Protein 2LIU (pdb70)

CATH classification: 1.10.1200.10

Solvent-accessible surface area: 6704 Å² total; per-residue (Å²): 97,81,70,124,94,208,75,91,159,172,98,111,186,68,142,124,58,54,59,16,22,0,32,52,38,0,26,95,40,0,3,138,19,27,201,44,111,81,93,115,12,43,52,112,76,102,1,88,108,64,42,11,66,92,125,20,3,79,108,6,5,63,56,2,17,148,66,25,122,21,136,25,133,40,78,21,13,205,88,40,18,2,0,68,68,3,0,29,91,2,16,123,35,39,61,80,110,72,152

InterPro domains:
  IPR000182 GNAT domain [PF00583] (242-356)
  IPR000182 GNAT domain [PS51186] (228-422)
  IPR001227 Acyl transferase domain superfamily [G3DSA:3.40.366.10] (1090-1394)
  IPR006162 Phosphopantetheine attachment site [PS00012] (1984-1999)
  IPR006162 Phosphopantetheine attachment site [PS00012] (2093-2108)
  IPR006162 Phosphopantetheine attachment site [PS00012] (2195-2210)
  IPR008775 Phytanoyl-CoA dioxygenase-like [PF05721] (1612-1829)
  IPR009081 Phosphopantetheine binding ACP domain [PF00550] (449-512)
  IPR009081 Phosphopantetheine binding ACP domain [PF00550] (1960-2025)
  IPR009081 Phosphopantetheine binding ACP domain [PF00550] (2069-2134)
  IPR009081 Phosphopantetheine binding ACP domain [PF00550] (2171-2235)
  IPR009081 Phosphopantetheine binding ACP domain [PS50075] (440-517)
  IPR009081 Phosphopantetheine binding ACP domain [PS50075] (1952-2029)
  IPR009081 Phosphopantetheine binding ACP domain [PS50075] (2061-2138)
  IPR009081 Phosphopantetheine binding ACP domain [PS50075] (2163-2240)
  IPR014030 Beta-ketoacyl synthase-like, N-terminal domain [PF00109] (548-798)
  IPR014031 Beta-ketoacyl synthase, C-terminal domain [PF02801] (806-923)
  IPR014043 Acyl transferase domain [PF00698] (1091-1410)
  IPR014043 Acyl transferase domain [SM00827] (1092-1391)
  IPR016035 Acyl transferase/acyl hydrolase/lysophospholipase [SSF52151] (1089-1388)

Radius of gyration: 13.13 Å; Cα contacts (8 Å, |Δi|>4): 89; chains: 1; bounding box: 34×34×20 Å

Organism: NCBI:txid158786

GO terms:
  GO:0042802 identical protein binding (F, IPI)

Foldseek 3Di:
DPQAPPVDDHDDVPPDLDLRNLLVVLLQLLQVLLVHGSVPPDQQDFSVVSPCDLVSLAVSQVVSCVVLVHDDGSVLCVVDRGSNVSSVVSNVRSVVVVD

Sequence (99 aa):
SGLVPRGSHMTPQVNQVNLSEIKQVLKQQLAEALYTEESEIAEDQKFVDLGLDSIVGVEWTTTINQTYNLNLKATKLYDYPTLLELSGYIAQILSSQGTSGLVPRGSHMTPQVNQVNLSEIKQVLKQQLAEALYTEESEIAEDQKFVDLGLDSIVGVEWTTTINQTYNLNLKATKLYDYPTLLELSGYIAQILSSQGTSGLVPRGSHMTPQVNQVNLSEIKQVLKQQLAEALYTEESEIAEDQKFVDLGLDSIVGVEWTTTINQTYNLNLKATKLYDYPTLLELSGYIAQILSSQGTSGLVPRGSHMTPQVNQVNLSEIKQVLKQQLAEALYTEESEIAEDQKFVDLGLDSIVGVEWTTTINQTYNLNLKATKLYDYPTLLELSGYIAQILSSQGTSGLVPRGSHMTPQVNQVNLSEIKQVLKQQLAEALYTEESEIAEDQKFVDLGLDSIVGVEWTTTINQTYNLNLKATKLYDYPTLLELSGYIAQILSSQGTSGLVPRGSHMTPQVNQVNLSEIKQVLKQQLAEALYTEESEIAEDQKFVDLGLDSIVGVEWTTTINQTYNLNLKATKLYDYPTLLELSGYIAQILSSQGTSGLVPRGSHMTPQVNQVNLSEIKQVLKQQLAEALYTEESEIAEDQKFVDLGLDSIVGVEWTTTINQTYNLNLKATKLYDYPTLLELSGYIAQILSSQGTSGLVPRGSHMTPQVNQVNLSEIKQVLKQQLAEALYTEESEIAEDQKFVDLGLDSIVGVEWTTTINQTYNLNLKATKLYDYPTLLELSGYIAQILSSQGTSGLVPRGSHMTPQVNQVNLSEIKQVLKQQLAEALYTEESEIAEDQKFVDLGLDSIVGVEWTTTINQTYNLNLKATKLYDYPTLLELSGYIAQILSSQGTSGLVPRGSHMTPQVNQVNLSEIKQVLKQQLAEALYTEESEIAEDQKFVDLGLDSIVGVEWTTTINQTYNLNLKATKLYDYPTLLELSGYIAQILSSQGTSGLVPRGSHMTPQVNQVNLSEIKQVLKQQLAEALYTEESEIAEDQKFVDLGLDSIVGVEWTTTINQTYNLNLKATKLYDYPTLLELSGYIAQILSSQGTSGLVPRGSHMTPQVNQVNLSEIKQVLKQQLAEALYTEESEIAEDQKFVDLGLDSIVGVEWTTTINQTYNLNLKATKLYDYPTLLELSGYIAQILSSQGTSGLVPRGSHMTPQVNQVNLSEIKQVLKQQLAEALYTEESEIAEDQKFVDLGLDSIVGVEWTTTINQTYNLNLKATKLYDYPTLLELSGYIAQILSSQGTSGLVPRGSHMTPQVNQVNLSEIKQVLKQQLAEALYTEESEIAEDQKFVDLGLDSIVGVEWTTTINQTYNLNLKATKLYDYPTLLELSGYIAQILSSQGTSGLVPRGSHMTPQVNQVNLSEIKQVLKQQLAEALYTEESEIAEDQKFVDLGLDSIVGVEWTTTINQTYNLNLKATKLYDYPTLLELSGYIAQILSSQGTSGLVPRGSHMTPQVNQVNLSEIKQVLKQQLAEALYTEESEIAEDQKFVDLGLDSIVGVEWTTTINQTYNLNLKATKLYDYPTLLELSGYIAQILSSQGTSGLVPRGSHMTPQVNQVNLSEIKQVLKQQLAEALYTEESEIAEDQKFVDLGLDSIVGVEWTTTINQTYNLNLKATKLYDYPTLLELSGYIAQILSSQGTSGLVPRGSHMTPQVNQVNLSEIKQVLKQQLAEALYTEESEIAEDQKFVDLGLDSIVGVEWTTTINQTYNLNLKATKLYDYPTLLELSGYIAQILSSQGTSGLVPRGSHMTPQVNQVNLSEIKQVLKQQLAEALYTEESEIAEDQKFVDLGLDSIVGVEWTTTINQTYNLNLKATKLYDYPTLLELSGYIAQILSSQGTSGLVPRGSHMTPQVNQVNLSEIKQVLKQQLAEALYTEESEIAEDQKFVDLGLDSIVGVEWTTTINQTYNLNLKATKLYDYPTLLELSGYIAQILSSQGT

Nearest PDB structures (foldseek):
  2liw-assembly1_A  TM=8.458E-01  e=3.287E-13  Lyngbya majuscula
  4ca3-assembly1_A  TM=8.764E-01  e=9.960E-06  Streptomyces virginiae
  8ahq-assembly1_C  TM=9.508E-01  e=4.304E-05  Streptomyces virginiae
  2mf4-assembly1_A  TM=9.137E-01  e=3.071E-05  Streptomyces virginiae
  7wrp-assembly1_A  TM=8.755E-01  e=2.935E-03  Corynebacterium diphtheriae C7 (beta)

Structure (mmCIF, N/CA/C/O backbone):
data_2LIU
#
_entry.id   2LIU
#
loop_
_atom_site.group_PDB
_atom_site.id
_atom_site.type_symbol
_atom_site.label_atom_id
_atom_site.label_alt_id
_atom_site.label_comp_id
_atom_site.label_asym_id
_atom_site.label_entity_id
_atom_site.label_seq_id
_atom_site.pdbx_PDB_ins_code
_atom_site.Cartn_x
_atom_site.Cartn_y
_atom_site.Cartn_z
_atom_site.occupancy
_atom_site.B_iso_or_equiv
_atom_site.auth_seq_id
_atom_site.auth_comp_id
_atom_site.auth_asym_id
_atom_site.auth_atom_id
_atom_site.pdbx_PDB_model_num
ATOM 1 N N . SER A 1 1 ? -13.424 0.486 -10.571 1.00 0.00 1936 SER A N 1
ATOM 2 C CA . SER A 1 1 ? -13.175 1.117 -9.268 1.00 0.00 1936 SER A CA 1
ATOM 3 C C . SER A 1 1 ? -13.146 2.640 -9.387 1.00 0.00 1936 SER A C 1
ATOM 4 O O . SER A 1 1 ? -12.083 3.239 -9.562 1.00 0.00 1936 SER A O 1
ATOM 12 N N . GLY A 1 2 ? -14.294 3.304 -9.246 1.00 0.00 1937 GLY A N 1
ATOM 13 C CA . GLY A 1 2 ? -14.397 4.759 -9.294 1.00 0.00 1937 GLY A CA 1
ATOM 14 C C . GLY A 1 2 ? -14.250 5.271 -7.861 1.00 0.00 1937 GLY A C 1
ATOM 15 O O . GLY A 1 2 ? -15.127 5.975 -7.356 1.00 0.00 1937 GLY A O 1
ATOM 19 N N . LEU A 1 3 ? -13.173 4.871 -7.172 1.00 0.00 1938 LEU A N 1
ATOM 20 C CA . LEU A 1 3 ? -12.909 5.256 -5.790 1.00 0.00 1938 LEU A CA 1
ATOM 21 C C . LEU A 1 3 ? -11.691 6.162 -5.843 1.00 0.00 1938 LEU A C 1
ATOM 22 O O . LEU A 1 3 ? -10.558 5.685 -5.918 1.00 0.00 1938 LEU A O 1
ATOM 38 N N . VAL A 1 4 ? -11.934 7.472 -5.824 1.00 0.00 1939 VAL A N 1
ATOM 39 C CA . VAL A 1 4 ? -10.891 8.484 -5.896 1.00 0.00 1939 VAL A CA 1
ATOM 40 C C . VAL A 1 4 ? -10.994 9.455 -4.715 1.00 0.00 1939 VAL A C 1
ATOM 41 O O . VAL A 1 4 ? -11.898 10.291 -4.713 1.00 0.00 1939 VAL A O 1
ATOM 54 N N . PRO A 1 5 ? -10.125 9.352 -3.696 1.00 0.00 1940 PRO A N 1
ATOM 55 C CA . PRO A 1 5 ? -10.158 10.257 -2.559 1.00 0.00 1940 PRO A CA 1
ATOM 56 C C . PRO A 1 5 ? -9.634 11.621 -3.021 1.00 0.00 1940 PRO A C 1
ATOM 57 O O . PRO A 1 5 ? -8.575 11.704 -3.651 1.00 0.00 1940 PRO A O 1
ATOM 68 N N . ARG A 1 6 ? -10.366 12.697 -2.735 1.00 0.00 1941 ARG A N 1
ATOM 69 C CA . ARG A 1 6 ? -9.994 14.065 -3.096 1.00 0.00 1941 ARG A CA 1
ATOM 70 C C . ARG A 1 6 ? -9.973 15.006 -1.898 1.00 0.00 1941 ARG A C 1
ATOM 71 O O . ARG A 1 6 ? -9.622 16.177 -2.050 1.00 0.00 1941 ARG A O 1
ATOM 92 N N . GLY A 1 7 ? -10.372 14.515 -0.735 1.00 0.00 1942 GLY A N 1
ATOM 93 C CA . GLY A 1 7 ? -10.435 15.237 0.518 1.00 0.00 1942 GLY A CA 1
ATOM 94 C C . GLY A 1 7 ? -11.714 16.050 0.684 1.00 0.00 1942 GLY A C 1
ATOM 95 O O . GLY A 1 7 ? -11.768 16.895 1.583 1.00 0.00 1942 GLY A O 1
ATOM 99 N N . SER A 1 8 ? -12.722 15.850 -0.172 1.00 0.00 1943 SER A N 1
ATOM 100 C CA . SER A 1 8 ? -13.987 16.572 -0.109 1.00 0.00 1943 SER A CA 1
ATOM 101 C C . SER A 1 8 ? -14.693 16.223 1.196 1.00 0.00 1943 SER A C 1
ATOM 102 O O . SER A 1 8 ? -15.171 17.110 1.906 1.00 0.00 1943 SER A O 1
ATOM 110 N N . HIS A 1 9 ? -14.756 14.928 1.507 1.00 0.00 1944 HIS A N 1
ATOM 111 C CA . HIS A 1 9 ? -15.365 14.388 2.703 1.00 0.00 1944 HIS A CA 1
ATOM 112 C C . HIS A 1 9 ? -14.758 13.015 2.974 1.00 0.00 1944 HIS A C 1
ATOM 113 O O . HIS A 1 9 ? -14.237 12.354 2.066 1.00 0.00 1944 HIS A O 1
ATOM 127 N N . MET A 1 10 ? -14.879 12.579 4.223 1.00 0.00 1945 MET A N 1
ATOM 128 C CA . MET A 1 10 ? -14.374 11.306 4.710 1.00 0.00 1945 MET A CA 1
ATOM 129 C C . MET A 1 10 ? -15.129 10.146 4.048 1.00 0.00 1945 MET A C 1
ATOM 130 O O . MET A 1 10 ? -16.199 10.337 3.458 1.00 0.00 1945 MET A O 1
ATOM 144 N N . THR A 1 11 ? -14.568 8.941 4.137 1.00 0.00 1946 THR A N 1
ATOM 145 C CA . THR A 1 11 ? -15.147 7.712 3.604 1.00 0.00 1946 THR A CA 1
ATOM 146 C C . THR A 1 11 ? -15.665 6.941 4.839 1.00 0.00 1946 THR A C 1
ATOM 147 O O . THR A 1 11 ? -15.049 7.037 5.910 1.00 0.00 1946 THR A O 1
ATOM 158 N N . PRO A 1 12 ? -16.805 6.234 4.763 1.00 0.00 1947 PRO A N 1
ATOM 159 C CA . PRO A 1 12 ? -17.362 5.470 5.874 1.00 0.00 1947 PRO A CA 1
ATOM 160 C C . PRO A 1 12 ? -16.576 4.160 6.057 1.00 0.00 1947 PRO A C 1
ATOM 161 O O . PRO A 1 12 ? -15.463 4.011 5.552 1.00 0.00 1947 PRO A O 1
ATOM 172 N N . GLN A 1 13 ? -17.102 3.220 6.844 1.00 0.00 1948 GLN A N 1
ATOM 173 C CA . GLN A 1 13 ? -16.485 1.921 7.083 1.00 0.00 1948 GLN A CA 1
ATOM 174 C C . GLN A 1 13 ? -16.779 1.068 5.851 1.00 0.00 1948 GLN A C 1
ATOM 175 O O . GLN A 1 13 ? -17.742 0.296 5.839 1.00 0.00 1948 GLN A O 1
ATOM 189 N N . VAL A 1 14 ? -16.029 1.263 4.773 1.00 0.00 1949 VAL A N 1
ATOM 190 C CA . VAL A 1 14 ? -16.248 0.483 3.573 1.00 0.00 1949 VAL A CA 1
ATOM 191 C C . VAL A 1 14 ? -15.889 -0.962 3.907 1.00 0.00 1949 VAL A C 1
ATOM 192 O O . VAL A 1 14 ? -14.804 -1.252 4.412 1.00 0.00 1949 VAL A O 1
ATOM 205 N N . ASN A 1 15 ? -16.812 -1.873 3.617 1.00 0.00 1950 ASN A N 1
ATOM 206 C CA . ASN A 1 15 ? -16.643 -3.285 3.867 1.00 0.00 1950 ASN A CA 1
ATOM 207 C C . ASN A 1 15 ? -15.601 -3.918 2.948 1.00 0.00 1950 ASN A C 1
ATOM 208 O O . ASN A 1 15 ? -14.794 -4.742 3.379 1.00 0.00 1950 ASN A O 1
ATOM 219 N N . GLN A 1 16 ? -15.707 -3.616 1.653 1.00 0.00 1951 GLN A N 1
ATOM 220 C CA . GLN A 1 16 ? -14.833 -4.159 0.630 1.00 0.00 1951 GLN A CA 1
ATOM 221 C C . GLN A 1 16 ? -13.420 -3.587 0.695 1.00 0.00 1951 GLN A C 1
ATOM 222 O O . GLN A 1 16 ? -13.160 -2.617 1.408 1.00 0.00 1951 GLN A O 1
ATOM 236 N N . VAL A 1 17 ? -12.513 -4.206 -0.060 1.00 0.00 1952 VAL A N 1
ATOM 237 C CA . VAL A 1 17 ? -11.114 -3.836 -0.129 1.00 0.00 1952 VAL A CA 1
ATOM 238 C C . VAL A 1 17 ? -10.713 -3.876 -1.611 1.00 0.00 1952 VAL A C 1
ATOM 239 O O . VAL A 1 17 ? -10.069 -4.817 -2.089 1.00 0.00 1952 VAL A O 1
ATOM 252 N N . ASN A 1 18 ? -11.171 -2.883 -2.386 1.00 0.00 1953 ASN A N 1
ATOM 253 C CA . ASN A 1 18 ? -10.843 -2.815 -3.810 1.00 0.00 1953 ASN A CA 1
ATOM 254 C C . ASN A 1 18 ? -9.369 -2.491 -4.006 1.00 0.00 1953 ASN A C 1
ATOM 255 O O . ASN A 1 18 ? -8.702 -1.973 -3.110 1.00 0.00 1953 ASN A O 1
ATOM 266 N N . LEU A 1 19 ? -8.895 -2.664 -5.238 1.00 0.00 1954 LEU A N 1
ATOM 267 C CA . LEU A 1 19 ? -7.520 -2.391 -5.623 1.00 0.00 1954 LEU A CA 1
ATOM 268 C C . LEU A 1 19 ? -7.131 -0.968 -5.237 1.00 0.00 1954 LEU A C 1
ATOM 269 O O . LEU A 1 19 ? -6.100 -0.749 -4.600 1.00 0.00 1954 LEU A O 1
ATOM 285 N N . SER A 1 20 ? -7.941 0.008 -5.652 1.00 0.00 1955 SER A N 1
ATOM 286 C CA . SER A 1 20 ? -7.665 1.405 -5.368 1.00 0.00 1955 SER A CA 1
ATOM 287 C C . SER A 1 20 ? -7.774 1.702 -3.870 1.00 0.00 1955 SER A C 1
ATOM 288 O O . SER A 1 20 ? -6.963 2.471 -3.354 1.00 0.00 1955 SER A O 1
ATOM 296 N N . GLU A 1 21 ? -8.693 1.044 -3.155 1.00 0.00 1956 GLU A N 1
ATOM 297 C CA . GLU A 1 21 ? -8.865 1.242 -1.718 1.00 0.00 1956 GLU A CA 1
ATOM 298 C C . GLU A 1 21 ? -7.562 0.849 -1.001 1.00 0.00 1956 GLU A C 1
ATOM 299 O O . GLU A 1 21 ? -7.114 1.533 -0.083 1.00 0.00 1956 GLU A O 1
ATOM 311 N N . ILE A 1 22 ? -6.920 -0.242 -1.435 1.00 0.00 1957 ILE A N 1
ATOM 312 C CA . ILE A 1 22 ? -5.660 -0.688 -0.853 1.00 0.00 1957 ILE A CA 1
ATOM 313 C C . ILE A 1 22 ? -4.587 0.320 -1.261 1.00 0.00 1957 ILE A C 1
ATOM 314 O O . ILE A 1 22 ? -3.822 0.781 -0.421 1.00 0.00 1957 ILE A O 1
ATOM 330 N N . LYS A 1 23 ? -4.532 0.682 -2.546 1.00 0.00 1958 LYS A N 1
ATOM 331 C CA . LYS A 1 23 ? -3.553 1.606 -3.104 1.00 0.00 1958 LYS A CA 1
ATOM 332 C C . LYS A 1 23 ? -3.453 2.892 -2.290 1.00 0.00 1958 LYS A C 1
ATOM 333 O O . LYS A 1 23 ? -2.344 3.292 -1.924 1.00 0.00 1958 LYS A O 1
ATOM 352 N N . GLN A 1 24 ? -4.586 3.546 -2.025 1.00 0.00 1959 GLN A N 1
ATOM 353 C CA . GLN A 1 24 ? -4.584 4.785 -1.261 1.00 0.00 1959 GLN A CA 1
ATOM 354 C C . GLN A 1 24 ? -4.057 4.538 0.160 1.00 0.00 1959 GLN A C 1
ATOM 355 O O . GLN A 1 24 ? -3.281 5.345 0.669 1.00 0.00 1959 GLN A O 1
ATOM 369 N N . VAL A 1 25 ? -4.446 3.434 0.807 1.00 0.00 1960 VAL A N 1
ATOM 370 C CA . VAL A 1 25 ? -3.994 3.131 2.157 1.00 0.00 1960 VAL A CA 1
ATOM 371 C C . VAL A 1 25 ? -2.486 2.924 2.139 1.00 0.00 1960 VAL A C 1
ATOM 372 O O . VAL A 1 25 ? -1.786 3.514 2.954 1.00 0.00 1960 VAL A O 1
ATOM 385 N N . LEU A 1 26 ? -1.969 2.106 1.215 1.00 0.00 1961 LEU A N 1
ATOM 386 C CA . LEU A 1 26 ? -0.548 1.825 1.106 1.00 0.00 1961 LEU A CA 1
ATOM 387 C C . LEU A 1 26 ? 0.228 3.140 1.097 1.00 0.00 1961 LEU A C 1
ATOM 388 O O . LEU A 1 26 ? 1.197 3.268 1.839 1.00 0.00 1961 LEU A O 1
ATOM 404 N N . LYS A 1 27 ? -0.190 4.112 0.276 1.00 0.00 1962 LYS A N 1
ATOM 405 C CA . LYS A 1 27 ? 0.476 5.405 0.189 1.00 0.00 1962 LYS A CA 1
ATOM 406 C C . LYS A 1 27 ? 0.578 6.048 1.565 1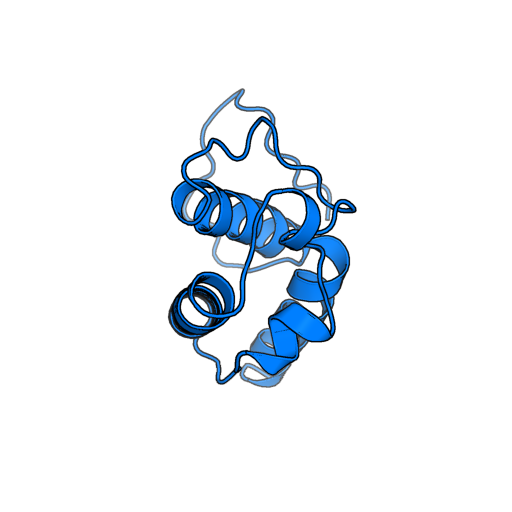.00 0.00 1962 LYS A C 1
ATOM 407 O O . LYS A 1 27 ? 1.654 6.500 1.945 1.00 0.00 1962 LYS A O 1
ATOM 426 N N . GLN A 1 28 ? -0.527 6.066 2.303 1.00 0.00 1963 GLN A N 1
ATOM 427 C CA . GLN A 1 28 ? -0.604 6.653 3.626 1.00 0.00 1963 GLN A CA 1
ATOM 428 C C . GLN A 1 28 ? 0.319 5.954 4.625 1.00 0.00 1963 GLN A C 1
ATOM 429 O O . GLN A 1 28 ? 0.986 6.634 5.401 1.00 0.00 1963 GLN A O 1
ATOM 443 N N . GLN A 1 29 ? 0.371 4.617 4.598 1.00 0.00 1964 GLN A N 1
ATOM 444 C CA . GLN A 1 29 ? 1.165 3.814 5.515 1.00 0.00 1964 GLN A CA 1
ATOM 445 C C . GLN A 1 29 ? 2.648 4.044 5.269 1.00 0.00 1964 GLN A C 1
ATOM 446 O O . GLN A 1 29 ? 3.460 4.099 6.188 1.00 0.00 1964 GLN A O 1
ATOM 460 N N . LEU A 1 30 ? 3.013 4.142 3.993 1.00 0.00 1965 LEU A N 1
ATOM 461 C CA . LEU A 1 30 ? 4.394 4.349 3.592 1.00 0.00 1965 LEU A CA 1
ATOM 462 C C . LEU A 1 30 ? 4.825 5.802 3.784 1.00 0.00 1965 LEU A C 1
ATOM 463 O O . LEU A 1 30 ? 6.005 6.036 4.025 1.00 0.00 1965 LEU A O 1
ATOM 479 N N . ALA A 1 31 ? 3.902 6.768 3.719 1.00 0.00 1966 ALA A N 1
ATOM 480 C CA . ALA A 1 31 ? 4.257 8.163 3.885 1.00 0.00 1966 ALA A CA 1
ATOM 481 C C . ALA A 1 31 ? 4.907 8.391 5.239 1.00 0.00 1966 ALA A C 1
ATOM 482 O O . ALA A 1 31 ? 5.978 8.987 5.329 1.00 0.00 1966 ALA A O 1
ATOM 489 N N . GLU A 1 32 ? 4.287 7.856 6.284 1.00 0.00 1967 GLU A N 1
ATOM 490 C CA . GLU A 1 32 ? 4.785 8.008 7.638 1.00 0.00 1967 GLU A CA 1
ATOM 491 C C . GLU A 1 32 ? 6.142 7.316 7.781 1.00 0.00 1967 GLU A C 1
ATOM 492 O O . GLU A 1 32 ? 7.009 7.827 8.492 1.00 0.00 1967 GLU A O 1
ATOM 504 N N . ALA A 1 33 ? 6.329 6.192 7.074 1.00 0.00 1968 ALA A N 1
ATOM 505 C CA . ALA A 1 33 ? 7.549 5.401 7.079 1.00 0.00 1968 ALA A CA 1
ATOM 506 C C . ALA A 1 33 ? 8.712 6.144 6.425 1.00 0.00 1968 ALA A C 1
ATOM 507 O O . ALA A 1 33 ? 9.868 5.839 6.722 1.00 0.00 1968 ALA A O 1
ATOM 514 N N . LEU A 1 34 ? 8.411 7.081 5.521 1.00 0.00 1969 LEU A N 1
ATOM 515 C CA . LEU A 1 34 ? 9.389 7.894 4.814 1.00 0.00 1969 LEU A CA 1
ATOM 516 C C . LEU A 1 34 ? 9.412 9.320 5.376 1.00 0.00 1969 LEU A C 1
ATOM 517 O O . LEU A 1 34 ? 9.956 10.217 4.730 1.00 0.00 1969 LEU A O 1
ATOM 533 N N . TYR A 1 35 ? 8.818 9.552 6.552 1.00 0.00 1970 TYR A N 1
ATOM 534 C CA . TYR A 1 35 ? 8.781 10.851 7.215 1.00 0.00 1970 TYR A CA 1
ATOM 535 C C . TYR A 1 35 ? 8.169 11.945 6.329 1.00 0.00 1970 TYR A C 1
ATOM 536 O O . TYR A 1 35 ? 8.646 13.080 6.313 1.00 0.00 1970 TYR A O 1
ATOM 554 N N . THR A 1 36 ? 7.103 11.621 5.598 1.00 0.00 1971 THR A N 1
ATOM 555 C CA . THR A 1 36 ? 6.436 12.549 4.696 1.00 0.00 1971 THR A CA 1
ATOM 556 C C . THR A 1 36 ? 4.912 12.374 4.747 1.00 0.00 1971 THR A C 1
ATOM 557 O O . THR A 1 36 ? 4.372 11.709 5.638 1.00 0.00 1971 THR A O 1
ATOM 568 N N . GLU A 1 37 ? 4.214 13.002 3.798 1.00 0.00 1972 GLU A N 1
ATOM 569 C CA . GLU A 1 37 ? 2.775 12.982 3.608 1.00 0.00 1972 GLU A CA 1
ATOM 570 C C . GLU A 1 37 ? 2.466 12.301 2.279 1.00 0.00 1972 GLU A C 1
ATOM 571 O O . GLU A 1 37 ? 3.173 12.483 1.290 1.00 0.00 1972 GLU A O 1
ATOM 583 N N . GLU A 1 38 ? 1.394 11.514 2.237 1.00 0.00 1973 GLU A N 1
ATOM 584 C CA . GLU A 1 38 ? 0.977 10.814 1.023 1.00 0.00 1973 GLU A CA 1
ATOM 585 C C . GLU A 1 38 ? 0.583 11.785 -0.083 1.00 0.00 1973 GLU A C 1
ATOM 586 O O . GLU A 1 38 ? 0.609 11.436 -1.261 1.00 0.00 1973 GLU A O 1
ATOM 598 N N . SER A 1 39 ? 0.275 13.021 0.283 1.00 0.00 1974 SER A N 1
ATOM 599 C CA . SER A 1 39 ? -0.118 14.025 -0.681 1.00 0.00 1974 SER A CA 1
ATOM 600 C C . SER A 1 39 ? 1.004 14.260 -1.700 1.00 0.00 1974 SER A C 1
ATOM 601 O O . SER A 1 39 ? 0.722 14.582 -2.856 1.00 0.00 1974 SER A O 1
ATOM 609 N N . GLU A 1 40 ? 2.271 14.063 -1.316 1.00 0.00 1975 GLU A N 1
ATOM 610 C CA . GLU A 1 40 ? 3.381 14.283 -2.239 1.00 0.00 1975 GLU A CA 1
ATOM 611 C C . GLU A 1 40 ? 3.894 12.999 -2.908 1.00 0.00 1975 GLU A C 1
ATOM 612 O O . GLU A 1 40 ? 4.719 13.106 -3.814 1.00 0.00 1975 GLU A O 1
ATOM 624 N N . ILE A 1 41 ? 3.412 11.810 -2.531 1.00 0.00 1976 ILE A N 1
ATOM 625 C CA . ILE A 1 41 ? 3.873 10.530 -3.076 1.00 0.00 1976 ILE A CA 1
ATOM 626 C C . ILE A 1 41 ? 3.107 10.136 -4.332 1.00 0.00 1976 ILE A C 1
ATOM 627 O O . ILE A 1 41 ? 1.880 10.236 -4.376 1.00 0.00 1976 ILE A O 1
ATOM 643 N N . ALA A 1 42 ? 3.825 9.646 -5.341 1.00 0.00 1977 ALA A N 1
ATOM 644 C CA . ALA A 1 42 ? 3.234 9.195 -6.591 1.00 0.00 1977 ALA A CA 1
ATOM 645 C C . ALA A 1 42 ? 2.905 7.699 -6.488 1.00 0.00 1977 ALA A C 1
ATOM 646 O O . ALA A 1 42 ? 3.472 6.956 -5.688 1.00 0.00 1977 ALA A O 1
ATOM 653 N N . GLU A 1 43 ? 1.983 7.231 -7.325 1.00 0.00 1978 GLU A N 1
ATOM 654 C CA . GLU A 1 43 ? 1.526 5.843 -7.353 1.00 0.00 1978 GLU A CA 1
ATOM 655 C C . GLU A 1 43 ? 2.397 4.962 -8.236 1.00 0.00 1978 GLU A C 1
ATOM 656 O O . GLU A 1 43 ? 2.471 3.757 -8.000 1.00 0.00 1978 GLU A O 1
ATOM 668 N N . ASP A 1 44 ? 3.105 5.580 -9.182 1.00 0.00 1979 ASP A N 1
ATOM 669 C CA . ASP A 1 44 ? 4.010 4.966 -10.148 1.00 0.00 1979 ASP A CA 1
ATOM 670 C C . ASP A 1 44 ? 5.455 5.429 -9.938 1.00 0.00 1979 ASP A C 1
ATOM 671 O O . ASP A 1 44 ? 6.258 5.401 -10.876 1.00 0.00 1979 ASP A O 1
ATOM 680 N N . GLN A 1 45 ? 5.766 6.012 -8.773 1.00 0.00 1980 GLN A N 1
ATOM 681 C CA . GLN A 1 45 ? 7.126 6.442 -8.445 1.00 0.00 1980 GLN A CA 1
ATOM 682 C C . GLN A 1 45 ? 7.635 5.370 -7.499 1.00 0.00 1980 GLN A C 1
ATOM 683 O O . GLN A 1 45 ? 6.862 4.769 -6.741 1.00 0.00 1980 GLN A O 1
ATOM 697 N N . LYS A 1 46 ? 8.932 5.102 -7.569 1.00 0.00 1981 LYS A N 1
ATOM 698 C CA . LYS A 1 46 ? 9.528 4.069 -6.757 1.00 0.00 1981 LYS A CA 1
ATOM 699 C C . LYS A 1 46 ? 9.758 4.550 -5.344 1.00 0.00 1981 LYS A C 1
ATOM 700 O O . LYS A 1 46 ? 10.323 5.623 -5.141 1.00 0.00 1981 LYS A O 1
ATOM 719 N N . PHE A 1 47 ? 9.378 3.719 -4.374 1.00 0.00 1982 PHE A N 1
ATOM 720 C CA . PHE A 1 47 ? 9.541 4.034 -2.957 1.00 0.00 1982 PHE A CA 1
ATOM 721 C C . PHE A 1 47 ? 11.017 4.314 -2.685 1.00 0.00 1982 PHE A C 1
ATOM 722 O O . PHE A 1 47 ? 11.360 5.221 -1.930 1.00 0.00 1982 PHE A O 1
ATOM 739 N N . VAL A 1 48 ? 11.906 3.542 -3.318 1.00 0.00 1983 VAL A N 1
ATOM 740 C CA . VAL A 1 48 ? 13.342 3.691 -3.149 1.00 0.00 1983 VAL A CA 1
ATOM 741 C C . VAL A 1 48 ? 13.819 5.060 -3.601 1.00 0.00 1983 VAL A C 1
ATOM 742 O O . VAL A 1 48 ? 14.734 5.600 -2.984 1.00 0.00 1983 VAL A O 1
ATOM 755 N N . ASP A 1 49 ? 13.209 5.636 -4.642 1.00 0.00 1984 ASP A N 1
ATOM 756 C CA . ASP A 1 49 ? 13.637 6.945 -5.104 1.00 0.00 1984 ASP A CA 1
ATOM 757 C C . ASP A 1 49 ? 13.321 7.982 -4.042 1.00 0.00 1984 ASP A C 1
ATOM 758 O O . ASP A 1 49 ? 14.097 8.911 -3.845 1.00 0.00 1984 ASP A O 1
ATOM 767 N N . LEU A 1 50 ? 12.204 7.795 -3.327 1.00 0.00 1985 LEU A N 1
ATOM 768 C CA . LEU A 1 50 ? 11.809 8.705 -2.263 1.00 0.00 1985 LEU A CA 1
ATOM 769 C C . LEU A 1 50 ? 12.759 8.494 -1.070 1.00 0.00 1985 LEU A C 1
ATOM 770 O O . LEU A 1 50 ? 13.146 9.460 -0.408 1.00 0.00 1985 LEU A O 1
ATOM 786 N N . GLY A 1 51 ? 13.238 7.265 -0.847 1.00 0.00 1986 GLY A N 1
ATOM 787 C CA . GLY A 1 51 ? 14.169 6.923 0.226 1.00 0.00 1986 GLY A CA 1
ATOM 788 C C . GLY A 1 51 ? 13.946 5.569 0.890 1.00 0.00 1986 GLY A C 1
ATOM 789 O O . GLY A 1 51 ? 14.604 5.275 1.885 1.00 0.00 1986 GLY A O 1
ATOM 793 N N . LEU A 1 52 ? 13.035 4.743 0.368 1.00 0.00 1987 LEU A N 1
ATOM 794 C CA . LEU A 1 52 ? 12.735 3.423 0.917 1.00 0.00 1987 LEU A CA 1
ATOM 795 C C . LEU A 1 52 ? 13.986 2.566 0.825 1.00 0.00 1987 LEU A C 1
ATOM 796 O O . LEU A 1 52 ? 14.501 2.284 -0.263 1.00 0.00 1987 LEU A O 1
ATOM 812 N N . ASP A 1 53 ? 14.462 2.125 1.974 1.00 0.00 1988 ASP A N 1
ATOM 813 C CA . ASP A 1 53 ? 15.657 1.322 2.109 1.00 0.00 1988 ASP A CA 1
ATOM 814 C C . ASP A 1 53 ? 15.371 -0.105 2.570 1.00 0.00 1988 ASP A C 1
ATOM 815 O O . ASP A 1 53 ? 14.229 -0.576 2.598 1.00 0.00 1988 ASP A O 1
ATOM 824 N N . SER A 1 54 ? 16.435 -0.849 2.844 1.00 0.00 1989 SER A N 1
ATOM 825 C CA . SER A 1 54 ? 16.343 -2.230 3.280 1.00 0.00 1989 SER A CA 1
ATOM 826 C C . SER A 1 54 ? 15.723 -2.391 4.668 1.00 0.00 1989 SER A C 1
ATOM 827 O O . SER A 1 54 ? 15.191 -3.455 4.961 1.00 0.00 1989 SER A O 1
ATOM 835 N N . ILE A 1 55 ? 15.859 -1.402 5.542 1.00 0.00 1990 ILE A N 1
ATOM 836 C CA . ILE A 1 55 ? 15.340 -1.413 6.891 1.00 0.00 1990 ILE A CA 1
ATOM 837 C C . ILE A 1 55 ? 13.843 -1.120 6.825 1.00 0.00 1990 ILE A C 1
ATOM 838 O O . ILE A 1 55 ? 13.023 -1.949 7.231 1.00 0.00 1990 ILE A O 1
ATOM 854 N N . VAL A 1 56 ? 13.494 0.057 6.294 1.00 0.00 1991 VAL A N 1
ATOM 855 C CA . VAL A 1 56 ? 12.122 0.526 6.165 1.00 0.00 1991 VAL A CA 1
ATOM 856 C C . VAL A 1 56 ? 11.284 -0.487 5.383 1.00 0.00 1991 VAL A C 1
ATOM 857 O O . VAL A 1 56 ? 10.150 -0.771 5.764 1.00 0.00 1991 VAL A O 1
ATOM 870 N N . GLY A 1 57 ? 11.823 -1.083 4.316 1.00 0.00 1992 GLY A N 1
ATOM 871 C CA . GLY A 1 57 ? 11.059 -2.042 3.535 1.00 0.00 1992 GLY A CA 1
ATOM 872 C C . GLY A 1 57 ? 10.656 -3.278 4.332 1.00 0.00 1992 GLY A C 1
ATOM 873 O O . GLY A 1 57 ? 9.565 -3.805 4.121 1.00 0.00 1992 GLY A O 1
ATOM 877 N N . VAL A 1 58 ? 11.507 -3.756 5.239 1.00 0.00 1993 VAL A N 1
ATOM 878 C CA . VAL A 1 58 ? 11.229 -4.935 6.053 1.00 0.00 1993 VAL A CA 1
ATOM 879 C C . VAL A 1 58 ? 10.178 -4.611 7.100 1.00 0.00 1993 VAL A C 1
ATOM 880 O O . VAL A 1 58 ? 9.308 -5.445 7.343 1.00 0.00 1993 VAL A O 1
ATOM 893 N N . GLU A 1 59 ? 10.252 -3.451 7.748 1.00 0.00 1994 GLU A N 1
ATOM 894 C CA . GLU A 1 59 ? 9.239 -3.125 8.748 1.00 0.00 1994 GLU A CA 1
ATOM 895 C C . GLU A 1 59 ? 7.901 -2.822 8.069 1.00 0.00 1994 GLU A C 1
ATOM 896 O O . GLU A 1 59 ? 6.860 -3.324 8.503 1.00 0.00 1994 GLU A O 1
ATOM 908 N N . TRP A 1 60 ? 7.905 -2.075 6.965 1.00 0.00 1995 TRP A N 1
ATOM 909 C CA . TRP A 1 60 ? 6.687 -1.720 6.258 1.00 0.00 1995 TRP A CA 1
ATOM 910 C C . TRP A 1 60 ? 6.001 -2.943 5.662 1.00 0.00 1995 TRP A C 1
ATOM 911 O O . TRP A 1 60 ? 4.770 -3.026 5.687 1.00 0.00 1995 TRP A O 1
ATOM 932 N N . THR A 1 61 ? 6.774 -3.923 5.171 1.00 0.00 1996 THR A N 1
ATOM 933 C CA . THR A 1 61 ? 6.165 -5.117 4.593 1.00 0.00 1996 THR A CA 1
ATOM 934 C C . THR A 1 61 ? 5.276 -5.812 5.638 1.00 0.00 1996 THR A C 1
ATOM 935 O O . THR A 1 61 ? 4.290 -6.460 5.281 1.00 0.00 1996 THR A O 1
ATOM 946 N N . THR A 1 62 ? 5.619 -5.679 6.925 1.00 0.00 1997 THR A N 1
ATOM 947 C CA . THR A 1 62 ? 4.864 -6.301 7.989 1.00 0.00 1997 THR A CA 1
ATOM 948 C C . THR A 1 62 ? 3.540 -5.584 8.209 1.00 0.00 1997 THR A C 1
ATOM 949 O O . THR A 1 62 ? 2.507 -6.247 8.223 1.00 0.00 1997 THR A O 1
ATOM 960 N N . THR A 1 63 ? 3.545 -4.254 8.317 1.00 0.00 1998 THR A N 1
ATOM 961 C CA . THR A 1 63 ? 2.323 -3.484 8.547 1.00 0.00 1998 THR A CA 1
ATOM 962 C C . THR A 1 63 ? 1.290 -3.828 7.473 1.00 0.00 1998 THR A C 1
ATOM 963 O O . THR A 1 63 ? 0.103 -3.936 7.759 1.00 0.00 1998 THR A O 1
ATOM 974 N N . ILE A 1 64 ? 1.747 -4.057 6.243 1.00 0.00 1999 ILE A N 1
ATOM 975 C CA . ILE A 1 64 ? 0.871 -4.402 5.135 1.00 0.00 1999 ILE A CA 1
ATOM 976 C C . ILE A 1 64 ? 0.140 -5.718 5.438 1.00 0.00 1999 ILE A C 1
ATOM 977 O O . ILE A 1 64 ? -1.069 -5.829 5.235 1.00 0.00 1999 ILE A O 1
ATOM 993 N N . ASN A 1 65 ? 0.882 -6.735 5.879 1.00 0.00 2000 ASN A N 1
ATOM 994 C CA . ASN A 1 65 ? 0.337 -8.047 6.189 1.00 0.00 2000 ASN A CA 1
ATOM 995 C C . ASN A 1 65 ? -0.698 -7.968 7.269 1.00 0.00 2000 ASN A C 1
ATOM 996 O O . ASN A 1 65 ? -1.707 -8.646 7.185 1.00 0.00 2000 ASN A O 1
ATOM 1007 N N . GLN A 1 66 ? -0.428 -7.175 8.291 1.00 0.00 2001 GLN A N 1
ATOM 1008 C CA . GLN A 1 66 ? -1.334 -7.030 9.413 1.00 0.00 2001 GLN A CA 1
ATOM 1009 C C . GLN A 1 66 ? -2.596 -6.277 8.991 1.00 0.00 2001 GLN A C 1
ATOM 1010 O O . GLN A 1 66 ? -3.679 -6.566 9.500 1.00 0.00 2001 GLN A O 1
ATOM 1024 N N . THR A 1 67 ? -2.489 -5.363 8.022 1.00 0.00 2002 THR A N 1
ATOM 1025 C CA . THR A 1 67 ? -3.623 -4.600 7.553 1.00 0.00 2002 THR A CA 1
ATOM 1026 C C . THR A 1 67 ? -4.594 -5.469 6.745 1.00 0.00 2002 THR A C 1
ATOM 1027 O O . THR A 1 67 ? -5.797 -5.328 6.937 1.00 0.00 2002 THR A O 1
ATOM 1038 N N . TYR A 1 68 ? -4.105 -6.368 5.879 1.00 0.00 2003 TYR A N 1
ATOM 1039 C CA . TYR A 1 68 ? -4.967 -7.207 5.040 1.00 0.00 2003 TYR A CA 1
ATOM 1040 C C . TYR A 1 68 ? -4.979 -8.688 5.425 1.00 0.00 2003 TYR A C 1
ATOM 1041 O O . TYR A 1 68 ? -5.583 -9.507 4.729 1.00 0.00 2003 TYR A O 1
ATOM 1059 N N . ASN A 1 69 ? -4.330 -9.035 6.537 1.00 0.00 2004 ASN A N 1
ATOM 1060 C CA . ASN A 1 69 ? -4.184 -10.373 7.106 1.00 0.00 2004 ASN A CA 1
ATOM 1061 C C . ASN A 1 69 ? -3.549 -11.329 6.103 1.00 0.00 2004 ASN A C 1
ATOM 1062 O O . ASN A 1 69 ? -4.167 -12.297 5.663 1.00 0.00 2004 ASN A O 1
ATOM 1073 N N . LEU A 1 70 ? -2.293 -11.061 5.749 1.00 0.00 2005 LEU A N 1
ATOM 1074 C CA . LEU A 1 70 ? -1.512 -11.817 4.772 1.00 0.00 2005 LEU A CA 1
ATOM 1075 C C . LEU A 1 70 ? -0.151 -12.204 5.343 1.00 0.00 2005 LEU A C 1
ATOM 1076 O O . LEU A 1 70 ? 0.109 -12.060 6.536 1.00 0.00 2005 LEU A O 1
ATOM 1092 N N . ASN A 1 71 ? 0.726 -12.709 4.476 1.00 0.00 2006 ASN A N 1
ATOM 1093 C CA . ASN A 1 71 ? 2.087 -13.1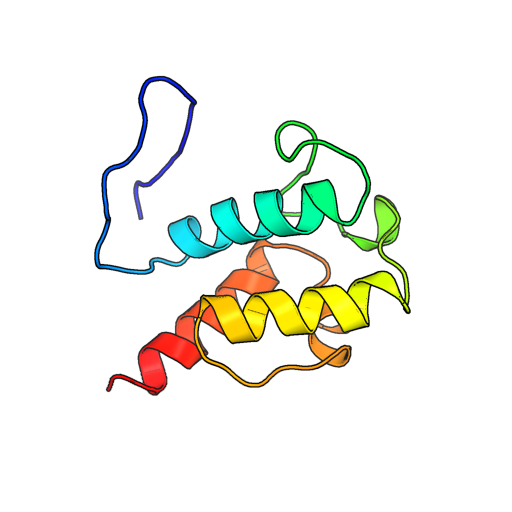04 4.795 1.00 0.00 2006 ASN A CA 1
ATOM 1094 C C . ASN A 1 71 ? 2.925 -12.665 3.599 1.00 0.00 2006 ASN A C 1
ATOM 1095 O O . ASN A 1 71 ? 2.774 -13.218 2.508 1.00 0.00 2006 ASN A O 1
ATOM 1106 N N . LEU A 1 72 ? 3.816 -11.695 3.785 1.00 0.00 2007 LEU A N 1
ATOM 1107 C CA . LEU A 1 72 ? 4.696 -11.111 2.770 1.00 0.00 2007 LEU A CA 1
ATOM 1108 C C . LEU A 1 72 ? 6.006 -10.726 3.425 1.00 0.00 2007 LEU A C 1
ATOM 1109 O O . LEU A 1 72 ? 6.099 -10.642 4.651 1.00 0.00 2007 LEU A O 1
ATOM 1125 N N . LYS A 1 73 ? 7.030 -10.483 2.602 1.00 0.00 2008 LYS A N 1
ATOM 1126 C CA . LYS A 1 73 ? 8.340 -10.122 3.105 1.00 0.00 2008 LYS A CA 1
ATOM 1127 C C . LYS A 1 73 ? 8.979 -8.992 2.329 1.00 0.00 2008 LYS A C 1
ATOM 1128 O O . LYS A 1 73 ? 8.353 -8.395 1.454 1.00 0.00 2008 LYS A O 1
ATOM 1147 N N . ALA A 1 74 ? 10.244 -8.724 2.631 1.00 0.00 2009 ALA A N 1
ATOM 1148 C CA . ALA A 1 74 ? 11.029 -7.663 2.029 1.00 0.00 2009 ALA A CA 1
ATOM 1149 C C . ALA A 1 74 ? 11.101 -7.774 0.510 1.00 0.00 2009 ALA A C 1
ATOM 1150 O O . ALA A 1 74 ? 11.109 -6.770 -0.195 1.00 0.00 2009 ALA A O 1
ATOM 1157 N N . THR A 1 75 ? 11.082 -9.004 -0.002 1.00 0.00 2010 THR A N 1
ATOM 1158 C CA . THR A 1 75 ? 11.135 -9.281 -1.427 1.00 0.00 2010 THR A CA 1
ATOM 1159 C C . THR A 1 75 ? 9.979 -8.552 -2.148 1.00 0.00 2010 THR A C 1
ATOM 1160 O O . THR A 1 75 ? 10.135 -8.175 -3.306 1.00 0.00 2010 THR A O 1
ATOM 1171 N N . LYS A 1 76 ? 8.827 -8.319 -1.489 1.00 0.00 2011 LYS A N 1
ATOM 1172 C CA . LYS A 1 76 ? 7.718 -7.612 -2.128 1.00 0.00 2011 LYS A CA 1
ATOM 1173 C C . LYS A 1 76 ? 8.115 -6.213 -2.541 1.00 0.00 2011 LYS A C 1
ATOM 1174 O O . LYS A 1 76 ? 7.821 -5.818 -3.662 1.00 0.00 2011 LYS A O 1
ATOM 1193 N N . LEU A 1 77 ? 8.753 -5.479 -1.633 1.00 0.00 2012 LEU A N 1
ATOM 1194 C CA . LEU A 1 77 ? 9.189 -4.106 -1.895 1.00 0.00 2012 LEU A CA 1
ATOM 1195 C C . LEU A 1 77 ? 10.092 -4.086 -3.122 1.00 0.00 2012 LEU A C 1
ATOM 1196 O O . LEU A 1 77 ? 10.033 -3.167 -3.937 1.00 0.00 2012 LEU A O 1
ATOM 1212 N N . TYR A 1 78 ? 10.923 -5.114 -3.252 1.00 0.00 2013 TYR A N 1
ATOM 1213 C CA . TYR A 1 78 ? 11.852 -5.260 -4.348 1.00 0.00 2013 TYR A CA 1
ATOM 1214 C C . TYR A 1 78 ? 11.161 -5.679 -5.646 1.00 0.00 2013 TYR A C 1
ATOM 1215 O O . TYR A 1 78 ? 11.691 -5.390 -6.718 1.00 0.00 2013 TYR A O 1
ATOM 1233 N N . ASP A 1 79 ? 10.013 -6.362 -5.597 1.00 0.00 2014 ASP A N 1
ATOM 1234 C CA . ASP A 1 79 ? 9.317 -6.802 -6.801 1.00 0.00 2014 ASP A CA 1
ATOM 1235 C C . ASP A 1 79 ? 8.364 -5.743 -7.319 1.00 0.00 2014 ASP A C 1
ATOM 1236 O O . ASP A 1 79 ? 8.178 -5.614 -8.526 1.00 0.00 2014 ASP A O 1
ATOM 1245 N N . TYR A 1 80 ? 7.774 -4.977 -6.403 1.00 0.00 2015 TYR A N 1
ATOM 1246 C CA . TYR A 1 80 ? 6.809 -3.938 -6.708 1.00 0.00 2015 TYR A CA 1
ATOM 1247 C C . TYR A 1 80 ? 7.228 -2.664 -5.984 1.00 0.00 2015 TYR A C 1
ATOM 1248 O O . TYR A 1 80 ? 6.718 -2.360 -4.906 1.00 0.00 2015 TYR A O 1
ATOM 1266 N N . PRO A 1 81 ? 8.165 -1.896 -6.548 1.00 0.00 2016 PRO A N 1
ATOM 1267 C CA . PRO A 1 81 ? 8.622 -0.663 -5.936 1.00 0.00 2016 PRO A CA 1
ATOM 1268 C C . PRO A 1 81 ? 7.571 0.459 -5.991 1.00 0.00 2016 PRO A C 1
ATOM 1269 O O . PRO A 1 81 ? 7.894 1.556 -5.547 1.00 0.00 2016 PRO A O 1
ATOM 1280 N N . THR A 1 82 ? 6.366 0.257 -6.541 1.00 0.00 2017 THR A N 1
ATOM 1281 C CA . THR A 1 82 ? 5.326 1.280 -6.599 1.00 0.00 2017 THR A CA 1
ATOM 1282 C C . THR A 1 82 ? 4.032 0.674 -6.055 1.00 0.00 2017 THR A C 1
ATOM 1283 O O . THR A 1 82 ? 3.829 -0.541 -6.046 1.00 0.00 2017 THR A O 1
ATOM 1294 N N . LEU A 1 83 ? 3.128 1.535 -5.601 1.00 0.00 2018 LEU A N 1
ATOM 1295 C CA . LEU A 1 83 ? 1.833 1.180 -5.027 1.00 0.00 2018 LEU A CA 1
ATOM 1296 C C . LEU A 1 83 ? 0.945 0.484 -6.031 1.00 0.00 2018 LEU A C 1
ATOM 1297 O O . LEU A 1 83 ? 0.185 -0.398 -5.647 1.00 0.00 2018 LEU A O 1
ATOM 1313 N N . LEU A 1 84 ? 1.008 0.908 -7.290 1.00 0.00 2019 LEU A N 1
ATOM 1314 C CA . LEU A 1 84 ? 0.198 0.360 -8.363 1.00 0.00 2019 LEU A CA 1
ATOM 1315 C C . LEU A 1 84 ? 0.339 -1.162 -8.441 1.00 0.00 2019 LEU A C 1
ATOM 1316 O O . LEU A 1 84 ? -0.664 -1.877 -8.398 1.00 0.00 2019 LEU A O 1
ATOM 1332 N N . GLU A 1 85 ? 1.566 -1.656 -8.559 1.00 0.00 2020 GLU A N 1
ATOM 1333 C CA . GLU A 1 85 ? 1.888 -3.080 -8.633 1.00 0.00 2020 GLU A CA 1
ATOM 1334 C C . GLU A 1 85 ? 1.767 -3.745 -7.255 1.00 0.00 2020 GLU A C 1
ATOM 1335 O O . GLU A 1 85 ? 1.224 -4.846 -7.162 1.00 0.00 2020 GLU A O 1
ATOM 1347 N N . LEU A 1 86 ? 2.205 -3.067 -6.179 1.00 0.00 2021 LEU A N 1
ATOM 1348 C CA . LEU A 1 86 ? 2.148 -3.595 -4.812 1.00 0.00 2021 LEU A CA 1
ATOM 1349 C C . LEU A 1 86 ? 0.717 -3.991 -4.473 1.00 0.00 2021 LEU A C 1
ATOM 1350 O O . LEU A 1 86 ? 0.475 -5.122 -4.051 1.00 0.00 2021 LEU A O 1
ATOM 1366 N N . SER A 1 87 ? -0.208 -3.047 -4.659 1.00 0.00 2022 SER A N 1
ATOM 1367 C CA . SER A 1 87 ? -1.630 -3.189 -4.416 1.00 0.00 2022 SER A CA 1
ATOM 1368 C C . SER A 1 87 ? -2.220 -4.274 -5.314 1.00 0.00 2022 SER A C 1
ATOM 1369 O O . SER A 1 87 ? -3.070 -5.044 -4.866 1.00 0.00 2022 SER A O 1
ATOM 1377 N N . GLY A 1 88 ? -1.750 -4.344 -6.563 1.00 0.00 2023 GLY A N 1
ATOM 1378 C CA . GLY A 1 88 ? -2.192 -5.296 -7.568 1.00 0.00 2023 GLY A CA 1
ATOM 1379 C C . GLY A 1 88 ? -2.068 -6.707 -7.036 1.00 0.00 2023 GLY A C 1
ATOM 1380 O O . GLY A 1 88 ? -3.000 -7.504 -7.178 1.00 0.00 2023 GLY A O 1
ATOM 1384 N N . TYR A 1 89 ? -0.932 -7.004 -6.401 1.00 0.00 2024 TYR A N 1
ATOM 1385 C CA . TYR A 1 89 ? -0.677 -8.312 -5.836 1.00 0.00 2024 TYR A CA 1
ATOM 1386 C C . TYR A 1 89 ? -1.528 -8.536 -4.588 1.00 0.00 2024 TYR A C 1
ATOM 1387 O O . TYR A 1 89 ? -2.266 -9.513 -4.546 1.00 0.00 2024 TYR A O 1
ATOM 1405 N N . ILE A 1 90 ? -1.479 -7.631 -3.600 1.00 0.00 2025 ILE A N 1
ATOM 1406 C CA . ILE A 1 90 ? -2.231 -7.738 -2.340 1.00 0.00 2025 ILE A CA 1
ATOM 1407 C C . ILE A 1 90 ? -3.703 -8.021 -2.594 1.00 0.00 2025 ILE A C 1
ATOM 1408 O O . ILE A 1 90 ? -4.242 -8.943 -1.982 1.00 0.00 2025 ILE A O 1
ATOM 1424 N N . ALA A 1 91 ? -4.340 -7.243 -3.469 1.00 0.00 2026 ALA A N 1
ATOM 1425 C CA . ALA A 1 91 ? -5.746 -7.396 -3.786 1.00 0.00 2026 ALA A CA 1
ATOM 1426 C C . ALA A 1 91 ? -6.083 -8.838 -4.186 1.00 0.00 2026 ALA A C 1
ATOM 1427 O O . ALA A 1 91 ? -7.204 -9.276 -3.931 1.00 0.00 2026 ALA A O 1
ATOM 1434 N N . GLN A 1 92 ? -5.169 -9.561 -4.840 1.00 0.00 2027 GLN A N 1
ATOM 1435 C CA . GLN A 1 92 ? -5.397 -10.951 -5.236 1.00 0.00 2027 GLN A CA 1
ATOM 1436 C C . GLN A 1 92 ? -5.245 -11.909 -4.059 1.00 0.00 2027 GLN A C 1
ATOM 1437 O O . GLN A 1 92 ? -5.957 -12.908 -3.989 1.00 0.00 2027 GLN A O 1
ATOM 1451 N N . ILE A 1 93 ? -4.326 -11.625 -3.134 1.00 0.00 2028 ILE A N 1
ATOM 1452 C CA . ILE A 1 93 ? -4.089 -12.486 -1.981 1.00 0.00 20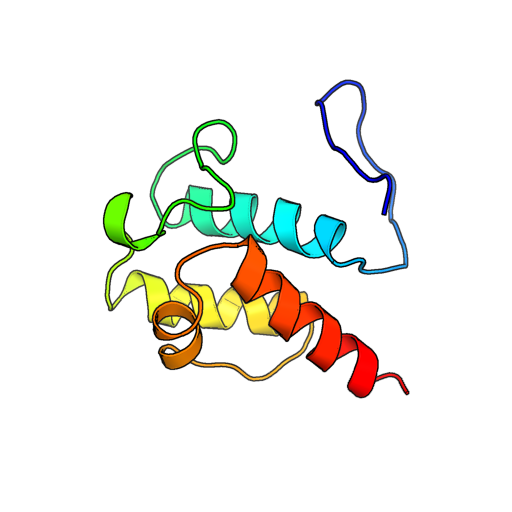28 ILE A CA 1
ATOM 1453 C C . ILE A 1 93 ? -5.343 -12.491 -1.116 1.00 0.00 2028 ILE A C 1
ATOM 1454 O O . ILE A 1 93 ? -5.942 -13.546 -0.922 1.00 0.00 2028 ILE A O 1
ATOM 1470 N N . LEU A 1 94 ? -5.819 -11.319 -0.683 1.00 0.00 2029 LEU A N 1
ATOM 1471 C CA . LEU A 1 94 ? -7.013 -11.252 0.159 1.00 0.00 2029 LEU A CA 1
ATOM 1472 C C . LEU A 1 94 ? -8.244 -11.768 -0.585 1.00 0.00 2029 LEU A C 1
ATOM 1473 O O . LEU A 1 94 ? -9.140 -12.331 0.041 1.00 0.00 2029 LEU A O 1
ATOM 1489 N N . SER A 1 95 ? -8.273 -11.622 -1.913 1.00 0.00 2030 SER A N 1
ATOM 1490 C CA . SER A 1 95 ? -9.411 -12.089 -2.713 1.00 0.00 2030 SER A CA 1
ATOM 1491 C C . SER A 1 95 ? -9.398 -13.612 -2.864 1.00 0.00 2030 SER A C 1
ATOM 1492 O O . SER A 1 95 ? -10.400 -14.194 -3.285 1.00 0.00 2030 SER A O 1
ATOM 1500 N N . SER A 1 96 ? -8.278 -14.262 -2.557 1.00 0.00 2031 SER A N 1
ATOM 1501 C CA . SER A 1 96 ? -8.144 -15.711 -2.650 1.00 0.00 2031 SER A CA 1
ATOM 1502 C C . SER A 1 96 ? -8.375 -16.316 -1.266 1.00 0.00 2031 SER A C 1
ATOM 1503 O O . SER A 1 96 ? -9.000 -17.369 -1.163 1.00 0.00 2031 SER A O 1
ATOM 1511 N N . GLN A 1 97 ? -7.958 -15.632 -0.199 1.00 0.00 2032 GLN A N 1
ATOM 1512 C CA . GLN A 1 97 ? -8.135 -16.102 1.172 1.00 0.00 2032 GLN A CA 1
ATOM 1513 C C . GLN A 1 97 ? -9.607 -16.151 1.605 1.00 0.00 2032 GLN A C 1
ATOM 1514 O O . GLN A 1 97 ? -9.931 -16.833 2.578 1.00 0.00 2032 GLN A O 1
ATOM 1528 N N . GLY A 1 98 ? -10.485 -15.438 0.895 1.00 0.00 2033 GLY A N 1
ATOM 1529 C CA . GLY A 1 98 ? -11.907 -15.372 1.182 1.00 0.00 2033 GLY A CA 1
ATOM 1530 C C . GLY A 1 98 ? -12.780 -16.066 0.141 1.00 0.00 2033 GLY A C 1
ATOM 1531 O O . GLY A 1 98 ? -13.995 -15.858 0.179 1.00 0.00 2033 GLY A O 1
ATOM 1535 N N . THR A 1 99 ? -12.220 -16.819 -0.808 1.00 0.00 2034 THR A N 1
ATOM 1536 C CA . THR A 1 99 ? -12.966 -17.518 -1.855 1.00 0.00 2034 THR A CA 1
ATOM 1537 C C . THR A 1 99 ? -12.657 -19.006 -1.746 1.00 0.00 2034 THR A C 1
ATOM 1538 O O . THR A 1 99 ? -11.520 -19.330 -1.339 1.00 0.00 2034 THR A O 1
ATOM 1549 N N . SER A 1 1 ? -12.224 1.230 -9.304 1.00 0.00 1936 SER A N 2
ATOM 1550 C CA . SER A 1 1 ? -11.558 1.863 -10.443 1.00 0.00 1936 SER A CA 2
ATOM 1551 C C . SER A 1 1 ? -11.374 3.356 -10.182 1.00 0.00 1936 SER A C 2
ATOM 1552 O O . SER A 1 1 ? -10.367 3.704 -9.575 1.00 0.00 1936 SER A O 2
ATOM 1560 N N . GLY A 1 2 ? -12.307 4.231 -10.579 1.00 0.00 1937 GLY A N 2
ATOM 1561 C CA . GLY A 1 2 ? -12.253 5.679 -10.400 1.00 0.00 1937 GLY A CA 2
ATOM 1562 C C . GLY A 1 2 ? -12.523 6.099 -8.957 1.00 0.00 1937 GLY A C 2
ATOM 1563 O O . GLY A 1 2 ? -13.518 6.771 -8.683 1.00 0.00 1937 GLY A O 2
ATOM 1567 N N . LEU A 1 3 ? -11.689 5.639 -8.029 1.00 0.00 1938 LEU A N 2
ATOM 1568 C CA . LEU A 1 3 ? -11.746 5.915 -6.599 1.00 0.00 1938 LEU A CA 2
ATOM 1569 C C . LEU A 1 3 ? -10.522 6.784 -6.348 1.00 0.00 1938 LEU A C 2
ATOM 1570 O O . LEU A 1 3 ? -9.407 6.274 -6.314 1.00 0.00 1938 LEU A O 2
ATOM 1586 N N . VAL A 1 4 ? -10.713 8.092 -6.212 1.00 0.00 1939 VAL A N 2
ATOM 1587 C CA . VAL A 1 4 ? -9.666 9.080 -5.988 1.00 0.00 1939 VAL A CA 2
ATOM 1588 C C . VAL A 1 4 ? -9.978 9.849 -4.691 1.00 0.00 1939 VAL A C 2
ATOM 1589 O O . VAL A 1 4 ? -10.988 10.556 -4.631 1.00 0.00 1939 VAL A O 2
ATOM 1602 N N . PRO A 1 5 ? -9.163 9.698 -3.631 1.00 0.00 1940 PRO A N 2
ATOM 1603 C CA . PRO A 1 5 ? -9.368 10.357 -2.344 1.00 0.00 1940 PRO A CA 2
ATOM 1604 C C . PRO A 1 5 ? -8.937 11.825 -2.385 1.00 0.00 1940 PRO A C 2
ATOM 1605 O O . PRO A 1 5 ? -7.934 12.218 -1.786 1.00 0.00 1940 PRO A O 2
ATOM 1616 N N . ARG A 1 6 ? -9.692 12.666 -3.091 1.00 0.00 1941 ARG A N 2
ATOM 1617 C CA . ARG A 1 6 ? -9.360 14.084 -3.204 1.00 0.00 1941 ARG A CA 2
ATOM 1618 C C . ARG A 1 6 ? -9.354 14.827 -1.867 1.00 0.00 1941 ARG A C 2
ATOM 1619 O O . ARG A 1 6 ? -8.728 15.880 -1.776 1.00 0.00 1941 ARG A O 2
ATOM 1640 N N . GLY A 1 7 ? -10.029 14.317 -0.840 1.00 0.00 1942 GLY A N 2
ATOM 1641 C CA . GLY A 1 7 ? -10.072 14.941 0.464 1.00 0.00 1942 GLY A CA 2
ATOM 1642 C C . GLY A 1 7 ? -11.492 15.024 0.979 1.00 0.00 1942 GLY A C 2
ATOM 1643 O O . GLY A 1 7 ? -12.277 15.857 0.512 1.00 0.00 1942 GLY A O 2
ATOM 1647 N N . SER A 1 8 ? -11.834 14.182 1.946 1.00 0.00 1943 SER A N 2
ATOM 1648 C CA . SER A 1 8 ? -13.144 14.136 2.572 1.00 0.00 1943 SER A CA 2
ATOM 1649 C C . SER A 1 8 ? -12.953 13.841 4.060 1.00 0.00 1943 SER A C 2
ATOM 1650 O O . SER A 1 8 ? -11.854 13.477 4.493 1.00 0.00 1943 SER A O 2
ATOM 1658 N N . HIS A 1 9 ? -14.006 14.051 4.853 1.00 0.00 1944 HIS A N 2
ATOM 1659 C CA . HIS A 1 9 ? -13.995 13.799 6.292 1.00 0.00 1944 HIS A CA 2
ATOM 1660 C C . HIS A 1 9 ? -13.888 12.290 6.527 1.00 0.00 1944 HIS A C 2
ATOM 1661 O O . HIS A 1 9 ? -14.037 11.509 5.581 1.00 0.00 1944 HIS A O 2
ATOM 1675 N N . MET A 1 10 ? -13.668 11.868 7.774 1.00 0.00 1945 MET A N 2
ATOM 1676 C CA . MET A 1 10 ? -13.543 10.452 8.096 1.00 0.00 1945 MET A CA 2
ATOM 1677 C C . MET A 1 10 ? -14.764 9.690 7.576 1.00 0.00 1945 MET A C 2
ATOM 1678 O O . MET A 1 10 ? -15.909 10.129 7.713 1.00 0.00 1945 MET A O 2
ATOM 1692 N N . THR A 1 11 ? -14.497 8.570 6.932 1.00 0.00 1946 THR A N 2
ATOM 1693 C CA . THR A 1 11 ? -15.465 7.651 6.336 1.00 0.00 1946 THR A CA 2
ATOM 1694 C C . THR A 1 11 ? -15.688 6.486 7.317 1.00 0.00 1946 THR A C 2
ATOM 1695 O O . THR A 1 11 ? -14.981 6.434 8.332 1.00 0.00 1946 THR A O 2
ATOM 1706 N N . PRO A 1 12 ? -16.672 5.587 7.123 1.00 0.00 1947 PRO A N 2
ATOM 1707 C CA . PRO A 1 12 ? -16.851 4.470 8.043 1.00 0.00 1947 PRO A CA 2
ATOM 1708 C C . PRO A 1 12 ? -15.712 3.461 7.814 1.00 0.00 1947 PRO A C 2
ATOM 1709 O O . PRO A 1 12 ? -14.796 3.700 7.016 1.00 0.00 1947 PRO A O 2
ATOM 1720 N N . GLN A 1 13 ? -15.723 2.338 8.532 1.00 0.00 1948 GLN A N 2
ATOM 1721 C CA . GLN A 1 13 ? -14.709 1.310 8.370 1.00 0.00 1948 GLN A CA 2
ATOM 1722 C C . GLN A 1 13 ? -15.067 0.530 7.104 1.00 0.00 1948 GLN A C 2
ATOM 1723 O O . GLN A 1 13 ? -15.743 -0.496 7.177 1.00 0.00 1948 GLN A O 2
ATOM 1737 N N . VAL A 1 14 ? -14.643 1.045 5.951 1.00 0.00 1949 VAL A N 2
ATOM 1738 C CA . VAL A 1 14 ? -14.862 0.467 4.633 1.00 0.00 1949 VAL A CA 2
ATOM 1739 C C . VAL A 1 14 ? -14.394 -0.986 4.698 1.00 0.00 1949 VAL A C 2
ATOM 1740 O O . VAL A 1 14 ? -13.224 -1.241 4.983 1.00 0.00 1949 VAL A O 2
ATOM 1753 N N . ASN A 1 15 ? -15.324 -1.919 4.525 1.00 0.00 1950 ASN A N 2
ATOM 1754 C CA . ASN A 1 15 ? -15.073 -3.344 4.568 1.00 0.00 1950 ASN A CA 2
ATOM 1755 C C . ASN A 1 15 ? -14.505 -3.865 3.251 1.00 0.00 1950 ASN A C 2
ATOM 1756 O O . ASN A 1 15 ? -13.636 -4.733 3.264 1.00 0.00 1950 ASN A O 2
ATOM 1767 N N . GLN A 1 16 ? -15.028 -3.362 2.130 1.00 0.00 1951 GLN A N 2
ATOM 1768 C CA . GLN A 1 16 ? -14.636 -3.737 0.775 1.00 0.00 1951 GLN A CA 2
ATOM 1769 C C . GLN A 1 16 ? -13.139 -3.476 0.556 1.00 0.00 1951 GLN A C 2
ATOM 1770 O O . GLN A 1 16 ? -12.594 -2.546 1.153 1.00 0.00 1951 GLN A O 2
ATOM 1784 N N . VAL A 1 17 ? -12.477 -4.235 -0.330 1.00 0.00 1952 VAL A N 2
ATOM 1785 C CA . VAL A 1 17 ? -11.040 -4.106 -0.581 1.00 0.00 1952 VAL A CA 2
ATOM 1786 C C . VAL A 1 17 ? -10.693 -4.218 -2.079 1.00 0.00 1952 VAL A C 2
ATOM 1787 O O . VAL A 1 17 ? -10.054 -5.175 -2.529 1.00 0.00 1952 VAL A O 2
ATOM 1800 N N . ASN A 1 18 ? -11.124 -3.244 -2.886 1.00 0.00 1953 ASN A N 2
ATOM 1801 C CA . ASN A 1 18 ? -10.846 -3.227 -4.328 1.00 0.00 1953 ASN A CA 2
ATOM 1802 C C . ASN A 1 18 ? -9.392 -2.847 -4.576 1.00 0.00 1953 ASN A C 2
ATOM 1803 O O . ASN A 1 18 ? -8.765 -2.221 -3.723 1.00 0.00 1953 ASN A O 2
ATOM 1814 N N . LEU A 1 19 ? -8.893 -3.107 -5.787 1.00 0.00 1954 LEU A N 2
ATOM 1815 C CA . LEU A 1 19 ? -7.524 -2.785 -6.187 1.00 0.00 1954 LEU A CA 2
ATOM 1816 C C . LEU A 1 19 ? -7.214 -1.311 -5.918 1.00 0.00 1954 LEU A C 2
ATOM 1817 O O . LEU A 1 19 ? -6.213 -0.997 -5.271 1.00 0.00 1954 LEU A O 2
ATOM 1833 N N . SER A 1 20 ? -8.066 -0.403 -6.404 1.00 0.00 1955 SER A N 2
ATOM 1834 C CA . SER A 1 20 ? -7.853 1.024 -6.215 1.00 0.00 1955 SER A CA 2
ATOM 1835 C C . SER A 1 20 ? -7.884 1.405 -4.735 1.00 0.00 1955 SER A C 2
ATOM 1836 O O . SER A 1 20 ? -7.061 2.211 -4.307 1.00 0.00 1955 SER A O 2
ATOM 1844 N N . GLU A 1 21 ? -8.799 0.817 -3.961 1.00 0.00 1956 GLU A N 2
ATOM 1845 C CA . GLU A 1 21 ? -8.935 1.101 -2.538 1.00 0.00 1956 GLU A CA 2
ATOM 1846 C C . GLU A 1 21 ? -7.602 0.777 -1.853 1.00 0.00 1956 GLU A C 2
ATOM 1847 O O . GLU A 1 21 ? -7.060 1.611 -1.128 1.00 0.00 1956 GLU A O 2
ATOM 1859 N N . ILE A 1 22 ? -7.035 -0.403 -2.137 1.00 0.00 1957 ILE A N 2
ATOM 1860 C CA . ILE A 1 22 ? -5.764 -0.837 -1.570 1.00 0.00 1957 ILE A CA 2
ATOM 1861 C C . ILE A 1 22 ? -4.688 0.140 -1.991 1.00 0.00 1957 ILE A C 2
ATOM 1862 O O . ILE A 1 22 ? -3.956 0.650 -1.152 1.00 0.00 1957 ILE A O 2
ATOM 1878 N N . LYS A 1 23 ? -4.580 0.397 -3.293 1.00 0.00 1958 LYS A N 2
ATOM 1879 C CA . LYS A 1 23 ? -3.582 1.284 -3.853 1.00 0.00 1958 LYS A CA 2
ATOM 1880 C C . LYS A 1 23 ? -3.558 2.630 -3.129 1.00 0.00 1958 LYS A C 2
ATOM 1881 O O . LYS A 1 23 ? -2.466 3.100 -2.787 1.00 0.00 1958 LYS A O 2
ATOM 1900 N N . GLN A 1 24 ? -4.719 3.247 -2.878 1.00 0.00 1959 GLN A N 2
ATOM 1901 C CA . GLN A 1 24 ? -4.719 4.529 -2.193 1.00 0.00 1959 GLN A CA 2
ATOM 1902 C C . GLN A 1 24 ? -4.257 4.373 -0.742 1.00 0.00 1959 GLN A C 2
ATOM 1903 O O . GLN A 1 24 ? -3.522 5.231 -0.253 1.00 0.00 1959 GLN A O 2
ATOM 1917 N N . VAL A 1 25 ? -4.675 3.310 -0.048 1.00 0.00 1960 VAL A N 2
ATOM 1918 C CA . VAL A 1 25 ? -4.292 3.080 1.337 1.00 0.00 1960 VAL A CA 2
ATOM 1919 C C . VAL A 1 25 ? -2.787 2.884 1.373 1.00 0.00 1960 VAL A C 2
ATOM 1920 O O . VAL A 1 25 ? -2.124 3.547 2.162 1.00 0.00 1960 VAL A O 2
ATOM 1933 N N . LEU A 1 26 ? -2.224 2.041 0.501 1.00 0.00 1961 LEU A N 2
ATOM 1934 C CA . LEU A 1 26 ? -0.798 1.796 0.449 1.00 0.00 1961 LEU A CA 2
ATOM 1935 C C . LEU A 1 26 ? -0.053 3.125 0.422 1.00 0.00 1961 LEU A C 2
ATOM 1936 O O . LEU A 1 26 ? 0.846 3.313 1.229 1.00 0.00 1961 LEU A O 2
ATOM 1952 N N . LYS A 1 27 ? -0.431 4.042 -0.487 1.00 0.00 1962 LYS A N 2
ATOM 1953 C CA . LYS A 1 27 ? 0.215 5.342 -0.607 1.00 0.00 1962 LYS A CA 2
ATOM 1954 C C . LYS A 1 27 ? 0.263 6.036 0.743 1.00 0.00 1962 LYS A C 2
ATOM 1955 O O . LYS A 1 27 ? 1.310 6.504 1.171 1.00 0.00 1962 LYS A O 2
ATOM 1974 N N . GLN A 1 28 ? -0.887 6.096 1.399 1.00 0.00 1963 GLN A N 2
ATOM 1975 C CA . GLN A 1 28 ? -1.059 6.735 2.682 1.00 0.00 1963 GLN A CA 2
ATOM 1976 C C . GLN A 1 28 ? -0.276 6.068 3.810 1.00 0.00 1963 GLN A C 2
ATOM 1977 O O . GLN A 1 28 ? 0.154 6.745 4.737 1.00 0.00 1963 GLN A O 2
ATOM 1991 N N . GLN A 1 29 ? -0.120 4.749 3.776 1.00 0.00 1964 GLN A N 2
ATOM 1992 C CA . GLN A 1 29 ? 0.610 4.023 4.808 1.00 0.00 1964 GLN A CA 2
ATOM 1993 C C . GLN A 1 29 ? 2.105 4.249 4.623 1.00 0.00 1964 GLN A C 2
ATOM 1994 O O . GLN A 1 29 ? 2.857 4.347 5.587 1.00 0.00 1964 GLN A O 2
ATOM 2008 N N . LEU A 1 30 ? 2.547 4.246 3.366 1.00 0.00 1965 LEU A N 2
ATOM 2009 C CA . LEU A 1 30 ? 3.940 4.443 3.010 1.00 0.00 1965 LEU A CA 2
ATOM 2010 C C . LEU A 1 30 ? 4.349 5.884 3.305 1.00 0.00 1965 LEU A C 2
ATOM 2011 O O . LEU A 1 30 ? 5.480 6.112 3.719 1.00 0.00 1965 LEU A O 2
ATOM 2027 N N . ALA A 1 31 ? 3.434 6.845 3.143 1.00 0.00 1966 ALA A N 2
ATOM 2028 C CA . ALA A 1 31 ? 3.713 8.240 3.381 1.00 0.00 1966 ALA A CA 2
ATOM 2029 C C . ALA A 1 31 ? 4.261 8.455 4.792 1.00 0.00 1966 ALA A C 2
ATOM 2030 O O . ALA A 1 31 ? 5.332 9.029 4.973 1.00 0.00 1966 ALA A O 2
ATOM 2037 N N . GLU A 1 32 ? 3.560 7.924 5.793 1.00 0.00 1967 GLU A N 2
ATOM 2038 C CA . GLU A 1 32 ? 3.936 8.051 7.203 1.00 0.00 1967 GLU A CA 2
ATOM 2039 C C . GLU A 1 32 ? 5.247 7.322 7.483 1.00 0.00 1967 GLU A C 2
ATOM 2040 O O . GLU A 1 32 ? 6.014 7.706 8.367 1.00 0.00 1967 GLU A O 2
ATOM 2052 N N . ALA A 1 33 ? 5.516 6.269 6.714 1.00 0.00 1968 ALA A N 2
ATOM 2053 C CA . ALA A 1 33 ? 6.735 5.482 6.832 1.00 0.00 1968 ALA A CA 2
ATOM 2054 C C . ALA A 1 33 ? 7.937 6.282 6.323 1.00 0.00 1968 ALA A C 2
ATOM 2055 O O . ALA A 1 33 ? 9.065 6.023 6.753 1.00 0.00 1968 ALA A O 2
ATOM 2062 N N . LEU A 1 34 ? 7.707 7.232 5.412 1.00 0.00 1969 LEU A N 2
ATOM 2063 C CA . LEU A 1 34 ? 8.716 8.105 4.824 1.00 0.00 1969 LEU A CA 2
ATOM 2064 C C . LEU A 1 34 ? 8.620 9.518 5.430 1.00 0.00 1969 LEU A C 2
ATOM 2065 O O . LEU A 1 34 ? 9.177 10.465 4.871 1.00 0.00 1969 LEU A O 2
ATOM 2081 N N . TYR A 1 35 ? 7.921 9.665 6.563 1.00 0.00 1970 TYR A N 2
ATOM 2082 C CA . TYR A 1 35 ? 7.726 10.917 7.288 1.00 0.00 1970 TYR A CA 2
ATOM 2083 C C . TYR A 1 35 ? 7.157 12.035 6.401 1.00 0.00 1970 TYR A C 2
ATOM 2084 O O . TYR A 1 35 ? 7.604 13.180 6.461 1.00 0.00 1970 TYR A O 2
ATOM 2102 N N . THR A 1 36 ? 6.161 11.711 5.576 1.00 0.00 1971 THR A N 2
ATOM 2103 C CA . THR A 1 36 ? 5.519 12.644 4.665 1.00 0.00 1971 THR A CA 2
ATOM 2104 C C . THR A 1 36 ? 4.041 12.275 4.461 1.00 0.00 1971 THR A C 2
ATOM 2105 O O . THR A 1 36 ? 3.471 11.523 5.258 1.00 0.00 1971 THR A O 2
ATOM 2116 N N . GLU A 1 37 ? 3.419 12.829 3.415 1.00 0.00 1972 GLU A N 2
ATOM 2117 C CA . GLU A 1 37 ? 2.044 12.604 3.022 1.00 0.00 1972 GLU A CA 2
ATOM 2118 C C . GLU A 1 37 ? 1.936 12.026 1.616 1.00 0.00 1972 GLU A C 2
ATOM 2119 O O . GLU A 1 37 ? 2.763 12.244 0.736 1.00 0.00 1972 GLU A O 2
ATOM 2131 N N . GLU A 1 38 ? 0.850 11.305 1.387 1.00 0.00 1973 GLU A N 2
ATOM 2132 C CA . GLU A 1 38 ? 0.523 10.668 0.124 1.00 0.00 1973 GLU A CA 2
ATOM 2133 C C . GLU A 1 38 ? 0.332 11.689 -0.993 1.00 0.00 1973 GLU A C 2
ATOM 2134 O O . GLU A 1 38 ? 0.412 11.327 -2.163 1.00 0.00 1973 GLU A O 2
ATOM 2146 N N . SER A 1 39 ? 0.077 12.955 -0.683 1.00 0.00 1974 SER A N 2
ATOM 2147 C CA . SER A 1 39 ? -0.089 13.964 -1.695 1.00 0.00 1974 SER A CA 2
ATOM 2148 C C . SER A 1 39 ? 1.229 14.187 -2.455 1.00 0.00 1974 SER A C 2
ATOM 2149 O O . SER A 1 39 ? 1.187 14.708 -3.567 1.00 0.00 1974 SER A O 2
ATOM 2157 N N . GLU A 1 40 ? 2.386 13.762 -1.920 1.00 0.00 1975 GLU A N 2
ATOM 2158 C CA . GLU A 1 40 ? 3.658 13.926 -2.642 1.00 0.00 1975 GLU A CA 2
ATOM 2159 C C . GLU A 1 40 ? 4.167 12.594 -3.221 1.00 0.00 1975 GLU A C 2
ATOM 2160 O O . GLU A 1 40 ? 5.332 12.501 -3.614 1.00 0.00 1975 GLU A O 2
ATOM 2172 N N . ILE A 1 41 ? 3.305 11.574 -3.324 1.00 0.00 1976 ILE A N 2
ATOM 2173 C CA . ILE A 1 41 ? 3.673 10.248 -3.815 1.00 0.00 1976 ILE A CA 2
ATOM 2174 C C . ILE A 1 41 ? 2.952 9.876 -5.117 1.00 0.00 1976 ILE A C 2
ATOM 2175 O O . ILE A 1 41 ? 1.736 10.066 -5.245 1.00 0.00 1976 ILE A O 2
ATOM 2191 N N . ALA A 1 42 ? 3.692 9.333 -6.090 1.00 0.00 1977 ALA A N 2
ATOM 2192 C CA . ALA A 1 42 ? 3.142 8.874 -7.368 1.00 0.00 1977 ALA A CA 2
ATOM 2193 C C . ALA A 1 42 ? 2.879 7.371 -7.260 1.00 0.00 1977 ALA A C 2
ATOM 2194 O O . ALA A 1 42 ? 3.466 6.689 -6.419 1.00 0.00 1977 ALA A O 2
ATOM 2201 N N . GLU A 1 43 ? 2.050 6.823 -8.147 1.00 0.00 1978 GLU A N 2
ATOM 2202 C CA . GLU A 1 43 ? 1.689 5.402 -8.113 1.00 0.00 1978 GLU A CA 2
ATOM 2203 C C . GLU A 1 43 ? 2.647 4.498 -8.882 1.00 0.00 1978 GLU A C 2
ATOM 2204 O O . GLU A 1 43 ? 2.695 3.297 -8.615 1.00 0.00 1978 GLU A O 2
ATOM 2216 N N . ASP A 1 44 ? 3.446 5.077 -9.776 1.00 0.00 1979 ASP A N 2
ATOM 2217 C CA . ASP A 1 44 ? 4.445 4.395 -10.598 1.00 0.00 1979 ASP A CA 2
ATOM 2218 C C . ASP A 1 44 ? 5.868 4.824 -10.224 1.00 0.00 1979 ASP A C 2
ATOM 2219 O O . ASP A 1 44 ? 6.811 4.480 -10.932 1.00 0.00 1979 ASP A O 2
ATOM 2228 N N . GLN A 1 45 ? 6.027 5.614 -9.154 1.00 0.00 1980 GLN A N 2
ATOM 2229 C CA . GLN A 1 45 ? 7.345 6.053 -8.698 1.00 0.00 1980 GLN A CA 2
ATOM 2230 C C . GLN A 1 45 ? 7.826 5.055 -7.664 1.00 0.00 1980 GLN A C 2
ATOM 2231 O O . GLN A 1 45 ? 7.048 4.585 -6.825 1.00 0.00 1980 GLN A O 2
ATOM 2245 N N . LYS A 1 46 ? 9.115 4.746 -7.711 1.00 0.00 1981 LYS A N 2
ATOM 2246 C CA . LYS A 1 46 ? 9.713 3.790 -6.802 1.00 0.00 1981 LYS A CA 2
ATOM 2247 C C . LYS A 1 46 ? 9.807 4.340 -5.388 1.00 0.00 1981 LYS A C 2
ATOM 2248 O O . LYS A 1 46 ? 10.288 5.454 -5.203 1.00 0.00 1981 LYS A O 2
ATOM 2267 N N . PHE A 1 47 ? 9.432 3.546 -4.384 1.00 0.00 1982 PHE A N 2
ATOM 2268 C CA . PHE A 1 47 ? 9.506 3.955 -2.978 1.00 0.00 1982 PHE A CA 2
ATOM 2269 C C . PHE A 1 47 ? 10.954 4.323 -2.656 1.00 0.00 1982 PHE A C 2
ATOM 2270 O O . PHE A 1 47 ? 11.205 5.276 -1.927 1.00 0.00 1982 PHE A O 2
ATOM 2287 N N . VAL A 1 48 ? 11.923 3.586 -3.212 1.00 0.00 1983 VAL A N 2
ATOM 2288 C CA . VAL A 1 48 ? 13.343 3.830 -2.982 1.00 0.00 1983 VAL A CA 2
ATOM 2289 C C . VAL A 1 48 ? 13.750 5.234 -3.428 1.00 0.00 1983 VAL A C 2
ATOM 2290 O O . VAL A 1 48 ? 14.618 5.839 -2.804 1.00 0.00 1983 VAL A O 2
ATOM 2303 N N . ASP A 1 49 ? 13.124 5.751 -4.492 1.00 0.00 1984 ASP A N 2
ATOM 2304 C CA . ASP A 1 49 ? 13.416 7.087 -4.995 1.00 0.00 1984 ASP A CA 2
ATOM 2305 C C . ASP A 1 49 ? 12.919 8.122 -4.000 1.00 0.00 1984 ASP A C 2
ATOM 2306 O O . ASP A 1 49 ? 13.540 9.167 -3.805 1.00 0.00 1984 ASP A O 2
ATOM 2315 N N . LEU A 1 50 ? 11.785 7.831 -3.365 1.00 0.00 1985 LEU A N 2
ATOM 2316 C CA . LEU A 1 50 ? 11.200 8.724 -2.385 1.00 0.00 1985 LEU A CA 2
ATOM 2317 C C . LEU A 1 50 ? 12.032 8.687 -1.100 1.00 0.00 1985 LEU A C 2
ATOM 2318 O O . LEU A 1 50 ? 12.178 9.731 -0.473 1.00 0.00 1985 LEU A O 2
ATOM 2334 N N . GLY A 1 51 ? 12.634 7.540 -0.756 1.00 0.00 1986 GLY A N 2
ATOM 2335 C CA . GLY A 1 51 ? 13.479 7.359 0.426 1.00 0.00 1986 GLY A CA 2
ATOM 2336 C C . GLY A 1 51 ? 13.339 6.014 1.142 1.00 0.00 1986 GLY A C 2
ATOM 2337 O O . GLY A 1 51 ? 13.803 5.863 2.268 1.00 0.00 1986 GLY A O 2
ATOM 2341 N N . LEU A 1 52 ? 12.707 5.020 0.520 1.00 0.00 1987 LEU A N 2
ATOM 2342 C CA . LEU A 1 52 ? 12.502 3.701 1.107 1.00 0.00 1987 LEU A CA 2
ATOM 2343 C C . LEU A 1 52 ? 13.801 2.917 1.140 1.00 0.00 1987 LEU A C 2
ATOM 2344 O O . LEU A 1 52 ? 14.503 2.777 0.129 1.00 0.00 1987 LEU A O 2
ATOM 2360 N N . ASP A 1 53 ? 14.082 2.338 2.299 1.00 0.00 1988 ASP A N 2
ATOM 2361 C CA . ASP A 1 53 ? 15.262 1.539 2.554 1.00 0.00 1988 ASP A CA 2
ATOM 2362 C C . ASP A 1 53 ? 14.950 0.155 3.107 1.00 0.00 1988 ASP A C 2
ATOM 2363 O O . ASP A 1 53 ? 13.803 -0.257 3.287 1.00 0.00 1988 ASP A O 2
ATOM 2372 N N . SER A 1 54 ? 16.025 -0.588 3.334 1.00 0.00 1989 SER A N 2
ATOM 2373 C CA . SER A 1 54 ? 15.970 -1.945 3.833 1.00 0.00 1989 SER A CA 2
ATOM 2374 C C . SER A 1 54 ? 15.288 -2.093 5.198 1.00 0.00 1989 SER A C 2
ATOM 2375 O O . SER A 1 54 ? 14.824 -3.190 5.512 1.00 0.00 1989 SER A O 2
ATOM 2383 N N . ILE A 1 55 ? 15.355 -1.073 6.045 1.00 0.00 1990 ILE A N 2
ATOM 2384 C CA . ILE A 1 55 ? 14.775 -1.033 7.368 1.00 0.00 1990 ILE A CA 2
ATOM 2385 C C . ILE A 1 55 ? 13.278 -0.760 7.245 1.00 0.00 1990 ILE A C 2
ATOM 2386 O O . ILE A 1 55 ? 12.470 -1.588 7.670 1.00 0.00 1990 ILE A O 2
ATOM 2402 N N . VAL A 1 56 ? 12.918 0.383 6.659 1.00 0.00 1991 VAL A N 2
ATOM 2403 C CA . VAL A 1 56 ? 11.540 0.825 6.471 1.00 0.00 1991 VAL A CA 2
ATOM 2404 C C . VAL A 1 56 ? 10.736 -0.212 5.689 1.00 0.00 1991 VAL A C 2
ATOM 2405 O O . VAL A 1 56 ? 9.580 -0.483 6.016 1.00 0.00 1991 VAL A O 2
ATOM 2418 N N . GLY A 1 57 ? 11.337 -0.821 4.665 1.00 0.00 1992 GLY A N 2
ATOM 2419 C CA . GLY A 1 57 ? 10.642 -1.805 3.856 1.00 0.00 1992 GLY A CA 2
ATOM 2420 C C . GLY A 1 57 ? 10.184 -3.019 4.653 1.00 0.00 1992 GLY A C 2
ATOM 2421 O O . GLY A 1 57 ? 9.135 -3.577 4.345 1.00 0.00 1992 GLY A O 2
ATOM 2425 N N . VAL A 1 58 ? 10.932 -3.441 5.671 1.00 0.00 1993 VAL A N 2
ATOM 2426 C CA . VAL A 1 58 ? 10.582 -4.593 6.495 1.00 0.00 1993 VAL A CA 2
ATOM 2427 C C . VAL A 1 58 ? 9.399 -4.235 7.390 1.00 0.00 1993 VAL A C 2
ATOM 2428 O O . VAL A 1 58 ? 8.408 -4.958 7.394 1.00 0.00 1993 VAL A O 2
ATOM 2441 N N . GLU A 1 59 ? 9.471 -3.138 8.139 1.00 0.00 1994 GLU A N 2
ATOM 2442 C CA . GLU A 1 59 ? 8.375 -2.756 9.026 1.00 0.00 1994 GLU A CA 2
ATOM 2443 C C . GLU A 1 59 ? 7.094 -2.444 8.246 1.00 0.00 1994 GLU A C 2
ATOM 2444 O O . GLU A 1 59 ? 6.009 -2.872 8.659 1.00 0.00 1994 GLU A O 2
ATOM 2456 N N . TRP A 1 60 ? 7.205 -1.791 7.082 1.00 0.00 1995 TRP A N 2
ATOM 2457 C CA . TRP A 1 60 ? 6.042 -1.455 6.276 1.00 0.00 1995 TRP A CA 2
ATOM 2458 C C . TRP A 1 60 ? 5.418 -2.691 5.657 1.00 0.00 1995 TRP A C 2
ATOM 2459 O O . TRP A 1 60 ? 4.191 -2.777 5.559 1.00 0.00 1995 TRP A O 2
ATOM 2480 N N . THR A 1 61 ? 6.248 -3.663 5.250 1.00 0.00 1996 THR A N 2
ATOM 2481 C CA . THR A 1 61 ? 5.706 -4.881 4.638 1.00 0.00 1996 THR A CA 2
ATOM 2482 C C . THR A 1 61 ? 4.737 -5.555 5.618 1.00 0.00 1996 THR A C 2
ATOM 2483 O O . THR A 1 61 ? 3.750 -6.178 5.213 1.00 0.00 1996 THR A O 2
ATOM 2494 N N . THR A 1 62 ? 5.019 -5.429 6.915 1.00 0.00 1997 THR A N 2
ATOM 2495 C CA . THR A 1 62 ? 4.196 -6.011 7.943 1.00 0.00 1997 THR A CA 2
ATOM 2496 C C . THR A 1 62 ? 2.901 -5.234 8.112 1.00 0.00 1997 THR A C 2
ATOM 2497 O O . THR A 1 62 ? 1.842 -5.858 8.134 1.00 0.00 1997 THR A O 2
ATOM 2508 N N . THR A 1 63 ? 2.956 -3.901 8.186 1.00 0.00 1998 THR A N 2
ATOM 2509 C CA . THR A 1 63 ? 1.754 -3.089 8.341 1.00 0.00 1998 THR A CA 2
ATOM 2510 C C . THR A 1 63 ? 0.777 -3.428 7.210 1.00 0.00 1998 THR A C 2
ATOM 2511 O O . THR A 1 63 ? -0.430 -3.479 7.430 1.00 0.00 1998 THR A O 2
ATOM 2522 N N . ILE A 1 64 ? 1.288 -3.730 6.019 1.00 0.00 1999 ILE A N 2
ATOM 2523 C CA . ILE A 1 64 ? 0.497 -4.100 4.855 1.00 0.00 1999 ILE A CA 2
ATOM 2524 C C . ILE A 1 64 ? -0.262 -5.402 5.164 1.00 0.00 1999 ILE A C 2
ATOM 2525 O O . ILE A 1 64 ? -1.478 -5.481 4.990 1.00 0.00 1999 ILE A O 2
ATOM 2541 N N . ASN A 1 65 ? 0.446 -6.423 5.651 1.00 0.00 2000 ASN A N 2
ATOM 2542 C CA . ASN A 1 65 ? -0.108 -7.729 5.983 1.00 0.00 2000 ASN A CA 2
ATOM 2543 C C . ASN A 1 65 ? -1.179 -7.641 7.033 1.00 0.00 2000 ASN A C 2
ATOM 2544 O O . ASN A 1 65 ? -2.094 -8.443 7.042 1.00 0.00 2000 ASN A O 2
ATOM 2555 N N . GLN A 1 66 ? -1.005 -6.717 7.948 1.00 0.00 2001 GLN A N 2
ATOM 2556 C CA . GLN A 1 66 ? -1.911 -6.468 9.055 1.00 0.00 2001 GLN A CA 2
ATOM 2557 C C . GLN A 1 66 ? -3.158 -5.723 8.587 1.00 0.00 2001 GLN A C 2
ATOM 2558 O O . GLN A 1 66 ? -4.231 -5.905 9.164 1.00 0.00 2001 GLN A O 2
ATOM 2572 N N . THR A 1 67 ? -3.051 -4.893 7.552 1.00 0.00 2002 THR A N 2
ATOM 2573 C CA . THR A 1 67 ? -4.184 -4.147 7.025 1.00 0.00 2002 THR A CA 2
ATOM 2574 C C . THR A 1 67 ? -5.121 -5.071 6.241 1.00 0.00 2002 THR A C 2
ATOM 2575 O O . THR A 1 67 ? -6.343 -4.957 6.349 1.00 0.00 2002 THR A O 2
ATOM 2586 N N . TYR A 1 68 ? -4.565 -6.023 5.486 1.00 0.00 2003 TYR A N 2
ATOM 2587 C CA . TYR A 1 68 ? -5.341 -6.934 4.657 1.00 0.00 2003 TYR A CA 2
ATOM 2588 C C . TYR A 1 68 ? -5.369 -8.371 5.146 1.00 0.00 2003 TYR A C 2
ATOM 2589 O O . TYR A 1 68 ? -6.035 -9.189 4.514 1.00 0.00 2003 TYR A O 2
ATOM 2607 N N . ASN A 1 69 ? -4.715 -8.671 6.268 1.00 0.00 2004 ASN A N 2
ATOM 2608 C CA . ASN A 1 69 ? -4.624 -9.989 6.885 1.00 0.00 2004 ASN A CA 2
ATOM 2609 C C . ASN A 1 69 ? -4.032 -11.022 5.930 1.00 0.00 2004 ASN A C 2
ATOM 2610 O O . ASN A 1 69 ? -4.749 -11.884 5.418 1.00 0.00 2004 ASN A O 2
ATOM 2621 N N . LEU A 1 70 ? -2.739 -10.849 5.638 1.00 0.00 2005 LEU A N 2
ATOM 2622 C CA . LEU A 1 70 ? -1.929 -11.656 4.725 1.00 0.00 2005 LEU A CA 2
ATOM 2623 C C . LEU A 1 70 ? -0.556 -11.941 5.338 1.00 0.00 2005 LEU A C 2
ATOM 2624 O O . LEU A 1 70 ? -0.353 -11.764 6.540 1.00 0.00 2005 LEU A O 2
ATOM 2640 N N . ASN A 1 71 ? 0.385 -12.442 4.533 1.00 0.00 2006 ASN A N 2
ATOM 2641 C CA . ASN A 1 71 ? 1.747 -12.742 4.936 1.00 0.00 2006 ASN A CA 2
ATOM 2642 C C . ASN A 1 71 ? 2.722 -12.414 3.809 1.00 0.00 2006 ASN A C 2
ATOM 2643 O O . ASN A 1 71 ? 2.712 -13.093 2.787 1.00 0.00 2006 ASN A O 2
ATOM 2654 N N . LEU A 1 72 ? 3.596 -11.427 4.015 1.00 0.00 2007 LEU A N 2
ATOM 2655 C CA . LEU A 1 72 ? 4.609 -10.957 3.063 1.00 0.00 2007 LEU A CA 2
ATOM 2656 C C . LEU A 1 72 ? 5.867 -10.550 3.811 1.00 0.00 2007 LEU A C 2
ATOM 2657 O O . LEU A 1 72 ? 5.847 -10.480 5.044 1.00 0.00 2007 LEU A O 2
ATOM 2673 N N . LYS A 1 73 ? 6.969 -10.306 3.094 1.00 0.00 2008 LYS A N 2
ATOM 2674 C CA . LYS A 1 73 ? 8.235 -9.897 3.668 1.00 0.00 2008 LYS A CA 2
ATOM 2675 C C . LYS A 1 73 ? 8.866 -8.781 2.852 1.00 0.00 2008 LYS A C 2
ATOM 2676 O O . LYS A 1 73 ? 8.251 -8.263 1.918 1.00 0.00 2008 LYS A O 2
ATOM 2695 N N . ALA A 1 74 ? 10.094 -8.400 3.197 1.00 0.00 2009 ALA A N 2
ATOM 2696 C CA . ALA A 1 74 ? 10.835 -7.334 2.532 1.00 0.00 2009 ALA A CA 2
ATOM 2697 C C . ALA A 1 74 ? 11.002 -7.573 1.036 1.00 0.00 2009 ALA A C 2
ATOM 2698 O O . ALA A 1 74 ? 11.061 -6.619 0.269 1.00 0.00 2009 ALA A O 2
ATOM 2705 N N . THR A 1 75 ? 11.019 -8.834 0.601 1.00 0.00 2010 THR A N 2
ATOM 2706 C CA . THR A 1 75 ? 11.165 -9.154 -0.805 1.00 0.00 2010 THR A CA 2
ATOM 2707 C C . THR A 1 75 ? 10.041 -8.503 -1.617 1.00 0.00 2010 THR A C 2
ATOM 2708 O O . THR A 1 75 ? 10.272 -8.190 -2.777 1.00 0.00 2010 THR A O 2
ATOM 2719 N N . LYS A 1 76 ? 8.852 -8.252 -1.040 1.00 0.00 2011 LYS A N 2
ATOM 2720 C CA . LYS A 1 76 ? 7.791 -7.592 -1.805 1.00 0.00 2011 LYS A CA 2
ATOM 2721 C C . LYS A 1 76 ? 8.208 -6.204 -2.251 1.00 0.00 2011 LYS A C 2
ATOM 2722 O O . LYS A 1 76 ? 7.929 -5.830 -3.386 1.00 0.00 2011 LYS A O 2
ATOM 2741 N N . LEU A 1 77 ? 8.843 -5.447 -1.360 1.00 0.00 2012 LEU A N 2
ATOM 2742 C CA . LEU A 1 77 ? 9.312 -4.093 -1.661 1.00 0.00 2012 LEU A CA 2
ATOM 2743 C C . LEU A 1 77 ? 10.331 -4.157 -2.806 1.00 0.00 2012 LEU A C 2
ATOM 2744 O O . LEU A 1 77 ? 10.457 -3.221 -3.597 1.00 0.00 2012 LEU A O 2
ATOM 2760 N N . TYR A 1 78 ? 11.021 -5.293 -2.919 1.00 0.00 2013 TYR A N 2
ATOM 2761 C CA . TYR A 1 78 ? 12.011 -5.581 -3.937 1.00 0.00 2013 TYR A CA 2
ATOM 2762 C C . TYR A 1 78 ? 11.389 -6.163 -5.202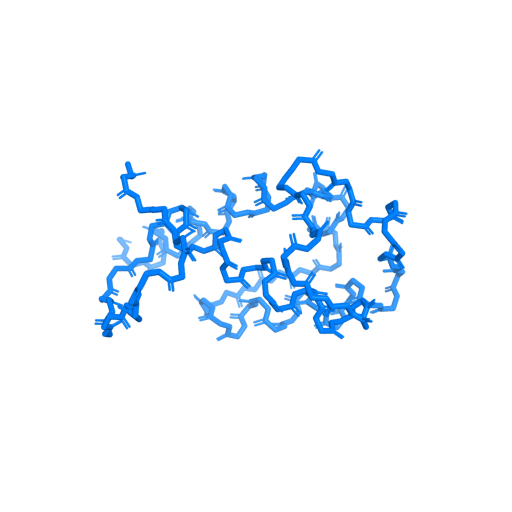 1.00 0.00 2013 TYR A C 2
ATOM 2763 O O . TYR A 1 78 ? 12.075 -6.272 -6.219 1.00 0.00 2013 TYR A O 2
ATOM 2781 N N . ASP A 1 79 ? 10.121 -6.565 -5.167 1.00 0.00 2014 ASP A N 2
ATOM 2782 C CA . ASP A 1 79 ? 9.416 -7.151 -6.283 1.00 0.00 2014 ASP A CA 2
ATOM 2783 C C . ASP A 1 79 ? 8.592 -6.106 -7.005 1.00 0.00 2014 ASP A C 2
ATOM 2784 O O . ASP A 1 79 ? 8.532 -6.104 -8.231 1.00 0.00 2014 ASP A O 2
ATOM 2793 N N . TYR A 1 80 ? 7.983 -5.218 -6.221 1.00 0.00 2015 TYR A N 2
ATOM 2794 C CA . TYR A 1 80 ? 7.095 -4.158 -6.663 1.00 0.00 2015 TYR A CA 2
ATOM 2795 C C . TYR A 1 80 ? 7.448 -2.867 -5.928 1.00 0.00 2015 TYR A C 2
ATOM 2796 O O . TYR A 1 80 ? 6.855 -2.544 -4.899 1.00 0.00 2015 TYR A O 2
ATOM 2814 N N . PRO A 1 81 ? 8.417 -2.106 -6.435 1.00 0.00 2016 PRO A N 2
ATOM 2815 C CA . PRO A 1 81 ? 8.819 -0.844 -5.834 1.00 0.00 2016 PRO A CA 2
ATOM 2816 C C . PRO A 1 81 ? 7.755 0.256 -5.997 1.00 0.00 2016 PRO A C 2
ATOM 2817 O O . PRO A 1 81 ? 8.019 1.364 -5.542 1.00 0.00 2016 PRO A O 2
ATOM 2828 N N . THR A 1 82 ? 6.607 0.018 -6.642 1.00 0.00 2017 THR A N 2
ATOM 2829 C CA . THR A 1 82 ? 5.562 1.012 -6.838 1.00 0.00 2017 THR A CA 2
ATOM 2830 C C . THR A 1 82 ? 4.233 0.454 -6.338 1.00 0.00 2017 THR A C 2
ATOM 2831 O O . THR A 1 82 ? 4.019 -0.757 -6.279 1.00 0.00 2017 THR A O 2
ATOM 2842 N N . LEU A 1 83 ? 3.308 1.336 -5.980 1.00 0.00 2018 LEU A N 2
ATOM 2843 C CA . LEU A 1 83 ? 1.987 0.987 -5.458 1.00 0.00 2018 LEU A CA 2
ATOM 2844 C C . LEU A 1 83 ? 1.135 0.277 -6.483 1.00 0.00 2018 LEU A C 2
ATOM 2845 O O . LEU A 1 83 ? 0.320 -0.562 -6.101 1.00 0.00 2018 LEU A O 2
ATOM 2861 N N . LEU A 1 84 ? 1.289 0.629 -7.760 1.00 0.00 2019 LEU A N 2
ATOM 2862 C CA . LEU A 1 84 ? 0.513 0.034 -8.838 1.00 0.00 2019 LEU A CA 2
ATOM 2863 C C . LEU A 1 84 ? 0.646 -1.482 -8.817 1.00 0.00 2019 LEU A C 2
ATOM 2864 O O . LEU A 1 84 ? -0.363 -2.183 -8.788 1.00 0.00 2019 LEU A O 2
ATOM 2880 N N . GLU A 1 85 ? 1.880 -1.977 -8.844 1.00 0.00 2020 GLU A N 2
ATOM 2881 C CA . GLU A 1 85 ? 2.190 -3.401 -8.825 1.00 0.00 2020 GLU A CA 2
ATOM 2882 C C . GLU A 1 85 ? 2.002 -3.996 -7.424 1.00 0.00 2020 GLU A C 2
ATOM 2883 O O . GLU A 1 85 ? 1.476 -5.101 -7.293 1.00 0.00 2020 GLU A O 2
ATOM 2895 N N . LEU A 1 86 ? 2.386 -3.265 -6.366 1.00 0.00 2021 LEU A N 2
ATOM 2896 C CA . LEU A 1 86 ? 2.244 -3.737 -4.986 1.00 0.00 2021 LEU A CA 2
ATOM 2897 C C . LEU A 1 86 ? 0.781 -4.080 -4.702 1.00 0.00 2021 LEU A C 2
ATOM 2898 O O . LEU A 1 86 ? 0.489 -5.179 -4.234 1.00 0.00 2021 LEU A O 2
ATOM 2914 N N . SER A 1 87 ? -0.133 -3.141 -4.973 1.00 0.00 2022 SER A N 2
ATOM 2915 C CA . SER A 1 87 ? -1.558 -3.352 -4.758 1.00 0.00 2022 SER A CA 2
ATOM 2916 C C . SER A 1 87 ? -2.068 -4.484 -5.647 1.00 0.00 2022 SER A C 2
ATOM 2917 O O . SER A 1 87 ? -2.959 -5.219 -5.227 1.00 0.00 2022 SER A O 2
ATOM 2925 N N . GLY A 1 88 ? -1.501 -4.616 -6.849 1.00 0.00 2023 GLY A N 2
ATOM 2926 C CA . GLY A 1 88 ? -1.844 -5.620 -7.839 1.00 0.00 2023 GLY A CA 2
ATOM 2927 C C . GLY A 1 88 ? -1.687 -7.011 -7.255 1.00 0.00 2023 GLY A C 2
ATOM 2928 O O . GLY A 1 88 ? -2.577 -7.852 -7.386 1.00 0.00 2023 GLY A O 2
ATOM 2932 N N . TYR A 1 89 ? -0.569 -7.260 -6.579 1.00 0.00 2024 TYR A N 2
ATOM 2933 C CA . TYR A 1 89 ? -0.340 -8.556 -5.977 1.00 0.00 2024 TYR A CA 2
ATOM 2934 C C . TYR A 1 89 ? -1.247 -8.729 -4.756 1.00 0.00 2024 TYR A C 2
ATOM 2935 O O . TYR A 1 89 ? -2.029 -9.674 -4.723 1.00 0.00 2024 TYR A O 2
ATOM 2953 N N . ILE A 1 90 ? -1.220 -7.799 -3.792 1.00 0.00 2025 ILE A N 2
ATOM 2954 C CA . ILE A 1 90 ? -2.011 -7.846 -2.555 1.00 0.00 2025 ILE A CA 2
ATOM 2955 C C . ILE A 1 90 ? -3.482 -8.113 -2.835 1.00 0.00 2025 ILE A C 2
ATOM 2956 O O . ILE A 1 90 ? -4.052 -9.001 -2.194 1.00 0.00 2025 ILE A O 2
ATOM 2972 N N . ALA A 1 91 ? -4.087 -7.366 -3.755 1.00 0.00 2026 ALA A N 2
ATOM 2973 C CA . ALA A 1 91 ? -5.491 -7.507 -4.095 1.00 0.00 2026 ALA A CA 2
ATOM 2974 C C . ALA A 1 91 ? -5.842 -8.944 -4.455 1.00 0.00 2026 ALA A C 2
ATOM 2975 O O . ALA A 1 91 ? -6.932 -9.389 -4.115 1.00 0.00 2026 ALA A O 2
ATOM 2982 N N . GLN A 1 92 ? -4.953 -9.670 -5.130 1.00 0.00 2027 GLN A N 2
ATOM 2983 C CA . GLN A 1 92 ? -5.185 -11.053 -5.515 1.00 0.00 2027 GLN A CA 2
ATOM 2984 C C . GLN A 1 92 ? -5.084 -11.962 -4.294 1.00 0.00 2027 GLN A C 2
ATOM 2985 O O . GLN A 1 92 ? -5.861 -12.909 -4.182 1.00 0.00 2027 GLN A O 2
ATOM 2999 N N . ILE A 1 93 ? -4.116 -11.722 -3.399 1.00 0.00 2028 ILE A N 2
ATOM 3000 C CA . ILE A 1 93 ? -3.915 -12.539 -2.201 1.00 0.00 2028 ILE A CA 2
ATOM 3001 C C . ILE A 1 93 ? -5.183 -12.491 -1.366 1.00 0.00 2028 ILE A C 2
ATOM 3002 O O . ILE A 1 93 ? -5.764 -13.536 -1.095 1.00 0.00 2028 ILE A O 2
ATOM 3018 N N . LEU A 1 94 ? -5.664 -11.305 -0.991 1.00 0.00 2029 LEU A N 2
ATOM 3019 C CA . LEU A 1 94 ? -6.873 -11.211 -0.180 1.00 0.00 2029 LEU A CA 2
ATOM 3020 C C . LEU A 1 94 ? -8.077 -11.742 -0.939 1.00 0.00 2029 LEU A C 2
ATOM 3021 O O . LEU A 1 94 ? -8.977 -12.308 -0.322 1.00 0.00 2029 LEU A O 2
ATOM 3037 N N . SER A 1 95 ? -8.063 -11.642 -2.269 1.00 0.00 2030 SER A N 2
ATOM 3038 C CA . SER A 1 95 ? -9.175 -12.156 -3.067 1.00 0.00 2030 SER A CA 2
ATOM 3039 C C . SER A 1 95 ? -9.226 -13.690 -2.958 1.00 0.00 2030 SER A C 2
ATOM 3040 O O . SER A 1 95 ? -10.287 -14.286 -3.115 1.00 0.00 2030 SER A O 2
ATOM 3048 N N . SER A 1 96 ? -8.093 -14.330 -2.653 1.00 0.00 2031 SER A N 2
ATOM 3049 C CA . SER A 1 96 ? -7.943 -15.773 -2.497 1.00 0.00 2031 SER A CA 2
ATOM 3050 C C . SER A 1 96 ? -8.087 -16.201 -1.036 1.00 0.00 2031 SER A C 2
ATOM 3051 O O . SER A 1 96 ? -8.279 -17.390 -0.770 1.00 0.00 2031 SER A O 2
ATOM 3059 N N . GLN A 1 97 ? -7.993 -15.271 -0.078 1.00 0.00 2032 GLN A N 2
ATOM 3060 C CA . GLN A 1 97 ? -8.110 -15.623 1.329 1.00 0.00 2032 GLN A CA 2
ATOM 3061 C C . GLN A 1 97 ? -9.545 -16.007 1.714 1.00 0.00 2032 GLN A C 2
ATOM 3062 O O . GLN A 1 97 ? -9.739 -16.578 2.787 1.00 0.00 2032 GLN A O 2
ATOM 3076 N N . GLY A 1 98 ? -10.522 -15.679 0.867 1.00 0.00 2033 GLY A N 2
ATOM 3077 C CA . GLY A 1 98 ? -11.937 -15.959 1.051 1.00 0.00 2033 GLY A CA 2
ATOM 3078 C C . GLY A 1 98 ? -12.556 -16.494 -0.242 1.00 0.00 2033 GLY A C 2
ATOM 3079 O O . GLY A 1 98 ? -11.903 -17.252 -0.959 1.00 0.00 2033 GLY A O 2
ATOM 3083 N N . THR A 1 99 ? -13.829 -16.179 -0.495 1.00 0.00 2034 THR A N 2
ATOM 3084 C CA . THR A 1 99 ? -14.577 -16.587 -1.682 1.00 0.00 2034 THR A CA 2
ATOM 3085 C C . THR A 1 99 ? -13.829 -16.071 -2.904 1.00 0.00 2034 THR A C 2
ATOM 3086 O O . THR A 1 99 ? -13.581 -16.876 -3.832 1.00 0.00 2034 THR A O 2
ATOM 3097 N N . SER A 1 1 ? -11.695 -1.161 -10.618 1.00 0.00 1936 SER A N 3
ATOM 3098 C CA . SER A 1 1 ? -11.498 -0.285 -9.460 1.00 0.00 1936 SER A CA 3
ATOM 3099 C C . SER A 1 1 ? -10.996 1.086 -9.902 1.00 0.00 1936 SER A C 3
ATOM 3100 O O . SER A 1 1 ? -9.929 1.188 -10.511 1.00 0.00 1936 SER A O 3
ATOM 3108 N N . GLY A 1 2 ? -11.755 2.138 -9.582 1.00 0.00 1937 GLY A N 3
ATOM 3109 C CA . GLY A 1 2 ? -11.448 3.525 -9.904 1.00 0.00 1937 GLY A CA 3
ATOM 3110 C C . GLY A 1 2 ? -12.139 4.406 -8.871 1.00 0.00 1937 GLY A C 3
ATOM 3111 O O . GLY A 1 2 ? -13.199 4.974 -9.137 1.00 0.00 1937 GLY A O 3
ATOM 3115 N N . LEU A 1 3 ? -11.588 4.453 -7.657 1.00 0.00 1938 LEU A N 3
ATOM 3116 C CA . LEU A 1 3 ? -12.124 5.240 -6.546 1.00 0.00 1938 LEU A CA 3
ATOM 3117 C C . LEU A 1 3 ? -11.167 6.398 -6.323 1.00 0.00 1938 LEU A C 3
ATOM 3118 O O . LEU A 1 3 ? -9.999 6.152 -6.022 1.00 0.00 1938 LEU A O 3
ATOM 3134 N N . VAL A 1 4 ? -11.589 7.628 -6.602 1.00 0.00 1939 VAL A N 3
ATOM 3135 C CA . VAL A 1 4 ? -10.767 8.817 -6.419 1.00 0.00 1939 VAL A CA 3
ATOM 3136 C C . VAL A 1 4 ? -11.527 9.788 -5.504 1.00 0.00 1939 VAL A C 3
ATOM 3137 O O . VAL A 1 4 ? -12.683 10.094 -5.810 1.00 0.00 1939 VAL A O 3
ATOM 3150 N N . PRO A 1 5 ? -10.928 10.295 -4.413 1.00 0.00 1940 PRO A N 3
ATOM 3151 C CA . PRO A 1 5 ? -11.586 11.215 -3.494 1.00 0.00 1940 PRO A CA 3
ATOM 3152 C C . PRO A 1 5 ? -11.716 12.622 -4.102 1.00 0.00 1940 PRO A C 3
ATOM 3153 O O . PRO A 1 5 ? -10.926 13.518 -3.796 1.00 0.00 1940 PRO A O 3
ATOM 3164 N N . ARG A 1 6 ? -12.727 12.842 -4.951 1.00 0.00 1941 ARG A N 3
ATOM 3165 C CA . ARG A 1 6 ? -12.980 14.123 -5.621 1.00 0.00 1941 ARG A CA 3
ATOM 3166 C C . ARG A 1 6 ? -13.249 15.290 -4.662 1.00 0.00 1941 ARG A C 3
ATOM 3167 O O . ARG A 1 6 ? -13.074 16.443 -5.058 1.00 0.00 1941 ARG A O 3
ATOM 3188 N N . GLY A 1 7 ? -13.675 15.021 -3.429 1.00 0.00 1942 GLY A N 3
ATOM 3189 C CA . GLY A 1 7 ? -13.975 16.026 -2.424 1.00 0.00 1942 GLY A CA 3
ATOM 3190 C C . GLY A 1 7 ? -15.330 15.734 -1.809 1.00 0.00 1942 GLY A C 3
ATOM 3191 O O . GLY A 1 7 ? -16.345 15.892 -2.487 1.00 0.00 1942 GLY A O 3
ATOM 3195 N N . SER A 1 8 ? -15.362 15.274 -0.557 1.00 0.00 1943 SER A N 3
ATOM 3196 C CA . SER A 1 8 ? -16.583 14.956 0.175 1.00 0.00 1943 SER A CA 3
ATOM 3197 C C . SER A 1 8 ? -16.257 14.901 1.679 1.00 0.00 1943 SER A C 3
ATOM 3198 O O . SER A 1 8 ? -15.198 15.366 2.118 1.00 0.00 1943 SER A O 3
ATOM 3206 N N . HIS A 1 9 ? -17.214 14.439 2.482 1.00 0.00 1944 HIS A N 3
ATOM 3207 C CA . HIS A 1 9 ? -17.120 14.258 3.933 1.00 0.00 1944 HIS A CA 3
ATOM 3208 C C . HIS A 1 9 ? -16.490 12.872 4.174 1.00 0.00 1944 HIS A C 3
ATOM 3209 O O . HIS A 1 9 ? -16.246 12.135 3.205 1.00 0.00 1944 HIS A O 3
ATOM 3223 N N . MET A 1 10 ? -16.144 12.505 5.414 1.00 0.00 1945 MET A N 3
ATOM 3224 C CA . MET A 1 10 ? -15.553 11.187 5.684 1.00 0.00 1945 MET A CA 3
ATOM 3225 C C . MET A 1 10 ? -16.488 10.063 5.202 1.00 0.00 1945 MET A C 3
ATOM 3226 O O . MET A 1 10 ? -17.702 10.255 5.069 1.00 0.00 1945 MET A O 3
ATOM 3240 N N . THR A 1 11 ? -15.923 8.887 4.940 1.00 0.00 1946 THR A N 3
ATOM 3241 C CA . THR A 1 11 ? -16.631 7.708 4.453 1.00 0.00 1946 THR A CA 3
ATOM 3242 C C . THR A 1 11 ? -17.075 6.787 5.602 1.00 0.00 1946 THR A C 3
ATOM 3243 O O . THR A 1 11 ? -16.559 6.903 6.726 1.00 0.00 1946 THR A O 3
ATOM 3254 N N . PRO A 1 12 ? -18.033 5.870 5.359 1.00 0.00 1947 PRO A N 3
ATOM 3255 C CA . PRO A 1 12 ? -18.478 4.919 6.367 1.00 0.00 1947 PRO A CA 3
ATOM 3256 C C . PRO A 1 12 ? -17.375 3.851 6.510 1.00 0.00 1947 PRO A C 3
ATOM 3257 O O . PRO A 1 12 ? -16.339 3.914 5.841 1.00 0.00 1947 PRO A O 3
ATOM 3268 N N . GLN A 1 13 ? -17.568 2.867 7.388 1.00 0.00 1948 GLN A N 3
ATOM 3269 C CA . GLN A 1 13 ? -16.591 1.802 7.591 1.00 0.00 1948 GLN A CA 3
ATOM 3270 C C . GLN A 1 13 ? -16.740 0.806 6.437 1.00 0.00 1948 GLN A C 3
ATOM 3271 O O . GLN A 1 13 ? -17.371 -0.242 6.584 1.00 0.00 1948 GLN A O 3
ATOM 3285 N N . VAL A 1 14 ? -16.197 1.152 5.270 1.00 0.00 1949 VAL A N 3
ATOM 3286 C CA . VAL A 1 14 ? -16.253 0.322 4.081 1.00 0.00 1949 VAL A CA 3
ATOM 3287 C C . VAL A 1 14 ? -15.443 -0.943 4.356 1.00 0.00 1949 VAL A C 3
ATOM 3288 O O . VAL A 1 14 ? -14.213 -0.945 4.313 1.00 0.00 1949 VAL A O 3
ATOM 3301 N N . ASN A 1 15 ? -16.142 -2.031 4.664 1.00 0.00 1950 ASN A N 3
ATOM 3302 C CA . ASN A 1 15 ? -15.563 -3.329 4.944 1.00 0.00 1950 ASN A CA 3
ATOM 3303 C C . ASN A 1 15 ? -14.825 -3.881 3.719 1.00 0.00 1950 ASN A C 3
ATOM 3304 O O . ASN A 1 15 ? -13.894 -4.675 3.849 1.00 0.00 1950 ASN A O 3
ATOM 3315 N N . GLN A 1 16 ? -15.283 -3.501 2.523 1.00 0.00 1951 GLN A N 3
ATOM 3316 C CA . GLN A 1 16 ? -14.733 -3.910 1.243 1.00 0.00 1951 GLN A CA 3
ATOM 3317 C C . GLN A 1 16 ? -13.296 -3.385 1.098 1.00 0.00 1951 GLN A C 3
ATOM 3318 O O . GLN A 1 16 ? -12.979 -2.277 1.536 1.00 0.00 1951 GLN A O 3
ATOM 3332 N N . VAL A 1 17 ? -12.445 -4.151 0.414 1.00 0.00 1952 VAL A N 3
ATOM 3333 C CA . VAL A 1 17 ? -11.033 -3.841 0.205 1.00 0.00 1952 VAL A CA 3
ATOM 3334 C C . VAL A 1 17 ? -10.699 -3.856 -1.295 1.00 0.00 1952 VAL A C 3
ATOM 3335 O O . VAL A 1 17 ? -10.100 -4.792 -1.831 1.00 0.00 1952 VAL A O 3
ATOM 3348 N N . ASN A 1 18 ? -11.131 -2.819 -2.011 1.00 0.00 1953 ASN A N 3
ATOM 3349 C CA . ASN A 1 18 ? -10.897 -2.689 -3.452 1.00 0.00 1953 ASN A CA 3
ATOM 3350 C C . ASN A 1 18 ? -9.456 -2.288 -3.737 1.00 0.00 1953 ASN A C 3
ATOM 3351 O O . ASN A 1 18 ? -8.798 -1.687 -2.891 1.00 0.00 1953 ASN A O 3
ATOM 3362 N N . LEU A 1 19 ? -9.006 -2.493 -4.978 1.00 0.00 1954 LEU A N 3
ATOM 3363 C CA . LEU A 1 19 ? -7.659 -2.158 -5.433 1.00 0.00 1954 LEU A CA 3
ATOM 3364 C C . LEU A 1 19 ? -7.353 -0.696 -5.132 1.00 0.00 1954 LEU A C 3
ATOM 3365 O O . LEU A 1 19 ? -6.333 -0.397 -4.518 1.00 0.00 1954 LEU A O 3
ATOM 3381 N N . SER A 1 20 ? -8.234 0.214 -5.548 1.00 0.00 1955 SER A N 3
ATOM 3382 C CA . SER A 1 20 ? -8.038 1.640 -5.343 1.00 0.00 1955 SER A CA 3
ATOM 3383 C C . SER A 1 20 ? -7.963 1.981 -3.850 1.00 0.00 1955 SER A C 3
ATOM 3384 O O . SER A 1 20 ? -7.171 2.846 -3.478 1.00 0.00 1955 SER A O 3
ATOM 3392 N N . GLU A 1 21 ? -8.767 1.318 -3.009 1.00 0.00 1956 GLU A N 3
ATOM 3393 C CA . GLU A 1 21 ? -8.775 1.549 -1.565 1.00 0.00 1956 GLU A CA 3
ATOM 3394 C C . GLU A 1 21 ? -7.434 1.126 -0.961 1.00 0.00 1956 GLU A C 3
ATOM 3395 O O . GLU A 1 21 ? -6.901 1.842 -0.115 1.00 0.00 1956 GLU A O 3
ATOM 3407 N N . ILE A 1 22 ? -6.874 -0.009 -1.392 1.00 0.00 1957 ILE A N 3
ATOM 3408 C CA . ILE A 1 22 ? -5.592 -0.494 -0.892 1.00 0.00 1957 ILE A CA 3
ATOM 3409 C C . ILE A 1 22 ? -4.502 0.459 -1.356 1.00 0.00 1957 ILE A C 3
ATOM 3410 O O . ILE A 1 22 ? -3.708 0.915 -0.543 1.00 0.00 1957 ILE A O 3
ATOM 3426 N N . LYS A 1 23 ? -4.474 0.788 -2.650 1.00 0.00 1958 LYS A N 3
ATOM 3427 C CA . LYS A 1 23 ? -3.473 1.658 -3.245 1.00 0.00 1958 LYS A CA 3
ATOM 3428 C C . LYS A 1 23 ? -3.292 2.948 -2.456 1.00 0.00 1958 LYS A C 3
ATOM 3429 O O . LYS A 1 23 ? -2.151 3.316 -2.158 1.00 0.00 1958 LYS A O 3
ATOM 3448 N N . GLN A 1 24 ? -4.394 3.619 -2.114 1.00 0.00 1959 GLN A N 3
ATOM 3449 C CA . GLN A 1 24 ? -4.283 4.859 -1.368 1.00 0.00 1959 GLN A CA 3
ATOM 3450 C C . GLN A 1 24 ? -3.771 4.597 0.054 1.00 0.00 1959 GLN A C 3
ATOM 3451 O O . GLN A 1 24 ? -2.921 5.345 0.532 1.00 0.00 1959 GLN A O 3
ATOM 3465 N N . VAL A 1 25 ? -4.245 3.535 0.725 1.00 0.00 1960 VAL A N 3
ATOM 3466 C CA . VAL A 1 25 ? -3.802 3.225 2.081 1.00 0.00 1960 VAL A CA 3
ATOM 3467 C C . VAL A 1 25 ? -2.303 2.969 2.034 1.00 0.00 1960 VAL A C 3
ATOM 3468 O O . VAL A 1 25 ? -1.569 3.517 2.849 1.00 0.00 1960 VAL A O 3
ATOM 3481 N N . LEU A 1 26 ? -1.825 2.164 1.076 1.00 0.00 1961 LEU A N 3
ATOM 3482 C CA . LEU A 1 26 ? -0.415 1.870 0.933 1.00 0.00 1961 LEU A CA 3
ATOM 3483 C C . LEU A 1 26 ? 0.372 3.173 0.910 1.00 0.00 1961 LEU A C 3
ATOM 3484 O O . LEU A 1 26 ? 1.364 3.271 1.625 1.00 0.00 1961 LEU A O 3
ATOM 3500 N N . LYS A 1 27 ? -0.053 4.161 0.108 1.00 0.00 1962 LYS A N 3
ATOM 3501 C CA . LYS A 1 27 ? 0.641 5.436 0.021 1.00 0.00 1962 LYS A CA 3
ATOM 3502 C C . LYS A 1 27 ? 0.796 6.038 1.408 1.00 0.00 1962 LYS A C 3
ATOM 3503 O O . LYS A 1 27 ? 1.898 6.431 1.779 1.00 0.00 1962 LYS A O 3
ATOM 3522 N N . GLN A 1 28 ? -0.295 6.084 2.165 1.00 0.00 1963 GLN A N 3
ATOM 3523 C CA . GLN A 1 28 ? -0.319 6.641 3.501 1.00 0.00 1963 GLN A CA 3
ATOM 3524 C C . GLN A 1 28 ? 0.560 5.864 4.478 1.00 0.00 1963 GLN A C 3
ATOM 3525 O O . GLN A 1 28 ? 1.212 6.480 5.309 1.00 0.00 1963 GLN A O 3
ATOM 3539 N N . GLN A 1 29 ? 0.596 4.533 4.399 1.00 0.00 1964 GLN A N 3
ATOM 3540 C CA . GLN A 1 29 ? 1.370 3.707 5.320 1.00 0.00 1964 GLN A CA 3
ATOM 3541 C C . GLN A 1 29 ? 2.853 3.886 5.039 1.00 0.00 1964 GLN A C 3
ATOM 3542 O O . GLN A 1 29 ? 3.680 3.867 5.946 1.00 0.00 1964 GLN A O 3
ATOM 3556 N N . LEU A 1 30 ? 3.198 4.020 3.760 1.00 0.00 1965 LEU A N 3
ATOM 3557 C CA . LEU A 1 30 ? 4.575 4.206 3.342 1.00 0.00 1965 LEU A CA 3
ATOM 3558 C C . LEU A 1 30 ? 5.015 5.645 3.632 1.00 0.00 1965 LEU A C 3
ATOM 3559 O O . LEU A 1 30 ? 6.181 5.856 3.943 1.00 0.00 1965 LEU A O 3
ATOM 3575 N N . ALA A 1 31 ? 4.109 6.629 3.575 1.00 0.00 1966 ALA A N 3
ATOM 3576 C CA . ALA A 1 31 ? 4.459 8.010 3.832 1.00 0.00 1966 ALA A CA 3
ATOM 3577 C C . ALA A 1 31 ? 5.057 8.161 5.219 1.00 0.00 1966 ALA A C 3
ATOM 3578 O O . ALA A 1 31 ? 6.147 8.706 5.378 1.00 0.00 1966 ALA A O 3
ATOM 3585 N N . GLU A 1 32 ? 4.355 7.639 6.217 1.00 0.00 1967 GLU A N 3
ATOM 3586 C CA . GLU A 1 32 ? 4.822 7.724 7.592 1.00 0.00 1967 GLU A CA 3
ATOM 3587 C C . GLU A 1 32 ? 6.078 6.874 7.743 1.00 0.00 1967 GLU A C 3
ATOM 3588 O O . GLU A 1 32 ? 6.944 7.193 8.553 1.00 0.00 1967 GLU A O 3
ATOM 3600 N N . ALA A 1 33 ? 6.194 5.812 6.935 1.00 0.00 1968 ALA A N 3
ATOM 3601 C CA . ALA A 1 33 ? 7.346 4.930 6.971 1.00 0.00 1968 ALA A CA 3
ATOM 3602 C C . ALA A 1 33 ? 8.616 5.639 6.504 1.00 0.00 1968 ALA A C 3
ATOM 3603 O O . ALA A 1 33 ? 9.707 5.207 6.874 1.00 0.00 1968 ALA A O 3
ATOM 3610 N N . LEU A 1 34 ? 8.470 6.686 5.683 1.00 0.00 1969 LEU A N 3
ATOM 3611 C CA . LEU A 1 34 ? 9.554 7.495 5.142 1.00 0.00 1969 LEU A CA 3
ATOM 3612 C C . LEU A 1 34 ? 9.595 8.883 5.805 1.00 0.00 1969 LEU A C 3
ATOM 3613 O O . LEU A 1 34 ? 10.328 9.762 5.337 1.00 0.00 1969 LEU A O 3
ATOM 3629 N N . TYR A 1 35 ? 8.808 9.103 6.864 1.00 0.00 1970 TYR A N 3
ATOM 3630 C CA . TYR A 1 35 ? 8.701 10.350 7.618 1.00 0.00 1970 TYR A CA 3
ATOM 3631 C C . TYR A 1 35 ? 8.311 11.534 6.708 1.00 0.00 1970 TYR A C 3
ATOM 3632 O O . TYR A 1 35 ? 8.847 12.640 6.834 1.00 0.00 1970 TYR A O 3
ATOM 3650 N N . THR A 1 36 ? 7.382 11.297 5.778 1.00 0.00 1971 THR A N 3
ATOM 3651 C CA . THR A 1 36 ? 6.851 12.243 4.795 1.00 0.00 1971 THR A CA 3
ATOM 3652 C C . THR A 1 36 ? 5.324 12.128 4.802 1.00 0.00 1971 THR A C 3
ATOM 3653 O O . THR A 1 36 ? 4.728 11.606 5.749 1.00 0.00 1971 THR A O 3
ATOM 3664 N N . GLU A 1 37 ? 4.664 12.675 3.785 1.00 0.00 1972 GLU A N 3
ATOM 3665 C CA . GLU A 1 37 ? 3.229 12.622 3.636 1.00 0.00 1972 GLU A CA 3
ATOM 3666 C C . GLU A 1 37 ? 2.878 12.052 2.270 1.00 0.00 1972 GLU A C 3
ATOM 3667 O O . GLU A 1 37 ? 3.576 12.263 1.282 1.00 0.00 1972 GLU A O 3
ATOM 3679 N N . GLU A 1 38 ? 1.769 11.324 2.201 1.00 0.00 1973 GLU A N 3
ATOM 3680 C CA . GLU A 1 38 ? 1.319 10.720 0.959 1.00 0.00 1973 GLU A CA 3
ATOM 3681 C C . GLU A 1 38 ? 0.899 11.752 -0.068 1.00 0.00 1973 GLU A C 3
ATOM 3682 O O . GLU A 1 38 ? 0.799 11.431 -1.249 1.00 0.00 1973 GLU A O 3
ATOM 3694 N N . SER A 1 39 ? 0.618 12.976 0.356 1.00 0.00 1974 SER A N 3
ATOM 3695 C CA . SER A 1 39 ? 0.221 14.000 -0.598 1.00 0.00 1974 SER A CA 3
ATOM 3696 C C . SER A 1 39 ? 1.356 14.261 -1.599 1.00 0.00 1974 SER A C 3
ATOM 3697 O O . SER A 1 39 ? 1.100 14.667 -2.739 1.00 0.00 1974 SER A O 3
ATOM 3705 N N . GLU A 1 40 ? 2.609 13.997 -1.208 1.00 0.00 1975 GLU A N 3
ATOM 3706 C CA . GLU A 1 40 ? 3.740 14.220 -2.095 1.00 0.00 1975 GLU A CA 3
ATOM 3707 C C . GLU A 1 40 ? 4.213 12.941 -2.801 1.00 0.00 1975 GLU A C 3
ATOM 3708 O O . GLU A 1 40 ? 5.098 13.034 -3.653 1.00 0.00 1975 GLU A O 3
ATOM 3720 N N . ILE A 1 41 ? 3.631 11.768 -2.531 1.00 0.00 1976 ILE A N 3
ATOM 3721 C CA . ILE A 1 41 ? 4.052 10.493 -3.117 1.00 0.00 1976 ILE A CA 3
ATOM 3722 C C . ILE A 1 41 ? 3.289 10.124 -4.388 1.00 0.00 1976 ILE A C 3
ATOM 3723 O O . ILE A 1 41 ? 2.057 10.152 -4.434 1.00 0.00 1976 ILE A O 3
ATOM 3739 N N . ALA A 1 42 ? 4.037 9.720 -5.410 1.00 0.00 1977 ALA A N 3
ATOM 3740 C CA . ALA A 1 42 ? 3.508 9.282 -6.687 1.00 0.00 1977 ALA A CA 3
ATOM 3741 C C . ALA A 1 42 ? 3.248 7.772 -6.603 1.00 0.00 1977 ALA A C 3
ATOM 3742 O O . ALA A 1 42 ? 3.915 7.036 -5.872 1.00 0.00 1977 ALA A O 3
ATOM 3749 N N . GLU A 1 43 ? 2.273 7.284 -7.364 1.00 0.00 1978 GLU A N 3
ATOM 3750 C CA . GLU A 1 43 ? 1.879 5.873 -7.396 1.00 0.00 1978 GLU A CA 3
ATOM 3751 C C . GLU A 1 43 ? 2.785 5.055 -8.324 1.00 0.00 1978 GLU A C 3
ATOM 3752 O O . GLU A 1 43 ? 2.900 3.830 -8.199 1.00 0.00 1978 GLU A O 3
ATOM 3764 N N . ASP A 1 44 ? 3.471 5.754 -9.222 1.00 0.00 1979 ASP A N 3
ATOM 3765 C CA . ASP A 1 44 ? 4.394 5.265 -10.232 1.00 0.00 1979 ASP A CA 3
ATOM 3766 C C . ASP A 1 44 ? 5.852 5.581 -9.891 1.00 0.00 1979 ASP A C 3
ATOM 3767 O O . ASP A 1 44 ? 6.724 5.385 -10.737 1.00 0.00 1979 ASP A O 3
ATOM 3776 N N . GLN A 1 45 ? 6.119 6.107 -8.691 1.00 0.00 1980 GLN A N 3
ATOM 3777 C CA . GLN A 1 45 ? 7.462 6.428 -8.211 1.00 0.00 1980 GLN A CA 3
ATOM 3778 C C . GLN A 1 45 ? 7.947 5.270 -7.351 1.00 0.00 1980 GLN A C 3
ATOM 3779 O O . GLN A 1 45 ? 7.153 4.632 -6.650 1.00 0.00 1980 GLN A O 3
ATOM 3793 N N . LYS A 1 46 ? 9.245 4.993 -7.404 1.00 0.00 1981 LYS A N 3
ATOM 3794 C CA . LYS A 1 46 ? 9.856 3.910 -6.653 1.00 0.00 1981 LYS A CA 3
ATOM 3795 C C . LYS A 1 46 ? 10.080 4.340 -5.213 1.00 0.00 1981 LYS A C 3
ATOM 3796 O O . LYS A 1 46 ? 10.624 5.411 -4.960 1.00 0.00 1981 LYS A O 3
ATOM 3815 N N . PHE A 1 47 ? 9.724 3.493 -4.250 1.00 0.00 1982 PHE A N 3
ATOM 3816 C CA . PHE A 1 47 ? 9.908 3.817 -2.832 1.00 0.00 1982 PHE A CA 3
ATOM 3817 C C . PHE A 1 47 ? 11.391 4.038 -2.534 1.00 0.00 1982 PHE A C 3
ATOM 3818 O O . PHE A 1 47 ? 11.740 4.931 -1.771 1.00 0.00 1982 PHE A O 3
ATOM 3835 N N . VAL A 1 48 ? 12.281 3.234 -3.122 1.00 0.00 1983 VAL A N 3
ATOM 3836 C CA . VAL A 1 48 ? 13.724 3.365 -2.917 1.00 0.00 1983 VAL A CA 3
ATOM 3837 C C . VAL A 1 48 ? 14.216 4.738 -3.395 1.00 0.00 1983 VAL A C 3
ATOM 3838 O O . VAL A 1 48 ? 15.165 5.283 -2.827 1.00 0.00 1983 VAL A O 3
ATOM 3851 N N . ASP A 1 49 ? 13.562 5.319 -4.406 1.00 0.00 1984 ASP A N 3
ATOM 3852 C CA . ASP A 1 49 ? 13.922 6.627 -4.937 1.00 0.00 1984 ASP A CA 3
ATOM 3853 C C . ASP A 1 49 ? 13.482 7.706 -3.944 1.00 0.00 1984 ASP A C 3
ATOM 3854 O O . ASP A 1 49 ? 14.093 8.774 -3.892 1.00 0.00 1984 ASP A O 3
ATOM 3863 N N . LEU A 1 50 ? 12.453 7.443 -3.126 1.00 0.00 1985 LEU A N 3
ATOM 3864 C CA . LEU A 1 50 ? 11.970 8.377 -2.107 1.00 0.00 1985 LEU A CA 3
ATOM 3865 C C . LEU A 1 50 ? 12.801 8.215 -0.829 1.00 0.00 1985 LEU A C 3
ATOM 3866 O O . LEU A 1 50 ? 13.054 9.203 -0.144 1.00 0.00 1985 LEU A O 3
ATOM 3882 N N . GLY A 1 51 ? 13.283 7.003 -0.522 1.00 0.00 1986 GLY A N 3
ATOM 3883 C CA . GLY A 1 51 ? 14.094 6.730 0.667 1.00 0.00 1986 GLY A CA 3
ATOM 3884 C C . GLY A 1 51 ? 13.846 5.389 1.366 1.00 0.00 1986 GLY A C 3
ATOM 3885 O O . GLY A 1 51 ? 14.187 5.222 2.537 1.00 0.00 1986 GLY A O 3
ATOM 3889 N N . LEU A 1 52 ? 13.214 4.434 0.683 1.00 0.00 1987 LEU A N 3
ATOM 3890 C CA . LEU A 1 52 ? 12.907 3.115 1.229 1.00 0.00 1987 LEU A CA 3
ATOM 3891 C C . LEU A 1 52 ? 14.176 2.282 1.259 1.00 0.00 1987 LEU A C 3
ATOM 3892 O O . LEU A 1 52 ? 14.664 1.809 0.235 1.00 0.00 1987 LEU A O 3
ATOM 3908 N N . ASP A 1 53 ? 14.697 2.091 2.453 1.00 0.00 1988 ASP A N 3
ATOM 3909 C CA . ASP A 1 53 ? 15.911 1.328 2.703 1.00 0.00 1988 ASP A CA 3
ATOM 3910 C C . ASP A 1 53 ? 15.549 -0.130 3.008 1.00 0.00 1988 ASP A C 3
ATOM 3911 O O . ASP A 1 53 ? 14.378 -0.519 3.025 1.00 0.00 1988 ASP A O 3
ATOM 3920 N N . SER A 1 54 ? 16.550 -0.977 3.254 1.00 0.00 1989 SER A N 3
ATOM 3921 C CA . SER A 1 54 ? 16.336 -2.389 3.550 1.00 0.00 1989 SER A CA 3
ATOM 3922 C C . SER A 1 54 ? 15.559 -2.552 4.851 1.00 0.00 1989 SER A C 3
ATOM 3923 O O . SER A 1 54 ? 14.753 -3.466 4.990 1.00 0.00 1989 SER A O 3
ATOM 3931 N N . ILE A 1 55 ? 15.794 -1.647 5.796 1.00 0.00 1990 ILE A N 3
ATOM 3932 C CA . ILE A 1 55 ? 15.176 -1.649 7.098 1.00 0.00 1990 ILE A CA 3
ATOM 3933 C C . ILE A 1 55 ? 13.682 -1.403 6.941 1.00 0.00 1990 ILE A C 3
ATOM 3934 O O . ILE A 1 55 ? 12.867 -2.263 7.275 1.00 0.00 1990 ILE A O 3
ATOM 3950 N N . VAL A 1 56 ? 13.352 -0.241 6.380 1.00 0.00 1991 VAL A N 3
ATOM 3951 C CA . VAL A 1 56 ? 11.997 0.220 6.153 1.00 0.00 1991 VAL A CA 3
ATOM 3952 C C . VAL A 1 56 ? 11.184 -0.804 5.360 1.00 0.00 1991 VAL A C 3
ATOM 3953 O O . VAL A 1 56 ? 10.013 -1.022 5.660 1.00 0.00 1991 VAL A O 3
ATOM 3966 N N . GLY A 1 57 ? 11.779 -1.503 4.393 1.00 0.00 1992 GLY A N 3
ATOM 3967 C CA . GLY A 1 57 ? 11.024 -2.477 3.620 1.00 0.00 1992 GLY A CA 3
ATOM 3968 C C . GLY A 1 57 ? 10.565 -3.685 4.439 1.00 0.00 1992 GLY A C 3
ATOM 3969 O O . GLY A 1 57 ? 9.500 -4.238 4.172 1.00 0.00 1992 GLY A O 3
ATOM 3973 N N . VAL A 1 58 ? 11.343 -4.109 5.431 1.00 0.00 1993 VAL A N 3
ATOM 3974 C CA . VAL A 1 58 ? 11.034 -5.256 6.292 1.00 0.00 1993 VAL A CA 3
ATOM 3975 C C . VAL A 1 58 ? 9.958 -4.896 7.310 1.00 0.00 1993 VAL A C 3
ATOM 3976 O O . VAL A 1 58 ? 9.141 -5.746 7.677 1.00 0.00 1993 VAL A O 3
ATOM 3989 N N . GLU A 1 59 ? 9.976 -3.676 7.825 1.00 0.00 1994 GLU A N 3
ATOM 3990 C CA . GLU A 1 59 ? 8.959 -3.234 8.776 1.00 0.00 1994 GLU A CA 3
ATOM 3991 C C . GLU A 1 59 ? 7.673 -2.948 7.992 1.00 0.00 1994 GLU A C 3
ATOM 3992 O O . GLU A 1 59 ? 6.615 -3.467 8.332 1.00 0.00 1994 GLU A O 3
ATOM 4004 N N . TRP A 1 60 ? 7.755 -2.221 6.874 1.00 0.00 1995 TRP A N 3
ATOM 4005 C CA . TRP A 1 60 ? 6.589 -1.886 6.077 1.00 0.00 1995 TRP A CA 3
ATOM 4006 C C . TRP A 1 60 ? 5.949 -3.125 5.464 1.00 0.00 1995 TRP A C 3
ATOM 4007 O O . TRP A 1 60 ? 4.720 -3.188 5.374 1.00 0.00 1995 TRP A O 3
ATOM 4028 N N . THR A 1 61 ? 6.739 -4.137 5.063 1.00 0.00 1996 THR A N 3
ATOM 4029 C CA . THR A 1 61 ? 6.120 -5.332 4.506 1.00 0.00 1996 THR A CA 3
ATOM 4030 C C . THR A 1 61 ? 5.235 -5.971 5.582 1.00 0.00 1996 THR A C 3
ATOM 4031 O O . THR A 1 61 ? 4.261 -6.638 5.233 1.00 0.00 1996 THR A O 3
ATOM 4042 N N . THR A 1 62 ? 5.598 -5.819 6.859 1.00 0.00 1997 THR A N 3
ATOM 4043 C CA . THR A 1 62 ? 4.831 -6.350 7.959 1.00 0.00 1997 THR A CA 3
ATOM 4044 C C . THR A 1 62 ? 3.583 -5.493 8.119 1.00 0.00 1997 THR A C 3
ATOM 4045 O O . THR A 1 62 ? 2.504 -6.077 8.110 1.00 0.00 1997 THR A O 3
ATOM 4056 N N . THR A 1 63 ? 3.679 -4.156 8.091 1.00 0.00 1998 THR A N 3
ATOM 4057 C CA . THR A 1 63 ? 2.514 -3.288 8.257 1.00 0.00 1998 THR A CA 3
ATOM 4058 C C . THR A 1 63 ? 1.441 -3.685 7.246 1.00 0.00 1998 THR A C 3
ATOM 4059 O O . THR A 1 63 ? 0.259 -3.753 7.567 1.00 0.00 1998 THR A O 3
ATOM 4070 N N . ILE A 1 64 ? 1.860 -4.016 6.033 1.00 0.00 1999 ILE A N 3
ATOM 4071 C CA . ILE A 1 64 ? 0.972 -4.424 4.963 1.00 0.00 1999 ILE A CA 3
ATOM 4072 C C . ILE A 1 64 ? 0.252 -5.736 5.317 1.00 0.00 1999 ILE A C 3
ATOM 4073 O O . ILE A 1 64 ? -0.959 -5.856 5.126 1.00 0.00 1999 ILE A O 3
ATOM 4089 N N . ASN A 1 65 ? 0.997 -6.743 5.777 1.00 0.00 2000 ASN A N 3
ATOM 4090 C CA . ASN A 1 65 ? 0.463 -8.052 6.124 1.00 0.00 2000 ASN A CA 3
ATOM 4091 C C . ASN A 1 65 ? -0.522 -7.961 7.256 1.00 0.00 2000 ASN A C 3
ATOM 4092 O O . ASN A 1 65 ? -1.478 -8.721 7.292 1.00 0.00 2000 ASN A O 3
ATOM 4103 N N . GLN A 1 66 ? -0.243 -7.082 8.203 1.00 0.00 2001 GLN A N 3
ATOM 4104 C CA . GLN A 1 66 ? -1.096 -6.887 9.363 1.00 0.00 2001 GLN A CA 3
ATOM 4105 C C . GLN A 1 66 ? -2.374 -6.158 8.950 1.00 0.00 2001 GLN A C 3
ATOM 4106 O O . GLN A 1 66 ? -3.449 -6.503 9.442 1.00 0.00 2001 GLN A O 3
ATOM 4120 N N . THR A 1 67 ? -2.296 -5.228 7.995 1.00 0.00 2002 THR A N 3
ATOM 4121 C CA . THR A 1 67 ? -3.453 -4.478 7.544 1.00 0.00 2002 THR A CA 3
ATOM 4122 C C . THR A 1 67 ? -4.413 -5.355 6.729 1.00 0.00 2002 THR A C 3
ATOM 4123 O O . THR A 1 67 ? -5.626 -5.247 6.907 1.00 0.00 2002 THR A O 3
ATOM 4134 N N . TYR A 1 68 ? -3.905 -6.252 5.870 1.00 0.00 2003 TYR A N 3
ATOM 4135 C CA . TYR A 1 68 ? -4.754 -7.098 5.025 1.00 0.00 2003 TYR A CA 3
ATOM 4136 C C . TYR A 1 68 ? -4.770 -8.573 5.412 1.00 0.00 2003 TYR A C 3
ATOM 4137 O O . TYR A 1 68 ? -5.321 -9.391 4.680 1.00 0.00 2003 TYR A O 3
ATOM 4155 N N . ASN A 1 69 ? -4.167 -8.919 6.550 1.00 0.00 2004 ASN A N 3
ATOM 4156 C CA . ASN A 1 69 ? -4.065 -10.270 7.098 1.00 0.00 2004 ASN A CA 3
ATOM 4157 C C . ASN A 1 69 ? -3.485 -11.252 6.087 1.00 0.00 2004 ASN A C 3
ATOM 4158 O O . ASN A 1 69 ? -4.123 -12.221 5.666 1.00 0.00 2004 ASN A O 3
ATOM 4169 N N . LEU A 1 70 ? -2.238 -10.982 5.703 1.00 0.00 2005 LEU A N 3
ATOM 4170 C CA . LEU A 1 70 ? -1.448 -11.715 4.720 1.00 0.00 2005 LEU A CA 3
ATOM 4171 C C . LEU A 1 70 ? -0.102 -12.146 5.298 1.00 0.00 2005 LEU A C 3
ATOM 4172 O O . LEU A 1 70 ? 0.113 -12.105 6.510 1.00 0.00 2005 LEU A O 3
ATOM 4188 N N . ASN A 1 71 ? 0.798 -12.616 4.431 1.00 0.00 2006 ASN A N 3
ATOM 4189 C CA . ASN A 1 71 ? 2.153 -13.038 4.769 1.00 0.00 2006 ASN A CA 3
ATOM 4190 C C . ASN A 1 71 ? 3.049 -12.615 3.604 1.00 0.00 2006 ASN A C 3
ATOM 4191 O O . ASN A 1 71 ? 2.935 -13.183 2.516 1.00 0.00 2006 ASN A O 3
ATOM 4202 N N . LEU A 1 72 ? 3.967 -11.673 3.801 1.00 0.00 2007 LEU A N 3
ATOM 4203 C CA . LEU A 1 72 ? 4.885 -11.171 2.773 1.00 0.00 2007 LEU A CA 3
ATOM 4204 C C . LEU A 1 72 ? 6.200 -10.768 3.425 1.00 0.00 2007 LEU A C 3
ATOM 4205 O O . LEU A 1 72 ? 6.266 -10.588 4.644 1.00 0.00 2007 LEU A O 3
ATOM 4221 N N . LYS A 1 73 ? 7.249 -10.583 2.621 1.00 0.00 2008 LYS A N 3
ATOM 4222 C CA . LYS A 1 73 ? 8.558 -10.204 3.109 1.00 0.00 2008 LYS A CA 3
ATOM 4223 C C . LYS A 1 73 ? 9.177 -9.121 2.251 1.00 0.00 2008 LYS A C 3
ATOM 4224 O O . LYS A 1 73 ? 8.598 -8.712 1.247 1.00 0.00 2008 LYS A O 3
ATOM 4243 N N . ALA A 1 74 ? 10.400 -8.728 2.610 1.00 0.00 2009 ALA A N 3
ATOM 4244 C CA . ALA A 1 74 ? 11.176 -7.686 1.952 1.00 0.00 2009 ALA A CA 3
ATOM 4245 C C . ALA A 1 74 ? 11.269 -7.858 0.437 1.00 0.00 2009 ALA A C 3
ATOM 4246 O O . ALA A 1 74 ? 11.368 -6.879 -0.297 1.00 0.00 2009 ALA A O 3
ATOM 4253 N N . THR A 1 75 ? 11.200 -9.100 -0.038 1.00 0.00 2010 THR A N 3
ATOM 4254 C CA . THR A 1 75 ? 11.243 -9.437 -1.447 1.00 0.00 2010 THR A CA 3
ATOM 4255 C C . THR A 1 75 ? 10.128 -8.664 -2.180 1.00 0.00 2010 THR A C 3
ATOM 4256 O O . THR A 1 75 ? 10.349 -8.226 -3.302 1.00 0.00 2010 THR A O 3
ATOM 4267 N N . LYS A 1 76 ? 8.949 -8.456 -1.566 1.00 0.00 2011 LYS A N 3
ATOM 4268 C CA . LYS A 1 76 ? 7.849 -7.728 -2.199 1.00 0.00 2011 LYS A CA 3
ATOM 4269 C C . LYS A 1 76 ? 8.245 -6.327 -2.596 1.00 0.00 2011 LYS A C 3
ATOM 4270 O O . LYS A 1 76 ? 7.941 -5.899 -3.704 1.00 0.00 2011 LYS A O 3
ATOM 4289 N N . LEU A 1 77 ? 8.917 -5.627 -1.688 1.00 0.00 2012 LEU A N 3
ATOM 4290 C CA . LEU A 1 77 ? 9.359 -4.258 -1.933 1.00 0.00 2012 LEU A CA 3
ATOM 4291 C C . LEU A 1 77 ? 10.251 -4.206 -3.177 1.00 0.00 2012 LEU A C 3
ATOM 4292 O O . LEU A 1 77 ? 10.228 -3.226 -3.920 1.00 0.00 2012 LEU A O 3
ATOM 4308 N N . TYR A 1 78 ? 11.035 -5.258 -3.404 1.00 0.00 2013 TYR A N 3
ATOM 4309 C CA . TYR A 1 78 ? 11.929 -5.385 -4.544 1.00 0.00 2013 TYR A CA 3
ATOM 4310 C C . TYR A 1 78 ? 11.175 -5.885 -5.790 1.00 0.00 2013 TYR A C 3
ATOM 4311 O O . TYR A 1 78 ? 11.622 -5.666 -6.916 1.00 0.00 2013 TYR A O 3
ATOM 4329 N N . ASP A 1 79 ? 10.039 -6.567 -5.612 1.00 0.00 2014 ASP A N 3
ATOM 4330 C CA . ASP A 1 79 ? 9.205 -7.137 -6.663 1.00 0.00 2014 ASP A CA 3
ATOM 4331 C C . ASP A 1 79 ? 8.291 -6.085 -7.292 1.00 0.00 2014 ASP A C 3
ATOM 4332 O O . ASP A 1 79 ? 8.071 -6.099 -8.503 1.00 0.00 2014 ASP A O 3
ATOM 4341 N N . TYR A 1 80 ? 7.811 -5.143 -6.474 1.00 0.00 2015 TYR A N 3
ATOM 4342 C CA . TYR A 1 80 ? 6.907 -4.056 -6.829 1.00 0.00 2015 TYR A CA 3
ATOM 4343 C C . TYR A 1 80 ? 7.336 -2.791 -6.065 1.00 0.00 2015 TYR A C 3
ATOM 4344 O O . TYR A 1 80 ? 6.821 -2.517 -4.981 1.00 0.00 2015 TYR A O 3
ATOM 4362 N N . PRO A 1 81 ? 8.274 -1.996 -6.597 1.00 0.00 2016 PRO A N 3
ATOM 4363 C CA . PRO A 1 81 ? 8.754 -0.780 -5.952 1.00 0.00 2016 PRO A CA 3
ATOM 4364 C C . PRO A 1 81 ? 7.750 0.384 -5.981 1.00 0.00 2016 PRO A C 3
ATOM 4365 O O . PRO A 1 81 ? 8.101 1.436 -5.455 1.00 0.00 2016 PRO A O 3
ATOM 4376 N N . THR A 1 82 ? 6.564 0.268 -6.598 1.00 0.00 2017 THR A N 3
ATOM 4377 C CA . THR A 1 82 ? 5.569 1.341 -6.629 1.00 0.00 2017 THR A CA 3
ATOM 4378 C C . THR A 1 82 ? 4.224 0.768 -6.179 1.00 0.00 2017 THR A C 3
ATOM 4379 O O . THR A 1 82 ? 3.952 -0.426 -6.320 1.00 0.00 2017 THR A O 3
ATOM 4390 N N . LEU A 1 83 ? 3.350 1.623 -5.651 1.00 0.00 2018 LEU A N 3
ATOM 4391 C CA . LEU A 1 83 ? 2.018 1.267 -5.141 1.00 0.00 2018 LEU A CA 3
ATOM 4392 C C . LEU A 1 83 ? 1.151 0.655 -6.218 1.00 0.00 2018 LEU A C 3
ATOM 4393 O O . LEU A 1 83 ? 0.358 -0.232 -5.917 1.00 0.00 2018 LEU A O 3
ATOM 4409 N N . LEU A 1 84 ? 1.287 1.140 -7.451 1.00 0.00 2019 LEU A N 3
ATOM 4410 C CA . LEU A 1 84 ? 0.521 0.660 -8.587 1.00 0.00 2019 LEU A CA 3
ATOM 4411 C C . LEU A 1 84 ? 0.660 -0.850 -8.693 1.00 0.00 2019 LEU A C 3
ATOM 4412 O O . LEU A 1 84 ? -0.343 -1.565 -8.712 1.00 0.00 2019 LEU A O 3
ATOM 4428 N N . GLU A 1 85 ? 1.897 -1.336 -8.761 1.00 0.00 2020 GLU A N 3
ATOM 4429 C CA . GLU A 1 85 ? 2.151 -2.750 -8.867 1.00 0.00 2020 GLU A CA 3
ATOM 4430 C C . GLU A 1 85 ? 1.917 -3.446 -7.527 1.00 0.00 2020 GLU A C 3
ATOM 4431 O O . GLU A 1 85 ? 1.299 -4.509 -7.548 1.00 0.00 2020 GLU A O 3
ATOM 4443 N N . LEU A 1 86 ? 2.348 -2.867 -6.389 1.00 0.00 2021 LEU A N 3
ATOM 4444 C CA . LEU A 1 86 ? 2.225 -3.401 -5.018 1.00 0.00 2021 LEU A CA 3
ATOM 4445 C C . LEU A 1 86 ? 0.783 -3.746 -4.643 1.00 0.00 2021 LEU A C 3
ATOM 4446 O O . LEU A 1 86 ? 0.514 -4.830 -4.129 1.00 0.00 2021 LEU A O 3
ATOM 4462 N N . SER A 1 87 ? -0.138 -2.820 -4.887 1.00 0.00 2022 SER A N 3
ATOM 4463 C CA . SER A 1 87 ? -1.552 -2.973 -4.600 1.00 0.00 2022 SER A CA 3
ATOM 4464 C C . SER A 1 87 ? -2.137 -4.098 -5.447 1.00 0.00 2022 SER A C 3
ATOM 4465 O O . SER A 1 87 ? -3.025 -4.818 -4.988 1.00 0.00 2022 SER A O 3
ATOM 4473 N N . GLY A 1 88 ? -1.630 -4.249 -6.673 1.00 0.00 2023 GLY A N 3
ATOM 4474 C CA . GLY A 1 88 ? -2.057 -5.239 -7.635 1.00 0.00 2023 GLY A CA 3
ATOM 4475 C C . GLY A 1 88 ? -1.986 -6.645 -7.067 1.00 0.00 2023 GLY A C 3
ATOM 4476 O O . GLY A 1 88 ? -2.946 -7.401 -7.221 1.00 0.00 2023 GLY A O 3
ATOM 4480 N N . TYR A 1 89 ? -0.873 -7.013 -6.426 1.00 0.00 2024 TYR A N 3
ATOM 4481 C CA . TYR A 1 89 ? -0.753 -8.352 -5.869 1.00 0.00 2024 TYR A CA 3
ATOM 4482 C C . TYR A 1 89 ? -1.604 -8.475 -4.622 1.00 0.00 2024 TYR A C 3
ATOM 4483 O O . TYR A 1 89 ? -2.458 -9.347 -4.591 1.00 0.00 2024 TYR A O 3
ATOM 4501 N N . ILE A 1 90 ? -1.468 -7.557 -3.658 1.00 0.00 2025 ILE A N 3
ATOM 4502 C CA . ILE A 1 90 ? -2.208 -7.597 -2.391 1.00 0.00 2025 ILE A CA 3
ATOM 4503 C C . ILE A 1 90 ? -3.697 -7.811 -2.618 1.00 0.00 2025 ILE A C 3
ATOM 4504 O O . ILE A 1 90 ? -4.261 -8.710 -1.998 1.00 0.00 2025 ILE A O 3
ATOM 4520 N N . ALA A 1 91 ? -4.310 -7.006 -3.488 1.00 0.00 2026 ALA A N 3
ATOM 4521 C CA . ALA A 1 91 ? -5.729 -7.101 -3.778 1.00 0.00 2026 ALA A CA 3
ATOM 4522 C C . ALA A 1 91 ? -6.127 -8.516 -4.203 1.00 0.00 2026 ALA A C 3
ATOM 4523 O O . ALA A 1 91 ? -7.234 -8.942 -3.902 1.00 0.00 2026 ALA A O 3
ATOM 4530 N N . GLN A 1 92 ? -5.259 -9.226 -4.924 1.00 0.00 2027 GLN A N 3
ATOM 4531 C CA . GLN A 1 92 ? -5.528 -10.593 -5.357 1.00 0.00 2027 GLN A CA 3
ATOM 4532 C C . GLN A 1 92 ? -5.403 -11.545 -4.170 1.00 0.00 2027 GLN A C 3
ATOM 4533 O O . GLN A 1 92 ? -6.241 -12.422 -4.025 1.00 0.00 2027 GLN A O 3
ATOM 4547 N N . ILE A 1 93 ? -4.391 -11.376 -3.314 1.00 0.00 2028 ILE A N 3
ATOM 4548 C CA . ILE A 1 93 ? -4.155 -12.247 -2.163 1.00 0.00 2028 ILE A CA 3
ATOM 4549 C C . ILE A 1 93 ? -5.378 -12.281 -1.264 1.00 0.00 2028 ILE A C 3
ATOM 4550 O O . ILE A 1 93 ? -5.901 -13.368 -1.002 1.00 0.00 2028 ILE A O 3
ATOM 4566 N N . LEU A 1 94 ? -5.843 -11.109 -0.820 1.00 0.00 2029 LEU A N 3
ATOM 4567 C CA . LEU A 1 94 ? -7.003 -11.021 0.058 1.00 0.00 2029 LEU A CA 3
ATOM 4568 C C . LEU A 1 94 ? -8.268 -11.466 -0.666 1.00 0.00 2029 LEU A C 3
ATOM 4569 O O . LEU A 1 94 ? -9.159 -12.045 -0.047 1.00 0.00 2029 LEU A O 3
ATOM 4585 N N . SER A 1 95 ? -8.335 -11.245 -1.981 1.00 0.00 2030 SER A N 3
ATOM 4586 C CA . SER A 1 95 ? -9.514 -11.634 -2.763 1.00 0.00 2030 SER A CA 3
ATOM 4587 C C . SER A 1 95 ? -9.517 -13.155 -2.973 1.00 0.00 2030 SER A C 3
ATOM 4588 O O . SER A 1 95 ? -10.561 -13.755 -3.229 1.00 0.00 2030 SER A O 3
ATOM 4596 N N . SER A 1 96 ? -8.357 -13.799 -2.836 1.00 0.00 2031 SER A N 3
ATOM 4597 C CA . SER A 1 96 ? -8.208 -15.233 -2.995 1.00 0.00 2031 SER A CA 3
ATOM 4598 C C . SER A 1 96 ? -8.430 -15.892 -1.636 1.00 0.00 2031 SER A C 3
ATOM 4599 O O . SER A 1 96 ? -8.552 -17.115 -1.574 1.00 0.00 2031 SER A O 3
ATOM 4607 N N . GLN A 1 97 ? -8.424 -15.118 -0.542 1.00 0.00 2032 GLN A N 3
ATOM 4608 C CA . GLN A 1 97 ? -8.683 -15.655 0.778 1.00 0.00 2032 GLN A CA 3
ATOM 4609 C C . GLN A 1 97 ? -10.206 -15.770 0.967 1.00 0.00 2032 GLN A C 3
ATOM 4610 O O . GLN A 1 97 ? -10.653 -16.539 1.818 1.00 0.00 2032 GLN A O 3
ATOM 4624 N N . GLY A 1 98 ? -11.000 -15.061 0.161 1.00 0.00 2033 GLY A N 3
ATOM 4625 C CA . GLY A 1 98 ? -12.450 -15.036 0.197 1.00 0.00 2033 GLY A CA 3
ATOM 4626 C C . GLY A 1 98 ? -12.866 -13.588 -0.008 1.00 0.00 2033 GLY A C 3
ATOM 4627 O O . GLY A 1 98 ? -12.691 -12.779 0.906 1.00 0.00 2033 GLY A O 3
ATOM 4631 N N . THR A 1 99 ? -13.308 -13.242 -1.216 1.00 0.00 2034 THR A N 3
ATOM 4632 C CA . THR A 1 99 ? -13.753 -11.901 -1.563 1.00 0.00 2034 THR A CA 3
ATOM 4633 C C . THR A 1 99 ? -14.965 -11.587 -0.694 1.00 0.00 2034 THR A C 3
ATOM 4634 O O . THR A 1 99 ? -14.843 -10.705 0.184 1.00 0.00 2034 THR A O 3
ATOM 4645 N N . SER A 1 1 ? -12.512 0.596 -11.198 1.00 0.00 1936 SER A N 4
ATOM 4646 C CA . SER A 1 1 ? -12.500 1.238 -9.880 1.00 0.00 1936 SER A CA 4
ATOM 4647 C C . SER A 1 1 ? -13.764 2.076 -9.682 1.00 0.00 1936 SER A C 4
ATOM 4648 O O . SER A 1 1 ? -14.478 2.366 -10.643 1.00 0.00 1936 SER A O 4
ATOM 4656 N N . GLY A 1 2 ? -14.062 2.443 -8.434 1.00 0.00 1937 GLY A N 4
ATOM 4657 C CA . GLY A 1 2 ? -15.218 3.255 -8.072 1.00 0.00 1937 GLY A CA 4
ATOM 4658 C C . GLY A 1 2 ? -14.886 4.206 -6.928 1.00 0.00 1937 GLY A C 4
ATOM 4659 O O . GLY A 1 2 ? -15.719 4.431 -6.047 1.00 0.00 1937 GLY A O 4
ATOM 4663 N N . LEU A 1 3 ? -13.630 4.647 -6.852 1.00 0.00 1938 LEU A N 4
ATOM 4664 C CA . LEU A 1 3 ? -13.086 5.546 -5.852 1.00 0.00 1938 LEU A CA 4
ATOM 4665 C C . LEU A 1 3 ? -12.154 6.506 -6.577 1.00 0.00 1938 LEU A C 4
ATOM 4666 O O . LEU A 1 3 ? -11.309 6.082 -7.371 1.00 0.00 1938 LEU A O 4
ATOM 4682 N N . VAL A 1 4 ? -12.336 7.799 -6.337 1.00 0.00 1939 VAL A N 4
ATOM 4683 C CA . VAL A 1 4 ? -11.542 8.861 -6.932 1.00 0.00 1939 VAL A CA 4
ATOM 4684 C C . VAL A 1 4 ? -10.944 9.687 -5.787 1.00 0.00 1939 VAL A C 4
ATOM 4685 O O . VAL A 1 4 ? -11.687 10.029 -4.859 1.00 0.00 1939 VAL A O 4
ATOM 4698 N N . PRO A 1 5 ? -9.628 9.970 -5.783 1.00 0.00 1940 PRO A N 4
ATOM 4699 C CA . PRO A 1 5 ? -9.002 10.761 -4.734 1.00 0.00 1940 PRO A CA 4
ATOM 4700 C C . PRO A 1 5 ? -9.535 12.188 -4.864 1.00 0.00 1940 PRO A C 4
ATOM 4701 O O . PRO A 1 5 ? -9.309 12.839 -5.887 1.00 0.00 1940 PRO A O 4
ATOM 4712 N N . ARG A 1 6 ? -10.281 12.668 -3.869 1.00 0.00 1941 ARG A N 4
ATOM 4713 C CA . ARG A 1 6 ? -10.865 13.996 -3.860 1.00 0.00 1941 ARG A CA 4
ATOM 4714 C C . ARG A 1 6 ? -10.619 14.636 -2.503 1.00 0.00 1941 ARG A C 4
ATOM 4715 O O . ARG A 1 6 ? -10.511 13.927 -1.501 1.00 0.00 1941 ARG A O 4
ATOM 4736 N N . GLY A 1 7 ? -10.612 15.962 -2.441 1.00 0.00 1942 GLY A N 4
ATOM 4737 C CA . GLY A 1 7 ? -10.408 16.699 -1.206 1.00 0.00 1942 GLY A CA 4
ATOM 4738 C C . GLY A 1 7 ? -11.725 16.749 -0.455 1.00 0.00 1942 GLY A C 4
ATOM 4739 O O . GLY A 1 7 ? -12.526 17.648 -0.715 1.00 0.00 1942 GLY A O 4
ATOM 4743 N N . SER A 1 8 ? -11.978 15.771 0.408 1.00 0.00 1943 SER A N 4
ATOM 4744 C CA . SER A 1 8 ? -13.182 15.637 1.214 1.00 0.00 1943 SER A CA 4
ATOM 4745 C C . SER A 1 8 ? -12.783 14.984 2.542 1.00 0.00 1943 SER A C 4
ATOM 4746 O O . SER A 1 8 ? -11.590 14.814 2.825 1.00 0.00 1943 SER A O 4
ATOM 4754 N N . HIS A 1 9 ? -13.743 14.742 3.436 1.00 0.00 1944 HIS A N 4
ATOM 4755 C CA . HIS A 1 9 ? -13.439 14.098 4.710 1.00 0.00 1944 HIS A CA 4
ATOM 4756 C C . HIS A 1 9 ? -13.063 12.649 4.403 1.00 0.00 1944 HIS A C 4
ATOM 4757 O O . HIS A 1 9 ? -13.449 12.113 3.358 1.00 0.00 1944 HIS A O 4
ATOM 4771 N N . MET A 1 10 ? -12.332 12.013 5.314 1.00 0.00 1945 MET A N 4
ATOM 4772 C CA . MET A 1 10 ? -11.868 10.641 5.170 1.00 0.00 1945 MET A CA 4
ATOM 4773 C C . MET A 1 10 ? -12.986 9.674 4.780 1.00 0.00 1945 MET A C 4
ATOM 4774 O O . MET A 1 10 ? -14.164 9.870 5.116 1.00 0.00 1945 MET A O 4
ATOM 4788 N N . THR A 1 11 ? -12.613 8.640 4.034 1.00 0.00 1946 THR A N 4
ATOM 4789 C CA . THR A 1 11 ? -13.530 7.611 3.571 1.00 0.00 1946 THR A CA 4
ATOM 4790 C C . THR A 1 11 ? -14.045 6.796 4.773 1.00 0.00 1946 THR A C 4
ATOM 4791 O O . THR A 1 11 ? -13.350 6.705 5.794 1.00 0.00 1946 THR A O 4
ATOM 4802 N N . PRO A 1 12 ? -15.256 6.216 4.691 1.00 0.00 1947 PRO A N 4
ATOM 4803 C CA . PRO A 1 12 ? -15.832 5.408 5.764 1.00 0.00 1947 PRO A CA 4
ATOM 4804 C C . PRO A 1 12 ? -15.131 4.040 5.828 1.00 0.00 1947 PRO A C 4
ATOM 4805 O O . PRO A 1 12 ? -14.121 3.829 5.151 1.00 0.00 1947 PRO A O 4
ATOM 4816 N N . GLN A 1 13 ? -15.606 3.120 6.678 1.00 0.00 1948 GLN A N 4
ATOM 4817 C CA . GLN A 1 13 ? -15.024 1.790 6.793 1.00 0.00 1948 GLN A CA 4
ATOM 4818 C C . GLN A 1 13 ? -15.548 0.998 5.601 1.00 0.00 1948 GLN A C 4
ATOM 4819 O O . GLN A 1 13 ? -16.579 0.323 5.686 1.00 0.00 1948 GLN A O 4
ATOM 4833 N N . VAL A 1 14 ? -14.903 1.144 4.452 1.00 0.00 1949 VAL A N 4
ATOM 4834 C CA . VAL A 1 14 ? -15.318 0.432 3.263 1.00 0.00 1949 VAL A CA 4
ATOM 4835 C C . VAL A 1 14 ? -14.954 -1.036 3.450 1.00 0.00 1949 VAL A C 4
ATOM 4836 O O . VAL A 1 14 ? -13.776 -1.395 3.513 1.00 0.00 1949 VAL A O 4
ATOM 4849 N N . ASN A 1 15 ? -15.981 -1.879 3.543 1.00 0.00 1950 ASN A N 4
ATOM 4850 C CA . ASN A 1 15 ? -15.835 -3.316 3.713 1.00 0.00 1950 ASN A CA 4
ATOM 4851 C C . ASN A 1 15 ? -14.987 -3.902 2.586 1.00 0.00 1950 ASN A C 4
ATOM 4852 O O . ASN A 1 15 ? -14.031 -4.628 2.834 1.00 0.00 1950 ASN A O 4
ATOM 4863 N N . GLN A 1 16 ? -15.394 -3.637 1.344 1.00 0.00 1951 GLN A N 4
ATOM 4864 C CA . GLN A 1 16 ? -14.748 -4.102 0.126 1.00 0.00 1951 GLN A CA 4
ATOM 4865 C C . GLN A 1 16 ? -13.330 -3.546 0.048 1.00 0.00 1951 GLN A C 4
ATOM 4866 O O . GLN A 1 16 ? -13.107 -2.379 0.364 1.00 0.00 1951 GLN A O 4
ATOM 4880 N N . VAL A 1 17 ? -12.410 -4.317 -0.522 1.00 0.00 1952 VAL A N 4
ATOM 4881 C CA . VAL A 1 17 ? -11.000 -3.950 -0.645 1.00 0.00 1952 VAL A CA 4
ATOM 4882 C C . VAL A 1 17 ? -10.536 -4.076 -2.100 1.00 0.00 1952 VAL A C 4
ATOM 4883 O O . VAL A 1 17 ? -9.816 -4.988 -2.502 1.00 0.00 1952 VAL A O 4
ATOM 4896 N N . ASN A 1 18 ? -10.995 -3.135 -2.925 1.00 0.00 1953 ASN A N 4
ATOM 4897 C CA . ASN A 1 18 ? -10.652 -3.066 -4.339 1.00 0.00 1953 ASN A CA 4
ATOM 4898 C C . ASN A 1 18 ? -9.185 -2.680 -4.475 1.00 0.00 1953 ASN A C 4
ATOM 4899 O O . ASN A 1 18 ? -8.621 -2.022 -3.598 1.00 0.00 1953 ASN A O 4
ATOM 4910 N N . LEU A 1 19 ? -8.622 -2.915 -5.660 1.00 0.00 1954 LEU A N 4
ATOM 4911 C CA . LEU A 1 19 ? -7.246 -2.586 -6.019 1.00 0.00 1954 LEU A CA 4
ATOM 4912 C C . LEU A 1 19 ? -6.980 -1.116 -5.685 1.00 0.00 1954 LEU A C 4
ATOM 4913 O O . LEU A 1 19 ? -6.018 -0.779 -4.998 1.00 0.00 1954 LEU A O 4
ATOM 4929 N N . SER A 1 20 ? -7.889 -0.249 -6.131 1.00 0.00 1955 SER A N 4
ATOM 4930 C CA . SER A 1 20 ? -7.854 1.189 -5.937 1.00 0.00 1955 SER A CA 4
ATOM 4931 C C . SER A 1 20 ? -7.839 1.573 -4.447 1.00 0.00 1955 SER A C 4
ATOM 4932 O O . SER A 1 20 ? -7.237 2.586 -4.086 1.00 0.00 1955 SER A O 4
ATOM 4940 N N . GLU A 1 21 ? -8.529 0.818 -3.588 1.00 0.00 1956 GLU A N 4
ATOM 4941 C CA . GLU A 1 21 ? -8.599 1.078 -2.152 1.00 0.00 1956 GLU A CA 4
ATOM 4942 C C . GLU A 1 21 ? -7.280 0.696 -1.504 1.00 0.00 1956 GLU A C 4
ATOM 4943 O O . GLU A 1 21 ? -6.723 1.482 -0.744 1.00 0.00 1956 GLU A O 4
ATOM 4955 N N . ILE A 1 22 ? -6.750 -0.483 -1.833 1.00 0.00 1957 ILE A N 4
ATOM 4956 C CA . ILE A 1 22 ? -5.478 -0.929 -1.283 1.00 0.00 1957 ILE A CA 4
ATOM 4957 C C . ILE A 1 22 ? -4.445 0.104 -1.687 1.00 0.00 1957 ILE A C 4
ATOM 4958 O O . ILE A 1 22 ? -3.708 0.606 -0.854 1.00 0.00 1957 ILE A O 4
ATOM 4974 N N . LYS A 1 23 ? -4.415 0.462 -2.968 1.00 0.00 1958 LYS A N 4
ATOM 4975 C CA . LYS A 1 23 ? -3.472 1.418 -3.495 1.00 0.00 1958 LYS A CA 4
ATOM 4976 C C . LYS A 1 23 ? -3.457 2.727 -2.710 1.00 0.00 1958 LYS A C 4
ATOM 4977 O O . LYS A 1 23 ? -2.370 3.204 -2.372 1.00 0.00 1958 LYS A O 4
ATOM 4996 N N . GLN A 1 24 ? -4.622 3.330 -2.449 1.00 0.00 1959 GLN A N 4
ATOM 4997 C CA . GLN A 1 24 ? -4.638 4.582 -1.703 1.00 0.00 1959 GLN A CA 4
ATOM 4998 C C . GLN A 1 24 ? -4.190 4.354 -0.249 1.00 0.00 1959 GLN A C 4
ATOM 4999 O O . GLN A 1 24 ? -3.446 5.179 0.277 1.00 0.00 1959 GLN A O 4
ATOM 5013 N N . VAL A 1 25 ? -4.598 3.244 0.386 1.00 0.00 1960 VAL A N 4
ATOM 5014 C CA . VAL A 1 25 ? -4.242 2.946 1.768 1.00 0.00 1960 VAL A CA 4
ATOM 5015 C C . VAL A 1 25 ? -2.739 2.792 1.861 1.00 0.00 1960 VAL A C 4
ATOM 5016 O O . VAL A 1 25 ? -2.100 3.407 2.708 1.00 0.00 1960 VAL A O 4
ATOM 5029 N N . LEU A 1 26 ? -2.162 1.979 0.973 1.00 0.00 1961 LEU A N 4
ATOM 5030 C CA . LEU A 1 26 ? -0.743 1.726 0.930 1.00 0.00 1961 LEU A CA 4
ATOM 5031 C C . LEU A 1 26 ? -0.010 3.060 0.948 1.00 0.00 1961 LEU A C 4
ATOM 5032 O O . LEU A 1 26 ? 0.921 3.206 1.726 1.00 0.00 1961 LEU A O 4
ATOM 5048 N N . LYS A 1 27 ? -0.424 4.026 0.118 1.00 0.00 1962 LYS A N 4
ATOM 5049 C CA . LYS A 1 27 ? 0.213 5.329 0.056 1.00 0.00 1962 LYS A CA 4
ATOM 5050 C C . LYS A 1 27 ? 0.266 5.966 1.434 1.00 0.00 1962 LYS A C 4
ATOM 5051 O O . LYS A 1 27 ? 1.322 6.435 1.841 1.00 0.00 1962 LYS A O 4
ATOM 5070 N N . GLN A 1 28 ? -0.858 5.972 2.140 1.00 0.00 1963 GLN A N 4
ATOM 5071 C CA . GLN A 1 28 ? -0.966 6.556 3.463 1.00 0.00 1963 GLN A CA 4
ATOM 5072 C C . GLN A 1 28 ? -0.050 5.871 4.476 1.00 0.00 1963 GLN A C 4
ATOM 5073 O O . GLN A 1 28 ? 0.562 6.553 5.297 1.00 0.00 1963 GLN A O 4
ATOM 5087 N N . GLN A 1 29 ? 0.059 4.541 4.415 1.00 0.00 1964 GLN A N 4
ATOM 5088 C CA . GLN A 1 29 ? 0.869 3.763 5.338 1.00 0.00 1964 GLN A CA 4
ATOM 5089 C C . GLN A 1 29 ? 2.344 4.021 5.074 1.00 0.00 1964 GLN A C 4
ATOM 5090 O O . GLN A 1 29 ? 3.172 4.129 5.975 1.00 0.00 1964 GLN A O 4
ATOM 5104 N N . LEU A 1 30 ? 2.693 4.068 3.791 1.00 0.00 1965 LEU A N 4
ATOM 5105 C CA . LEU A 1 30 ? 4.061 4.299 3.369 1.00 0.00 1965 LEU A CA 4
ATOM 5106 C C . LEU A 1 30 ? 4.435 5.750 3.677 1.00 0.00 1965 LEU A C 4
ATOM 5107 O O . LEU A 1 30 ? 5.584 6.009 4.019 1.00 0.00 1965 LEU A O 4
ATOM 5123 N N . ALA A 1 31 ? 3.484 6.688 3.603 1.00 0.00 1966 ALA A N 4
ATOM 5124 C CA . ALA A 1 31 ? 3.765 8.080 3.869 1.00 0.00 1966 ALA A CA 4
ATOM 5125 C C . ALA A 1 31 ? 4.278 8.247 5.288 1.00 0.00 1966 ALA A C 4
ATOM 5126 O O . ALA A 1 31 ? 5.304 8.886 5.504 1.00 0.00 1966 ALA A O 4
ATOM 5133 N N . GLU A 1 32 ? 3.595 7.637 6.255 1.00 0.00 1967 GLU A N 4
ATOM 5134 C CA . GLU A 1 32 ? 4.019 7.755 7.639 1.00 0.00 1967 GLU A CA 4
ATOM 5135 C C . GLU A 1 32 ? 5.353 7.024 7.833 1.00 0.00 1967 GLU A C 4
ATOM 5136 O O . GLU A 1 32 ? 6.156 7.426 8.675 1.00 0.00 1967 GLU A O 4
ATOM 5148 N N . ALA A 1 33 ? 5.609 5.969 7.048 1.00 0.00 1968 ALA A N 4
ATOM 5149 C CA . ALA A 1 33 ? 6.842 5.194 7.111 1.00 0.00 1968 ALA A CA 4
ATOM 5150 C C . ALA A 1 33 ? 8.027 5.996 6.573 1.00 0.00 1968 ALA A C 4
ATOM 5151 O O . ALA A 1 33 ? 9.170 5.691 6.907 1.00 0.00 1968 ALA A O 4
ATOM 5158 N N . LEU A 1 34 ? 7.774 6.995 5.721 1.00 0.00 1969 LEU A N 4
ATOM 5159 C CA . LEU A 1 34 ? 8.790 7.862 5.137 1.00 0.00 1969 LEU A CA 4
ATOM 5160 C C . LEU A 1 34 ? 8.723 9.259 5.771 1.00 0.00 1969 LEU A C 4
ATOM 5161 O O . LEU A 1 34 ? 9.357 10.185 5.263 1.00 0.00 1969 LEU A O 4
ATOM 5177 N N . TYR A 1 35 ? 7.959 9.420 6.858 1.00 0.00 1970 TYR A N 4
ATOM 5178 C CA . TYR A 1 35 ? 7.764 10.668 7.592 1.00 0.00 1970 TYR A CA 4
ATOM 5179 C C . TYR A 1 35 ? 7.364 11.810 6.649 1.00 0.00 1970 TYR A C 4
ATOM 5180 O O . TYR A 1 35 ? 7.905 12.919 6.702 1.00 0.00 1970 TYR A O 4
ATOM 5198 N N . THR A 1 36 ? 6.419 11.526 5.757 1.00 0.00 1971 THR A N 4
ATOM 5199 C CA . THR A 1 36 ? 5.898 12.442 4.752 1.00 0.00 1971 THR A CA 4
ATOM 5200 C C . THR A 1 36 ? 4.378 12.307 4.714 1.00 0.00 1971 THR A C 4
ATOM 5201 O O . THR A 1 36 ? 3.772 11.675 5.585 1.00 0.00 1971 THR A O 4
ATOM 5212 N N . GLU A 1 37 ? 3.746 12.939 3.731 1.00 0.00 1972 GLU A N 4
ATOM 5213 C CA . GLU A 1 37 ? 2.307 12.908 3.534 1.00 0.00 1972 GLU A CA 4
ATOM 5214 C C . GLU A 1 37 ? 2.011 12.212 2.210 1.00 0.00 1972 GLU A C 4
ATOM 5215 O O . GLU A 1 37 ? 2.719 12.386 1.223 1.00 0.00 1972 GLU A O 4
ATOM 5227 N N . GLU A 1 38 ? 0.947 11.418 2.162 1.00 0.00 1973 GLU A N 4
ATOM 5228 C CA . GLU A 1 38 ? 0.551 10.719 0.944 1.00 0.00 1973 GLU A CA 4
ATOM 5229 C C . GLU A 1 38 ? 0.125 11.691 -0.142 1.00 0.00 1973 GLU A C 4
ATOM 5230 O O . GLU A 1 38 ? 0.083 11.337 -1.317 1.00 0.00 1973 GLU A O 4
ATOM 5242 N N . SER A 1 39 ? -0.203 12.915 0.240 1.00 0.00 1974 SER A N 4
ATOM 5243 C CA . SER A 1 39 ? -0.608 13.916 -0.720 1.00 0.00 1974 SER A CA 4
ATOM 5244 C C . SER A 1 39 ? 0.527 14.190 -1.721 1.00 0.00 1974 SER A C 4
ATOM 5245 O O . SER A 1 39 ? 0.256 14.534 -2.873 1.00 0.00 1974 SER A O 4
ATOM 5253 N N . GLU A 1 40 ? 1.794 13.998 -1.336 1.00 0.00 1975 GLU A N 4
ATOM 5254 C CA . GLU A 1 40 ? 2.925 14.253 -2.216 1.00 0.00 1975 GLU A CA 4
ATOM 5255 C C . GLU A 1 40 ? 3.512 12.988 -2.860 1.00 0.00 1975 GLU A C 4
ATOM 5256 O O . GLU A 1 40 ? 4.446 13.114 -3.655 1.00 0.00 1975 GLU A O 4
ATOM 5268 N N . ILE A 1 41 ? 2.984 11.791 -2.581 1.00 0.00 1976 ILE A N 4
ATOM 5269 C CA . ILE A 1 41 ? 3.490 10.526 -3.122 1.00 0.00 1976 ILE A CA 4
ATOM 5270 C C . ILE A 1 41 ? 2.728 10.107 -4.378 1.00 0.00 1976 ILE A C 4
ATOM 5271 O O . ILE A 1 41 ? 1.495 10.129 -4.426 1.00 0.00 1976 ILE A O 4
ATOM 5287 N N . ALA A 1 42 ? 3.468 9.672 -5.392 1.00 0.00 1977 ALA A N 4
ATOM 5288 C CA . ALA A 1 42 ? 2.926 9.197 -6.649 1.00 0.00 1977 ALA A CA 4
ATOM 5289 C C . ALA A 1 42 ? 2.748 7.680 -6.566 1.00 0.00 1977 ALA A C 4
ATOM 5290 O O . ALA A 1 42 ? 3.481 6.972 -5.873 1.00 0.00 1977 ALA A O 4
ATOM 5297 N N . GLU A 1 43 ? 1.786 7.160 -7.320 1.00 0.00 1978 GLU A N 4
ATOM 5298 C CA . GLU A 1 43 ? 1.441 5.736 -7.347 1.00 0.00 1978 GLU A CA 4
ATOM 5299 C C . GLU A 1 43 ? 2.351 4.902 -8.235 1.00 0.00 1978 GLU A C 4
ATOM 5300 O O . GLU A 1 43 ? 2.435 3.688 -8.057 1.00 0.00 1978 GLU A O 4
ATOM 5312 N N . ASP A 1 44 ? 3.058 5.575 -9.136 1.00 0.00 1979 ASP A N 4
ATOM 5313 C CA . ASP A 1 44 ? 3.990 5.025 -10.109 1.00 0.00 1979 ASP A CA 4
ATOM 5314 C C . ASP A 1 44 ? 5.439 5.408 -9.775 1.00 0.00 1979 ASP A C 4
ATOM 5315 O O . ASP A 1 44 ? 6.332 5.185 -10.594 1.00 0.00 1979 ASP A O 4
ATOM 5324 N N . GLN A 1 45 ? 5.680 6.066 -8.630 1.00 0.00 1980 GLN A N 4
ATOM 5325 C CA . GLN A 1 45 ? 7.026 6.464 -8.204 1.00 0.00 1980 GLN A CA 4
ATOM 5326 C C . GLN A 1 45 ? 7.556 5.407 -7.252 1.00 0.00 1980 GLN A C 4
ATOM 5327 O O . GLN A 1 45 ? 6.813 4.874 -6.423 1.00 0.00 1980 GLN A O 4
ATOM 5341 N N . LYS A 1 46 ? 8.847 5.119 -7.357 1.00 0.00 1981 LYS A N 4
ATOM 5342 C CA . LYS A 1 46 ? 9.515 4.119 -6.549 1.00 0.00 1981 LYS A CA 4
ATOM 5343 C C . LYS A 1 46 ? 9.685 4.586 -5.116 1.00 0.00 1981 LYS A C 4
ATOM 5344 O O . LYS A 1 46 ? 10.183 5.683 -4.877 1.00 0.00 1981 LYS A O 4
ATOM 5363 N N . PHE A 1 47 ? 9.335 3.736 -4.153 1.00 0.00 1982 PHE A N 4
ATOM 5364 C CA . PHE A 1 47 ? 9.460 4.066 -2.735 1.00 0.00 1982 PHE A CA 4
ATOM 5365 C C . PHE A 1 47 ? 10.919 4.367 -2.410 1.00 0.00 1982 PHE A C 4
ATOM 5366 O O . PHE A 1 47 ? 11.218 5.301 -1.672 1.00 0.00 1982 PHE A O 4
ATOM 5383 N N . VAL A 1 48 ? 11.850 3.588 -2.970 1.00 0.00 1983 VAL A N 4
ATOM 5384 C CA . VAL A 1 48 ? 13.279 3.762 -2.734 1.00 0.00 1983 VAL A CA 4
ATOM 5385 C C . VAL A 1 48 ? 13.750 5.144 -3.198 1.00 0.00 1983 VAL A C 4
ATOM 5386 O O . VAL A 1 48 ? 14.652 5.718 -2.583 1.00 0.00 1983 VAL A O 4
ATOM 5399 N N . ASP A 1 49 ? 13.139 5.693 -4.254 1.00 0.00 1984 ASP A N 4
ATOM 5400 C CA . ASP A 1 49 ? 13.474 7.008 -4.795 1.00 0.00 1984 ASP A CA 4
ATOM 5401 C C . ASP A 1 49 ? 12.978 8.090 -3.833 1.00 0.00 1984 ASP A C 4
ATOM 5402 O O . ASP A 1 49 ? 13.546 9.182 -3.790 1.00 0.00 1984 ASP A O 4
ATOM 5411 N N . LEU A 1 50 ? 11.938 7.809 -3.039 1.00 0.00 1985 LEU A N 4
ATOM 5412 C CA . LEU A 1 50 ? 11.410 8.746 -2.050 1.00 0.00 1985 LEU A CA 4
ATOM 5413 C C . LEU A 1 50 ? 12.234 8.629 -0.763 1.00 0.00 1985 LEU A C 4
ATOM 5414 O O . LEU A 1 50 ? 12.483 9.638 -0.107 1.00 0.00 1985 LEU A O 4
ATOM 5430 N N . GLY A 1 51 ? 12.732 7.432 -0.434 1.00 0.00 1986 GLY A N 4
ATOM 5431 C CA . GLY A 1 51 ? 13.533 7.191 0.767 1.00 0.00 1986 GLY A CA 4
ATOM 5432 C C . GLY A 1 51 ? 13.296 5.852 1.466 1.00 0.00 1986 GLY A C 4
ATOM 5433 O O . GLY A 1 51 ? 13.660 5.691 2.630 1.00 0.00 1986 GLY A O 4
ATOM 5437 N N . LEU A 1 52 ? 12.655 4.894 0.796 1.00 0.00 1987 LEU A N 4
ATOM 5438 C CA . LEU A 1 52 ? 12.376 3.570 1.344 1.00 0.00 1987 LEU A CA 4
ATOM 5439 C C . LEU A 1 52 ? 13.664 2.771 1.351 1.00 0.00 1987 LEU A C 4
ATOM 5440 O O . LEU A 1 52 ? 14.159 2.327 0.318 1.00 0.00 1987 LEU A O 4
ATOM 5456 N N . ASP A 1 53 ? 14.198 2.586 2.538 1.00 0.00 1988 ASP A N 4
ATOM 5457 C CA . ASP A 1 53 ? 15.432 1.860 2.760 1.00 0.00 1988 ASP A CA 4
ATOM 5458 C C . ASP A 1 53 ? 15.136 0.391 3.055 1.00 0.00 1988 ASP A C 4
ATOM 5459 O O . ASP A 1 53 ? 13.994 -0.031 3.246 1.00 0.00 1988 ASP A O 4
ATOM 5468 N N . SER A 1 54 ? 16.196 -0.409 3.124 1.00 0.00 1989 SER A N 4
ATOM 5469 C CA . SER A 1 54 ? 16.117 -1.840 3.394 1.00 0.00 1989 SER A CA 4
ATOM 5470 C C . SER A 1 54 ? 15.380 -2.103 4.714 1.00 0.00 1989 SER A C 4
ATOM 5471 O O . SER A 1 54 ? 14.632 -3.074 4.820 1.00 0.00 1989 SER A O 4
ATOM 5479 N N . ILE A 1 55 ? 15.552 -1.216 5.695 1.00 0.00 1990 ILE A N 4
ATOM 5480 C CA . ILE A 1 55 ? 14.954 -1.305 7.011 1.00 0.00 1990 ILE A CA 4
ATOM 5481 C C . ILE A 1 55 ? 13.452 -1.031 6.924 1.00 0.00 1990 ILE A C 4
ATOM 5482 O O . ILE A 1 55 ? 12.645 -1.904 7.239 1.00 0.00 1990 ILE A O 4
ATOM 5498 N N . VAL A 1 56 ? 13.086 0.164 6.459 1.00 0.00 1991 VAL A N 4
ATOM 5499 C CA . VAL A 1 56 ? 11.701 0.604 6.336 1.00 0.00 1991 VAL A CA 4
ATOM 5500 C C . VAL A 1 56 ? 10.859 -0.395 5.538 1.00 0.00 1991 VAL A C 4
ATOM 5501 O O . VAL A 1 56 ? 9.714 -0.666 5.890 1.00 0.00 1991 VAL A O 4
ATOM 5514 N N . GLY A 1 57 ? 11.412 -1.008 4.490 1.00 0.00 1992 GLY A N 4
ATOM 5515 C CA . GLY A 1 57 ? 10.642 -1.956 3.696 1.00 0.00 1992 GLY A CA 4
ATOM 5516 C C . GLY A 1 57 ? 10.215 -3.207 4.464 1.00 0.00 1992 GLY A C 4
ATOM 5517 O O . GLY A 1 57 ? 9.177 -3.785 4.147 1.00 0.00 1992 GLY A O 4
ATOM 5521 N N . VAL A 1 58 ? 10.991 -3.639 5.457 1.00 0.00 1993 VAL A N 4
ATOM 5522 C CA . VAL A 1 58 ? 10.700 -4.818 6.269 1.00 0.00 1993 VAL A CA 4
ATOM 5523 C C . VAL A 1 58 ? 9.593 -4.484 7.270 1.00 0.00 1993 VAL A C 4
ATOM 5524 O O . VAL A 1 58 ? 8.678 -5.282 7.483 1.00 0.00 1993 VAL A O 4
ATOM 5537 N N . GLU A 1 59 ? 9.660 -3.330 7.928 1.00 0.00 1994 GLU A N 4
ATOM 5538 C CA . GLU A 1 59 ? 8.600 -2.970 8.868 1.00 0.00 1994 GLU A CA 4
ATOM 5539 C C . GLU A 1 59 ? 7.311 -2.691 8.089 1.00 0.00 1994 GLU A C 4
ATOM 5540 O O . GLU A 1 59 ? 6.265 -3.255 8.413 1.00 0.00 1994 GLU A O 4
ATOM 5552 N N . TRP A 1 60 ? 7.394 -1.960 6.976 1.00 0.00 1995 TRP A N 4
ATOM 5553 C CA . TRP A 1 60 ? 6.229 -1.634 6.183 1.00 0.00 1995 TRP A CA 4
ATOM 5554 C C . TRP A 1 60 ? 5.609 -2.879 5.557 1.00 0.00 1995 TRP A C 4
ATOM 5555 O O . TRP A 1 60 ? 4.382 -2.993 5.527 1.00 0.00 1995 TRP A O 4
ATOM 5576 N N . THR A 1 61 ? 6.409 -3.847 5.081 1.00 0.00 1996 THR A N 4
ATOM 5577 C CA . THR A 1 61 ? 5.807 -5.049 4.508 1.00 0.00 1996 THR A CA 4
ATOM 5578 C C . THR A 1 61 ? 4.994 -5.775 5.587 1.00 0.00 1996 THR A C 4
ATOM 5579 O O . THR A 1 61 ? 4.036 -6.476 5.263 1.00 0.00 1996 THR A O 4
ATOM 5590 N N . THR A 1 62 ? 5.397 -5.641 6.851 1.00 0.00 1997 THR A N 4
ATOM 5591 C CA . THR A 1 62 ? 4.713 -6.264 7.957 1.00 0.00 1997 THR A CA 4
ATOM 5592 C C . THR A 1 62 ? 3.394 -5.530 8.194 1.00 0.00 1997 THR A C 4
ATOM 5593 O O . THR A 1 62 ? 2.350 -6.176 8.236 1.00 0.00 1997 THR A O 4
ATOM 5604 N N . THR A 1 63 ? 3.409 -4.197 8.239 1.00 0.00 1998 THR A N 4
ATOM 5605 C CA . THR A 1 63 ? 2.217 -3.370 8.428 1.00 0.00 1998 THR A CA 4
ATOM 5606 C C . THR A 1 63 ? 1.183 -3.737 7.350 1.00 0.00 1998 THR A C 4
ATOM 5607 O O . THR A 1 63 ? -0.021 -3.774 7.595 1.00 0.00 1998 THR A O 4
ATOM 5618 N N . ILE A 1 64 ? 1.654 -4.062 6.146 1.00 0.00 1999 ILE A N 4
ATOM 5619 C CA . ILE A 1 64 ? 0.803 -4.442 5.027 1.00 0.00 1999 ILE A CA 4
ATOM 5620 C C . ILE A 1 64 ? 0.124 -5.782 5.322 1.00 0.00 1999 ILE A C 4
ATOM 5621 O O . ILE A 1 64 ? -1.072 -5.941 5.073 1.00 0.00 1999 ILE A O 4
ATOM 5637 N N . ASN A 1 65 ? 0.891 -6.767 5.794 1.00 0.00 2000 ASN A N 4
ATOM 5638 C CA . ASN A 1 65 ? 0.377 -8.098 6.098 1.00 0.00 2000 ASN A CA 4
ATOM 5639 C C . ASN A 1 65 ? -0.679 -8.016 7.159 1.00 0.00 2000 ASN A C 4
ATOM 5640 O O . ASN A 1 65 ? -1.671 -8.717 7.102 1.00 0.00 2000 ASN A O 4
ATOM 5651 N N . GLN A 1 66 ? -0.430 -7.169 8.135 1.00 0.00 2001 GLN A N 4
ATOM 5652 C CA . GLN A 1 66 ? -1.300 -6.934 9.265 1.00 0.00 2001 GLN A CA 4
ATOM 5653 C C . GLN A 1 66 ? -2.593 -6.273 8.790 1.00 0.00 2001 GLN A C 4
ATOM 5654 O O . GLN A 1 66 ? -3.678 -6.600 9.270 1.00 0.00 2001 GLN A O 4
ATOM 5668 N N . THR A 1 67 ? -2.497 -5.397 7.791 1.00 0.00 2002 THR A N 4
ATOM 5669 C CA . THR A 1 67 ? -3.632 -4.687 7.256 1.00 0.00 2002 THR A CA 4
ATOM 5670 C C . THR A 1 67 ? -4.565 -5.595 6.456 1.00 0.00 2002 THR A C 4
ATOM 5671 O O . THR A 1 67 ? -5.778 -5.505 6.644 1.00 0.00 2002 THR A O 4
ATOM 5682 N N . TYR A 1 68 ? -4.035 -6.492 5.616 1.00 0.00 2003 TYR A N 4
ATOM 5683 C CA . TYR A 1 68 ? -4.858 -7.371 4.781 1.00 0.00 2003 TYR A CA 4
ATOM 5684 C C . TYR A 1 68 ? -4.835 -8.836 5.219 1.00 0.00 2003 TYR A C 4
ATOM 5685 O O . TYR A 1 68 ? -5.308 -9.722 4.512 1.00 0.00 2003 TYR A O 4
ATOM 5703 N N . ASN A 1 69 ? -4.279 -9.096 6.400 1.00 0.00 2004 ASN A N 4
ATOM 5704 C CA . ASN A 1 69 ? -4.128 -10.398 7.034 1.00 0.00 2004 ASN A CA 4
ATOM 5705 C C . ASN A 1 69 ? -3.481 -11.421 6.105 1.00 0.00 2004 ASN A C 4
ATOM 5706 O O . ASN A 1 69 ? -4.071 -12.458 5.784 1.00 0.00 2004 ASN A O 4
ATOM 5717 N N . LEU A 1 70 ? -2.248 -11.120 5.696 1.00 0.00 2005 LEU A N 4
ATOM 5718 C CA . LEU A 1 70 ? -1.411 -11.879 4.772 1.00 0.00 2005 LEU A CA 4
ATOM 5719 C C . LEU A 1 70 ? -0.052 -12.239 5.376 1.00 0.00 2005 LEU A C 4
ATOM 5720 O O . LEU A 1 70 ? 0.186 -12.113 6.576 1.00 0.00 2005 LEU A O 4
ATOM 5736 N N . ASN A 1 71 ? 0.850 -12.728 4.524 1.00 0.00 2006 ASN A N 4
ATOM 5737 C CA . ASN A 1 71 ? 2.217 -13.098 4.849 1.00 0.00 2006 ASN A CA 4
ATOM 5738 C C . ASN A 1 71 ? 3.048 -12.672 3.650 1.00 0.00 2006 ASN A C 4
ATOM 5739 O O . ASN A 1 71 ? 2.882 -13.240 2.569 1.00 0.00 2006 ASN A O 4
ATOM 5750 N N . LEU A 1 72 ? 3.933 -11.695 3.826 1.00 0.00 2007 LEU A N 4
ATOM 5751 C CA . LEU A 1 72 ? 4.818 -11.136 2.806 1.00 0.00 2007 LEU A CA 4
ATOM 5752 C C . LEU A 1 72 ? 6.089 -10.669 3.489 1.00 0.00 2007 LEU A C 4
ATOM 5753 O O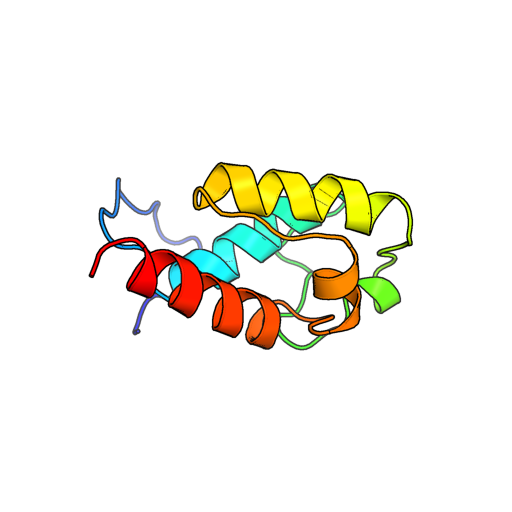 . LEU A 1 72 ? 6.104 -10.456 4.700 1.00 0.00 2007 LEU A O 4
ATOM 5769 N N . LYS A 1 73 ? 7.149 -10.468 2.707 1.00 0.00 2008 LYS A N 4
ATOM 5770 C CA . LYS A 1 73 ? 8.431 -10.012 3.215 1.00 0.00 2008 LYS A CA 4
ATOM 5771 C C . LYS A 1 73 ? 8.991 -8.938 2.310 1.00 0.00 2008 LYS A C 4
ATOM 5772 O O . LYS A 1 73 ? 8.398 -8.644 1.270 1.00 0.00 2008 LYS A O 4
ATOM 5791 N N . ALA A 1 74 ? 10.188 -8.454 2.641 1.00 0.00 2009 ALA A N 4
ATOM 5792 C CA . ALA A 1 74 ? 10.909 -7.420 1.917 1.00 0.00 2009 ALA A CA 4
ATOM 5793 C C . ALA A 1 74 ? 11.002 -7.699 0.411 1.00 0.00 2009 ALA A C 4
ATOM 5794 O O . ALA A 1 74 ? 11.103 -6.767 -0.381 1.00 0.00 2009 ALA A O 4
ATOM 5801 N N . THR A 1 75 ? 10.902 -8.969 -0.002 1.00 0.00 2010 THR A N 4
ATOM 5802 C CA . THR A 1 75 ? 10.927 -9.376 -1.400 1.00 0.00 2010 THR A CA 4
ATOM 5803 C C . THR A 1 75 ? 9.836 -8.605 -2.160 1.00 0.00 2010 THR A C 4
ATOM 5804 O O . THR A 1 75 ? 10.039 -8.261 -3.316 1.00 0.00 2010 THR A O 4
ATOM 5815 N N . LYS A 1 76 ? 8.692 -8.304 -1.533 1.00 0.00 2011 LYS A N 4
ATOM 5816 C CA . LYS A 1 76 ? 7.626 -7.561 -2.192 1.00 0.00 2011 LYS A CA 4
ATOM 5817 C C . LYS A 1 76 ? 8.063 -6.159 -2.541 1.00 0.00 2011 LYS A C 4
ATOM 5818 O O . LYS A 1 76 ? 7.814 -5.706 -3.649 1.00 0.00 2011 LYS A O 4
ATOM 5837 N N . LEU A 1 77 ? 8.674 -5.468 -1.583 1.00 0.00 2012 LEU A N 4
ATOM 5838 C CA . LEU A 1 77 ? 9.160 -4.102 -1.778 1.00 0.00 2012 LEU A CA 4
ATOM 5839 C C . LEU A 1 77 ? 10.168 -4.100 -2.921 1.00 0.00 2012 LEU A C 4
ATOM 5840 O O . LEU A 1 77 ? 10.232 -3.155 -3.707 1.00 0.00 2012 LEU A O 4
ATOM 5856 N N . TYR A 1 78 ? 10.924 -5.188 -3.031 1.00 0.00 2013 TYR A N 4
ATOM 5857 C CA . TYR A 1 78 ? 11.939 -5.381 -4.035 1.00 0.00 2013 TYR A CA 4
ATOM 5858 C C . TYR A 1 78 ? 11.381 -5.767 -5.407 1.00 0.00 2013 TYR A C 4
ATOM 5859 O O . TYR A 1 78 ? 12.051 -5.532 -6.419 1.00 0.00 2013 TYR A O 4
ATOM 5877 N N . ASP A 1 79 ? 10.182 -6.352 -5.469 1.00 0.00 2014 ASP A N 4
ATOM 5878 C CA . ASP A 1 79 ? 9.550 -6.780 -6.713 1.00 0.00 2014 ASP A CA 4
ATOM 5879 C C . ASP A 1 79 ? 8.599 -5.726 -7.252 1.00 0.00 2014 ASP A C 4
ATOM 5880 O O . ASP A 1 79 ? 8.446 -5.599 -8.464 1.00 0.00 2014 ASP A O 4
ATOM 5889 N N . TYR A 1 80 ? 7.988 -4.951 -6.358 1.00 0.00 2015 TYR A N 4
ATOM 5890 C CA . TYR A 1 80 ? 7.021 -3.916 -6.680 1.00 0.00 2015 TYR A CA 4
ATOM 5891 C C . TYR A 1 80 ? 7.399 -2.643 -5.921 1.00 0.00 2015 TYR A C 4
ATOM 5892 O O . TYR A 1 80 ? 6.862 -2.374 -4.846 1.00 0.00 2015 TYR A O 4
ATOM 5910 N N . PRO A 1 81 ? 8.322 -1.833 -6.452 1.00 0.00 2016 PRO A N 4
ATOM 5911 C CA . PRO A 1 81 ? 8.733 -0.600 -5.799 1.00 0.00 2016 PRO A CA 4
ATOM 5912 C C . PRO A 1 81 ? 7.658 0.500 -5.861 1.00 0.00 2016 PRO A C 4
ATOM 5913 O O . PRO A 1 81 ? 7.936 1.588 -5.368 1.00 0.00 2016 PRO A O 4
ATOM 5924 N N . THR A 1 82 ? 6.478 0.289 -6.461 1.00 0.00 2017 THR A N 4
ATOM 5925 C CA . THR A 1 82 ? 5.412 1.285 -6.539 1.00 0.00 2017 THR A CA 4
ATOM 5926 C C . THR A 1 82 ? 4.101 0.670 -6.052 1.00 0.00 2017 THR A C 4
ATOM 5927 O O . THR A 1 82 ? 3.900 -0.546 -6.087 1.00 0.00 2017 THR A O 4
ATOM 5938 N N . LEU A 1 83 ? 3.177 1.513 -5.599 1.00 0.00 2018 LEU A N 4
ATOM 5939 C CA . LEU A 1 83 ? 1.870 1.112 -5.074 1.00 0.00 2018 LEU A CA 4
ATOM 5940 C C . LEU A 1 83 ? 1.035 0.424 -6.126 1.00 0.00 2018 LEU A C 4
ATOM 5941 O O . LEU A 1 83 ? 0.283 -0.484 -5.775 1.00 0.00 2018 LEU A O 4
ATOM 5957 N N . LEU A 1 84 ? 1.140 0.859 -7.381 1.00 0.00 2019 LEU A N 4
ATOM 5958 C CA . LEU A 1 84 ? 0.378 0.297 -8.486 1.00 0.00 2019 LEU A CA 4
ATOM 5959 C C . LEU A 1 84 ? 0.564 -1.219 -8.557 1.00 0.00 2019 LEU A C 4
ATOM 5960 O O . LEU A 1 84 ? -0.410 -1.964 -8.514 1.00 0.00 2019 LEU A O 4
ATOM 5976 N N . GLU A 1 85 ? 1.806 -1.679 -8.642 1.00 0.00 2020 GLU A N 4
ATOM 5977 C CA . GLU A 1 85 ? 2.151 -3.098 -8.710 1.00 0.00 2020 GLU A CA 4
ATOM 5978 C C . GLU A 1 85 ? 2.010 -3.782 -7.345 1.00 0.00 2020 GLU A C 4
ATOM 5979 O O . GLU A 1 85 ? 1.569 -4.933 -7.284 1.00 0.00 2020 GLU A O 4
ATOM 5991 N N . LEU A 1 86 ? 2.339 -3.081 -6.250 1.00 0.00 2021 LEU A N 4
ATOM 5992 C CA . LEU A 1 86 ? 2.255 -3.623 -4.894 1.00 0.00 2021 LEU A CA 4
ATOM 5993 C C . LEU A 1 86 ? 0.824 -4.043 -4.583 1.00 0.00 2021 LEU A C 4
ATOM 5994 O O . LEU A 1 86 ? 0.608 -5.172 -4.140 1.00 0.00 2021 LEU A O 4
ATOM 6010 N N . SER A 1 87 ? -0.131 -3.128 -4.780 1.00 0.00 2022 SER A N 4
ATOM 6011 C CA . SER A 1 87 ? -1.544 -3.366 -4.530 1.00 0.00 2022 SER A CA 4
ATOM 6012 C C . SER A 1 87 ? -2.086 -4.446 -5.463 1.00 0.00 2022 SER A C 4
ATOM 6013 O O . SER A 1 87 ? -2.912 -5.249 -5.028 1.00 0.00 2022 SER A O 4
ATOM 6021 N N . GLY A 1 88 ? -1.574 -4.500 -6.698 1.00 0.00 2023 GLY A N 4
ATOM 6022 C CA . GLY A 1 88 ? -1.956 -5.455 -7.727 1.00 0.00 2023 GLY A CA 4
ATOM 6023 C C . GLY A 1 88 ? -1.802 -6.871 -7.205 1.00 0.00 2023 GLY A C 4
ATOM 6024 O O . GLY A 1 88 ? -2.693 -7.700 -7.384 1.00 0.00 2023 GLY A O 4
ATOM 6028 N N . TYR A 1 89 ? -0.687 -7.134 -6.523 1.00 0.00 2024 TYR A N 4
ATOM 6029 C CA . TYR A 1 89 ? -0.424 -8.442 -5.960 1.00 0.00 2024 TYR A CA 4
ATOM 6030 C C . TYR A 1 89 ? -1.315 -8.672 -4.744 1.00 0.00 2024 TYR A C 4
ATOM 6031 O O . TYR A 1 89 ? -2.051 -9.650 -4.727 1.00 0.00 2024 TYR A O 4
ATOM 6049 N N . ILE A 1 90 ? -1.318 -7.762 -3.759 1.00 0.00 2025 ILE A N 4
ATOM 6050 C CA . ILE A 1 90 ? -2.111 -7.883 -2.526 1.00 0.00 2025 ILE A CA 4
ATOM 6051 C C . ILE A 1 90 ? -3.570 -8.210 -2.830 1.00 0.00 2025 ILE A C 4
ATOM 6052 O O . ILE A 1 90 ? -4.110 -9.134 -2.219 1.00 0.00 2025 ILE A O 4
ATOM 6068 N N . ALA A 1 91 ? -4.198 -7.480 -3.755 1.00 0.00 2026 ALA A N 4
ATOM 6069 C CA . ALA A 1 91 ? -5.590 -7.686 -4.116 1.00 0.00 2026 ALA A CA 4
ATOM 6070 C C . ALA A 1 91 ? -5.843 -9.126 -4.585 1.00 0.00 2026 ALA A C 4
ATOM 6071 O O . ALA A 1 91 ? -6.948 -9.634 -4.405 1.00 0.00 2026 ALA A O 4
ATOM 6078 N N . GLN A 1 92 ? -4.866 -9.780 -5.220 1.00 0.00 2027 GLN A N 4
ATOM 6079 C CA . GLN A 1 92 ? -5.001 -11.165 -5.676 1.00 0.00 2027 GLN A CA 4
ATOM 6080 C C . GLN A 1 92 ? -4.852 -12.144 -4.502 1.00 0.00 2027 GLN A C 4
ATOM 6081 O O . GLN A 1 92 ? -5.436 -13.230 -4.533 1.00 0.00 2027 GLN A O 4
ATOM 6095 N N . ILE A 1 93 ? -4.092 -11.792 -3.463 1.00 0.00 2028 ILE A N 4
ATOM 6096 C CA . ILE A 1 93 ? -3.878 -12.658 -2.303 1.00 0.00 2028 ILE A CA 4
ATOM 6097 C C . ILE A 1 93 ? -5.131 -12.688 -1.441 1.00 0.00 2028 ILE A C 4
ATOM 6098 O O . ILE A 1 93 ? -5.683 -13.764 -1.229 1.00 0.00 2028 ILE A O 4
ATOM 6114 N N . LEU A 1 94 ? -5.628 -11.527 -0.996 1.00 0.00 2029 LEU A N 4
ATOM 6115 C CA . LEU A 1 94 ? -6.824 -11.492 -0.152 1.00 0.00 2029 LEU A CA 4
ATOM 6116 C C . LEU A 1 94 ? -8.028 -12.044 -0.913 1.00 0.00 2029 LEU A C 4
ATOM 6117 O O . LEU A 1 94 ? -8.888 -12.682 -0.307 1.00 0.00 2029 LEU A O 4
ATOM 6133 N N . SER A 1 95 ? -8.048 -11.885 -2.244 1.00 0.00 2030 SER A N 4
ATOM 6134 C CA . SER A 1 95 ? -9.153 -12.402 -3.056 1.00 0.00 2030 SER A CA 4
ATOM 6135 C C . SER A 1 95 ? -9.132 -13.936 -3.064 1.00 0.00 2030 SER A C 4
ATOM 6136 O O . SER A 1 95 ? -10.139 -14.554 -3.397 1.00 0.00 2030 SER A O 4
ATOM 6144 N N . SER A 1 96 ? -8.001 -14.556 -2.718 1.00 0.00 2031 SER A N 4
ATOM 6145 C CA . SER A 1 96 ? -7.838 -16.011 -2.668 1.00 0.00 2031 SER A CA 4
ATOM 6146 C C . SER A 1 96 ? -8.026 -16.536 -1.238 1.00 0.00 2031 SER A C 4
ATOM 6147 O O . SER A 1 96 ? -8.171 -17.740 -1.021 1.00 0.00 2031 SER A O 4
ATOM 6155 N N . GLN A 1 97 ? -8.015 -15.655 -0.238 1.00 0.00 2032 GLN A N 4
ATOM 6156 C CA . GLN A 1 97 ? -8.206 -16.056 1.149 1.00 0.00 2032 GLN A CA 4
ATOM 6157 C C . GLN A 1 97 ? -9.685 -16.313 1.463 1.00 0.00 2032 GLN A C 4
ATOM 6158 O O . GLN A 1 97 ? -10.001 -17.012 2.430 1.00 0.00 2032 GLN A O 4
ATOM 6172 N N . GLY A 1 98 ? -10.589 -15.802 0.635 1.00 0.00 2033 GLY A N 4
ATOM 6173 C CA . GLY A 1 98 ? -12.027 -15.925 0.768 1.00 0.00 2033 GLY A CA 4
ATOM 6174 C C . GLY A 1 98 ? -12.644 -14.585 0.405 1.00 0.00 2033 GLY A C 4
ATOM 6175 O O . GLY A 1 98 ? -11.978 -13.719 -0.179 1.00 0.00 2033 GLY A O 4
ATOM 6179 N N . THR A 1 99 ? -13.926 -14.429 0.706 1.00 0.00 2034 THR A N 4
ATOM 6180 C CA . THR A 1 99 ? -14.654 -13.197 0.457 1.00 0.00 2034 THR A CA 4
ATOM 6181 C C . THR A 1 99 ? -14.011 -12.114 1.326 1.00 0.00 2034 THR A C 4
ATOM 6182 O O . THR A 1 99 ? -13.333 -12.447 2.326 1.00 0.00 2034 THR A O 4
ATOM 6193 N N . SER A 1 1 ? -12.654 1.798 3.759 1.00 0.00 1936 SER A N 5
ATOM 6194 C CA . SER A 1 1 ? -11.891 1.943 2.511 1.00 0.00 1936 SER A CA 5
ATOM 6195 C C . SER A 1 1 ? -10.729 2.928 2.616 1.00 0.00 1936 SER A C 5
ATOM 6196 O O . SER A 1 1 ? -9.580 2.496 2.546 1.00 0.00 1936 SER A O 5
ATOM 6204 N N . GLY A 1 2 ? -11.002 4.233 2.731 1.00 0.00 1937 GLY A N 5
ATOM 6205 C CA . GLY A 1 2 ? -9.996 5.299 2.825 1.00 0.00 1937 GLY A CA 5
ATOM 6206 C C . GLY A 1 2 ? -9.960 6.165 1.561 1.00 0.00 1937 GLY A C 5
ATOM 6207 O O . GLY A 1 2 ? -9.016 6.911 1.317 1.00 0.00 1937 GLY A O 5
ATOM 6211 N N . LEU A 1 3 ? -10.979 6.025 0.715 1.00 0.00 1938 LEU A N 5
ATOM 6212 C CA . LEU A 1 3 ? -11.143 6.735 -0.542 1.00 0.00 1938 LEU A CA 5
ATOM 6213 C C . LEU A 1 3 ? -12.157 7.853 -0.323 1.00 0.00 1938 LEU A C 5
ATOM 6214 O O . LEU A 1 3 ? -13.277 7.583 0.121 1.00 0.00 1938 LEU A O 5
ATOM 6230 N N . VAL A 1 4 ? -11.772 9.104 -0.588 1.00 0.00 1939 VAL A N 5
ATOM 6231 C CA . VAL A 1 4 ? -12.627 10.281 -0.442 1.00 0.00 1939 VAL A CA 5
ATOM 6232 C C . VAL A 1 4 ? -12.677 11.002 -1.802 1.00 0.00 1939 VAL A C 5
ATOM 6233 O O . VAL A 1 4 ? -11.616 11.187 -2.419 1.00 0.00 1939 VAL A O 5
ATOM 6246 N N . PRO A 1 5 ? -13.871 11.380 -2.301 1.00 0.00 1940 PRO A N 5
ATOM 6247 C CA . PRO A 1 5 ? -14.037 12.054 -3.586 1.00 0.00 1940 PRO A CA 5
ATOM 6248 C C . PRO A 1 5 ? -13.578 13.518 -3.561 1.00 0.00 1940 PRO A C 5
ATOM 6249 O O . PRO A 1 5 ? -13.022 13.997 -2.573 1.00 0.00 1940 PRO A O 5
ATOM 6260 N N . ARG A 1 6 ? -13.804 14.230 -4.671 1.00 0.00 1941 ARG A N 5
ATOM 6261 C CA . ARG A 1 6 ? -13.449 15.646 -4.856 1.00 0.00 1941 ARG A CA 5
ATOM 6262 C C . ARG A 1 6 ? -14.637 16.578 -5.102 1.00 0.00 1941 ARG A C 5
ATOM 6263 O O . ARG A 1 6 ? -14.467 17.777 -5.315 1.00 0.00 1941 ARG A O 5
ATOM 6284 N N . GLY A 1 7 ? -15.834 16.021 -5.150 1.00 0.00 1942 GLY A N 5
ATOM 6285 C CA . GLY A 1 7 ? -17.079 16.743 -5.380 1.00 0.00 1942 GLY A CA 5
ATOM 6286 C C . GLY A 1 7 ? -18.271 15.910 -4.932 1.00 0.00 1942 GLY A C 5
ATOM 6287 O O . GLY A 1 7 ? -19.221 16.452 -4.358 1.00 0.00 1942 GLY A O 5
ATOM 6291 N N . SER A 1 8 ? -18.211 14.593 -5.171 1.00 0.00 1943 SER A N 5
ATOM 6292 C CA . SER A 1 8 ? -19.245 13.647 -4.772 1.00 0.00 1943 SER A CA 5
ATOM 6293 C C . SER A 1 8 ? -19.279 13.586 -3.234 1.00 0.00 1943 SER A C 5
ATOM 6294 O O . SER A 1 8 ? -18.439 14.199 -2.569 1.00 0.00 1943 SER A O 5
ATOM 6302 N N . HIS A 1 9 ? -20.251 12.890 -2.649 1.00 0.00 1944 HIS A N 5
ATOM 6303 C CA . HIS A 1 9 ? -20.358 12.788 -1.198 1.00 0.00 1944 HIS A CA 5
ATOM 6304 C C . HIS A 1 9 ? -19.503 11.657 -0.634 1.00 0.00 1944 HIS A C 5
ATOM 6305 O O . HIS A 1 9 ? -19.182 10.694 -1.343 1.00 0.00 1944 HIS A O 5
ATOM 6319 N N . MET A 1 10 ? -19.161 11.785 0.657 1.00 0.00 1945 MET A N 5
ATOM 6320 C CA . MET A 1 10 ? -18.386 10.794 1.399 1.00 0.00 1945 MET A CA 5
ATOM 6321 C C . MET A 1 10 ? -19.181 9.491 1.355 1.00 0.00 1945 MET A C 5
ATOM 6322 O O . MET A 1 10 ? -20.406 9.511 1.220 1.00 0.00 1945 MET A O 5
ATOM 6336 N N . THR A 1 11 ? -18.500 8.359 1.494 1.00 0.00 1946 THR A N 5
ATOM 6337 C CA . THR A 1 11 ? -19.139 7.049 1.439 1.00 0.00 1946 THR A CA 5
ATOM 6338 C C . THR A 1 11 ? -18.941 6.283 2.755 1.00 0.00 1946 THR A C 5
ATOM 6339 O O . THR A 1 11 ? -17.997 6.596 3.489 1.00 0.00 1946 THR A O 5
ATOM 6350 N N . PRO A 1 12 ? -19.796 5.287 3.059 1.00 0.00 1947 PRO A N 5
ATOM 6351 C CA . PRO A 1 12 ? -19.730 4.493 4.284 1.00 0.00 1947 PRO A CA 5
ATOM 6352 C C . PRO A 1 12 ? -18.517 3.549 4.349 1.00 0.00 1947 PRO A C 5
ATOM 6353 O O . PRO A 1 12 ? -17.560 3.652 3.575 1.00 0.00 1947 PRO A O 5
ATOM 6364 N N . GLN A 1 13 ? -18.501 2.672 5.359 1.00 0.00 1948 GLN A N 5
ATOM 6365 C CA . GLN A 1 13 ? -17.438 1.707 5.585 1.00 0.00 1948 GLN A CA 5
ATOM 6366 C C . GLN A 1 13 ? -17.641 0.515 4.644 1.00 0.00 1948 GLN A C 5
ATOM 6367 O O . GLN A 1 13 ? -18.043 -0.566 5.079 1.00 0.00 1948 GLN A O 5
ATOM 6381 N N . VAL A 1 14 ? -17.377 0.718 3.350 1.00 0.00 1949 VAL A N 5
ATOM 6382 C CA . VAL A 1 14 ? -17.509 -0.323 2.340 1.00 0.00 1949 VAL A CA 5
ATOM 6383 C C . VAL A 1 14 ? -16.595 -1.466 2.795 1.00 0.00 1949 VAL A C 5
ATOM 6384 O O . VAL A 1 14 ? -15.396 -1.269 2.988 1.00 0.00 1949 VAL A O 5
ATOM 6397 N N . ASN A 1 15 ? -17.192 -2.641 2.992 1.00 0.00 1950 ASN A N 5
ATOM 6398 C CA . ASN A 1 15 ? -16.567 -3.864 3.448 1.00 0.00 1950 ASN A CA 5
ATOM 6399 C C . ASN A 1 15 ? -15.458 -4.360 2.522 1.00 0.00 1950 ASN A C 5
ATOM 6400 O O . ASN A 1 15 ? -14.509 -4.990 2.995 1.00 0.00 1950 ASN A O 5
ATOM 6411 N N . GLN A 1 16 ? -15.610 -4.123 1.218 1.00 0.00 1951 GLN A N 5
ATOM 6412 C CA . GLN A 1 16 ? -14.662 -4.513 0.193 1.00 0.00 1951 GLN A CA 5
ATOM 6413 C C . GLN A 1 16 ? -13.306 -3.855 0.433 1.00 0.00 1951 GLN A C 5
ATOM 6414 O O . GLN A 1 16 ? -13.164 -2.935 1.238 1.00 0.00 1951 GLN A O 5
ATOM 6428 N N . VAL A 1 17 ? -12.315 -4.331 -0.313 1.00 0.00 1952 VAL A N 5
ATOM 6429 C CA . VAL A 1 17 ? -10.945 -3.873 -0.265 1.00 0.00 1952 VAL A CA 5
ATOM 6430 C C . VAL A 1 17 ? -10.496 -3.732 -1.728 1.00 0.00 1952 VAL A C 5
ATOM 6431 O O . VAL A 1 17 ? -9.701 -4.517 -2.253 1.00 0.00 1952 VAL A O 5
ATOM 6444 N N . ASN A 1 18 ? -11.086 -2.747 -2.417 1.00 0.00 1953 ASN A N 5
ATOM 6445 C CA . ASN A 1 18 ? -10.815 -2.415 -3.815 1.00 0.00 1953 ASN A CA 5
ATOM 6446 C C . ASN A 1 18 ? -9.341 -2.021 -3.965 1.00 0.00 1953 ASN A C 5
ATOM 6447 O O . ASN A 1 18 ? -8.740 -1.467 -3.042 1.00 0.00 1953 ASN A O 5
ATOM 6458 N N . LEU A 1 19 ? -8.777 -2.187 -5.164 1.00 0.00 1954 LEU A N 5
ATOM 6459 C CA . LEU A 1 19 ? -7.382 -1.870 -5.489 1.00 0.00 1954 LEU A CA 5
ATOM 6460 C C . LEU A 1 19 ? -7.006 -0.454 -5.057 1.00 0.00 1954 LEU A C 5
ATOM 6461 O O . LEU A 1 19 ? -5.957 -0.233 -4.458 1.00 0.00 1954 LEU A O 5
ATOM 6477 N N . SER A 1 20 ? -7.868 0.516 -5.367 1.00 0.00 1955 SER A N 5
ATOM 6478 C CA . SER A 1 20 ? -7.659 1.919 -5.050 1.00 0.00 1955 SER A CA 5
ATOM 6479 C C . SER A 1 20 ? -7.510 2.145 -3.542 1.00 0.00 1955 SER A C 5
ATOM 6480 O O . SER A 1 20 ? -6.685 2.960 -3.134 1.00 0.00 1955 SER A O 5
ATOM 6488 N N . GLU A 1 21 ? -8.283 1.432 -2.727 1.00 0.00 1956 GLU A N 5
ATOM 6489 C CA . GLU A 1 21 ? -8.267 1.519 -1.279 1.00 0.00 1956 GLU A CA 5
ATOM 6490 C C . GLU A 1 21 ? -6.889 1.057 -0.807 1.00 0.00 1956 GLU A C 5
ATOM 6491 O O . GLU A 1 21 ? -6.194 1.772 -0.103 1.00 0.00 1956 GLU A O 5
ATOM 6503 N N . ILE A 1 22 ? -6.435 -0.121 -1.245 1.00 0.00 1957 ILE A N 5
ATOM 6504 C CA . ILE A 1 22 ? -5.135 -0.623 -0.820 1.00 0.00 1957 ILE A CA 5
ATOM 6505 C C . ILE A 1 22 ? -4.043 0.338 -1.253 1.00 0.00 1957 ILE A C 5
ATOM 6506 O O . ILE A 1 22 ? -3.159 0.670 -0.475 1.00 0.00 1957 ILE A O 5
ATOM 6522 N N . LYS A 1 23 ? -4.086 0.775 -2.505 1.00 0.00 1958 LYS A N 5
ATOM 6523 C CA . LYS A 1 23 ? -3.099 1.661 -3.087 1.00 0.00 1958 LYS A CA 5
ATOM 6524 C C . LYS A 1 23 ? -2.952 2.944 -2.283 1.00 0.00 1958 LYS A C 5
ATOM 6525 O O . LYS A 1 23 ? -1.828 3.400 -2.056 1.00 0.00 1958 LYS A O 5
ATOM 6544 N N . GLN A 1 24 ? -4.066 3.554 -1.880 1.00 0.00 1959 GLN A N 5
ATOM 6545 C CA . GLN A 1 24 ? -3.994 4.786 -1.120 1.00 0.00 1959 GLN A CA 5
ATOM 6546 C C . GLN A 1 24 ? -3.473 4.522 0.299 1.00 0.00 1959 GLN A C 5
ATOM 6547 O O . GLN A 1 24 ? -2.724 5.349 0.816 1.00 0.00 1959 GLN A O 5
ATOM 6561 N N . VAL A 1 25 ? -3.833 3.386 0.914 1.00 0.00 1960 VAL A N 5
ATOM 6562 C CA . VAL A 1 25 ? -3.393 3.058 2.264 1.00 0.00 1960 VAL A CA 5
ATOM 6563 C C . VAL A 1 25 ? -1.900 2.817 2.205 1.00 0.00 1960 VAL A C 5
ATOM 6564 O O . VAL A 1 25 ? -1.172 3.393 3.001 1.00 0.00 1960 VAL A O 5
ATOM 6577 N N . LEU A 1 26 ? -1.429 2.017 1.242 1.00 0.00 1961 LEU A N 5
ATOM 6578 C CA . LEU A 1 26 ? -0.019 1.726 1.075 1.00 0.00 1961 LEU A CA 5
ATOM 6579 C C . LEU A 1 26 ? 0.732 3.046 1.065 1.00 0.00 1961 LEU A C 5
ATOM 6580 O O . LEU A 1 26 ? 1.731 3.169 1.760 1.00 0.00 1961 LEU A O 5
ATOM 6596 N N . LYS A 1 27 ? 0.253 4.024 0.281 1.00 0.00 1962 LYS A N 5
ATOM 6597 C CA . LYS A 1 27 ? 0.878 5.327 0.191 1.00 0.00 1962 LYS A CA 5
ATOM 6598 C C . LYS A 1 27 ? 1.046 5.914 1.587 1.00 0.00 1962 LYS A C 5
ATOM 6599 O O . LYS A 1 27 ? 2.141 6.348 1.926 1.00 0.00 1962 LYS A O 5
ATOM 6618 N N . GLN A 1 28 ? -0.021 5.916 2.386 1.00 0.00 1963 GLN A N 5
ATOM 6619 C CA . GLN A 1 28 ? -0.014 6.450 3.734 1.00 0.00 1963 GLN A CA 5
ATOM 6620 C C . GLN A 1 28 ? 0.961 5.727 4.653 1.00 0.00 1963 GLN A C 5
ATOM 6621 O O . GLN A 1 28 ? 1.635 6.393 5.430 1.00 0.00 1963 GLN A O 5
ATOM 6635 N N . GLN A 1 29 ? 1.015 4.397 4.580 1.00 0.00 1964 GLN A N 5
ATOM 6636 C CA . GLN A 1 29 ? 1.858 3.574 5.439 1.00 0.00 1964 GLN A CA 5
ATOM 6637 C C . GLN A 1 29 ? 3.321 3.778 5.113 1.00 0.00 1964 GLN A C 5
ATOM 6638 O O . GLN A 1 29 ? 4.179 3.835 5.987 1.00 0.00 1964 GLN A O 5
ATOM 6652 N N . LEU A 1 30 ? 3.611 3.822 3.818 1.00 0.00 1965 LEU A N 5
ATOM 6653 C CA . LEU A 1 30 ? 4.968 4.003 3.348 1.00 0.00 1965 LEU A CA 5
ATOM 6654 C C . LEU A 1 30 ? 5.404 5.433 3.661 1.00 0.00 1965 LEU A C 5
ATOM 6655 O O . LEU A 1 30 ? 6.578 5.645 3.942 1.00 0.00 1965 LEU A O 5
ATOM 6671 N N . ALA A 1 31 ? 4.476 6.400 3.639 1.00 0.00 1966 ALA A N 5
ATOM 6672 C CA . ALA A 1 31 ? 4.811 7.775 3.928 1.00 0.00 1966 ALA A CA 5
ATOM 6673 C C . ALA A 1 31 ? 5.430 7.846 5.315 1.00 0.00 1966 ALA A C 5
ATOM 6674 O O . ALA A 1 31 ? 6.492 8.429 5.501 1.00 0.00 1966 ALA A O 5
ATOM 6681 N N . GLU A 1 32 ? 4.802 7.187 6.283 1.00 0.00 1967 GLU A N 5
ATOM 6682 C CA . GLU A 1 32 ? 5.304 7.179 7.644 1.00 0.00 1967 GLU A CA 5
ATOM 6683 C C . GLU A 1 32 ? 6.648 6.470 7.717 1.00 0.00 1967 GLU A C 5
ATOM 6684 O O . GLU A 1 32 ? 7.537 6.909 8.445 1.00 0.00 1967 GLU A O 5
ATOM 6696 N N . ALA A 1 33 ? 6.796 5.396 6.939 1.00 0.00 1968 ALA A N 5
ATOM 6697 C CA . ALA A 1 33 ? 8.017 4.608 6.879 1.00 0.00 1968 ALA A CA 5
ATOM 6698 C C . ALA A 1 33 ? 9.183 5.450 6.361 1.00 0.00 1968 ALA A C 5
ATOM 6699 O O . ALA A 1 33 ? 10.343 5.132 6.640 1.00 0.00 1968 ALA A O 5
ATOM 6706 N N . LEU A 1 34 ? 8.886 6.508 5.602 1.00 0.00 1969 LEU A N 5
ATOM 6707 C CA . LEU A 1 34 ? 9.852 7.430 5.029 1.00 0.00 1969 LEU A CA 5
ATOM 6708 C C . LEU A 1 34 ? 9.811 8.791 5.731 1.00 0.00 1969 LEU A C 5
ATOM 6709 O O . LEU A 1 34 ? 10.357 9.756 5.202 1.00 0.00 1969 LEU A O 5
ATOM 6725 N N . TYR A 1 35 ? 9.180 8.885 6.908 1.00 0.00 1970 TYR A N 5
ATOM 6726 C CA . TYR A 1 35 ? 9.067 10.121 7.678 1.00 0.00 1970 TYR A CA 5
ATOM 6727 C C . TYR A 1 35 ? 8.514 11.270 6.819 1.00 0.00 1970 TYR A C 5
ATOM 6728 O O . TYR A 1 35 ? 9.028 12.390 6.860 1.00 0.00 1970 TYR A O 5
ATOM 6746 N N . THR A 1 36 ? 7.467 11.006 6.034 1.00 0.00 1971 THR A N 5
ATOM 6747 C CA . THR A 1 36 ? 6.831 11.982 5.155 1.00 0.00 1971 THR A CA 5
ATOM 6748 C C . THR A 1 36 ? 5.311 11.768 5.129 1.00 0.00 1971 THR A C 5
ATOM 6749 O O . THR A 1 36 ? 4.764 11.037 5.962 1.00 0.00 1971 THR A O 5
ATOM 6760 N N . GLU A 1 37 ? 4.615 12.433 4.205 1.00 0.00 1972 GLU A N 5
ATOM 6761 C CA . GLU A 1 37 ? 3.180 12.365 3.988 1.00 0.00 1972 GLU A CA 5
ATOM 6762 C C . GLU A 1 37 ? 2.887 11.831 2.588 1.00 0.00 1972 GLU A C 5
ATOM 6763 O O . GLU A 1 37 ? 3.619 12.078 1.631 1.00 0.00 1972 GLU A O 5
ATOM 6775 N N . GLU A 1 38 ? 1.790 11.086 2.455 1.00 0.00 1973 GLU A N 5
ATOM 6776 C CA . GLU A 1 38 ? 1.369 10.511 1.180 1.00 0.00 1973 GLU A CA 5
ATOM 6777 C C . GLU A 1 38 ? 1.006 11.586 0.171 1.00 0.00 1973 GLU A C 5
ATOM 6778 O O . GLU A 1 38 ? 1.044 11.336 -1.031 1.00 0.00 1973 GLU A O 5
ATOM 6790 N N . SER A 1 39 ? 0.723 12.792 0.647 1.00 0.00 1974 SER A N 5
ATOM 6791 C CA . SER A 1 39 ? 0.382 13.904 -0.215 1.00 0.00 1974 SER A CA 5
ATOM 6792 C C . SER A 1 39 ? 1.534 14.172 -1.195 1.00 0.00 1974 SER A C 5
ATOM 6793 O O . SER A 1 39 ? 1.279 14.684 -2.289 1.00 0.00 1974 SER A O 5
ATOM 6801 N N . GLU A 1 40 ? 2.779 13.788 -0.868 1.00 0.00 1975 GLU A N 5
ATOM 6802 C CA . GLU A 1 40 ? 3.926 14.007 -1.749 1.00 0.00 1975 GLU A CA 5
ATOM 6803 C C . GLU A 1 40 ? 4.436 12.727 -2.432 1.00 0.00 1975 GLU A C 5
ATOM 6804 O O . GLU A 1 40 ? 5.526 12.748 -3.003 1.00 0.00 1975 GLU A O 5
ATOM 6816 N N . ILE A 1 41 ? 3.680 11.622 -2.414 1.00 0.00 1976 ILE A N 5
ATOM 6817 C CA . ILE A 1 41 ? 4.102 10.349 -3.008 1.00 0.00 1976 ILE A CA 5
ATOM 6818 C C . ILE A 1 41 ? 3.313 10.017 -4.277 1.00 0.00 1976 ILE A C 5
ATOM 6819 O O . ILE A 1 41 ? 2.084 10.103 -4.312 1.00 0.00 1976 ILE A O 5
ATOM 6835 N N . ALA A 1 42 ? 4.037 9.628 -5.330 1.00 0.00 1977 ALA A N 5
ATOM 6836 C CA . ALA A 1 42 ? 3.471 9.236 -6.610 1.00 0.00 1977 ALA A CA 5
ATOM 6837 C C . ALA A 1 42 ? 3.135 7.743 -6.542 1.00 0.00 1977 ALA A C 5
ATOM 6838 O O . ALA A 1 42 ? 3.607 7.021 -5.665 1.00 0.00 1977 ALA A O 5
ATOM 6845 N N . GLU A 1 43 ? 2.345 7.243 -7.489 1.00 0.00 1978 GLU A N 5
ATOM 6846 C CA . GLU A 1 43 ? 1.936 5.836 -7.498 1.00 0.00 1978 GLU A CA 5
ATOM 6847 C C . GLU A 1 43 ? 2.833 4.964 -8.352 1.00 0.00 1978 GLU A C 5
ATOM 6848 O O . GLU A 1 43 ? 2.921 3.764 -8.107 1.00 0.00 1978 GLU A O 5
ATOM 6860 N N . ASP A 1 44 ? 3.511 5.588 -9.308 1.00 0.00 1979 ASP A N 5
ATOM 6861 C CA . ASP A 1 44 ? 4.447 4.976 -10.247 1.00 0.00 1979 ASP A CA 5
ATOM 6862 C C . ASP A 1 44 ? 5.892 5.272 -9.825 1.00 0.00 1979 ASP A C 5
ATOM 6863 O O . ASP A 1 44 ? 6.840 4.900 -10.516 1.00 0.00 1979 ASP A O 5
ATOM 6872 N N . GLN A 1 45 ? 6.081 6.020 -8.735 1.00 0.00 1980 GLN A N 5
ATOM 6873 C CA . GLN A 1 45 ? 7.410 6.362 -8.240 1.00 0.00 1980 GLN A CA 5
ATOM 6874 C C . GLN A 1 45 ? 7.930 5.215 -7.395 1.00 0.00 1980 GLN A C 5
ATOM 6875 O O . GLN A 1 45 ? 7.168 4.532 -6.705 1.00 0.00 1980 GLN A O 5
ATOM 6889 N N . LYS A 1 46 ? 9.238 5.002 -7.482 1.00 0.00 1981 LYS A N 5
ATOM 6890 C CA . LYS A 1 46 ? 9.910 3.951 -6.757 1.00 0.00 1981 LYS A CA 5
ATOM 6891 C C . LYS A 1 46 ? 10.135 4.389 -5.329 1.00 0.00 1981 LYS A C 5
ATOM 6892 O O . LYS A 1 46 ? 10.701 5.456 -5.095 1.00 0.00 1981 LYS A O 5
ATOM 6911 N N . PHE A 1 47 ? 9.777 3.537 -4.376 1.00 0.00 1982 PHE A N 5
ATOM 6912 C CA . PHE A 1 47 ? 9.959 3.833 -2.963 1.00 0.00 1982 PHE A CA 5
ATOM 6913 C C . PHE A 1 47 ? 11.432 4.109 -2.664 1.00 0.00 1982 PHE A C 5
ATOM 6914 O O . PHE A 1 47 ? 11.731 4.989 -1.864 1.00 0.00 1982 PHE A O 5
ATOM 6931 N N . VAL A 1 48 ? 12.357 3.365 -3.284 1.00 0.00 1983 VAL A N 5
ATOM 6932 C CA . VAL A 1 48 ? 13.788 3.552 -3.055 1.00 0.00 1983 VAL A CA 5
ATOM 6933 C C . VAL A 1 48 ? 14.217 4.980 -3.387 1.00 0.00 1983 VAL A C 5
ATOM 6934 O O . VAL A 1 48 ? 15.073 5.530 -2.699 1.00 0.00 1983 VAL A O 5
ATOM 6947 N N . ASP A 1 49 ? 13.621 5.592 -4.413 1.00 0.00 1984 ASP A N 5
ATOM 6948 C CA . ASP A 1 49 ? 13.949 6.949 -4.828 1.00 0.00 1984 ASP A CA 5
ATOM 6949 C C . ASP A 1 49 ? 13.562 7.932 -3.735 1.00 0.00 1984 ASP A C 5
ATOM 6950 O O . ASP A 1 49 ? 14.279 8.894 -3.466 1.00 0.00 1984 ASP A O 5
ATOM 6959 N N . LEU A 1 50 ? 12.428 7.664 -3.082 1.00 0.00 1985 LEU A N 5
ATOM 6960 C CA . LEU A 1 50 ? 11.923 8.492 -1.997 1.00 0.00 1985 LEU A CA 5
ATOM 6961 C C . LEU A 1 50 ? 12.800 8.292 -0.756 1.00 0.00 1985 LEU A C 5
ATOM 6962 O O . LEU A 1 50 ? 13.042 9.253 -0.029 1.00 0.00 1985 LEU A O 5
ATOM 6978 N N . GLY A 1 51 ? 13.333 7.082 -0.542 1.00 0.00 1986 GLY A N 5
ATOM 6979 C CA . GLY A 1 51 ? 14.205 6.746 0.587 1.00 0.00 1986 GLY A CA 5
ATOM 6980 C C . GLY A 1 51 ? 13.959 5.367 1.205 1.00 0.00 1986 GLY A C 5
ATOM 6981 O O . GLY A 1 51 ? 14.364 5.119 2.336 1.00 0.00 1986 GLY A O 5
ATOM 6985 N N . LEU A 1 52 ? 13.246 4.472 0.518 1.00 0.00 1987 LEU A N 5
ATOM 6986 C CA . LEU A 1 52 ? 12.945 3.129 1.012 1.00 0.00 1987 LEU A CA 5
ATOM 6987 C C . LEU A 1 52 ? 14.214 2.302 0.961 1.00 0.00 1987 LEU A C 5
ATOM 6988 O O . LEU A 1 52 ? 14.693 1.906 -0.103 1.00 0.00 1987 LEU A O 5
ATOM 7004 N N . ASP A 1 53 ? 14.690 1.957 2.140 1.00 0.00 1988 ASP A N 5
ATOM 7005 C CA . ASP A 1 53 ? 15.906 1.200 2.313 1.00 0.00 1988 ASP A CA 5
ATOM 7006 C C . ASP A 1 53 ? 15.608 -0.286 2.360 1.00 0.00 1988 ASP A C 5
ATOM 7007 O O . ASP A 1 53 ? 14.463 -0.731 2.495 1.00 0.00 1988 ASP A O 5
ATOM 7016 N N . SER A 1 54 ? 16.666 -1.087 2.290 1.00 0.00 1989 SER A N 5
ATOM 7017 C CA . SER A 1 54 ? 16.530 -2.528 2.364 1.00 0.00 1989 SER A CA 5
ATOM 7018 C C . SER A 1 54 ? 15.972 -2.905 3.745 1.00 0.00 1989 SER A C 5
ATOM 7019 O O . SER A 1 54 ? 15.256 -3.897 3.871 1.00 0.00 1989 SER A O 5
ATOM 7027 N N . ILE A 1 55 ? 16.295 -2.097 4.761 1.00 0.00 1990 ILE A N 5
ATOM 7028 C CA . ILE A 1 55 ? 15.874 -2.268 6.136 1.00 0.00 1990 ILE A CA 5
ATOM 7029 C C . ILE A 1 55 ? 14.382 -1.927 6.231 1.00 0.00 1990 ILE A C 5
ATOM 7030 O O . ILE A 1 55 ? 13.572 -2.772 6.607 1.00 0.00 1990 ILE A O 5
ATOM 7046 N N . VAL A 1 56 ? 14.017 -0.697 5.848 1.00 0.00 1991 VAL A N 5
ATOM 7047 C CA . VAL A 1 56 ? 12.648 -0.182 5.873 1.00 0.00 1991 VAL A CA 5
ATOM 7048 C C . VAL A 1 56 ? 11.710 -1.129 5.120 1.00 0.00 1991 VAL A C 5
ATOM 7049 O O . VAL A 1 56 ? 10.593 -1.373 5.564 1.00 0.00 1991 VAL A O 5
ATOM 7062 N N . GLY A 1 57 ? 12.151 -1.713 4.005 1.00 0.00 1992 GLY A N 5
ATOM 7063 C CA . GLY A 1 57 ? 11.306 -2.609 3.235 1.00 0.00 1992 GLY A CA 5
ATOM 7064 C C . GLY A 1 57 ? 10.895 -3.868 3.992 1.00 0.00 1992 GLY A C 5
ATOM 7065 O O . GLY A 1 57 ? 9.796 -4.374 3.775 1.00 0.00 1992 GLY A O 5
ATOM 7069 N N . VAL A 1 58 ? 11.754 -4.395 4.863 1.00 0.00 1993 VAL A N 5
ATOM 7070 C CA . VAL A 1 58 ? 11.474 -5.599 5.638 1.00 0.00 1993 VAL A CA 5
ATOM 7071 C C . VAL A 1 58 ? 10.478 -5.291 6.743 1.00 0.00 1993 VAL A C 5
ATOM 7072 O O . VAL A 1 58 ? 9.588 -6.097 7.003 1.00 0.00 1993 VAL A O 5
ATOM 7085 N N . GLU A 1 59 ? 10.610 -4.156 7.410 1.00 0.00 1994 GLU A N 5
ATOM 7086 C CA . GLU A 1 59 ? 9.679 -3.808 8.467 1.00 0.00 1994 GLU A CA 5
ATOM 7087 C C . GLU A 1 59 ? 8.347 -3.347 7.862 1.00 0.00 1994 GLU A C 5
ATOM 7088 O O . GLU A 1 59 ? 7.284 -3.728 8.356 1.00 0.00 1994 GLU A O 5
ATOM 7100 N N . TRP A 1 60 ? 8.365 -2.589 6.758 1.00 0.00 1995 TRP A N 5
ATOM 7101 C CA . TRP A 1 60 ? 7.144 -2.111 6.125 1.00 0.00 1995 TRP A CA 5
ATOM 7102 C C . TRP A 1 60 ? 6.375 -3.283 5.537 1.00 0.00 1995 TRP A C 5
ATOM 7103 O O . TRP A 1 60 ? 5.145 -3.303 5.613 1.00 0.00 1995 TRP A O 5
ATOM 7124 N N . THR A 1 61 ? 7.081 -4.294 5.004 1.00 0.00 1996 THR A N 5
ATOM 7125 C CA . THR A 1 61 ? 6.369 -5.438 4.447 1.00 0.00 1996 THR A CA 5
ATOM 7126 C C . THR A 1 61 ? 5.505 -6.105 5.530 1.00 0.00 1996 THR A C 5
ATOM 7127 O O . THR A 1 61 ? 4.492 -6.721 5.201 1.00 0.00 1996 THR A O 5
ATOM 7138 N N . THR A 1 62 ? 5.912 -6.020 6.803 1.00 0.00 1997 THR A N 5
ATOM 7139 C CA . THR A 1 62 ? 5.153 -6.610 7.891 1.00 0.00 1997 THR A CA 5
ATOM 7140 C C . THR A 1 62 ? 3.903 -5.775 8.141 1.00 0.00 1997 THR A C 5
ATOM 7141 O O . THR A 1 62 ? 2.823 -6.353 8.232 1.00 0.00 1997 THR A O 5
ATOM 7152 N N . THR A 1 63 ? 4.008 -4.444 8.204 1.00 0.00 1998 THR A N 5
ATOM 7153 C CA . THR A 1 63 ? 2.848 -3.587 8.426 1.00 0.00 1998 THR A CA 5
ATOM 7154 C C . THR A 1 63 ? 1.798 -3.895 7.349 1.00 0.00 1998 THR A C 5
ATOM 7155 O O . THR A 1 63 ? 0.606 -3.950 7.644 1.00 0.00 1998 THR A O 5
ATOM 7166 N N . ILE A 1 64 ? 2.222 -4.163 6.112 1.00 0.00 1999 ILE A N 5
ATOM 7167 C CA . ILE A 1 64 ? 1.318 -4.486 5.007 1.00 0.00 1999 ILE A CA 5
ATOM 7168 C C . ILE A 1 64 ? 0.563 -5.785 5.327 1.00 0.00 1999 ILE A C 5
ATOM 7169 O O . ILE A 1 64 ? -0.662 -5.844 5.215 1.00 0.00 1999 ILE A O 5
ATOM 7185 N N . ASN A 1 65 ? 1.296 -6.834 5.701 1.00 0.00 2000 ASN A N 5
ATOM 7186 C CA . ASN A 1 65 ? 0.735 -8.140 6.033 1.00 0.00 2000 ASN A CA 5
ATOM 7187 C C . ASN A 1 65 ? -0.254 -8.019 7.156 1.00 0.00 2000 ASN A C 5
ATOM 7188 O O . ASN A 1 65 ? -1.296 -8.646 7.110 1.00 0.00 2000 ASN A O 5
ATOM 7199 N N . GLN A 1 66 ? 0.094 -7.246 8.170 1.00 0.00 2001 GLN A N 5
ATOM 7200 C CA . GLN A 1 66 ? -0.750 -7.035 9.333 1.00 0.00 2001 GLN A CA 5
ATOM 7201 C C . GLN A 1 66 ? -1.992 -6.233 8.945 1.00 0.00 2001 GLN A C 5
ATOM 7202 O O . GLN A 1 66 ? -3.047 -6.439 9.539 1.00 0.00 2001 GLN A O 5
ATOM 7216 N N . THR A 1 67 ? -1.898 -5.372 7.931 1.00 0.00 2002 THR A N 5
ATOM 7217 C CA . THR A 1 67 ? -3.012 -4.562 7.485 1.00 0.00 2002 THR A CA 5
ATOM 7218 C C . THR A 1 67 ? -4.072 -5.414 6.786 1.00 0.00 2002 THR A C 5
ATOM 7219 O O . THR A 1 67 ? -5.254 -5.222 7.051 1.00 0.00 2002 THR A O 5
ATOM 7230 N N . TYR A 1 68 ? -3.667 -6.327 5.896 1.00 0.00 2003 TYR A N 5
ATOM 7231 C CA . TYR A 1 68 ? -4.590 -7.172 5.131 1.00 0.00 2003 TYR A CA 5
ATOM 7232 C C . TYR A 1 68 ? -4.589 -8.650 5.509 1.00 0.00 2003 TYR A C 5
ATOM 7233 O O . TYR A 1 68 ? -5.172 -9.460 4.794 1.00 0.00 2003 TYR A O 5
ATOM 7251 N N . ASN A 1 69 ? -3.923 -9.006 6.604 1.00 0.00 2004 ASN A N 5
ATOM 7252 C CA . ASN A 1 69 ? -3.786 -10.357 7.132 1.00 0.00 2004 ASN A CA 5
ATOM 7253 C C . ASN A 1 69 ? -3.188 -11.328 6.109 1.00 0.00 2004 ASN A C 5
ATOM 7254 O O . ASN A 1 69 ? -3.804 -12.332 5.758 1.00 0.00 2004 ASN A O 5
ATOM 7265 N N . LEU A 1 70 ? -1.965 -11.048 5.649 1.00 0.00 2005 LEU A N 5
ATOM 7266 C CA . LEU A 1 70 ? -1.229 -11.807 4.627 1.00 0.00 2005 LEU A CA 5
ATOM 7267 C C . LEU A 1 70 ? 0.169 -12.230 5.078 1.00 0.00 2005 LEU A C 5
ATOM 7268 O O . LEU A 1 70 ? 0.513 -12.149 6.255 1.00 0.00 2005 LEU A O 5
ATOM 7284 N N . ASN A 1 71 ? 0.979 -12.717 4.132 1.00 0.00 2006 ASN A N 5
ATOM 7285 C CA . ASN A 1 71 ? 2.359 -13.128 4.324 1.00 0.00 2006 ASN A CA 5
ATOM 7286 C C . ASN A 1 71 ? 3.130 -12.669 3.093 1.00 0.00 2006 ASN A C 5
ATOM 7287 O O . ASN A 1 71 ? 2.921 -13.175 1.987 1.00 0.00 2006 ASN A O 5
ATOM 7298 N N . LEU A 1 72 ? 4.044 -11.731 3.295 1.00 0.00 2007 LEU A N 5
ATOM 7299 C CA . LEU A 1 72 ? 4.898 -11.131 2.282 1.00 0.00 2007 LEU A CA 5
ATOM 7300 C C . LEU A 1 72 ? 6.224 -10.796 2.932 1.00 0.00 2007 LEU A C 5
ATOM 7301 O O . LEU A 1 72 ? 6.313 -10.737 4.165 1.00 0.00 2007 LEU A O 5
ATOM 7317 N N . LYS A 1 73 ? 7.263 -10.598 2.122 1.00 0.00 2008 LYS A N 5
ATOM 7318 C CA . LYS A 1 73 ? 8.588 -10.260 2.613 1.00 0.00 2008 LYS A CA 5
ATOM 7319 C C . LYS A 1 73 ? 9.221 -9.162 1.775 1.00 0.00 2008 LYS A C 5
ATOM 7320 O O . LYS A 1 73 ? 8.603 -8.661 0.838 1.00 0.00 2008 LYS A O 5
ATOM 7339 N N . ALA A 1 74 ? 10.484 -8.847 2.072 1.00 0.00 2009 ALA A N 5
ATOM 7340 C CA . ALA A 1 74 ? 11.273 -7.820 1.399 1.00 0.00 2009 ALA A CA 5
ATOM 7341 C C . ALA A 1 74 ? 11.286 -7.999 -0.114 1.00 0.00 2009 ALA A C 5
ATOM 7342 O O . ALA A 1 74 ? 11.397 -7.022 -0.847 1.00 0.00 2009 ALA A O 5
ATOM 7349 N N . THR A 1 75 ? 11.137 -9.237 -0.587 1.00 0.00 2010 THR A N 5
ATOM 7350 C CA . THR A 1 75 ? 11.105 -9.545 -2.001 1.00 0.00 2010 THR A CA 5
ATOM 7351 C C . THR A 1 75 ? 10.003 -8.706 -2.669 1.00 0.00 2010 THR A C 5
ATOM 7352 O O . THR A 1 75 ? 10.188 -8.283 -3.797 1.00 0.00 2010 THR A O 5
ATOM 7363 N N . LYS A 1 76 ? 8.876 -8.414 -1.992 1.00 0.00 2011 LYS A N 5
ATOM 7364 C CA . LYS A 1 76 ? 7.804 -7.602 -2.565 1.00 0.00 2011 LYS A CA 5
ATOM 7365 C C . LYS A 1 76 ? 8.305 -6.233 -2.956 1.00 0.00 2011 LYS A C 5
ATOM 7366 O O . LYS A 1 76 ? 7.968 -5.754 -4.031 1.00 0.00 2011 LYS A O 5
ATOM 7385 N N . LEU A 1 77 ? 9.082 -5.606 -2.081 1.00 0.00 2012 LEU A N 5
ATOM 7386 C CA . LEU A 1 77 ? 9.624 -4.279 -2.334 1.00 0.00 2012 LEU A CA 5
ATOM 7387 C C . LEU A 1 77 ? 10.517 -4.295 -3.579 1.00 0.00 2012 LEU A C 5
ATOM 7388 O O . LEU A 1 77 ? 10.618 -3.283 -4.269 1.00 0.00 2012 LEU A O 5
ATOM 7404 N N . TYR A 1 78 ? 11.152 -5.429 -3.880 1.00 0.00 2013 TYR A N 5
ATOM 7405 C CA . TYR A 1 78 ? 12.023 -5.615 -5.035 1.00 0.00 2013 TYR A CA 5
ATOM 7406 C C . TYR A 1 78 ? 11.237 -6.105 -6.260 1.00 0.00 2013 TYR A C 5
ATOM 7407 O O . TYR A 1 78 ? 11.738 -6.029 -7.383 1.00 0.00 2013 TYR A O 5
ATOM 7425 N N . ASP A 1 79 ? 10.023 -6.625 -6.067 1.00 0.00 2014 ASP A N 5
ATOM 7426 C CA . ASP A 1 79 ? 9.160 -7.141 -7.113 1.00 0.00 2014 ASP A CA 5
ATOM 7427 C C . ASP A 1 79 ? 8.260 -6.028 -7.628 1.00 0.00 2014 ASP A C 5
ATOM 7428 O O . ASP A 1 79 ? 7.987 -5.971 -8.824 1.00 0.00 2014 ASP A O 5
ATOM 7437 N N . TYR A 1 80 ? 7.830 -5.121 -6.750 1.00 0.00 2015 TYR A N 5
ATOM 7438 C CA . TYR A 1 80 ? 6.959 -4.003 -7.060 1.00 0.00 2015 TYR A CA 5
ATOM 7439 C C . TYR A 1 80 ? 7.470 -2.774 -6.291 1.00 0.00 2015 TYR A C 5
ATOM 7440 O O . TYR A 1 80 ? 7.015 -2.504 -5.180 1.00 0.00 2015 TYR A O 5
ATOM 7458 N N . PRO A 1 81 ? 8.428 -2.011 -6.833 1.00 0.00 2016 PRO A N 5
ATOM 7459 C CA . PRO A 1 81 ? 8.950 -0.824 -6.164 1.00 0.00 2016 PRO A CA 5
ATOM 7460 C C . PRO A 1 81 ? 7.945 0.344 -6.164 1.00 0.00 2016 PRO A C 5
ATOM 7461 O O . PRO A 1 81 ? 8.284 1.388 -5.610 1.00 0.00 2016 PRO A O 5
ATOM 7472 N N . THR A 1 82 ? 6.752 0.225 -6.763 1.00 0.00 2017 THR A N 5
ATOM 7473 C CA . THR A 1 82 ? 5.731 1.269 -6.795 1.00 0.00 2017 THR A CA 5
ATOM 7474 C C . THR A 1 82 ? 4.430 0.690 -6.237 1.00 0.00 2017 THR A C 5
ATOM 7475 O O . THR A 1 82 ? 4.211 -0.522 -6.204 1.00 0.00 2017 THR A O 5
ATOM 7486 N N . LEU A 1 83 ? 3.531 1.568 -5.804 1.00 0.00 2018 LEU A N 5
ATOM 7487 C CA . LEU A 1 83 ? 2.235 1.226 -5.220 1.00 0.00 2018 LEU A CA 5
ATOM 7488 C C . LEU A 1 83 ? 1.312 0.583 -6.228 1.00 0.00 2018 LEU A C 5
ATOM 7489 O O . LEU A 1 83 ? 0.535 -0.287 -5.838 1.00 0.00 2018 LEU A O 5
ATOM 7505 N N . LEU A 1 84 ? 1.367 1.029 -7.483 1.00 0.00 2019 LEU A N 5
ATOM 7506 C CA . LEU A 1 84 ? 0.528 0.514 -8.561 1.00 0.00 2019 LEU A CA 5
ATOM 7507 C C . LEU A 1 84 ? 0.616 -1.011 -8.608 1.00 0.00 2019 LEU A C 5
ATOM 7508 O O . LEU A 1 84 ? -0.398 -1.702 -8.490 1.00 0.00 2019 LEU A O 5
ATOM 7524 N N . GLU A 1 85 ? 1.832 -1.531 -8.725 1.00 0.00 2020 GLU A N 5
ATOM 7525 C CA . GLU A 1 85 ? 2.093 -2.961 -8.777 1.00 0.00 2020 GLU A CA 5
ATOM 7526 C C . GLU A 1 85 ? 1.960 -3.608 -7.388 1.00 0.00 2020 GLU A C 5
ATOM 7527 O O . GLU A 1 85 ? 1.358 -4.676 -7.264 1.00 0.00 2020 GLU A O 5
ATOM 7539 N N . LEU A 1 86 ? 2.439 -2.946 -6.322 1.00 0.00 2021 LEU A N 5
ATOM 7540 C CA . LEU A 1 86 ? 2.373 -3.482 -4.958 1.00 0.00 2021 LEU A CA 5
ATOM 7541 C C . LEU A 1 86 ? 0.935 -3.800 -4.554 1.00 0.00 2021 LEU A C 5
ATOM 7542 O O . LEU A 1 86 ? 0.660 -4.911 -4.103 1.00 0.00 2021 LEU A O 5
ATOM 7558 N N . SER A 1 87 ? 0.031 -2.825 -4.681 1.00 0.00 2022 SER A N 5
ATOM 7559 C CA . SER A 1 87 ? -1.375 -2.996 -4.333 1.00 0.00 2022 SER A CA 5
ATOM 7560 C C . SER A 1 87 ? -2.040 -4.019 -5.245 1.00 0.00 2022 SER A C 5
ATOM 7561 O O . SER A 1 87 ? -2.900 -4.765 -4.778 1.00 0.00 2022 SER A O 5
ATOM 7569 N N . GLY A 1 88 ? -1.611 -4.072 -6.509 1.00 0.00 2023 GLY A N 5
ATOM 7570 C CA . GLY A 1 88 ? -2.126 -4.971 -7.522 1.00 0.00 2023 GLY A CA 5
ATOM 7571 C C . GLY A 1 88 ? -2.042 -6.407 -7.049 1.00 0.00 2023 GLY A C 5
ATOM 7572 O O . GLY A 1 88 ? -3.033 -7.138 -7.099 1.00 0.00 2023 GLY A O 5
ATOM 7576 N N . TYR A 1 89 ? -0.875 -6.810 -6.547 1.00 0.00 2024 TYR A N 5
ATOM 7577 C CA . TYR A 1 89 ? -0.698 -8.165 -6.053 1.00 0.00 2024 TYR A CA 5
ATOM 7578 C C . TYR A 1 89 ? -1.509 -8.377 -4.775 1.00 0.00 2024 TYR A C 5
ATOM 7579 O O . TYR A 1 89 ? -2.299 -9.315 -4.725 1.00 0.00 2024 TYR A O 5
ATOM 7597 N N . ILE A 1 90 ? -1.378 -7.497 -3.773 1.00 0.00 2025 ILE A N 5
ATOM 7598 C CA . ILE A 1 90 ? -2.079 -7.593 -2.483 1.00 0.00 2025 ILE A CA 5
ATOM 7599 C C . ILE A 1 90 ? -3.576 -7.808 -2.671 1.00 0.00 2025 ILE A C 5
ATOM 7600 O O . ILE A 1 90 ? -4.130 -8.711 -2.041 1.00 0.00 2025 ILE A O 5
ATOM 7616 N N . ALA A 1 91 ? -4.219 -7.005 -3.522 1.00 0.00 2026 ALA A N 5
ATOM 7617 C CA . ALA A 1 91 ? -5.645 -7.091 -3.784 1.00 0.00 2026 ALA A CA 5
ATOM 7618 C C . ALA A 1 91 ? -6.061 -8.502 -4.194 1.00 0.00 2026 ALA A C 5
ATOM 7619 O O . ALA A 1 91 ? -7.152 -8.940 -3.832 1.00 0.00 2026 ALA A O 5
ATOM 7626 N N . GLN A 1 92 ? -5.207 -9.216 -4.932 1.00 0.00 2027 GLN A N 5
ATOM 7627 C CA . GLN A 1 92 ? -5.494 -10.566 -5.383 1.00 0.00 2027 GLN A CA 5
ATOM 7628 C C . GLN A 1 92 ? -5.332 -11.574 -4.243 1.00 0.00 2027 GLN A C 5
ATOM 7629 O O . GLN A 1 92 ? -6.031 -12.591 -4.223 1.00 0.00 2027 GLN A O 5
ATOM 7643 N N . ILE A 1 93 ? -4.408 -11.326 -3.309 1.00 0.00 2028 ILE A N 5
ATOM 7644 C CA . ILE A 1 93 ? -4.156 -12.220 -2.180 1.00 0.00 2028 ILE A CA 5
ATOM 7645 C C . ILE A 1 93 ? -5.341 -12.178 -1.225 1.00 0.00 2028 ILE A C 5
ATOM 7646 O O . ILE A 1 93 ? -5.963 -13.210 -0.978 1.00 0.00 2028 ILE A O 5
ATOM 7662 N N . LEU A 1 94 ? -5.713 -10.989 -0.739 1.00 0.00 2029 LEU A N 5
ATOM 7663 C CA . LEU A 1 94 ? -6.831 -10.882 0.194 1.00 0.00 2029 LEU A CA 5
ATOM 7664 C C . LEU A 1 94 ? -8.131 -11.308 -0.463 1.00 0.00 2029 LEU A C 5
ATOM 7665 O O . LEU A 1 94 ? -8.997 -11.863 0.211 1.00 0.00 2029 LEU A O 5
ATOM 7681 N N . SER A 1 95 ? -8.253 -11.120 -1.778 1.00 0.00 2030 SER A N 5
ATOM 7682 C CA . SER A 1 95 ? -9.488 -11.510 -2.446 1.00 0.00 2030 SER A CA 5
ATOM 7683 C C . SER A 1 95 ? -9.569 -13.038 -2.565 1.00 0.00 2030 SER A C 5
ATOM 7684 O O . SER A 1 95 ? -10.632 -13.590 -2.847 1.00 0.00 2030 SER A O 5
ATOM 7692 N N . SER A 1 96 ? -8.452 -13.742 -2.377 1.00 0.00 2031 SER A N 5
ATOM 7693 C CA . SER A 1 96 ? -8.393 -15.191 -2.431 1.00 0.00 2031 SER A CA 5
ATOM 7694 C C . SER A 1 96 ? -8.743 -15.730 -1.043 1.00 0.00 2031 SER A C 5
ATOM 7695 O O . SER A 1 96 ? -9.418 -16.757 -0.941 1.00 0.00 2031 SER A O 5
ATOM 7703 N N . GLN A 1 97 ? -8.332 -15.014 0.010 1.00 0.00 2032 GLN A N 5
ATOM 7704 C CA . GLN A 1 97 ? -8.565 -15.392 1.393 1.00 0.00 2032 GLN A CA 5
ATOM 7705 C C . GLN A 1 97 ? -10.033 -15.307 1.829 1.00 0.00 2032 GLN A C 5
ATOM 7706 O O . GLN A 1 97 ? -10.415 -16.045 2.740 1.00 0.00 2032 GLN A O 5
ATOM 7720 N N . GLY A 1 98 ? -10.857 -14.452 1.216 1.00 0.00 2033 GLY A N 5
ATOM 7721 C CA . GLY A 1 98 ? -12.260 -14.337 1.594 1.00 0.00 2033 GLY A CA 5
ATOM 7722 C C . GLY A 1 98 ? -12.985 -13.203 0.878 1.00 0.00 2033 GLY A C 5
ATOM 7723 O O . GLY A 1 98 ? -12.383 -12.448 0.100 1.00 0.00 2033 GLY A O 5
ATOM 7727 N N . THR A 1 99 ? -14.289 -13.101 1.132 1.00 0.00 2034 THR A N 5
ATOM 7728 C CA . THR A 1 99 ? -15.191 -12.101 0.572 1.00 0.00 2034 THR A CA 5
ATOM 7729 C C . THR A 1 99 ? -15.085 -10.786 1.349 1.00 0.00 2034 THR A C 5
ATOM 7730 O O . THR A 1 99 ? -15.959 -9.905 1.182 1.00 0.00 2034 THR A O 5
ATOM 7741 N N . SER A 1 1 ? -13.616 1.730 -8.113 1.00 0.00 1936 SER A N 6
ATOM 7742 C CA . SER A 1 1 ? -13.540 2.429 -9.395 1.00 0.00 1936 SER A CA 6
ATOM 7743 C C . SER A 1 1 ? -13.002 3.841 -9.177 1.00 0.00 1936 SER A C 6
ATOM 7744 O O . SER A 1 1 ? -13.708 4.662 -8.591 1.00 0.00 1936 SER A O 6
ATOM 7752 N N . GLY A 1 2 ? -11.755 4.119 -9.589 1.00 0.00 1937 GLY A N 6
ATOM 7753 C CA . GLY A 1 2 ? -11.084 5.421 -9.478 1.00 0.00 1937 GLY A CA 6
ATOM 7754 C C . GLY A 1 2 ? -11.322 6.123 -8.140 1.00 0.00 1937 GLY A C 6
ATOM 7755 O O . GLY A 1 2 ? -11.680 7.298 -8.097 1.00 0.00 1937 GLY A O 6
ATOM 7759 N N . LEU A 1 3 ? -11.201 5.372 -7.047 1.00 0.00 1938 LEU A N 6
ATOM 7760 C CA . LEU A 1 3 ? -11.405 5.866 -5.692 1.00 0.00 1938 LEU A CA 6
ATOM 7761 C C . LEU A 1 3 ? -10.170 6.678 -5.302 1.00 0.00 1938 LEU A C 6
ATOM 7762 O O . LEU A 1 3 ? -9.089 6.103 -5.158 1.00 0.00 1938 LEU A O 6
ATOM 7778 N N . VAL A 1 4 ? -10.297 8.004 -5.226 1.00 0.00 1939 VAL A N 6
ATOM 7779 C CA . VAL A 1 4 ? -9.229 8.924 -4.853 1.00 0.00 1939 VAL A CA 6
ATOM 7780 C C . VAL A 1 4 ? -9.703 9.779 -3.660 1.00 0.00 1939 VAL A C 6
ATOM 7781 O O . VAL A 1 4 ? -10.361 10.799 -3.879 1.00 0.00 1939 VAL A O 6
ATOM 7794 N N . PRO A 1 5 ? -9.441 9.388 -2.396 1.00 0.00 1940 PRO A N 6
ATOM 7795 C CA . PRO A 1 5 ? -9.863 10.142 -1.216 1.00 0.00 1940 PRO A CA 6
ATOM 7796 C C . PRO A 1 5 ? -8.992 11.394 -1.009 1.00 0.00 1940 PRO A C 6
ATOM 7797 O O . PRO A 1 5 ? -8.152 11.450 -0.111 1.00 0.00 1940 PRO A O 6
ATOM 7808 N N . ARG A 1 6 ? -9.207 12.436 -1.815 1.00 0.00 1941 ARG A N 6
ATOM 7809 C CA . ARG A 1 6 ? -8.429 13.677 -1.725 1.00 0.00 1941 ARG A CA 6
ATOM 7810 C C . ARG A 1 6 ? -8.707 14.538 -0.489 1.00 0.00 1941 ARG A C 6
ATOM 7811 O O . ARG A 1 6 ? -7.999 15.518 -0.267 1.00 0.00 1941 ARG A O 6
ATOM 7832 N N . GLY A 1 7 ? -9.760 14.260 0.273 1.00 0.00 1942 GLY A N 6
ATOM 7833 C CA . GLY A 1 7 ? -10.120 14.993 1.483 1.00 0.00 1942 GLY A CA 6
ATOM 7834 C C . GLY A 1 7 ? -11.561 15.490 1.490 1.00 0.00 1942 GLY A C 6
ATOM 7835 O O . GLY A 1 7 ? -12.259 15.291 2.482 1.00 0.00 1942 GLY A O 6
ATOM 7839 N N . SER A 1 8 ? -12.035 16.073 0.385 1.00 0.00 1943 SER A N 6
ATOM 7840 C CA . SER A 1 8 ? -13.382 16.630 0.215 1.00 0.00 1943 SER A CA 6
ATOM 7841 C C . SER A 1 8 ? -14.541 15.611 0.334 1.00 0.00 1943 SER A C 6
ATOM 7842 O O . SER A 1 8 ? -15.691 15.933 0.021 1.00 0.00 1943 SER A O 6
ATOM 7850 N N . HIS A 1 9 ? -14.289 14.367 0.736 1.00 0.00 1944 HIS A N 6
ATOM 7851 C CA . HIS A 1 9 ? -15.289 13.323 0.888 1.00 0.00 1944 HIS A CA 6
ATOM 7852 C C . HIS A 1 9 ? -14.921 12.505 2.115 1.00 0.00 1944 HIS A C 6
ATOM 7853 O O . HIS A 1 9 ? -13.746 12.155 2.268 1.00 0.00 1944 HIS A O 6
ATOM 7867 N N . MET A 1 10 ? -15.873 12.241 3.011 1.00 0.00 1945 MET A N 6
ATOM 7868 C CA . MET A 1 10 ? -15.587 11.443 4.194 1.00 0.00 1945 MET A CA 6
ATOM 7869 C C . MET A 1 10 ? -16.002 10.016 3.868 1.00 0.00 1945 MET A C 6
ATOM 7870 O O . MET A 1 10 ? -17.190 9.713 3.745 1.00 0.00 1945 MET A O 6
ATOM 7884 N N . THR A 1 11 ? -15.024 9.141 3.674 1.00 0.00 1946 THR A N 6
ATOM 7885 C CA . THR A 1 11 ? -15.295 7.751 3.365 1.00 0.00 1946 THR A CA 6
ATOM 7886 C C . THR A 1 11 ? -15.417 6.998 4.700 1.00 0.00 1946 THR A C 6
ATOM 7887 O O . THR A 1 11 ? -14.502 7.106 5.525 1.00 0.00 1946 THR A O 6
ATOM 7898 N N . PRO A 1 12 ? -16.499 6.238 4.939 1.00 0.00 1947 PRO A N 6
ATOM 7899 C CA . PRO A 1 12 ? -16.686 5.484 6.177 1.00 0.00 1947 PRO A CA 6
ATOM 7900 C C . PRO A 1 12 ? -15.741 4.269 6.224 1.00 0.00 1947 PRO A C 6
ATOM 7901 O O . PRO A 1 12 ? -14.833 4.146 5.397 1.00 0.00 1947 PRO A O 6
ATOM 7912 N N . GLN A 1 13 ? -15.912 3.382 7.207 1.00 0.00 1948 GLN A N 6
ATOM 7913 C CA . GLN A 1 13 ? -15.121 2.171 7.376 1.00 0.00 1948 GLN A CA 6
ATOM 7914 C C . GLN A 1 13 ? -15.542 1.204 6.266 1.00 0.00 1948 GLN A C 6
ATOM 7915 O O . GLN A 1 13 ? -16.371 0.319 6.489 1.00 0.00 1948 GLN A O 6
ATOM 7929 N N . VAL A 1 14 ? -14.981 1.383 5.076 1.00 0.00 1949 VAL A N 6
ATOM 7930 C CA . VAL A 1 14 ? -15.268 0.579 3.905 1.00 0.00 1949 VAL A CA 6
ATOM 7931 C C . VAL A 1 14 ? -14.984 -0.878 4.230 1.00 0.00 1949 VAL A C 6
ATOM 7932 O O . VAL A 1 14 ? -13.839 -1.268 4.453 1.00 0.00 1949 VAL A O 6
ATOM 7945 N N . ASN A 1 15 ? -16.049 -1.674 4.248 1.00 0.00 1950 ASN A N 6
ATOM 7946 C CA . ASN A 1 15 ? -16.020 -3.092 4.527 1.00 0.00 1950 ASN A CA 6
ATOM 7947 C C . ASN A 1 15 ? -15.239 -3.890 3.478 1.00 0.00 1950 ASN A C 6
ATOM 7948 O O . ASN A 1 15 ? -14.844 -5.028 3.728 1.00 0.00 1950 ASN A O 6
ATOM 7959 N N . GLN A 1 16 ? -15.071 -3.320 2.286 1.00 0.00 1951 GLN A N 6
ATOM 7960 C CA . GLN A 1 16 ? -14.374 -3.935 1.172 1.00 0.00 1951 GLN A CA 6
ATOM 7961 C C . GLN A 1 16 ? -12.940 -3.449 1.064 1.00 0.00 1951 GLN A C 6
ATOM 7962 O O . GLN A 1 16 ? -12.625 -2.287 1.326 1.00 0.00 1951 GLN A O 6
ATOM 7976 N N . VAL A 1 17 ? -12.103 -4.332 0.534 1.00 0.00 1952 VAL A N 6
ATOM 7977 C CA . VAL A 1 17 ? -10.687 -4.136 0.320 1.00 0.00 1952 VAL A CA 6
ATOM 7978 C C . VAL A 1 17 ? -10.475 -4.239 -1.194 1.00 0.00 1952 VAL A C 6
ATOM 7979 O O . VAL A 1 17 ? -10.003 -5.242 -1.733 1.00 0.00 1952 VAL A O 6
ATOM 7992 N N . ASN A 1 18 ? -10.971 -3.232 -1.920 1.00 0.00 1953 ASN A N 6
ATOM 7993 C CA . ASN A 1 18 ? -10.855 -3.168 -3.379 1.00 0.00 1953 ASN A CA 6
ATOM 7994 C C . ASN A 1 18 ? -9.450 -2.692 -3.758 1.00 0.00 1953 ASN A C 6
ATOM 7995 O O . ASN A 1 18 ? -8.831 -1.961 -2.989 1.00 0.00 1953 ASN A O 6
ATOM 8006 N N . LEU A 1 19 ? -9.006 -2.933 -4.996 1.00 0.00 1954 LEU A N 6
ATOM 8007 C CA . LEU A 1 19 ? -7.690 -2.530 -5.507 1.00 0.00 1954 LEU A CA 6
ATOM 8008 C C . LEU A 1 19 ? -7.351 -1.070 -5.186 1.00 0.00 1954 LEU A C 6
ATOM 8009 O O . LEU A 1 19 ? -6.271 -0.790 -4.671 1.00 0.00 1954 LEU A O 6
ATOM 8025 N N . SER A 1 20 ? -8.248 -0.127 -5.501 1.00 0.00 1955 SER A N 6
ATOM 8026 C CA . SER A 1 20 ? -7.998 1.289 -5.249 1.00 0.00 1955 SER A CA 6
ATOM 8027 C C . SER A 1 20 ? -7.916 1.561 -3.750 1.00 0.00 1955 SER A C 6
ATOM 8028 O O . SER A 1 20 ? -7.038 2.303 -3.321 1.00 0.00 1955 SER A O 6
ATOM 8036 N N . GLU A 1 21 ? -8.809 0.948 -2.967 1.00 0.00 1956 GLU A N 6
ATOM 8037 C CA . GLU A 1 21 ? -8.847 1.106 -1.521 1.00 0.00 1956 GLU A CA 6
ATOM 8038 C C . GLU A 1 21 ? -7.517 0.652 -0.927 1.00 0.00 1956 GLU A C 6
ATOM 8039 O O . GLU A 1 21 ? -7.034 1.248 0.030 1.00 0.00 1956 GLU A O 6
ATOM 8051 N N . ILE A 1 22 ? -6.890 -0.380 -1.491 1.00 0.00 1957 ILE A N 6
ATOM 8052 C CA . ILE A 1 22 ? -5.607 -0.848 -1.003 1.00 0.00 1957 ILE A CA 6
ATOM 8053 C C . ILE A 1 22 ? -4.562 0.166 -1.435 1.00 0.00 1957 ILE A C 6
ATOM 8054 O O . ILE A 1 22 ? -3.811 0.653 -0.606 1.00 0.00 1957 ILE A O 6
ATOM 8070 N N . LYS A 1 23 ? -4.512 0.486 -2.730 1.00 0.00 1958 LYS A N 6
ATOM 8071 C CA . LYS A 1 23 ? -3.553 1.405 -3.327 1.00 0.00 1958 LYS A CA 6
ATOM 8072 C C . LYS A 1 23 ? -3.431 2.714 -2.540 1.00 0.00 1958 LYS A C 6
ATOM 8073 O O . LYS A 1 23 ? -2.317 3.135 -2.218 1.00 0.00 1958 LYS A O 6
ATOM 8092 N N . GLN A 1 24 ? -4.555 3.350 -2.220 1.00 0.00 1959 GLN A N 6
ATOM 8093 C CA . GLN A 1 24 ? -4.550 4.600 -1.470 1.00 0.00 1959 GLN A CA 6
ATOM 8094 C C . GLN A 1 24 ? -4.113 4.371 -0.025 1.00 0.00 1959 GLN A C 6
ATOM 8095 O O . GLN A 1 24 ? -3.354 5.186 0.492 1.00 0.00 1959 GLN A O 6
ATOM 8109 N N . VAL A 1 25 ? -4.548 3.278 0.620 1.00 0.00 1960 VAL A N 6
ATOM 8110 C CA . VAL A 1 25 ? -4.164 3.008 1.997 1.00 0.00 1960 VAL A CA 6
ATOM 8111 C C . VAL A 1 25 ? -2.656 2.806 2.011 1.00 0.00 1960 VAL A C 6
ATOM 8112 O O . VAL A 1 25 ? -1.973 3.397 2.834 1.00 0.00 1960 VAL A O 6
ATOM 8125 N N . LEU A 1 26 ? -2.118 2.001 1.086 1.00 0.00 1961 LEU A N 6
ATOM 8126 C CA . LEU A 1 26 ? -0.699 1.722 0.970 1.00 0.00 1961 LEU A CA 6
ATOM 8127 C C . LEU A 1 26 ? 0.044 3.044 0.989 1.00 0.00 1961 LEU A C 6
ATOM 8128 O O . LEU A 1 26 ? 1.012 3.170 1.726 1.00 0.00 1961 LEU A O 6
ATOM 8144 N N . LYS A 1 27 ? -0.414 4.019 0.197 1.00 0.00 1962 LYS A N 6
ATOM 8145 C CA . LYS A 1 27 ? 0.201 5.325 0.120 1.00 0.00 1962 LYS A CA 6
ATOM 8146 C C . LYS A 1 27 ? 0.331 5.919 1.515 1.00 0.00 1962 LYS A C 6
ATOM 8147 O O . LYS A 1 27 ? 1.418 6.360 1.873 1.00 0.00 1962 LYS A O 6
ATOM 8166 N N . GLN A 1 28 ? -0.748 5.908 2.294 1.00 0.00 1963 GLN A N 6
ATOM 8167 C CA . GLN A 1 28 ? -0.769 6.442 3.642 1.00 0.00 1963 GLN A CA 6
ATOM 8168 C C . GLN A 1 28 ? 0.196 5.691 4.569 1.00 0.00 1963 GLN A C 6
ATOM 8169 O O . GLN A 1 28 ? 0.924 6.308 5.341 1.00 0.00 1963 GLN A O 6
ATOM 8183 N N . GLN A 1 29 ? 0.192 4.356 4.502 1.00 0.00 1964 GLN A N 6
ATOM 8184 C CA . GLN A 1 29 ? 0.999 3.498 5.363 1.00 0.00 1964 GLN A CA 6
ATOM 8185 C C . GLN A 1 29 ? 2.477 3.735 5.114 1.00 0.00 1964 GLN A C 6
ATOM 8186 O O . GLN A 1 29 ? 3.301 3.637 6.017 1.00 0.00 1964 GLN A O 6
ATOM 8200 N N . LEU A 1 30 ? 2.813 3.976 3.853 1.00 0.00 1965 LEU A N 6
ATOM 8201 C CA . LEU A 1 30 ? 4.175 4.222 3.427 1.00 0.00 1965 LEU A CA 6
ATOM 8202 C C . LEU A 1 30 ? 4.571 5.677 3.712 1.00 0.00 1965 LEU A C 6
ATOM 8203 O O . LEU A 1 30 ? 5.709 5.916 4.100 1.00 0.00 1965 LEU A O 6
ATOM 8219 N N . ALA A 1 31 ? 3.653 6.643 3.585 1.00 0.00 1966 ALA A N 6
ATOM 8220 C CA . ALA A 1 31 ? 3.947 8.043 3.824 1.00 0.00 1966 ALA A CA 6
ATOM 8221 C C . ALA A 1 31 ? 4.538 8.243 5.207 1.00 0.00 1966 ALA A C 6
ATOM 8222 O O . ALA A 1 31 ? 5.607 8.833 5.355 1.00 0.00 1966 ALA A O 6
ATOM 8229 N N . GLU A 1 32 ? 3.869 7.694 6.216 1.00 0.00 1967 GLU A N 6
ATOM 8230 C CA . GLU A 1 32 ? 4.321 7.831 7.590 1.00 0.00 1967 GLU A CA 6
ATOM 8231 C C . GLU A 1 32 ? 5.638 7.091 7.819 1.00 0.00 1967 GLU A C 6
ATOM 8232 O O . GLU A 1 32 ? 6.423 7.477 8.690 1.00 0.00 1967 GLU A O 6
ATOM 8244 N N . ALA A 1 33 ? 5.877 6.027 7.047 1.00 0.00 1968 ALA A N 6
ATOM 8245 C CA . ALA A 1 33 ? 7.092 5.233 7.114 1.00 0.00 1968 ALA A CA 6
ATOM 8246 C C . ALA A 1 33 ? 8.289 6.023 6.571 1.00 0.00 1968 ALA A C 6
ATOM 8247 O O . ALA A 1 33 ? 9.399 5.861 7.086 1.00 0.00 1968 ALA A O 6
ATOM 8254 N N . LEU A 1 34 ? 8.063 6.871 5.558 1.00 0.00 1969 LEU A N 6
ATOM 8255 C CA . LEU A 1 34 ? 9.084 7.706 4.928 1.00 0.00 1969 LEU A CA 6
ATOM 8256 C C . LEU A 1 34 ? 9.106 9.132 5.496 1.00 0.00 1969 LEU A C 6
ATOM 8257 O O . LEU A 1 34 ? 9.805 9.989 4.955 1.00 0.00 1969 LEU A O 6
ATOM 8273 N N . TYR A 1 35 ? 8.358 9.398 6.570 1.00 0.00 1970 TYR A N 6
ATOM 8274 C CA . TYR A 1 35 ? 8.270 10.703 7.220 1.00 0.00 1970 TYR A CA 6
ATOM 8275 C C . TYR A 1 35 ? 7.762 11.794 6.261 1.00 0.00 1970 TYR A C 6
ATOM 8276 O O . TYR A 1 35 ? 8.288 12.908 6.208 1.00 0.00 1970 TYR A O 6
ATOM 8294 N N . THR A 1 36 ? 6.706 11.485 5.509 1.00 0.00 1971 THR A N 6
ATOM 8295 C CA . THR A 1 36 ? 6.100 12.410 4.553 1.00 0.00 1971 THR A CA 6
ATOM 8296 C C . THR A 1 36 ? 4.572 12.260 4.580 1.00 0.00 1971 THR A C 6
ATOM 8297 O O . THR A 1 36 ? 4.023 11.646 5.502 1.00 0.00 1971 THR A O 6
ATOM 8308 N N . GLU A 1 37 ? 3.871 12.869 3.629 1.00 0.00 1972 GLU A N 6
ATOM 8309 C CA . GLU A 1 37 ? 2.425 12.832 3.483 1.00 0.00 1972 GLU A CA 6
ATOM 8310 C C . GLU A 1 37 ? 2.085 12.069 2.212 1.00 0.00 1972 GLU A C 6
ATOM 8311 O O . GLU A 1 37 ? 2.790 12.183 1.214 1.00 0.00 1972 GLU A O 6
ATOM 8323 N N . GLU A 1 38 ? 1.008 11.286 2.201 1.00 0.00 1973 GLU A N 6
ATOM 8324 C CA . GLU A 1 38 ? 0.624 10.549 0.990 1.00 0.00 1973 GLU A CA 6
ATOM 8325 C C . GLU A 1 38 ? 0.264 11.520 -0.129 1.00 0.00 1973 GLU A C 6
ATOM 8326 O O . GLU A 1 38 ? 0.273 11.171 -1.302 1.00 0.00 1973 GLU A O 6
ATOM 8338 N N . SER A 1 39 ? -0.043 12.760 0.222 1.00 0.00 1974 SER A N 6
ATOM 8339 C CA . SER A 1 39 ? -0.394 13.778 -0.736 1.00 0.00 1974 SER A CA 6
ATOM 8340 C C . SER A 1 39 ? 0.713 13.959 -1.787 1.00 0.00 1974 SER A C 6
ATOM 8341 O O . SER A 1 39 ? 0.394 14.223 -2.949 1.00 0.00 1974 SER A O 6
ATOM 8349 N N . GLU A 1 40 ? 1.992 13.796 -1.426 1.00 0.00 1975 GLU A N 6
ATOM 8350 C CA . GLU A 1 40 ? 3.088 13.973 -2.384 1.00 0.00 1975 GLU A CA 6
ATOM 8351 C C . GLU A 1 40 ? 3.535 12.683 -3.074 1.00 0.00 1975 GLU A C 6
ATOM 8352 O O . GLU A 1 40 ? 4.273 12.751 -4.055 1.00 0.00 1975 GLU A O 6
ATOM 8364 N N . ILE A 1 41 ? 3.075 11.520 -2.617 1.00 0.00 1976 ILE A N 6
ATOM 8365 C CA . ILE A 1 41 ? 3.498 10.242 -3.164 1.00 0.00 1976 ILE A CA 6
ATOM 8366 C C . ILE A 1 41 ? 2.769 9.909 -4.452 1.00 0.00 1976 ILE A C 6
ATOM 8367 O O . ILE A 1 41 ? 1.535 9.912 -4.508 1.00 0.00 1976 ILE A O 6
ATOM 8383 N N . ALA A 1 42 ? 3.543 9.622 -5.489 1.00 0.00 1977 ALA A N 6
ATOM 8384 C CA . ALA A 1 42 ? 3.048 9.252 -6.799 1.00 0.00 1977 ALA A CA 6
ATOM 8385 C C . ALA A 1 42 ? 2.765 7.749 -6.779 1.00 0.00 1977 ALA A C 6
ATOM 8386 O O . ALA A 1 42 ? 3.377 6.985 -6.029 1.00 0.00 1977 ALA A O 6
ATOM 8393 N N . GLU A 1 43 ? 1.864 7.297 -7.645 1.00 0.00 1978 GLU A N 6
ATOM 8394 C CA . GLU A 1 43 ? 1.450 5.894 -7.714 1.00 0.00 1978 GLU A CA 6
ATOM 8395 C C . GLU A 1 43 ? 2.347 5.005 -8.557 1.00 0.00 1978 GLU A C 6
ATOM 8396 O O . GLU A 1 43 ? 2.350 3.792 -8.361 1.00 0.00 1978 GLU A O 6
ATOM 8408 N N . ASP A 1 44 ? 3.125 5.614 -9.445 1.00 0.00 1979 ASP A N 6
ATOM 8409 C CA . ASP A 1 44 ? 4.053 4.951 -10.358 1.00 0.00 1979 ASP A CA 6
ATOM 8410 C C . ASP A 1 44 ? 5.511 5.293 -10.035 1.00 0.00 1979 ASP A C 6
ATOM 8411 O O . ASP A 1 44 ? 6.408 4.989 -10.825 1.00 0.00 1979 ASP A O 6
ATOM 8420 N N . GLN A 1 45 ? 5.744 6.003 -8.923 1.00 0.00 1980 GLN A N 6
ATOM 8421 C CA . GLN A 1 45 ? 7.082 6.410 -8.482 1.00 0.00 1980 GLN A CA 6
ATOM 8422 C C . GLN A 1 45 ? 7.566 5.393 -7.469 1.00 0.00 1980 GLN A C 6
ATOM 8423 O O . GLN A 1 45 ? 6.792 4.903 -6.643 1.00 0.00 1980 GLN A O 6
ATOM 8437 N N . LYS A 1 46 ? 8.852 5.079 -7.542 1.00 0.00 1981 LYS A N 6
ATOM 8438 C CA . LYS A 1 46 ? 9.466 4.087 -6.685 1.00 0.00 1981 LYS A CA 6
ATOM 8439 C C . LYS A 1 46 ? 9.621 4.559 -5.256 1.00 0.00 1981 LYS A C 6
ATOM 8440 O O . LYS A 1 46 ? 10.124 5.656 -5.029 1.00 0.00 1981 LYS A O 6
ATOM 8459 N N . PHE A 1 47 ? 9.268 3.712 -4.289 1.00 0.00 1982 PHE A N 6
ATOM 8460 C CA . PHE A 1 47 ? 9.400 4.063 -2.877 1.00 0.00 1982 PHE A CA 6
ATOM 8461 C C . PHE A 1 47 ? 10.877 4.331 -2.574 1.00 0.00 1982 PHE A C 6
ATOM 8462 O O . PHE A 1 47 ? 11.198 5.263 -1.844 1.00 0.00 1982 PHE A O 6
ATOM 8479 N N . VAL A 1 48 ? 11.788 3.534 -3.146 1.00 0.00 1983 VAL A N 6
ATOM 8480 C CA . VAL A 1 48 ? 13.229 3.685 -2.954 1.00 0.00 1983 VAL A CA 6
ATOM 8481 C C . VAL A 1 48 ? 13.702 5.080 -3.387 1.00 0.00 1983 VAL A C 6
ATOM 8482 O O . VAL A 1 48 ? 14.600 5.639 -2.761 1.00 0.00 1983 VAL A O 6
ATOM 8495 N N . ASP A 1 49 ? 13.079 5.675 -4.409 1.00 0.00 1984 ASP A N 6
ATOM 8496 C CA . ASP A 1 49 ? 13.440 6.999 -4.919 1.00 0.00 1984 ASP A CA 6
ATOM 8497 C C . ASP A 1 49 ? 13.024 8.063 -3.899 1.00 0.00 1984 ASP A C 6
ATOM 8498 O O . ASP A 1 49 ? 13.659 9.114 -3.784 1.00 0.00 1984 ASP A O 6
ATOM 8507 N N . LEU A 1 50 ? 11.958 7.787 -3.137 1.00 0.00 1985 LEU A N 6
ATOM 8508 C CA . LEU A 1 50 ? 11.442 8.677 -2.104 1.00 0.00 1985 LEU A CA 6
ATOM 8509 C C . LEU A 1 50 ? 12.284 8.546 -0.832 1.00 0.00 1985 LEU A C 6
ATOM 8510 O O . LEU A 1 50 ? 12.471 9.537 -0.125 1.00 0.00 1985 LEU A O 6
ATOM 8526 N N . GLY A 1 51 ? 12.843 7.361 -0.561 1.00 0.00 1986 GLY A N 6
ATOM 8527 C CA . GLY A 1 51 ? 13.681 7.100 0.612 1.00 0.00 1986 GLY A CA 6
ATOM 8528 C C . GLY A 1 51 ? 13.460 5.727 1.248 1.00 0.00 1986 GLY A C 6
ATOM 8529 O O . GLY A 1 51 ? 13.859 5.514 2.388 1.00 0.00 1986 GLY A O 6
ATOM 8533 N N . LEU A 1 52 ? 12.779 4.802 0.567 1.00 0.00 1987 LEU A N 6
ATOM 8534 C CA . LEU A 1 52 ? 12.509 3.466 1.083 1.00 0.00 1987 LEU A CA 6
ATOM 8535 C C . LEU A 1 52 ? 13.797 2.677 1.106 1.00 0.00 1987 LEU A C 6
ATOM 8536 O O . LEU A 1 52 ? 14.277 2.172 0.095 1.00 0.00 1987 LEU A O 6
ATOM 8552 N N . ASP A 1 53 ? 14.314 2.538 2.306 1.00 0.00 1988 ASP A N 6
ATOM 8553 C CA . ASP A 1 53 ? 15.541 1.824 2.561 1.00 0.00 1988 ASP A CA 6
ATOM 8554 C C . ASP A 1 53 ? 15.195 0.377 2.876 1.00 0.00 1988 ASP A C 6
ATOM 8555 O O . ASP A 1 53 ? 14.074 0.056 3.269 1.00 0.00 1988 ASP A O 6
ATOM 8564 N N . SER A 1 54 ? 16.197 -0.495 2.821 1.00 0.00 1989 SER A N 6
ATOM 8565 C CA . SER A 1 54 ? 16.053 -1.918 3.103 1.00 0.00 1989 SER A CA 6
ATOM 8566 C C . SER A 1 54 ? 15.440 -2.162 4.491 1.00 0.00 1989 SER A C 6
ATOM 8567 O O . SER A 1 54 ? 14.788 -3.185 4.699 1.00 0.00 1989 SER A O 6
ATOM 8575 N N . ILE A 1 55 ? 15.673 -1.248 5.435 1.00 0.00 1990 ILE A N 6
ATOM 8576 C CA . ILE A 1 55 ? 15.176 -1.303 6.794 1.00 0.00 1990 ILE A CA 6
ATOM 8577 C C . ILE A 1 55 ? 13.662 -1.097 6.744 1.00 0.00 1990 ILE A C 6
ATOM 8578 O O . ILE A 1 55 ? 12.898 -1.991 7.101 1.00 0.00 1990 ILE A O 6
ATOM 8594 N N . VAL A 1 56 ? 13.244 0.073 6.251 1.00 0.00 1991 VAL A N 6
ATOM 8595 C CA . VAL A 1 56 ? 11.855 0.489 6.125 1.00 0.00 1991 VAL A CA 6
ATOM 8596 C C . VAL A 1 56 ? 11.049 -0.528 5.323 1.00 0.00 1991 VAL A C 6
ATOM 8597 O O . VAL A 1 56 ? 9.895 -0.808 5.641 1.00 0.00 1991 VAL A O 6
ATOM 8610 N N . GLY A 1 57 ? 11.657 -1.127 4.300 1.00 0.00 1992 GLY A N 6
ATOM 8611 C CA . GLY A 1 57 ? 10.976 -2.097 3.473 1.00 0.00 1992 GLY A CA 6
ATOM 8612 C C . GLY A 1 57 ? 10.585 -3.357 4.231 1.00 0.00 1992 GLY A C 6
ATOM 8613 O O . GLY A 1 57 ? 9.619 -3.998 3.834 1.00 0.00 1992 GLY A O 6
ATOM 8617 N N . VAL A 1 58 ? 11.310 -3.737 5.285 1.00 0.00 1993 VAL A N 6
ATOM 8618 C CA . VAL A 1 58 ? 11.001 -4.920 6.080 1.00 0.00 1993 VAL A CA 6
ATOM 8619 C C . VAL A 1 58 ? 9.824 -4.592 6.997 1.00 0.00 1993 VAL A C 6
ATOM 8620 O O . VAL A 1 58 ? 8.800 -5.269 6.949 1.00 0.00 1993 VAL A O 6
ATOM 8633 N N . GLU A 1 59 ? 9.942 -3.546 7.811 1.00 0.00 1994 GLU A N 6
ATOM 8634 C CA . GLU A 1 59 ? 8.897 -3.139 8.750 1.00 0.00 1994 GLU A CA 6
ATOM 8635 C C . GLU A 1 59 ? 7.596 -2.788 8.027 1.00 0.00 1994 GLU A C 6
ATOM 8636 O O . GLU A 1 59 ? 6.516 -3.188 8.463 1.00 0.00 1994 GLU A O 6
ATOM 8648 N N . TRP A 1 60 ? 7.660 -2.081 6.898 1.00 0.00 1995 TRP A N 6
ATOM 8649 C CA . TRP A 1 60 ? 6.456 -1.724 6.167 1.00 0.00 1995 TRP A CA 6
ATOM 8650 C C . TRP A 1 60 ? 5.781 -2.967 5.609 1.00 0.00 1995 TRP A C 6
ATOM 8651 O O . TRP A 1 60 ? 4.550 -3.032 5.546 1.00 0.00 1995 TRP A O 6
ATOM 8672 N N . THR A 1 61 ? 6.576 -3.972 5.220 1.00 0.00 1996 THR A N 6
ATOM 8673 C CA . THR A 1 61 ? 6.011 -5.199 4.690 1.00 0.00 1996 THR A CA 6
ATOM 8674 C C . THR A 1 61 ? 5.077 -5.820 5.738 1.00 0.00 1996 THR A C 6
ATOM 8675 O O . THR A 1 61 ? 4.065 -6.427 5.375 1.00 0.00 1996 THR A O 6
ATOM 8686 N N . THR A 1 62 ? 5.401 -5.642 7.021 1.00 0.00 1997 THR A N 6
ATOM 8687 C CA . THR A 1 62 ? 4.626 -6.177 8.118 1.00 0.00 1997 THR A CA 6
ATOM 8688 C C . THR A 1 62 ? 3.334 -5.396 8.291 1.00 0.00 1997 THR A C 6
ATOM 8689 O O . THR A 1 62 ? 2.276 -6.017 8.351 1.00 0.00 1997 THR A O 6
ATOM 8700 N N . THR A 1 63 ? 3.389 -4.061 8.327 1.00 0.00 1998 THR A N 6
ATOM 8701 C CA . THR A 1 63 ? 2.170 -3.255 8.481 1.00 0.00 1998 THR A CA 6
ATOM 8702 C C . THR A 1 63 ? 1.175 -3.619 7.368 1.00 0.00 1998 THR A C 6
ATOM 8703 O O . THR A 1 63 ? -0.037 -3.620 7.570 1.00 0.00 1998 THR A O 6
ATOM 8714 N N . ILE A 1 64 ? 1.674 -3.965 6.183 1.00 0.00 1999 ILE A N 6
ATOM 8715 C CA . ILE A 1 64 ? 0.817 -4.347 5.071 1.00 0.00 1999 ILE A CA 6
ATOM 8716 C C . ILE A 1 64 ? 0.119 -5.668 5.396 1.00 0.00 1999 ILE A C 6
ATOM 8717 O O . ILE A 1 64 ? -1.089 -5.791 5.193 1.00 0.00 1999 ILE A O 6
ATOM 8733 N N . ASN A 1 65 ? 0.889 -6.662 5.840 1.00 0.00 2000 ASN A N 6
ATOM 8734 C CA . ASN A 1 65 ? 0.374 -7.983 6.162 1.00 0.00 2000 ASN A CA 6
ATOM 8735 C C . ASN A 1 65 ? -0.700 -7.894 7.204 1.00 0.00 2000 ASN A C 6
ATOM 8736 O O . ASN A 1 65 ? -1.741 -8.508 7.059 1.00 0.00 2000 ASN A O 6
ATOM 8747 N N . GLN A 1 66 ? -0.421 -7.149 8.257 1.00 0.00 2001 GLN A N 6
ATOM 8748 C CA . GLN A 1 66 ? -1.316 -6.981 9.370 1.00 0.00 2001 GLN A CA 6
ATOM 8749 C C . GLN A 1 66 ? -2.582 -6.244 8.957 1.00 0.00 2001 GLN A C 6
ATOM 8750 O O . GLN A 1 66 ? -3.663 -6.595 9.432 1.00 0.00 2001 GLN A O 6
ATOM 8764 N N . THR A 1 67 ? -2.488 -5.297 8.024 1.00 0.00 2002 THR A N 6
ATOM 8765 C CA . THR A 1 67 ? -3.639 -4.538 7.603 1.00 0.00 2002 THR A CA 6
ATOM 8766 C C . THR A 1 67 ? -4.602 -5.330 6.710 1.00 0.00 2002 THR A C 6
ATOM 8767 O O . THR A 1 67 ? -5.818 -5.200 6.879 1.00 0.00 2002 THR A O 6
ATOM 8778 N N . TYR A 1 68 ? -4.099 -6.170 5.793 1.00 0.00 2003 TYR A N 6
ATOM 8779 C CA . TYR A 1 68 ? -4.948 -6.943 4.884 1.00 0.00 2003 TYR A CA 6
ATOM 8780 C C . TYR A 1 68 ? -4.959 -8.439 5.198 1.00 0.00 2003 TYR A C 6
ATOM 8781 O O . TYR A 1 68 ? -5.532 -9.212 4.434 1.00 0.00 2003 TYR A O 6
ATOM 8799 N N . ASN A 1 69 ? -4.363 -8.829 6.324 1.00 0.00 2004 ASN A N 6
ATOM 8800 C CA . ASN A 1 69 ? -4.227 -10.192 6.837 1.00 0.00 2004 ASN A CA 6
ATOM 8801 C C . ASN A 1 69 ? -3.548 -11.108 5.828 1.00 0.00 2004 ASN A C 6
ATOM 8802 O O . ASN A 1 69 ? -4.163 -12.014 5.289 1.00 0.00 2004 ASN A O 6
ATOM 8813 N N . LEU A 1 70 ? -2.268 -10.874 5.559 1.00 0.00 2005 LEU A N 6
ATOM 8814 C CA . LEU A 1 70 ? -1.486 -11.634 4.589 1.00 0.00 2005 LEU A CA 6
ATOM 8815 C C . LEU A 1 70 ? -0.148 -12.032 5.189 1.00 0.00 2005 LEU A C 6
ATOM 8816 O O . LEU A 1 70 ? 0.134 -11.788 6.359 1.00 0.00 2005 LEU A O 6
ATOM 8832 N N . ASN A 1 71 ? 0.702 -12.624 4.360 1.00 0.00 2006 ASN A N 6
ATOM 8833 C CA . ASN A 1 71 ? 2.044 -13.042 4.715 1.00 0.00 2006 ASN A CA 6
ATOM 8834 C C . ASN A 1 71 ? 2.910 -12.655 3.524 1.00 0.00 2006 ASN A C 6
ATOM 8835 O O . ASN A 1 71 ? 2.778 -13.224 2.436 1.00 0.00 2006 ASN A O 6
ATOM 8846 N N . LEU A 1 72 ? 3.803 -11.694 3.741 1.00 0.00 2007 LEU A N 6
ATOM 8847 C CA . LEU A 1 72 ? 4.720 -11.124 2.763 1.00 0.00 2007 LEU A CA 6
ATOM 8848 C C . LEU A 1 72 ? 6.000 -10.728 3.466 1.00 0.00 2007 LEU A C 6
ATOM 8849 O O . LEU A 1 72 ? 6.036 -10.672 4.701 1.00 0.00 2007 LEU A O 6
ATOM 8865 N N . LYS A 1 73 ? 7.063 -10.505 2.696 1.00 0.00 2008 LYS A N 6
ATOM 8866 C CA . LYS A 1 73 ? 8.361 -10.113 3.211 1.00 0.00 2008 LYS A CA 6
ATOM 8867 C C . LYS A 1 73 ? 8.945 -9.022 2.342 1.00 0.00 2008 LYS A C 6
ATOM 8868 O O . LYS A 1 73 ? 8.385 -8.722 1.289 1.00 0.00 2008 LYS A O 6
ATOM 8887 N N . ALA A 1 74 ? 10.129 -8.539 2.720 1.00 0.00 2009 ALA A N 6
ATOM 8888 C CA . ALA A 1 74 ? 10.863 -7.480 2.034 1.00 0.00 2009 ALA A CA 6
ATOM 8889 C C . ALA A 1 74 ? 10.999 -7.693 0.526 1.00 0.00 2009 ALA A C 6
ATOM 8890 O O . ALA A 1 74 ? 11.174 -6.720 -0.200 1.00 0.00 2009 ALA A O 6
ATOM 8897 N N . THR A 1 75 ? 10.929 -8.933 0.027 1.00 0.00 2010 THR A N 6
ATOM 8898 C CA . THR A 1 75 ? 11.017 -9.183 -1.402 1.00 0.00 2010 THR A CA 6
ATOM 8899 C C . THR A 1 75 ? 9.882 -8.432 -2.098 1.00 0.00 2010 THR A C 6
ATOM 8900 O O . THR A 1 75 ? 10.078 -8.016 -3.232 1.00 0.00 2010 THR A O 6
ATOM 8911 N N . LYS A 1 76 ? 8.717 -8.248 -1.454 1.00 0.00 2011 LYS A N 6
ATOM 8912 C CA . LYS A 1 76 ? 7.629 -7.508 -2.097 1.00 0.00 2011 LYS A CA 6
ATOM 8913 C C . LYS A 1 76 ? 8.067 -6.112 -2.476 1.00 0.00 2011 LYS A C 6
ATOM 8914 O O . LYS A 1 76 ? 7.743 -5.648 -3.569 1.00 0.00 2011 LYS A O 6
ATOM 8933 N N . LEU A 1 77 ? 8.804 -5.462 -1.579 1.00 0.00 2012 LEU A N 6
ATOM 8934 C CA . LEU A 1 77 ? 9.275 -4.105 -1.828 1.00 0.00 2012 LEU A CA 6
ATOM 8935 C C . LEU A 1 77 ? 10.260 -4.048 -3.004 1.00 0.00 2012 LEU A C 6
ATOM 8936 O O . LEU A 1 77 ? 10.536 -2.983 -3.549 1.00 0.00 2012 LEU A O 6
ATOM 8952 N N . TYR A 1 78 ? 10.800 -5.190 -3.411 1.00 0.00 2013 TYR A N 6
ATOM 8953 C CA . TYR A 1 78 ? 11.728 -5.305 -4.518 1.00 0.00 2013 TYR A CA 6
ATOM 8954 C C . TYR A 1 78 ? 11.011 -5.823 -5.766 1.00 0.00 2013 TYR A C 6
ATOM 8955 O O . TYR A 1 78 ? 11.551 -5.721 -6.867 1.00 0.00 2013 TYR A O 6
ATOM 8973 N N . ASP A 1 79 ? 9.802 -6.372 -5.620 1.00 0.00 2014 ASP A N 6
ATOM 8974 C CA . ASP A 1 79 ? 9.012 -6.919 -6.704 1.00 0.00 2014 ASP A CA 6
ATOM 8975 C C . ASP A 1 79 ? 8.121 -5.853 -7.315 1.00 0.00 2014 ASP A C 6
ATOM 8976 O O . ASP A 1 79 ? 7.940 -5.838 -8.530 1.00 0.00 2014 ASP A O 6
ATOM 8985 N N . TYR A 1 80 ? 7.587 -4.943 -6.490 1.00 0.00 2015 TYR A N 6
ATOM 8986 C CA . TYR A 1 80 ? 6.682 -3.897 -6.934 1.00 0.00 2015 TYR A CA 6
ATOM 8987 C C . TYR A 1 80 ? 7.073 -2.585 -6.247 1.00 0.00 2015 TYR A C 6
ATOM 8988 O O . TYR A 1 80 ? 6.473 -2.229 -5.233 1.00 0.00 2015 TYR A O 6
ATOM 9006 N N . PRO A 1 81 ? 8.087 -1.854 -6.728 1.00 0.00 2016 PRO A N 6
ATOM 9007 C CA . PRO A 1 81 ? 8.539 -0.591 -6.133 1.00 0.00 2016 PRO A CA 6
ATOM 9008 C C . PRO A 1 81 ? 7.493 0.531 -6.116 1.00 0.00 2016 PRO A C 6
ATOM 9009 O O . PRO A 1 81 ? 7.788 1.584 -5.558 1.00 0.00 2016 PRO A O 6
ATOM 9020 N N . THR A 1 82 ? 6.299 0.353 -6.679 1.00 0.00 2017 THR A N 6
ATOM 9021 C CA . THR A 1 82 ? 5.252 1.358 -6.735 1.00 0.00 2017 THR A CA 6
ATOM 9022 C C . THR A 1 82 ? 3.944 0.765 -6.221 1.00 0.00 2017 THR A C 6
ATOM 9023 O O . THR A 1 82 ? 3.741 -0.450 -6.223 1.00 0.00 2017 THR A O 6
ATOM 9034 N N . LEU A 1 83 ? 3.022 1.621 -5.789 1.00 0.00 2018 LEU A N 6
ATOM 9035 C CA . LEU A 1 83 ? 1.723 1.209 -5.248 1.00 0.00 2018 LEU A CA 6
ATOM 9036 C C . LEU A 1 83 ? 0.863 0.536 -6.290 1.00 0.00 2018 LEU A C 6
ATOM 9037 O O . LEU A 1 83 ? 0.068 -0.339 -5.938 1.00 0.00 2018 LEU A O 6
ATOM 9053 N N . LEU A 1 84 ? 0.986 0.973 -7.542 1.00 0.00 2019 LEU A N 6
ATOM 9054 C CA . LEU A 1 84 ? 0.201 0.444 -8.650 1.00 0.00 2019 LEU A CA 6
ATOM 9055 C C . LEU A 1 84 ? 0.306 -1.074 -8.695 1.00 0.00 2019 LEU A C 6
ATOM 9056 O O . LEU A 1 84 ? -0.712 -1.757 -8.735 1.00 0.00 2019 LEU A O 6
ATOM 9072 N N . GLU A 1 85 ? 1.527 -1.588 -8.756 1.00 0.00 2020 GLU A N 6
ATOM 9073 C CA . GLU A 1 85 ? 1.850 -3.011 -8.781 1.00 0.00 2020 GLU A CA 6
ATOM 9074 C C . GLU A 1 85 ? 1.699 -3.640 -7.385 1.00 0.00 2020 GLU A C 6
ATOM 9075 O O . GLU A 1 85 ? 1.114 -4.714 -7.257 1.00 0.00 2020 GLU A O 6
ATOM 9087 N N . LEU A 1 86 ? 2.148 -2.949 -6.320 1.00 0.00 2021 LEU A N 6
ATOM 9088 C CA . LEU A 1 86 ? 2.088 -3.457 -4.946 1.00 0.00 2021 LEU A CA 6
ATOM 9089 C C . LEU A 1 86 ? 0.669 -3.835 -4.523 1.00 0.00 2021 LEU A C 6
ATOM 9090 O O . LEU A 1 86 ? 0.477 -4.902 -3.939 1.00 0.00 2021 LEU A O 6
ATOM 9106 N N . SER A 1 87 ? -0.306 -2.956 -4.772 1.00 0.00 2022 SER A N 6
ATOM 9107 C CA . SER A 1 87 ? -1.705 -3.187 -4.424 1.00 0.00 2022 SER A CA 6
ATOM 9108 C C . SER A 1 87 ? -2.321 -4.307 -5.255 1.00 0.00 2022 SER A C 6
ATOM 9109 O O . SER A 1 87 ? -3.180 -5.026 -4.745 1.00 0.00 2022 SER A O 6
ATOM 9117 N N . GLY A 1 88 ? -1.883 -4.441 -6.509 1.00 0.00 2023 GLY A N 6
ATOM 9118 C CA . GLY A 1 88 ? -2.355 -5.430 -7.459 1.00 0.00 2023 GLY A CA 6
ATOM 9119 C C . GLY A 1 88 ? -2.218 -6.820 -6.872 1.00 0.00 2023 GLY A C 6
ATOM 9120 O O . GLY A 1 88 ? -3.198 -7.562 -6.761 1.00 0.00 2023 GLY A O 6
ATOM 9124 N N . TYR A 1 89 ? -1.005 -7.146 -6.435 1.00 0.00 2024 TYR A N 6
ATOM 9125 C CA . TYR A 1 89 ? -0.724 -8.441 -5.847 1.00 0.00 2024 TYR A CA 6
ATOM 9126 C C . TYR A 1 89 ? -1.569 -8.627 -4.589 1.00 0.00 2024 TYR A C 6
ATOM 9127 O O . TYR A 1 89 ? -2.324 -9.587 -4.528 1.00 0.00 2024 TYR A O 6
ATOM 9145 N N . ILE A 1 90 ? -1.525 -7.696 -3.626 1.00 0.00 2025 ILE A N 6
ATOM 9146 C CA . ILE A 1 90 ? -2.283 -7.786 -2.373 1.00 0.00 2025 ILE A CA 6
ATOM 9147 C C . ILE A 1 90 ? -3.758 -8.082 -2.624 1.00 0.00 2025 ILE A C 6
ATOM 9148 O O . ILE A 1 90 ? -4.292 -8.987 -1.976 1.00 0.00 2025 ILE A O 6
ATOM 9164 N N . ALA A 1 91 ? -4.404 -7.326 -3.509 1.00 0.00 2026 ALA A N 6
ATOM 9165 C CA . ALA A 1 91 ? -5.810 -7.495 -3.827 1.00 0.00 2026 ALA A CA 6
ATOM 9166 C C . ALA A 1 91 ? -6.114 -8.932 -4.241 1.00 0.00 2026 ALA A C 6
ATOM 9167 O O . ALA A 1 91 ? -7.203 -9.401 -3.927 1.00 0.00 2026 ALA A O 6
ATOM 9174 N N . GLN A 1 92 ? -5.184 -9.615 -4.916 1.00 0.00 2027 GLN A N 6
ATOM 9175 C CA . GLN A 1 92 ? -5.338 -10.999 -5.354 1.00 0.00 2027 GLN A CA 6
ATOM 9176 C C . GLN A 1 92 ? -5.151 -11.981 -4.195 1.00 0.00 2027 GLN A C 6
ATOM 9177 O O . GLN A 1 92 ? -5.699 -13.083 -4.237 1.00 0.00 2027 GLN A O 6
ATOM 9191 N N . ILE A 1 93 ? -4.349 -11.643 -3.186 1.00 0.00 2028 ILE A N 6
ATOM 9192 C CA . ILE A 1 93 ? -4.090 -12.520 -2.044 1.00 0.00 2028 ILE A CA 6
ATOM 9193 C C . ILE A 1 93 ? -5.302 -12.529 -1.134 1.00 0.00 2028 ILE A C 6
ATOM 9194 O O . ILE A 1 93 ? -5.860 -13.594 -0.879 1.00 0.00 2028 ILE A O 6
ATOM 9210 N N . LEU A 1 94 ? -5.744 -11.352 -0.678 1.00 0.00 2029 LEU A N 6
ATOM 9211 C CA . LEU A 1 94 ? -6.887 -11.297 0.219 1.00 0.00 2029 LEU A CA 6
ATOM 9212 C C . LEU A 1 94 ? -8.119 -11.881 -0.468 1.00 0.00 2029 LEU A C 6
ATOM 9213 O O . LEU A 1 94 ? -8.943 -12.494 0.202 1.00 0.00 2029 LEU A O 6
ATOM 9229 N N . SER A 1 95 ? -8.242 -11.736 -1.794 1.00 0.00 2030 SER A N 6
ATOM 9230 C CA . SER A 1 95 ? -9.411 -12.267 -2.505 1.00 0.00 2030 SER A CA 6
ATOM 9231 C C . SER A 1 95 ? -9.349 -13.789 -2.670 1.00 0.00 2030 SER A C 6
ATOM 9232 O O . SER A 1 95 ? -10.338 -14.411 -3.047 1.00 0.00 2030 SER A O 6
ATOM 9240 N N . SER A 1 96 ? -8.185 -14.387 -2.418 1.00 0.00 2031 SER A N 6
ATOM 9241 C CA . SER A 1 96 ? -7.964 -15.823 -2.526 1.00 0.00 2031 SER A CA 6
ATOM 9242 C C . SER A 1 96 ? -8.240 -16.476 -1.170 1.00 0.00 2031 SER A C 6
ATOM 9243 O O . SER A 1 96 ? -8.718 -17.607 -1.105 1.00 0.00 2031 SER A O 6
ATOM 9251 N N . GLN A 1 97 ? -8.010 -15.748 -0.075 1.00 0.00 2032 GLN A N 6
ATOM 9252 C CA . GLN A 1 97 ? -8.224 -16.240 1.281 1.00 0.00 2032 GLN A CA 6
ATOM 9253 C C . GLN A 1 97 ? -9.698 -16.463 1.638 1.00 0.00 2032 GLN A C 6
ATOM 9254 O O . GLN A 1 97 ? -10.005 -17.071 2.664 1.00 0.00 2032 GLN A O 6
ATOM 9268 N N . GLY A 1 98 ? -10.603 -15.968 0.799 1.00 0.00 2033 GLY A N 6
ATOM 9269 C CA . GLY A 1 98 ? -12.045 -16.095 0.957 1.00 0.00 2033 GLY A CA 6
ATOM 9270 C C . GLY A 1 98 ? -12.731 -16.813 -0.209 1.00 0.00 2033 GLY A C 6
ATOM 9271 O O . GLY A 1 98 ? -13.963 -16.911 -0.183 1.00 0.00 2033 GLY A O 6
ATOM 9275 N N . THR A 1 99 ? -12.000 -17.285 -1.225 1.00 0.00 2034 THR A N 6
ATOM 9276 C CA . THR A 1 99 ? -12.548 -17.966 -2.393 1.00 0.00 2034 THR A CA 6
ATOM 9277 C C . THR A 1 99 ? -11.616 -19.126 -2.712 1.00 0.00 2034 THR A C 6
ATOM 9278 O O . THR A 1 99 ? -11.972 -20.263 -2.328 1.00 0.00 2034 THR A O 6
ATOM 9289 N N . SER A 1 1 ? -10.994 1.915 -9.533 1.00 0.00 1936 SER A N 7
ATOM 9290 C CA . SER A 1 1 ? -12.267 1.977 -10.264 1.00 0.00 1936 SER A CA 7
ATOM 9291 C C . SER A 1 1 ? -13.014 3.286 -10.043 1.00 0.00 1936 SER A C 7
ATOM 9292 O O . SER A 1 1 ? -13.001 4.136 -10.935 1.00 0.00 1936 SER A O 7
ATOM 9300 N N . GLY A 1 2 ? -13.657 3.479 -8.888 1.00 0.00 1937 GLY A N 7
ATOM 9301 C CA . GLY A 1 2 ? -14.418 4.688 -8.587 1.00 0.00 1937 GLY A CA 7
ATOM 9302 C C . GLY A 1 2 ? -14.083 5.262 -7.224 1.00 0.00 1937 GLY A C 7
ATOM 9303 O O . GLY A 1 2 ? -14.957 5.822 -6.561 1.00 0.00 1937 GLY A O 7
ATOM 9307 N N . LEU A 1 3 ? -12.843 5.076 -6.761 1.00 0.00 1938 LEU A N 7
ATOM 9308 C CA . LEU A 1 3 ? -12.423 5.577 -5.457 1.00 0.00 1938 LEU A CA 7
ATOM 9309 C C . LEU A 1 3 ? -11.201 6.453 -5.641 1.00 0.00 1938 LEU A C 7
ATOM 9310 O O . LEU A 1 3 ? -10.100 5.945 -5.848 1.00 0.00 1938 LEU A O 7
ATOM 9326 N N . VAL A 1 4 ? -11.422 7.767 -5.637 1.00 0.00 1939 VAL A N 7
ATOM 9327 C CA . VAL A 1 4 ? -10.381 8.768 -5.786 1.00 0.00 1939 VAL A CA 7
ATOM 9328 C C . VAL A 1 4 ? -10.481 9.680 -4.557 1.00 0.00 1939 VAL A C 7
ATOM 9329 O O . VAL A 1 4 ? -11.215 10.674 -4.599 1.00 0.00 1939 VAL A O 7
ATOM 9342 N N . PRO A 1 5 ? -9.768 9.394 -3.456 1.00 0.00 1940 PRO A N 7
ATOM 9343 C CA . PRO A 1 5 ? -9.824 10.236 -2.279 1.00 0.00 1940 PRO A CA 7
ATOM 9344 C C . PRO A 1 5 ? -8.914 11.434 -2.541 1.00 0.00 1940 PRO A C 7
ATOM 9345 O O . PRO A 1 5 ? -7.692 11.305 -2.544 1.00 0.00 1940 PRO A O 7
ATOM 9356 N N . ARG A 1 6 ? -9.502 12.606 -2.781 1.00 0.00 1941 ARG A N 7
ATOM 9357 C CA . ARG A 1 6 ? -8.745 13.829 -3.049 1.00 0.00 1941 ARG A CA 7
ATOM 9358 C C . ARG A 1 6 ? -7.882 14.279 -1.863 1.00 0.00 1941 ARG A C 7
ATOM 9359 O O . ARG A 1 6 ? -6.935 15.038 -2.056 1.00 0.00 1941 ARG A O 7
ATOM 9380 N N . GLY A 1 7 ? -8.237 13.847 -0.652 1.00 0.00 1942 GLY A N 7
ATOM 9381 C CA . GLY A 1 7 ? -7.574 14.174 0.597 1.00 0.00 1942 GLY A CA 7
ATOM 9382 C C . GLY A 1 7 ? -8.623 14.747 1.537 1.00 0.00 1942 GLY A C 7
ATOM 9383 O O . GLY A 1 7 ? -8.947 14.092 2.528 1.00 0.00 1942 GLY A O 7
ATOM 9387 N N . SER A 1 8 ? -9.266 15.859 1.145 1.00 0.00 1943 SER A N 7
ATOM 9388 C CA . SER A 1 8 ? -10.301 16.575 1.901 1.00 0.00 1943 SER A CA 7
ATOM 9389 C C . SER A 1 8 ? -11.425 15.677 2.436 1.00 0.00 1943 SER A C 7
ATOM 9390 O O . SER A 1 8 ? -12.076 16.051 3.407 1.00 0.00 1943 SER A O 7
ATOM 9398 N N . HIS A 1 9 ? -11.708 14.534 1.804 1.00 0.00 1944 HIS A N 7
ATOM 9399 C CA . HIS A 1 9 ? -12.736 13.603 2.246 1.00 0.00 1944 HIS A CA 7
ATOM 9400 C C . HIS A 1 9 ? -12.208 12.182 2.112 1.00 0.00 1944 HIS A C 7
ATOM 9401 O O . HIS A 1 9 ? -11.430 11.865 1.203 1.00 0.00 1944 HIS A O 7
ATOM 9415 N N . MET A 1 10 ? -12.642 11.332 3.037 1.00 0.00 1945 MET A N 7
ATOM 9416 C CA . MET A 1 10 ? -12.304 9.924 3.166 1.00 0.00 1945 MET A CA 7
ATOM 9417 C C . MET A 1 10 ? -13.486 9.066 2.716 1.00 0.00 1945 MET A C 7
ATOM 9418 O O . MET A 1 10 ? -14.613 9.562 2.587 1.00 0.00 1945 MET A O 7
ATOM 9432 N N . THR A 1 11 ? -13.233 7.796 2.428 1.00 0.00 1946 THR A N 7
ATOM 9433 C CA . THR A 1 11 ? -14.242 6.845 1.985 1.00 0.00 1946 THR A CA 7
ATOM 9434 C C . THR A 1 11 ? -15.107 6.377 3.173 1.00 0.00 1946 THR A C 7
ATOM 9435 O O . THR A 1 11 ? -14.723 6.567 4.335 1.00 0.00 1946 THR A O 7
ATOM 9446 N N . PRO A 1 12 ? -16.296 5.796 2.926 1.00 0.00 1947 PRO A N 7
ATOM 9447 C CA . PRO A 1 12 ? -17.168 5.305 3.987 1.00 0.00 1947 PRO A CA 7
ATOM 9448 C C . PRO A 1 12 ? -16.587 4.003 4.553 1.00 0.00 1947 PRO A C 7
ATOM 9449 O O . PRO A 1 12 ? -15.521 3.556 4.119 1.00 0.00 1947 PRO A O 7
ATOM 9460 N N . GLN A 1 13 ? -17.277 3.361 5.501 1.00 0.00 1948 GLN A N 7
ATOM 9461 C CA . GLN A 1 13 ? -16.817 2.096 6.085 1.00 0.00 1948 GLN A CA 7
ATOM 9462 C C . GLN A 1 13 ? -17.108 0.947 5.103 1.00 0.00 1948 GLN A C 7
ATOM 9463 O O . GLN A 1 13 ? -17.682 -0.077 5.491 1.00 0.00 1948 GLN A O 7
ATOM 9477 N N . VAL A 1 14 ? -16.873 1.153 3.805 1.00 0.00 1949 VAL A N 7
ATOM 9478 C CA . VAL A 1 14 ? -17.086 0.148 2.788 1.00 0.00 1949 VAL A CA 7
ATOM 9479 C C . VAL A 1 14 ? -16.196 -1.017 3.210 1.00 0.00 1949 VAL A C 7
ATOM 9480 O O . VAL A 1 14 ? -14.969 -0.907 3.240 1.00 0.00 1949 VAL A O 7
ATOM 9493 N N . ASN A 1 15 ? -16.845 -2.117 3.582 1.00 0.00 1950 ASN A N 7
ATOM 9494 C CA . ASN A 1 15 ? -16.218 -3.337 4.035 1.00 0.00 1950 ASN A CA 7
ATOM 9495 C C . ASN A 1 15 ? -15.467 -4.048 2.894 1.00 0.00 1950 ASN A C 7
ATOM 9496 O O . ASN A 1 15 ? -14.801 -5.056 3.094 1.00 0.00 1950 ASN A O 7
ATOM 9507 N N . GLN A 1 16 ? -15.739 -3.632 1.652 1.00 0.00 1951 GLN A N 7
ATOM 9508 C CA . GLN A 1 16 ? -15.120 -4.180 0.454 1.00 0.00 1951 GLN A CA 7
ATOM 9509 C C . GLN A 1 16 ? -13.655 -3.747 0.420 1.00 0.00 1951 GLN A C 7
ATOM 9510 O O . GLN A 1 16 ? -13.300 -2.740 1.035 1.00 0.00 1951 GLN A O 7
ATOM 9524 N N . VAL A 1 17 ? -12.822 -4.444 -0.356 1.00 0.00 1952 VAL A N 7
ATOM 9525 C CA . VAL A 1 17 ? -11.398 -4.147 -0.442 1.00 0.00 1952 VAL A CA 7
ATOM 9526 C C . VAL A 1 17 ? -10.969 -4.100 -1.917 1.00 0.00 1952 VAL A C 7
ATOM 9527 O O . VAL A 1 17 ? -10.283 -4.984 -2.430 1.00 0.00 1952 VAL A O 7
ATOM 9540 N N . ASN A 1 18 ? -11.424 -3.074 -2.648 1.00 0.00 1953 ASN A N 7
ATOM 9541 C CA . ASN A 1 18 ? -11.080 -2.910 -4.062 1.00 0.00 1953 ASN A CA 7
ATOM 9542 C C . ASN A 1 18 ? -9.639 -2.409 -4.210 1.00 0.00 1953 ASN A C 7
ATOM 9543 O O . ASN A 1 18 ? -9.087 -1.793 -3.298 1.00 0.00 1953 ASN A O 7
ATOM 9554 N N . LEU A 1 19 ? -9.059 -2.552 -5.410 1.00 0.00 1954 LEU A N 7
ATOM 9555 C CA . LEU A 1 19 ? -7.688 -2.144 -5.726 1.00 0.00 1954 LEU A CA 7
ATOM 9556 C C . LEU A 1 19 ? -7.391 -0.706 -5.301 1.00 0.00 1954 LEU A C 7
ATOM 9557 O O . LEU A 1 19 ? -6.381 -0.465 -4.639 1.00 0.00 1954 LEU A O 7
ATOM 9573 N N . SER A 1 20 ? -8.262 0.247 -5.655 1.00 0.00 1955 SER A N 7
ATOM 9574 C CA . SER A 1 20 ? -8.078 1.654 -5.296 1.00 0.00 1955 SER A CA 7
ATOM 9575 C C . SER A 1 20 ? -7.997 1.873 -3.794 1.00 0.00 1955 SER A C 7
ATOM 9576 O O . SER A 1 20 ? -7.236 2.728 -3.358 1.00 0.00 1955 SER A O 7
ATOM 9584 N N . GLU A 1 21 ? -8.814 1.148 -3.038 1.00 0.00 1956 GLU A N 7
ATOM 9585 C CA . GLU A 1 21 ? -8.917 1.234 -1.590 1.00 0.00 1956 GLU A CA 7
ATOM 9586 C C . GLU A 1 21 ? -7.624 0.758 -0.947 1.00 0.00 1956 GLU A C 7
ATOM 9587 O O . GLU A 1 21 ? -7.083 1.404 -0.056 1.00 0.00 1956 GLU A O 7
ATOM 9599 N N . ILE A 1 22 ? -7.074 -0.349 -1.435 1.00 0.00 1957 ILE A N 7
ATOM 9600 C CA . ILE A 1 22 ? -5.831 -0.833 -0.872 1.00 0.00 1957 ILE A CA 7
ATOM 9601 C C . ILE A 1 22 ? -4.732 0.141 -1.281 1.00 0.00 1957 ILE A C 7
ATOM 9602 O O . ILE A 1 22 ? -3.956 0.582 -0.448 1.00 0.00 1957 ILE A O 7
ATOM 9618 N N . LYS A 1 23 ? -4.679 0.523 -2.559 1.00 0.00 1958 LYS A N 7
ATOM 9619 C CA . LYS A 1 23 ? -3.676 1.429 -3.103 1.00 0.00 1958 LYS A CA 7
ATOM 9620 C C . LYS A 1 23 ? -3.621 2.747 -2.315 1.00 0.00 1958 LYS A C 7
ATOM 9621 O O . LYS A 1 23 ? -2.523 3.210 -1.998 1.00 0.00 1958 LYS A O 7
ATOM 9640 N N . GLN A 1 24 ? -4.769 3.379 -2.038 1.00 0.00 1959 GLN A N 7
ATOM 9641 C CA . GLN A 1 24 ? -4.806 4.631 -1.281 1.00 0.00 1959 GLN A CA 7
ATOM 9642 C C . GLN A 1 24 ? -4.269 4.383 0.134 1.00 0.00 1959 GLN A C 7
ATOM 9643 O O . GLN A 1 24 ? -3.502 5.216 0.623 1.00 0.00 1959 GLN A O 7
ATOM 9657 N N . VAL A 1 25 ? -4.619 3.254 0.768 1.00 0.00 1960 VAL A N 7
ATOM 9658 C CA . VAL A 1 25 ? -4.146 2.935 2.106 1.00 0.00 1960 VAL A CA 7
ATOM 9659 C C . VAL A 1 25 ? -2.637 2.751 2.033 1.00 0.00 1960 VAL A C 7
ATOM 9660 O O . VAL A 1 25 ? -1.923 3.407 2.781 1.00 0.00 1960 VAL A O 7
ATOM 9673 N N . LEU A 1 26 ? -2.120 1.935 1.103 1.00 0.00 1961 LEU A N 7
ATOM 9674 C CA . LEU A 1 26 ? -0.697 1.697 0.953 1.00 0.00 1961 LEU A CA 7
ATOM 9675 C C . LEU A 1 26 ? 0.033 3.036 0.919 1.00 0.00 1961 LEU A C 7
ATOM 9676 O O . LEU A 1 26 ? 1.005 3.187 1.649 1.00 0.00 1961 LEU A O 7
ATOM 9692 N N . LYS A 1 27 ? -0.428 4.006 0.114 1.00 0.00 1962 LYS A N 7
ATOM 9693 C CA . LYS A 1 27 ? 0.211 5.308 0.029 1.00 0.00 1962 LYS A CA 7
ATOM 9694 C C . LYS A 1 27 ? 0.339 5.929 1.413 1.00 0.00 1962 LYS A C 7
ATOM 9695 O O . LYS A 1 27 ? 1.412 6.393 1.780 1.00 0.00 1962 LYS A O 7
ATOM 9714 N N . GLN A 1 28 ? -0.760 5.940 2.156 1.00 0.00 1963 GLN A N 7
ATOM 9715 C CA . GLN A 1 28 ? -0.839 6.506 3.488 1.00 0.00 1963 GLN A CA 7
ATOM 9716 C C . GLN A 1 28 ? 0.070 5.802 4.492 1.00 0.00 1963 GLN A C 7
ATOM 9717 O O . GLN A 1 28 ? 0.656 6.469 5.338 1.00 0.00 1963 GLN A O 7
ATOM 9731 N N . GLN A 1 29 ? 0.189 4.476 4.416 1.00 0.00 1964 GLN A N 7
ATOM 9732 C CA . GLN A 1 29 ? 0.993 3.696 5.349 1.00 0.00 1964 GLN A CA 7
ATOM 9733 C C . GLN A 1 29 ? 2.466 3.936 5.077 1.00 0.00 1964 GLN A C 7
ATOM 9734 O O . GLN A 1 29 ? 3.285 3.970 5.988 1.00 0.00 1964 GLN A O 7
ATOM 9748 N N . LEU A 1 30 ? 2.812 4.042 3.797 1.00 0.00 1965 LEU A N 7
ATOM 9749 C CA . LEU A 1 30 ? 4.178 4.277 3.376 1.00 0.00 1965 LEU A CA 7
ATOM 9750 C C . LEU A 1 30 ? 4.559 5.726 3.683 1.00 0.00 1965 LEU A C 7
ATOM 9751 O O . LEU A 1 30 ? 5.707 5.968 4.034 1.00 0.00 1965 LEU A O 7
ATOM 9767 N N . ALA A 1 31 ? 3.620 6.676 3.601 1.00 0.00 1966 ALA A N 7
ATOM 9768 C CA . ALA A 1 31 ? 3.903 8.066 3.863 1.00 0.00 1966 ALA A CA 7
ATOM 9769 C C . ALA A 1 31 ? 4.462 8.232 5.267 1.00 0.00 1966 ALA A C 7
ATOM 9770 O O . ALA A 1 31 ? 5.520 8.830 5.442 1.00 0.00 1966 ALA A O 7
ATOM 9777 N N . GLU A 1 32 ? 3.787 7.650 6.258 1.00 0.00 1967 GLU A N 7
ATOM 9778 C CA . GLU A 1 32 ? 4.212 7.745 7.652 1.00 0.00 1967 GLU A CA 7
ATOM 9779 C C . GLU A 1 32 ? 5.542 7.013 7.843 1.00 0.00 1967 GLU A C 7
ATOM 9780 O O . GLU A 1 32 ? 6.341 7.391 8.700 1.00 0.00 1967 GLU A O 7
ATOM 9792 N N . ALA A 1 33 ? 5.796 5.980 7.031 1.00 0.00 1968 ALA A N 7
ATOM 9793 C CA . ALA A 1 33 ? 7.030 5.214 7.081 1.00 0.00 1968 ALA A CA 7
ATOM 9794 C C . ALA A 1 33 ? 8.204 6.057 6.570 1.00 0.00 1968 ALA A C 7
ATOM 9795 O O . ALA A 1 33 ? 9.339 5.824 6.987 1.00 0.00 1968 ALA A O 7
ATOM 9802 N N . LEU A 1 34 ? 7.937 7.013 5.671 1.00 0.00 1969 LEU A N 7
ATOM 9803 C CA . LEU A 1 34 ? 8.926 7.915 5.088 1.00 0.00 1969 LEU A CA 7
ATOM 9804 C C . LEU A 1 34 ? 8.836 9.309 5.720 1.00 0.00 1969 LEU A C 7
ATOM 9805 O O . LEU A 1 34 ? 9.358 10.271 5.159 1.00 0.00 1969 LEU A O 7
ATOM 9821 N N . TYR A 1 35 ? 8.185 9.438 6.880 1.00 0.00 1970 TYR A N 7
ATOM 9822 C CA . TYR A 1 35 ? 8.030 10.689 7.616 1.00 0.00 1970 TYR A CA 7
ATOM 9823 C C . TYR A 1 35 ? 7.374 11.811 6.790 1.00 0.00 1970 TYR A C 7
ATOM 9824 O O . TYR A 1 35 ? 7.756 12.983 6.890 1.00 0.00 1970 TYR A O 7
ATOM 9842 N N . THR A 1 36 ? 6.377 11.477 5.972 1.00 0.00 1971 THR A N 7
ATOM 9843 C CA . THR A 1 36 ? 5.671 12.428 5.129 1.00 0.00 1971 THR A CA 7
ATOM 9844 C C . THR A 1 36 ? 4.178 12.084 5.036 1.00 0.00 1971 THR A C 7
ATOM 9845 O O . THR A 1 36 ? 3.635 11.330 5.849 1.00 0.00 1971 THR A O 7
ATOM 9856 N N . GLU A 1 37 ? 3.506 12.699 4.066 1.00 0.00 1972 GLU A N 7
ATOM 9857 C CA . GLU A 1 37 ? 2.109 12.582 3.726 1.00 0.00 1972 GLU A CA 7
ATOM 9858 C C . GLU A 1 37 ? 1.953 11.962 2.343 1.00 0.00 1972 GLU A C 7
ATOM 9859 O O . GLU A 1 37 ? 2.737 12.189 1.424 1.00 0.00 1972 GLU A O 7
ATOM 9871 N N . GLU A 1 38 ? 0.902 11.169 2.188 1.00 0.00 1973 GLU A N 7
ATOM 9872 C CA . GLU A 1 38 ? 0.561 10.497 0.942 1.00 0.00 1973 GLU A CA 7
ATOM 9873 C C . GLU A 1 38 ? 0.217 11.501 -0.144 1.00 0.00 1973 GLU A C 7
ATOM 9874 O O . GLU A 1 38 ? 0.328 11.195 -1.330 1.00 0.00 1973 GLU A O 7
ATOM 9886 N N . SER A 1 39 ? -0.123 12.726 0.233 1.00 0.00 1974 SER A N 7
ATOM 9887 C CA . SER A 1 39 ? -0.457 13.742 -0.713 1.00 0.00 1974 SER A CA 7
ATOM 9888 C C . SER A 1 39 ? 0.704 14.031 -1.665 1.00 0.00 1974 SER A C 7
ATOM 9889 O O . SER A 1 39 ? 0.481 14.421 -2.818 1.00 0.00 1974 SER A O 7
ATOM 9897 N N . GLU A 1 40 ? 1.943 13.835 -1.202 1.00 0.00 1975 GLU A N 7
ATOM 9898 C CA . GLU A 1 40 ? 3.116 14.103 -2.024 1.00 0.00 1975 GLU A CA 7
ATOM 9899 C C . GLU A 1 40 ? 3.668 12.846 -2.716 1.00 0.00 1975 GLU A C 7
ATOM 9900 O O . GLU A 1 40 ? 4.714 12.920 -3.360 1.00 0.00 1975 GLU A O 7
ATOM 9912 N N . ILE A 1 41 ? 2.984 11.700 -2.620 1.00 0.00 1976 ILE A N 7
ATOM 9913 C CA . ILE A 1 41 ? 3.439 10.434 -3.184 1.00 0.00 1976 ILE A CA 7
ATOM 9914 C C . ILE A 1 41 ? 2.670 10.063 -4.444 1.00 0.00 1976 ILE A C 7
ATOM 9915 O O . ILE A 1 41 ? 1.437 10.122 -4.482 1.00 0.00 1976 ILE A O 7
ATOM 9931 N N . ALA A 1 42 ? 3.401 9.674 -5.485 1.00 0.00 1977 ALA A N 7
ATOM 9932 C CA . ALA A 1 42 ? 2.827 9.236 -6.750 1.00 0.00 1977 ALA A CA 7
ATOM 9933 C C . ALA A 1 42 ? 2.607 7.720 -6.635 1.00 0.00 1977 ALA A C 7
ATOM 9934 O O . ALA A 1 42 ? 3.239 7.046 -5.823 1.00 0.00 1977 ALA A O 7
ATOM 9941 N N . GLU A 1 43 ? 1.730 7.145 -7.454 1.00 0.00 1978 GLU A N 7
ATOM 9942 C CA . GLU A 1 43 ? 1.418 5.713 -7.386 1.00 0.00 1978 GLU A CA 7
ATOM 9943 C C . GLU A 1 43 ? 2.316 4.844 -8.248 1.00 0.00 1978 GLU A C 7
ATOM 9944 O O . GLU A 1 43 ? 2.425 3.646 -7.997 1.00 0.00 1978 GLU A O 7
ATOM 9956 N N . ASP A 1 44 ? 2.962 5.476 -9.217 1.00 0.00 1979 ASP A N 7
ATOM 9957 C CA . ASP A 1 44 ? 3.895 4.959 -10.203 1.00 0.00 1979 ASP A CA 7
ATOM 9958 C C . ASP A 1 44 ? 5.336 5.351 -9.861 1.00 0.00 1979 ASP A C 7
ATOM 9959 O O . ASP A 1 44 ? 6.237 5.086 -10.666 1.00 0.00 1979 ASP A O 7
ATOM 9968 N N . GLN A 1 45 ? 5.551 6.034 -8.728 1.00 0.00 1980 GLN A N 7
ATOM 9969 C CA . GLN A 1 45 ? 6.880 6.443 -8.284 1.00 0.00 1980 GLN A CA 7
ATOM 9970 C C . GLN A 1 45 ? 7.397 5.370 -7.344 1.00 0.00 1980 GLN A C 7
ATOM 9971 O O . GLN A 1 45 ? 6.644 4.748 -6.591 1.00 0.00 1980 GLN A O 7
ATOM 9985 N N . LYS A 1 46 ? 8.701 5.148 -7.432 1.00 0.00 1981 LYS A N 7
ATOM 9986 C CA . LYS A 1 46 ? 9.418 4.150 -6.671 1.00 0.00 1981 LYS A CA 7
ATOM 9987 C C . LYS A 1 46 ? 9.624 4.606 -5.241 1.00 0.00 1981 LYS A C 7
ATOM 9988 O O . LYS A 1 46 ? 10.167 5.683 -5.013 1.00 0.00 1981 LYS A O 7
ATOM 10007 N N . PHE A 1 47 ? 9.257 3.764 -4.278 1.00 0.00 1982 PHE A N 7
ATOM 10008 C CA . PHE A 1 47 ? 9.406 4.076 -2.857 1.00 0.00 1982 PHE A CA 7
ATOM 10009 C C . PHE A 1 47 ? 10.866 4.370 -2.545 1.00 0.00 1982 PHE A C 7
ATOM 10010 O O . PHE A 1 47 ? 11.165 5.284 -1.784 1.00 0.00 1982 PHE A O 7
ATOM 10027 N N . VAL A 1 48 ? 11.785 3.592 -3.121 1.00 0.00 1983 VAL A N 7
ATOM 10028 C CA . VAL A 1 48 ? 13.212 3.777 -2.906 1.00 0.00 1983 VAL A CA 7
ATOM 10029 C C . VAL A 1 48 ? 13.651 5.172 -3.357 1.00 0.00 1983 VAL A C 7
ATOM 10030 O O . VAL A 1 48 ? 14.556 5.746 -2.761 1.00 0.00 1983 VAL A O 7
ATOM 10043 N N . ASP A 1 49 ? 13.015 5.730 -4.395 1.00 0.00 1984 ASP A N 7
ATOM 10044 C CA . ASP A 1 49 ? 13.346 7.063 -4.880 1.00 0.00 1984 ASP A CA 7
ATOM 10045 C C . ASP A 1 49 ? 12.902 8.089 -3.849 1.00 0.00 1984 ASP A C 7
ATOM 10046 O O . ASP A 1 49 ? 13.564 9.109 -3.654 1.00 0.00 1984 ASP A O 7
ATOM 10055 N N . LEU A 1 50 ? 11.781 7.825 -3.179 1.00 0.00 1985 LEU A N 7
ATOM 10056 C CA . LEU A 1 50 ? 11.260 8.714 -2.154 1.00 0.00 1985 LEU A CA 7
ATOM 10057 C C . LEU A 1 50 ? 12.157 8.631 -0.914 1.00 0.00 1985 LEU A C 7
ATOM 10058 O O . LEU A 1 50 ? 12.377 9.666 -0.292 1.00 0.00 1985 LEU A O 7
ATOM 10074 N N . GLY A 1 51 ? 12.732 7.457 -0.613 1.00 0.00 1986 GLY A N 7
ATOM 10075 C CA . GLY A 1 51 ? 13.626 7.229 0.525 1.00 0.00 1986 GLY A CA 7
ATOM 10076 C C . GLY A 1 51 ? 13.439 5.887 1.246 1.00 0.00 1986 GLY A C 7
ATOM 10077 O O . GLY A 1 51 ? 13.915 5.726 2.373 1.00 0.00 1986 GLY A O 7
ATOM 10081 N N . LEU A 1 52 ? 12.713 4.935 0.647 1.00 0.00 1987 LEU A N 7
ATOM 10082 C CA . LEU A 1 52 ? 12.434 3.619 1.222 1.00 0.00 1987 LEU A CA 7
ATOM 10083 C C . LEU A 1 52 ? 13.724 2.812 1.266 1.00 0.00 1987 LEU A C 7
ATOM 10084 O O . LEU A 1 52 ? 14.238 2.374 0.241 1.00 0.00 1987 LEU A O 7
ATOM 10100 N N . ASP A 1 53 ? 14.215 2.566 2.468 1.00 0.00 1988 ASP A N 7
ATOM 10101 C CA . ASP A 1 53 ? 15.454 1.838 2.700 1.00 0.00 1988 ASP A CA 7
ATOM 10102 C C . ASP A 1 53 ? 15.183 0.353 2.882 1.00 0.00 1988 ASP A C 7
ATOM 10103 O O . ASP A 1 53 ? 14.076 -0.155 2.688 1.00 0.00 1988 ASP A O 7
ATOM 10112 N N . SER A 1 54 ? 16.232 -0.386 3.192 1.00 0.00 1989 SER A N 7
ATOM 10113 C CA . SER A 1 54 ? 16.157 -1.821 3.408 1.00 0.00 1989 SER A CA 7
ATOM 10114 C C . SER A 1 54 ? 15.438 -2.088 4.728 1.00 0.00 1989 SER A C 7
ATOM 10115 O O . SER A 1 54 ? 14.702 -3.067 4.849 1.00 0.00 1989 SER A O 7
ATOM 10123 N N . ILE A 1 55 ? 15.635 -1.197 5.698 1.00 0.00 1990 ILE A N 7
ATOM 10124 C CA . ILE A 1 55 ? 15.068 -1.289 7.025 1.00 0.00 1990 ILE A CA 7
ATOM 10125 C C . ILE A 1 55 ? 13.561 -1.079 6.937 1.00 0.00 1990 ILE A C 7
ATOM 10126 O O . ILE A 1 55 ? 12.785 -1.977 7.262 1.00 0.00 1990 ILE A O 7
ATOM 10142 N N . VAL A 1 56 ? 13.174 0.093 6.439 1.00 0.00 1991 VAL A N 7
ATOM 10143 C CA . VAL A 1 56 ? 11.793 0.523 6.274 1.00 0.00 1991 VAL A CA 7
ATOM 10144 C C . VAL A 1 56 ? 11.006 -0.482 5.427 1.00 0.00 1991 VAL A C 7
ATOM 10145 O O . VAL A 1 56 ? 9.846 -0.764 5.713 1.00 0.00 1991 VAL A O 7
ATOM 10158 N N . GLY A 1 57 ? 11.627 -1.074 4.404 1.00 0.00 1992 GLY A N 7
ATOM 10159 C CA . GLY A 1 57 ? 10.944 -2.025 3.545 1.00 0.00 1992 GLY A CA 7
ATOM 10160 C C . GLY A 1 57 ? 10.530 -3.308 4.248 1.00 0.00 1992 GLY A C 7
ATOM 10161 O O . GLY A 1 57 ? 9.562 -3.928 3.817 1.00 0.00 1992 GLY A O 7
ATOM 10165 N N . VAL A 1 58 ? 11.245 -3.729 5.290 1.00 0.00 1993 VAL A N 7
ATOM 10166 C CA . VAL A 1 58 ? 10.918 -4.936 6.037 1.00 0.00 1993 VAL A CA 7
ATOM 10167 C C . VAL A 1 58 ? 9.740 -4.628 6.956 1.00 0.00 1993 VAL A C 7
ATOM 10168 O O . VAL A 1 58 ? 8.716 -5.297 6.878 1.00 0.00 1993 VAL A O 7
ATOM 10181 N N . GLU A 1 59 ? 9.865 -3.614 7.810 1.00 0.00 1994 GLU A N 7
ATOM 10182 C CA . GLU A 1 59 ? 8.813 -3.241 8.750 1.00 0.00 1994 GLU A CA 7
ATOM 10183 C C . GLU A 1 59 ? 7.520 -2.864 8.024 1.00 0.00 1994 GLU A C 7
ATOM 10184 O O . GLU A 1 59 ? 6.445 -3.327 8.408 1.00 0.00 1994 GLU A O 7
ATOM 10196 N N . TRP A 1 60 ? 7.604 -2.122 6.915 1.00 0.00 1995 TRP A N 7
ATOM 10197 C CA . TRP A 1 60 ? 6.415 -1.737 6.172 1.00 0.00 1995 TRP A CA 7
ATOM 10198 C C . TRP A 1 60 ? 5.737 -2.971 5.592 1.00 0.00 1995 TRP A C 7
ATOM 10199 O O . TRP A 1 60 ? 4.506 -3.026 5.522 1.00 0.00 1995 TRP A O 7
ATOM 10220 N N . THR A 1 61 ? 6.523 -3.973 5.176 1.00 0.00 1996 THR A N 7
ATOM 10221 C CA . THR A 1 61 ? 5.939 -5.200 4.650 1.00 0.00 1996 THR A CA 7
ATOM 10222 C C . THR A 1 61 ? 5.068 -5.830 5.754 1.00 0.00 1996 THR A C 7
ATOM 10223 O O . THR A 1 61 ? 4.040 -6.442 5.458 1.00 0.00 1996 THR A O 7
ATOM 10234 N N . THR A 1 62 ? 5.455 -5.672 7.025 1.00 0.00 1997 THR A N 7
ATOM 10235 C CA . THR A 1 62 ? 4.697 -6.215 8.133 1.00 0.00 1997 THR A CA 7
ATOM 10236 C C . THR A 1 62 ? 3.416 -5.410 8.300 1.00 0.00 1997 THR A C 7
ATOM 10237 O O . THR A 1 62 ? 2.350 -6.019 8.369 1.00 0.00 1997 THR A O 7
ATOM 10248 N N . THR A 1 63 ? 3.482 -4.076 8.276 1.00 0.00 1998 THR A N 7
ATOM 10249 C CA . THR A 1 63 ? 2.299 -3.224 8.437 1.00 0.00 1998 THR A CA 7
ATOM 10250 C C . THR A 1 63 ? 1.253 -3.633 7.398 1.00 0.00 1998 THR A C 7
ATOM 10251 O O . THR A 1 63 ? 0.056 -3.683 7.677 1.00 0.00 1998 THR A O 7
ATOM 10262 N N . ILE A 1 64 ? 1.712 -3.954 6.191 1.00 0.00 1999 ILE A N 7
ATOM 10263 C CA . ILE A 1 64 ? 0.865 -4.375 5.090 1.00 0.00 1999 ILE A CA 7
ATOM 10264 C C . ILE A 1 64 ? 0.196 -5.701 5.445 1.00 0.00 1999 ILE A C 7
ATOM 10265 O O . ILE A 1 64 ? -1.017 -5.840 5.280 1.00 0.00 1999 ILE A O 7
ATOM 10281 N N . ASN A 1 65 ? 0.975 -6.680 5.907 1.00 0.00 2000 ASN A N 7
ATOM 10282 C CA . ASN A 1 65 ? 0.455 -7.990 6.247 1.00 0.00 2000 ASN A CA 7
ATOM 10283 C C . ASN A 1 65 ? -0.612 -7.891 7.304 1.00 0.00 2000 ASN A C 7
ATOM 10284 O O . ASN A 1 65 ? -1.617 -8.569 7.206 1.00 0.00 2000 ASN A O 7
ATOM 10295 N N . GLN A 1 66 ? -0.395 -7.063 8.314 1.00 0.00 2001 GLN A N 7
ATOM 10296 C CA . GLN A 1 66 ? -1.343 -6.895 9.406 1.00 0.00 2001 GLN A CA 7
ATOM 10297 C C . GLN A 1 66 ? -2.615 -6.191 8.951 1.00 0.00 2001 GLN A C 7
ATOM 10298 O O . GLN A 1 66 ? -3.698 -6.439 9.485 1.00 0.00 2001 GLN A O 7
ATOM 10312 N N . THR A 1 67 ? -2.494 -5.320 7.955 1.00 0.00 2002 THR A N 7
ATOM 10313 C CA . THR A 1 67 ? -3.625 -4.581 7.457 1.00 0.00 2002 THR A CA 7
ATOM 10314 C C . THR A 1 67 ? -4.604 -5.485 6.704 1.00 0.00 2002 THR A C 7
ATOM 10315 O O . THR A 1 67 ? -5.801 -5.490 6.998 1.00 0.00 2002 THR A O 7
ATOM 10326 N N . TYR A 1 68 ? -4.096 -6.255 5.741 1.00 0.00 2003 TYR A N 7
ATOM 10327 C CA . TYR A 1 68 ? -4.902 -7.123 4.896 1.00 0.00 2003 TYR A CA 7
ATOM 10328 C C . TYR A 1 68 ? -4.852 -8.592 5.317 1.00 0.00 2003 TYR A C 7
ATOM 10329 O O . TYR A 1 68 ? -5.366 -9.446 4.603 1.00 0.00 2003 TYR A O 7
ATOM 10347 N N . ASN A 1 69 ? -4.239 -8.880 6.469 1.00 0.00 2004 ASN A N 7
ATOM 10348 C CA . ASN A 1 69 ? -4.070 -10.198 7.079 1.00 0.00 2004 ASN A CA 7
ATOM 10349 C C . ASN A 1 69 ? -3.400 -11.195 6.130 1.00 0.00 2004 ASN A C 7
ATOM 10350 O O . ASN A 1 69 ? -3.959 -12.239 5.816 1.00 0.00 2004 ASN A O 7
ATOM 10361 N N . LEU A 1 70 ? -2.186 -10.875 5.678 1.00 0.00 2005 LEU A N 7
ATOM 10362 C CA . LEU A 1 70 ? -1.382 -11.639 4.716 1.00 0.00 2005 LEU A CA 7
ATOM 10363 C C . LEU A 1 70 ? -0.019 -12.062 5.251 1.00 0.00 2005 LEU A C 7
ATOM 10364 O O . LEU A 1 70 ? 0.257 -11.969 6.445 1.00 0.00 2005 LEU A O 7
ATOM 10380 N N . ASN A 1 71 ? 0.837 -12.548 4.349 1.00 0.00 2006 ASN A N 7
ATOM 10381 C CA . ASN A 1 71 ? 2.198 -12.968 4.613 1.00 0.00 2006 ASN A CA 7
ATOM 10382 C C . ASN A 1 71 ? 3.044 -12.495 3.428 1.00 0.00 2006 ASN A C 7
ATOM 10383 O O . ASN A 1 71 ? 2.862 -12.942 2.294 1.00 0.00 2006 ASN A O 7
ATOM 10394 N N . LEU A 1 72 ? 3.957 -11.560 3.687 1.00 0.00 2007 LEU A N 7
ATOM 10395 C CA . LEU A 1 72 ? 4.862 -10.955 2.709 1.00 0.00 2007 LEU A CA 7
ATOM 10396 C C . LEU A 1 72 ? 6.188 -10.648 3.383 1.00 0.00 2007 LEU A C 7
ATOM 10397 O O . LEU A 1 72 ? 6.288 -10.707 4.613 1.00 0.00 2007 LEU A O 7
ATOM 10413 N N . LYS A 1 73 ? 7.224 -10.358 2.588 1.00 0.00 2008 LYS A N 7
ATOM 10414 C CA . LYS A 1 73 ? 8.563 -10.051 3.076 1.00 0.00 2008 LYS A CA 7
ATOM 10415 C C . LYS A 1 73 ? 9.167 -8.879 2.324 1.00 0.00 2008 LYS A C 7
ATOM 10416 O O . LYS A 1 73 ? 8.506 -8.302 1.456 1.00 0.00 2008 LYS A O 7
ATOM 10435 N N . ALA A 1 74 ? 10.426 -8.550 2.609 1.00 0.00 2009 ALA A N 7
ATOM 10436 C CA . ALA A 1 74 ? 11.115 -7.436 1.974 1.00 0.00 2009 ALA A CA 7
ATOM 10437 C C . ALA A 1 74 ? 11.189 -7.541 0.453 1.00 0.00 2009 ALA A C 7
ATOM 10438 O O . ALA A 1 74 ? 11.187 -6.524 -0.230 1.00 0.00 2009 ALA A O 7
ATOM 10445 N N . THR A 1 75 ? 11.204 -8.756 -0.094 1.00 0.00 2010 THR A N 7
ATOM 10446 C CA . THR A 1 75 ? 11.278 -8.961 -1.532 1.00 0.00 2010 THR A CA 7
ATOM 10447 C C . THR A 1 75 ? 10.099 -8.270 -2.229 1.00 0.00 2010 THR A C 7
ATOM 10448 O O . THR A 1 75 ? 10.256 -7.845 -3.367 1.00 0.00 2010 THR A O 7
ATOM 10459 N N . LYS A 1 76 ? 8.937 -8.101 -1.569 1.00 0.00 2011 LYS A N 7
ATOM 10460 C CA . LYS A 1 76 ? 7.818 -7.412 -2.213 1.00 0.00 2011 LYS A CA 7
ATOM 10461 C C . LYS A 1 76 ? 8.203 -6.005 -2.624 1.00 0.00 2011 LYS A C 7
ATOM 10462 O O . LYS A 1 76 ? 7.851 -5.581 -3.718 1.00 0.00 2011 LYS A O 7
ATOM 10481 N N . LEU A 1 77 ? 8.916 -5.301 -1.750 1.00 0.00 2012 LEU A N 7
ATOM 10482 C CA . LEU A 1 77 ? 9.358 -3.930 -1.996 1.00 0.00 2012 LEU A CA 7
ATOM 10483 C C . LEU A 1 77 ? 10.295 -3.860 -3.207 1.00 0.00 2012 LEU A C 7
ATOM 10484 O O . LEU A 1 77 ? 10.418 -2.804 -3.828 1.00 0.00 2012 LEU A O 7
ATOM 10500 N N . TYR A 1 78 ? 10.957 -4.969 -3.546 1.00 0.00 2013 TYR A N 7
ATOM 10501 C CA . TYR A 1 78 ? 11.865 -5.067 -4.675 1.00 0.00 2013 TYR A CA 7
ATOM 10502 C C . TYR A 1 78 ? 11.136 -5.516 -5.939 1.00 0.00 2013 TYR A C 7
ATOM 10503 O O . TYR A 1 78 ? 11.552 -5.160 -7.044 1.00 0.00 2013 TYR A O 7
ATOM 10521 N N . ASP A 1 79 ? 10.088 -6.330 -5.798 1.00 0.00 2014 ASP A N 7
ATOM 10522 C CA . ASP A 1 79 ? 9.319 -6.831 -6.921 1.00 0.00 2014 ASP A CA 7
ATOM 10523 C C . ASP A 1 79 ? 8.381 -5.746 -7.413 1.00 0.00 2014 ASP A C 7
ATOM 10524 O O . ASP A 1 79 ? 8.206 -5.599 -8.618 1.00 0.00 2014 ASP A O 7
ATOM 10533 N N . TYR A 1 80 ? 7.812 -4.973 -6.484 1.00 0.00 2015 TYR A N 7
ATOM 10534 C CA . TYR A 1 80 ? 6.872 -3.903 -6.752 1.00 0.00 2015 TYR A CA 7
ATOM 10535 C C . TYR A 1 80 ? 7.287 -2.642 -5.984 1.00 0.00 2015 TYR A C 7
ATOM 10536 O O . TYR A 1 80 ? 6.769 -2.374 -4.897 1.00 0.00 2015 TYR A O 7
ATOM 10554 N N . PRO A 1 81 ? 8.224 -1.846 -6.512 1.00 0.00 2016 PRO A N 7
ATOM 10555 C CA . PRO A 1 81 ? 8.662 -0.619 -5.859 1.00 0.00 2016 PRO A CA 7
ATOM 10556 C C . PRO A 1 81 ? 7.591 0.483 -5.927 1.00 0.00 2016 PRO A C 7
ATOM 10557 O O . PRO A 1 81 ? 7.879 1.575 -5.449 1.00 0.00 2016 PRO A O 7
ATOM 10568 N N . THR A 1 82 ? 6.401 0.267 -6.509 1.00 0.00 2017 THR A N 7
ATOM 10569 C CA . THR A 1 82 ? 5.340 1.270 -6.584 1.00 0.00 2017 THR A CA 7
ATOM 10570 C C . THR A 1 82 ? 4.027 0.668 -6.072 1.00 0.00 2017 THR A C 7
ATOM 10571 O O . THR A 1 82 ? 3.836 -0.547 -6.057 1.00 0.00 2017 THR A O 7
ATOM 10582 N N . LEU A 1 83 ? 3.089 1.515 -5.650 1.00 0.00 2018 LEU A N 7
ATOM 10583 C CA . LEU A 1 83 ? 1.783 1.123 -5.108 1.00 0.00 2018 LEU A CA 7
ATOM 10584 C C . LEU A 1 83 ? 0.933 0.417 -6.139 1.00 0.00 2018 LEU A C 7
ATOM 10585 O O . LEU A 1 83 ? 0.210 -0.505 -5.779 1.00 0.00 2018 LEU A O 7
ATOM 10601 N N . LEU A 1 84 ? 0.986 0.863 -7.394 1.00 0.00 2019 LEU A N 7
ATOM 10602 C CA . LEU A 1 84 ? 0.201 0.291 -8.482 1.00 0.00 2019 LEU A CA 7
ATOM 10603 C C . LEU A 1 84 ? 0.373 -1.230 -8.549 1.00 0.00 2019 LEU A C 7
ATOM 10604 O O . LEU A 1 84 ? -0.618 -1.960 -8.509 1.00 0.00 2019 LEU A O 7
ATOM 10620 N N . GLU A 1 85 ? 1.613 -1.696 -8.651 1.00 0.00 2020 GLU A N 7
ATOM 10621 C CA . GLU A 1 85 ? 1.991 -3.111 -8.715 1.00 0.00 2020 GLU A CA 7
ATOM 10622 C C . GLU A 1 85 ? 1.888 -3.772 -7.338 1.00 0.00 2020 GLU A C 7
ATOM 10623 O O . GLU A 1 85 ? 1.389 -4.893 -7.244 1.00 0.00 2020 GLU A O 7
ATOM 10635 N N . LEU A 1 86 ? 2.283 -3.077 -6.257 1.00 0.00 2021 LEU A N 7
ATOM 10636 C CA . LEU A 1 86 ? 2.216 -3.620 -4.897 1.00 0.00 2021 LEU A CA 7
ATOM 10637 C C . LEU A 1 86 ? 0.786 -4.070 -4.623 1.00 0.00 2021 LEU A C 7
ATOM 10638 O O . LEU A 1 86 ? 0.554 -5.209 -4.216 1.00 0.00 2021 LEU A O 7
ATOM 10654 N N . SER A 1 87 ? -0.157 -3.159 -4.872 1.00 0.00 2022 SER A N 7
ATOM 10655 C CA . SER A 1 87 ? -1.577 -3.357 -4.705 1.00 0.00 2022 SER A CA 7
ATOM 10656 C C . SER A 1 87 ? -2.077 -4.435 -5.682 1.00 0.00 2022 SER A C 7
ATOM 10657 O O . SER A 1 87 ? -3.002 -5.182 -5.368 1.00 0.00 2022 SER A O 7
ATOM 10665 N N . GLY A 1 88 ? -1.491 -4.520 -6.872 1.00 0.00 2023 GLY A N 7
ATOM 10666 C CA . GLY A 1 88 ? -1.855 -5.482 -7.901 1.00 0.00 2023 GLY A CA 7
ATOM 10667 C C . GLY A 1 88 ? -1.781 -6.899 -7.349 1.00 0.00 2023 GLY A C 7
ATOM 10668 O O . GLY A 1 88 ? -2.690 -7.701 -7.587 1.00 0.00 2023 GLY A O 7
ATOM 10672 N N . TYR A 1 89 ? -0.731 -7.197 -6.577 1.00 0.00 2024 TYR A N 7
ATOM 10673 C CA . TYR A 1 89 ? -0.556 -8.506 -5.973 1.00 0.00 2024 TYR A CA 7
ATOM 10674 C C . TYR A 1 89 ? -1.449 -8.653 -4.738 1.00 0.00 2024 TYR A C 7
ATOM 10675 O O . TYR A 1 89 ? -2.291 -9.548 -4.716 1.00 0.00 2024 TYR A O 7
ATOM 10693 N N . ILE A 1 90 ? -1.353 -7.737 -3.762 1.00 0.00 2025 ILE A N 7
ATOM 10694 C CA . ILE A 1 90 ? -2.106 -7.774 -2.499 1.00 0.00 2025 ILE A CA 7
ATOM 10695 C C . ILE A 1 90 ? -3.596 -7.996 -2.697 1.00 0.00 2025 ILE A C 7
ATOM 10696 O O . ILE A 1 90 ? -4.155 -8.882 -2.051 1.00 0.00 2025 ILE A O 7
ATOM 10712 N N . ALA A 1 91 ? -4.215 -7.214 -3.576 1.00 0.00 2026 ALA A N 7
ATOM 10713 C CA . ALA A 1 91 ? -5.637 -7.284 -3.846 1.00 0.00 2026 ALA A CA 7
ATOM 10714 C C . ALA A 1 91 ? -6.067 -8.698 -4.202 1.00 0.00 2026 ALA A C 7
ATOM 10715 O O . ALA A 1 91 ? -7.161 -9.106 -3.840 1.00 0.00 2026 ALA A O 7
ATOM 10722 N N . GLN A 1 92 ? -5.230 -9.435 -4.925 1.00 0.00 2027 GLN A N 7
ATOM 10723 C CA . GLN A 1 92 ? -5.531 -10.801 -5.323 1.00 0.00 2027 GLN A CA 7
ATOM 10724 C C . GLN A 1 92 ? -5.336 -11.766 -4.153 1.00 0.00 2027 GLN A C 7
ATOM 10725 O O . GLN A 1 92 ? -6.075 -12.743 -4.056 1.00 0.00 2027 GLN A O 7
ATOM 10739 N N . ILE A 1 93 ? -4.364 -11.524 -3.266 1.00 0.00 2028 ILE A N 7
ATOM 10740 C CA . ILE A 1 93 ? -4.099 -12.395 -2.120 1.00 0.00 2028 ILE A CA 7
ATOM 10741 C C . ILE A 1 93 ? -5.306 -12.362 -1.191 1.00 0.00 2028 ILE A C 7
ATOM 10742 O O . ILE A 1 93 ? -5.888 -13.405 -0.919 1.00 0.00 2028 ILE A O 7
ATOM 10758 N N . LEU A 1 94 ? -5.731 -11.177 -0.743 1.00 0.00 2029 LEU A N 7
ATOM 10759 C CA . LEU A 1 94 ? -6.879 -11.064 0.158 1.00 0.00 2029 LEU A CA 7
ATOM 10760 C C . LEU A 1 94 ? -8.162 -11.560 -0.496 1.00 0.00 2029 LEU A C 7
ATOM 10761 O O . LEU A 1 94 ? -9.076 -12.022 0.182 1.00 0.00 2029 LEU A O 7
ATOM 10777 N N . SER A 1 95 ? -8.223 -11.470 -1.821 1.00 0.00 2030 SER A N 7
ATOM 10778 C CA . SER A 1 95 ? -9.376 -11.918 -2.589 1.00 0.00 2030 SER A CA 7
ATOM 10779 C C . SER A 1 95 ? -9.417 -13.450 -2.593 1.00 0.00 2030 SER A C 7
ATOM 10780 O O . SER A 1 95 ? -10.486 -14.040 -2.748 1.00 0.00 2030 SER A O 7
ATOM 10788 N N . SER A 1 96 ? -8.250 -14.081 -2.458 1.00 0.00 2031 SER A N 7
ATOM 10789 C CA . SER A 1 96 ? -8.072 -15.520 -2.444 1.00 0.00 2031 SER A CA 7
ATOM 10790 C C . SER A 1 96 ? -8.414 -16.000 -1.048 1.00 0.00 2031 SER A C 7
ATOM 10791 O O . SER A 1 96 ? -9.131 -16.983 -0.883 1.00 0.00 2031 SER A O 7
ATOM 10799 N N . GLN A 1 97 ? -7.954 -15.261 -0.041 1.00 0.00 2032 GLN A N 7
ATOM 10800 C CA . GLN A 1 97 ? -8.175 -15.581 1.351 1.00 0.00 2032 GLN A CA 7
ATOM 10801 C C . GLN A 1 97 ? -9.646 -15.583 1.771 1.00 0.00 2032 GLN A C 7
ATOM 10802 O O . GLN A 1 97 ? -9.976 -16.138 2.818 1.00 0.00 2032 GLN A O 7
ATOM 10816 N N . GLY A 1 98 ? -10.517 -14.946 0.989 1.00 0.00 2033 GLY A N 7
ATOM 10817 C CA . GLY A 1 98 ? -11.941 -14.896 1.251 1.00 0.00 2033 GLY A CA 7
ATOM 10818 C C . GLY A 1 98 ? -12.565 -16.141 0.638 1.00 0.00 2033 GLY A C 7
ATOM 10819 O O . GLY A 1 98 ? -13.183 -16.047 -0.424 1.00 0.00 2033 GLY A O 7
ATOM 10823 N N . THR A 1 99 ? -12.405 -17.274 1.323 1.00 0.00 2034 THR A N 7
ATOM 10824 C CA . THR A 1 99 ? -12.883 -18.603 0.970 1.00 0.00 2034 THR A CA 7
ATOM 10825 C C . THR A 1 99 ? -14.297 -18.544 0.406 1.00 0.00 2034 THR A C 7
ATOM 10826 O O . THR A 1 99 ? -15.225 -18.081 1.113 1.00 0.00 2034 THR A O 7
ATOM 10837 N N . SER A 1 1 ? -10.067 4.600 -11.031 1.00 0.00 1936 SER A N 8
ATOM 10838 C CA . SER A 1 1 ? -10.219 4.161 -9.640 1.00 0.00 1936 SER A CA 8
ATOM 10839 C C . SER A 1 1 ? -11.643 4.433 -9.204 1.00 0.00 1936 SER A C 8
ATOM 10840 O O . SER A 1 1 ? -12.039 5.590 -9.093 1.00 0.00 1936 SER A O 8
ATOM 10848 N N . GLY A 1 2 ? -12.407 3.367 -8.935 1.00 0.00 1937 GLY A N 8
ATOM 10849 C CA . GLY A 1 2 ? -13.800 3.448 -8.508 1.00 0.00 1937 GLY A CA 8
ATOM 10850 C C . GLY A 1 2 ? -13.999 4.330 -7.273 1.00 0.00 1937 GLY A C 8
ATOM 10851 O O . GLY A 1 2 ? -15.112 4.817 -7.046 1.00 0.00 1937 GLY A O 8
ATOM 10855 N N . LEU A 1 3 ? -12.943 4.507 -6.478 1.00 0.00 1938 LEU A N 8
ATOM 10856 C CA . LEU A 1 3 ? -12.859 5.309 -5.273 1.00 0.00 1938 LEU A CA 8
ATOM 10857 C C . LEU A 1 3 ? -11.682 6.235 -5.556 1.00 0.00 1938 LEU A C 8
ATOM 10858 O O . LEU A 1 3 ? -10.546 5.752 -5.579 1.00 0.00 1938 LEU A O 8
ATOM 10874 N N . VAL A 1 4 ? -11.936 7.481 -5.949 1.00 0.00 1939 VAL A N 8
ATOM 10875 C CA . VAL A 1 4 ? -10.914 8.474 -6.260 1.00 0.00 1939 VAL A CA 8
ATOM 10876 C C . VAL A 1 4 ? -11.147 9.728 -5.396 1.00 0.00 1939 VAL A C 8
ATOM 10877 O O . VAL A 1 4 ? -12.288 10.193 -5.311 1.00 0.00 1939 VAL A O 8
ATOM 10890 N N . PRO A 1 5 ? -10.108 10.303 -4.766 1.00 0.00 1940 PRO A N 8
ATOM 10891 C CA . PRO A 1 5 ? -10.255 11.486 -3.923 1.00 0.00 1940 PRO A CA 8
ATOM 10892 C C . PRO A 1 5 ? -10.500 12.767 -4.720 1.00 0.00 1940 PRO A C 8
ATOM 10893 O O . PRO A 1 5 ? -10.225 12.848 -5.920 1.00 0.00 1940 PRO A O 8
ATOM 10904 N N . ARG A 1 6 ? -10.948 13.809 -4.015 1.00 0.00 1941 ARG A N 8
ATOM 10905 C CA . ARG A 1 6 ? -11.235 15.132 -4.540 1.00 0.00 1941 ARG A CA 8
ATOM 10906 C C . ARG A 1 6 ? -11.018 16.268 -3.540 1.00 0.00 1941 ARG A C 8
ATOM 10907 O O . ARG A 1 6 ? -11.073 17.433 -3.931 1.00 0.00 1941 ARG A O 8
ATOM 10928 N N . GLY A 1 7 ? -10.815 15.948 -2.264 1.00 0.00 1942 GLY A N 8
ATOM 10929 C CA . GLY A 1 7 ? -10.619 16.889 -1.165 1.00 0.00 1942 GLY A CA 8
ATOM 10930 C C . GLY A 1 7 ? -11.671 16.643 -0.079 1.00 0.00 1942 GLY A C 8
ATOM 10931 O O . GLY A 1 7 ? -11.475 17.039 1.072 1.00 0.00 1942 GLY A O 8
ATOM 10935 N N . SER A 1 8 ? -12.764 15.952 -0.426 1.00 0.00 1943 SER A N 8
ATOM 10936 C CA . SER A 1 8 ? -13.852 15.602 0.470 1.00 0.00 1943 SER A CA 8
ATOM 10937 C C . SER A 1 8 ? -13.355 14.682 1.589 1.00 0.00 1943 SER A C 8
ATOM 10938 O O . SER A 1 8 ? -12.232 14.159 1.537 1.00 0.00 1943 SER A O 8
ATOM 10946 N N . HIS A 1 9 ? -14.242 14.452 2.555 1.00 0.00 1944 HIS A N 8
ATOM 10947 C CA . HIS A 1 9 ? -14.086 13.621 3.736 1.00 0.00 1944 HIS A CA 8
ATOM 10948 C C . HIS A 1 9 ? -13.592 12.207 3.397 1.00 0.00 1944 HIS A C 8
ATOM 10949 O O . HIS A 1 9 ? -13.707 11.746 2.250 1.00 0.00 1944 HIS A O 8
ATOM 10963 N N . MET A 1 10 ? -13.043 11.506 4.397 1.00 0.00 1945 MET A N 8
ATOM 10964 C CA . MET A 1 10 ? -12.554 10.140 4.223 1.00 0.00 1945 MET A CA 8
ATOM 10965 C C . MET A 1 10 ? -13.732 9.249 3.820 1.00 0.00 1945 MET A C 8
ATOM 10966 O O . MET A 1 10 ? -14.887 9.549 4.139 1.00 0.00 1945 MET A O 8
ATOM 10980 N N . THR A 1 11 ? -13.440 8.157 3.120 1.00 0.00 1946 THR A N 8
ATOM 10981 C CA . THR A 1 11 ? -14.427 7.202 2.630 1.00 0.00 1946 THR A CA 8
ATOM 10982 C C . THR A 1 11 ? -15.311 6.637 3.759 1.00 0.00 1946 THR A C 8
ATOM 10983 O O . THR A 1 11 ? -14.930 6.696 4.934 1.00 0.00 1946 THR A O 8
ATOM 10994 N N . PRO A 1 12 ? -16.487 6.079 3.417 1.00 0.00 1947 PRO A N 8
ATOM 10995 C CA . PRO A 1 12 ? -17.424 5.507 4.379 1.00 0.00 1947 PRO A CA 8
ATOM 10996 C C . PRO A 1 12 ? -16.868 4.213 4.988 1.00 0.00 1947 PRO A C 8
ATOM 10997 O O . PRO A 1 12 ? -15.709 3.860 4.766 1.00 0.00 1947 PRO A O 8
ATOM 11008 N N . GLN A 1 13 ? -17.691 3.475 5.738 1.00 0.00 1948 GLN A N 8
ATOM 11009 C CA . GLN A 1 13 ? -17.330 2.207 6.378 1.00 0.00 1948 GLN A CA 8
ATOM 11010 C C . GLN A 1 13 ? -17.257 1.032 5.381 1.00 0.00 1948 GLN A C 8
ATOM 11011 O O . GLN A 1 13 ? -17.526 -0.114 5.750 1.00 0.00 1948 GLN A O 8
ATOM 11025 N N . VAL A 1 14 ? -16.978 1.338 4.115 1.00 0.00 1949 VAL A N 8
ATOM 11026 C CA . VAL A 1 14 ? -16.855 0.464 2.961 1.00 0.00 1949 VAL A CA 8
ATOM 11027 C C . VAL A 1 14 ? -16.331 -0.916 3.358 1.00 0.00 1949 VAL A C 8
ATOM 11028 O O . VAL A 1 14 ? -15.135 -1.143 3.500 1.00 0.00 1949 VAL A O 8
ATOM 11041 N N . ASN A 1 15 ? -17.253 -1.869 3.494 1.00 0.00 1950 ASN A N 8
ATOM 11042 C CA . ASN A 1 15 ? -16.954 -3.240 3.887 1.00 0.00 1950 ASN A CA 8
ATOM 11043 C C . ASN A 1 15 ? -16.113 -4.030 2.864 1.00 0.00 1950 ASN A C 8
ATOM 11044 O O . ASN A 1 15 ? -15.854 -5.217 3.065 1.00 0.00 1950 ASN A O 8
ATOM 11055 N N . GLN A 1 16 ? -15.811 -3.435 1.713 1.00 0.00 1951 GLN A N 8
ATOM 11056 C CA . GLN A 1 16 ? -15.009 -4.021 0.641 1.00 0.00 1951 GLN A CA 8
ATOM 11057 C C . GLN A 1 16 ? -13.569 -3.513 0.748 1.00 0.00 1951 GLN A C 8
ATOM 11058 O O . GLN A 1 16 ? -13.282 -2.562 1.473 1.00 0.00 1951 GLN A O 8
ATOM 11072 N N . VAL A 1 17 ? -12.671 -4.131 -0.022 1.00 0.00 1952 VAL A N 8
ATOM 11073 C CA . VAL A 1 17 ? -11.260 -3.787 -0.070 1.00 0.00 1952 VAL A CA 8
ATOM 11074 C C . VAL A 1 17 ? -10.851 -3.799 -1.550 1.00 0.00 1952 VAL A C 8
ATOM 11075 O O . VAL A 1 17 ? -10.240 -4.753 -2.038 1.00 0.00 1952 VAL A O 8
ATOM 11088 N N . ASN A 1 18 ? -11.272 -2.776 -2.302 1.00 0.00 1953 ASN A N 8
ATOM 11089 C CA . ASN A 1 18 ? -10.952 -2.642 -3.729 1.00 0.00 1953 ASN A CA 8
ATOM 11090 C C . ASN A 1 18 ? -9.474 -2.320 -3.930 1.00 0.00 1953 ASN A C 8
ATOM 11091 O O . ASN A 1 18 ? -8.810 -1.807 -3.029 1.00 0.00 1953 ASN A O 8
ATOM 11102 N N . LEU A 1 19 ? -8.994 -2.458 -5.166 1.00 0.00 1954 LEU A N 8
ATOM 11103 C CA . LEU A 1 19 ? -7.615 -2.153 -5.533 1.00 0.00 1954 LEU A CA 8
ATOM 11104 C C . LEU A 1 19 ? -7.302 -0.698 -5.188 1.00 0.00 1954 LEU A C 8
ATOM 11105 O O . LEU A 1 19 ? -6.279 -0.416 -4.573 1.00 0.00 1954 LEU A O 8
ATOM 11121 N N . SER A 1 20 ? -8.189 0.229 -5.567 1.00 0.00 1955 SER A N 8
ATOM 11122 C CA . SER A 1 20 ? -8.006 1.650 -5.311 1.00 0.00 1955 SER A CA 8
ATOM 11123 C C . SER A 1 20 ? -7.912 1.957 -3.817 1.00 0.00 1955 SER A C 8
ATOM 11124 O O . SER A 1 20 ? -7.153 2.843 -3.436 1.00 0.00 1955 SER A O 8
ATOM 11132 N N . GLU A 1 21 ? -8.690 1.246 -2.999 1.00 0.00 1956 GLU A N 8
ATOM 11133 C CA . GLU A 1 21 ? -8.744 1.409 -1.554 1.00 0.00 1956 GLU A CA 8
ATOM 11134 C C . GLU A 1 21 ? -7.400 1.008 -0.954 1.00 0.00 1956 GLU A C 8
ATOM 11135 O O . GLU A 1 21 ? -6.773 1.792 -0.245 1.00 0.00 1956 GLU A O 8
ATOM 11147 N N . ILE A 1 22 ? -6.918 -0.190 -1.300 1.00 0.00 1957 ILE A N 8
ATOM 11148 C CA . ILE A 1 22 ? -5.642 -0.692 -0.806 1.00 0.00 1957 ILE A CA 8
ATOM 11149 C C . ILE A 1 22 ? -4.552 0.277 -1.231 1.00 0.00 1957 ILE A C 8
ATOM 11150 O O . ILE A 1 22 ? -3.776 0.725 -0.400 1.00 0.00 1957 ILE A O 8
ATOM 11166 N N . LYS A 1 23 ? -4.508 0.634 -2.513 1.00 0.00 1958 LYS A N 8
ATOM 11167 C CA . LYS A 1 23 ? -3.515 1.526 -3.080 1.00 0.00 1958 LYS A CA 8
ATOM 11168 C C . LYS A 1 23 ? -3.382 2.817 -2.282 1.00 0.00 1958 LYS A C 8
ATOM 11169 O O . LYS A 1 23 ? -2.252 3.224 -2.001 1.00 0.00 1958 LYS A O 8
ATOM 11188 N N . GLN A 1 24 ? -4.492 3.482 -1.950 1.00 0.00 1959 GLN A N 8
ATOM 11189 C CA . GLN A 1 24 ? -4.385 4.714 -1.183 1.00 0.00 1959 GLN A CA 8
ATOM 11190 C C . GLN A 1 24 ? -3.927 4.430 0.254 1.00 0.00 1959 GLN A C 8
ATOM 11191 O O . GLN A 1 24 ? -3.131 5.200 0.785 1.00 0.00 1959 GLN A O 8
ATOM 11205 N N . VAL A 1 25 ? -4.385 3.340 0.885 1.00 0.00 1960 VAL A N 8
ATOM 11206 C CA . VAL A 1 25 ? -3.975 3.011 2.250 1.00 0.00 1960 VAL A CA 8
ATOM 11207 C C . VAL A 1 25 ? -2.477 2.760 2.233 1.00 0.00 1960 VAL A C 8
ATOM 11208 O O . VAL A 1 25 ? -1.764 3.303 3.069 1.00 0.00 1960 VAL A O 8
ATOM 11221 N N . LEU A 1 26 ? -1.981 1.970 1.273 1.00 0.00 1961 LEU A N 8
ATOM 11222 C CA . LEU A 1 26 ? -0.570 1.692 1.144 1.00 0.00 1961 LEU A CA 8
ATOM 11223 C C . LEU A 1 26 ? 0.173 3.025 1.147 1.00 0.00 1961 LEU A C 8
ATOM 11224 O O . LEU A 1 26 ? 1.129 3.165 1.901 1.00 0.00 1961 LEU A O 8
ATOM 11240 N N . LYS A 1 27 ? -0.266 3.991 0.324 1.00 0.00 1962 LYS A N 8
ATOM 11241 C CA . LYS A 1 27 ? 0.351 5.300 0.227 1.00 0.00 1962 LYS A CA 8
ATOM 11242 C C . LYS A 1 27 ? 0.476 5.914 1.613 1.00 0.00 1962 LYS A C 8
ATOM 11243 O O . LYS A 1 27 ? 1.565 6.336 1.992 1.00 0.00 1962 LYS A O 8
ATOM 11262 N N . GLN A 1 28 ? -0.621 5.936 2.365 1.00 0.00 1963 GLN A N 8
ATOM 11263 C CA . GLN A 1 28 ? -0.665 6.506 3.699 1.00 0.00 1963 GLN A CA 8
ATOM 11264 C C . GLN A 1 28 ? 0.243 5.776 4.690 1.00 0.00 1963 GLN A C 8
ATOM 11265 O O . GLN A 1 28 ? 0.828 6.410 5.561 1.00 0.00 1963 GLN A O 8
ATOM 11279 N N . GLN A 1 29 ? 0.331 4.451 4.614 1.00 0.00 1964 GLN A N 8
ATOM 11280 C CA . GLN A 1 29 ? 1.127 3.656 5.540 1.00 0.00 1964 GLN A CA 8
ATOM 11281 C C . GLN A 1 29 ? 2.604 3.890 5.274 1.00 0.00 1964 GLN A C 8
ATOM 11282 O O . GLN A 1 29 ? 3.419 3.942 6.194 1.00 0.00 1964 GLN A O 8
ATOM 11296 N N . LEU A 1 30 ? 2.945 3.998 3.996 1.00 0.00 1965 LEU A N 8
ATOM 11297 C CA . LEU A 1 30 ? 4.307 4.211 3.558 1.00 0.00 1965 LEU A CA 8
ATOM 11298 C C . LEU A 1 30 ? 4.749 5.642 3.841 1.00 0.00 1965 LEU A C 8
ATOM 11299 O O . LEU A 1 30 ? 5.911 5.847 4.173 1.00 0.00 1965 LEU A O 8
ATOM 11315 N N . ALA A 1 31 ? 3.842 6.616 3.736 1.00 0.00 1966 ALA A N 8
ATOM 11316 C CA . ALA A 1 31 ? 4.171 8.004 3.954 1.00 0.00 1966 ALA A CA 8
ATOM 11317 C C . ALA A 1 31 ? 4.844 8.235 5.299 1.00 0.00 1966 ALA A C 8
ATOM 11318 O O . ALA A 1 31 ? 5.937 8.787 5.376 1.00 0.00 1966 ALA A O 8
ATOM 11325 N N . GLU A 1 32 ? 4.215 7.743 6.355 1.00 0.00 1967 GLU A N 8
ATOM 11326 C CA . GLU A 1 32 ? 4.695 7.901 7.727 1.00 0.00 1967 GLU A CA 8
ATOM 11327 C C . GLU A 1 32 ? 6.010 7.154 7.929 1.00 0.00 1967 GLU A C 8
ATOM 11328 O O . GLU A 1 32 ? 6.838 7.536 8.762 1.00 0.00 1967 GLU A O 8
ATOM 11340 N N . ALA A 1 33 ? 6.191 6.082 7.155 1.00 0.00 1968 ALA A N 8
ATOM 11341 C CA . ALA A 1 33 ? 7.377 5.247 7.171 1.00 0.00 1968 ALA A CA 8
ATOM 11342 C C . ALA A 1 33 ? 8.566 6.002 6.578 1.00 0.00 1968 ALA A C 8
ATOM 11343 O O . ALA A 1 33 ? 9.701 5.723 6.959 1.00 0.00 1968 ALA A O 8
ATOM 11350 N N . LEU A 1 34 ? 8.311 6.944 5.663 1.00 0.00 1969 LEU A N 8
ATOM 11351 C CA . LEU A 1 34 ? 9.322 7.767 5.010 1.00 0.00 1969 LEU A CA 8
ATOM 11352 C C . LEU A 1 34 ? 9.337 9.188 5.600 1.00 0.00 1969 LEU A C 8
ATOM 11353 O O . LEU A 1 34 ? 9.881 10.095 4.977 1.00 0.00 1969 LEU A O 8
ATOM 11369 N N . TYR A 1 35 ? 8.725 9.408 6.771 1.00 0.00 1970 TYR A N 8
ATOM 11370 C CA . TYR A 1 35 ? 8.653 10.707 7.445 1.00 0.00 1970 TYR A CA 8
ATOM 11371 C C . TYR A 1 35 ? 7.948 11.781 6.604 1.00 0.00 1970 TYR A C 8
ATOM 11372 O O . TYR A 1 35 ? 8.264 12.967 6.744 1.00 0.00 1970 TYR A O 8
ATOM 11390 N N . THR A 1 36 ? 6.963 11.405 5.786 1.00 0.00 1971 THR A N 8
ATOM 11391 C CA . THR A 1 36 ? 6.256 12.329 4.912 1.00 0.00 1971 THR A CA 8
ATOM 11392 C C . THR A 1 36 ? 4.744 12.088 4.892 1.00 0.00 1971 THR A C 8
ATOM 11393 O O . THR A 1 36 ? 4.211 11.389 5.760 1.00 0.00 1971 THR A O 8
ATOM 11404 N N . GLU A 1 37 ? 4.036 12.708 3.942 1.00 0.00 1972 GLU A N 8
ATOM 11405 C CA . GLU A 1 37 ? 2.602 12.587 3.744 1.00 0.00 1972 GLU A CA 8
ATOM 11406 C C . GLU A 1 37 ? 2.288 11.994 2.377 1.00 0.00 1972 GLU A C 8
ATOM 11407 O O . GLU A 1 37 ? 2.976 12.240 1.388 1.00 0.00 1972 GLU A O 8
ATOM 11419 N N . GLU A 1 38 ? 1.204 11.225 2.302 1.00 0.00 1973 GLU A N 8
ATOM 11420 C CA . GLU A 1 38 ? 0.760 10.596 1.063 1.00 0.00 1973 GLU A CA 8
ATOM 11421 C C . GLU A 1 38 ? 0.412 11.612 -0.022 1.00 0.00 1973 GLU A C 8
ATOM 11422 O O . GLU A 1 38 ? 0.306 11.259 -1.194 1.00 0.00 1973 GLU A O 8
ATOM 11434 N N . SER A 1 39 ? 0.176 12.864 0.336 1.00 0.00 1974 SER A N 8
ATOM 11435 C CA . SER A 1 39 ? -0.134 13.886 -0.647 1.00 0.00 1974 SER A CA 8
ATOM 11436 C C . SER A 1 39 ? 1.066 14.141 -1.567 1.00 0.00 1974 SER A C 8
ATOM 11437 O O . SER A 1 39 ? 0.872 14.652 -2.670 1.00 0.00 1974 SER A O 8
ATOM 11445 N N . GLU A 1 40 ? 2.289 13.776 -1.164 1.00 0.00 1975 GLU A N 8
ATOM 11446 C CA . GLU A 1 40 ? 3.480 13.994 -1.986 1.00 0.00 1975 GLU A CA 8
ATOM 11447 C C . GLU A 1 40 ? 4.062 12.689 -2.541 1.00 0.00 1975 GLU A C 8
ATOM 11448 O O . GLU A 1 40 ? 5.235 12.649 -2.925 1.00 0.00 1975 GLU A O 8
ATOM 11460 N N . ILE A 1 41 ? 3.264 11.618 -2.587 1.00 0.00 1976 ILE A N 8
ATOM 11461 C CA . ILE A 1 41 ? 3.688 10.313 -3.084 1.00 0.00 1976 ILE A CA 8
ATOM 11462 C C . ILE A 1 41 ? 2.922 9.986 -4.362 1.00 0.00 1976 ILE A C 8
ATOM 11463 O O . ILE A 1 41 ? 1.703 10.172 -4.440 1.00 0.00 1976 ILE A O 8
ATOM 11479 N N . ALA A 1 42 ? 3.645 9.540 -5.388 1.00 0.00 1977 ALA A N 8
ATOM 11480 C CA . ALA A 1 42 ? 3.081 9.138 -6.672 1.00 0.00 1977 ALA A CA 8
ATOM 11481 C C . ALA A 1 42 ? 2.965 7.613 -6.618 1.00 0.00 1977 ALA A C 8
ATOM 11482 O O . ALA A 1 42 ? 3.816 6.942 -6.032 1.00 0.00 1977 ALA A O 8
ATOM 11489 N N . GLU A 1 43 ? 1.914 7.068 -7.226 1.00 0.00 1978 GLU A N 8
ATOM 11490 C CA . GLU A 1 43 ? 1.573 5.639 -7.270 1.00 0.00 1978 GLU A CA 8
ATOM 11491 C C . GLU A 1 43 ? 2.387 4.834 -8.277 1.00 0.00 1978 GLU A C 8
ATOM 11492 O O . GLU A 1 43 ? 2.476 3.611 -8.195 1.00 0.00 1978 GLU A O 8
ATOM 11504 N N . ASP A 1 44 ? 3.010 5.560 -9.186 1.00 0.00 1979 ASP A N 8
ATOM 11505 C CA . ASP A 1 44 ? 3.862 5.202 -10.302 1.00 0.00 1979 ASP A CA 8
ATOM 11506 C C . ASP A 1 44 ? 5.310 5.641 -10.065 1.00 0.00 1979 ASP A C 8
ATOM 11507 O O . ASP A 1 44 ? 6.115 5.608 -10.997 1.00 0.00 1979 ASP A O 8
ATOM 11516 N N . GLN A 1 45 ? 5.635 6.079 -8.843 1.00 0.00 1980 GLN A N 8
ATOM 11517 C CA . GLN A 1 45 ? 6.975 6.496 -8.424 1.00 0.00 1980 GLN A CA 8
ATOM 11518 C C . GLN A 1 45 ? 7.494 5.405 -7.500 1.00 0.00 1980 GLN A C 8
ATOM 11519 O O . GLN A 1 45 ? 6.716 4.776 -6.775 1.00 0.00 1980 GLN A O 8
ATOM 11533 N N . LYS A 1 46 ? 8.801 5.185 -7.492 1.00 0.00 1981 LYS A N 8
ATOM 11534 C CA . LYS A 1 46 ? 9.412 4.153 -6.672 1.00 0.00 1981 LYS A CA 8
ATOM 11535 C C . LYS A 1 46 ? 9.628 4.625 -5.254 1.00 0.00 1981 LYS A C 8
ATOM 11536 O O . LYS A 1 46 ? 10.153 5.712 -5.043 1.00 0.00 1981 LYS A O 8
ATOM 11555 N N . PHE A 1 47 ? 9.309 3.777 -4.283 1.00 0.00 1982 PHE A N 8
ATOM 11556 C CA . PHE A 1 47 ? 9.508 4.081 -2.872 1.00 0.00 1982 PHE A CA 8
ATOM 11557 C C . PHE A 1 47 ? 10.992 4.370 -2.642 1.00 0.00 1982 PHE A C 8
ATOM 11558 O O . PHE A 1 47 ? 11.321 5.303 -1.919 1.00 0.00 1982 PHE A O 8
ATOM 11575 N N . VAL A 1 48 ? 11.906 3.599 -3.249 1.00 0.00 1983 VAL A N 8
ATOM 11576 C CA . VAL A 1 48 ? 13.341 3.829 -3.075 1.00 0.00 1983 VAL A CA 8
ATOM 11577 C C . VAL A 1 48 ? 13.722 5.225 -3.573 1.00 0.00 1983 VAL A C 8
ATOM 11578 O O . VAL A 1 48 ? 14.587 5.857 -2.965 1.00 0.00 1983 VAL A O 8
ATOM 11591 N N . ASP A 1 49 ? 13.048 5.722 -4.622 1.00 0.00 1984 ASP A N 8
ATOM 11592 C CA . ASP A 1 49 ? 13.297 7.044 -5.193 1.00 0.00 1984 ASP A CA 8
ATOM 11593 C C . ASP A 1 49 ? 12.799 8.153 -4.269 1.00 0.00 1984 ASP A C 8
ATOM 11594 O O . ASP A 1 49 ? 13.173 9.312 -4.456 1.00 0.00 1984 ASP A O 8
ATOM 11603 N N . LEU A 1 50 ? 11.977 7.805 -3.275 1.00 0.00 1985 LEU A N 8
ATOM 11604 C CA . LEU A 1 50 ? 11.461 8.710 -2.257 1.00 0.00 1985 LEU A CA 8
ATOM 11605 C C . LEU A 1 50 ? 12.423 8.601 -1.064 1.00 0.00 1985 LEU A C 8
ATOM 11606 O O . LEU A 1 50 ? 12.680 9.594 -0.383 1.00 0.00 1985 LEU A O 8
ATOM 11622 N N . GLY A 1 51 ? 13.004 7.413 -0.832 1.00 0.00 1986 GLY A N 8
ATOM 11623 C CA . GLY A 1 51 ? 13.963 7.145 0.231 1.00 0.00 1986 GLY A CA 8
ATOM 11624 C C . GLY A 1 51 ? 13.827 5.780 0.892 1.00 0.00 1986 GLY A C 8
ATOM 11625 O O . GLY A 1 51 ? 14.545 5.530 1.853 1.00 0.00 1986 GLY A O 8
ATOM 11629 N N . LEU A 1 52 ? 12.985 4.879 0.372 1.00 0.00 1987 LEU A N 8
ATOM 11630 C CA . LEU A 1 52 ? 12.757 3.545 0.936 1.00 0.00 1987 LEU A CA 8
ATOM 11631 C C . LEU A 1 52 ? 14.060 2.757 1.009 1.00 0.00 1987 LEU A C 8
ATOM 11632 O O . LEU A 1 52 ? 14.742 2.573 0.003 1.00 0.00 1987 LEU A O 8
ATOM 11648 N N . ASP A 1 53 ? 14.372 2.274 2.206 1.00 0.00 1988 ASP A N 8
ATOM 11649 C CA . ASP A 1 53 ? 15.560 1.511 2.556 1.00 0.00 1988 ASP A CA 8
ATOM 11650 C C . ASP A 1 53 ? 15.215 0.066 2.890 1.00 0.00 1988 ASP A C 8
ATOM 11651 O O . ASP A 1 53 ? 14.068 -0.312 3.141 1.00 0.00 1988 ASP A O 8
ATOM 11660 N N . SER A 1 54 ? 16.248 -0.764 2.964 1.00 0.00 1989 SER A N 8
ATOM 11661 C CA . SER A 1 54 ? 16.139 -2.178 3.281 1.00 0.00 1989 SER A CA 8
ATOM 11662 C C . SER A 1 54 ? 15.486 -2.426 4.650 1.00 0.00 1989 SER A C 8
ATOM 11663 O O . SER A 1 54 ? 14.915 -3.493 4.869 1.00 0.00 1989 SER A O 8
ATOM 11671 N N . ILE A 1 55 ? 15.602 -1.481 5.585 1.00 0.00 1990 ILE A N 8
ATOM 11672 C CA . ILE A 1 55 ? 15.039 -1.580 6.921 1.00 0.00 1990 ILE A CA 8
ATOM 11673 C C . ILE A 1 55 ? 13.537 -1.292 6.854 1.00 0.00 1990 ILE A C 8
ATOM 11674 O O . ILE A 1 55 ? 12.724 -2.160 7.176 1.00 0.00 1990 ILE A O 8
ATOM 11690 N N . VAL A 1 56 ? 13.175 -0.093 6.393 1.00 0.00 1991 VAL A N 8
ATOM 11691 C CA . VAL A 1 56 ? 11.795 0.367 6.273 1.00 0.00 1991 VAL A CA 8
ATOM 11692 C C . VAL A 1 56 ? 10.966 -0.601 5.437 1.00 0.00 1991 VAL A C 8
ATOM 11693 O O . VAL A 1 56 ? 9.818 -0.877 5.772 1.00 0.00 1991 VAL A O 8
ATOM 11706 N N . GLY A 1 57 ? 11.532 -1.177 4.376 1.00 0.00 1992 GLY A N 8
ATOM 11707 C CA . GLY A 1 57 ? 10.781 -2.103 3.541 1.00 0.00 1992 GLY A CA 8
ATOM 11708 C C . GLY A 1 57 ? 10.293 -3.343 4.298 1.00 0.00 1992 GLY A C 8
ATOM 11709 O O . GLY A 1 57 ? 9.278 -3.926 3.918 1.00 0.00 1992 GLY A O 8
ATOM 11713 N N . VAL A 1 58 ? 10.995 -3.770 5.349 1.00 0.00 1993 VAL A N 8
ATOM 11714 C CA . VAL A 1 58 ? 10.632 -4.934 6.151 1.00 0.00 1993 VAL A CA 8
ATOM 11715 C C . VAL A 1 58 ? 9.533 -4.561 7.143 1.00 0.00 1993 VAL A C 8
ATOM 11716 O O . VAL A 1 58 ? 8.514 -5.250 7.223 1.00 0.00 1993 VAL A O 8
ATOM 11729 N N . GLU A 1 59 ? 9.713 -3.500 7.922 1.00 0.00 1994 GLU A N 8
ATOM 11730 C CA . GLU A 1 59 ? 8.694 -3.094 8.885 1.00 0.00 1994 GLU A CA 8
ATOM 11731 C C . GLU A 1 59 ? 7.416 -2.690 8.149 1.00 0.00 1994 GLU A C 8
ATOM 11732 O O . GLU A 1 59 ? 6.315 -3.049 8.569 1.00 0.00 1994 GLU A O 8
ATOM 11744 N N . TRP A 1 60 ? 7.539 -2.027 6.997 1.00 0.00 1995 TRP A N 8
ATOM 11745 C CA . TRP A 1 60 ? 6.381 -1.603 6.248 1.00 0.00 1995 TRP A CA 8
ATOM 11746 C C . TRP A 1 60 ? 5.668 -2.805 5.645 1.00 0.00 1995 TRP A C 8
ATOM 11747 O O . TRP A 1 60 ? 4.442 -2.909 5.727 1.00 0.00 1995 TRP A O 8
ATOM 11768 N N . THR A 1 61 ? 6.423 -3.741 5.049 1.00 0.00 1996 THR A N 8
ATOM 11769 C CA . THR A 1 61 ? 5.768 -4.911 4.467 1.00 0.00 1996 THR A CA 8
ATOM 11770 C C . THR A 1 61 ? 5.055 -5.705 5.561 1.00 0.00 1996 THR A C 8
ATOM 11771 O O . THR A 1 61 ? 4.077 -6.399 5.279 1.00 0.00 1996 THR A O 8
ATOM 11782 N N . THR A 1 62 ? 5.560 -5.647 6.791 1.00 0.00 1997 THR A N 8
ATOM 11783 C CA . THR A 1 62 ? 4.950 -6.339 7.895 1.00 0.00 1997 THR A CA 8
ATOM 11784 C C . THR A 1 62 ? 3.624 -5.657 8.217 1.00 0.00 1997 THR A C 8
ATOM 11785 O O . THR A 1 62 ? 2.610 -6.347 8.307 1.00 0.00 1997 THR A O 8
ATOM 11796 N N . THR A 1 63 ? 3.604 -4.327 8.324 1.00 0.00 1998 THR A N 8
ATOM 11797 C CA . THR A 1 63 ? 2.383 -3.582 8.609 1.00 0.00 1998 THR A CA 8
ATOM 11798 C C . THR A 1 63 ? 1.317 -3.925 7.561 1.00 0.00 1998 THR A C 8
ATOM 11799 O O . THR A 1 63 ? 0.134 -4.038 7.875 1.00 0.00 1998 THR A O 8
ATOM 11810 N N . ILE A 1 64 ? 1.736 -4.149 6.315 1.00 0.00 1999 ILE A N 8
ATOM 11811 C CA . ILE A 1 64 ? 0.841 -4.497 5.214 1.00 0.00 1999 ILE A CA 8
ATOM 11812 C C . ILE A 1 64 ? 0.150 -5.828 5.514 1.00 0.00 1999 ILE A C 8
ATOM 11813 O O . ILE A 1 64 ? -1.070 -5.951 5.375 1.00 0.00 1999 ILE A O 8
ATOM 11829 N N . ASN A 1 65 ? 0.953 -6.830 5.876 1.00 0.00 2000 ASN A N 8
ATOM 11830 C CA . ASN A 1 65 ? 0.495 -8.172 6.182 1.00 0.00 2000 ASN A CA 8
ATOM 11831 C C . ASN A 1 65 ? -0.506 -8.125 7.305 1.00 0.00 2000 ASN A C 8
ATOM 11832 O O . ASN A 1 65 ? -1.524 -8.794 7.241 1.00 0.00 2000 ASN A O 8
ATOM 11843 N N . GLN A 1 66 ? -0.200 -7.358 8.340 1.00 0.00 2001 GLN A N 8
ATOM 11844 C CA . GLN A 1 66 ? -1.064 -7.241 9.496 1.00 0.00 2001 GLN A CA 8
ATOM 11845 C C . GLN A 1 66 ? -2.356 -6.498 9.167 1.00 0.00 2001 GLN A C 8
ATOM 11846 O O . GLN A 1 66 ? -3.391 -6.805 9.757 1.00 0.00 2001 GLN A O 8
ATOM 11860 N N . THR A 1 67 ? -2.341 -5.590 8.187 1.00 0.00 2002 THR A N 8
ATOM 11861 C CA . THR A 1 67 ? -3.517 -4.837 7.828 1.00 0.00 2002 THR A CA 8
ATOM 11862 C C . THR A 1 67 ? -4.532 -5.712 7.082 1.00 0.00 2002 THR A C 8
ATOM 11863 O O . THR A 1 67 ? -5.692 -5.774 7.498 1.00 0.00 2002 THR A O 8
ATOM 11874 N N . TYR A 1 68 ? -4.112 -6.413 6.022 1.00 0.00 2003 TYR A N 8
ATOM 11875 C CA . TYR A 1 68 ? -4.993 -7.240 5.198 1.00 0.00 2003 TYR A CA 8
ATOM 11876 C C . TYR A 1 68 ? -4.897 -8.733 5.478 1.00 0.00 2003 TYR A C 8
ATOM 11877 O O . TYR A 1 68 ? -5.451 -9.518 4.714 1.00 0.00 2003 TYR A O 8
ATOM 11895 N N . ASN A 1 69 ? -4.203 -9.129 6.545 1.00 0.00 2004 ASN A N 8
ATOM 11896 C CA . ASN A 1 69 ? -4.006 -10.512 6.964 1.00 0.00 2004 ASN A CA 8
ATOM 11897 C C . ASN A 1 69 ? -3.328 -11.339 5.884 1.00 0.00 2004 ASN A C 8
ATOM 11898 O O . ASN A 1 69 ? -3.907 -12.243 5.294 1.00 0.00 2004 ASN A O 8
ATOM 11909 N N . LEU A 1 70 ? -2.071 -11.030 5.605 1.00 0.00 2005 LEU A N 8
ATOM 11910 C CA . LEU A 1 70 ? -1.261 -11.688 4.590 1.00 0.00 2005 LEU A CA 8
ATOM 11911 C C . LEU A 1 70 ? 0.049 -12.133 5.229 1.00 0.00 2005 LEU A C 8
ATOM 11912 O O . LEU A 1 70 ? 0.193 -12.154 6.452 1.00 0.00 2005 LEU A O 8
ATOM 11928 N N . ASN A 1 71 ? 0.993 -12.545 4.396 1.00 0.00 2006 ASN A N 8
ATOM 11929 C CA . ASN A 1 71 ? 2.330 -12.971 4.763 1.00 0.00 2006 ASN A CA 8
ATOM 11930 C C . ASN A 1 71 ? 3.165 -12.613 3.539 1.00 0.00 2006 ASN A C 8
ATOM 11931 O O . ASN A 1 71 ? 2.955 -13.190 2.470 1.00 0.00 2006 ASN A O 8
ATOM 11942 N N . LEU A 1 72 ? 4.078 -11.655 3.701 1.00 0.00 2007 LEU A N 8
ATOM 11943 C CA . LEU A 1 72 ? 4.980 -11.117 2.681 1.00 0.00 2007 LEU A CA 8
ATOM 11944 C C . LEU A 1 72 ? 6.252 -10.602 3.343 1.00 0.00 2007 LEU A C 8
ATOM 11945 O O . LEU A 1 72 ? 6.250 -10.340 4.554 1.00 0.00 2007 LEU A O 8
ATOM 11961 N N . LYS A 1 73 ? 7.316 -10.390 2.559 1.00 0.00 2008 LYS A N 8
ATOM 11962 C CA . LYS A 1 73 ? 8.594 -9.901 3.049 1.00 0.00 2008 LYS A CA 8
ATOM 11963 C C . LYS A 1 73 ? 9.174 -8.835 2.141 1.00 0.00 2008 LYS A C 8
ATOM 11964 O O . LYS A 1 73 ? 8.559 -8.484 1.139 1.00 0.00 2008 LYS A O 8
ATOM 11983 N N . ALA A 1 74 ? 10.366 -8.340 2.482 1.00 0.00 2009 ALA A N 8
ATOM 11984 C CA . ALA A 1 74 ? 11.077 -7.290 1.755 1.00 0.00 2009 ALA A CA 8
ATOM 11985 C C . ALA A 1 74 ? 11.210 -7.551 0.254 1.00 0.00 2009 ALA A C 8
ATOM 11986 O O . ALA A 1 74 ? 11.317 -6.599 -0.515 1.00 0.00 2009 ALA A O 8
ATOM 11993 N N . THR A 1 75 ? 11.151 -8.811 -0.187 1.00 0.00 2010 THR A N 8
ATOM 11994 C CA . THR A 1 75 ? 11.243 -9.127 -1.601 1.00 0.00 2010 THR A CA 8
ATOM 11995 C C . THR A 1 75 ? 10.063 -8.458 -2.318 1.00 0.00 2010 THR A C 8
ATOM 11996 O O . THR A 1 75 ? 10.189 -8.113 -3.490 1.00 0.00 2010 THR A O 8
ATOM 12007 N N . LYS A 1 76 ? 8.927 -8.232 -1.630 1.00 0.00 2011 LYS A N 8
ATOM 12008 C CA . LYS A 1 76 ? 7.805 -7.558 -2.270 1.00 0.00 2011 LYS A CA 8
ATOM 12009 C C . LYS A 1 76 ? 8.189 -6.145 -2.657 1.00 0.00 2011 LYS A C 8
ATOM 12010 O O . LYS A 1 76 ? 7.914 -5.709 -3.772 1.00 0.00 2011 LYS A O 8
ATOM 12029 N N . LEU A 1 77 ? 8.825 -5.433 -1.736 1.00 0.00 2012 LEU A N 8
ATOM 12030 C CA . LEU A 1 77 ? 9.270 -4.060 -1.967 1.00 0.00 2012 LEU A CA 8
ATOM 12031 C C . LEU A 1 77 ? 10.250 -4.005 -3.140 1.00 0.00 2012 LEU A C 8
ATOM 12032 O O . LEU A 1 77 ? 10.379 -2.960 -3.778 1.00 0.00 2012 LEU A O 8
ATOM 12048 N N . TYR A 1 78 ? 10.891 -5.132 -3.451 1.00 0.00 2013 TYR A N 8
ATOM 12049 C CA . TYR A 1 78 ? 11.848 -5.279 -4.524 1.00 0.00 2013 TYR A CA 8
ATOM 12050 C C . TYR A 1 78 ? 11.217 -5.750 -5.833 1.00 0.00 2013 TYR A C 8
ATOM 12051 O O . TYR A 1 78 ? 11.789 -5.499 -6.892 1.00 0.00 2013 TYR A O 8
ATOM 12069 N N . ASP A 1 79 ? 10.062 -6.424 -5.798 1.00 0.00 2014 ASP A N 8
ATOM 12070 C CA . ASP A 1 79 ? 9.401 -6.891 -7.018 1.00 0.00 2014 ASP A CA 8
ATOM 12071 C C . ASP A 1 79 ? 8.440 -5.803 -7.487 1.00 0.00 2014 ASP A C 8
ATOM 12072 O O . ASP A 1 79 ? 8.294 -5.610 -8.688 1.00 0.00 2014 ASP A O 8
ATOM 12081 N N . TYR A 1 80 ? 7.796 -5.081 -6.554 1.00 0.00 2015 TYR A N 8
ATOM 12082 C CA . TYR A 1 80 ? 6.823 -4.019 -6.790 1.00 0.00 2015 TYR A CA 8
ATOM 12083 C C . TYR A 1 80 ? 7.285 -2.768 -6.034 1.00 0.00 2015 TYR A C 8
ATOM 12084 O O . TYR A 1 80 ? 6.865 -2.542 -4.899 1.00 0.00 2015 TYR A O 8
ATOM 12102 N N . PRO A 1 81 ? 8.163 -1.951 -6.633 1.00 0.00 2016 PRO A N 8
ATOM 12103 C CA . PRO A 1 81 ? 8.668 -0.729 -6.021 1.00 0.00 2016 PRO A CA 8
ATOM 12104 C C . PRO A 1 81 ? 7.637 0.405 -6.042 1.00 0.00 2016 PRO A C 8
ATOM 12105 O O . PRO A 1 81 ? 7.991 1.463 -5.525 1.00 0.00 2016 PRO A O 8
ATOM 12116 N N . THR A 1 82 ? 6.439 0.233 -6.621 1.00 0.00 2017 THR A N 8
ATOM 12117 C CA . THR A 1 82 ? 5.382 1.239 -6.675 1.00 0.00 2017 THR A CA 8
ATOM 12118 C C . THR A 1 82 ? 4.081 0.634 -6.132 1.00 0.00 2017 THR A C 8
ATOM 12119 O O . THR A 1 82 ? 3.894 -0.585 -6.126 1.00 0.00 2017 THR A O 8
ATOM 12130 N N . LEU A 1 83 ? 3.156 1.480 -5.684 1.00 0.00 2018 LEU A N 8
ATOM 12131 C CA . LEU A 1 83 ? 1.860 1.109 -5.112 1.00 0.00 2018 LEU A CA 8
ATOM 12132 C C . LEU A 1 83 ? 0.960 0.434 -6.115 1.00 0.00 2018 LEU A C 8
ATOM 12133 O O . LEU A 1 83 ? 0.162 -0.414 -5.736 1.00 0.00 2018 LEU A O 8
ATOM 12149 N N . LEU A 1 84 ? 1.052 0.832 -7.377 1.00 0.00 2019 LEU A N 8
ATOM 12150 C CA . LEU A 1 84 ? 0.233 0.291 -8.446 1.00 0.00 2019 LEU A CA 8
ATOM 12151 C C . LEU A 1 84 ? 0.369 -1.225 -8.505 1.00 0.00 2019 LEU A C 8
ATOM 12152 O O . LEU A 1 84 ? -0.629 -1.949 -8.466 1.00 0.00 2019 LEU A O 8
ATOM 12168 N N . GLU A 1 85 ? 1.604 -1.692 -8.608 1.00 0.00 2020 GLU A N 8
ATOM 12169 C CA . GLU A 1 85 ? 1.951 -3.103 -8.661 1.00 0.00 2020 GLU A CA 8
ATOM 12170 C C . GLU A 1 85 ? 1.836 -3.751 -7.279 1.00 0.00 2020 GLU A C 8
ATOM 12171 O O . GLU A 1 85 ? 1.308 -4.859 -7.174 1.00 0.00 2020 GLU A O 8
ATOM 12183 N N . LEU A 1 86 ? 2.253 -3.061 -6.209 1.00 0.00 2021 LEU A N 8
ATOM 12184 C CA . LEU A 1 86 ? 2.192 -3.597 -4.848 1.00 0.00 2021 LEU A CA 8
ATOM 12185 C C . LEU A 1 86 ? 0.756 -3.942 -4.461 1.00 0.00 2021 LEU A C 8
ATOM 12186 O O . LEU A 1 86 ? 0.473 -5.048 -4.003 1.00 0.00 2021 LEU A O 8
ATOM 12202 N N . SER A 1 87 ? -0.150 -2.985 -4.656 1.00 0.00 2022 SER A N 8
ATOM 12203 C CA . SER A 1 87 ? -1.562 -3.114 -4.364 1.00 0.00 2022 SER A CA 8
ATOM 12204 C C . SER A 1 87 ? -2.198 -4.176 -5.250 1.00 0.00 2022 SER A C 8
ATOM 12205 O O . SER A 1 87 ? -3.141 -4.830 -4.807 1.00 0.00 2022 SER A O 8
ATOM 12213 N N . GLY A 1 88 ? -1.720 -4.304 -6.492 1.00 0.00 2023 GLY A N 8
ATOM 12214 C CA . GLY A 1 88 ? -2.218 -5.258 -7.466 1.00 0.00 2023 GLY A CA 8
ATOM 12215 C C . GLY A 1 88 ? -2.138 -6.658 -6.897 1.00 0.00 2023 GLY A C 8
ATOM 12216 O O . GLY A 1 88 ? -3.123 -7.397 -6.911 1.00 0.00 2023 GLY A O 8
ATOM 12220 N N . TYR A 1 89 ? -0.972 -7.005 -6.357 1.00 0.00 2024 TYR A N 8
ATOM 12221 C CA . TYR A 1 89 ? -0.757 -8.319 -5.786 1.00 0.00 2024 TYR A CA 8
ATOM 12222 C C . TYR A 1 89 ? -1.625 -8.510 -4.555 1.00 0.00 2024 TYR A C 8
ATOM 12223 O O . TYR A 1 89 ? -2.449 -9.416 -4.541 1.00 0.00 2024 TYR A O 8
ATOM 12241 N N . ILE A 1 90 ? -1.513 -7.614 -3.568 1.00 0.00 2025 ILE A N 8
ATOM 12242 C CA . ILE A 1 90 ? -2.256 -7.687 -2.311 1.00 0.00 2025 ILE A CA 8
ATOM 12243 C C . ILE A 1 90 ? -3.745 -7.900 -2.540 1.00 0.00 2025 ILE A C 8
ATOM 12244 O O . ILE A 1 90 ? -4.317 -8.790 -1.911 1.00 0.00 2025 ILE A O 8
ATOM 12260 N N . ALA A 1 91 ? -4.359 -7.104 -3.417 1.00 0.00 2026 ALA A N 8
ATOM 12261 C CA . ALA A 1 91 ? -5.776 -7.192 -3.708 1.00 0.00 2026 ALA A CA 8
ATOM 12262 C C . ALA A 1 91 ? -6.198 -8.589 -4.142 1.00 0.00 2026 ALA A C 8
ATOM 12263 O O . ALA A 1 91 ? -7.365 -8.915 -3.975 1.00 0.00 2026 ALA A O 8
ATOM 12270 N N . GLN A 1 92 ? -5.330 -9.353 -4.809 1.00 0.00 2027 GLN A N 8
ATOM 12271 C CA . GLN A 1 92 ? -5.620 -10.715 -5.243 1.00 0.00 2027 GLN A CA 8
ATOM 12272 C C . GLN A 1 92 ? -5.502 -11.699 -4.070 1.00 0.00 2027 GLN A C 8
ATOM 12273 O O . GLN A 1 92 ? -6.299 -12.627 -3.971 1.00 0.00 2027 GLN A O 8
ATOM 12287 N N . ILE A 1 93 ? -4.537 -11.489 -3.165 1.00 0.00 2028 ILE A N 8
ATOM 12288 C CA . ILE A 1 93 ? -4.290 -12.356 -2.010 1.00 0.00 2028 ILE A CA 8
ATOM 12289 C C . ILE A 1 93 ? -5.456 -12.305 -1.038 1.00 0.00 2028 ILE A C 8
ATOM 12290 O O . ILE A 1 93 ? -6.034 -13.344 -0.725 1.00 0.00 2028 ILE A O 8
ATOM 12306 N N . LEU A 1 94 ? -5.828 -11.109 -0.572 1.00 0.00 2029 LEU A N 8
ATOM 12307 C CA . LEU A 1 94 ? -6.923 -10.988 0.382 1.00 0.00 2029 LEU A CA 8
ATOM 12308 C C . LEU A 1 94 ? -8.219 -11.519 -0.225 1.00 0.00 2029 LEU A C 8
ATOM 12309 O O . LEU A 1 94 ? -9.052 -12.076 0.481 1.00 0.00 2029 LEU A O 8
ATOM 12325 N N . SER A 1 95 ? -8.401 -11.335 -1.535 1.00 0.00 2030 SER A N 8
ATOM 12326 C CA . SER A 1 95 ? -9.617 -11.800 -2.199 1.00 0.00 2030 SER A CA 8
ATOM 12327 C C . SER A 1 95 ? -9.595 -13.314 -2.421 1.00 0.00 2030 SER A C 8
ATOM 12328 O O . SER A 1 95 ? -10.634 -13.915 -2.703 1.00 0.00 2030 SER A O 8
ATOM 12336 N N . SER A 1 96 ? -8.410 -13.926 -2.339 1.00 0.00 2031 SER A N 8
ATOM 12337 C CA . SER A 1 96 ? -8.204 -15.358 -2.489 1.00 0.00 2031 SER A CA 8
ATOM 12338 C C . SER A 1 96 ? -8.592 -15.964 -1.142 1.00 0.00 2031 SER A C 8
ATOM 12339 O O . SER A 1 96 ? -9.129 -17.072 -1.096 1.00 0.00 2031 SER A O 8
ATOM 12347 N N . GLN A 1 97 ? -8.340 -15.233 -0.045 1.00 0.00 2032 GLN A N 8
ATOM 12348 C CA . GLN A 1 97 ? -8.702 -15.690 1.281 1.00 0.00 2032 GLN A CA 8
ATOM 12349 C C . GLN A 1 97 ? -10.214 -15.533 1.467 1.00 0.00 2032 GLN A C 8
ATOM 12350 O O . GLN A 1 97 ? -10.844 -16.314 2.179 1.00 0.00 2032 GLN A O 8
ATOM 12364 N N . GLY A 1 98 ? -10.810 -14.559 0.775 1.00 0.00 2033 GLY A N 8
ATOM 12365 C CA . GLY A 1 98 ? -12.224 -14.244 0.798 1.00 0.00 2033 GLY A CA 8
ATOM 12366 C C . GLY A 1 98 ? -13.000 -15.072 -0.223 1.00 0.00 2033 GLY A C 8
ATOM 12367 O O . GLY A 1 98 ? -13.863 -14.528 -0.924 1.00 0.00 2033 GLY A O 8
ATOM 12371 N N . THR A 1 99 ? -12.631 -16.344 -0.392 1.00 0.00 2034 THR A N 8
ATOM 12372 C CA . THR A 1 99 ? -13.292 -17.263 -1.305 1.00 0.00 2034 THR A CA 8
ATOM 12373 C C . THR A 1 99 ? -14.708 -17.446 -0.773 1.00 0.00 2034 THR A C 8
ATOM 12374 O O . THR A 1 99 ? -15.642 -17.521 -1.594 1.00 0.00 2034 THR A O 8
ATOM 12385 N N . SER A 1 1 ? -12.752 -0.842 -8.817 1.00 0.00 1936 SER A N 9
ATOM 12386 C CA . SER A 1 1 ? -12.264 0.540 -8.982 1.00 0.00 1936 SER A CA 9
ATOM 12387 C C . SER A 1 1 ? -13.401 1.544 -8.845 1.00 0.00 1936 SER A C 9
ATOM 12388 O O . SER A 1 1 ? -14.567 1.146 -8.819 1.00 0.00 1936 SER A O 9
ATOM 12396 N N . GLY A 1 2 ? -13.079 2.836 -8.721 1.00 0.00 1937 GLY A N 9
ATOM 12397 C CA . GLY A 1 2 ? -14.067 3.899 -8.596 1.00 0.00 1937 GLY A CA 9
ATOM 12398 C C . GLY A 1 2 ? -13.880 4.788 -7.371 1.00 0.00 1937 GLY A C 9
ATOM 12399 O O . GLY A 1 2 ? -14.852 5.414 -6.948 1.00 0.00 1937 GLY A O 9
ATOM 12403 N N . LEU A 1 3 ? -12.685 4.793 -6.776 1.00 0.00 1938 LEU A N 9
ATOM 12404 C CA . LEU A 1 3 ? -12.321 5.585 -5.607 1.00 0.00 1938 LEU A CA 9
ATOM 12405 C C . LEU A 1 3 ? -10.978 6.227 -5.917 1.00 0.00 1938 LEU A C 9
ATOM 12406 O O . LEU A 1 3 ? -9.972 5.519 -5.898 1.00 0.00 1938 LEU A O 9
ATOM 12422 N N . VAL A 1 4 ? -10.928 7.497 -6.315 1.00 0.00 1939 VAL A N 9
ATOM 12423 C CA . VAL A 1 4 ? -9.662 8.174 -6.597 1.00 0.00 1939 VAL A CA 9
ATOM 12424 C C . VAL A 1 4 ? -9.594 9.446 -5.743 1.00 0.00 1939 VAL A C 9
ATOM 12425 O O . VAL A 1 4 ? -10.409 10.349 -5.967 1.00 0.00 1939 VAL A O 9
ATOM 12438 N N . PRO A 1 5 ? -8.696 9.535 -4.745 1.00 0.00 1940 PRO A N 9
ATOM 12439 C CA . PRO A 1 5 ? -8.593 10.722 -3.913 1.00 0.00 1940 PRO A CA 9
ATOM 12440 C C . PRO A 1 5 ? -7.981 11.875 -4.708 1.00 0.00 1940 PRO A C 9
ATOM 12441 O O . PRO A 1 5 ? -6.962 11.699 -5.380 1.00 0.00 1940 PRO A O 9
ATOM 12452 N N . ARG A 1 6 ? -8.568 13.067 -4.596 1.00 0.00 1941 ARG A N 9
ATOM 12453 C CA . ARG A 1 6 ? -8.121 14.276 -5.271 1.00 0.00 1941 ARG A CA 9
ATOM 12454 C C . ARG A 1 6 ? -8.183 15.547 -4.427 1.00 0.00 1941 ARG A C 9
ATOM 12455 O O . ARG A 1 6 ? -7.782 16.613 -4.903 1.00 0.00 1941 ARG A O 9
ATOM 12476 N N . GLY A 1 7 ? -8.707 15.454 -3.210 1.00 0.00 1942 GLY A N 9
ATOM 12477 C CA . GLY A 1 7 ? -8.846 16.556 -2.263 1.00 0.00 1942 GLY A CA 9
ATOM 12478 C C . GLY A 1 7 ? -10.274 16.743 -1.752 1.00 0.00 1942 GLY A C 9
ATOM 12479 O O . GLY A 1 7 ? -10.596 17.803 -1.207 1.00 0.00 1942 GLY A O 9
ATOM 12483 N N . SER A 1 8 ? -11.146 15.767 -2.001 1.00 0.00 1943 SER A N 9
ATOM 12484 C CA . SER A 1 8 ? -12.539 15.727 -1.602 1.00 0.00 1943 SER A CA 9
ATOM 12485 C C . SER A 1 8 ? -12.657 15.067 -0.214 1.00 0.00 1943 SER A C 9
ATOM 12486 O O . SER A 1 8 ? -11.662 14.836 0.479 1.00 0.00 1943 SER A O 9
ATOM 12494 N N . HIS A 1 9 ? -13.888 14.805 0.225 1.00 0.00 1944 HIS A N 9
ATOM 12495 C CA . HIS A 1 9 ? -14.164 14.174 1.512 1.00 0.00 1944 HIS A CA 9
ATOM 12496 C C . HIS A 1 9 ? -13.736 12.696 1.488 1.00 0.00 1944 HIS A C 9
ATOM 12497 O O . HIS A 1 9 ? -13.602 12.101 0.411 1.00 0.00 1944 HIS A O 9
ATOM 12511 N N . MET A 1 10 ? -13.509 12.097 2.659 1.00 0.00 1945 MET A N 9
ATOM 12512 C CA . MET A 1 10 ? -13.108 10.697 2.791 1.00 0.00 1945 MET A CA 9
ATOM 12513 C C . MET A 1 10 ? -14.347 9.831 3.025 1.00 0.00 1945 MET A C 9
ATOM 12514 O O . MET A 1 10 ? -15.284 10.256 3.699 1.00 0.00 1945 MET A O 9
ATOM 12528 N N . THR A 1 11 ? -14.326 8.616 2.481 1.00 0.00 1946 THR A N 9
ATOM 12529 C CA . THR A 1 11 ? -15.375 7.604 2.566 1.00 0.00 1946 THR A CA 9
ATOM 12530 C C . THR A 1 11 ? -15.552 7.048 3.989 1.00 0.00 1946 THR A C 9
ATOM 12531 O O . THR A 1 11 ? -14.664 7.235 4.826 1.00 0.00 1946 THR A O 9
ATOM 12542 N N . PRO A 1 12 ? -16.664 6.345 4.282 1.00 0.00 1947 PRO A N 9
ATOM 12543 C CA . PRO A 1 12 ? -16.889 5.734 5.590 1.00 0.00 1947 PRO A CA 9
ATOM 12544 C C . PRO A 1 12 ? -16.015 4.467 5.671 1.00 0.00 1947 PRO A C 9
ATOM 12545 O O . PRO A 1 12 ? -15.154 4.246 4.817 1.00 0.00 1947 PRO A O 9
ATOM 12556 N N . GLN A 1 13 ? -16.204 3.624 6.689 1.00 0.00 1948 GLN A N 9
ATOM 12557 C CA . GLN A 1 13 ? -15.440 2.393 6.846 1.00 0.00 1948 GLN A CA 9
ATOM 12558 C C . GLN A 1 13 ? -15.956 1.375 5.822 1.00 0.00 1948 GLN A C 9
ATOM 12559 O O . GLN A 1 13 ? -16.800 0.531 6.143 1.00 0.00 1948 GLN A O 9
ATOM 12573 N N . VAL A 1 14 ? -15.530 1.487 4.569 1.00 0.00 1949 VAL A N 9
ATOM 12574 C CA . VAL A 1 14 ? -15.931 0.575 3.504 1.00 0.00 1949 VAL A CA 9
ATOM 12575 C C . VAL A 1 14 ? -15.377 -0.799 3.891 1.00 0.00 1949 VAL A C 9
ATOM 12576 O O . VAL A 1 14 ? -14.178 -0.940 4.134 1.00 0.00 1949 VAL A O 9
ATOM 12589 N N . ASN A 1 15 ? -16.239 -1.815 4.003 1.00 0.00 1950 ASN A N 9
ATOM 12590 C CA . ASN A 1 15 ? -15.797 -3.147 4.362 1.00 0.00 1950 ASN A CA 9
ATOM 12591 C C . ASN A 1 15 ? -14.937 -3.755 3.249 1.00 0.00 1950 ASN A C 9
ATOM 12592 O O . ASN A 1 15 ? -13.864 -4.283 3.534 1.00 0.00 1950 ASN A O 9
ATOM 12603 N N . GLN A 1 16 ? -15.399 -3.668 1.996 1.00 0.00 1951 GLN A N 9
ATOM 12604 C CA . GLN A 1 16 ? -14.696 -4.203 0.835 1.00 0.00 1951 GLN A CA 9
ATOM 12605 C C . GLN A 1 16 ? -13.281 -3.636 0.749 1.00 0.00 1951 GLN A C 9
ATOM 12606 O O . GLN A 1 16 ? -13.067 -2.435 0.915 1.00 0.00 1951 GLN A O 9
ATOM 12620 N N . VAL A 1 17 ? -12.328 -4.508 0.427 1.00 0.00 1952 VAL A N 9
ATOM 12621 C CA . VAL A 1 17 ? -10.913 -4.200 0.303 1.00 0.00 1952 VAL A CA 9
ATOM 12622 C C . VAL A 1 17 ? -10.585 -4.244 -1.187 1.00 0.00 1952 VAL A C 9
ATOM 12623 O O . VAL A 1 17 ? -9.876 -5.122 -1.681 1.00 0.00 1952 VAL A O 9
ATOM 12636 N N . ASN A 1 18 ? -11.218 -3.347 -1.943 1.00 0.00 1953 ASN A N 9
ATOM 12637 C CA . ASN A 1 18 ? -11.023 -3.243 -3.380 1.00 0.00 1953 ASN A CA 9
ATOM 12638 C C . ASN A 1 18 ? -9.610 -2.711 -3.655 1.00 0.00 1953 ASN A C 9
ATOM 12639 O O . ASN A 1 18 ? -9.004 -2.076 -2.789 1.00 0.00 1953 ASN A O 9
ATOM 12650 N N . LEU A 1 19 ? -9.114 -2.869 -4.886 1.00 0.00 1954 LEU A N 9
ATOM 12651 C CA . LEU A 1 19 ? -7.781 -2.431 -5.314 1.00 0.00 1954 LEU A CA 9
ATOM 12652 C C . LEU A 1 19 ? -7.484 -0.987 -4.911 1.00 0.00 1954 LEU A C 9
ATOM 12653 O O . LEU A 1 19 ? -6.444 -0.692 -4.327 1.00 0.00 1954 LEU A O 9
ATOM 12669 N N . SER A 1 20 ? -8.404 -0.086 -5.237 1.00 0.00 1955 SER A N 9
ATOM 12670 C CA . SER A 1 20 ? -8.316 1.337 -4.959 1.00 0.00 1955 SER A CA 9
ATOM 12671 C C . SER A 1 20 ? -8.184 1.623 -3.468 1.00 0.00 1955 SER A C 9
ATOM 12672 O O . SER A 1 20 ? -7.397 2.487 -3.088 1.00 0.00 1955 SER A O 9
ATOM 12680 N N . GLU A 1 21 ? -8.976 0.933 -2.650 1.00 0.00 1956 GLU A N 9
ATOM 12681 C CA . GLU A 1 21 ? -9.022 1.068 -1.200 1.00 0.00 1956 GLU A CA 9
ATOM 12682 C C . GLU A 1 21 ? -7.630 0.740 -0.646 1.00 0.00 1956 GLU A C 9
ATOM 12683 O O . GLU A 1 21 ? -7.049 1.522 0.104 1.00 0.00 1956 GLU A O 9
ATOM 12695 N N . ILE A 1 22 ? -7.056 -0.390 -1.077 1.00 0.00 1957 ILE A N 9
ATOM 12696 C CA . ILE A 1 22 ? -5.733 -0.827 -0.645 1.00 0.00 1957 ILE A CA 9
ATOM 12697 C C . ILE A 1 22 ? -4.702 0.206 -1.068 1.00 0.00 1957 ILE A C 9
ATOM 12698 O O . ILE A 1 22 ? -3.913 0.657 -0.248 1.00 0.00 1957 ILE A O 9
ATOM 12714 N N . LYS A 1 23 ? -4.706 0.597 -2.342 1.00 0.00 1958 LYS A N 9
ATOM 12715 C CA . LYS A 1 23 ? -3.758 1.543 -2.904 1.00 0.00 1958 LYS A CA 9
ATOM 12716 C C . LYS A 1 23 ? -3.644 2.822 -2.085 1.00 0.00 1958 LYS A C 9
ATOM 12717 O O . LYS A 1 23 ? -2.529 3.294 -1.851 1.00 0.00 1958 LYS A O 9
ATOM 12736 N N . GLN A 1 24 ? -4.772 3.422 -1.704 1.00 0.00 1959 GLN A N 9
ATOM 12737 C CA . GLN A 1 24 ? -4.712 4.645 -0.917 1.00 0.00 1959 GLN A CA 9
ATOM 12738 C C . GLN A 1 24 ? -4.182 4.348 0.494 1.00 0.00 1959 GLN A C 9
ATOM 12739 O O . GLN A 1 24 ? -3.367 5.121 0.991 1.00 0.00 1959 GLN A O 9
ATOM 12753 N N . VAL A 1 25 ? -4.573 3.228 1.119 1.00 0.00 1960 VAL A N 9
ATOM 12754 C CA . VAL A 1 25 ? -4.097 2.883 2.458 1.00 0.00 1960 VAL A CA 9
ATOM 12755 C C . VAL A 1 25 ? -2.591 2.690 2.400 1.00 0.00 1960 VAL A C 9
ATOM 12756 O O . VAL A 1 25 ? -1.869 3.203 3.250 1.00 0.00 1960 VAL A O 9
ATOM 12769 N N . LEU A 1 26 ? -2.101 1.955 1.396 1.00 0.00 1961 LEU A N 9
ATOM 12770 C CA . LEU A 1 26 ? -0.685 1.711 1.227 1.00 0.00 1961 LEU A CA 9
ATOM 12771 C C . LEU A 1 26 ? 0.047 3.044 1.273 1.00 0.00 1961 LEU A C 9
ATOM 12772 O O . LEU A 1 26 ? 1.037 3.154 1.987 1.00 0.00 1961 LEU A O 9
ATOM 12788 N N . LYS A 1 27 ? -0.436 4.038 0.515 1.00 0.00 1962 LYS A N 9
ATOM 12789 C CA . LYS A 1 27 ? 0.154 5.360 0.444 1.00 0.00 1962 LYS A CA 9
ATOM 12790 C C . LYS A 1 27 ? 0.329 5.925 1.847 1.00 0.00 1962 LYS A C 9
ATOM 12791 O O . LYS A 1 27 ? 1.425 6.352 2.194 1.00 0.00 1962 LYS A O 9
ATOM 12810 N N . GLN A 1 28 ? -0.731 5.887 2.648 1.00 0.00 1963 GLN A N 9
ATOM 12811 C CA . GLN A 1 28 ? -0.747 6.401 4.005 1.00 0.00 1963 GLN A CA 9
ATOM 12812 C C . GLN A 1 28 ? 0.226 5.667 4.931 1.00 0.00 1963 GLN A C 9
ATOM 12813 O O . GLN A 1 28 ? 0.874 6.282 5.768 1.00 0.00 1963 GLN A O 9
ATOM 12827 N N . GLN A 1 29 ? 0.336 4.345 4.800 1.00 0.00 1964 GLN A N 9
ATOM 12828 C CA . GLN A 1 29 ? 1.177 3.537 5.656 1.00 0.00 1964 GLN A CA 9
ATOM 12829 C C . GLN A 1 29 ? 2.630 3.843 5.358 1.00 0.00 1964 GLN A C 9
ATOM 12830 O O . GLN A 1 29 ? 3.457 3.965 6.259 1.00 0.00 1964 GLN A O 9
ATOM 12844 N N . LEU A 1 30 ? 2.932 3.929 4.068 1.00 0.00 1965 LEU A N 9
ATOM 12845 C CA . LEU A 1 30 ? 4.268 4.202 3.596 1.00 0.00 1965 LEU A CA 9
ATOM 12846 C C . LEU A 1 30 ? 4.648 5.639 3.940 1.00 0.00 1965 LEU A C 9
ATOM 12847 O O . LEU A 1 30 ? 5.810 5.883 4.241 1.00 0.00 1965 LEU A O 9
ATOM 12863 N N . ALA A 1 31 ? 3.685 6.566 3.958 1.00 0.00 1966 ALA A N 9
ATOM 12864 C CA . ALA A 1 31 ? 3.957 7.949 4.258 1.00 0.00 1966 ALA A CA 9
ATOM 12865 C C . ALA A 1 31 ? 4.632 8.074 5.614 1.00 0.00 1966 ALA A C 9
ATOM 12866 O O . ALA A 1 31 ? 5.712 8.643 5.729 1.00 0.00 1966 ALA A O 9
ATOM 12873 N N . GLU A 1 32 ? 4.039 7.469 6.637 1.00 0.00 1967 GLU A N 9
ATOM 12874 C CA . GLU A 1 32 ? 4.607 7.552 7.975 1.00 0.00 1967 GLU A CA 9
ATOM 12875 C C . GLU A 1 32 ? 5.929 6.807 8.059 1.00 0.00 1967 GLU A C 9
ATOM 12876 O O . GLU A 1 32 ? 6.805 7.206 8.824 1.00 0.00 1967 GLU A O 9
ATOM 12888 N N . ALA A 1 33 ? 6.066 5.744 7.262 1.00 0.00 1968 ALA A N 9
ATOM 12889 C CA . ALA A 1 33 ? 7.274 4.932 7.203 1.00 0.00 1968 ALA A CA 9
ATOM 12890 C C . ALA A 1 33 ? 8.450 5.743 6.653 1.00 0.00 1968 ALA A C 9
ATOM 12891 O O . ALA A 1 33 ? 9.600 5.375 6.872 1.00 0.00 1968 ALA A O 9
ATOM 12898 N N . LEU A 1 34 ? 8.160 6.814 5.904 1.00 0.00 1969 LEU A N 9
ATOM 12899 C CA . LEU A 1 34 ? 9.137 7.715 5.313 1.00 0.00 1969 LEU A CA 9
ATOM 12900 C C . LEU A 1 34 ? 9.073 9.087 6.007 1.00 0.00 1969 LEU A C 9
ATOM 12901 O O . LEU A 1 34 ? 9.656 10.050 5.508 1.00 0.00 1969 LEU A O 9
ATOM 12917 N N . TYR A 1 35 ? 8.367 9.199 7.139 1.00 0.00 1970 TYR A N 9
ATOM 12918 C CA . TYR A 1 35 ? 8.184 10.418 7.922 1.00 0.00 1970 TYR A CA 9
ATOM 12919 C C . TYR A 1 35 ? 7.594 11.572 7.087 1.00 0.00 1970 TYR A C 9
ATOM 12920 O O . TYR A 1 35 ? 7.915 12.743 7.320 1.00 0.00 1970 TYR A O 9
ATOM 12938 N N . THR A 1 36 ? 6.731 11.264 6.121 1.00 0.00 1971 THR A N 9
ATOM 12939 C CA . THR A 1 36 ? 6.074 12.195 5.208 1.00 0.00 1971 THR A CA 9
ATOM 12940 C C . THR A 1 36 ? 4.550 12.024 5.315 1.00 0.00 1971 THR A C 9
ATOM 12941 O O . THR A 1 36 ? 4.048 11.476 6.306 1.00 0.00 1971 THR A O 9
ATOM 12952 N N . GLU A 1 37 ? 3.808 12.548 4.338 1.00 0.00 1972 GLU A N 9
ATOM 12953 C CA . GLU A 1 37 ? 2.367 12.483 4.209 1.00 0.00 1972 GLU A CA 9
ATOM 12954 C C . GLU A 1 37 ? 2.003 11.928 2.837 1.00 0.00 1972 GLU A C 9
ATOM 12955 O O . GLU A 1 37 ? 2.645 12.230 1.834 1.00 0.00 1972 GLU A O 9
ATOM 12967 N N . GLU A 1 38 ? 0.943 11.128 2.760 1.00 0.00 1973 GLU A N 9
ATOM 12968 C CA . GLU A 1 38 ? 0.504 10.567 1.485 1.00 0.00 1973 GLU A CA 9
ATOM 12969 C C . GLU A 1 38 ? 0.063 11.650 0.513 1.00 0.00 1973 GLU A C 9
ATOM 12970 O O . GLU A 1 38 ? 0.007 11.413 -0.692 1.00 0.00 1973 GLU A O 9
ATOM 12982 N N . SER A 1 39 ? -0.242 12.838 1.024 1.00 0.00 1974 SER A N 9
ATOM 12983 C CA . SER A 1 39 ? -0.650 13.948 0.199 1.00 0.00 1974 SER A CA 9
ATOM 12984 C C . SER A 1 39 ? 0.449 14.319 -0.817 1.00 0.00 1974 SER A C 9
ATOM 12985 O O . SER A 1 39 ? 0.130 14.981 -1.809 1.00 0.00 1974 SER A O 9
ATOM 12993 N N . GLU A 1 40 ? 1.705 13.889 -0.606 1.00 0.00 1975 GLU A N 9
ATOM 12994 C CA . GLU A 1 40 ? 2.827 14.163 -1.513 1.00 0.00 1975 GLU A CA 9
ATOM 12995 C C . GLU A 1 40 ? 3.404 12.893 -2.166 1.00 0.00 1975 GLU A C 9
ATOM 12996 O O . GLU A 1 40 ? 4.489 12.938 -2.746 1.00 0.00 1975 GLU A O 9
ATOM 13008 N N . ILE A 1 41 ? 2.697 11.759 -2.121 1.00 0.00 1976 ILE A N 9
ATOM 13009 C CA . ILE A 1 41 ? 3.176 10.501 -2.694 1.00 0.00 1976 ILE A CA 9
ATOM 13010 C C . ILE A 1 41 ? 2.413 10.136 -3.963 1.00 0.00 1976 ILE A C 9
ATOM 13011 O O . ILE A 1 41 ? 1.180 10.075 -3.980 1.00 0.00 1976 ILE A O 9
ATOM 13027 N N . ALA A 1 42 ? 3.156 9.880 -5.034 1.00 0.00 1977 ALA A N 9
ATOM 13028 C CA . ALA A 1 42 ? 2.607 9.479 -6.322 1.00 0.00 1977 ALA A CA 9
ATOM 13029 C C . ALA A 1 42 ? 2.379 7.959 -6.296 1.00 0.00 1977 ALA A C 9
ATOM 13030 O O . ALA A 1 42 ? 3.027 7.231 -5.542 1.00 0.00 1977 ALA A O 9
ATOM 13037 N N . GLU A 1 43 ? 1.495 7.442 -7.149 1.00 0.00 1978 GLU A N 9
ATOM 13038 C CA . GLU A 1 43 ? 1.153 6.013 -7.203 1.00 0.00 1978 GLU A CA 9
ATOM 13039 C C . GLU A 1 43 ? 2.063 5.173 -8.093 1.00 0.00 1978 GLU A C 9
ATOM 13040 O O . GLU A 1 43 ? 2.120 3.956 -7.928 1.00 0.00 1978 GLU A O 9
ATOM 13052 N N . ASP A 1 44 ? 2.807 5.835 -8.968 1.00 0.00 1979 ASP A N 9
ATOM 13053 C CA . ASP A 1 44 ? 3.758 5.304 -9.943 1.00 0.00 1979 ASP A CA 9
ATOM 13054 C C . ASP A 1 44 ? 5.200 5.744 -9.641 1.00 0.00 1979 ASP A C 9
ATOM 13055 O O . ASP A 1 44 ? 6.087 5.564 -10.475 1.00 0.00 1979 ASP A O 9
ATOM 13064 N N . GLN A 1 45 ? 5.439 6.383 -8.493 1.00 0.00 1980 GLN A N 9
ATOM 13065 C CA . GLN A 1 45 ? 6.777 6.833 -8.081 1.00 0.00 1980 GLN A CA 9
ATOM 13066 C C . GLN A 1 45 ? 7.378 5.739 -7.215 1.00 0.00 1980 GLN A C 9
ATOM 13067 O O . GLN A 1 45 ? 6.664 5.093 -6.446 1.00 0.00 1980 GLN A O 9
ATOM 13081 N N . LYS A 1 46 ? 8.685 5.521 -7.295 1.00 0.00 1981 LYS A N 9
ATOM 13082 C CA . LYS A 1 46 ? 9.310 4.466 -6.517 1.00 0.00 1981 LYS A CA 9
ATOM 13083 C C . LYS A 1 46 ? 9.495 4.886 -5.076 1.00 0.00 1981 LYS A C 9
ATOM 13084 O O . LYS A 1 46 ? 9.969 5.987 -4.814 1.00 0.00 1981 LYS A O 9
ATOM 13103 N N . PHE A 1 47 ? 9.172 4.011 -4.128 1.00 0.00 1982 PHE A N 9
ATOM 13104 C CA . PHE A 1 47 ? 9.355 4.305 -2.709 1.00 0.00 1982 PHE A CA 9
ATOM 13105 C C . PHE A 1 47 ? 10.837 4.596 -2.464 1.00 0.00 1982 PHE A C 9
ATOM 13106 O O . PHE A 1 47 ? 11.162 5.480 -1.679 1.00 0.00 1982 PHE A O 9
ATOM 13123 N N . VAL A 1 48 ? 11.760 3.880 -3.122 1.00 0.00 1983 VAL A N 9
ATOM 13124 C CA . VAL A 1 48 ? 13.198 4.107 -2.955 1.00 0.00 1983 VAL A CA 9
ATOM 13125 C C . VAL A 1 48 ? 13.576 5.533 -3.382 1.00 0.00 1983 VAL A C 9
ATOM 13126 O O . VAL A 1 48 ? 14.576 6.062 -2.897 1.00 0.00 1983 VAL A O 9
ATOM 13139 N N . ASP A 1 49 ? 12.801 6.136 -4.290 1.00 0.00 1984 ASP A N 9
ATOM 13140 C CA . ASP A 1 49 ? 12.989 7.506 -4.773 1.00 0.00 1984 ASP A CA 9
ATOM 13141 C C . ASP A 1 49 ? 12.485 8.503 -3.724 1.00 0.00 1984 ASP A C 9
ATOM 13142 O O . ASP A 1 49 ? 12.853 9.672 -3.742 1.00 0.00 1984 ASP A O 9
ATOM 13151 N N . LEU A 1 50 ? 11.623 8.048 -2.810 1.00 0.00 1985 LEU A N 9
ATOM 13152 C CA . LEU A 1 50 ? 11.085 8.845 -1.706 1.00 0.00 1985 LEU A CA 9
ATOM 13153 C C . LEU A 1 50 ? 11.992 8.643 -0.470 1.00 0.00 1985 LEU A C 9
ATOM 13154 O O . LEU A 1 50 ? 12.021 9.485 0.424 1.00 0.00 1985 LEU A O 9
ATOM 13170 N N . GLY A 1 51 ? 12.762 7.546 -0.402 1.00 0.00 1986 GLY A N 9
ATOM 13171 C CA . GLY A 1 51 ? 13.695 7.244 0.685 1.00 0.00 1986 GLY A CA 9
ATOM 13172 C C . GLY A 1 51 ? 13.589 5.837 1.260 1.00 0.00 1986 GLY A C 9
ATOM 13173 O O . GLY A 1 51 ? 14.201 5.556 2.283 1.00 0.00 1986 GLY A O 9
ATOM 13177 N N . LEU A 1 52 ? 12.826 4.946 0.628 1.00 0.00 1987 LEU A N 9
ATOM 13178 C CA . LEU A 1 52 ? 12.638 3.578 1.096 1.00 0.00 1987 LEU A CA 9
ATOM 13179 C C . LEU A 1 52 ? 13.966 2.827 1.123 1.00 0.00 1987 LEU A C 9
ATOM 13180 O O . LEU A 1 52 ? 14.665 2.742 0.110 1.00 0.00 1987 LEU A O 9
ATOM 13196 N N . ASP A 1 53 ? 14.277 2.237 2.272 1.00 0.00 1988 ASP A N 9
ATOM 13197 C CA . ASP A 1 53 ? 15.489 1.475 2.540 1.00 0.00 1988 ASP A CA 9
ATOM 13198 C C . ASP A 1 53 ? 15.148 0.009 2.823 1.00 0.00 1988 ASP A C 9
ATOM 13199 O O . ASP A 1 53 ? 13.980 -0.381 2.895 1.00 0.00 1988 ASP A O 9
ATOM 13208 N N . SER A 1 54 ? 16.158 -0.836 3.035 1.00 0.00 1989 SER A N 9
ATOM 13209 C CA . SER A 1 54 ? 15.953 -2.251 3.335 1.00 0.00 1989 SER A CA 9
ATOM 13210 C C . SER A 1 54 ? 15.155 -2.418 4.637 1.00 0.00 1989 SER A C 9
ATOM 13211 O O . SER A 1 54 ? 14.284 -3.278 4.725 1.00 0.00 1989 SER A O 9
ATOM 13219 N N . ILE A 1 55 ? 15.435 -1.581 5.642 1.00 0.00 1990 ILE A N 9
ATOM 13220 C CA . ILE A 1 55 ? 14.788 -1.626 6.946 1.00 0.00 1990 ILE A CA 9
ATOM 13221 C C . ILE A 1 55 ? 13.308 -1.301 6.793 1.00 0.00 1990 ILE A C 9
ATOM 13222 O O . ILE A 1 55 ? 12.454 -2.117 7.144 1.00 0.00 1990 ILE A O 9
ATOM 13238 N N . VAL A 1 56 ? 13.025 -0.124 6.232 1.00 0.00 1991 VAL A N 9
ATOM 13239 C CA . VAL A 1 56 ? 11.681 0.377 6.013 1.00 0.00 1991 VAL A CA 9
ATOM 13240 C C . VAL A 1 56 ? 10.865 -0.642 5.214 1.00 0.00 1991 VAL A C 9
ATOM 13241 O O . VAL A 1 56 ? 9.703 -0.895 5.519 1.00 0.00 1991 VAL A O 9
ATOM 13254 N N . GLY A 1 57 ? 11.470 -1.289 4.216 1.00 0.00 1992 GLY A N 9
ATOM 13255 C CA . GLY A 1 57 ? 10.755 -2.262 3.411 1.00 0.00 1992 GLY A CA 9
ATOM 13256 C C . GLY A 1 57 ? 10.275 -3.469 4.217 1.00 0.00 1992 GLY A C 9
ATOM 13257 O O . GLY A 1 57 ? 9.208 -4.007 3.930 1.00 0.00 1992 GLY A O 9
ATOM 13261 N N . VAL A 1 58 ? 11.040 -3.911 5.214 1.00 0.00 1993 VAL A N 9
ATOM 13262 C CA . VAL A 1 58 ? 10.717 -5.057 6.064 1.00 0.00 1993 VAL A CA 9
ATOM 13263 C C . VAL A 1 58 ? 9.637 -4.676 7.080 1.00 0.00 1993 VAL A C 9
ATOM 13264 O O . VAL A 1 58 ? 8.726 -5.461 7.345 1.00 0.00 1993 VAL A O 9
ATOM 13277 N N . GLU A 1 59 ? 9.711 -3.500 7.691 1.00 0.00 1994 GLU A N 9
ATOM 13278 C CA . GLU A 1 59 ? 8.671 -3.096 8.649 1.00 0.00 1994 GLU A CA 9
ATOM 13279 C C . GLU A 1 59 ? 7.365 -2.798 7.905 1.00 0.00 1994 GLU A C 9
ATOM 13280 O O . GLU A 1 59 ? 6.275 -3.158 8.364 1.00 0.00 1994 GLU A O 9
ATOM 13292 N N . TRP A 1 60 ? 7.459 -2.214 6.708 1.00 0.00 1995 TRP A N 9
ATOM 13293 C CA . TRP A 1 60 ? 6.292 -1.877 5.927 1.00 0.00 1995 TRP A CA 9
ATOM 13294 C C . TRP A 1 60 ? 5.656 -3.122 5.341 1.00 0.00 1995 TRP A C 9
ATOM 13295 O O . TRP A 1 60 ? 4.435 -3.251 5.383 1.00 0.00 1995 TRP A O 9
ATOM 13316 N N . THR A 1 61 ? 6.459 -4.061 4.826 1.00 0.00 1996 THR A N 9
ATOM 13317 C CA . THR A 1 61 ? 5.884 -5.291 4.266 1.00 0.00 1996 THR A CA 9
ATOM 13318 C C . THR A 1 61 ? 5.111 -6.007 5.382 1.00 0.00 1996 THR A C 9
ATOM 13319 O O . THR A 1 61 ? 4.060 -6.599 5.134 1.00 0.00 1996 THR A O 9
ATOM 13330 N N . THR A 1 62 ? 5.603 -5.918 6.622 1.00 0.00 1997 THR A N 9
ATOM 13331 C CA . THR A 1 62 ? 4.937 -6.534 7.750 1.00 0.00 1997 THR A CA 9
ATOM 13332 C C . THR A 1 62 ? 3.649 -5.764 8.024 1.00 0.00 1997 THR A C 9
ATOM 13333 O O . THR A 1 62 ? 2.594 -6.382 8.100 1.00 0.00 1997 THR A O 9
ATOM 13344 N N . THR A 1 63 ? 3.698 -4.435 8.104 1.00 0.00 1998 THR A N 9
ATOM 13345 C CA . THR A 1 63 ? 2.524 -3.605 8.361 1.00 0.00 1998 THR A CA 9
ATOM 13346 C C . THR A 1 63 ? 1.436 -3.899 7.324 1.00 0.00 1998 THR A C 9
ATOM 13347 O O . THR A 1 63 ? 0.252 -3.957 7.641 1.00 0.00 1998 THR A O 9
ATOM 13358 N N . ILE A 1 64 ? 1.830 -4.146 6.080 1.00 0.00 1999 ILE A N 9
ATOM 13359 C CA . ILE A 1 64 ? 0.910 -4.460 5.001 1.00 0.00 1999 ILE A CA 9
ATOM 13360 C C . ILE A 1 64 ? 0.218 -5.785 5.328 1.00 0.00 1999 ILE A C 9
ATOM 13361 O O . ILE A 1 64 ? -1.008 -5.892 5.235 1.00 0.00 1999 ILE A O 9
ATOM 13377 N N . ASN A 1 65 ? 1.009 -6.796 5.688 1.00 0.00 2000 ASN A N 9
ATOM 13378 C CA . ASN A 1 65 ? 0.508 -8.119 6.021 1.00 0.00 2000 ASN A CA 9
ATOM 13379 C C . ASN A 1 65 ? -0.421 -8.055 7.214 1.00 0.00 2000 ASN A C 9
ATOM 13380 O O . ASN A 1 65 ? -1.367 -8.821 7.285 1.00 0.00 2000 ASN A O 9
ATOM 13391 N N . GLN A 1 66 ? -0.126 -7.180 8.164 1.00 0.00 2001 GLN A N 9
ATOM 13392 C CA . GLN A 1 66 ? -0.916 -6.998 9.377 1.00 0.00 2001 GLN A CA 9
ATOM 13393 C C . GLN A 1 66 ? -2.244 -6.317 9.027 1.00 0.00 2001 GLN A C 9
ATOM 13394 O O . GLN A 1 66 ? -3.282 -6.628 9.614 1.00 0.00 2001 GLN A O 9
ATOM 13408 N N . THR A 1 67 ? -2.246 -5.414 8.047 1.00 0.00 2002 THR A N 9
ATOM 13409 C CA . THR A 1 67 ? -3.437 -4.699 7.642 1.00 0.00 2002 THR A CA 9
ATOM 13410 C C . THR A 1 67 ? -4.407 -5.569 6.838 1.00 0.00 2002 THR A C 9
ATOM 13411 O O . THR A 1 67 ? -5.612 -5.446 7.056 1.00 0.00 2002 THR A O 9
ATOM 13422 N N . TYR A 1 68 ? -3.927 -6.435 5.940 1.00 0.00 2003 TYR A N 9
ATOM 13423 C CA . TYR A 1 68 ? -4.791 -7.283 5.118 1.00 0.00 2003 TYR A CA 9
ATOM 13424 C C . TYR A 1 68 ? -4.714 -8.758 5.510 1.00 0.00 2003 TYR A C 9
ATOM 13425 O O . TYR A 1 68 ? -5.261 -9.590 4.797 1.00 0.00 2003 TYR A O 9
ATOM 13443 N N . ASN A 1 69 ? -4.053 -9.095 6.620 1.00 0.00 2004 ASN A N 9
ATOM 13444 C CA . ASN A 1 69 ? -3.867 -10.453 7.138 1.00 0.00 2004 ASN A CA 9
ATOM 13445 C C . ASN A 1 69 ? -3.255 -11.383 6.089 1.00 0.00 2004 ASN A C 9
ATOM 13446 O O . ASN A 1 69 ? -3.846 -12.386 5.701 1.00 0.00 2004 ASN A O 9
ATOM 13457 N N . LEU A 1 70 ? -2.056 -11.042 5.620 1.00 0.00 2005 LEU A N 9
ATOM 13458 C CA . LEU A 1 70 ? -1.318 -11.757 4.579 1.00 0.00 2005 LEU A CA 9
ATOM 13459 C C . LEU A 1 70 ? 0.063 -12.195 5.038 1.00 0.00 2005 LEU A C 9
ATOM 13460 O O . LEU A 1 70 ? 0.392 -12.169 6.224 1.00 0.00 2005 LEU A O 9
ATOM 13476 N N . ASN A 1 71 ? 0.865 -12.631 4.071 1.00 0.00 2006 ASN A N 9
ATOM 13477 C CA . ASN A 1 71 ? 2.224 -13.087 4.228 1.00 0.00 2006 ASN A CA 9
ATOM 13478 C C . ASN A 1 71 ? 2.990 -12.575 3.015 1.00 0.00 2006 ASN A C 9
ATOM 13479 O O . ASN A 1 71 ? 2.824 -13.058 1.897 1.00 0.00 2006 ASN A O 9
ATOM 13490 N N . LEU A 1 72 ? 3.905 -11.644 3.258 1.00 0.00 2007 LEU A N 9
ATOM 13491 C CA . LEU A 1 72 ? 4.763 -10.983 2.277 1.00 0.00 2007 LEU A CA 9
ATOM 13492 C C . LEU A 1 72 ? 6.081 -10.650 2.945 1.00 0.00 2007 LEU A C 9
ATOM 13493 O O . LEU A 1 72 ? 6.192 -10.703 4.174 1.00 0.00 2007 LEU A O 9
ATOM 13509 N N . LYS A 1 73 ? 7.118 -10.407 2.145 1.00 0.00 2008 LYS A N 9
ATOM 13510 C CA . LYS A 1 73 ? 8.424 -10.050 2.669 1.00 0.00 2008 LYS A CA 9
ATOM 13511 C C . LYS A 1 73 ? 9.018 -8.935 1.842 1.00 0.00 2008 LYS A C 9
ATOM 13512 O O . LYS A 1 73 ? 8.436 -8.559 0.824 1.00 0.00 2008 LYS A O 9
ATOM 13531 N N . ALA A 1 74 ? 10.228 -8.510 2.203 1.00 0.00 2009 ALA A N 9
ATOM 13532 C CA . ALA A 1 74 ? 10.967 -7.443 1.543 1.00 0.00 2009 ALA A CA 9
ATOM 13533 C C . ALA A 1 74 ? 11.060 -7.631 0.020 1.00 0.00 2009 ALA A C 9
ATOM 13534 O O . ALA A 1 74 ? 11.201 -6.646 -0.698 1.00 0.00 2009 ALA A O 9
ATOM 13541 N N . THR A 1 75 ? 10.943 -8.867 -0.491 1.00 0.00 2010 THR A N 9
ATOM 13542 C CA . THR A 1 75 ? 10.969 -9.156 -1.922 1.00 0.00 2010 THR A CA 9
ATOM 13543 C C . THR A 1 75 ? 9.884 -8.314 -2.604 1.00 0.00 2010 THR A C 9
ATOM 13544 O O . THR A 1 75 ? 10.083 -7.867 -3.722 1.00 0.00 2010 THR A O 9
ATOM 13555 N N . LYS A 1 76 ? 8.748 -8.065 -1.930 1.00 0.00 2011 LYS A N 9
ATOM 13556 C CA . LYS A 1 76 ? 7.651 -7.270 -2.466 1.00 0.00 2011 LYS A CA 9
ATOM 13557 C C . LYS A 1 76 ? 8.111 -5.891 -2.864 1.00 0.00 2011 LYS A C 9
ATOM 13558 O O . LYS A 1 76 ? 7.766 -5.434 -3.945 1.00 0.00 2011 LYS A O 9
ATOM 13577 N N . LEU A 1 77 ? 8.856 -5.237 -1.980 1.00 0.00 2012 LEU A N 9
ATOM 13578 C CA . LEU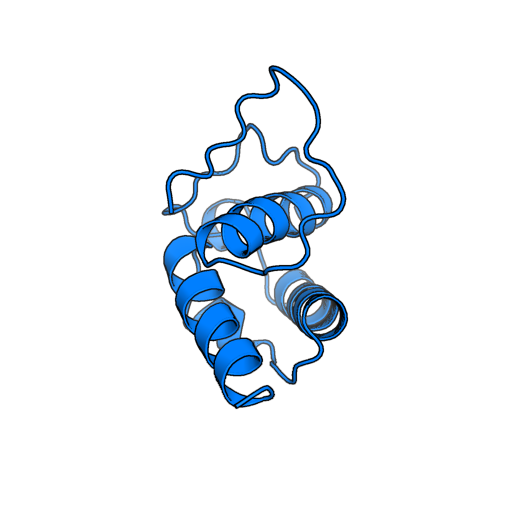 A 1 77 ? 9.361 -3.895 -2.231 1.00 0.00 2012 LEU A CA 9
ATOM 13579 C C . LEU A 1 77 ? 10.263 -3.902 -3.466 1.00 0.00 2012 LEU A C 9
ATOM 13580 O O . LEU A 1 77 ? 10.337 -2.899 -4.174 1.00 0.00 2012 LEU A O 9
ATOM 13596 N N . TYR A 1 78 ? 10.937 -5.020 -3.740 1.00 0.00 2013 TYR A N 9
ATOM 13597 C CA . TYR A 1 78 ? 11.806 -5.167 -4.895 1.00 0.00 2013 TYR A CA 9
ATOM 13598 C C . TYR A 1 78 ? 11.013 -5.611 -6.132 1.00 0.00 2013 TYR A C 9
ATOM 13599 O O . TYR A 1 78 ? 11.485 -5.384 -7.246 1.00 0.00 2013 TYR A O 9
ATOM 13617 N N . ASP A 1 79 ? 9.828 -6.219 -5.977 1.00 0.00 2014 ASP A N 9
ATOM 13618 C CA . ASP A 1 79 ? 9.030 -6.691 -7.112 1.00 0.00 2014 ASP A CA 9
ATOM 13619 C C . ASP A 1 79 ? 8.035 -5.644 -7.602 1.00 0.00 2014 ASP A C 9
ATOM 13620 O O . ASP A 1 79 ? 7.720 -5.587 -8.791 1.00 0.00 2014 ASP A O 9
ATOM 13629 N N . TYR A 1 80 ? 7.587 -4.783 -6.684 1.00 0.00 2015 TYR A N 9
ATOM 13630 C CA . TYR A 1 80 ? 6.623 -3.722 -6.906 1.00 0.00 2015 TYR A CA 9
ATOM 13631 C C . TYR A 1 80 ? 7.067 -2.467 -6.129 1.00 0.00 2015 TYR A C 9
ATOM 13632 O O . TYR A 1 80 ? 6.647 -2.253 -4.992 1.00 0.00 2015 TYR A O 9
ATOM 13650 N N . PRO A 1 81 ? 7.925 -1.612 -6.702 1.00 0.00 2016 PRO A N 9
ATOM 13651 C CA . PRO A 1 81 ? 8.412 -0.399 -6.052 1.00 0.00 2016 PRO A CA 9
ATOM 13652 C C . PRO A 1 81 ? 7.393 0.754 -6.007 1.00 0.00 2016 PRO A C 9
ATOM 13653 O O . PRO A 1 81 ? 7.758 1.789 -5.458 1.00 0.00 2016 PRO A O 9
ATOM 13664 N N . THR A 1 82 ? 6.191 0.634 -6.583 1.00 0.00 2017 THR A N 9
ATOM 13665 C CA . THR A 1 82 ? 5.145 1.657 -6.590 1.00 0.00 2017 THR A CA 9
ATOM 13666 C C . THR A 1 82 ? 3.853 1.017 -6.065 1.00 0.00 2017 THR A C 9
ATOM 13667 O O . THR A 1 82 ? 3.672 -0.203 -6.112 1.00 0.00 2017 THR A O 9
ATOM 13678 N N . LEU A 1 83 ? 2.935 1.829 -5.548 1.00 0.00 2018 LEU A N 9
ATOM 13679 C CA . LEU A 1 83 ? 1.654 1.399 -4.972 1.00 0.00 2018 LEU A CA 9
ATOM 13680 C C . LEU A 1 83 ? 0.772 0.718 -5.995 1.00 0.00 2018 LEU A C 9
ATOM 13681 O O . LEU A 1 83 ? 0.041 -0.199 -5.635 1.00 0.00 2018 LEU A O 9
ATOM 13697 N N . LEU A 1 84 ? 0.822 1.163 -7.248 1.00 0.00 2019 LEU A N 9
ATOM 13698 C CA . LEU A 1 84 ? 0.007 0.613 -8.325 1.00 0.00 2019 LEU A CA 9
ATOM 13699 C C . LEU A 1 84 ? 0.170 -0.901 -8.434 1.00 0.00 2019 LEU A C 9
ATOM 13700 O O . LEU A 1 84 ? -0.806 -1.653 -8.392 1.00 0.00 2019 LEU A O 9
ATOM 13716 N N . GLU A 1 85 ? 1.413 -1.333 -8.574 1.00 0.00 2020 GLU A N 9
ATOM 13717 C CA . GLU A 1 85 ? 1.842 -2.716 -8.710 1.00 0.00 2020 GLU A CA 9
ATOM 13718 C C . GLU A 1 85 ? 1.774 -3.462 -7.375 1.00 0.00 2020 GLU A C 9
ATOM 13719 O O . GLU A 1 85 ? 1.344 -4.620 -7.345 1.00 0.00 2020 GLU A O 9
ATOM 13731 N N . LEU A 1 86 ? 2.127 -2.797 -6.266 1.00 0.00 2021 LEU A N 9
ATOM 13732 C CA . LEU A 1 86 ? 2.109 -3.385 -4.926 1.00 0.00 2021 LEU A CA 9
ATOM 13733 C C . LEU A 1 86 ? 0.687 -3.820 -4.574 1.00 0.00 2021 LEU A C 9
ATOM 13734 O O . LEU A 1 86 ? 0.464 -4.971 -4.195 1.00 0.00 2021 LEU A O 9
ATOM 13750 N N . SER A 1 87 ? -0.259 -2.888 -4.705 1.00 0.00 2022 SER A N 9
ATOM 13751 C CA . SER A 1 87 ? -1.673 -3.062 -4.428 1.00 0.00 2022 SER A CA 9
ATOM 13752 C C . SER A 1 87 ? -2.276 -4.140 -5.320 1.00 0.00 2022 SER A C 9
ATOM 13753 O O . SER A 1 87 ? -3.121 -4.906 -4.856 1.00 0.00 2022 SER A O 9
ATOM 13761 N N . GLY A 1 88 ? -1.820 -4.210 -6.574 1.00 0.00 2023 GLY A N 9
ATOM 13762 C CA . GLY A 1 88 ? -2.295 -5.156 -7.564 1.00 0.00 2023 GLY A CA 9
ATOM 13763 C C . GLY A 1 88 ? -2.191 -6.581 -7.062 1.00 0.00 2023 GLY A C 9
ATOM 13764 O O . GLY A 1 88 ? -3.171 -7.325 -7.138 1.00 0.00 2023 GLY A O 9
ATOM 13768 N N . TYR A 1 89 ? -1.025 -6.935 -6.525 1.00 0.00 2024 TYR A N 9
ATOM 13769 C CA . TYR A 1 89 ? -0.799 -8.267 -5.997 1.00 0.00 2024 TYR A CA 9
ATOM 13770 C C . TYR A 1 89 ? -1.613 -8.471 -4.729 1.00 0.00 2024 TYR A C 9
ATOM 13771 O O . TYR A 1 89 ? -2.402 -9.404 -4.689 1.00 0.00 2024 TYR A O 9
ATOM 13789 N N . ILE A 1 90 ? -1.501 -7.576 -3.735 1.00 0.00 2025 ILE A N 9
ATOM 13790 C CA . ILE A 1 90 ? -2.205 -7.692 -2.455 1.00 0.00 2025 ILE A CA 9
ATOM 13791 C C . ILE A 1 90 ? -3.682 -7.961 -2.650 1.00 0.00 2025 ILE A C 9
ATOM 13792 O O . ILE A 1 90 ? -4.195 -8.893 -2.031 1.00 0.00 2025 ILE A O 9
ATOM 13808 N N . ALA A 1 91 ? -4.347 -7.154 -3.474 1.00 0.00 2026 ALA A N 9
ATOM 13809 C CA . ALA A 1 91 ? -5.761 -7.300 -3.729 1.00 0.00 2026 ALA A CA 9
ATOM 13810 C C . ALA A 1 91 ? -6.090 -8.727 -4.163 1.00 0.00 2026 ALA A C 9
ATOM 13811 O O . ALA A 1 91 ? -7.098 -9.267 -3.733 1.00 0.00 2026 ALA A O 9
ATOM 13818 N N . GLN A 1 92 ? -5.252 -9.350 -4.992 1.00 0.00 2027 GLN A N 9
ATOM 13819 C CA . GLN A 1 92 ? -5.459 -10.707 -5.488 1.00 0.00 2027 GLN A CA 9
ATOM 13820 C C . GLN A 1 92 ? -5.184 -11.743 -4.394 1.00 0.00 2027 GLN A C 9
ATOM 13821 O O . GLN A 1 92 ? -5.827 -12.795 -4.382 1.00 0.00 2027 GLN A O 9
ATOM 13835 N N . ILE A 1 93 ? -4.282 -11.456 -3.451 1.00 0.00 2028 ILE A N 9
ATOM 13836 C CA . ILE A 1 93 ? -3.963 -12.378 -2.367 1.00 0.00 2028 ILE A CA 9
ATOM 13837 C C . ILE A 1 93 ? -5.185 -12.478 -1.469 1.00 0.00 2028 ILE A C 9
ATOM 13838 O O . ILE A 1 93 ? -5.674 -13.588 -1.248 1.00 0.00 2028 ILE A O 9
ATOM 13854 N N . LEU A 1 94 ? -5.685 -11.339 -0.968 1.00 0.00 2029 LEU A N 9
ATOM 13855 C CA . LEU A 1 94 ? -6.861 -11.333 -0.098 1.00 0.00 2029 LEU A CA 9
ATOM 13856 C C . LEU A 1 94 ? -8.093 -11.787 -0.880 1.00 0.00 2029 LEU A C 9
ATOM 13857 O O . LEU A 1 94 ? -8.990 -12.398 -0.306 1.00 0.00 2029 LEU A O 9
ATOM 13873 N N . SER A 1 95 ? -8.124 -11.564 -2.198 1.00 0.00 2030 SER A N 9
ATOM 13874 C CA . SER A 1 95 ? -9.253 -11.996 -3.028 1.00 0.00 2030 SER A CA 9
ATOM 13875 C C . SER A 1 95 ? -9.309 -13.528 -3.010 1.00 0.00 2030 SER A C 9
ATOM 13876 O O . SER A 1 95 ? -10.374 -14.119 -3.179 1.00 0.00 2030 SER A O 9
ATOM 13884 N N . SER A 1 96 ? -8.156 -14.174 -2.811 1.00 0.00 2031 SER A N 9
ATOM 13885 C CA . SER A 1 96 ? -8.059 -15.625 -2.782 1.00 0.00 2031 SER A CA 9
ATOM 13886 C C . SER A 1 96 ? -8.283 -16.151 -1.371 1.00 0.00 2031 SER A C 9
ATOM 13887 O O . SER A 1 96 ? -8.543 -17.343 -1.197 1.00 0.00 2031 SER A O 9
ATOM 13895 N N . GLN A 1 97 ? -8.172 -15.293 -0.358 1.00 0.00 2032 GLN A N 9
ATOM 13896 C CA . GLN A 1 97 ? -8.371 -15.704 1.017 1.00 0.00 2032 GLN A CA 9
ATOM 13897 C C . GLN A 1 97 ? -9.840 -15.989 1.345 1.00 0.00 2032 GLN A C 9
ATOM 13898 O O . GLN A 1 97 ? -10.112 -16.651 2.345 1.00 0.00 2032 GLN A O 9
ATOM 13912 N N . GLY A 1 98 ? -10.775 -15.503 0.526 1.00 0.00 2033 GLY A N 9
ATOM 13913 C CA . GLY A 1 98 ? -12.201 -15.720 0.722 1.00 0.00 2033 GLY A CA 9
ATOM 13914 C C . GLY A 1 98 ? -12.585 -17.172 0.454 1.00 0.00 2033 GLY A C 9
ATOM 13915 O O . GLY A 1 98 ? -11.754 -17.962 -0.003 1.00 0.00 2033 GLY A O 9
ATOM 13919 N N . THR A 1 99 ? -13.834 -17.536 0.738 1.00 0.00 2034 THR A N 9
ATOM 13920 C CA . THR A 1 99 ? -14.375 -18.873 0.535 1.00 0.00 2034 THR A CA 9
ATOM 13921 C C . THR A 1 99 ? -15.617 -18.702 -0.321 1.00 0.00 2034 THR A C 9
ATOM 13922 O O . THR A 1 99 ? -15.657 -19.336 -1.397 1.00 0.00 2034 THR A O 9
ATOM 13933 N N . SER A 1 1 ? -10.904 1.724 -12.609 1.00 0.00 1936 SER A N 10
ATOM 13934 C CA . SER A 1 1 ? -11.089 2.193 -11.233 1.00 0.00 1936 SER A CA 10
ATOM 13935 C C . SER A 1 1 ? -10.085 3.300 -10.944 1.00 0.00 1936 SER A C 10
ATOM 13936 O O . SER A 1 1 ? -8.915 3.181 -11.316 1.00 0.00 1936 SER A O 10
ATOM 13944 N N . GLY A 1 2 ? -10.535 4.370 -10.292 1.00 0.00 1937 GLY A N 10
ATOM 13945 C CA . GLY A 1 2 ? -9.732 5.522 -9.914 1.00 0.00 1937 GLY A CA 10
ATOM 13946 C C . GLY A 1 2 ? -10.320 6.094 -8.633 1.00 0.00 1937 GLY A C 10
ATOM 13947 O O . GLY A 1 2 ? -10.716 7.257 -8.604 1.00 0.00 1937 GLY A O 10
ATOM 13951 N N . LEU A 1 3 ? -10.475 5.251 -7.610 1.00 0.00 1938 LEU A N 10
ATOM 13952 C CA . LEU A 1 3 ? -11.032 5.642 -6.318 1.00 0.00 1938 LEU A CA 10
ATOM 13953 C C . LEU A 1 3 ? -9.943 6.415 -5.573 1.00 0.00 1938 LEU A C 10
ATOM 13954 O O . LEU A 1 3 ? -8.946 5.819 -5.160 1.00 0.00 1938 LEU A O 10
ATOM 13970 N N . VAL A 1 4 ? -10.021 7.745 -5.562 1.00 0.00 1939 VAL A N 10
ATOM 13971 C CA . VAL A 1 4 ? -9.074 8.636 -4.903 1.00 0.00 1939 VAL A CA 10
ATOM 13972 C C . VAL A 1 4 ? -9.810 9.564 -3.916 1.00 0.00 1939 VAL A C 10
ATOM 13973 O O . VAL A 1 4 ? -10.383 10.582 -4.331 1.00 0.00 1939 VAL A O 10
ATOM 13986 N N . PRO A 1 5 ? -9.875 9.208 -2.621 1.00 0.00 1940 PRO A N 10
ATOM 13987 C CA . PRO A 1 5 ? -10.517 10.041 -1.616 1.00 0.00 1940 PRO A CA 10
ATOM 13988 C C . PRO A 1 5 ? -9.606 11.238 -1.323 1.00 0.00 1940 PRO A C 10
ATOM 13989 O O . PRO A 1 5 ? -8.450 11.290 -1.756 1.00 0.00 1940 PRO A O 10
ATOM 14000 N N . ARG A 1 6 ? -10.108 12.191 -0.540 1.00 0.00 1941 ARG A N 10
ATOM 14001 C CA . ARG A 1 6 ? -9.398 13.411 -0.176 1.00 0.00 1941 ARG A CA 10
ATOM 14002 C C . ARG A 1 6 ? -9.713 13.949 1.208 1.00 0.00 1941 ARG A C 10
ATOM 14003 O O . ARG A 1 6 ? -9.114 14.944 1.619 1.00 0.00 1941 ARG A O 10
ATOM 14024 N N . GLY A 1 7 ? -10.664 13.350 1.910 1.00 0.00 1942 GLY A N 10
ATOM 14025 C CA . GLY A 1 7 ? -11.103 13.782 3.220 1.00 0.00 1942 GLY A CA 10
ATOM 14026 C C . GLY A 1 7 ? -12.533 14.290 3.082 1.00 0.00 1942 GLY A C 10
ATOM 14027 O O . GLY A 1 7 ? -13.297 13.756 2.276 1.00 0.00 1942 GLY A O 10
ATOM 14031 N N . SER A 1 8 ? -12.913 15.305 3.864 1.00 0.00 1943 SER A N 10
ATOM 14032 C CA . SER A 1 8 ? -14.247 15.920 3.857 1.00 0.00 1943 SER A CA 10
ATOM 14033 C C . SER A 1 8 ? -15.393 14.956 4.218 1.00 0.00 1943 SER A C 10
ATOM 14034 O O . SER A 1 8 ? -16.562 15.324 4.089 1.00 0.00 1943 SER A O 10
ATOM 14042 N N . HIS A 1 9 ? -15.062 13.749 4.677 1.00 0.00 1944 HIS A N 10
ATOM 14043 C CA . HIS A 1 9 ? -15.897 12.637 5.104 1.00 0.00 1944 HIS A CA 10
ATOM 14044 C C . HIS A 1 9 ? -15.039 11.768 6.040 1.00 0.00 1944 HIS A C 10
ATOM 14045 O O . HIS A 1 9 ? -13.846 12.046 6.208 1.00 0.00 1944 HIS A O 10
ATOM 14059 N N . MET A 1 10 ? -15.657 10.774 6.685 1.00 0.00 1945 MET A N 10
ATOM 14060 C CA . MET A 1 10 ? -15.029 9.818 7.598 1.00 0.00 1945 MET A CA 10
ATOM 14061 C C . MET A 1 10 ? -15.106 8.435 6.941 1.00 0.00 1945 MET A C 10
ATOM 14062 O O . MET A 1 10 ? -16.030 8.161 6.169 1.00 0.00 1945 MET A O 10
ATOM 14076 N N . THR A 1 11 ? -14.190 7.541 7.289 1.00 0.00 1946 THR A N 10
ATOM 14077 C CA . THR A 1 11 ? -14.096 6.191 6.751 1.00 0.00 1946 THR A CA 10
ATOM 14078 C C . THR A 1 11 ? -14.858 5.145 7.582 1.00 0.00 1946 THR A C 10
ATOM 14079 O O . THR A 1 11 ? -14.491 4.909 8.734 1.00 0.00 1946 THR A O 10
ATOM 14090 N N . PRO A 1 12 ? -15.937 4.528 7.070 1.00 0.00 1947 PRO A N 10
ATOM 14091 C CA . PRO A 1 12 ? -16.676 3.488 7.785 1.00 0.00 1947 PRO A CA 10
ATOM 14092 C C . PRO A 1 12 ? -15.850 2.193 7.704 1.00 0.00 1947 PRO A C 10
ATOM 14093 O O . PRO A 1 12 ? -14.674 2.224 7.332 1.00 0.00 1947 PRO A O 10
ATOM 14104 N N . GLN A 1 13 ? -16.416 1.047 8.079 1.00 0.00 1948 GLN A N 10
ATOM 14105 C CA . GLN A 1 13 ? -15.718 -0.222 7.994 1.00 0.00 1948 GLN A CA 10
ATOM 14106 C C . GLN A 1 13 ? -15.800 -0.622 6.525 1.00 0.00 1948 GLN A C 10
ATOM 14107 O O . GLN A 1 13 ? -16.760 -1.271 6.102 1.00 0.00 1948 GLN A O 10
ATOM 14121 N N . VAL A 1 14 ? -14.854 -0.156 5.719 1.00 0.00 1949 VAL A N 10
ATOM 14122 C CA . VAL A 1 14 ? -14.797 -0.469 4.299 1.00 0.00 1949 VAL A CA 10
ATOM 14123 C C . VAL A 1 14 ? -14.394 -1.942 4.185 1.00 0.00 1949 VAL A C 10
ATOM 14124 O O . VAL A 1 14 ? -13.219 -2.318 4.269 1.00 0.00 1949 VAL A O 10
ATOM 14137 N N . ASN A 1 15 ? -15.421 -2.775 4.060 1.00 0.00 1950 ASN A N 10
ATOM 14138 C CA . ASN A 1 15 ? -15.385 -4.207 3.945 1.00 0.00 1950 ASN A CA 10
ATOM 14139 C C . ASN A 1 15 ? -14.917 -4.659 2.573 1.00 0.00 1950 ASN A C 10
ATOM 14140 O O . ASN A 1 15 ? -14.179 -5.639 2.486 1.00 0.00 1950 ASN A O 10
ATOM 14151 N N . GLN A 1 16 ? -15.402 -4.017 1.505 1.00 0.00 1951 GLN A N 10
ATOM 14152 C CA . GLN A 1 16 ? -14.978 -4.380 0.164 1.00 0.00 1951 GLN A CA 10
ATOM 14153 C C . GLN A 1 16 ? -13.532 -3.916 0.042 1.00 0.00 1951 GLN A C 10
ATOM 14154 O O . GLN A 1 16 ? -13.189 -2.855 0.564 1.00 0.00 1951 GLN A O 10
ATOM 14168 N N . VAL A 1 17 ? -12.691 -4.660 -0.678 1.00 0.00 1952 VAL A N 10
ATOM 14169 C CA . VAL A 1 17 ? -11.286 -4.313 -0.820 1.00 0.00 1952 VAL A CA 10
ATOM 14170 C C . VAL A 1 17 ? -10.897 -4.397 -2.292 1.00 0.00 1952 VAL A C 10
ATOM 14171 O O . VAL A 1 17 ? -10.390 -5.414 -2.779 1.00 0.00 1952 VAL A O 10
ATOM 14184 N N . ASN A 1 18 ? -11.243 -3.338 -3.023 1.00 0.00 1953 ASN A N 10
ATOM 14185 C CA . ASN A 1 18 ? -10.963 -3.189 -4.449 1.00 0.00 1953 ASN A CA 10
ATOM 14186 C C . ASN A 1 18 ? -9.516 -2.737 -4.643 1.00 0.00 1953 ASN A C 10
ATOM 14187 O O . ASN A 1 18 ? -8.936 -2.108 -3.762 1.00 0.00 1953 ASN A O 10
ATOM 14198 N N . LEU A 1 19 ? -8.942 -2.966 -5.830 1.00 0.00 1954 LEU A N 10
ATOM 14199 C CA . LEU A 1 19 ? -7.559 -2.598 -6.151 1.00 0.00 1954 LEU A CA 10
ATOM 14200 C C . LEU A 1 19 ? -7.243 -1.137 -5.845 1.00 0.00 1954 LEU A C 10
ATOM 14201 O O . LEU A 1 19 ? -6.247 -0.845 -5.185 1.00 0.00 1954 LEU A O 10
ATOM 14217 N N . SER A 1 20 ? -8.082 -0.217 -6.325 1.00 0.00 1955 SER A N 10
ATOM 14218 C CA . SER A 1 20 ? -7.865 1.207 -6.127 1.00 0.00 1955 SER A CA 10
ATOM 14219 C C . SER A 1 20 ? -7.924 1.609 -4.652 1.00 0.00 1955 SER A C 10
ATOM 14220 O O . SER A 1 20 ? -7.173 2.496 -4.242 1.00 0.00 1955 SER A O 10
ATOM 14228 N N . GLU A 1 21 ? -8.806 0.982 -3.871 1.00 0.00 1956 GLU A N 10
ATOM 14229 C CA . GLU A 1 21 ? -8.942 1.272 -2.448 1.00 0.00 1956 GLU A CA 10
ATOM 14230 C C . GLU A 1 21 ? -7.625 0.926 -1.761 1.00 0.00 1956 GLU A C 10
ATOM 14231 O O . GLU A 1 21 ? -7.153 1.680 -0.920 1.00 0.00 1956 GLU A O 10
ATOM 14243 N N . ILE A 1 22 ? -6.989 -0.179 -2.156 1.00 0.00 1957 ILE A N 10
ATOM 14244 C CA . ILE A 1 22 ? -5.729 -0.568 -1.557 1.00 0.00 1957 ILE A CA 10
ATOM 14245 C C . ILE A 1 22 ? -4.633 0.372 -2.053 1.00 0.00 1957 ILE A C 10
ATOM 14246 O O . ILE A 1 22 ? -3.902 0.931 -1.248 1.00 0.00 1957 ILE A O 10
ATOM 14262 N N . LYS A 1 23 ? -4.520 0.589 -3.368 1.00 0.00 1958 LYS A N 10
ATOM 14263 C CA . LYS A 1 23 ? -3.494 1.439 -3.967 1.00 0.00 1958 LYS A CA 10
ATOM 14264 C C . LYS A 1 23 ? -3.390 2.805 -3.292 1.00 0.00 1958 LYS A C 10
ATOM 14265 O O . LYS A 1 23 ? -2.280 3.251 -2.984 1.00 0.00 1958 LYS A O 10
ATOM 14284 N N . GLN A 1 24 ? -4.519 3.497 -3.112 1.00 0.00 1959 GLN A N 10
ATOM 14285 C CA . GLN A 1 24 ? -4.490 4.806 -2.470 1.00 0.00 1959 GLN A CA 10
ATOM 14286 C C . GLN A 1 24 ? -4.053 4.664 -1.005 1.00 0.00 1959 GLN A C 10
ATOM 14287 O O . GLN A 1 24 ? -3.271 5.490 -0.545 1.00 0.00 1959 GLN A O 10
ATOM 14301 N N . VAL A 1 25 ? -4.518 3.630 -0.289 1.00 0.00 1960 VAL A N 10
ATOM 14302 C CA . VAL A 1 25 ? -4.164 3.409 1.105 1.00 0.00 1960 VAL A CA 10
ATOM 14303 C C . VAL A 1 25 ? -2.662 3.178 1.205 1.00 0.00 1960 VAL A C 10
ATOM 14304 O O . VAL A 1 25 ? -2.008 3.838 2.005 1.00 0.00 1960 VAL A O 10
ATOM 14317 N N . LEU A 1 26 ? -2.093 2.291 0.374 1.00 0.00 1961 LEU A N 10
ATOM 14318 C CA . LEU A 1 26 ? -0.671 1.993 0.377 1.00 0.00 1961 LEU A CA 10
ATOM 14319 C C . LEU A 1 26 ? 0.117 3.302 0.329 1.00 0.00 1961 LEU A C 10
ATOM 14320 O O . LEU A 1 26 ? 1.063 3.470 1.093 1.00 0.00 1961 LEU A O 10
ATOM 14336 N N . LYS A 1 27 ? -0.279 4.247 -0.533 1.00 0.00 1962 LYS A N 10
ATOM 14337 C CA . LYS A 1 27 ? 0.396 5.532 -0.642 1.00 0.00 1962 LYS A CA 10
ATOM 14338 C C . LYS A 1 27 ? 0.445 6.248 0.704 1.00 0.00 1962 LYS A C 10
ATOM 14339 O O . LYS A 1 27 ? 1.484 6.783 1.074 1.00 0.00 1962 LYS A O 10
ATOM 14358 N N . GLN A 1 28 ? -0.678 6.271 1.413 1.00 0.00 1963 GLN A N 10
ATOM 14359 C CA . GLN A 1 28 ? -0.814 6.934 2.702 1.00 0.00 1963 GLN A CA 10
ATOM 14360 C C . GLN A 1 28 ? 0.050 6.293 3.790 1.00 0.00 1963 GLN A C 10
ATOM 14361 O O . GLN A 1 28 ? 0.662 6.994 4.595 1.00 0.00 1963 GLN A O 10
ATOM 14375 N N . GLN A 1 29 ? 0.110 4.961 3.813 1.00 0.00 1964 GLN A N 10
ATOM 14376 C CA . GLN A 1 29 ? 0.844 4.197 4.805 1.00 0.00 1964 GLN A CA 10
ATOM 14377 C C . GLN A 1 29 ? 2.340 4.394 4.609 1.00 0.00 1964 GLN A C 10
ATOM 14378 O O . GLN A 1 29 ? 3.121 4.496 5.555 1.00 0.00 1964 GLN A O 10
ATOM 14392 N N . LEU A 1 30 ? 2.753 4.391 3.343 1.00 0.00 1965 LEU A N 10
ATOM 14393 C CA . LEU A 1 30 ? 4.151 4.564 2.988 1.00 0.00 1965 LEU A CA 10
ATOM 14394 C C . LEU A 1 30 ? 4.572 6.021 3.180 1.00 0.00 1965 LEU A C 10
ATOM 14395 O O . LEU A 1 30 ? 5.727 6.261 3.514 1.00 0.00 1965 LEU A O 10
ATOM 14411 N N . ALA A 1 31 ? 3.661 6.989 3.022 1.00 0.00 1966 ALA A N 10
ATOM 14412 C CA . ALA A 1 31 ? 4.017 8.382 3.194 1.00 0.00 1966 ALA A CA 10
ATOM 14413 C C . ALA A 1 31 ? 4.573 8.610 4.597 1.00 0.00 1966 ALA A C 10
ATOM 14414 O O . ALA A 1 31 ? 5.679 9.128 4.751 1.00 0.00 1966 ALA A O 10
ATOM 14421 N N . GLU A 1 32 ? 3.837 8.152 5.611 1.00 0.00 1967 GLU A N 10
ATOM 14422 C CA . GLU A 1 32 ? 4.258 8.292 7.003 1.00 0.00 1967 GLU A CA 10
ATOM 14423 C C . GLU A 1 32 ? 5.523 7.474 7.251 1.00 0.00 1967 GLU A C 10
ATOM 14424 O O . GLU A 1 32 ? 6.302 7.785 8.151 1.00 0.00 1967 GLU A O 10
ATOM 14436 N N . ALA A 1 33 ? 5.703 6.391 6.491 1.00 0.00 1968 ALA A N 10
ATOM 14437 C CA . ALA A 1 33 ? 6.867 5.529 6.609 1.00 0.00 1968 ALA A CA 10
ATOM 14438 C C . ALA A 1 33 ? 8.125 6.280 6.170 1.00 0.00 1968 ALA A C 10
ATOM 14439 O O . ALA A 1 33 ? 9.203 5.974 6.676 1.00 0.00 1968 ALA A O 10
ATOM 14446 N N . LEU A 1 34 ? 8.002 7.247 5.249 1.00 0.00 1969 LEU A N 10
ATOM 14447 C CA . LEU A 1 34 ? 9.119 8.045 4.748 1.00 0.00 1969 LEU A CA 10
ATOM 14448 C C . LEU A 1 34 ? 9.134 9.453 5.352 1.00 0.00 1969 LEU A C 10
ATOM 14449 O O . LEU A 1 34 ? 9.950 10.266 4.918 1.00 0.00 1969 LEU A O 10
ATOM 14465 N N . TYR A 1 35 ? 8.286 9.754 6.344 1.00 0.00 1970 TYR A N 10
ATOM 14466 C CA . TYR A 1 35 ? 8.188 11.058 6.981 1.00 0.00 1970 TYR A CA 10
ATOM 14467 C C . TYR A 1 35 ? 7.740 12.122 5.968 1.00 0.00 1970 TYR A C 10
ATOM 14468 O O . TYR A 1 35 ? 8.332 13.203 5.877 1.00 0.00 1970 TYR A O 10
ATOM 14486 N N . THR A 1 36 ? 6.720 11.807 5.164 1.00 0.00 1971 THR A N 10
ATOM 14487 C CA . THR A 1 36 ? 6.156 12.701 4.154 1.00 0.00 1971 THR A CA 10
ATOM 14488 C C . THR A 1 36 ? 4.632 12.525 4.027 1.00 0.00 1971 THR A C 10
ATOM 14489 O O . THR A 1 36 ? 3.996 11.831 4.828 1.00 0.00 1971 THR A O 10
ATOM 14500 N N . GLU A 1 37 ? 4.037 13.180 3.024 1.00 0.00 1972 GLU A N 10
ATOM 14501 C CA . GLU A 1 37 ? 2.626 13.137 2.702 1.00 0.00 1972 GLU A CA 10
ATOM 14502 C C . GLU A 1 37 ? 2.422 12.465 1.346 1.00 0.00 1972 GLU A C 10
ATOM 14503 O O . GLU A 1 37 ? 3.184 12.664 0.402 1.00 0.00 1972 GLU A O 10
ATOM 14515 N N . GLU A 1 38 ? 1.340 11.700 1.209 1.00 0.00 1973 GLU A N 10
ATOM 14516 C CA . GLU A 1 38 ? 0.981 11.007 -0.033 1.00 0.00 1973 GLU A CA 10
ATOM 14517 C C . GLU A 1 38 ? 0.764 11.984 -1.191 1.00 0.00 1973 GLU A C 10
ATOM 14518 O O . GLU A 1 38 ? 0.762 11.602 -2.363 1.00 0.00 1973 GLU A O 10
ATOM 14530 N N . SER A 1 39 ? 0.537 13.253 -0.871 1.00 0.00 1974 SER A N 10
ATOM 14531 C CA . SER A 1 39 ? 0.336 14.291 -1.855 1.00 0.00 1974 SER A CA 10
ATOM 14532 C C . SER A 1 39 ? 1.566 14.357 -2.771 1.00 0.00 1974 SER A C 10
ATOM 14533 O O . SER A 1 39 ? 1.414 14.696 -3.947 1.00 0.00 1974 SER A O 10
ATOM 14541 N N . GLU A 1 40 ? 2.754 13.970 -2.283 1.00 0.00 1975 GLU A N 10
ATOM 14542 C CA . GLU A 1 40 ? 3.996 13.989 -3.042 1.00 0.00 1975 GLU A CA 10
ATOM 14543 C C . GLU A 1 40 ? 4.488 12.608 -3.478 1.00 0.00 1975 GLU A C 10
ATOM 14544 O O . GLU A 1 40 ? 5.679 12.457 -3.757 1.00 0.00 1975 GLU A O 10
ATOM 14556 N N . ILE A 1 41 ? 3.615 11.605 -3.558 1.00 0.00 1976 ILE A N 10
ATOM 14557 C CA . ILE A 1 41 ? 3.998 10.255 -3.975 1.00 0.00 1976 ILE A CA 10
ATOM 14558 C C . ILE A 1 41 ? 3.267 9.902 -5.267 1.00 0.00 1976 ILE A C 10
ATOM 14559 O O . ILE A 1 41 ? 2.064 10.152 -5.403 1.00 0.00 1976 ILE A O 10
ATOM 14575 N N . ALA A 1 42 ? 4.000 9.345 -6.229 1.00 0.00 1977 ALA A N 10
ATOM 14576 C CA . ALA A 1 42 ? 3.472 8.904 -7.515 1.00 0.00 1977 ALA A CA 10
ATOM 14577 C C . ALA A 1 42 ? 3.161 7.409 -7.395 1.00 0.00 1977 ALA A C 10
ATOM 14578 O O . ALA A 1 42 ? 3.651 6.728 -6.494 1.00 0.00 1977 ALA A O 10
ATOM 14585 N N . GLU A 1 43 ? 2.367 6.864 -8.313 1.00 0.00 1978 GLU A N 10
ATOM 14586 C CA . GLU A 1 43 ? 1.975 5.451 -8.257 1.00 0.00 1978 GLU A CA 10
ATOM 14587 C C . GLU A 1 43 ? 2.905 4.528 -9.027 1.00 0.00 1978 GLU A C 10
ATOM 14588 O O . GLU A 1 43 ? 3.007 3.344 -8.710 1.00 0.00 1978 GLU A O 10
ATOM 14600 N N . ASP A 1 44 ? 3.605 5.102 -9.994 1.00 0.00 1979 ASP A N 10
ATOM 14601 C CA . ASP A 1 44 ? 4.589 4.530 -10.903 1.00 0.00 1979 ASP A CA 10
ATOM 14602 C C . ASP A 1 44 ? 6.006 4.891 -10.449 1.00 0.00 1979 ASP A C 10
ATOM 14603 O O . ASP A 1 44 ? 6.966 4.550 -11.139 1.00 0.00 1979 ASP A O 10
ATOM 14612 N N . GLN A 1 45 ? 6.154 5.624 -9.341 1.00 0.00 1980 GLN A N 10
ATOM 14613 C CA . GLN A 1 45 ? 7.460 5.999 -8.816 1.00 0.00 1980 GLN A CA 10
ATOM 14614 C C . GLN A 1 45 ? 7.881 4.940 -7.812 1.00 0.00 1980 GLN A C 10
ATOM 14615 O O . GLN A 1 45 ? 7.056 4.364 -7.096 1.00 0.00 1980 GLN A O 10
ATOM 14629 N N . LYS A 1 46 ? 9.181 4.672 -7.786 1.00 0.00 1981 LYS A N 10
ATOM 14630 C CA . LYS A 1 46 ? 9.769 3.672 -6.921 1.00 0.00 1981 LYS A CA 10
ATOM 14631 C C . LYS A 1 46 ? 9.910 4.204 -5.510 1.00 0.00 1981 LYS A C 10
ATOM 14632 O O . LYS A 1 46 ? 10.450 5.289 -5.313 1.00 0.00 1981 LYS A O 10
ATOM 14651 N N . PHE A 1 47 ? 9.496 3.425 -4.513 1.00 0.00 1982 PHE A N 10
ATOM 14652 C CA . PHE A 1 47 ? 9.599 3.824 -3.112 1.00 0.00 1982 PHE A CA 10
ATOM 14653 C C . PHE A 1 47 ? 11.060 4.094 -2.776 1.00 0.00 1982 PHE A C 10
ATOM 14654 O O . PHE A 1 47 ? 11.386 5.056 -2.089 1.00 0.00 1982 PHE A O 10
ATOM 14671 N N . VAL A 1 48 ? 11.960 3.239 -3.260 1.00 0.00 1983 VAL A N 10
ATOM 14672 C CA . VAL A 1 48 ? 13.385 3.374 -3.011 1.00 0.00 1983 VAL A CA 10
ATOM 14673 C C . VAL A 1 48 ? 13.936 4.682 -3.591 1.00 0.00 1983 VAL A C 10
ATOM 14674 O O . VAL A 1 48 ? 14.920 5.199 -3.070 1.00 0.00 1983 VAL A O 10
ATOM 14687 N N . ASP A 1 49 ? 13.317 5.212 -4.649 1.00 0.00 1984 ASP A N 10
ATOM 14688 C CA . ASP A 1 49 ? 13.723 6.462 -5.286 1.00 0.00 1984 ASP A CA 10
ATOM 14689 C C . ASP A 1 49 ? 13.255 7.644 -4.436 1.00 0.00 1984 ASP A C 10
ATOM 14690 O O . ASP A 1 49 ? 13.796 8.746 -4.556 1.00 0.00 1984 ASP A O 10
ATOM 14699 N N . LEU A 1 50 ? 12.251 7.445 -3.572 1.00 0.00 1985 LEU A N 10
ATOM 14700 C CA . LEU A 1 50 ? 11.741 8.479 -2.677 1.00 0.00 1985 LEU A CA 10
ATOM 14701 C C . LEU A 1 50 ? 12.546 8.446 -1.376 1.00 0.00 1985 LEU A C 10
ATOM 14702 O O . LEU A 1 50 ? 12.883 9.500 -0.834 1.00 0.00 1985 LEU A O 10
ATOM 14718 N N . GLY A 1 51 ? 12.971 7.256 -0.940 1.00 0.00 1986 GLY A N 10
ATOM 14719 C CA . GLY A 1 51 ? 13.739 7.062 0.284 1.00 0.00 1986 GLY A CA 10
ATOM 14720 C C . GLY A 1 51 ? 13.386 5.798 1.060 1.00 0.00 1986 GLY A C 10
ATOM 14721 O O . GLY A 1 51 ? 13.677 5.719 2.251 1.00 0.00 1986 GLY A O 10
ATOM 14725 N N . LEU A 1 52 ? 12.708 4.828 0.443 1.00 0.00 1987 LEU A N 10
ATOM 14726 C CA . LEU A 1 52 ? 12.347 3.573 1.096 1.00 0.00 1987 LEU A CA 10
ATOM 14727 C C . LEU A 1 52 ? 13.646 2.806 1.250 1.00 0.00 1987 LEU A C 10
ATOM 14728 O O . LEU A 1 52 ? 14.331 2.498 0.270 1.00 0.00 1987 LEU A O 10
ATOM 14744 N N . ASP A 1 53 ? 13.994 2.528 2.493 1.00 0.00 1988 ASP A N 10
ATOM 14745 C CA . ASP A 1 53 ? 15.210 1.833 2.854 1.00 0.00 1988 ASP A CA 10
ATOM 14746 C C . ASP A 1 53 ? 14.961 0.357 3.100 1.00 0.00 1988 ASP A C 10
ATOM 14747 O O . ASP A 1 53 ? 13.816 -0.101 3.165 1.00 0.00 1988 ASP A O 10
ATOM 14756 N N . SER A 1 54 ? 16.033 -0.417 3.259 1.00 0.00 1989 SER A N 10
ATOM 14757 C CA . SER A 1 54 ? 15.909 -1.844 3.517 1.00 0.00 1989 SER A CA 10
ATOM 14758 C C . SER A 1 54 ? 15.176 -2.064 4.836 1.00 0.00 1989 SER A C 10
ATOM 14759 O O . SER A 1 54 ? 14.427 -3.035 4.961 1.00 0.00 1989 SER A O 10
ATOM 14767 N N . ILE A 1 55 ? 15.375 -1.159 5.795 1.00 0.00 1990 ILE A N 10
ATOM 14768 C CA . ILE A 1 55 ? 14.764 -1.225 7.102 1.00 0.00 1990 ILE A CA 10
ATOM 14769 C C . ILE A 1 55 ? 13.272 -0.903 6.978 1.00 0.00 1990 ILE A C 10
ATOM 14770 O O . ILE A 1 55 ? 12.435 -1.730 7.333 1.00 0.00 1990 ILE A O 10
ATOM 14786 N N . VAL A 1 56 ? 12.943 0.275 6.433 1.00 0.00 1991 VAL A N 10
ATOM 14787 C CA . VAL A 1 56 ? 11.571 0.744 6.258 1.00 0.00 1991 VAL A CA 10
ATOM 14788 C C . VAL A 1 56 ? 10.726 -0.292 5.507 1.00 0.00 1991 VAL A C 10
ATOM 14789 O O . VAL A 1 56 ? 9.565 -0.514 5.843 1.00 0.00 1991 VAL A O 10
ATOM 14802 N N . GLY A 1 57 ? 11.301 -0.986 4.524 1.00 0.00 1992 GLY A N 10
ATOM 14803 C CA . GLY A 1 57 ? 10.545 -1.978 3.776 1.00 0.00 1992 GLY A CA 10
ATOM 14804 C C . GLY A 1 57 ? 10.104 -3.178 4.623 1.00 0.00 1992 GLY A C 10
ATOM 14805 O O . GLY A 1 57 ? 9.079 -3.781 4.316 1.00 0.00 1992 GLY A O 10
ATOM 14809 N N . VAL A 1 58 ? 10.852 -3.550 5.665 1.00 0.00 1993 VAL A N 10
ATOM 14810 C CA . VAL A 1 58 ? 10.540 -4.675 6.554 1.00 0.00 1993 VAL A CA 10
ATOM 14811 C C . VAL A 1 58 ? 9.425 -4.286 7.516 1.00 0.00 1993 VAL A C 10
ATOM 14812 O O . VAL A 1 58 ? 8.550 -5.100 7.800 1.00 0.00 1993 VAL A O 10
ATOM 14825 N N . GLU A 1 59 ? 9.450 -3.072 8.048 1.00 0.00 1994 GLU A N 10
ATOM 14826 C CA . GLU A 1 59 ? 8.400 -2.636 8.962 1.00 0.00 1994 GLU A CA 10
ATOM 14827 C C . GLU A 1 59 ? 7.109 -2.398 8.171 1.00 0.00 1994 GLU A C 10
ATOM 14828 O O . GLU A 1 59 ? 6.042 -2.882 8.543 1.00 0.00 1994 GLU A O 10
ATOM 14840 N N . TRP A 1 60 ? 7.208 -1.750 7.004 1.00 0.00 1995 TRP A N 10
ATOM 14841 C CA . TRP A 1 60 ? 6.046 -1.455 6.190 1.00 0.00 1995 TRP A CA 10
ATOM 14842 C C . TRP A 1 60 ? 5.412 -2.713 5.611 1.00 0.00 1995 TRP A C 10
ATOM 14843 O O . TRP A 1 60 ? 4.186 -2.770 5.478 1.00 0.00 1995 TRP A O 10
ATOM 14864 N N . THR A 1 61 ? 6.212 -3.740 5.288 1.00 0.00 1996 THR A N 10
ATOM 14865 C CA . THR A 1 61 ? 5.626 -4.968 4.753 1.00 0.00 1996 THR A CA 10
ATOM 14866 C C . THR A 1 61 ? 4.681 -5.559 5.817 1.00 0.00 1996 THR A C 10
ATOM 14867 O O . THR A 1 61 ? 3.675 -6.181 5.468 1.00 0.00 1996 THR A O 10
ATOM 14878 N N . THR A 1 62 ? 4.967 -5.338 7.108 1.00 0.00 1997 THR A N 10
ATOM 14879 C CA . THR A 1 62 ? 4.128 -5.846 8.179 1.00 0.00 1997 THR A CA 10
ATOM 14880 C C . THR A 1 62 ? 2.836 -5.042 8.223 1.00 0.00 1997 THR A C 10
ATOM 14881 O O . THR A 1 62 ? 1.761 -5.634 8.226 1.00 0.00 1997 THR A O 10
ATOM 14892 N N . THR A 1 63 ? 2.913 -3.713 8.192 1.00 0.00 1998 THR A N 10
ATOM 14893 C CA . THR A 1 63 ? 1.745 -2.842 8.232 1.00 0.00 1998 THR A CA 10
ATOM 14894 C C . THR A 1 63 ? 0.776 -3.210 7.103 1.00 0.00 1998 THR A C 10
ATOM 14895 O O . THR A 1 63 ? -0.444 -3.175 7.269 1.00 0.00 1998 THR A O 10
ATOM 14906 N N . ILE A 1 64 ? 1.314 -3.612 5.953 1.00 0.00 1999 ILE A N 10
ATOM 14907 C CA . ILE A 1 64 ? 0.519 -4.017 4.802 1.00 0.00 1999 ILE A CA 10
ATOM 14908 C C . ILE A 1 64 ? -0.260 -5.282 5.177 1.00 0.00 1999 ILE A C 10
ATOM 14909 O O . ILE A 1 64 ? -1.476 -5.360 4.995 1.00 0.00 1999 ILE A O 10
ATOM 14925 N N . ASN A 1 65 ? 0.455 -6.280 5.689 1.00 0.00 2000 ASN A N 10
ATOM 14926 C CA . ASN A 1 65 ? -0.109 -7.555 6.096 1.00 0.00 2000 ASN A CA 10
ATOM 14927 C C . ASN A 1 65 ? -1.189 -7.360 7.121 1.00 0.00 2000 ASN A C 10
ATOM 14928 O O . ASN A 1 65 ? -2.207 -8.025 7.039 1.00 0.00 2000 ASN A O 10
ATOM 14939 N N . GLN A 1 66 ? -0.969 -6.473 8.082 1.00 0.00 2001 GLN A N 10
ATOM 14940 C CA . GLN A 1 66 ? -1.941 -6.217 9.130 1.00 0.00 2001 GLN A CA 10
ATOM 14941 C C . GLN A 1 66 ? -3.174 -5.536 8.564 1.00 0.00 2001 GLN A C 10
ATOM 14942 O O . GLN A 1 66 ? -4.290 -5.796 9.017 1.00 0.00 2001 GLN A O 10
ATOM 14956 N N . THR A 1 67 ? -2.993 -4.707 7.541 1.00 0.00 2002 THR A N 10
ATOM 14957 C CA . THR A 1 67 ? -4.094 -4.004 6.938 1.00 0.00 2002 THR A CA 10
ATOM 14958 C C . THR A 1 67 ? -5.022 -4.970 6.192 1.00 0.00 2002 THR A C 10
ATOM 14959 O O . THR A 1 67 ? -6.243 -4.841 6.299 1.00 0.00 2002 THR A O 10
ATOM 14970 N N . TYR A 1 68 ? -4.472 -5.955 5.468 1.00 0.00 2003 TYR A N 10
ATOM 14971 C CA . TYR A 1 68 ? -5.258 -6.899 4.674 1.00 0.00 2003 TYR A CA 10
ATOM 14972 C C . TYR A 1 68 ? -5.310 -8.334 5.165 1.00 0.00 2003 TYR A C 10
ATOM 14973 O O . TYR A 1 68 ? -5.953 -9.159 4.518 1.00 0.00 2003 TYR A O 10
ATOM 14991 N N . ASN A 1 69 ? -4.715 -8.618 6.317 1.00 0.00 2004 ASN A N 10
ATOM 14992 C CA . ASN A 1 69 ? -4.627 -9.924 6.960 1.00 0.00 2004 ASN A CA 10
ATOM 14993 C C . ASN A 1 69 ? -3.929 -10.936 6.061 1.00 0.00 2004 ASN A C 10
ATOM 14994 O O . ASN A 1 69 ? -4.496 -11.948 5.645 1.00 0.00 2004 ASN A O 10
ATOM 15005 N N . LEU A 1 70 ? -2.676 -10.628 5.748 1.00 0.00 2005 LEU A N 10
ATOM 15006 C CA . LEU A 1 70 ? -1.811 -11.409 4.878 1.00 0.00 2005 LEU A CA 10
ATOM 15007 C C . LEU A 1 70 ? -0.495 -11.732 5.575 1.00 0.00 2005 LEU A C 10
ATOM 15008 O O . LEU A 1 70 ? -0.336 -11.524 6.778 1.00 0.00 2005 LEU A O 10
ATOM 15024 N N . ASN A 1 71 ? 0.460 -12.246 4.808 1.00 0.00 2006 ASN A N 10
ATOM 15025 C CA . ASN A 1 71 ? 1.795 -12.583 5.263 1.00 0.00 2006 ASN A CA 10
ATOM 15026 C C . ASN A 1 71 ? 2.736 -12.273 4.106 1.00 0.00 2006 ASN A C 10
ATOM 15027 O O . ASN A 1 71 ? 2.706 -12.931 3.064 1.00 0.00 2006 ASN A O 10
ATOM 15038 N N . LEU A 1 72 ? 3.596 -11.279 4.279 1.00 0.00 2007 LEU A N 10
ATOM 15039 C CA . LEU A 1 72 ? 4.558 -10.816 3.286 1.00 0.00 2007 LEU A CA 10
ATOM 15040 C C . LEU A 1 72 ? 5.822 -10.350 3.987 1.00 0.00 2007 LEU A C 10
ATOM 15041 O O . LEU A 1 72 ? 5.821 -10.165 5.206 1.00 0.00 2007 LEU A O 10
ATOM 15057 N N . LYS A 1 73 ? 6.911 -10.209 3.227 1.00 0.00 2008 LYS A N 10
ATOM 15058 C CA . LYS A 1 73 ? 8.196 -9.766 3.736 1.00 0.00 2008 LYS A CA 10
ATOM 15059 C C . LYS A 1 73 ? 8.839 -8.765 2.793 1.00 0.00 2008 LYS A C 10
ATOM 15060 O O . LYS A 1 73 ? 8.320 -8.532 1.703 1.00 0.00 2008 LYS A O 10
ATOM 15079 N N . ALA A 1 74 ? 10.035 -8.294 3.156 1.00 0.00 2009 ALA A N 10
ATOM 15080 C CA . ALA A 1 74 ? 10.839 -7.323 2.414 1.00 0.00 2009 ALA A CA 10
ATOM 15081 C C . ALA A 1 74 ? 10.985 -7.633 0.922 1.00 0.00 2009 ALA A C 10
ATOM 15082 O O . ALA A 1 74 ? 11.183 -6.715 0.130 1.00 0.00 2009 ALA A O 10
ATOM 15089 N N . THR A 1 75 ? 10.891 -8.910 0.533 1.00 0.00 2010 THR A N 10
ATOM 15090 C CA . THR A 1 75 ? 10.979 -9.343 -0.853 1.00 0.00 2010 THR A CA 10
ATOM 15091 C C . THR A 1 75 ? 9.903 -8.611 -1.660 1.00 0.00 2010 THR A C 10
ATOM 15092 O O . THR A 1 75 ? 10.161 -8.235 -2.796 1.00 0.00 2010 THR A O 10
ATOM 15103 N N . LYS A 1 76 ? 8.719 -8.354 -1.079 1.00 0.00 2011 LYS A N 10
ATOM 15104 C CA . LYS A 1 76 ? 7.656 -7.650 -1.795 1.00 0.00 2011 LYS A CA 10
ATOM 15105 C C . LYS A 1 76 ? 8.085 -6.275 -2.255 1.00 0.00 2011 LYS A C 10
ATOM 15106 O O . LYS A 1 76 ? 7.801 -5.896 -3.385 1.00 0.00 2011 LYS A O 10
ATOM 15125 N N . LEU A 1 77 ? 8.748 -5.534 -1.374 1.00 0.00 2012 LEU A N 10
ATOM 15126 C CA . LEU A 1 77 ? 9.213 -4.187 -1.694 1.00 0.00 2012 LEU A CA 10
ATOM 15127 C C . LEU A 1 77 ? 10.197 -4.232 -2.866 1.00 0.00 2012 LEU A C 10
ATOM 15128 O O . LEU A 1 77 ? 10.266 -3.278 -3.637 1.00 0.00 2012 LEU A O 10
ATOM 15144 N N . TYR A 1 78 ? 10.920 -5.349 -3.010 1.00 0.00 2013 TYR A N 10
ATOM 15145 C CA . TYR A 1 78 ? 11.887 -5.560 -4.070 1.00 0.00 2013 TYR A CA 10
ATOM 15146 C C . TYR A 1 78 ? 11.234 -6.107 -5.345 1.00 0.00 2013 TYR A C 10
ATOM 15147 O O . TYR A 1 78 ? 11.779 -5.932 -6.437 1.00 0.00 2013 TYR A O 10
ATOM 15165 N N . ASP A 1 79 ? 10.096 -6.790 -5.222 1.00 0.00 2014 ASP A N 10
ATOM 15166 C CA . ASP A 1 79 ? 9.319 -7.400 -6.293 1.00 0.00 2014 ASP A CA 10
ATOM 15167 C C . ASP A 1 79 ? 8.479 -6.347 -7.005 1.00 0.00 2014 ASP A C 10
ATOM 15168 O O . ASP A 1 79 ? 8.392 -6.340 -8.234 1.00 0.00 2014 ASP A O 10
ATOM 15177 N N . TYR A 1 80 ? 7.923 -5.416 -6.222 1.00 0.00 2015 TYR A N 10
ATOM 15178 C CA . TYR A 1 80 ? 7.061 -4.333 -6.662 1.00 0.00 2015 TYR A CA 10
ATOM 15179 C C . TYR A 1 80 ? 7.449 -3.016 -5.976 1.00 0.00 2015 TYR A C 10
ATOM 15180 O O . TYR A 1 80 ? 6.830 -2.625 -4.987 1.00 0.00 2015 TYR A O 10
ATOM 15198 N N . PRO A 1 81 ? 8.456 -2.296 -6.481 1.00 0.00 2016 PRO A N 10
ATOM 15199 C CA . PRO A 1 81 ? 8.886 -1.029 -5.909 1.00 0.00 2016 PRO A CA 10
ATOM 15200 C C . PRO A 1 81 ? 7.864 0.107 -6.107 1.00 0.00 2016 PRO A C 10
ATOM 15201 O O . PRO A 1 81 ? 8.161 1.205 -5.649 1.00 0.00 2016 PRO A O 10
ATOM 15212 N N . THR A 1 82 ? 6.716 -0.075 -6.777 1.00 0.00 2017 THR A N 10
ATOM 15213 C CA . THR A 1 82 ? 5.711 0.971 -6.973 1.00 0.00 2017 THR A CA 10
ATOM 15214 C C . THR A 1 82 ? 4.351 0.443 -6.520 1.00 0.00 2017 THR A C 10
ATOM 15215 O O . THR A 1 82 ? 4.088 -0.759 -6.556 1.00 0.00 2017 THR A O 10
ATOM 15226 N N . LEU A 1 83 ? 3.455 1.341 -6.111 1.00 0.00 2018 LEU A N 10
ATOM 15227 C CA . LEU A 1 83 ? 2.111 1.011 -5.629 1.00 0.00 2018 LEU A CA 10
ATOM 15228 C C . LEU A 1 83 ? 1.300 0.290 -6.681 1.00 0.00 2018 LEU A C 10
ATOM 15229 O O . LEU A 1 83 ? 0.536 -0.600 -6.318 1.00 0.00 2018 LEU A O 10
ATOM 15245 N N . LEU A 1 84 ? 1.444 0.660 -7.955 1.00 0.00 2019 LEU A N 10
ATOM 15246 C CA . LEU A 1 84 ? 0.686 0.043 -9.035 1.00 0.00 2019 LEU A CA 10
ATOM 15247 C C . LEU A 1 84 ? 0.831 -1.476 -9.003 1.00 0.00 2019 LEU A C 10
ATOM 15248 O O . LEU A 1 84 ? -0.174 -2.184 -8.956 1.00 0.00 2019 LEU A O 10
ATOM 15264 N N . GLU A 1 85 ? 2.059 -1.978 -9.030 1.00 0.00 2020 GLU A N 10
ATOM 15265 C CA . GLU A 1 85 ? 2.354 -3.405 -8.993 1.00 0.00 2020 GLU A CA 10
ATOM 15266 C C . GLU A 1 85 ? 2.176 -3.997 -7.594 1.00 0.00 2020 GLU A C 10
ATOM 15267 O O . GLU A 1 85 ? 1.673 -5.115 -7.463 1.00 0.00 2020 GLU A O 10
ATOM 15279 N N . LEU A 1 86 ? 2.530 -3.238 -6.547 1.00 0.00 2021 LEU A N 10
ATOM 15280 C CA . LEU A 1 86 ? 2.417 -3.660 -5.150 1.00 0.00 2021 LEU A CA 10
ATOM 15281 C C . LEU A 1 86 ? 0.981 -4.081 -4.886 1.00 0.00 2021 LEU A C 10
ATOM 15282 O O . LEU A 1 86 ? 0.724 -5.187 -4.403 1.00 0.00 2021 LEU A O 10
ATOM 15298 N N . SER A 1 87 ? 0.054 -3.194 -5.241 1.00 0.00 2022 SER A N 10
ATOM 15299 C CA . SER A 1 87 ? -1.367 -3.400 -5.089 1.00 0.00 2022 SER A CA 10
ATOM 15300 C C . SER A 1 87 ? -1.851 -4.544 -5.984 1.00 0.00 2022 SER A C 10
ATOM 15301 O O . SER A 1 87 ? -2.802 -5.243 -5.631 1.00 0.00 2022 SER A O 10
ATOM 15309 N N . GLY A 1 88 ? -1.214 -4.751 -7.137 1.00 0.00 2023 GLY A N 10
ATOM 15310 C CA . GLY A 1 88 ? -1.586 -5.798 -8.069 1.00 0.00 2023 GLY A CA 10
ATOM 15311 C C . GLY A 1 88 ? -1.593 -7.145 -7.358 1.00 0.00 2023 GLY A C 10
ATOM 15312 O O . GLY A 1 88 ? -2.577 -7.876 -7.453 1.00 0.00 2023 GLY A O 10
ATOM 15316 N N . TYR A 1 89 ? -0.537 -7.444 -6.597 1.00 0.00 2024 TYR A N 10
ATOM 15317 C CA . TYR A 1 89 ? -0.453 -8.705 -5.877 1.00 0.00 2024 TYR A CA 10
ATOM 15318 C C . TYR A 1 89 ? -1.334 -8.710 -4.637 1.00 0.00 2024 TYR A C 10
ATOM 15319 O O . TYR A 1 89 ? -2.173 -9.591 -4.536 1.00 0.00 2024 TYR A O 10
ATOM 15337 N N . ILE A 1 90 ? -1.231 -7.735 -3.725 1.00 0.00 2025 ILE A N 10
ATOM 15338 C CA . ILE A 1 90 ? -2.044 -7.725 -2.496 1.00 0.00 2025 ILE A CA 10
ATOM 15339 C C . ILE A 1 90 ? -3.523 -7.930 -2.806 1.00 0.00 2025 ILE A C 10
ATOM 15340 O O . ILE A 1 90 ? -4.170 -8.746 -2.149 1.00 0.00 2025 ILE A O 10
ATOM 15356 N N . ALA A 1 91 ? -4.054 -7.195 -3.787 1.00 0.00 2026 ALA A N 10
ATOM 15357 C CA . ALA A 1 91 ? -5.453 -7.287 -4.162 1.00 0.00 2026 ALA A CA 10
ATOM 15358 C C . ALA A 1 91 ? -5.832 -8.720 -4.515 1.00 0.00 2026 ALA A C 10
ATOM 15359 O O . ALA A 1 91 ? -6.966 -9.101 -4.256 1.00 0.00 2026 ALA A O 10
ATOM 15366 N N . GLN A 1 92 ? -4.927 -9.479 -5.132 1.00 0.00 2027 GLN A N 10
ATOM 15367 C CA . GLN A 1 92 ? -5.139 -10.877 -5.513 1.00 0.00 2027 GLN A CA 10
ATOM 15368 C C . GLN A 1 92 ? -5.166 -11.763 -4.273 1.00 0.00 2027 GLN A C 10
ATOM 15369 O O . GLN A 1 92 ? -6.051 -12.610 -4.166 1.00 0.00 2027 GLN A O 10
ATOM 15383 N N . ILE A 1 93 ? -4.229 -11.567 -3.342 1.00 0.00 2028 ILE A N 10
ATOM 15384 C CA . ILE A 1 93 ? -4.124 -12.369 -2.127 1.00 0.00 2028 ILE A CA 10
ATOM 15385 C C . ILE A 1 93 ? -5.423 -12.298 -1.336 1.00 0.00 2028 ILE A C 10
ATOM 15386 O O . ILE A 1 93 ? -6.044 -13.334 -1.088 1.00 0.00 2028 ILE A O 10
ATOM 15402 N N . LEU A 1 94 ? -5.874 -11.085 -1.003 1.00 0.00 2029 LEU A N 10
ATOM 15403 C CA . LEU A 1 94 ? -7.107 -10.916 -0.240 1.00 0.00 2029 LEU A CA 10
ATOM 15404 C C . LEU A 1 94 ? -8.325 -11.340 -1.062 1.00 0.00 2029 LEU A C 10
ATOM 15405 O O . LEU A 1 94 ? -9.339 -11.781 -0.523 1.00 0.00 2029 LEU A O 10
ATOM 15421 N N . SER A 1 95 ? -8.227 -11.226 -2.388 1.00 0.00 2030 SER A N 10
ATOM 15422 C CA . SER A 1 95 ? -9.315 -11.628 -3.278 1.00 0.00 2030 SER A CA 10
ATOM 15423 C C . SER A 1 95 ? -9.442 -13.156 -3.236 1.00 0.00 2030 SER A C 10
ATOM 15424 O O . SER A 1 95 ? -10.522 -13.696 -3.477 1.00 0.00 2030 SER A O 10
ATOM 15432 N N . SER A 1 96 ? -8.353 -13.855 -2.915 1.00 0.00 2031 SER A N 10
ATOM 15433 C CA . SER A 1 96 ? -8.310 -15.297 -2.828 1.00 0.00 2031 SER A CA 10
ATOM 15434 C C . SER A 1 96 ? -8.711 -15.717 -1.417 1.00 0.00 2031 SER A C 10
ATOM 15435 O O . SER A 1 96 ? -9.115 -16.862 -1.232 1.00 0.00 2031 SER A O 10
ATOM 15443 N N . GLN A 1 97 ? -8.616 -14.822 -0.423 1.00 0.00 2032 GLN A N 10
ATOM 15444 C CA . GLN A 1 97 ? -9.016 -15.164 0.930 1.00 0.00 2032 GLN A CA 10
ATOM 15445 C C . GLN A 1 97 ? -10.544 -15.169 1.048 1.00 0.00 2032 GLN A C 10
ATOM 15446 O O . GLN A 1 97 ? -11.087 -15.776 1.971 1.00 0.00 2032 GLN A O 10
ATOM 15460 N N . GLY A 1 98 ? -11.238 -14.486 0.136 1.00 0.00 2033 GLY A N 10
ATOM 15461 C CA . GLY A 1 98 ? -12.688 -14.417 0.093 1.00 0.00 2033 GLY A CA 10
ATOM 15462 C C . GLY A 1 98 ? -13.251 -15.679 -0.566 1.00 0.00 2033 GLY A C 10
ATOM 15463 O O . GLY A 1 98 ? -12.504 -16.575 -0.974 1.00 0.00 2033 GLY A O 10
ATOM 15467 N N . THR A 1 99 ? -14.571 -15.771 -0.675 1.00 0.00 2034 THR A N 10
ATOM 15468 C CA . THR A 1 99 ? -15.272 -16.894 -1.286 1.00 0.00 2034 THR A CA 10
ATOM 15469 C C . THR A 1 99 ? -16.268 -16.324 -2.284 1.00 0.00 2034 THR A C 10
ATOM 15470 O O . THR A 1 99 ? -16.519 -16.964 -3.328 1.00 0.00 2034 THR A O 10
ATOM 15481 N N . SER A 1 1 ? -17.025 0.620 -9.458 1.00 0.00 1936 SER A N 11
ATOM 15482 C CA . SER A 1 1 ? -15.708 0.950 -8.901 1.00 0.00 1936 SER A CA 11
ATOM 15483 C C . SER A 1 1 ? -15.097 2.121 -9.670 1.00 0.00 1936 SER A C 11
ATOM 15484 O O . SER A 1 1 ? -14.877 2.030 -10.878 1.00 0.00 1936 SER A O 11
ATOM 15492 N N . GLY A 1 2 ? -14.820 3.231 -8.981 1.00 0.00 1937 GLY A N 11
ATOM 15493 C CA . GLY A 1 2 ? -14.221 4.445 -9.542 1.00 0.00 1937 GLY A CA 11
ATOM 15494 C C . GLY A 1 2 ? -13.663 5.314 -8.424 1.00 0.00 1937 GLY A C 11
ATOM 15495 O O . GLY A 1 2 ? -13.771 6.540 -8.452 1.00 0.00 1937 GLY A O 11
ATOM 15499 N N . LEU A 1 3 ? -13.147 4.645 -7.397 1.00 0.00 1938 LEU A N 11
ATOM 15500 C CA . LEU A 1 3 ? -12.576 5.202 -6.186 1.00 0.00 1938 LEU A CA 11
ATOM 15501 C C . LEU A 1 3 ? -11.181 5.728 -6.509 1.00 0.00 1938 LEU A C 11
ATOM 15502 O O . LEU A 1 3 ? -10.301 4.931 -6.832 1.00 0.00 1938 LEU A O 11
ATOM 15518 N N . VAL A 1 4 ? -11.007 7.048 -6.570 1.00 0.00 1939 VAL A N 11
ATOM 15519 C CA . VAL A 1 4 ? -9.726 7.682 -6.860 1.00 0.00 1939 VAL A CA 11
ATOM 15520 C C . VAL A 1 4 ? -9.365 8.677 -5.745 1.00 0.00 1939 VAL A C 11
ATOM 15521 O O . VAL A 1 4 ? -10.238 9.458 -5.346 1.00 0.00 1939 VAL A O 11
ATOM 15534 N N . PRO A 1 5 ? -8.127 8.684 -5.215 1.00 0.00 1940 PRO A N 11
ATOM 15535 C CA . PRO A 1 5 ? -7.748 9.651 -4.191 1.00 0.00 1940 PRO A CA 11
ATOM 15536 C C . PRO A 1 5 ? -7.692 11.032 -4.868 1.00 0.00 1940 PRO A C 11
ATOM 15537 O O . PRO A 1 5 ? -7.330 11.144 -6.047 1.00 0.00 1940 PRO A O 11
ATOM 15548 N N . ARG A 1 6 ? -8.002 12.101 -4.138 1.00 0.00 1941 ARG A N 11
ATOM 15549 C CA . ARG A 1 6 ? -8.028 13.471 -4.647 1.00 0.00 1941 ARG A CA 11
ATOM 15550 C C . ARG A 1 6 ? -7.496 14.530 -3.684 1.00 0.00 1941 ARG A C 11
ATOM 15551 O O . ARG A 1 6 ? -7.311 15.672 -4.100 1.00 0.00 1941 ARG A O 11
ATOM 15572 N N . GLY A 1 7 ? -7.272 14.172 -2.421 1.00 0.00 1942 GLY A N 11
ATOM 15573 C CA . GLY A 1 7 ? -6.761 15.071 -1.399 1.00 0.00 1942 GLY A CA 11
ATOM 15574 C C . GLY A 1 7 ? -7.803 15.478 -0.361 1.00 0.00 1942 GLY A C 11
ATOM 15575 O O . GLY A 1 7 ? -7.478 16.283 0.511 1.00 0.00 1942 GLY A O 11
ATOM 15579 N N . SER A 1 8 ? -9.054 15.013 -0.444 1.00 0.00 1943 SER A N 11
ATOM 15580 C CA . SER A 1 8 ? -10.088 15.355 0.533 1.00 0.00 1943 SER A CA 11
ATOM 15581 C C . SER A 1 8 ? -9.918 14.496 1.803 1.00 0.00 1943 SER A C 11
ATOM 15582 O O . SER A 1 8 ? -9.003 13.668 1.858 1.00 0.00 1943 SER A O 11
ATOM 15590 N N . HIS A 1 9 ? -10.786 14.670 2.810 1.00 0.00 1944 HIS A N 11
ATOM 15591 C CA . HIS A 1 9 ? -10.759 13.946 4.084 1.00 0.00 1944 HIS A CA 11
ATOM 15592 C C . HIS A 1 9 ? -10.820 12.423 3.939 1.00 0.00 1944 HIS A C 11
ATOM 15593 O O . HIS A 1 9 ? -11.168 11.889 2.880 1.00 0.00 1944 HIS A O 11
ATOM 15607 N N . MET A 1 10 ? -10.550 11.747 5.054 1.00 0.00 1945 MET A N 11
ATOM 15608 C CA . MET A 1 10 ? -10.544 10.301 5.194 1.00 0.00 1945 MET A CA 11
ATOM 15609 C C . MET A 1 10 ? -11.875 9.655 4.806 1.00 0.00 1945 MET A C 11
ATOM 15610 O O . MET A 1 10 ? -12.934 10.285 4.751 1.00 0.00 1945 MET A O 11
ATOM 15624 N N . THR A 1 11 ? -11.802 8.358 4.543 1.00 0.00 1946 THR A N 11
ATOM 15625 C CA . THR A 1 11 ? -12.926 7.520 4.174 1.00 0.00 1946 THR A CA 11
ATOM 15626 C C . THR A 1 11 ? -13.389 6.762 5.426 1.00 0.00 1946 THR A C 11
ATOM 15627 O O . THR A 1 11 ? -12.579 6.570 6.340 1.00 0.00 1946 THR A O 11
ATOM 15638 N N . PRO A 1 12 ? -14.643 6.285 5.496 1.00 0.00 1947 PRO A N 11
ATOM 15639 C CA . PRO A 1 12 ? -15.135 5.515 6.636 1.00 0.00 1947 PRO A CA 11
ATOM 15640 C C . PRO A 1 12 ? -14.459 4.131 6.641 1.00 0.00 1947 PRO A C 11
ATOM 15641 O O . PRO A 1 12 ? -13.505 3.891 5.889 1.00 0.00 1947 PRO A O 11
ATOM 15652 N N . GLN A 1 13 ? -14.864 3.224 7.533 1.00 0.00 1948 GLN A N 11
ATOM 15653 C CA . GLN A 1 13 ? -14.289 1.884 7.582 1.00 0.00 1948 GLN A CA 11
ATOM 15654 C C . GLN A 1 13 ? -14.958 1.085 6.456 1.00 0.00 1948 GLN A C 11
ATOM 15655 O O . GLN A 1 13 ? -15.932 0.366 6.688 1.00 0.00 1948 GLN A O 11
ATOM 15669 N N . VAL A 1 14 ? -14.510 1.284 5.216 1.00 0.00 1949 VAL A N 11
ATOM 15670 C CA . VAL A 1 14 ? -15.052 0.607 4.045 1.00 0.00 1949 VAL A CA 11
ATOM 15671 C C . VAL A 1 14 ? -14.752 -0.878 4.223 1.00 0.00 1949 VAL A C 11
ATOM 15672 O O . VAL A 1 14 ? -13.584 -1.273 4.244 1.00 0.00 1949 VAL A O 11
ATOM 15685 N N . ASN A 1 15 ? -15.794 -1.703 4.366 1.00 0.00 1950 ASN A N 11
ATOM 15686 C CA . ASN A 1 15 ? -15.600 -3.133 4.548 1.00 0.00 1950 ASN A CA 11
ATOM 15687 C C . ASN A 1 15 ? -15.096 -3.809 3.272 1.00 0.00 1950 ASN A C 11
ATOM 15688 O O . ASN A 1 15 ? -14.673 -4.966 3.318 1.00 0.00 1950 ASN A O 11
ATOM 15699 N N . GLN A 1 16 ? -15.251 -3.150 2.122 1.00 0.00 1951 GLN A N 11
ATOM 15700 C CA . GLN A 1 16 ? -14.802 -3.655 0.842 1.00 0.00 1951 GLN A CA 11
ATOM 15701 C C . GLN A 1 16 ? -13.323 -3.310 0.709 1.00 0.00 1951 GLN A C 11
ATOM 15702 O O . GLN A 1 16 ? -12.905 -2.219 1.094 1.00 0.00 1951 GLN A O 11
ATOM 15716 N N . VAL A 1 17 ? -12.561 -4.192 0.068 1.00 0.00 1952 VAL A N 11
ATOM 15717 C CA . VAL A 1 17 ? -11.125 -4.027 -0.100 1.00 0.00 1952 VAL A CA 11
ATOM 15718 C C . VAL A 1 17 ? -10.781 -4.009 -1.590 1.00 0.00 1952 VAL A C 11
ATOM 15719 O O . VAL A 1 17 ? -10.108 -4.902 -2.106 1.00 0.00 1952 VAL A O 11
ATOM 15732 N N . ASN A 1 18 ? -11.310 -3.028 -2.326 1.00 0.00 1953 ASN A N 11
ATOM 15733 C CA . ASN A 1 18 ? -11.063 -2.916 -3.760 1.00 0.00 1953 ASN A CA 11
ATOM 15734 C C . ASN A 1 18 ? -9.602 -2.586 -4.039 1.00 0.00 1953 ASN A C 11
ATOM 15735 O O . ASN A 1 18 ? -8.899 -2.048 -3.188 1.00 0.00 1953 ASN A O 11
ATOM 15746 N N . LEU A 1 19 ? -9.175 -2.793 -5.287 1.00 0.00 1954 LEU A N 11
ATOM 15747 C CA . LEU A 1 19 ? -7.812 -2.511 -5.729 1.00 0.00 1954 LEU A CA 11
ATOM 15748 C C . LEU A 1 19 ? -7.447 -1.056 -5.424 1.00 0.00 1954 LEU A C 11
ATOM 15749 O O . LEU A 1 19 ? -6.425 -0.782 -4.800 1.00 0.00 1954 LEU A O 11
ATOM 15765 N N . SER A 1 20 ? -8.293 -0.111 -5.839 1.00 0.00 1955 SER A N 11
ATOM 15766 C CA . SER A 1 20 ? -8.033 1.302 -5.621 1.00 0.00 1955 SER A CA 11
ATOM 15767 C C . SER A 1 20 ? -8.031 1.663 -4.138 1.00 0.00 1955 SER A C 11
ATOM 15768 O O . SER A 1 20 ? -7.257 2.531 -3.743 1.00 0.00 1955 SER A O 11
ATOM 15776 N N . GLU A 1 21 ? -8.873 1.002 -3.337 1.00 0.00 1956 GLU A N 11
ATOM 15777 C CA . GLU A 1 21 ? -8.969 1.241 -1.900 1.00 0.00 1956 GLU A CA 11
ATOM 15778 C C . GLU A 1 21 ? -7.631 0.887 -1.260 1.00 0.00 1956 GLU A C 11
ATOM 15779 O O . GLU A 1 21 ? -7.050 1.706 -0.551 1.00 0.00 1956 GLU A O 11
ATOM 15791 N N . ILE A 1 22 ? -7.112 -0.309 -1.558 1.00 0.00 1957 ILE A N 11
ATOM 15792 C CA . ILE A 1 22 ? -5.837 -0.758 -1.024 1.00 0.00 1957 ILE A CA 11
ATOM 15793 C C . ILE A 1 22 ? -4.776 0.233 -1.462 1.00 0.00 1957 ILE A C 11
ATOM 15794 O O . ILE A 1 22 ? -4.004 0.710 -0.642 1.00 0.00 1957 ILE A O 11
ATOM 15810 N N . LYS A 1 23 ? -4.723 0.545 -2.758 1.00 0.00 1958 LYS A N 11
ATOM 15811 C CA . LYS A 1 23 ? -3.743 1.456 -3.312 1.00 0.00 1958 LYS A CA 11
ATOM 15812 C C . LYS A 1 23 ? -3.680 2.779 -2.547 1.00 0.00 1958 LYS A C 11
ATOM 15813 O O . LYS A 1 23 ? -2.575 3.221 -2.220 1.00 0.00 1958 LYS A O 11
ATOM 15832 N N . GLN A 1 24 ? -4.821 3.429 -2.286 1.00 0.00 1959 GLN A N 11
ATOM 15833 C CA . GLN A 1 24 ? -4.788 4.692 -1.561 1.00 0.00 1959 GLN A CA 11
ATOM 15834 C C . GLN A 1 24 ? -4.308 4.480 -0.115 1.00 0.00 1959 GLN A C 11
ATOM 15835 O O . GLN A 1 24 ? -3.528 5.295 0.375 1.00 0.00 1959 GLN A O 11
ATOM 15849 N N . VAL A 1 25 ? -4.709 3.390 0.553 1.00 0.00 1960 VAL A N 11
ATOM 15850 C CA . VAL A 1 25 ? -4.291 3.116 1.926 1.00 0.00 1960 VAL A CA 11
ATOM 15851 C C . VAL A 1 25 ? -2.792 2.884 1.955 1.00 0.00 1960 VAL A C 11
ATOM 15852 O O . VAL A 1 25 ? -2.107 3.456 2.797 1.00 0.00 1960 VAL A O 11
ATOM 15865 N N . LEU A 1 26 ? -2.257 2.072 1.041 1.00 0.00 1961 LEU A N 11
ATOM 15866 C CA . LEU A 1 26 ? -0.838 1.788 0.972 1.00 0.00 1961 LEU A CA 11
ATOM 15867 C C . LEU A 1 26 ? -0.067 3.099 0.999 1.00 0.00 1961 LEU A C 11
ATOM 15868 O O . LEU A 1 26 ? 0.899 3.207 1.745 1.00 0.00 1961 LEU A O 11
ATOM 15884 N N . LYS A 1 27 ? -0.497 4.078 0.195 1.00 0.00 1962 LYS A N 11
ATOM 15885 C CA . LYS A 1 27 ? 0.138 5.377 0.113 1.00 0.00 1962 LYS A CA 11
ATOM 15886 C C . LYS A 1 27 ? 0.267 5.980 1.503 1.00 0.00 1962 LYS A C 11
ATOM 15887 O O . LYS A 1 27 ? 1.354 6.396 1.886 1.00 0.00 1962 LYS A O 11
ATOM 15906 N N . GLN A 1 28 ? -0.833 6.002 2.248 1.00 0.00 1963 GLN A N 11
ATOM 15907 C CA . GLN A 1 28 ? -0.906 6.558 3.586 1.00 0.00 1963 GLN A CA 11
ATOM 15908 C C . GLN A 1 28 ? -0.023 5.818 4.588 1.00 0.00 1963 GLN A C 11
ATOM 15909 O O . GLN A 1 28 ? 0.555 6.432 5.475 1.00 0.00 1963 GLN A O 11
ATOM 15923 N N . GLN A 1 29 ? 0.071 4.495 4.466 1.00 0.00 1964 GLN A N 11
ATOM 15924 C CA . GLN A 1 29 ? 0.847 3.688 5.393 1.00 0.00 1964 GLN A CA 11
ATOM 15925 C C . GLN A 1 29 ? 2.330 3.963 5.169 1.00 0.00 1964 GLN A C 11
ATOM 15926 O O . GLN A 1 29 ? 3.126 4.062 6.099 1.00 0.00 1964 GLN A O 11
ATOM 15940 N N . LEU A 1 30 ? 2.700 4.063 3.896 1.00 0.00 1965 LEU A N 11
ATOM 15941 C CA . LEU A 1 30 ? 4.069 4.309 3.480 1.00 0.00 1965 LEU A CA 11
ATOM 15942 C C . LEU A 1 30 ? 4.475 5.753 3.774 1.00 0.00 1965 LEU A C 11
ATOM 15943 O O . LEU A 1 30 ? 5.635 5.991 4.091 1.00 0.00 1965 LEU A O 11
ATOM 15959 N N . ALA A 1 31 ? 3.529 6.692 3.715 1.00 0.00 1966 ALA A N 11
ATOM 15960 C CA . ALA A 1 31 ? 3.790 8.097 3.953 1.00 0.00 1966 ALA A CA 11
ATOM 15961 C C . ALA A 1 31 ? 4.471 8.316 5.292 1.00 0.00 1966 ALA A C 11
ATOM 15962 O O . ALA A 1 31 ? 5.528 8.934 5.368 1.00 0.00 1966 ALA A O 11
ATOM 15969 N N . GLU A 1 32 ? 3.907 7.748 6.347 1.00 0.00 1967 GLU A N 11
ATOM 15970 C CA . GLU A 1 32 ? 4.465 7.908 7.685 1.00 0.00 1967 GLU A CA 11
ATOM 15971 C C . GLU A 1 32 ? 5.817 7.224 7.809 1.00 0.00 1967 GLU A C 11
ATOM 15972 O O . GLU A 1 32 ? 6.689 7.677 8.549 1.00 0.00 1967 GLU A O 11
ATOM 15984 N N . ALA A 1 33 ? 5.979 6.116 7.085 1.00 0.00 1968 ALA A N 11
ATOM 15985 C CA . ALA A 1 33 ? 7.213 5.347 7.076 1.00 0.00 1968 ALA A CA 11
ATOM 15986 C C . ALA A 1 33 ? 8.346 6.231 6.548 1.00 0.00 1968 ALA A C 11
ATOM 15987 O O . ALA A 1 33 ? 9.499 6.074 6.949 1.00 0.00 1968 ALA A O 11
ATOM 15994 N N . LEU A 1 34 ? 8.011 7.156 5.639 1.00 0.00 1969 LEU A N 11
ATOM 15995 C CA . LEU A 1 34 ? 8.931 8.107 5.037 1.00 0.00 1969 LEU A CA 11
ATOM 15996 C C . LEU A 1 34 ? 8.780 9.494 5.692 1.00 0.00 1969 LEU A C 11
ATOM 15997 O O . LEU A 1 34 ? 9.255 10.482 5.136 1.00 0.00 1969 LEU A O 11
ATOM 16013 N N . TYR A 1 35 ? 8.103 9.600 6.843 1.00 0.00 1970 TYR A N 11
ATOM 16014 C CA . TYR A 1 35 ? 7.869 10.832 7.595 1.00 0.00 1970 TYR A CA 11
ATOM 16015 C C . TYR A 1 35 ? 7.319 11.972 6.715 1.00 0.00 1970 TYR A C 11
ATOM 16016 O O . TYR A 1 35 ? 7.766 13.120 6.800 1.00 0.00 1970 TYR A O 11
ATOM 16034 N N . THR A 1 36 ? 6.357 11.651 5.850 1.00 0.00 1971 THR A N 11
ATOM 16035 C CA . THR A 1 36 ? 5.692 12.551 4.917 1.00 0.00 1971 THR A CA 11
ATOM 16036 C C . THR A 1 36 ? 4.178 12.295 4.957 1.00 0.00 1971 THR A C 11
ATOM 16037 O O . THR A 1 36 ? 3.654 11.731 5.920 1.00 0.00 1971 THR A O 11
ATOM 16048 N N . GLU A 1 37 ? 3.465 12.782 3.942 1.00 0.00 1972 GLU A N 11
ATOM 16049 C CA . GLU A 1 37 ? 2.040 12.677 3.717 1.00 0.00 1972 GLU A CA 11
ATOM 16050 C C . GLU A 1 37 ? 1.789 12.015 2.369 1.00 0.00 1972 GLU A C 11
ATOM 16051 O O . GLU A 1 37 ? 2.515 12.234 1.400 1.00 0.00 1972 GLU A O 11
ATOM 16063 N N . GLU A 1 38 ? 0.750 11.189 2.292 1.00 0.00 1973 GLU A N 11
ATOM 16064 C CA . GLU A 1 38 ? 0.383 10.516 1.053 1.00 0.00 1973 GLU A CA 11
ATOM 16065 C C . GLU A 1 38 ? -0.038 11.528 0.001 1.00 0.00 1973 GLU A C 11
ATOM 16066 O O . GLU A 1 38 ? 0.013 11.246 -1.192 1.00 0.00 1973 GLU A O 11
ATOM 16078 N N . SER A 1 39 ? -0.397 12.728 0.425 1.00 0.00 1974 SER A N 11
ATOM 16079 C CA . SER A 1 39 ? -0.809 13.766 -0.484 1.00 0.00 1974 SER A CA 11
ATOM 16080 C C . SER A 1 39 ? 0.328 14.155 -1.438 1.00 0.00 1974 SER A C 11
ATOM 16081 O O . SER A 1 39 ? 0.029 14.753 -2.472 1.00 0.00 1974 SER A O 11
ATOM 16089 N N . GLU A 1 40 ? 1.590 13.787 -1.181 1.00 0.00 1975 GLU A N 11
ATOM 16090 C CA . GLU A 1 40 ? 2.695 14.121 -2.094 1.00 0.00 1975 GLU A CA 11
ATOM 16091 C C . GLU A 1 40 ? 3.329 12.890 -2.769 1.00 0.00 1975 GLU A C 11
ATOM 16092 O O . GLU A 1 40 ? 4.315 13.025 -3.500 1.00 0.00 1975 GLU A O 11
ATOM 16104 N N . ILE A 1 41 ? 2.764 11.698 -2.573 1.00 0.00 1976 ILE A N 11
ATOM 16105 C CA . ILE A 1 41 ? 3.294 10.453 -3.127 1.00 0.00 1976 ILE A CA 11
ATOM 16106 C C . ILE A 1 41 ? 2.558 10.054 -4.403 1.00 0.00 1976 ILE A C 11
ATOM 16107 O O . ILE A 1 41 ? 1.322 10.057 -4.444 1.00 0.00 1976 ILE A O 11
ATOM 16123 N N . ALA A 1 42 ? 3.309 9.655 -5.433 1.00 0.00 1977 ALA A N 11
ATOM 16124 C CA . ALA A 1 42 ? 2.739 9.210 -6.702 1.00 0.00 1977 ALA A CA 11
ATOM 16125 C C . ALA A 1 42 ? 2.585 7.684 -6.669 1.00 0.00 1977 ALA A C 11
ATOM 16126 O O . ALA A 1 42 ? 3.392 6.971 -6.073 1.00 0.00 1977 ALA A O 11
ATOM 16133 N N . GLU A 1 43 ? 1.558 7.172 -7.349 1.00 0.00 1978 GLU A N 11
ATOM 16134 C CA . GLU A 1 43 ? 1.202 5.745 -7.421 1.00 0.00 1978 GLU A CA 11
ATOM 16135 C C . GLU A 1 43 ? 2.080 4.927 -8.355 1.00 0.00 1978 GLU A C 11
ATOM 16136 O O . GLU A 1 43 ? 2.210 3.719 -8.184 1.00 0.00 1978 GLU A O 11
ATOM 16148 N N . ASP A 1 44 ? 2.716 5.605 -9.295 1.00 0.00 1979 ASP A N 11
ATOM 16149 C CA . ASP A 1 44 ? 3.618 5.084 -10.307 1.00 0.00 1979 ASP A CA 11
ATOM 16150 C C . ASP A 1 44 ? 5.069 5.476 -10.008 1.00 0.00 1979 ASP A C 11
ATOM 16151 O O . ASP A 1 44 ? 5.944 5.202 -10.828 1.00 0.00 1979 ASP A O 11
ATOM 16160 N N . GLN A 1 45 ? 5.337 6.114 -8.861 1.00 0.00 1980 GLN A N 11
ATOM 16161 C CA . GLN A 1 45 ? 6.681 6.525 -8.442 1.00 0.00 1980 GLN A CA 11
ATOM 16162 C C . GLN A 1 45 ? 7.228 5.493 -7.464 1.00 0.00 1980 GLN A C 11
ATOM 16163 O O . GLN A 1 45 ? 6.480 4.954 -6.643 1.00 0.00 1980 GLN A O 11
ATOM 16177 N N . LYS A 1 46 ? 8.530 5.240 -7.524 1.00 0.00 1981 LYS A N 11
ATOM 16178 C CA . LYS A 1 46 ? 9.209 4.269 -6.685 1.00 0.00 1981 LYS A CA 11
ATOM 16179 C C . LYS A 1 46 ? 9.422 4.771 -5.268 1.00 0.00 1981 LYS A C 11
ATOM 16180 O O . LYS A 1 46 ? 9.902 5.882 -5.066 1.00 0.00 1981 LYS A O 11
ATOM 16199 N N . PHE A 1 47 ? 9.149 3.916 -4.285 1.00 0.00 1982 PHE A N 11
ATOM 16200 C CA . PHE A 1 47 ? 9.320 4.258 -2.869 1.00 0.00 1982 PHE A CA 11
ATOM 16201 C C . PHE A 1 47 ? 10.785 4.586 -2.600 1.00 0.00 1982 PHE A C 11
ATOM 16202 O O . PHE A 1 47 ? 11.112 5.516 -1.872 1.00 0.00 1982 PHE A O 11
ATOM 16219 N N . VAL A 1 48 ? 11.687 3.794 -3.181 1.00 0.00 1983 VAL A N 11
ATOM 16220 C CA . VAL A 1 48 ? 13.131 3.943 -3.042 1.00 0.00 1983 VAL A CA 11
ATOM 16221 C C . VAL A 1 48 ? 13.616 5.296 -3.556 1.00 0.00 1983 VAL A C 11
ATOM 16222 O O . VAL A 1 48 ? 14.659 5.764 -3.106 1.00 0.00 1983 VAL A O 11
ATOM 16235 N N . ASP A 1 49 ? 12.871 5.902 -4.486 1.00 0.00 1984 ASP A N 11
ATOM 16236 C CA . ASP A 1 49 ? 13.176 7.198 -5.069 1.00 0.00 1984 ASP A CA 11
ATOM 16237 C C . ASP A 1 49 ? 12.876 8.273 -4.030 1.00 0.0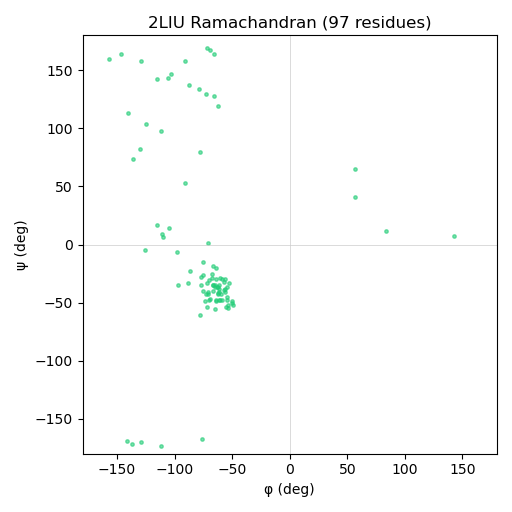0 1984 ASP A C 11
ATOM 16238 O O . ASP A 1 49 ? 13.631 9.228 -3.888 1.00 0.00 1984 ASP A O 11
ATOM 16247 N N . LEU A 1 50 ? 11.771 8.083 -3.290 1.00 0.00 1985 LEU A N 11
ATOM 16248 C CA . LEU A 1 50 ? 11.298 8.996 -2.250 1.00 0.00 1985 LEU A CA 11
ATOM 16249 C C . LEU A 1 50 ? 12.161 8.881 -0.990 1.00 0.00 1985 LEU A C 11
ATOM 16250 O O . LEU A 1 50 ? 12.379 9.878 -0.302 1.00 0.00 1985 LEU A O 11
ATOM 16266 N N . GLY A 1 51 ? 12.676 7.687 -0.687 1.00 0.00 1986 GLY A N 11
ATOM 16267 C CA . GLY A 1 51 ? 13.528 7.447 0.475 1.00 0.00 1986 GLY A CA 11
ATOM 16268 C C . GLY A 1 51 ? 13.305 6.116 1.189 1.00 0.00 1986 GLY A C 11
ATOM 16269 O O . GLY A 1 51 ? 13.615 5.995 2.372 1.00 0.00 1986 GLY A O 11
ATOM 16273 N N . LEU A 1 52 ? 12.710 5.123 0.525 1.00 0.00 1987 LEU A N 11
ATOM 16274 C CA . LEU A 1 52 ? 12.445 3.810 1.112 1.00 0.00 1987 LEU A CA 11
ATOM 16275 C C . LEU A 1 52 ? 13.720 2.996 1.107 1.00 0.00 1987 LEU A C 11
ATOM 16276 O O . LEU A 1 52 ? 14.327 2.811 0.052 1.00 0.00 1987 LEU A O 11
ATOM 16292 N N . ASP A 1 53 ? 14.132 2.536 2.284 1.00 0.00 1988 ASP A N 11
ATOM 16293 C CA . ASP A 1 53 ? 15.315 1.712 2.457 1.00 0.00 1988 ASP A CA 11
ATOM 16294 C C . ASP A 1 53 ? 14.844 0.333 2.888 1.00 0.00 1988 ASP A C 11
ATOM 16295 O O . ASP A 1 53 ? 13.685 0.105 3.223 1.00 0.00 1988 ASP A O 11
ATOM 16304 N N . SER A 1 54 ? 15.771 -0.602 2.904 1.00 0.00 1989 SER A N 11
ATOM 16305 C CA . SER A 1 54 ? 15.542 -1.995 3.250 1.00 0.00 1989 SER A CA 11
ATOM 16306 C C . SER A 1 54 ? 14.874 -2.143 4.614 1.00 0.00 1989 SER A C 11
ATOM 16307 O O . SER A 1 54 ? 13.954 -2.940 4.775 1.00 0.00 1989 SER A O 11
ATOM 16315 N N . ILE A 1 55 ? 15.321 -1.348 5.581 1.00 0.00 1990 ILE A N 11
ATOM 16316 C CA . ILE A 1 55 ? 14.832 -1.378 6.942 1.00 0.00 1990 ILE A CA 11
ATOM 16317 C C . ILE A 1 55 ? 13.342 -1.031 6.970 1.00 0.00 1990 ILE A C 11
ATOM 16318 O O . ILE A 1 55 ? 12.530 -1.788 7.511 1.00 0.00 1990 ILE A O 11
ATOM 16334 N N . VAL A 1 56 ? 13.005 0.111 6.367 1.00 0.00 1991 VAL A N 11
ATOM 16335 C CA . VAL A 1 56 ? 11.651 0.631 6.267 1.00 0.00 1991 VAL A CA 11
ATOM 16336 C C . VAL A 1 56 ? 10.786 -0.360 5.482 1.00 0.00 1991 VAL A C 11
ATOM 16337 O O . VAL A 1 56 ? 9.640 -0.617 5.840 1.00 0.00 1991 VAL A O 11
ATOM 16350 N N . GLY A 1 57 ? 11.334 -0.975 4.433 1.00 0.00 1992 GLY A N 11
ATOM 16351 C CA . GLY A 1 57 ? 10.601 -1.925 3.619 1.00 0.00 1992 GLY A CA 11
ATOM 16352 C C . GLY A 1 57 ? 10.126 -3.134 4.417 1.00 0.00 1992 GLY A C 11
ATOM 16353 O O . GLY A 1 57 ? 9.026 -3.632 4.180 1.00 0.00 1992 GLY A O 11
ATOM 16357 N N . VAL A 1 58 ? 10.933 -3.615 5.361 1.00 0.00 1993 VAL A N 11
ATOM 16358 C CA . VAL A 1 58 ? 10.588 -4.762 6.187 1.00 0.00 1993 VAL A CA 11
ATOM 16359 C C . VAL A 1 58 ? 9.508 -4.371 7.196 1.00 0.00 1993 VAL A C 11
ATOM 16360 O O . VAL A 1 58 ? 8.543 -5.113 7.359 1.00 0.00 1993 VAL A O 11
ATOM 16373 N N . GLU A 1 59 ? 9.642 -3.242 7.894 1.00 0.00 1994 GLU A N 11
ATOM 16374 C CA . GLU A 1 59 ? 8.602 -2.873 8.855 1.00 0.00 1994 GLU A CA 11
ATOM 16375 C C . GLU A 1 59 ? 7.283 -2.601 8.124 1.00 0.00 1994 GLU A C 11
ATOM 16376 O O . GLU A 1 59 ? 6.218 -3.028 8.582 1.00 0.00 1994 GLU A O 11
ATOM 16388 N N . TRP A 1 60 ? 7.344 -1.975 6.946 1.00 0.00 1995 TRP A N 11
ATOM 16389 C CA . TRP A 1 60 ? 6.166 -1.638 6.182 1.00 0.00 1995 TRP A CA 11
ATOM 16390 C C . TRP A 1 60 ? 5.496 -2.874 5.597 1.00 0.00 1995 TRP A C 11
ATOM 16391 O O . TRP A 1 60 ? 4.267 -2.972 5.650 1.00 0.00 1995 TRP A O 11
ATOM 16412 N N . THR A 1 61 ? 6.263 -3.843 5.081 1.00 0.00 1996 THR A N 11
ATOM 16413 C CA . THR A 1 61 ? 5.653 -5.052 4.528 1.00 0.00 1996 THR A CA 11
ATOM 16414 C C . THR A 1 61 ? 4.849 -5.760 5.614 1.00 0.00 1996 THR A C 11
ATOM 16415 O O . THR A 1 61 ? 3.841 -6.393 5.298 1.00 0.00 1996 THR A O 11
ATOM 16426 N N . THR A 1 62 ? 5.285 -5.664 6.873 1.00 0.00 1997 THR A N 11
ATOM 16427 C CA . THR A 1 62 ? 4.566 -6.305 7.948 1.00 0.00 1997 THR A CA 11
ATOM 16428 C C . THR A 1 62 ? 3.249 -5.584 8.162 1.00 0.00 1997 THR A C 11
ATOM 16429 O O . THR A 1 62 ? 2.222 -6.257 8.169 1.00 0.00 1997 THR A O 11
ATOM 16440 N N . THR A 1 63 ? 3.242 -4.253 8.250 1.00 0.00 1998 THR A N 11
ATOM 16441 C CA . THR A 1 63 ? 2.020 -3.498 8.487 1.00 0.00 1998 THR A CA 11
ATOM 16442 C C . THR A 1 63 ? 0.965 -3.854 7.440 1.00 0.00 1998 THR A C 11
ATOM 16443 O O . THR A 1 63 ? -0.204 -4.006 7.775 1.00 0.00 1998 THR A O 11
ATOM 16454 N N . ILE A 1 64 ? 1.372 -4.059 6.194 1.00 0.00 1999 ILE A N 11
ATOM 16455 C CA . ILE A 1 64 ? 0.456 -4.413 5.118 1.00 0.00 1999 ILE A CA 11
ATOM 16456 C C . ILE A 1 64 ? -0.249 -5.735 5.423 1.00 0.00 1999 ILE A C 11
ATOM 16457 O O . ILE A 1 64 ? -1.466 -5.847 5.248 1.00 0.00 1999 ILE A O 11
ATOM 16473 N N . ASN A 1 65 ? 0.515 -6.746 5.833 1.00 0.00 2000 ASN A N 11
ATOM 16474 C CA . ASN A 1 65 ? -0.030 -8.057 6.148 1.00 0.00 2000 ASN A CA 11
ATOM 16475 C C . ASN A 1 65 ? -1.033 -7.948 7.269 1.00 0.00 2000 ASN A C 11
ATOM 16476 O O . ASN A 1 65 ? -2.025 -8.658 7.269 1.00 0.00 2000 ASN A O 11
ATOM 16487 N N . GLN A 1 66 ? -0.742 -7.083 8.232 1.00 0.00 2001 GLN A N 11
ATOM 16488 C CA . GLN A 1 66 ? -1.598 -6.865 9.386 1.00 0.00 2001 GLN A CA 11
ATOM 16489 C C . GLN A 1 66 ? -2.873 -6.128 8.978 1.00 0.00 2001 GLN A C 11
ATOM 16490 O O . GLN A 1 66 ? -3.927 -6.353 9.573 1.00 0.00 2001 GLN A O 11
ATOM 16504 N N . THR A 1 67 ? -2.810 -5.290 7.945 1.00 0.00 2002 THR A N 11
ATOM 16505 C CA . THR A 1 67 ? -3.960 -4.555 7.469 1.00 0.00 2002 THR A CA 11
ATOM 16506 C C . THR A 1 67 ? -4.932 -5.467 6.709 1.00 0.00 2002 THR A C 11
ATOM 16507 O O . THR A 1 67 ? -6.134 -5.433 6.969 1.00 0.00 2002 THR A O 11
ATOM 16518 N N . TYR A 1 68 ? -4.440 -6.316 5.801 1.00 0.00 2003 TYR A N 11
ATOM 16519 C CA . TYR A 1 68 ? -5.288 -7.178 4.980 1.00 0.00 2003 TYR A CA 11
ATOM 16520 C C . TYR A 1 68 ? -5.309 -8.638 5.395 1.00 0.00 2003 TYR A C 11
ATOM 16521 O O . TYR A 1 68 ? -6.000 -9.411 4.733 1.00 0.00 2003 TYR A O 11
ATOM 16539 N N . ASN A 1 69 ? -4.625 -9.005 6.481 1.00 0.00 2004 ASN A N 11
ATOM 16540 C CA . ASN A 1 69 ? -4.524 -10.359 7.024 1.00 0.00 2004 ASN A CA 11
ATOM 16541 C C . ASN A 1 69 ? -3.926 -11.285 5.976 1.00 0.00 2004 ASN A C 11
ATOM 16542 O O . ASN A 1 69 ? -4.616 -12.143 5.425 1.00 0.00 2004 ASN A O 11
ATOM 16553 N N . LEU A 1 70 ? -2.648 -11.051 5.671 1.00 0.00 2005 LEU A N 11
ATOM 16554 C CA . LEU A 1 70 ? -1.875 -11.759 4.655 1.00 0.00 2005 LEU A CA 11
ATOM 16555 C C . LEU A 1 70 ? -0.495 -12.186 5.146 1.00 0.00 2005 LEU A C 11
ATOM 16556 O O . LEU A 1 70 ? -0.178 -12.129 6.335 1.00 0.00 2005 LEU A O 11
ATOM 16572 N N . ASN A 1 71 ? 0.339 -12.619 4.200 1.00 0.00 2006 ASN A N 11
ATOM 16573 C CA . ASN A 1 71 ? 1.704 -13.042 4.401 1.00 0.00 2006 ASN A CA 11
ATOM 16574 C C . ASN A 1 71 ? 2.536 -12.496 3.248 1.00 0.00 2006 ASN A C 11
ATOM 16575 O O . ASN A 1 71 ? 2.370 -12.930 2.106 1.00 0.00 2006 ASN A O 11
ATOM 16586 N N . LEU A 1 72 ? 3.451 -11.579 3.550 1.00 0.00 2007 LEU A N 11
ATOM 16587 C CA . LEU A 1 72 ? 4.369 -10.915 2.627 1.00 0.00 2007 LEU A CA 11
ATOM 16588 C C . LEU A 1 72 ? 5.650 -10.594 3.372 1.00 0.00 2007 LEU A C 11
ATOM 16589 O O . LEU A 1 72 ? 5.677 -10.633 4.604 1.00 0.00 2007 LEU A O 11
ATOM 16605 N N . LYS A 1 73 ? 6.731 -10.354 2.628 1.00 0.00 2008 LYS A N 11
ATOM 16606 C CA . LYS A 1 73 ? 8.027 -10.038 3.199 1.00 0.00 2008 LYS A CA 11
ATOM 16607 C C . LYS A 1 73 ? 8.710 -8.923 2.438 1.00 0.00 2008 LYS A C 11
ATOM 16608 O O . LYS A 1 73 ? 8.156 -8.414 1.467 1.00 0.00 2008 LYS A O 11
ATOM 16627 N N . ALA A 1 74 ? 9.944 -8.600 2.832 1.00 0.00 2009 ALA A N 11
ATOM 16628 C CA . ALA A 1 74 ? 10.736 -7.528 2.239 1.00 0.00 2009 ALA A CA 11
ATOM 16629 C C . ALA A 1 74 ? 10.857 -7.642 0.727 1.00 0.00 2009 ALA A C 11
ATOM 16630 O O . ALA A 1 74 ? 10.929 -6.632 0.029 1.00 0.00 2009 ALA A O 11
ATOM 16637 N N . THR A 1 75 ? 10.805 -8.876 0.228 1.00 0.00 2010 THR A N 11
ATOM 16638 C CA . THR A 1 75 ? 10.882 -9.188 -1.182 1.00 0.00 2010 THR A CA 11
ATOM 16639 C C . THR A 1 75 ? 9.788 -8.403 -1.926 1.00 0.00 2010 THR A C 11
ATOM 16640 O O . THR A 1 75 ? 10.015 -8.022 -3.064 1.00 0.00 2010 THR A O 11
ATOM 16651 N N . LYS A 1 76 ? 8.628 -8.114 -1.305 1.00 0.00 2011 LYS A N 11
ATOM 16652 C CA . LYS A 1 76 ? 7.561 -7.348 -1.950 1.00 0.00 2011 LYS A CA 11
ATOM 16653 C C . LYS A 1 76 ? 8.056 -5.996 -2.390 1.00 0.00 2011 LYS A C 11
ATOM 16654 O O . LYS A 1 76 ? 7.801 -5.598 -3.518 1.00 0.00 2011 LYS A O 11
ATOM 16673 N N . LEU A 1 77 ? 8.752 -5.288 -1.509 1.00 0.00 2012 LEU A N 11
ATOM 16674 C CA . LEU A 1 77 ? 9.288 -3.964 -1.836 1.00 0.00 2012 LEU A CA 11
ATOM 16675 C C . LEU A 1 77 ? 10.232 -4.074 -3.033 1.00 0.00 2012 LEU A C 11
ATOM 16676 O O . LEU A 1 77 ? 10.323 -3.148 -3.843 1.00 0.00 2012 LEU A O 11
ATOM 16692 N N . TYR A 1 78 ? 10.925 -5.206 -3.162 1.00 0.00 2013 TYR A N 11
ATOM 16693 C CA . TYR A 1 78 ? 11.855 -5.462 -4.243 1.00 0.00 2013 TYR A CA 11
ATOM 16694 C C . TYR A 1 78 ? 11.157 -5.948 -5.511 1.00 0.00 2013 TYR A C 11
ATOM 16695 O O . TYR A 1 78 ? 11.746 -5.884 -6.591 1.00 0.00 2013 TYR A O 11
ATOM 16713 N N . ASP A 1 79 ? 9.920 -6.423 -5.410 1.00 0.00 2014 ASP A N 11
ATOM 16714 C CA . ASP A 1 79 ? 9.124 -6.936 -6.514 1.00 0.00 2014 ASP A CA 11
ATOM 16715 C C . ASP A 1 79 ? 8.221 -5.853 -7.076 1.00 0.00 2014 ASP A C 11
ATOM 16716 O O . ASP A 1 79 ? 8.032 -5.798 -8.287 1.00 0.00 2014 ASP A O 11
ATOM 16725 N N . TYR A 1 80 ? 7.723 -4.957 -6.223 1.00 0.00 2015 TYR A N 11
ATOM 16726 C CA . TYR A 1 80 ? 6.818 -3.879 -6.591 1.00 0.00 2015 TYR A CA 11
ATOM 16727 C C . TYR A 1 80 ? 7.212 -2.582 -5.874 1.00 0.00 2015 TYR A C 11
ATOM 16728 O O . TYR A 1 80 ? 6.690 -2.287 -4.800 1.00 0.00 2015 TYR A O 11
ATOM 16746 N N . PRO A 1 81 ? 8.137 -1.784 -6.422 1.00 0.00 2016 PRO A N 11
ATOM 16747 C CA . PRO A 1 81 ? 8.548 -0.526 -5.819 1.00 0.00 2016 PRO A CA 11
ATOM 16748 C C . PRO A 1 81 ? 7.472 0.571 -5.915 1.00 0.00 2016 PRO A C 11
ATOM 16749 O O . PRO A 1 81 ? 7.756 1.674 -5.455 1.00 0.00 2016 PRO A O 11
ATOM 16760 N N . THR A 1 82 ? 6.288 0.339 -6.500 1.00 0.00 2017 THR A N 11
ATOM 16761 C CA . THR A 1 82 ? 5.227 1.334 -6.610 1.00 0.00 2017 THR A CA 11
ATOM 16762 C C . THR A 1 82 ? 3.924 0.741 -6.076 1.00 0.00 2017 THR A C 11
ATOM 16763 O O . THR A 1 82 ? 3.725 -0.474 -6.051 1.00 0.00 2017 THR A O 11
ATOM 16774 N N . LEU A 1 83 ? 3.002 1.602 -5.652 1.00 0.00 2018 LEU A N 11
ATOM 16775 C CA . LEU A 1 83 ? 1.702 1.233 -5.093 1.00 0.00 2018 LEU A CA 11
ATOM 16776 C C . LEU A 1 83 ? 0.844 0.508 -6.111 1.00 0.00 2018 LEU A C 11
ATOM 16777 O O . LEU A 1 83 ? 0.066 -0.356 -5.727 1.00 0.00 2018 LEU A O 11
ATOM 16793 N N . LEU A 1 84 ? 0.966 0.869 -7.389 1.00 0.00 2019 LEU A N 11
ATOM 16794 C CA . LEU A 1 84 ? 0.191 0.268 -8.466 1.00 0.00 2019 LEU A CA 11
ATOM 16795 C C . LEU A 1 84 ? 0.406 -1.243 -8.525 1.00 0.00 2019 LEU A C 11
ATOM 16796 O O . LEU A 1 84 ? -0.561 -2.007 -8.468 1.00 0.00 2019 LEU A O 11
ATOM 16812 N N . GLU A 1 85 ? 1.654 -1.684 -8.627 1.00 0.00 2020 GLU A N 11
ATOM 16813 C CA . GLU A 1 85 ? 2.023 -3.099 -8.693 1.00 0.00 2020 GLU A CA 11
ATOM 16814 C C . GLU A 1 85 ? 1.895 -3.743 -7.305 1.00 0.00 2020 GLU A C 11
ATOM 16815 O O . GLU A 1 85 ? 1.428 -4.886 -7.215 1.00 0.00 2020 GLU A O 11
ATOM 16827 N N . LEU A 1 86 ? 2.227 -3.023 -6.224 1.00 0.00 2021 LEU A N 11
ATOM 16828 C CA . LEU A 1 86 ? 2.137 -3.536 -4.852 1.00 0.00 2021 LEU A CA 11
ATOM 16829 C C . LEU A 1 86 ? 0.698 -3.950 -4.565 1.00 0.00 2021 LEU A C 11
ATOM 16830 O O . LEU A 1 86 ? 0.448 -5.086 -4.159 1.00 0.00 2021 LEU A O 11
ATOM 16846 N N . SER A 1 87 ? -0.238 -3.021 -4.773 1.00 0.00 2022 SER A N 11
ATOM 16847 C CA . SER A 1 87 ? -1.665 -3.200 -4.574 1.00 0.00 2022 SER A CA 11
ATOM 16848 C C . SER A 1 87 ? -2.204 -4.269 -5.520 1.00 0.00 2022 SER A C 11
ATOM 16849 O O . SER A 1 87 ? -3.043 -5.072 -5.109 1.00 0.00 2022 SER A O 11
ATOM 16857 N N . GLY A 1 88 ? -1.676 -4.309 -6.747 1.00 0.00 2023 GLY A N 11
ATOM 16858 C CA . GLY A 1 88 ? -2.063 -5.243 -7.786 1.00 0.00 2023 GLY A CA 11
ATOM 16859 C C . GLY A 1 88 ? -1.952 -6.661 -7.267 1.00 0.00 2023 GLY A C 11
ATOM 16860 O O . GLY A 1 88 ? -2.873 -7.449 -7.487 1.00 0.00 2023 GLY A O 11
ATOM 16864 N N . TYR A 1 89 ? -0.870 -6.966 -6.549 1.00 0.00 2024 TYR A N 11
ATOM 16865 C CA . TYR A 1 89 ? -0.670 -8.284 -5.984 1.00 0.00 2024 TYR A CA 11
ATOM 16866 C C . TYR A 1 89 ? -1.553 -8.475 -4.747 1.00 0.00 2024 TYR A C 11
ATOM 16867 O O . TYR A 1 89 ? -2.324 -9.425 -4.711 1.00 0.00 2024 TYR A O 11
ATOM 16885 N N . ILE A 1 90 ? -1.520 -7.562 -3.763 1.00 0.00 2025 ILE A N 11
ATOM 16886 C CA . ILE A 1 90 ? -2.303 -7.672 -2.518 1.00 0.00 2025 ILE A CA 11
ATOM 16887 C C . ILE A 1 90 ? -3.769 -7.964 -2.783 1.00 0.00 2025 ILE A C 11
ATOM 16888 O O . ILE A 1 90 ? -4.324 -8.873 -2.164 1.00 0.00 2025 ILE A O 11
ATOM 16904 N N . ALA A 1 91 ? -4.390 -7.188 -3.667 1.00 0.00 2026 ALA A N 11
ATOM 16905 C CA . ALA A 1 91 ? -5.790 -7.343 -4.001 1.00 0.00 2026 ALA A CA 11
ATOM 16906 C C . ALA A 1 91 ? -6.095 -8.782 -4.428 1.00 0.00 2026 ALA A C 11
ATOM 16907 O O . ALA A 1 91 ? -7.183 -9.266 -4.127 1.00 0.00 2026 ALA A O 11
ATOM 16914 N N . GLN A 1 92 ? -5.163 -9.457 -5.108 1.00 0.00 2027 GLN A N 11
ATOM 16915 C CA . GLN A 1 92 ? -5.324 -10.835 -5.557 1.00 0.00 2027 GLN A CA 11
ATOM 16916 C C . GLN A 1 92 ? -5.165 -11.819 -4.395 1.00 0.00 2027 GLN A C 11
ATOM 16917 O O . GLN A 1 92 ? -5.811 -12.870 -4.402 1.00 0.00 2027 GLN A O 11
ATOM 16931 N N . ILE A 1 93 ? -4.318 -11.512 -3.406 1.00 0.00 2028 ILE A N 11
ATOM 16932 C CA . ILE A 1 93 ? -4.086 -12.382 -2.255 1.00 0.00 2028 ILE A CA 11
ATOM 16933 C C . ILE A 1 93 ? -5.365 -12.438 -1.432 1.00 0.00 2028 ILE A C 11
ATOM 16934 O O . ILE A 1 93 ? -5.917 -13.517 -1.249 1.00 0.00 2028 ILE A O 11
ATOM 16950 N N . LEU A 1 94 ? -5.888 -11.284 -1.002 1.00 0.00 2029 LEU A N 11
ATOM 16951 C CA . LEU A 1 94 ? -7.112 -11.266 -0.201 1.00 0.00 2029 LEU A CA 11
ATOM 16952 C C . LEU A 1 94 ? -8.303 -11.763 -1.015 1.00 0.00 2029 LEU A C 11
ATOM 16953 O O . LEU A 1 94 ? -9.246 -12.318 -0.458 1.00 0.00 2029 LEU A O 11
ATOM 16969 N N . SER A 1 95 ? -8.254 -11.593 -2.337 1.00 0.00 2030 SER A N 11
ATOM 16970 C CA . SER A 1 95 ? -9.319 -12.050 -3.221 1.00 0.00 2030 SER A CA 11
ATOM 16971 C C . SER A 1 95 ? -9.303 -13.579 -3.281 1.00 0.00 2030 SER A C 11
ATOM 16972 O O . SER A 1 95 ? -10.333 -14.174 -3.581 1.00 0.00 2030 SER A O 11
ATOM 16980 N N . SER A 1 96 ? -8.163 -14.206 -2.997 1.00 0.00 2031 SER A N 11
ATOM 16981 C CA . SER A 1 96 ? -8.004 -15.657 -3.033 1.00 0.00 2031 SER A CA 11
ATOM 16982 C C . SER A 1 96 ? -8.348 -16.265 -1.681 1.00 0.00 2031 SER A C 11
ATOM 16983 O O . SER A 1 96 ? -8.821 -17.397 -1.613 1.00 0.00 2031 SER A O 11
ATOM 16991 N N . GLN A 1 97 ? -8.159 -15.507 -0.599 1.00 0.00 2032 GLN A N 11
ATOM 16992 C CA . GLN A 1 97 ? -8.429 -15.986 0.746 1.00 0.00 2032 GLN A CA 11
ATOM 16993 C C . GLN A 1 97 ? -9.885 -16.403 0.979 1.00 0.00 2032 GLN A C 11
ATOM 16994 O O . GLN A 1 97 ? -10.160 -17.161 1.900 1.00 0.00 2032 GLN A O 11
ATOM 17008 N N . GLY A 1 98 ? -10.819 -15.912 0.166 1.00 0.00 2033 GLY A N 11
ATOM 17009 C CA . GLY A 1 98 ? -12.234 -16.254 0.251 1.00 0.00 2033 GLY A CA 11
ATOM 17010 C C . GLY A 1 98 ? -12.667 -17.230 -0.848 1.00 0.00 2033 GLY A C 11
ATOM 17011 O O . GLY A 1 98 ? -13.874 -17.458 -0.973 1.00 0.00 2033 GLY A O 11
ATOM 17015 N N . THR A 1 99 ? -11.752 -17.750 -1.669 1.00 0.00 2034 THR A N 11
ATOM 17016 C CA . THR A 1 99 ? -12.056 -18.685 -2.745 1.00 0.00 2034 THR A CA 11
ATOM 17017 C C . THR A 1 99 ? -11.481 -20.039 -2.331 1.00 0.00 2034 THR A C 11
ATOM 17018 O O . THR A 1 99 ? -10.605 -20.582 -3.040 1.00 0.00 2034 THR A O 11
ATOM 17029 N N . SER A 1 1 ? -12.776 -1.112 -10.997 1.00 0.00 1936 SER A N 12
ATOM 17030 C CA . SER A 1 1 ? -12.926 -0.125 -9.920 1.00 0.00 1936 SER A CA 12
ATOM 17031 C C . SER A 1 1 ? -12.560 1.282 -10.386 1.00 0.00 1936 SER A C 12
ATOM 17032 O O . SER A 1 1 ? -11.498 1.503 -10.978 1.00 0.00 1936 SER A O 12
ATOM 17040 N N . GLY A 1 2 ? -13.445 2.240 -10.104 1.00 0.00 1937 GLY A N 12
ATOM 17041 C CA . GLY A 1 2 ? -13.324 3.660 -10.407 1.00 0.00 1937 GLY A CA 12
ATOM 17042 C C . GLY A 1 2 ? -13.514 4.352 -9.067 1.00 0.00 1937 GLY A C 12
ATOM 17043 O O . GLY A 1 2 ? -14.582 4.886 -8.777 1.00 0.00 1937 GLY A O 12
ATOM 17047 N N . LEU A 1 3 ? -12.497 4.257 -8.207 1.00 0.00 1938 LEU A N 12
ATOM 17048 C CA . LEU A 1 3 ? -12.480 4.816 -6.860 1.00 0.00 1938 LEU A CA 12
ATOM 17049 C C . LEU A 1 3 ? -11.274 5.739 -6.822 1.00 0.00 1938 LEU A C 12
ATOM 17050 O O . LEU A 1 3 ? -10.134 5.271 -6.880 1.00 0.00 1938 LEU A O 12
ATOM 17066 N N . VAL A 1 4 ? -11.522 7.045 -6.890 1.00 0.00 1939 VAL A N 12
ATOM 17067 C CA . VAL A 1 4 ? -10.496 8.075 -6.892 1.00 0.00 1939 VAL A CA 12
ATOM 17068 C C . VAL A 1 4 ? -10.764 9.079 -5.760 1.00 0.00 1939 VAL A C 12
ATOM 17069 O O . VAL A 1 4 ? -11.661 9.919 -5.912 1.00 0.00 1939 VAL A O 12
ATOM 17082 N N . PRO A 1 5 ? -10.063 9.012 -4.617 1.00 0.00 1940 PRO A N 12
ATOM 17083 C CA . PRO A 1 5 ? -10.257 9.944 -3.509 1.00 0.00 1940 PRO A CA 12
ATOM 17084 C C . PRO A 1 5 ? -9.602 11.295 -3.843 1.00 0.00 1940 PRO A C 12
ATOM 17085 O O . PRO A 1 5 ? -8.966 11.434 -4.895 1.00 0.00 1940 PRO A O 12
ATOM 17096 N N . ARG A 1 6 ? -9.742 12.304 -2.976 1.00 0.00 1941 ARG A N 12
ATOM 17097 C CA . ARG A 1 6 ? -9.177 13.634 -3.200 1.00 0.00 1941 ARG A CA 12
ATOM 17098 C C . ARG A 1 6 ? -8.573 14.348 -1.997 1.00 0.00 1941 ARG A C 12
ATOM 17099 O O . ARG A 1 6 ? -8.060 15.454 -2.155 1.00 0.00 1941 ARG A O 12
ATOM 17120 N N . GLY A 1 7 ? -8.665 13.770 -0.810 1.00 0.00 1942 GLY A N 12
ATOM 17121 C CA . GLY A 1 7 ? -8.140 14.370 0.412 1.00 0.00 1942 GLY A CA 12
ATOM 17122 C C . GLY A 1 7 ? -9.258 14.911 1.301 1.00 0.00 1942 GLY A C 12
ATOM 17123 O O . GLY A 1 7 ? -9.100 15.925 1.987 1.00 0.00 1942 GLY A O 12
ATOM 17127 N N . SER A 1 8 ? -10.427 14.281 1.206 1.00 0.00 1943 SER A N 12
ATOM 17128 C CA . SER A 1 8 ? -11.633 14.576 1.953 1.00 0.00 1943 SER A CA 12
ATOM 17129 C C . SER A 1 8 ? -11.415 14.167 3.418 1.00 0.00 1943 SER A C 12
ATOM 17130 O O . SER A 1 8 ? -10.304 13.857 3.864 1.00 0.00 1943 SER A O 12
ATOM 17138 N N . HIS A 1 9 ? -12.494 14.218 4.186 1.00 0.00 1944 HIS A N 12
ATOM 17139 C CA . HIS A 1 9 ? -12.514 13.858 5.590 1.00 0.00 1944 HIS A CA 12
ATOM 17140 C C . HIS A 1 9 ? -12.248 12.365 5.756 1.00 0.00 1944 HIS A C 12
ATOM 17141 O O . HIS A 1 9 ? -12.407 11.595 4.801 1.00 0.00 1944 HIS A O 12
ATOM 17155 N N . MET A 1 10 ? -11.904 11.961 6.981 1.00 0.00 1945 MET A N 12
ATOM 17156 C CA . MET A 1 10 ? -11.593 10.580 7.332 1.00 0.00 1945 MET A CA 12
ATOM 17157 C C . MET A 1 10 ? -12.664 9.638 6.802 1.00 0.00 1945 MET A C 12
ATOM 17158 O O . MET A 1 10 ? -13.840 9.758 7.162 1.00 0.00 1945 MET A O 12
ATOM 17172 N N . THR A 1 11 ? -12.277 8.718 5.929 1.00 0.00 1946 THR A N 12
ATOM 17173 C CA . THR A 1 11 ? -13.196 7.753 5.356 1.00 0.00 1946 THR A CA 12
ATOM 17174 C C . THR A 1 11 ? -13.717 6.825 6.469 1.00 0.00 1946 THR A C 12
ATOM 17175 O O . THR A 1 11 ? -13.053 6.656 7.499 1.00 0.00 1946 THR A O 12
ATOM 17186 N N . PRO A 1 12 ? -14.902 6.219 6.302 1.00 0.00 1947 PRO A N 12
ATOM 17187 C CA . PRO A 1 12 ? -15.489 5.318 7.282 1.00 0.00 1947 PRO A CA 12
ATOM 17188 C C . PRO A 1 12 ? -14.761 3.966 7.271 1.00 0.00 1947 PRO A C 12
ATOM 17189 O O . PRO A 1 12 ? -13.683 3.820 6.688 1.00 0.00 1947 PRO A O 12
ATOM 17200 N N . GLN A 1 13 ? -15.318 2.983 7.979 1.00 0.00 1948 GLN A N 12
ATOM 17201 C CA . GLN A 1 13 ? -14.779 1.639 8.057 1.00 0.00 1948 GLN A CA 12
ATOM 17202 C C . GLN A 1 13 ? -15.137 0.976 6.726 1.00 0.00 1948 GLN A C 12
ATOM 17203 O O . GLN A 1 13 ? -16.192 0.352 6.595 1.00 0.00 1948 GLN A O 12
ATOM 17217 N N . VAL A 1 14 ? -14.319 1.200 5.701 1.00 0.00 1949 VAL A N 12
ATOM 17218 C CA . VAL A 1 14 ? -14.530 0.631 4.377 1.00 0.00 1949 VAL A CA 12
ATOM 17219 C C . VAL A 1 14 ? -14.385 -0.885 4.514 1.00 0.00 1949 VAL A C 12
ATOM 17220 O O . VAL A 1 14 ? -13.303 -1.391 4.815 1.00 0.00 1949 VAL A O 12
ATOM 17233 N N . ASN A 1 15 ? -15.492 -1.603 4.335 1.00 0.00 1950 ASN A N 12
ATOM 17234 C CA . ASN A 1 15 ? -15.574 -3.040 4.422 1.00 0.00 1950 ASN A CA 12
ATOM 17235 C C . ASN A 1 15 ? -14.897 -3.716 3.226 1.00 0.00 1950 ASN A C 12
ATOM 17236 O O . ASN A 1 15 ? -14.299 -4.784 3.377 1.00 0.00 1950 ASN A O 12
ATOM 17247 N N . GLN A 1 16 ? -15.038 -3.128 2.032 1.00 0.00 1951 GLN A N 12
ATOM 17248 C CA . GLN A 1 16 ? -14.447 -3.669 0.819 1.00 0.00 1951 GLN A CA 12
ATOM 17249 C C . GLN A 1 16 ? -12.949 -3.401 0.765 1.00 0.00 1951 GLN A C 12
ATOM 17250 O O . GLN A 1 16 ? -12.425 -2.536 1.465 1.00 0.00 1951 GLN A O 12
ATOM 17264 N N . VAL A 1 17 ? -12.270 -4.125 -0.124 1.00 0.00 1952 VAL A N 12
ATOM 17265 C CA . VAL A 1 17 ? -10.837 -4.042 -0.336 1.00 0.00 1952 VAL A CA 12
ATOM 17266 C C . VAL A 1 17 ? -10.606 -4.104 -1.849 1.00 0.00 1952 VAL A C 12
ATOM 17267 O O . VAL A 1 17 ? -9.989 -5.022 -2.393 1.00 0.00 1952 VAL A O 12
ATOM 17280 N N . ASN A 1 18 ? -11.203 -3.147 -2.564 1.00 0.00 1953 ASN A N 12
ATOM 17281 C CA . ASN A 1 18 ? -11.086 -3.051 -4.014 1.00 0.00 1953 ASN A CA 12
ATOM 17282 C C . ASN A 1 18 ? -9.623 -2.746 -4.375 1.00 0.00 1953 ASN A C 12
ATOM 17283 O O . ASN A 1 18 ? -8.912 -2.148 -3.571 1.00 0.00 1953 ASN A O 12
ATOM 17294 N N . LEU A 1 19 ? -9.187 -3.011 -5.613 1.00 0.00 1954 LEU A N 12
ATOM 17295 C CA . LEU A 1 19 ? -7.805 -2.747 -6.043 1.00 0.00 1954 LEU A CA 12
ATOM 17296 C C . LEU A 1 19 ? -7.428 -1.287 -5.792 1.00 0.00 1954 LEU A C 12
ATOM 17297 O O . LEU A 1 19 ? -6.343 -0.980 -5.290 1.00 0.00 1954 LEU A O 12
ATOM 17313 N N . SER A 1 20 ? -8.340 -0.383 -6.146 1.00 0.00 1955 SER A N 12
ATOM 17314 C CA . SER A 1 20 ? -8.151 1.042 -5.979 1.00 0.00 1955 SER A CA 12
ATOM 17315 C C . SER A 1 20 ? -8.055 1.401 -4.495 1.00 0.00 1955 SER A C 12
ATOM 17316 O O . SER A 1 20 ? -7.232 2.245 -4.150 1.00 0.00 1955 SER A O 12
ATOM 17324 N N . GLU A 1 21 ? -8.881 0.777 -3.641 1.00 0.00 1956 GLU A N 12
ATOM 17325 C CA . GLU A 1 21 ? -8.900 1.014 -2.197 1.00 0.00 1956 GLU A CA 12
ATOM 17326 C C . GLU A 1 21 ? -7.542 0.650 -1.607 1.00 0.00 1956 GLU A C 12
ATOM 17327 O O . GLU A 1 21 ? -6.971 1.446 -0.865 1.00 0.00 1956 GLU A O 12
ATOM 17339 N N . ILE A 1 22 ? -6.985 -0.509 -1.971 1.00 0.00 1957 ILE A N 12
ATOM 17340 C CA . ILE A 1 22 ? -5.688 -0.911 -1.449 1.00 0.00 1957 ILE A CA 12
ATOM 17341 C C . ILE A 1 22 ? -4.665 0.114 -1.906 1.00 0.00 1957 ILE A C 12
ATOM 17342 O O . ILE A 1 22 ? -3.935 0.665 -1.093 1.00 0.00 1957 ILE A O 12
ATOM 17358 N N . LYS A 1 23 ? -4.632 0.420 -3.203 1.00 0.00 1958 LYS A N 12
ATOM 17359 C CA . LYS A 1 23 ? -3.674 1.358 -3.760 1.00 0.00 1958 LYS A CA 12
ATOM 17360 C C . LYS A 1 23 ? -3.679 2.695 -3.022 1.00 0.00 1958 LYS A C 12
ATOM 17361 O O . LYS A 1 23 ? -2.604 3.217 -2.711 1.00 0.00 1958 LYS A O 12
ATOM 17380 N N . GLN A 1 24 ? -4.859 3.275 -2.783 1.00 0.00 1959 GLN A N 12
ATOM 17381 C CA . GLN A 1 24 ? -4.922 4.552 -2.090 1.00 0.00 1959 GLN A CA 12
ATOM 17382 C C . GLN A 1 24 ? -4.457 4.393 -0.628 1.00 0.00 1959 GLN A C 12
ATOM 17383 O O . GLN A 1 24 ? -3.725 5.254 -0.141 1.00 0.00 1959 GLN A O 12
ATOM 17397 N N . VAL A 1 25 ? -4.829 3.303 0.061 1.00 0.00 1960 VAL A N 12
ATOM 17398 C CA . VAL A 1 25 ? -4.451 3.054 1.453 1.00 0.00 1960 VAL A CA 12
ATOM 17399 C C . VAL A 1 25 ? -2.945 2.897 1.552 1.00 0.00 1960 VAL A C 12
ATOM 17400 O O . VAL A 1 25 ? -2.319 3.532 2.399 1.00 0.00 1960 VAL A O 12
ATOM 17413 N N . LEU A 1 26 ? -2.355 2.071 0.681 1.00 0.00 1961 LEU A N 12
ATOM 17414 C CA . LEU A 1 26 ? -0.931 1.811 0.652 1.00 0.00 1961 LEU A CA 12
ATOM 17415 C C . LEU A 1 26 ? -0.184 3.131 0.663 1.00 0.00 1961 LEU A C 12
ATOM 17416 O O . LEU A 1 26 ? 0.753 3.284 1.438 1.00 0.00 1961 LEU A O 12
ATOM 17432 N N . LYS A 1 27 ? -0.594 4.070 -0.194 1.00 0.00 1962 LYS A N 12
ATOM 17433 C CA . LYS A 1 27 ? 0.029 5.371 -0.301 1.00 0.00 1962 LYS A CA 12
ATOM 17434 C C . LYS A 1 27 ? 0.104 6.034 1.063 1.00 0.00 1962 LYS A C 12
ATOM 17435 O O . LYS A 1 27 ? 1.173 6.474 1.469 1.00 0.00 1962 LYS A O 12
ATOM 17454 N N . GLN A 1 28 ? -1.027 6.091 1.756 1.00 0.00 1963 GLN A N 12
ATOM 17455 C CA . GLN A 1 28 ? -1.156 6.704 3.057 1.00 0.00 1963 GLN A CA 12
ATOM 17456 C C . GLN A 1 28 ? -0.307 6.012 4.122 1.00 0.00 1963 GLN A C 12
ATOM 17457 O O . GLN A 1 28 ? 0.268 6.668 4.985 1.00 0.00 1963 GLN A O 12
ATOM 17471 N N . GLN A 1 29 ? -0.199 4.689 4.077 1.00 0.00 1964 GLN A N 12
ATOM 17472 C CA . GLN A 1 29 ? 0.560 3.928 5.052 1.00 0.00 1964 GLN A CA 12
ATOM 17473 C C . GLN A 1 29 ? 2.050 4.157 4.834 1.00 0.00 1964 GLN A C 12
ATOM 17474 O O . GLN A 1 29 ? 2.824 4.291 5.779 1.00 0.00 1964 GLN A O 12
ATOM 17488 N N . LEU A 1 30 ? 2.469 4.167 3.573 1.00 0.00 1965 LEU A N 12
ATOM 17489 C CA . LEU A 1 30 ? 3.864 4.376 3.216 1.00 0.00 1965 LEU A CA 12
ATOM 17490 C C . LEU A 1 30 ? 4.256 5.831 3.476 1.00 0.00 1965 LEU A C 12
ATOM 17491 O O . LEU A 1 30 ? 5.403 6.089 3.819 1.00 0.00 1965 LEU A O 12
ATOM 17507 N N . ALA A 1 31 ? 3.310 6.766 3.367 1.00 0.00 1966 ALA A N 12
ATOM 17508 C CA . ALA A 1 31 ? 3.568 8.172 3.581 1.00 0.00 1966 ALA A CA 12
ATOM 17509 C C . ALA A 1 31 ? 4.167 8.397 4.961 1.00 0.00 1966 ALA A C 12
ATOM 17510 O O . ALA A 1 31 ? 5.247 8.961 5.089 1.00 0.00 1966 ALA A O 12
ATOM 17517 N N . GLU A 1 32 ? 3.508 7.875 5.991 1.00 0.00 1967 GLU A N 12
ATOM 17518 C CA . GLU A 1 32 ? 3.973 8.036 7.366 1.00 0.00 1967 GLU A CA 12
ATOM 17519 C C . GLU A 1 32 ? 5.285 7.292 7.584 1.00 0.00 1967 GLU A C 12
ATOM 17520 O O . GLU A 1 32 ? 6.099 7.672 8.424 1.00 0.00 1967 GLU A O 12
ATOM 17532 N N . ALA A 1 33 ? 5.481 6.213 6.826 1.00 0.00 1968 ALA A N 12
ATOM 17533 C CA . ALA A 1 33 ? 6.691 5.406 6.891 1.00 0.00 1968 ALA A CA 12
ATOM 17534 C C . ALA A 1 33 ? 7.893 6.214 6.393 1.00 0.00 1968 ALA A C 12
ATOM 17535 O O . ALA A 1 33 ? 9.018 5.929 6.799 1.00 0.00 1968 ALA A O 12
ATOM 17542 N N . LEU A 1 34 ? 7.656 7.190 5.509 1.00 0.00 1969 LEU A N 12
ATOM 17543 C CA . LEU A 1 34 ? 8.660 8.076 4.939 1.00 0.00 1969 LEU A CA 12
ATOM 17544 C C . LEU A 1 34 ? 8.549 9.481 5.557 1.00 0.00 1969 LEU A C 12
ATOM 17545 O O . LEU A 1 34 ? 9.141 10.427 5.035 1.00 0.00 1969 LEU A O 12
ATOM 17561 N N . TYR A 1 35 ? 7.794 9.627 6.653 1.00 0.00 1970 TYR A N 12
ATOM 17562 C CA . TYR A 1 35 ? 7.557 10.871 7.377 1.00 0.00 1970 TYR A CA 12
ATOM 17563 C C . TYR A 1 35 ? 7.019 11.985 6.461 1.00 0.00 1970 TYR A C 12
ATOM 17564 O O . TYR A 1 35 ? 7.453 13.138 6.537 1.00 0.00 1970 TYR A O 12
ATOM 17582 N N . THR A 1 36 ? 6.070 11.645 5.588 1.00 0.00 1971 THR A N 12
ATOM 17583 C CA . THR A 1 36 ? 5.443 12.555 4.641 1.00 0.00 1971 THR A CA 12
ATOM 17584 C C . THR A 1 36 ? 3.933 12.278 4.549 1.00 0.00 1971 THR A C 12
ATOM 17585 O O . THR A 1 36 ? 3.340 11.586 5.387 1.00 0.00 1971 THR A O 12
ATOM 17596 N N . GLU A 1 37 ? 3.307 12.848 3.523 1.00 0.00 1972 GLU A N 12
ATOM 17597 C CA . GLU A 1 37 ? 1.907 12.760 3.179 1.00 0.00 1972 GLU A CA 12
ATOM 17598 C C . GLU A 1 37 ? 1.724 12.053 1.840 1.00 0.00 1972 GLU A C 12
ATOM 17599 O O . GLU A 1 37 ? 2.550 12.154 0.936 1.00 0.00 1972 GLU A O 12
ATOM 17611 N N . GLU A 1 38 ? 0.628 11.313 1.706 1.00 0.00 1973 GLU A N 12
ATOM 17612 C CA . GLU A 1 38 ? 0.298 10.603 0.474 1.00 0.00 1973 GLU A CA 12
ATOM 17613 C C . GLU A 1 38 ? -0.005 11.593 -0.644 1.00 0.00 1973 GLU A C 12
ATOM 17614 O O . GLU A 1 38 ? 0.114 11.250 -1.817 1.00 0.00 1973 GLU A O 12
ATOM 17626 N N . SER A 1 39 ? -0.340 12.832 -0.299 1.00 0.00 1974 SER A N 12
ATOM 17627 C CA . SER A 1 39 ? -0.658 13.853 -1.252 1.00 0.00 1974 SER A CA 12
ATOM 17628 C C . SER A 1 39 ? 0.508 14.127 -2.187 1.00 0.00 1974 SER A C 12
ATOM 17629 O O . SER A 1 39 ? 0.278 14.520 -3.332 1.00 0.00 1974 SER A O 12
ATOM 17637 N N . GLU A 1 40 ? 1.741 13.854 -1.753 1.00 0.00 1975 GLU A N 12
ATOM 17638 C CA . GLU A 1 40 ? 2.908 14.099 -2.581 1.00 0.00 1975 GLU A CA 12
ATOM 17639 C C . GLU A 1 40 ? 3.460 12.823 -3.243 1.00 0.00 1975 GLU A C 12
ATOM 17640 O O . GLU A 1 40 ? 4.451 12.887 -3.970 1.00 0.00 1975 GLU A O 12
ATOM 17652 N N . ILE A 1 41 ? 2.828 11.661 -3.036 1.00 0.00 1976 ILE A N 12
ATOM 17653 C CA . ILE A 1 41 ? 3.301 10.384 -3.560 1.00 0.00 1976 ILE A CA 12
ATOM 17654 C C . ILE A 1 41 ? 2.602 9.990 -4.860 1.00 0.00 1976 ILE A C 12
ATOM 17655 O O . ILE A 1 41 ? 1.377 10.107 -4.997 1.00 0.00 1976 ILE A O 12
ATOM 17671 N N . ALA A 1 42 ? 3.401 9.507 -5.813 1.00 0.00 1977 ALA A N 12
ATOM 17672 C CA . ALA A 1 42 ? 2.958 9.020 -7.111 1.00 0.00 1977 ALA A CA 12
ATOM 17673 C C . ALA A 1 42 ? 2.766 7.501 -6.979 1.00 0.00 1977 ALA A C 12
ATOM 17674 O O . ALA A 1 42 ? 3.315 6.861 -6.078 1.00 0.00 1977 ALA A O 12
ATOM 17681 N N . GLU A 1 43 ? 2.035 6.888 -7.902 1.00 0.00 1978 GLU A N 12
ATOM 17682 C CA . GLU A 1 43 ? 1.713 5.458 -7.882 1.00 0.00 1978 GLU A CA 12
ATOM 17683 C C . GLU A 1 43 ? 2.656 4.595 -8.708 1.00 0.00 1978 GLU A C 12
ATOM 17684 O O . GLU A 1 43 ? 2.709 3.383 -8.511 1.00 0.00 1978 GLU A O 12
ATOM 17696 N N . ASP A 1 44 ? 3.419 5.234 -9.589 1.00 0.00 1979 ASP A N 12
ATOM 17697 C CA . ASP A 1 44 ? 4.432 4.675 -10.486 1.00 0.00 1979 ASP A CA 12
ATOM 17698 C C . ASP A 1 44 ? 5.830 5.125 -10.036 1.00 0.00 1979 ASP A C 12
ATOM 17699 O O . ASP A 1 44 ? 6.827 4.848 -10.708 1.00 0.00 1979 ASP A O 12
ATOM 17708 N N . GLN A 1 45 ? 5.920 5.836 -8.905 1.00 0.00 1980 GLN A N 12
ATOM 17709 C CA . GLN A 1 45 ? 7.197 6.286 -8.375 1.00 0.00 1980 GLN A CA 12
ATOM 17710 C C . GLN A 1 45 ? 7.695 5.225 -7.414 1.00 0.00 1980 GLN A C 12
ATOM 17711 O O . GLN A 1 45 ? 6.916 4.634 -6.659 1.00 0.00 1980 GLN A O 12
ATOM 17725 N N . LYS A 1 46 ? 8.993 4.956 -7.469 1.00 0.00 1981 LYS A N 12
ATOM 17726 C CA . LYS A 1 46 ? 9.611 3.958 -6.625 1.00 0.00 1981 LYS A CA 12
ATOM 17727 C C . LYS A 1 46 ? 9.719 4.491 -5.213 1.00 0.00 1981 LYS A C 12
ATOM 17728 O O . LYS A 1 46 ? 10.223 5.589 -5.007 1.00 0.00 1981 LYS A O 12
ATOM 17747 N N . PHE A 1 47 ? 9.326 3.691 -4.229 1.00 0.00 1982 PHE A N 12
ATOM 17748 C CA . PHE A 1 47 ? 9.402 4.102 -2.829 1.00 0.00 1982 PHE A CA 12
ATOM 17749 C C . PHE A 1 47 ? 10.850 4.447 -2.471 1.00 0.00 1982 PHE A C 12
ATOM 17750 O O . PHE A 1 47 ? 11.085 5.361 -1.690 1.00 0.00 1982 PHE A O 12
ATOM 17767 N N . VAL A 1 48 ? 11.829 3.728 -3.032 1.00 0.00 1983 VAL A N 12
ATOM 17768 C CA . VAL A 1 48 ? 13.244 3.978 -2.767 1.00 0.00 1983 VAL A CA 12
ATOM 17769 C C . VAL A 1 48 ? 13.635 5.411 -3.142 1.00 0.00 1983 VAL A C 12
ATOM 17770 O O . VAL A 1 48 ? 14.430 6.013 -2.424 1.00 0.00 1983 VAL A O 12
ATOM 17783 N N . ASP A 1 49 ? 13.087 5.957 -4.235 1.00 0.00 1984 ASP A N 12
ATOM 17784 C CA . ASP A 1 49 ? 13.362 7.316 -4.705 1.00 0.00 1984 ASP A CA 12
ATOM 17785 C C . ASP A 1 49 ? 12.846 8.318 -3.674 1.00 0.00 1984 ASP A C 12
ATOM 17786 O O . ASP A 1 49 ? 13.486 9.338 -3.429 1.00 0.00 1984 ASP A O 12
ATOM 17795 N N . LEU A 1 50 ? 11.730 7.991 -3.016 1.00 0.00 1985 LEU A N 12
ATOM 17796 C CA . LEU A 1 50 ? 11.133 8.840 -1.992 1.00 0.00 1985 LEU A CA 12
ATOM 17797 C C . LEU A 1 50 ? 11.913 8.714 -0.674 1.00 0.00 1985 LEU A C 12
ATOM 17798 O O . LEU A 1 50 ? 11.928 9.659 0.112 1.00 0.00 1985 LEU A O 12
ATOM 17814 N N . GLY A 1 51 ? 12.571 7.573 -0.418 1.00 0.00 1986 GLY A N 12
ATOM 17815 C CA . GLY A 1 51 ? 13.377 7.344 0.780 1.00 0.00 1986 GLY A CA 12
ATOM 17816 C C . GLY A 1 51 ? 13.186 5.984 1.447 1.00 0.00 1986 GLY A C 12
ATOM 17817 O O . GLY A 1 51 ? 13.580 5.802 2.597 1.00 0.00 1986 GLY A O 12
ATOM 17821 N N . LEU A 1 52 ? 12.563 5.023 0.766 1.00 0.00 1987 LEU A N 12
ATOM 17822 C CA . LEU A 1 52 ? 12.317 3.693 1.318 1.00 0.00 1987 LEU A CA 12
ATOM 17823 C C . LEU A 1 52 ? 13.616 2.915 1.408 1.00 0.00 1987 LEU A C 12
ATOM 17824 O O . LEU A 1 52 ? 14.244 2.618 0.389 1.00 0.00 1987 LEU A O 12
ATOM 17840 N N . ASP A 1 53 ? 13.989 2.542 2.623 1.00 0.00 1988 ASP A N 12
ATOM 17841 C CA . ASP A 1 53 ? 15.200 1.799 2.923 1.00 0.00 1988 ASP A CA 12
ATOM 17842 C C . ASP A 1 53 ? 14.858 0.408 3.460 1.00 0.00 1988 ASP A C 12
ATOM 17843 O O . ASP A 1 53 ? 13.693 0.074 3.677 1.00 0.00 1988 ASP A O 12
ATOM 17852 N N . SER A 1 54 ? 15.885 -0.411 3.669 1.00 0.00 1989 SER A N 12
ATOM 17853 C CA . SER A 1 54 ? 15.786 -1.791 4.137 1.00 0.00 1989 SER A CA 12
ATOM 17854 C C . SER A 1 54 ? 14.946 -1.947 5.402 1.00 0.00 1989 SER A C 12
ATOM 17855 O O . SER A 1 54 ? 14.154 -2.887 5.493 1.00 0.00 1989 SER A O 12
ATOM 17863 N N . ILE A 1 55 ? 15.116 -1.036 6.358 1.00 0.00 1990 ILE A N 12
ATOM 17864 C CA . ILE A 1 55 ? 14.414 -1.069 7.627 1.00 0.00 1990 ILE A CA 12
ATOM 17865 C C . ILE A 1 55 ? 12.924 -0.826 7.395 1.00 0.00 1990 ILE A C 12
ATOM 17866 O O . ILE A 1 55 ? 12.092 -1.693 7.660 1.00 0.00 1990 ILE A O 12
ATOM 17882 N N . VAL A 1 56 ? 12.613 0.343 6.834 1.00 0.00 1991 VAL A N 12
ATOM 17883 C CA . VAL A 1 56 ? 11.269 0.811 6.533 1.00 0.00 1991 VAL A CA 12
ATOM 17884 C C . VAL A 1 56 ? 10.500 -0.222 5.712 1.00 0.00 1991 VAL A C 12
ATOM 17885 O O . VAL A 1 56 ? 9.321 -0.461 5.958 1.00 0.00 1991 VAL A O 12
ATOM 17898 N N . GLY A 1 57 ? 11.151 -0.882 4.755 1.00 0.00 1992 GLY A N 12
ATOM 17899 C CA . GLY A 1 57 ? 10.478 -1.860 3.928 1.00 0.00 1992 GLY A CA 12
ATOM 17900 C C . GLY A 1 57 ? 10.008 -3.097 4.693 1.00 0.00 1992 GLY A C 12
ATOM 17901 O O . GLY A 1 57 ? 8.957 -3.636 4.348 1.00 0.00 1992 GLY A O 12
ATOM 17905 N N . VAL A 1 58 ? 10.751 -3.570 5.696 1.00 0.00 1993 VAL A N 12
ATOM 17906 C CA . VAL A 1 58 ? 10.385 -4.740 6.498 1.00 0.00 1993 VAL A CA 12
ATOM 17907 C C . VAL A 1 58 ? 9.196 -4.383 7.386 1.00 0.00 1993 VAL A C 12
ATOM 17908 O O . VAL A 1 58 ? 8.223 -5.137 7.468 1.00 0.00 1993 VAL A O 12
ATOM 17921 N N . GLU A 1 59 ? 9.257 -3.251 8.079 1.00 0.00 1994 GLU A N 12
ATOM 17922 C CA . GLU A 1 59 ? 8.142 -2.869 8.933 1.00 0.00 1994 GLU A CA 12
ATOM 17923 C C . GLU A 1 59 ? 6.914 -2.566 8.077 1.00 0.00 1994 GLU A C 12
ATOM 17924 O O . GLU A 1 59 ? 5.841 -3.087 8.364 1.00 0.00 1994 GLU A O 12
ATOM 17936 N N . TRP A 1 60 ? 7.055 -1.846 6.961 1.00 0.00 1995 TRP A N 12
ATOM 17937 C CA . TRP A 1 60 ? 5.906 -1.533 6.132 1.00 0.00 1995 TRP A CA 12
ATOM 17938 C C . TRP A 1 60 ? 5.314 -2.792 5.500 1.00 0.00 1995 TRP A C 12
ATOM 17939 O O . TRP A 1 60 ? 4.093 -2.873 5.342 1.00 0.00 1995 TRP A O 12
ATOM 17960 N N . THR A 1 61 ? 6.141 -3.788 5.143 1.00 0.00 1996 THR A N 12
ATOM 17961 C CA . THR A 1 61 ? 5.594 -5.023 4.565 1.00 0.00 1996 THR A CA 12
ATOM 17962 C C . THR A 1 61 ? 4.697 -5.681 5.626 1.00 0.00 1996 THR A C 12
ATOM 17963 O O . THR A 1 61 ? 3.705 -6.335 5.298 1.00 0.00 1996 THR A O 12
ATOM 17974 N N . THR A 1 62 ? 5.039 -5.495 6.903 1.00 0.00 1997 THR A N 12
ATOM 17975 C CA . THR A 1 62 ? 4.285 -6.036 8.007 1.00 0.00 1997 THR A CA 12
ATOM 17976 C C . THR A 1 62 ? 2.985 -5.254 8.143 1.00 0.00 1997 THR A C 12
ATOM 17977 O O . THR A 1 62 ? 1.927 -5.879 8.152 1.00 0.00 1997 THR A O 12
ATOM 17988 N N . THR A 1 63 ? 3.034 -3.920 8.131 1.00 0.00 1998 THR A N 12
ATOM 17989 C CA . THR A 1 63 ? 1.853 -3.066 8.251 1.00 0.00 1998 THR A CA 12
ATOM 17990 C C . THR A 1 63 ? 0.853 -3.473 7.165 1.00 0.00 1998 THR A C 12
ATOM 17991 O O . THR A 1 63 ? -0.357 -3.509 7.381 1.00 0.00 1998 THR A O 12
ATOM 18002 N N . ILE A 1 64 ? 1.360 -3.818 5.983 1.00 0.00 1999 ILE A N 12
ATOM 18003 C CA . ILE A 1 64 ? 0.554 -4.242 4.851 1.00 0.00 1999 ILE A CA 12
ATOM 18004 C C . ILE A 1 64 ? -0.127 -5.569 5.189 1.00 0.00 1999 ILE A C 12
ATOM 18005 O O . ILE A 1 64 ? -1.335 -5.706 4.982 1.00 0.00 1999 ILE A O 12
ATOM 18021 N N . ASN A 1 65 ? 0.633 -6.557 5.670 1.00 0.00 2000 ASN A N 12
ATOM 18022 C CA . ASN A 1 65 ? 0.085 -7.863 6.011 1.00 0.00 2000 ASN A CA 12
ATOM 18023 C C . ASN A 1 65 ? -1.011 -7.718 7.031 1.00 0.00 2000 ASN A C 12
ATOM 18024 O O . ASN A 1 65 ? -2.020 -8.391 6.917 1.00 0.00 2000 ASN A O 12
ATOM 18035 N N . GLN A 1 66 ? -0.812 -6.856 8.017 1.00 0.00 2001 GLN A N 12
ATOM 18036 C CA . GLN A 1 66 ? -1.784 -6.629 9.073 1.00 0.00 2001 GLN A CA 12
ATOM 18037 C C . GLN A 1 66 ? -3.017 -5.907 8.538 1.00 0.00 2001 GLN A C 12
ATOM 18038 O O . GLN A 1 66 ? -4.119 -6.100 9.047 1.00 0.00 2001 GLN A O 12
ATOM 18052 N N . THR A 1 67 ? -2.863 -5.105 7.486 1.00 0.00 2002 THR A N 12
ATOM 18053 C CA . THR A 1 67 ? -3.973 -4.374 6.924 1.00 0.00 2002 THR A CA 12
ATOM 18054 C C . THR A 1 67 ? -4.972 -5.307 6.240 1.00 0.00 2002 THR A C 12
ATOM 18055 O O . THR A 1 67 ? -6.176 -5.174 6.443 1.00 0.00 2002 THR A O 12
ATOM 18066 N N . TYR A 1 68 ? -4.484 -6.233 5.413 1.00 0.00 2003 TYR A N 12
ATOM 18067 C CA . TYR A 1 68 ? -5.318 -7.148 4.643 1.00 0.00 2003 TYR A CA 12
ATOM 18068 C C . TYR A 1 68 ? -5.255 -8.605 5.100 1.00 0.00 2003 TYR A C 12
ATOM 18069 O O . TYR A 1 68 ? -5.806 -9.477 4.432 1.00 0.00 2003 TYR A O 12
ATOM 18087 N N . ASN A 1 69 ? -4.616 -8.863 6.241 1.00 0.00 2004 ASN A N 12
ATOM 18088 C CA . ASN A 1 69 ? -4.408 -10.164 6.868 1.00 0.00 2004 ASN A CA 12
ATOM 18089 C C . ASN A 1 69 ? -3.731 -11.148 5.922 1.00 0.00 2004 ASN A C 12
ATOM 18090 O O . ASN A 1 69 ? -4.305 -12.171 5.547 1.00 0.00 2004 ASN A O 12
ATOM 18101 N N . LEU A 1 70 ? -2.485 -10.857 5.564 1.00 0.00 2005 LEU A N 12
ATOM 18102 C CA . LEU A 1 70 ? -1.678 -11.635 4.627 1.00 0.00 2005 LEU A CA 12
ATOM 18103 C C . LEU A 1 70 ? -0.350 -12.062 5.233 1.00 0.00 2005 LEU A C 12
ATOM 18104 O O . LEU A 1 70 ? -0.161 -11.958 6.445 1.00 0.00 2005 LEU A O 12
ATOM 18120 N N . ASN A 1 71 ? 0.543 -12.568 4.380 1.00 0.00 2006 ASN A N 12
ATOM 18121 C CA . ASN A 1 71 ? 1.891 -13.003 4.691 1.00 0.00 2006 ASN A CA 12
ATOM 18122 C C . ASN A 1 71 ? 2.731 -12.529 3.508 1.00 0.00 2006 ASN A C 12
ATOM 18123 O O . ASN A 1 71 ? 2.612 -13.064 2.404 1.00 0.00 2006 ASN A O 12
ATOM 18134 N N . LEU A 1 72 ? 3.628 -11.575 3.730 1.00 0.00 2007 LEU A N 12
ATOM 18135 C CA . LEU A 1 72 ? 4.519 -10.962 2.742 1.00 0.00 2007 LEU A CA 12
ATOM 18136 C C . LEU A 1 72 ? 5.817 -10.603 3.426 1.00 0.00 2007 LEU A C 12
ATOM 18137 O O . LEU A 1 72 ? 5.886 -10.625 4.659 1.00 0.00 2007 LEU A O 12
ATOM 18153 N N . LYS A 1 73 ? 6.865 -10.343 2.639 1.00 0.00 2008 LYS A N 12
ATOM 18154 C CA . LYS A 1 73 ? 8.146 -9.992 3.237 1.00 0.00 2008 LYS A CA 12
ATOM 18155 C C . LYS A 1 73 ? 8.812 -8.852 2.501 1.00 0.00 2008 LYS A C 12
ATOM 18156 O O . LYS A 1 73 ? 8.319 -8.432 1.456 1.00 0.00 2008 LYS A O 12
ATOM 18175 N N . ALA A 1 74 ? 10.016 -8.497 2.945 1.00 0.00 2009 ALA A N 12
ATOM 18176 C CA . ALA A 1 74 ? 10.851 -7.435 2.412 1.00 0.00 2009 ALA A CA 12
ATOM 18177 C C . ALA A 1 74 ? 11.006 -7.520 0.895 1.00 0.00 2009 ALA A C 12
ATOM 18178 O O . ALA A 1 74 ? 11.093 -6.490 0.225 1.00 0.00 2009 ALA A O 12
ATOM 18185 N N . THR A 1 75 ? 10.981 -8.736 0.347 1.00 0.00 2010 THR A N 12
ATOM 18186 C CA . THR A 1 75 ? 11.087 -9.012 -1.075 1.00 0.00 2010 THR A CA 12
ATOM 18187 C C . THR A 1 75 ? 10.003 -8.239 -1.836 1.00 0.00 2010 THR A C 12
ATOM 18188 O O . THR A 1 75 ? 10.251 -7.800 -2.942 1.00 0.00 2010 THR A O 12
ATOM 18199 N N . LYS A 1 76 ? 8.808 -8.036 -1.261 1.00 0.00 2011 LYS A N 12
ATOM 18200 C CA . LYS A 1 76 ? 7.704 -7.321 -1.889 1.00 0.00 2011 LYS A CA 12
ATOM 18201 C C . LYS A 1 76 ? 8.122 -5.942 -2.323 1.00 0.00 2011 LYS A C 12
ATOM 18202 O O . LYS A 1 76 ? 7.821 -5.532 -3.437 1.00 0.00 2011 LYS A O 12
ATOM 18221 N N . LEU A 1 77 ? 8.803 -5.236 -1.429 1.00 0.00 2012 LEU A N 12
ATOM 18222 C CA . LEU A 1 77 ? 9.267 -3.884 -1.707 1.00 0.00 2012 LEU A CA 12
ATOM 18223 C C . LEU A 1 77 ? 10.266 -3.873 -2.862 1.00 0.00 2012 LEU A C 12
ATOM 18224 O O . LEU A 1 77 ? 10.454 -2.830 -3.487 1.00 0.00 2012 LEU A O 12
ATOM 18240 N N . TYR A 1 78 ? 10.903 -5.010 -3.131 1.00 0.00 2013 TYR A N 12
ATOM 18241 C CA . TYR A 1 78 ? 11.872 -5.197 -4.189 1.00 0.00 2013 TYR A CA 12
ATOM 18242 C C . TYR A 1 78 ? 11.238 -5.818 -5.430 1.00 0.00 2013 TYR A C 12
ATOM 18243 O O . TYR A 1 78 ? 11.845 -5.767 -6.501 1.00 0.00 2013 TYR A O 12
ATOM 18261 N N . ASP A 1 79 ? 10.047 -6.411 -5.312 1.00 0.00 2014 ASP A N 12
ATOM 18262 C CA . ASP A 1 79 ? 9.338 -7.032 -6.417 1.00 0.00 2014 ASP A CA 12
ATOM 18263 C C . ASP A 1 79 ? 8.468 -5.980 -7.087 1.00 0.00 2014 ASP A C 12
ATOM 18264 O O . ASP A 1 79 ? 8.406 -5.895 -8.312 1.00 0.00 2014 ASP A O 12
ATOM 18273 N N . TYR A 1 80 ? 7.852 -5.131 -6.259 1.00 0.00 2015 TYR A N 12
ATOM 18274 C CA . TYR A 1 80 ? 6.943 -4.073 -6.650 1.00 0.00 2015 TYR A CA 12
ATOM 18275 C C . TYR A 1 80 ? 7.324 -2.789 -5.904 1.00 0.00 2015 TYR A C 12
ATOM 18276 O O . TYR A 1 80 ? 6.763 -2.484 -4.850 1.00 0.00 2015 TYR A O 12
ATOM 18294 N N . PRO A 1 81 ? 8.291 -2.015 -6.411 1.00 0.00 2016 PRO A N 12
ATOM 18295 C CA . PRO A 1 81 ? 8.708 -0.776 -5.775 1.00 0.00 2016 PRO A CA 12
ATOM 18296 C C . PRO A 1 81 ? 7.666 0.350 -5.893 1.00 0.00 2016 PRO A C 12
ATOM 18297 O O . PRO A 1 81 ? 7.959 1.421 -5.366 1.00 0.00 2016 PRO A O 12
ATOM 18308 N N . THR A 1 82 ? 6.510 0.167 -6.550 1.00 0.00 2017 THR A N 12
ATOM 18309 C CA . THR A 1 82 ? 5.470 1.187 -6.682 1.00 0.00 2017 THR A CA 12
ATOM 18310 C C . THR A 1 82 ? 4.122 0.600 -6.236 1.00 0.00 2017 THR A C 12
ATOM 18311 O O . THR A 1 82 ? 3.927 -0.618 -6.227 1.00 0.00 2017 THR A O 12
ATOM 18322 N N . LEU A 1 83 ? 3.162 1.455 -5.877 1.00 0.00 2018 LEU A N 12
ATOM 18323 C CA . LEU A 1 83 ? 1.827 1.057 -5.402 1.00 0.00 2018 LEU A CA 12
ATOM 18324 C C . LEU A 1 83 ? 1.025 0.349 -6.467 1.00 0.00 2018 LEU A C 12
ATOM 18325 O O . LEU A 1 83 ? 0.246 -0.539 -6.128 1.00 0.00 2018 LEU A O 12
ATOM 18341 N N . LEU A 1 84 ? 1.180 0.754 -7.726 1.00 0.00 2019 LEU A N 12
ATOM 18342 C CA . LEU A 1 84 ? 0.443 0.163 -8.836 1.00 0.00 2019 LEU A CA 12
ATOM 18343 C C . LEU A 1 84 ? 0.614 -1.349 -8.838 1.00 0.00 2019 LEU A C 12
ATOM 18344 O O . LEU A 1 84 ? -0.373 -2.089 -8.864 1.00 0.00 2019 LEU A O 12
ATOM 18360 N N . GLU A 1 85 ? 1.858 -1.806 -8.850 1.00 0.00 2020 GLU A N 12
ATOM 18361 C CA . GLU A 1 85 ? 2.195 -3.217 -8.838 1.00 0.00 2020 GLU A CA 12
ATOM 18362 C C . GLU A 1 85 ? 2.003 -3.832 -7.448 1.00 0.00 2020 GLU A C 12
ATOM 18363 O O . GLU A 1 85 ? 1.514 -4.961 -7.354 1.00 0.00 2020 GLU A O 12
ATOM 18375 N N . LEU A 1 86 ? 2.329 -3.107 -6.369 1.00 0.00 2021 LEU A N 12
ATOM 18376 C CA . LEU A 1 86 ? 2.192 -3.615 -5.003 1.00 0.00 2021 LEU A CA 12
ATOM 18377 C C . LEU A 1 86 ? 0.740 -4.019 -4.728 1.00 0.00 2021 LEU A C 12
ATOM 18378 O O . LEU A 1 86 ? 0.469 -5.142 -4.311 1.00 0.00 2021 LEU A O 12
ATOM 18394 N N . SER A 1 87 ? -0.184 -3.089 -4.972 1.00 0.00 2022 SER A N 12
ATOM 18395 C CA . SER A 1 87 ? -1.616 -3.238 -4.778 1.00 0.00 2022 SER A CA 12
ATOM 18396 C C . SER A 1 87 ? -2.179 -4.385 -5.607 1.00 0.00 2022 SER A C 12
ATOM 18397 O O . SER A 1 87 ? -3.029 -5.136 -5.127 1.00 0.00 2022 SER A O 12
ATOM 18405 N N . GLY A 1 88 ? -1.704 -4.499 -6.849 1.00 0.00 2023 GLY A N 12
ATOM 18406 C CA . GLY A 1 88 ? -2.128 -5.511 -7.798 1.00 0.00 2023 GLY A CA 12
ATOM 18407 C C . GLY A 1 88 ? -1.963 -6.895 -7.207 1.00 0.00 2023 GLY A C 12
ATOM 18408 O O . GLY A 1 88 ? -2.896 -7.697 -7.215 1.00 0.00 2023 GLY A O 12
ATOM 18412 N N . TYR A 1 89 ? -0.777 -7.154 -6.661 1.00 0.00 2024 TYR A N 12
ATOM 18413 C CA . TYR A 1 89 ? -0.481 -8.433 -6.057 1.00 0.00 2024 TYR A CA 12
ATOM 18414 C C . TYR A 1 89 ? -1.351 -8.648 -4.822 1.00 0.00 2024 TYR A C 12
ATOM 18415 O O . TYR A 1 89 ? -2.059 -9.645 -4.764 1.00 0.00 2024 TYR A O 12
ATOM 18433 N N . ILE A 1 90 ? -1.360 -7.712 -3.866 1.00 0.00 2025 ILE A N 12
ATOM 18434 C CA . ILE A 1 90 ? -2.140 -7.816 -2.626 1.00 0.00 2025 ILE A CA 12
ATOM 18435 C C . ILE A 1 90 ? -3.592 -8.170 -2.903 1.00 0.00 2025 ILE A C 12
ATOM 18436 O O . ILE A 1 90 ? -4.110 -9.088 -2.264 1.00 0.00 2025 ILE A O 12
ATOM 18452 N N . ALA A 1 91 ? -4.239 -7.450 -3.819 1.00 0.00 2026 ALA A N 12
ATOM 18453 C CA . ALA A 1 91 ? -5.626 -7.686 -4.157 1.00 0.00 2026 ALA A CA 12
ATOM 18454 C C . ALA A 1 91 ? -5.850 -9.160 -4.527 1.00 0.00 2026 ALA A C 12
ATOM 18455 O O . ALA A 1 91 ? -6.872 -9.728 -4.146 1.00 0.00 2026 ALA A O 12
ATOM 18462 N N . GLN A 1 92 ? -4.909 -9.794 -5.238 1.00 0.00 2027 GLN A N 12
ATOM 18463 C CA . GLN A 1 92 ? -5.024 -11.196 -5.643 1.00 0.00 2027 GLN A CA 12
ATOM 18464 C C . GLN A 1 92 ? -4.916 -12.117 -4.424 1.00 0.00 2027 GLN A C 12
ATOM 18465 O O . GLN A 1 92 ? -5.660 -13.095 -4.341 1.00 0.00 2027 GLN A O 12
ATOM 18479 N N . ILE A 1 93 ? -4.025 -11.809 -3.477 1.00 0.00 2028 ILE A N 12
ATOM 18480 C CA . ILE A 1 93 ? -3.795 -12.609 -2.277 1.00 0.00 2028 ILE A CA 12
ATOM 18481 C C . ILE A 1 93 ? -5.058 -12.658 -1.438 1.00 0.00 2028 ILE A C 12
ATOM 18482 O O . ILE A 1 93 ? -5.543 -13.748 -1.137 1.00 0.00 2028 ILE A O 12
ATOM 18498 N N . LEU A 1 94 ? -5.615 -11.500 -1.070 1.00 0.00 2029 LEU A N 12
ATOM 18499 C CA . LEU A 1 94 ? -6.830 -11.487 -0.261 1.00 0.00 2029 LEU A CA 12
ATOM 18500 C C . LEU A 1 94 ? -7.983 -12.110 -1.052 1.00 0.00 2029 LEU A C 12
ATOM 18501 O O . LEU A 1 94 ? -8.836 -12.792 -0.487 1.00 0.00 2029 LEU A O 12
ATOM 18517 N N . SER A 1 95 ? -7.960 -11.956 -2.379 1.00 0.00 2030 SER A N 12
ATOM 18518 C CA . SER A 1 95 ? -8.981 -12.515 -3.266 1.00 0.00 2030 SER A CA 12
ATOM 18519 C C . SER A 1 95 ? -8.888 -14.052 -3.294 1.00 0.00 2030 SER A C 12
ATOM 18520 O O . SER A 1 95 ? -9.830 -14.734 -3.702 1.00 0.00 2030 SER A O 12
ATOM 18528 N N . SER A 1 96 ? -7.760 -14.604 -2.853 1.00 0.00 2031 SER A N 12
ATOM 18529 C CA . SER A 1 96 ? -7.460 -16.026 -2.776 1.00 0.00 2031 SER A CA 12
ATOM 18530 C C . SER A 1 96 ? -7.746 -16.553 -1.365 1.00 0.00 2031 SER A C 12
ATOM 18531 O O . SER A 1 96 ? -7.799 -17.763 -1.149 1.00 0.00 2031 SER A O 12
ATOM 18539 N N . GLN A 1 97 ? -7.910 -15.655 -0.393 1.00 0.00 2032 GLN A N 12
ATOM 18540 C CA . GLN A 1 97 ? -8.209 -16.016 0.988 1.00 0.00 2032 GLN A CA 12
ATOM 18541 C C . GLN A 1 97 ? -9.721 -16.062 1.227 1.00 0.00 2032 GLN A C 12
ATOM 18542 O O . GLN A 1 97 ? -10.177 -16.834 2.079 1.00 0.00 2032 GLN A O 12
ATOM 18556 N N . GLY A 1 98 ? -10.502 -15.287 0.473 1.00 0.00 2033 GLY A N 12
ATOM 18557 C CA . GLY A 1 98 ? -11.949 -15.227 0.579 1.00 0.00 2033 GLY A CA 12
ATOM 18558 C C . GLY A 1 98 ? -12.473 -14.208 -0.419 1.00 0.00 2033 GLY A C 12
ATOM 18559 O O . GLY A 1 98 ? -12.504 -13.013 -0.115 1.00 0.00 2033 GLY A O 12
ATOM 18563 N N . THR A 1 99 ? -12.794 -14.647 -1.634 1.00 0.00 2034 THR A N 12
ATOM 18564 C CA . THR A 1 99 ? -13.314 -13.774 -2.676 1.00 0.00 2034 THR A CA 12
ATOM 18565 C C . THR A 1 99 ? -14.650 -13.185 -2.217 1.00 0.00 2034 THR A C 12
ATOM 18566 O O . THR A 1 99 ? -14.895 -11.995 -2.516 1.00 0.00 2034 THR A O 12
ATOM 18577 N N . SER A 1 1 ? -14.555 0.626 -7.920 1.00 0.00 1936 SER A N 13
ATOM 18578 C CA . SER A 1 1 ? -13.962 0.960 -9.224 1.00 0.00 1936 SER A CA 13
ATOM 18579 C C . SER A 1 1 ? -13.672 2.457 -9.313 1.00 0.00 1936 SER A C 13
ATOM 18580 O O . SER A 1 1 ? -14.481 3.260 -8.855 1.00 0.00 1936 SER A O 13
ATOM 18588 N N . GLY A 1 2 ? -12.498 2.852 -9.819 1.00 0.00 1937 GLY A N 13
ATOM 18589 C CA . GLY A 1 2 ? -12.064 4.239 -10.013 1.00 0.00 1937 GLY A CA 13
ATOM 18590 C C . GLY A 1 2 ? -11.908 5.133 -8.788 1.00 0.00 1937 GLY A C 13
ATOM 18591 O O . GLY A 1 2 ? -11.436 6.264 -8.935 1.00 0.00 1937 GLY A O 13
ATOM 18595 N N . LEU A 1 3 ? -12.251 4.616 -7.611 1.00 0.00 1938 LEU A N 13
ATOM 18596 C CA . LEU A 1 3 ? -12.235 5.236 -6.294 1.00 0.00 1938 LEU A CA 13
ATOM 18597 C C . LEU A 1 3 ? -10.975 6.079 -6.104 1.00 0.00 1938 LEU A C 13
ATOM 18598 O O . LEU A 1 3 ? -9.868 5.536 -6.051 1.00 0.00 1938 LEU A O 13
ATOM 18614 N N . VAL A 1 4 ? -11.121 7.401 -6.137 1.00 0.00 1939 VAL A N 13
ATOM 18615 C CA . VAL A 1 4 ? -10.034 8.359 -5.991 1.00 0.00 1939 VAL A CA 13
ATOM 18616 C C . VAL A 1 4 ? -10.319 9.350 -4.855 1.00 0.00 1939 VAL A C 13
ATOM 18617 O O . VAL A 1 4 ? -11.428 9.895 -4.820 1.00 0.00 1939 VAL A O 13
ATOM 18630 N N . PRO A 1 5 ? -9.385 9.597 -3.919 1.00 0.00 1940 PRO A N 13
ATOM 18631 C CA . PRO A 1 5 ? -9.605 10.581 -2.872 1.00 0.00 1940 PRO A CA 13
ATOM 18632 C C . PRO A 1 5 ? -9.527 11.937 -3.587 1.00 0.00 1940 PRO A C 13
ATOM 18633 O O . PRO A 1 5 ? -8.608 12.152 -4.381 1.00 0.00 1940 PRO A O 13
ATOM 18644 N N . ARG A 1 6 ? -10.463 12.857 -3.343 1.00 0.00 1941 ARG A N 13
ATOM 18645 C CA . ARG A 1 6 ? -10.466 14.164 -3.990 1.00 0.00 1941 ARG A CA 13
ATOM 18646 C C . ARG A 1 6 ? -10.658 15.319 -3.022 1.00 0.00 1941 ARG A C 13
ATOM 18647 O O . ARG A 1 6 ? -10.076 16.383 -3.219 1.00 0.00 1941 ARG A O 13
ATOM 18668 N N . GLY A 1 7 ? -11.425 15.104 -1.957 1.00 0.00 1942 GLY A N 13
ATOM 18669 C CA . GLY A 1 7 ? -11.722 16.109 -0.958 1.00 0.00 1942 GLY A CA 13
ATOM 18670 C C . GLY A 1 7 ? -13.216 16.037 -0.700 1.00 0.00 1942 GLY A C 13
ATOM 18671 O O . GLY A 1 7 ? -14.025 16.549 -1.485 1.00 0.00 1942 GLY A O 13
ATOM 18675 N N . SER A 1 8 ? -13.597 15.301 0.340 1.00 0.00 1943 SER A N 13
ATOM 18676 C CA . SER A 1 8 ? -14.978 15.107 0.737 1.00 0.00 1943 SER A CA 13
ATOM 18677 C C . SER A 1 8 ? -15.016 14.640 2.193 1.00 0.00 1943 SER A C 13
ATOM 18678 O O . SER A 1 8 ? -13.987 14.638 2.878 1.00 0.00 1943 SER A O 13
ATOM 18686 N N . HIS A 1 9 ? -16.203 14.275 2.673 1.00 0.00 1944 HIS A N 13
ATOM 18687 C CA . HIS A 1 9 ? -16.418 13.807 4.032 1.00 0.00 1944 HIS A CA 13
ATOM 18688 C C . HIS A 1 9 ? -15.619 12.546 4.356 1.00 0.00 1944 HIS A C 13
ATOM 18689 O O . HIS A 1 9 ? -15.141 11.823 3.471 1.00 0.00 1944 HIS A O 13
ATOM 18703 N N . MET A 1 10 ? -15.532 12.293 5.660 1.00 0.00 1945 MET A N 13
ATOM 18704 C CA . MET A 1 10 ? -14.874 11.171 6.289 1.00 0.00 1945 MET A CA 13
ATOM 18705 C C . MET A 1 10 ? -15.489 9.884 5.740 1.00 0.00 1945 MET A C 13
ATOM 18706 O O . MET A 1 10 ? -16.713 9.733 5.688 1.00 0.00 1945 MET A O 13
ATOM 18720 N N . THR A 1 11 ? -14.645 8.956 5.308 1.00 0.00 1946 THR A N 13
ATOM 18721 C CA . THR A 1 11 ? -15.081 7.694 4.732 1.00 0.00 1946 THR A CA 13
ATOM 18722 C C . THR A 1 11 ? -15.528 6.697 5.827 1.00 0.00 1946 THR A C 13
ATOM 18723 O O . THR A 1 11 ? -14.848 6.580 6.856 1.00 0.00 1946 THR A O 13
ATOM 18734 N N . PRO A 1 12 ? -16.662 5.990 5.635 1.00 0.00 1947 PRO A N 13
ATOM 18735 C CA . PRO A 1 12 ? -17.197 5.004 6.575 1.00 0.00 1947 PRO A CA 13
ATOM 18736 C C . PRO A 1 12 ? -16.376 3.702 6.543 1.00 0.00 1947 PRO A C 13
ATOM 18737 O O . PRO A 1 12 ? -15.310 3.653 5.931 1.00 0.00 1947 PRO A O 13
ATOM 18748 N N . GLN A 1 13 ? -16.826 2.648 7.236 1.00 0.00 1948 GLN A N 13
ATOM 18749 C CA . GLN A 1 13 ? -16.145 1.358 7.270 1.00 0.00 1948 GLN A CA 13
ATOM 18750 C C . GLN A 1 13 ? -16.367 0.632 5.938 1.00 0.00 1948 GLN A C 13
ATOM 18751 O O . GLN A 1 13 ? -17.286 -0.178 5.788 1.00 0.00 1948 GLN A O 13
ATOM 18765 N N . VAL A 1 14 ? -15.526 0.955 4.962 1.00 0.00 1949 VAL A N 13
ATOM 18766 C CA . VAL A 1 14 ? -15.554 0.369 3.630 1.00 0.00 1949 VAL A CA 13
ATOM 18767 C C . VAL A 1 14 ? -15.212 -1.117 3.742 1.00 0.00 1949 VAL A C 13
ATOM 18768 O O . VAL A 1 14 ? -14.056 -1.481 3.973 1.00 0.00 1949 VAL A O 13
ATOM 18781 N N . ASN A 1 15 ? -16.225 -1.967 3.569 1.00 0.00 1950 ASN A N 13
ATOM 18782 C CA . ASN A 1 15 ? -16.068 -3.402 3.640 1.00 0.00 1950 ASN A CA 13
ATOM 18783 C C . ASN A 1 15 ? -15.325 -3.960 2.425 1.00 0.00 1950 ASN A C 13
ATOM 18784 O O . ASN A 1 15 ? -14.617 -4.956 2.550 1.00 0.00 1950 ASN A O 13
ATOM 18795 N N . GLN A 1 16 ? -15.511 -3.357 1.245 1.00 0.00 1951 GLN A N 13
ATOM 18796 C CA . GLN A 1 16 ? -14.867 -3.793 0.010 1.00 0.00 1951 GLN A CA 13
ATOM 18797 C C . GLN A 1 16 ? -13.408 -3.349 0.009 1.00 0.00 1951 GLN A C 13
ATOM 18798 O O . GLN A 1 16 ? -13.116 -2.175 0.232 1.00 0.00 1951 GLN A O 13
ATOM 18812 N N . VAL A 1 17 ? -12.503 -4.258 -0.342 1.00 0.00 1952 VAL A N 13
ATOM 18813 C CA . VAL A 1 17 ? -11.069 -4.009 -0.382 1.00 0.00 1952 VAL A CA 13
ATOM 18814 C C . VAL A 1 17 ? -10.646 -4.031 -1.854 1.00 0.00 1952 VAL A C 13
ATOM 18815 O O . VAL A 1 17 ? -10.022 -4.970 -2.358 1.00 0.00 1952 VAL A O 13
ATOM 18828 N N . ASN A 1 18 ? -11.100 -3.015 -2.596 1.00 0.00 1953 ASN A N 13
ATOM 18829 C CA . ASN A 1 18 ? -10.793 -2.862 -4.020 1.00 0.00 1953 ASN A CA 13
ATOM 18830 C C . ASN A 1 18 ? -9.320 -2.495 -4.188 1.00 0.00 1953 ASN A C 13
ATOM 18831 O O . ASN A 1 18 ? -8.706 -1.933 -3.284 1.00 0.00 1953 ASN A O 13
ATOM 18842 N N . LEU A 1 19 ? -8.784 -2.682 -5.396 1.00 0.00 1954 LEU A N 13
ATOM 18843 C CA . LEU A 1 19 ? -7.394 -2.355 -5.722 1.00 0.00 1954 LEU A CA 13
ATOM 18844 C C . LEU A 1 19 ? -7.083 -0.902 -5.348 1.00 0.00 1954 LEU A C 13
ATOM 18845 O O . LEU A 1 19 ? -6.037 -0.607 -4.770 1.00 0.00 1954 LEU A O 13
ATOM 18861 N N . SER A 1 20 ? -8.012 0.000 -5.666 1.00 0.00 1955 SER A N 13
ATOM 18862 C CA . SER A 1 20 ? -7.921 1.426 -5.408 1.00 0.00 1955 SER A CA 13
ATOM 18863 C C . SER A 1 20 ? -7.856 1.719 -3.906 1.00 0.00 1955 SER A C 13
ATOM 18864 O O . SER A 1 20 ? -7.047 2.542 -3.475 1.00 0.00 1955 SER A O 13
ATOM 18872 N N . GLU A 1 21 ? -8.694 1.031 -3.122 1.00 0.00 1956 GLU A N 13
ATOM 18873 C CA . GLU A 1 21 ? -8.795 1.180 -1.674 1.00 0.00 1956 GLU A CA 13
ATOM 18874 C C . GLU A 1 21 ? -7.459 0.812 -1.044 1.00 0.00 1956 GLU A C 13
ATOM 18875 O O . GLU A 1 21 ? -6.983 1.501 -0.146 1.00 0.00 1956 GLU A O 13
ATOM 18887 N N . ILE A 1 22 ? -6.829 -0.259 -1.527 1.00 0.00 1957 ILE A N 13
ATOM 18888 C CA . ILE A 1 22 ? -5.546 -0.699 -1.008 1.00 0.00 1957 ILE A CA 13
ATOM 18889 C C . ILE A 1 22 ? -4.474 0.293 -1.432 1.00 0.00 1957 ILE A C 13
ATOM 18890 O O . ILE A 1 22 ? -3.704 0.765 -0.605 1.00 0.00 1957 ILE A O 13
ATOM 18906 N N . LYS A 1 23 ? -4.427 0.634 -2.720 1.00 0.00 1958 LYS A N 13
ATOM 18907 C CA . LYS A 1 23 ? -3.440 1.537 -3.287 1.00 0.00 1958 LYS A CA 13
ATOM 18908 C C . LYS A 1 23 ? -3.313 2.835 -2.498 1.00 0.00 1958 LYS A C 13
ATOM 18909 O O . LYS A 1 23 ? -2.195 3.230 -2.159 1.00 0.00 1958 LYS A O 13
ATOM 18928 N N . GLN A 1 24 ? -4.431 3.510 -2.229 1.00 0.00 1959 GLN A N 13
ATOM 18929 C CA . GLN A 1 24 ? -4.372 4.758 -1.485 1.00 0.00 1959 GLN A CA 13
ATOM 18930 C C . GLN A 1 24 ? -3.902 4.527 -0.047 1.00 0.00 1959 GLN A C 13
ATOM 18931 O O . GLN A 1 24 ? -3.115 5.328 0.454 1.00 0.00 1959 GLN A O 13
ATOM 18945 N N . VAL A 1 25 ? -4.347 3.445 0.607 1.00 0.00 1960 VAL A N 13
ATOM 18946 C CA . VAL A 1 25 ? -3.947 3.163 1.977 1.00 0.00 1960 VAL A CA 13
ATOM 18947 C C . VAL A 1 25 ? -2.438 2.946 1.991 1.00 0.00 1960 VAL A C 13
ATOM 18948 O O . VAL A 1 25 ? -1.739 3.567 2.786 1.00 0.00 1960 VAL A O 13
ATOM 18961 N N . LEU A 1 26 ? -1.918 2.105 1.083 1.00 0.00 1961 LEU A N 13
ATOM 18962 C CA . LEU A 1 26 ? -0.501 1.810 0.979 1.00 0.00 1961 LEU A CA 13
ATOM 18963 C C . LEU A 1 26 ? 0.292 3.105 0.951 1.00 0.00 1961 LEU A C 13
ATOM 18964 O O . LEU A 1 26 ? 1.291 3.194 1.657 1.00 0.00 1961 LEU A O 13
ATOM 18980 N N . LYS A 1 27 ? -0.134 4.083 0.143 1.00 0.00 1962 LYS A N 13
ATOM 18981 C CA . LYS A 1 27 ? 0.537 5.360 0.025 1.00 0.00 1962 LYS A CA 13
ATOM 18982 C C . LYS A 1 27 ? 0.715 5.976 1.401 1.00 0.00 1962 LYS A C 13
ATOM 18983 O O . LYS A 1 27 ? 1.821 6.362 1.759 1.00 0.00 1962 LYS A O 13
ATOM 19002 N N . GLN A 1 28 ? -0.370 6.052 2.160 1.00 0.00 1963 GLN A N 13
ATOM 19003 C CA . GLN A 1 28 ? -0.403 6.623 3.489 1.00 0.00 1963 GLN A CA 13
ATOM 19004 C C . GLN A 1 28 ? 0.479 5.863 4.475 1.00 0.00 1963 GLN A C 13
ATOM 19005 O O . GLN A 1 28 ? 1.154 6.498 5.278 1.00 0.00 1963 GLN A O 13
ATOM 19019 N N . GLN A 1 29 ? 0.508 4.529 4.417 1.00 0.00 1964 GLN A N 13
ATOM 19020 C CA . GLN A 1 29 ? 1.295 3.716 5.333 1.00 0.00 1964 GLN A CA 13
ATOM 19021 C C . GLN A 1 29 ? 2.777 3.917 5.049 1.00 0.00 1964 GLN A C 13
ATOM 19022 O O . GLN A 1 29 ? 3.605 4.006 5.954 1.00 0.00 1964 GLN A O 13
ATOM 19036 N N . LEU A 1 30 ? 3.129 3.936 3.767 1.00 0.00 1965 LEU A N 13
ATOM 19037 C CA . LEU A 1 30 ? 4.509 4.120 3.351 1.00 0.00 1965 LEU A CA 13
ATOM 19038 C C . LEU A 1 30 ? 4.946 5.553 3.649 1.00 0.00 1965 LEU A C 13
ATOM 19039 O O . LEU A 1 30 ? 6.109 5.764 3.966 1.00 0.00 1965 LEU A O 13
ATOM 19055 N N . ALA A 1 31 ? 4.025 6.520 3.583 1.00 0.00 1966 ALA A N 13
ATOM 19056 C CA . ALA A 1 31 ? 4.343 7.905 3.835 1.00 0.00 1966 ALA A CA 13
ATOM 19057 C C . ALA A 1 31 ? 4.931 8.047 5.232 1.00 0.00 1966 ALA A C 13
ATOM 19058 O O . ALA A 1 31 ? 6.015 8.597 5.401 1.00 0.00 1966 ALA A O 13
ATOM 19065 N N . GLU A 1 32 ? 4.261 7.476 6.232 1.00 0.00 1967 GLU A N 13
ATOM 19066 C CA . GLU A 1 32 ? 4.743 7.573 7.603 1.00 0.00 1967 GLU A CA 13
ATOM 19067 C C . GLU A 1 32 ? 6.079 6.838 7.745 1.00 0.00 1967 GLU A C 13
ATOM 19068 O O . GLU A 1 32 ? 6.931 7.253 8.529 1.00 0.00 1967 GLU A O 13
ATOM 19080 N N . ALA A 1 33 ? 6.275 5.761 6.974 1.00 0.00 1968 ALA A N 13
ATOM 19081 C CA . ALA A 1 33 ? 7.494 4.961 6.989 1.00 0.00 1968 ALA A CA 13
ATOM 19082 C C . ALA A 1 33 ? 8.689 5.745 6.447 1.00 0.00 1968 ALA A C 13
ATOM 19083 O O . ALA A 1 33 ? 9.828 5.397 6.750 1.00 0.00 1968 ALA A O 13
ATOM 19090 N N . LEU A 1 34 ? 8.433 6.767 5.624 1.00 0.00 1969 LEU A N 13
ATOM 19091 C CA . LEU A 1 34 ? 9.441 7.634 5.028 1.00 0.00 1969 LEU A CA 13
ATOM 19092 C C . LEU A 1 34 ? 9.416 9.022 5.689 1.00 0.00 1969 LEU A C 13
ATOM 19093 O O . LEU A 1 34 ? 10.073 9.938 5.193 1.00 0.00 1969 LEU A O 13
ATOM 19109 N N . TYR A 1 35 ? 8.682 9.184 6.798 1.00 0.00 1970 TYR A N 13
ATOM 19110 C CA . TYR A 1 35 ? 8.535 10.427 7.548 1.00 0.00 1970 TYR A CA 13
ATOM 19111 C C . TYR A 1 35 ? 7.975 11.557 6.665 1.00 0.00 1970 TYR A C 13
ATOM 19112 O O . TYR A 1 35 ? 8.394 12.708 6.779 1.00 0.00 1970 TYR A O 13
ATOM 19130 N N . THR A 1 36 ? 7.006 11.247 5.804 1.00 0.00 1971 THR A N 13
ATOM 19131 C CA . THR A 1 36 ? 6.380 12.185 4.881 1.00 0.00 1971 THR A CA 13
ATOM 19132 C C . THR A 1 36 ? 4.849 12.041 4.888 1.00 0.00 1971 THR A C 13
ATOM 19133 O O . THR A 1 36 ? 4.251 11.482 5.814 1.00 0.00 1971 THR A O 13
ATOM 19144 N N . GLU A 1 37 ? 4.211 12.603 3.862 1.00 0.00 1972 GLU A N 13
ATOM 19145 C CA . GLU A 1 37 ? 2.789 12.604 3.607 1.00 0.00 1972 GLU A CA 13
ATOM 19146 C C . GLU A 1 37 ? 2.522 11.934 2.262 1.00 0.00 1972 GLU A C 13
ATOM 19147 O O . GLU A 1 37 ? 3.313 12.019 1.327 1.00 0.00 1972 GLU A O 13
ATOM 19159 N N . GLU A 1 38 ? 1.395 11.241 2.158 1.00 0.00 1973 GLU A N 13
ATOM 19160 C CA . GLU A 1 38 ? 0.989 10.570 0.927 1.00 0.00 1973 GLU A CA 13
ATOM 19161 C C . GLU A 1 38 ? 0.671 11.586 -0.165 1.00 0.00 1973 GLU A C 13
ATOM 19162 O O . GLU A 1 38 ? 0.706 11.253 -1.344 1.00 0.00 1973 GLU A O 13
ATOM 19174 N N . SER A 1 39 ? 0.408 12.830 0.208 1.00 0.00 1974 SER A N 13
ATOM 19175 C CA . SER A 1 39 ? 0.097 13.890 -0.729 1.00 0.00 1974 SER A CA 13
ATOM 19176 C C . SER A 1 39 ? 1.263 14.066 -1.711 1.00 0.00 1974 SER A C 13
ATOM 19177 O O . SER A 1 39 ? 1.027 14.345 -2.890 1.00 0.00 1974 SER A O 13
ATOM 19185 N N . GLU A 1 40 ? 2.512 13.850 -1.273 1.00 0.00 1975 GLU A N 13
ATOM 19186 C CA . GLU A 1 40 ? 3.662 14.008 -2.162 1.00 0.00 1975 GLU A CA 13
ATOM 19187 C C . GLU A 1 40 ? 4.107 12.701 -2.832 1.00 0.00 1975 GLU A C 13
ATOM 19188 O O . GLU A 1 40 ? 5.079 12.728 -3.587 1.00 0.00 1975 GLU A O 13
ATOM 19200 N N . ILE A 1 41 ? 3.419 11.571 -2.632 1.00 0.00 1976 ILE A N 13
ATOM 19201 C CA . ILE A 1 41 ? 3.839 10.289 -3.190 1.00 0.00 1976 ILE A CA 13
ATOM 19202 C C . ILE A 1 41 ? 3.096 9.936 -4.465 1.00 0.00 1976 ILE A C 13
ATOM 19203 O O . ILE A 1 41 ? 1.861 9.923 -4.510 1.00 0.00 1976 ILE A O 13
ATOM 19219 N N . ALA A 1 42 ? 3.866 9.640 -5.506 1.00 0.00 1977 ALA A N 13
ATOM 19220 C CA . ALA A 1 42 ? 3.328 9.235 -6.792 1.00 0.00 1977 ALA A CA 13
ATOM 19221 C C . ALA A 1 42 ? 3.120 7.717 -6.729 1.00 0.00 1977 ALA A C 13
ATOM 19222 O O . ALA A 1 42 ? 3.869 6.989 -6.071 1.00 0.00 1977 ALA A O 13
ATOM 19229 N N . GLU A 1 43 ? 2.114 7.215 -7.438 1.00 0.00 1978 GLU A N 13
ATOM 19230 C CA . GLU A 1 43 ? 1.756 5.793 -7.438 1.00 0.00 1978 GLU A CA 13
ATOM 19231 C C . GLU A 1 43 ? 2.624 4.918 -8.335 1.00 0.00 1978 GLU A C 13
ATOM 19232 O O . GLU A 1 43 ? 2.666 3.698 -8.159 1.00 0.00 1978 GLU A O 13
ATOM 19244 N N . ASP A 1 44 ? 3.355 5.550 -9.244 1.00 0.00 1979 ASP A N 13
ATOM 19245 C CA . ASP A 1 44 ? 4.278 4.964 -10.208 1.00 0.00 1979 ASP A CA 13
ATOM 19246 C C . ASP A 1 44 ? 5.728 5.350 -9.889 1.00 0.00 1979 ASP A C 13
ATOM 19247 O O . ASP A 1 44 ? 6.629 5.072 -10.686 1.00 0.00 1979 ASP A O 13
ATOM 19256 N N . GLN A 1 45 ? 5.962 6.012 -8.750 1.00 0.00 1980 GLN A N 13
ATOM 19257 C CA . GLN A 1 45 ? 7.294 6.421 -8.309 1.00 0.00 1980 GLN A CA 13
ATOM 19258 C C . GLN A 1 45 ? 7.834 5.338 -7.401 1.00 0.00 1980 GLN A C 13
ATOM 19259 O O . GLN A 1 45 ? 7.101 4.790 -6.571 1.00 0.00 1980 GLN A O 13
ATOM 19273 N N . LYS A 1 46 ? 9.113 5.014 -7.557 1.00 0.00 1981 LYS A N 13
ATOM 19274 C CA . LYS A 1 46 ? 9.712 3.973 -6.748 1.00 0.00 1981 LYS A CA 13
ATOM 19275 C C . LYS A 1 46 ? 9.912 4.442 -5.321 1.00 0.00 1981 LYS A C 13
ATOM 19276 O O . LYS A 1 46 ? 10.440 5.526 -5.100 1.00 0.00 1981 LYS A O 13
ATOM 19295 N N . PHE A 1 47 ? 9.587 3.605 -4.342 1.00 0.00 1982 PHE A N 13
ATOM 19296 C CA . PHE A 1 47 ? 9.779 3.961 -2.941 1.00 0.00 1982 PHE A CA 13
ATOM 19297 C C . PHE A 1 47 ? 11.270 4.192 -2.693 1.00 0.00 1982 PHE A C 13
ATOM 19298 O O . PHE A 1 47 ? 11.632 5.068 -1.917 1.00 0.00 1982 PHE A O 13
ATOM 19315 N N . VAL A 1 48 ? 12.148 3.415 -3.339 1.00 0.00 1983 VAL A N 13
ATOM 19316 C CA . VAL A 1 48 ? 13.594 3.569 -3.175 1.00 0.00 1983 VAL A CA 13
ATOM 19317 C C . VAL A 1 48 ? 14.043 4.976 -3.572 1.00 0.00 1983 VAL A C 13
ATOM 19318 O O . VAL A 1 48 ? 14.922 5.535 -2.921 1.00 0.00 1983 VAL A O 13
ATOM 19331 N N . ASP A 1 49 ? 13.419 5.558 -4.596 1.00 0.00 1984 ASP A N 13
ATOM 19332 C CA . ASP A 1 49 ? 13.727 6.893 -5.090 1.00 0.00 1984 ASP A CA 13
ATOM 19333 C C . ASP A 1 49 ? 13.303 7.911 -4.023 1.00 0.00 1984 ASP A C 13
ATOM 19334 O O . ASP A 1 49 ? 13.961 8.933 -3.841 1.00 0.00 1984 ASP A O 13
ATOM 19343 N N . LEU A 1 50 ? 12.219 7.622 -3.290 1.00 0.00 1985 LEU A N 13
ATOM 19344 C CA . LEU A 1 50 ? 11.681 8.473 -2.230 1.00 0.00 1985 LEU A CA 13
ATOM 19345 C C . LEU A 1 50 ? 12.503 8.357 -0.945 1.00 0.00 1985 LEU A C 13
ATOM 19346 O O . LEU A 1 50 ? 12.587 9.325 -0.186 1.00 0.00 1985 LEU A O 13
ATOM 19362 N N . GLY A 1 51 ? 13.129 7.201 -0.697 1.00 0.00 1986 GLY A N 13
ATOM 19363 C CA . GLY A 1 51 ? 13.959 6.971 0.486 1.00 0.00 1986 GLY A CA 13
ATOM 19364 C C . GLY A 1 51 ? 13.753 5.619 1.164 1.00 0.00 1986 GLY A C 13
ATOM 19365 O O . GLY A 1 51 ? 14.076 5.465 2.341 1.00 0.00 1986 GLY A O 13
ATOM 19369 N N . LEU A 1 52 ? 13.156 4.652 0.469 1.00 0.00 1987 LEU A N 13
ATOM 19370 C CA . LEU A 1 52 ? 12.909 3.314 0.988 1.00 0.00 1987 LEU A CA 13
ATOM 19371 C C . LEU A 1 52 ? 14.203 2.539 0.859 1.00 0.00 1987 LEU A C 13
ATOM 19372 O O . LEU A 1 52 ? 14.876 2.620 -0.168 1.00 0.00 1987 LEU A O 13
ATOM 19388 N N . ASP A 1 53 ? 14.532 1.761 1.874 1.00 0.00 1988 ASP A N 13
ATOM 19389 C CA . ASP A 1 53 ? 15.739 0.958 1.930 1.00 0.00 1988 ASP A CA 13
ATOM 19390 C C . ASP A 1 53 ? 15.470 -0.440 2.488 1.00 0.00 1988 ASP A C 13
ATOM 19391 O O . ASP A 1 53 ? 14.322 -0.887 2.588 1.00 0.00 1988 ASP A O 13
ATOM 19400 N N . SER A 1 54 ? 16.536 -1.193 2.740 1.00 0.00 1989 SER A N 13
ATOM 19401 C CA . SER A 1 54 ? 16.477 -2.556 3.255 1.00 0.00 1989 SER A CA 13
ATOM 19402 C C . SER A 1 54 ? 15.839 -2.634 4.639 1.00 0.00 1989 SER A C 13
ATOM 19403 O O . SER A 1 54 ? 15.297 -3.675 5.013 1.00 0.00 1989 SER A O 13
ATOM 19411 N N . ILE A 1 55 ? 15.970 -1.584 5.445 1.00 0.00 1990 ILE A N 13
ATOM 19412 C CA . ILE A 1 55 ? 15.429 -1.541 6.781 1.00 0.00 1990 ILE A CA 13
ATOM 19413 C C . ILE A 1 55 ? 13.936 -1.274 6.701 1.00 0.00 1990 ILE A C 13
ATOM 19414 O O . ILE A 1 55 ? 13.134 -2.131 7.080 1.00 0.00 1990 ILE A O 13
ATOM 19430 N N . VAL A 1 56 ? 13.567 -0.101 6.194 1.00 0.00 1991 VAL A N 13
ATOM 19431 C CA . VAL A 1 56 ? 12.186 0.337 6.072 1.00 0.00 1991 VAL A CA 13
ATOM 19432 C C . VAL A 1 56 ? 11.345 -0.661 5.273 1.00 0.00 1991 VAL A C 13
ATOM 19433 O O . VAL A 1 56 ? 10.188 -0.903 5.616 1.00 0.00 1991 VAL A O 13
ATOM 19446 N N . GLY A 1 57 ? 11.898 -1.301 4.240 1.00 0.00 1992 GLY A N 13
ATOM 19447 C CA . GLY A 1 57 ? 11.124 -2.231 3.440 1.00 0.00 1992 GLY A CA 13
ATOM 19448 C C . GLY A 1 57 ? 10.715 -3.490 4.191 1.00 0.00 1992 GLY A C 13
ATOM 19449 O O . GLY A 1 57 ? 9.657 -4.048 3.901 1.00 0.00 1992 GLY A O 13
ATOM 19453 N N . VAL A 1 58 ? 11.530 -3.966 5.132 1.00 0.00 1993 VAL A N 13
ATOM 19454 C CA . VAL A 1 58 ? 11.229 -5.164 5.912 1.00 0.00 1993 VAL A CA 13
ATOM 19455 C C . VAL A 1 58 ? 10.122 -4.874 6.907 1.00 0.00 1993 VAL A C 13
ATOM 19456 O O . VAL A 1 58 ? 9.184 -5.659 7.027 1.00 0.00 1993 VAL A O 13
ATOM 19469 N N . GLU A 1 59 ? 10.220 -3.776 7.641 1.00 0.00 1994 GLU A N 13
ATOM 19470 C CA . GLU A 1 59 ? 9.198 -3.444 8.618 1.00 0.00 1994 GLU A CA 13
ATOM 19471 C C . GLU A 1 59 ? 7.897 -3.043 7.925 1.00 0.00 1994 GLU A C 13
ATOM 19472 O O . GLU A 1 59 ? 6.829 -3.511 8.322 1.00 0.00 1994 GLU A O 13
ATOM 19484 N N . TRP A 1 60 ? 7.953 -2.266 6.838 1.00 0.00 1995 TRP A N 13
ATOM 19485 C CA . TRP A 1 60 ? 6.740 -1.856 6.142 1.00 0.00 1995 TRP A CA 13
ATOM 19486 C C . TRP A 1 60 ? 6.014 -3.076 5.586 1.00 0.00 1995 TRP A C 13
ATOM 19487 O O . TRP A 1 60 ? 4.781 -3.098 5.552 1.00 0.00 1995 TRP A O 13
ATOM 19508 N N . THR A 1 61 ? 6.753 -4.112 5.164 1.00 0.00 1996 THR A N 13
ATOM 19509 C CA . THR A 1 61 ? 6.119 -5.327 4.649 1.00 0.00 1996 THR A CA 13
ATOM 19510 C C . THR A 1 61 ? 5.179 -5.923 5.710 1.00 0.00 1996 THR A C 13
ATOM 19511 O O . THR A 1 61 ? 4.166 -6.538 5.373 1.00 0.00 1996 THR A O 13
ATOM 19522 N N . THR A 1 62 ? 5.504 -5.741 6.991 1.00 0.00 1997 THR A N 13
ATOM 19523 C CA . THR A 1 62 ? 4.714 -6.270 8.085 1.00 0.00 1997 THR A CA 13
ATOM 19524 C C . THR A 1 62 ? 3.423 -5.496 8.281 1.00 0.00 1997 THR A C 13
ATOM 19525 O O . THR A 1 62 ? 2.362 -6.114 8.337 1.00 0.00 1997 THR A O 13
ATOM 19536 N N . THR A 1 63 ? 3.487 -4.169 8.321 1.00 0.00 1998 THR A N 13
ATOM 19537 C CA . THR A 1 63 ? 2.309 -3.321 8.526 1.00 0.00 1998 THR A CA 13
ATOM 19538 C C . THR A 1 63 ? 1.247 -3.650 7.473 1.00 0.00 1998 THR A C 13
ATOM 19539 O O . THR A 1 63 ? 0.047 -3.665 7.746 1.00 0.00 1998 THR A O 13
ATOM 19550 N N . ILE A 1 64 ? 1.687 -3.982 6.263 1.00 0.00 1999 ILE A N 13
ATOM 19551 C CA . ILE A 1 64 ? 0.802 -4.338 5.164 1.00 0.00 1999 ILE A CA 13
ATOM 19552 C C . ILE A 1 64 ? 0.091 -5.653 5.490 1.00 0.00 1999 ILE A C 13
ATOM 19553 O O . ILE A 1 64 ? -1.128 -5.771 5.351 1.00 0.00 1999 ILE A O 13
ATOM 19569 N N . ASN A 1 65 ? 0.865 -6.659 5.894 1.00 0.00 2000 ASN A N 13
ATOM 19570 C CA . ASN A 1 65 ? 0.355 -7.979 6.232 1.00 0.00 2000 ASN A CA 13
ATOM 19571 C C . ASN A 1 65 ? -0.641 -7.901 7.359 1.00 0.00 2000 ASN A C 13
ATOM 19572 O O . ASN A 1 65 ? -1.586 -8.677 7.396 1.00 0.00 2000 ASN A O 13
ATOM 19583 N N . GLN A 1 66 ? -0.403 -6.998 8.294 1.00 0.00 2001 GLN A N 13
ATOM 19584 C CA . GLN A 1 66 ? -1.276 -6.800 9.437 1.00 0.00 2001 GLN A CA 13
ATOM 19585 C C . GLN A 1 66 ? -2.565 -6.111 8.984 1.00 0.00 2001 GLN A C 13
ATOM 19586 O O . GLN A 1 66 ? -3.640 -6.469 9.453 1.00 0.00 2001 GLN A O 13
ATOM 19600 N N . THR A 1 67 ? -2.481 -5.185 8.026 1.00 0.00 2002 THR A N 13
ATOM 19601 C CA . THR A 1 67 ? -3.625 -4.441 7.527 1.00 0.00 2002 THR A CA 13
ATOM 19602 C C . THR A 1 67 ? -4.599 -5.325 6.748 1.00 0.00 2002 THR A C 13
ATOM 19603 O O . THR A 1 67 ? -5.812 -5.201 6.920 1.00 0.00 2002 THR A O 13
ATOM 19614 N N . TYR A 1 68 ? -4.085 -6.226 5.905 1.00 0.00 2003 TYR A N 13
ATOM 19615 C CA . TYR A 1 68 ? -4.920 -7.079 5.074 1.00 0.00 2003 TYR A CA 13
ATOM 19616 C C . TYR A 1 68 ? -4.926 -8.540 5.484 1.00 0.00 2003 TYR A C 13
ATOM 19617 O O . TYR A 1 68 ? -5.559 -9.350 4.806 1.00 0.00 2003 TYR A O 13
ATOM 19635 N N . ASN A 1 69 ? -4.267 -8.866 6.595 1.00 0.00 2004 ASN A N 13
ATOM 19636 C CA . ASN A 1 69 ? -4.146 -10.204 7.154 1.00 0.00 2004 ASN A CA 13
ATOM 19637 C C . ASN A 1 69 ? -3.519 -11.167 6.149 1.00 0.00 2004 ASN A C 13
ATOM 19638 O O . ASN A 1 69 ? -4.116 -12.159 5.742 1.00 0.00 2004 ASN A O 13
ATOM 19649 N N . LEU A 1 70 ? -2.299 -10.840 5.730 1.00 0.00 2005 LEU A N 13
ATOM 19650 C CA . LEU A 1 70 ? -1.505 -11.572 4.751 1.00 0.00 2005 LEU A CA 13
ATOM 19651 C C . LEU A 1 70 ? -0.179 -12.002 5.359 1.00 0.00 2005 LEU A C 13
ATOM 19652 O O . LEU A 1 70 ? 0.018 -11.939 6.570 1.00 0.00 2005 LEU A O 13
ATOM 19668 N N . ASN A 1 71 ? 0.724 -12.471 4.513 1.00 0.00 2006 ASN A N 13
ATOM 19669 C CA . ASN A 1 71 ? 2.055 -12.914 4.858 1.00 0.00 2006 ASN A CA 13
ATOM 19670 C C . ASN A 1 71 ? 2.904 -12.500 3.671 1.00 0.00 2006 ASN A C 13
ATOM 19671 O O . ASN A 1 71 ? 2.711 -12.999 2.562 1.00 0.00 2006 ASN A O 13
ATOM 19682 N N . LEU A 1 72 ? 3.817 -11.563 3.889 1.00 0.00 2007 LEU A N 13
ATOM 19683 C CA . LEU A 1 72 ? 4.726 -11.029 2.885 1.00 0.00 2007 LEU A CA 13
ATOM 19684 C C . LEU A 1 72 ? 6.058 -10.746 3.564 1.00 0.00 2007 LEU A C 13
ATOM 19685 O O . LEU A 1 72 ? 6.142 -10.771 4.797 1.00 0.00 2007 LEU A O 13
ATOM 19701 N N . LYS A 1 73 ? 7.116 -10.570 2.773 1.00 0.00 2008 LYS A N 13
ATOM 19702 C CA . LYS A 1 73 ? 8.443 -10.292 3.274 1.00 0.00 2008 LYS A CA 13
ATOM 19703 C C . LYS A 1 73 ? 9.090 -9.239 2.417 1.00 0.00 2008 LYS A C 13
ATOM 19704 O O . LYS A 1 73 ? 8.525 -8.877 1.381 1.00 0.00 2008 LYS A O 13
ATOM 19723 N N . ALA A 1 74 ? 10.327 -8.888 2.763 1.00 0.00 2009 ALA A N 13
ATOM 19724 C CA . ALA A 1 74 ? 11.149 -7.903 2.074 1.00 0.00 2009 ALA A CA 13
ATOM 19725 C C . ALA A 1 74 ? 11.220 -8.082 0.553 1.00 0.00 2009 ALA A C 13
ATOM 19726 O O . ALA A 1 74 ? 11.476 -7.108 -0.156 1.00 0.00 2009 ALA A O 13
ATOM 19733 N N . THR A 1 75 ? 10.994 -9.304 0.056 1.00 0.00 2010 THR A N 13
ATOM 19734 C CA . THR A 1 75 ? 11.003 -9.609 -1.368 1.00 0.00 2010 THR A CA 13
ATOM 19735 C C . THR A 1 75 ? 9.991 -8.725 -2.095 1.00 0.00 2010 THR A C 13
ATOM 19736 O O . THR A 1 75 ? 10.257 -8.300 -3.211 1.00 0.00 2010 THR A O 13
ATOM 19747 N N . LYS A 1 76 ? 8.833 -8.440 -1.478 1.00 0.00 2011 LYS A N 13
ATOM 19748 C CA . LYS A 1 76 ? 7.795 -7.642 -2.117 1.00 0.00 2011 LYS A CA 13
ATOM 19749 C C . LYS A 1 76 ? 8.252 -6.278 -2.554 1.00 0.00 2011 LYS A C 13
ATOM 19750 O O . LYS A 1 76 ? 7.950 -5.865 -3.669 1.00 0.00 2011 LYS A O 13
ATOM 19769 N N . LEU A 1 77 ? 8.964 -5.593 -1.677 1.00 0.00 2012 LEU A N 13
ATOM 19770 C CA . LEU A 1 77 ? 9.458 -4.254 -1.953 1.00 0.00 2012 LEU A CA 13
ATOM 19771 C C . LEU A 1 77 ? 10.397 -4.275 -3.151 1.00 0.00 2012 LEU A C 13
ATOM 19772 O O . LEU A 1 77 ? 10.489 -3.277 -3.860 1.00 0.00 2012 LEU A O 13
ATOM 19788 N N . TYR A 1 78 ? 11.063 -5.404 -3.385 1.00 0.00 2013 TYR A N 13
ATOM 19789 C CA . TYR A 1 78 ? 11.987 -5.604 -4.483 1.00 0.00 2013 TYR A CA 13
ATOM 19790 C C . TYR A 1 78 ? 11.298 -6.105 -5.753 1.00 0.00 2013 TYR A C 13
ATOM 19791 O O . TYR A 1 78 ? 11.892 -6.070 -6.834 1.00 0.00 2013 TYR A O 13
ATOM 19809 N N . ASP A 1 79 ? 10.057 -6.569 -5.629 1.00 0.00 2014 ASP A N 13
ATOM 19810 C CA . ASP A 1 79 ? 9.240 -7.105 -6.701 1.00 0.00 2014 ASP A CA 13
ATOM 19811 C C . ASP A 1 79 ? 8.371 -6.021 -7.325 1.00 0.00 2014 ASP A C 13
ATOM 19812 O O . ASP A 1 79 ? 8.199 -5.971 -8.542 1.00 0.00 2014 ASP A O 13
ATOM 19821 N N . TYR A 1 80 ? 7.850 -5.133 -6.476 1.00 0.00 2015 TYR A N 13
ATOM 19822 C CA . TYR A 1 80 ? 6.955 -4.040 -6.827 1.00 0.00 2015 TYR A CA 13
ATOM 19823 C C . TYR A 1 80 ? 7.403 -2.786 -6.070 1.00 0.00 2015 TYR A C 13
ATOM 19824 O O . TYR A 1 80 ? 6.929 -2.524 -4.963 1.00 0.00 2015 TYR A O 13
ATOM 19842 N N . PRO A 1 81 ? 8.316 -1.990 -6.635 1.00 0.00 2016 PRO A N 13
ATOM 19843 C CA . PRO A 1 81 ? 8.796 -0.776 -5.991 1.00 0.00 2016 PRO A CA 13
ATOM 19844 C C . PRO A 1 81 ? 7.780 0.372 -6.036 1.00 0.00 2016 PRO A C 13
ATOM 19845 O O . PRO A 1 81 ? 8.112 1.448 -5.551 1.00 0.00 2016 PRO A O 13
ATOM 19856 N N . THR A 1 82 ? 6.594 0.206 -6.631 1.00 0.00 2017 THR A N 13
ATOM 19857 C CA . THR A 1 82 ? 5.569 1.239 -6.694 1.00 0.00 2017 THR A CA 13
ATOM 19858 C C . THR A 1 82 ? 4.254 0.668 -6.156 1.00 0.00 2017 THR A C 13
ATOM 19859 O O . THR A 1 82 ? 4.016 -0.542 -6.186 1.00 0.00 2017 THR A O 13
ATOM 19870 N N . LEU A 1 83 ? 3.368 1.536 -5.677 1.00 0.00 2018 LEU A N 13
ATOM 19871 C CA . LEU A 1 83 ? 2.065 1.179 -5.104 1.00 0.00 2018 LEU A CA 13
ATOM 19872 C C . LEU A 1 83 ? 1.156 0.537 -6.118 1.00 0.00 2018 LEU A C 13
ATOM 19873 O O . LEU A 1 83 ? 0.369 -0.332 -5.747 1.00 0.00 2018 LEU A O 13
ATOM 19889 N N . LEU A 1 84 ? 1.244 0.975 -7.373 1.00 0.00 2019 LEU A N 13
ATOM 19890 C CA . LEU A 1 84 ? 0.408 0.444 -8.438 1.00 0.00 2019 LEU A CA 13
ATOM 19891 C C . LEU A 1 84 ? 0.560 -1.071 -8.485 1.00 0.00 2019 LEU A C 13
ATOM 19892 O O . LEU A 1 84 ? -0.435 -1.797 -8.468 1.00 0.00 2019 LEU A O 13
ATOM 19908 N N . GLU A 1 85 ? 1.790 -1.556 -8.596 1.00 0.00 2020 GLU A N 13
ATOM 19909 C CA . GLU A 1 85 ? 2.088 -2.976 -8.642 1.00 0.00 2020 GLU A CA 13
ATOM 19910 C C . GLU A 1 85 ? 1.994 -3.653 -7.273 1.00 0.00 2020 GLU A C 13
ATOM 19911 O O . GLU A 1 85 ? 1.540 -4.795 -7.205 1.00 0.00 2020 GLU A O 13
ATOM 19923 N N . LEU A 1 86 ? 2.383 -2.972 -6.185 1.00 0.00 2021 LEU A N 13
ATOM 19924 C CA . LEU A 1 86 ? 2.319 -3.534 -4.834 1.00 0.00 2021 LEU A CA 13
ATOM 19925 C C . LEU A 1 86 ? 0.869 -3.921 -4.549 1.00 0.00 2021 LEU A C 13
ATOM 19926 O O . LEU A 1 86 ? 0.588 -5.064 -4.193 1.00 0.00 2021 LEU A O 13
ATOM 19942 N N . SER A 1 87 ? -0.048 -2.969 -4.737 1.00 0.00 2022 SER A N 13
ATOM 19943 C CA . SER A 1 87 ? -1.475 -3.147 -4.538 1.00 0.00 2022 SER A CA 13
ATOM 19944 C C . SER A 1 87 ? -1.979 -4.259 -5.457 1.00 0.00 2022 SER A C 13
ATOM 19945 O O . SER A 1 87 ? -2.791 -5.084 -5.042 1.00 0.00 2022 SER A O 13
ATOM 19953 N N . GLY A 1 88 ? -1.468 -4.288 -6.694 1.00 0.00 2023 GLY A N 13
ATOM 19954 C CA . GLY A 1 88 ? -1.815 -5.253 -7.728 1.00 0.00 2023 GLY A CA 13
ATOM 19955 C C . GLY A 1 88 ? -1.614 -6.681 -7.255 1.00 0.00 2023 GLY A C 13
ATOM 19956 O O . GLY A 1 88 ? -2.321 -7.579 -7.713 1.00 0.00 2023 GLY A O 13
ATOM 19960 N N . TYR A 1 89 ? -0.649 -6.910 -6.365 1.00 0.00 2024 TYR A N 13
ATOM 19961 C CA . TYR A 1 89 ? -0.391 -8.233 -5.842 1.00 0.00 2024 TYR A CA 13
ATOM 19962 C C . TYR A 1 89 ? -1.254 -8.474 -4.610 1.00 0.00 2024 TYR A C 13
ATOM 19963 O O . TYR A 1 89 ? -1.994 -9.449 -4.576 1.00 0.00 2024 TYR A O 13
ATOM 19981 N N . ILE A 1 90 ? -1.203 -7.579 -3.616 1.00 0.00 2025 ILE A N 13
ATOM 19982 C CA . ILE A 1 90 ? -1.957 -7.680 -2.361 1.00 0.00 2025 ILE A CA 13
ATOM 19983 C C . ILE A 1 90 ? -3.431 -7.938 -2.619 1.00 0.00 2025 ILE A C 13
ATOM 19984 O O . ILE A 1 90 ? -3.994 -8.834 -1.986 1.00 0.00 2025 ILE A O 13
ATOM 20000 N N . ALA A 1 91 ? -4.047 -7.160 -3.512 1.00 0.00 2026 ALA A N 13
ATOM 20001 C CA . ALA A 1 91 ? -5.453 -7.300 -3.831 1.00 0.00 2026 ALA A CA 13
ATOM 20002 C C . ALA A 1 91 ? -5.778 -8.736 -4.226 1.00 0.00 2026 ALA A C 13
ATOM 20003 O O . ALA A 1 91 ? -6.864 -9.196 -3.902 1.00 0.00 2026 ALA A O 13
ATOM 20010 N N . GLN A 1 92 ? -4.867 -9.444 -4.903 1.00 0.00 2027 GLN A N 13
ATOM 20011 C CA . GLN A 1 92 ? -5.118 -10.821 -5.308 1.00 0.00 2027 GLN A CA 13
ATOM 20012 C C . GLN A 1 92 ? -5.036 -11.761 -4.107 1.00 0.00 2027 GLN A C 13
ATOM 20013 O O . GLN A 1 92 ? -5.847 -12.674 -3.995 1.00 0.00 2027 GLN A O 13
ATOM 20027 N N . ILE A 1 93 ? -4.096 -11.527 -3.189 1.00 0.00 2028 ILE A N 13
ATOM 20028 C CA . ILE A 1 93 ? -3.906 -12.366 -2.011 1.00 0.00 2028 ILE A CA 13
ATOM 20029 C C . ILE A 1 93 ? -5.168 -12.346 -1.164 1.00 0.00 2028 ILE A C 13
ATOM 20030 O O . ILE A 1 93 ? -5.744 -13.398 -0.895 1.00 0.00 2028 ILE A O 13
ATOM 20046 N N . LEU A 1 94 ? -5.636 -11.160 -0.768 1.00 0.00 2029 LEU A N 13
ATOM 20047 C CA . LEU A 1 94 ? -6.839 -11.069 0.054 1.00 0.00 2029 LEU A CA 13
ATOM 20048 C C . LEU A 1 94 ? -8.076 -11.524 -0.715 1.00 0.00 2029 LEU A C 13
ATOM 20049 O O . LEU A 1 94 ? -9.028 -12.030 -0.120 1.00 0.00 2029 LEU A O 13
ATOM 20065 N N . SER A 1 95 ? -8.055 -11.381 -2.037 1.00 0.00 2030 SER A N 13
ATOM 20066 C CA . SER A 1 95 ? -9.164 -11.791 -2.893 1.00 0.00 2030 SER A CA 13
ATOM 20067 C C . SER A 1 95 ? -9.236 -13.322 -2.943 1.00 0.00 2030 SER A C 13
ATOM 20068 O O . SER A 1 95 ? -10.295 -13.896 -3.195 1.00 0.00 2030 SER A O 13
ATOM 20076 N N . SER A 1 96 ? -8.119 -13.987 -2.662 1.00 0.00 2031 SER A N 13
ATOM 20077 C CA . SER A 1 96 ? -7.977 -15.430 -2.666 1.00 0.00 2031 SER A CA 13
ATOM 20078 C C . SER A 1 96 ? -8.250 -15.980 -1.264 1.00 0.00 2031 SER A C 13
ATOM 20079 O O . SER A 1 96 ? -8.478 -17.178 -1.106 1.00 0.00 2031 SER A O 13
ATOM 20087 N N . GLN A 1 97 ? -8.247 -15.125 -0.232 1.00 0.00 2032 GLN A N 13
ATOM 20088 C CA . GLN A 1 97 ? -8.489 -15.555 1.135 1.00 0.00 2032 GLN A CA 13
ATOM 20089 C C . GLN A 1 97 ? -9.976 -15.581 1.523 1.00 0.00 2032 GLN A C 13
ATOM 20090 O O . GLN A 1 97 ? -10.323 -16.174 2.546 1.00 0.00 2032 GLN A O 13
ATOM 20104 N N . GLY A 1 98 ? -10.842 -14.933 0.748 1.00 0.00 2033 GLY A N 13
ATOM 20105 C CA . GLY A 1 98 ? -12.281 -14.859 0.986 1.00 0.00 2033 GLY A CA 13
ATOM 20106 C C . GLY A 1 98 ? -13.045 -15.549 -0.135 1.00 0.00 2033 GLY A C 13
ATOM 20107 O O . GLY A 1 98 ? -13.023 -16.780 -0.205 1.00 0.00 2033 GLY A O 13
ATOM 20111 N N . THR A 1 99 ? -13.713 -14.781 -0.994 1.00 0.00 2034 THR A N 13
ATOM 20112 C CA . THR A 1 99 ? -14.503 -15.259 -2.126 1.00 0.00 2034 THR A CA 13
ATOM 20113 C C . THR A 1 99 ? -14.253 -14.306 -3.282 1.00 0.00 2034 THR A C 13
ATOM 20114 O O . THR A 1 99 ? -14.201 -13.082 -3.040 1.00 0.00 2034 THR A O 13
ATOM 20125 N N . SER A 1 1 ? -13.923 5.067 -10.920 1.00 0.00 1936 SER A N 14
ATOM 20126 C CA . SER A 1 1 ? -14.331 4.203 -9.805 1.00 0.00 1936 SER A CA 14
ATOM 20127 C C . SER A 1 1 ? -15.001 5.044 -8.720 1.00 0.00 1936 SER A C 14
ATOM 20128 O O . SER A 1 1 ? -14.593 6.181 -8.476 1.00 0.00 1936 SER A O 14
ATOM 20136 N N . GLY A 1 2 ? -16.016 4.489 -8.059 1.00 0.00 1937 GLY A N 14
ATOM 20137 C CA . GLY A 1 2 ? -16.767 5.143 -7.001 1.00 0.00 1937 GLY A CA 14
ATOM 20138 C C . GLY A 1 2 ? -16.156 4.838 -5.641 1.00 0.00 1937 GLY A C 14
ATOM 20139 O O . GLY A 1 2 ? -16.778 4.155 -4.826 1.00 0.00 1937 GLY A O 14
ATOM 20143 N N . LEU A 1 3 ? -14.900 5.244 -5.431 1.00 0.00 1938 LEU A N 14
ATOM 20144 C CA . LEU A 1 3 ? -14.182 5.057 -4.178 1.00 0.00 1938 LEU A CA 14
ATOM 20145 C C . LEU A 1 3 ? -13.556 6.423 -3.978 1.00 0.00 1938 LEU A C 14
ATOM 20146 O O . LEU A 1 3 ? -12.548 6.714 -4.627 1.00 0.00 1938 LEU A O 14
ATOM 20162 N N . VAL A 1 4 ? -14.158 7.281 -3.157 1.00 0.00 1939 VAL A N 14
ATOM 20163 C CA . VAL A 1 4 ? -13.586 8.603 -2.956 1.00 0.00 1939 VAL A CA 14
ATOM 20164 C C . VAL A 1 4 ? -12.425 8.468 -1.968 1.00 0.00 1939 VAL A C 14
ATOM 20165 O O . VAL A 1 4 ? -12.615 7.856 -0.911 1.00 0.00 1939 VAL A O 14
ATOM 20178 N N . PRO A 1 5 ? -11.224 8.974 -2.297 1.00 0.00 1940 PRO A N 14
ATOM 20179 C CA . PRO A 1 5 ? -10.109 8.899 -1.374 1.00 0.00 1940 PRO A CA 14
ATOM 20180 C C . PRO A 1 5 ? -10.437 9.716 -0.117 1.00 0.00 1940 PRO A C 14
ATOM 20181 O O . PRO A 1 5 ? -11.358 10.544 -0.099 1.00 0.00 1940 PRO A O 14
ATOM 20192 N N . ARG A 1 6 ? -9.692 9.467 0.964 1.00 0.00 1941 ARG A N 14
ATOM 20193 C CA . ARG A 1 6 ? -9.901 10.169 2.224 1.00 0.00 1941 ARG A CA 14
ATOM 20194 C C . ARG A 1 6 ? -9.607 11.658 2.056 1.00 0.00 1941 ARG A C 14
ATOM 20195 O O . ARG A 1 6 ? -9.167 12.104 0.992 1.00 0.00 1941 ARG A O 14
ATOM 20216 N N . GLY A 1 7 ? -9.852 12.445 3.100 1.00 0.00 1942 GLY A N 14
ATOM 20217 C CA . GLY A 1 7 ? -9.608 13.874 3.028 1.00 0.00 1942 GLY A CA 14
ATOM 20218 C C . GLY A 1 7 ? -10.809 14.572 2.412 1.00 0.00 1942 GLY A C 14
ATOM 20219 O O . GLY A 1 7 ? -11.424 15.387 3.091 1.00 0.00 1942 GLY A O 14
ATOM 20223 N N . SER A 1 8 ? -11.191 14.208 1.182 1.00 0.00 1943 SER A N 14
ATOM 20224 C CA . SER A 1 8 ? -12.319 14.765 0.442 1.00 0.00 1943 SER A CA 14
ATOM 20225 C C . SER A 1 8 ? -13.536 14.897 1.366 1.00 0.00 1943 SER A C 14
ATOM 20226 O O . SER A 1 8 ? -13.969 16.005 1.698 1.00 0.00 1943 SER A O 14
ATOM 20234 N N . HIS A 1 9 ? -14.102 13.766 1.774 1.00 0.00 1944 HIS A N 14
ATOM 20235 C CA . HIS A 1 9 ? -15.244 13.652 2.663 1.00 0.00 1944 HIS A CA 14
ATOM 20236 C C . HIS A 1 9 ? -15.046 12.362 3.460 1.00 0.00 1944 HIS A C 14
ATOM 20237 O O . HIS A 1 9 ? -14.160 11.553 3.146 1.00 0.00 1944 HIS A O 14
ATOM 20251 N N . MET A 1 10 ? -15.819 12.182 4.532 1.00 0.00 1945 MET A N 14
ATOM 20252 C CA . MET A 1 10 ? -15.714 10.965 5.323 1.00 0.00 1945 MET A CA 14
ATOM 20253 C C . MET A 1 10 ? -16.271 9.828 4.466 1.00 0.00 1945 MET A C 14
ATOM 20254 O O . MET A 1 10 ? -17.138 10.065 3.618 1.00 0.00 1945 MET A O 14
ATOM 20268 N N . THR A 1 11 ? -15.782 8.612 4.665 1.00 0.00 1946 THR A N 14
ATOM 20269 C CA . THR A 1 11 ? -16.218 7.443 3.917 1.00 0.00 1946 THR A CA 14
ATOM 20270 C C . THR A 1 11 ? -16.806 6.406 4.876 1.00 0.00 1946 THR A C 14
ATOM 20271 O O . THR A 1 11 ? -16.471 6.409 6.070 1.00 0.00 1946 THR A O 14
ATOM 20282 N N . PRO A 1 12 ? -17.684 5.514 4.384 1.00 0.00 1947 PRO A N 14
ATOM 20283 C CA . PRO A 1 12 ? -18.280 4.487 5.214 1.00 0.00 1947 PRO A CA 14
ATOM 20284 C C . PRO A 1 12 ? -17.231 3.412 5.523 1.00 0.00 1947 PRO A C 14
ATOM 20285 O O . PRO A 1 12 ? -16.069 3.509 5.102 1.00 0.00 1947 PRO A O 14
ATOM 20296 N N . GLN A 1 13 ? -17.621 2.377 6.266 1.00 0.00 1948 GLN A N 14
ATOM 20297 C CA . GLN A 1 13 ? -16.724 1.283 6.611 1.00 0.00 1948 GLN A CA 14
ATOM 20298 C C . GLN A 1 13 ? -16.671 0.349 5.394 1.00 0.00 1948 GLN A C 14
ATOM 20299 O O . GLN A 1 13 ? -17.185 -0.773 5.450 1.00 0.00 1948 GLN A O 14
ATOM 20313 N N . VAL A 1 14 ? -16.088 0.815 4.285 1.00 0.00 1949 VAL A N 14
ATOM 20314 C CA . VAL A 1 14 ? -15.971 0.072 3.039 1.00 0.00 1949 VAL A CA 14
ATOM 20315 C C . VAL A 1 14 ? -15.267 -1.249 3.321 1.00 0.00 1949 VAL A C 14
ATOM 20316 O O . VAL A 1 14 ? -14.052 -1.287 3.501 1.00 0.00 1949 VAL A O 14
ATOM 20329 N N . ASN A 1 15 ? -16.048 -2.328 3.364 1.00 0.00 1950 ASN A N 14
ATOM 20330 C CA . ASN A 1 15 ? -15.548 -3.660 3.628 1.00 0.00 1950 ASN A CA 14
ATOM 20331 C C . ASN A 1 15 ? -14.845 -4.266 2.418 1.00 0.00 1950 ASN A C 14
ATOM 20332 O O . ASN A 1 15 ? -14.037 -5.186 2.566 1.00 0.00 1950 ASN A O 14
ATOM 20343 N N . GLN A 1 16 ? -15.223 -3.821 1.216 1.00 0.00 1951 GLN A N 14
ATOM 20344 C CA . GLN A 1 16 ? -14.614 -4.281 -0.019 1.00 0.00 1951 GLN A CA 14
ATOM 20345 C C . GLN A 1 16 ? -13.224 -3.654 -0.039 1.00 0.00 1951 GLN A C 14
ATOM 20346 O O . GLN A 1 16 ? -13.061 -2.493 0.344 1.00 0.00 1951 GLN A O 14
ATOM 20360 N N . VAL A 1 17 ? -12.237 -4.392 -0.528 1.00 0.00 1952 VAL A N 14
ATOM 20361 C CA . VAL A 1 17 ? -10.864 -3.935 -0.588 1.00 0.00 1952 VAL A CA 14
ATOM 20362 C C . VAL A 1 17 ? -10.490 -3.977 -2.061 1.00 0.00 1952 VAL A C 14
ATOM 20363 O O . VAL A 1 17 ? -9.925 -4.923 -2.611 1.00 0.00 1952 VAL A O 14
ATOM 20376 N N . ASN A 1 18 ? -10.947 -2.931 -2.738 1.00 0.00 1953 ASN A N 14
ATOM 20377 C CA . ASN A 1 18 ? -10.738 -2.722 -4.157 1.00 0.00 1953 ASN A CA 14
ATOM 20378 C C . ASN A 1 18 ? -9.269 -2.428 -4.437 1.00 0.00 1953 ASN A C 14
ATOM 20379 O O . ASN A 1 18 ? -8.560 -1.903 -3.581 1.00 0.00 1953 ASN A O 14
ATOM 20390 N N . LEU A 1 19 ? -8.833 -2.648 -5.675 1.00 0.00 1954 LEU A N 14
ATOM 20391 C CA . LEU A 1 19 ? -7.458 -2.385 -6.089 1.00 0.00 1954 LEU A CA 14
ATOM 20392 C C . LEU A 1 19 ? -7.088 -0.929 -5.796 1.00 0.00 1954 LEU A C 14
ATOM 20393 O O . LEU A 1 19 ? -6.021 -0.649 -5.248 1.00 0.00 1954 LEU A O 14
ATOM 20409 N N . SER A 1 20 ? -7.974 0.001 -6.153 1.00 0.00 1955 SER A N 14
ATOM 20410 C CA . SER A 1 20 ? -7.739 1.422 -5.962 1.00 0.00 1955 SER A CA 14
ATOM 20411 C C . SER A 1 20 ? -7.735 1.791 -4.483 1.00 0.00 1955 SER A C 14
ATOM 20412 O O . SER A 1 20 ? -6.979 2.681 -4.111 1.00 0.00 1955 SER A O 14
ATOM 20420 N N . GLU A 1 21 ? -8.569 1.135 -3.665 1.00 0.00 1956 GLU A N 14
ATOM 20421 C CA . GLU A 1 21 ? -8.642 1.385 -2.229 1.00 0.00 1956 GLU A CA 14
ATOM 20422 C C . GLU A 1 21 ? -7.278 1.033 -1.637 1.00 0.00 1956 GLU A C 14
ATOM 20423 O O . GLU A 1 21 ? -6.696 1.827 -0.904 1.00 0.00 1956 GLU A O 14
ATOM 20435 N N . ILE A 1 22 ? -6.731 -0.137 -1.992 1.00 0.00 1957 ILE A N 14
ATOM 20436 C CA . ILE A 1 22 ? -5.431 -0.549 -1.489 1.00 0.00 1957 ILE A CA 14
ATOM 20437 C C . ILE A 1 22 ? -4.408 0.467 -1.961 1.00 0.00 1957 ILE A C 14
ATOM 20438 O O . ILE A 1 22 ? -3.679 1.025 -1.154 1.00 0.00 1957 ILE A O 14
ATOM 20454 N N . LYS A 1 23 ? -4.355 0.738 -3.264 1.00 0.00 1958 LYS A N 14
ATOM 20455 C CA . LYS A 1 23 ? -3.397 1.664 -3.836 1.00 0.00 1958 LYS A CA 14
ATOM 20456 C C . LYS A 1 23 ? -3.329 3.005 -3.110 1.00 0.00 1958 LYS A C 14
ATOM 20457 O O . LYS A 1 23 ? -2.227 3.472 -2.804 1.00 0.00 1958 LYS A O 14
ATOM 20476 N N . GLN A 1 24 ? -4.468 3.655 -2.879 1.00 0.00 1959 GLN A N 14
ATOM 20477 C CA . GLN A 1 24 ? -4.451 4.938 -2.193 1.00 0.00 1959 GLN A CA 14
ATOM 20478 C C . GLN A 1 24 ? -4.011 4.764 -0.728 1.00 0.00 1959 GLN A C 14
ATOM 20479 O O . GLN A 1 24 ? -3.211 5.572 -0.258 1.00 0.00 1959 GLN A O 14
ATOM 20493 N N . VAL A 1 25 ? -4.465 3.711 -0.028 1.00 0.00 1960 VAL A N 14
ATOM 20494 C CA . VAL A 1 25 ? -4.107 3.477 1.369 1.00 0.00 1960 VAL A CA 14
ATOM 20495 C C . VAL A 1 25 ? -2.606 3.265 1.468 1.00 0.00 1960 VAL A C 14
ATOM 20496 O O . VAL A 1 25 ? -1.937 3.880 2.294 1.00 0.00 1960 VAL A O 14
ATOM 20509 N N . LEU A 1 26 ? -2.060 2.404 0.604 1.00 0.00 1961 LEU A N 14
ATOM 20510 C CA . LEU A 1 26 ? -0.653 2.084 0.564 1.00 0.00 1961 LEU A CA 14
ATOM 20511 C C . LEU A 1 26 ? 0.142 3.367 0.551 1.00 0.00 1961 LEU A C 14
ATOM 20512 O O . LEU A 1 26 ? 1.090 3.486 1.324 1.00 0.00 1961 LEU A O 14
ATOM 20528 N N . LYS A 1 27 ? -0.228 4.305 -0.324 1.00 0.00 1962 LYS A N 14
ATOM 20529 C CA . LYS A 1 27 ? 0.442 5.578 -0.462 1.00 0.00 1962 LYS A CA 14
ATOM 20530 C C . LYS A 1 27 ? 0.540 6.267 0.888 1.00 0.00 1962 LYS A C 14
ATOM 20531 O O . LYS A 1 27 ? 1.629 6.664 1.286 1.00 0.00 1962 LYS A O 14
ATOM 20550 N N . GLN A 1 28 ? -0.588 6.385 1.582 1.00 0.00 1963 GLN A N 14
ATOM 20551 C CA . GLN A 1 28 ? -0.676 7.030 2.878 1.00 0.00 1963 GLN A CA 14
ATOM 20552 C C . GLN A 1 28 ? 0.166 6.330 3.943 1.00 0.00 1963 GLN A C 14
ATOM 20553 O O . GLN A 1 28 ? 0.772 6.986 4.778 1.00 0.00 1963 GLN A O 14
ATOM 20567 N N . GLN A 1 29 ? 0.237 4.999 3.914 1.00 0.00 1964 GLN A N 14
ATOM 20568 C CA . GLN A 1 29 ? 0.978 4.242 4.919 1.00 0.00 1964 GLN A CA 14
ATOM 20569 C C . GLN A 1 29 ? 2.472 4.435 4.739 1.00 0.00 1964 GLN A C 14
ATOM 20570 O O . GLN A 1 29 ? 3.246 4.525 5.686 1.00 0.00 1964 GLN A O 14
ATOM 20584 N N . LEU A 1 30 ? 2.876 4.443 3.480 1.00 0.00 1965 LEU A N 14
ATOM 20585 C CA . LEU A 1 30 ? 4.253 4.619 3.066 1.00 0.00 1965 LEU A CA 14
ATOM 20586 C C . LEU A 1 30 ? 4.680 6.062 3.301 1.00 0.00 1965 LEU A C 14
ATOM 20587 O O . LEU A 1 30 ? 5.835 6.291 3.634 1.00 0.00 1965 LEU A O 14
ATOM 20603 N N . ALA A 1 31 ? 3.767 7.022 3.131 1.00 0.00 1966 ALA A N 14
ATOM 20604 C CA . ALA A 1 31 ? 4.080 8.420 3.310 1.00 0.00 1966 ALA A CA 14
ATOM 20605 C C . ALA A 1 31 ? 4.666 8.631 4.694 1.00 0.00 1966 ALA A C 14
ATOM 20606 O O . ALA A 1 31 ? 5.754 9.169 4.854 1.00 0.00 1966 ALA A O 14
ATOM 20613 N N . GLU A 1 32 ? 3.984 8.111 5.700 1.00 0.00 1967 GLU A N 14
ATOM 20614 C CA . GLU A 1 32 ? 4.435 8.252 7.067 1.00 0.00 1967 GLU A CA 14
ATOM 20615 C C . GLU A 1 32 ? 5.751 7.515 7.291 1.00 0.00 1967 GLU A C 14
ATOM 20616 O O . GLU A 1 32 ? 6.613 7.981 8.036 1.00 0.00 1967 GLU A O 14
ATOM 20628 N N . ALA A 1 33 ? 5.910 6.371 6.625 1.00 0.00 1968 ALA A N 14
ATOM 20629 C CA . ALA A 1 33 ? 7.106 5.539 6.706 1.00 0.00 1968 ALA A CA 14
ATOM 20630 C C . ALA A 1 33 ? 8.329 6.284 6.157 1.00 0.00 1968 ALA A C 14
ATOM 20631 O O . ALA A 1 33 ? 9.459 6.004 6.555 1.00 0.00 1968 ALA A O 14
ATOM 20638 N N . LEU A 1 34 ? 8.112 7.225 5.232 1.00 0.00 1969 LEU A N 14
ATOM 20639 C CA . LEU A 1 34 ? 9.157 8.035 4.621 1.00 0.00 1969 LEU A CA 14
ATOM 20640 C C . LEU A 1 34 ? 9.115 9.474 5.159 1.00 0.00 1969 LEU A C 14
ATOM 20641 O O . LEU A 1 34 ? 9.729 10.358 4.558 1.00 0.00 1969 LEU A O 14
ATOM 20657 N N . TYR A 1 35 ? 8.403 9.718 6.268 1.00 0.00 1970 TYR A N 14
ATOM 20658 C CA . TYR A 1 35 ? 8.252 11.020 6.916 1.00 0.00 1970 TYR A CA 14
ATOM 20659 C C . TYR A 1 35 ? 7.816 12.096 5.905 1.00 0.00 1970 TYR A C 14
ATOM 20660 O O . TYR A 1 35 ? 8.360 13.202 5.881 1.00 0.00 1970 TYR A O 14
ATOM 20678 N N . THR A 1 36 ? 6.831 11.781 5.068 1.00 0.00 1971 THR A N 14
ATOM 20679 C CA . THR A 1 36 ? 6.304 12.650 4.022 1.00 0.00 1971 THR A CA 14
ATOM 20680 C C . THR A 1 36 ? 4.779 12.520 3.956 1.00 0.00 1971 THR A C 14
ATOM 20681 O O . THR A 1 36 ? 4.133 11.953 4.846 1.00 0.00 1971 THR A O 14
ATOM 20692 N N . GLU A 1 37 ? 4.193 13.071 2.894 1.00 0.00 1972 GLU A N 14
ATOM 20693 C CA . GLU A 1 37 ? 2.774 13.036 2.634 1.00 0.00 1972 GLU A CA 14
ATOM 20694 C C . GLU A 1 37 ? 2.509 12.323 1.315 1.00 0.00 1972 GLU A C 14
ATOM 20695 O O . GLU A 1 37 ? 3.241 12.467 0.340 1.00 0.00 1972 GLU A O 14
ATOM 20707 N N . GLU A 1 38 ? 1.418 11.567 1.264 1.00 0.00 1973 GLU A N 14
ATOM 20708 C CA . GLU A 1 38 ? 1.002 10.848 0.066 1.00 0.00 1973 GLU A CA 14
ATOM 20709 C C . GLU A 1 38 ? 0.659 11.816 -1.056 1.00 0.00 1973 GLU A C 14
ATOM 20710 O O . GLU A 1 38 ? 0.621 11.434 -2.225 1.00 0.00 1973 GLU A O 14
ATOM 20722 N N . SER A 1 39 ? 0.406 13.071 -0.708 1.00 0.00 1974 SER A N 14
ATOM 20723 C CA . SER A 1 39 ? 0.078 14.085 -1.676 1.00 0.00 1974 SER A CA 14
ATOM 20724 C C . SER A 1 39 ? 1.244 14.325 -2.648 1.00 0.00 1974 SER A C 14
ATOM 20725 O O . SER A 1 39 ? 1.013 14.886 -3.719 1.00 0.00 1974 SER A O 14
ATOM 20733 N N . GLU A 1 40 ? 2.474 13.899 -2.320 1.00 0.00 1975 GLU A N 14
ATOM 20734 C CA . GLU A 1 40 ? 3.647 14.073 -3.184 1.00 0.00 1975 GLU A CA 14
ATOM 20735 C C . GLU A 1 40 ? 4.230 12.749 -3.697 1.00 0.00 1975 GLU A C 14
ATOM 20736 O O . GLU A 1 40 ? 5.290 12.736 -4.321 1.00 0.00 1975 GLU A O 14
ATOM 20748 N N . ILE A 1 41 ? 3.540 11.630 -3.478 1.00 0.00 1976 ILE A N 14
ATOM 20749 C CA . ILE A 1 41 ? 4.001 10.311 -3.894 1.00 0.00 1976 ILE A CA 14
ATOM 20750 C C . ILE A 1 41 ? 3.292 9.888 -5.173 1.00 0.00 1976 ILE A C 14
ATOM 20751 O O . ILE A 1 41 ? 2.062 9.960 -5.259 1.00 0.00 1976 ILE A O 14
ATOM 20767 N N . ALA A 1 42 ? 4.062 9.462 -6.171 1.00 0.00 1977 ALA A N 14
ATOM 20768 C CA . ALA A 1 42 ? 3.528 8.986 -7.437 1.00 0.00 1977 ALA A CA 14
ATOM 20769 C C . ALA A 1 42 ? 3.204 7.503 -7.261 1.00 0.00 1977 ALA A C 14
ATOM 20770 O O . ALA A 1 42 ? 3.781 6.816 -6.418 1.00 0.00 1977 ALA A O 14
ATOM 20777 N N . GLU A 1 43 ? 2.307 6.973 -8.088 1.00 0.00 1978 GLU A N 14
ATOM 20778 C CA . GLU A 1 43 ? 1.900 5.573 -7.978 1.00 0.00 1978 GLU A CA 14
ATOM 20779 C C . GLU A 1 43 ? 2.792 4.609 -8.738 1.00 0.00 1978 GLU A C 14
ATOM 20780 O O . GLU A 1 43 ? 2.858 3.428 -8.397 1.00 0.00 1978 GLU A O 14
ATOM 20792 N N . ASP A 1 44 ? 3.485 5.142 -9.734 1.00 0.00 1979 ASP A N 14
ATOM 20793 C CA . ASP A 1 44 ? 4.422 4.495 -10.639 1.00 0.00 1979 ASP A CA 14
ATOM 20794 C C . ASP A 1 44 ? 5.865 4.867 -10.305 1.00 0.00 1979 ASP A C 14
ATOM 20795 O O . ASP A 1 44 ? 6.761 4.549 -11.086 1.00 0.00 1979 ASP A O 14
ATOM 20804 N N . GLN A 1 45 ? 6.075 5.585 -9.198 1.00 0.00 1980 GLN A N 14
ATOM 20805 C CA . GLN A 1 45 ? 7.389 5.990 -8.717 1.00 0.00 1980 GLN A CA 14
ATOM 20806 C C . GLN A 1 45 ? 7.806 4.945 -7.693 1.00 0.00 1980 GLN A C 14
ATOM 20807 O O . GLN A 1 45 ? 6.967 4.349 -7.008 1.00 0.00 1980 GLN A O 14
ATOM 20821 N N . LYS A 1 46 ? 9.109 4.702 -7.604 1.00 0.00 1981 LYS A N 14
ATOM 20822 C CA . LYS A 1 46 ? 9.638 3.720 -6.684 1.00 0.00 1981 LYS A CA 14
ATOM 20823 C C . LYS A 1 46 ? 9.769 4.285 -5.294 1.00 0.00 1981 LYS A C 14
ATOM 20824 O O . LYS A 1 46 ? 10.286 5.385 -5.111 1.00 0.00 1981 LYS A O 14
ATOM 20843 N N . PHE A 1 47 ? 9.428 3.477 -4.298 1.00 0.00 1982 PHE A N 14
ATOM 20844 C CA . PHE A 1 47 ? 9.549 3.900 -2.911 1.00 0.00 1982 PHE A CA 14
ATOM 20845 C C . PHE A 1 47 ? 11.020 4.192 -2.603 1.00 0.00 1982 PHE A C 14
ATOM 20846 O O . PHE A 1 47 ? 11.339 5.149 -1.905 1.00 0.00 1982 PHE A O 14
ATOM 20863 N N . VAL A 1 48 ? 11.937 3.378 -3.131 1.00 0.00 1983 VAL A N 14
ATOM 20864 C CA . VAL A 1 48 ? 13.374 3.537 -2.932 1.00 0.00 1983 VAL A CA 14
ATOM 20865 C C . VAL A 1 48 ? 13.868 4.877 -3.474 1.00 0.00 1983 VAL A C 14
ATOM 20866 O O . VAL A 1 48 ? 14.761 5.483 -2.876 1.00 0.00 1983 VAL A O 14
ATOM 20879 N N . ASP A 1 49 ? 13.280 5.360 -4.573 1.00 0.00 1984 ASP A N 14
ATOM 20880 C CA . ASP A 1 49 ? 13.665 6.628 -5.176 1.00 0.00 1984 ASP A CA 14
ATOM 20881 C C . ASP A 1 49 ? 13.259 7.758 -4.234 1.00 0.00 1984 ASP A C 14
ATOM 20882 O O . ASP A 1 49 ? 13.953 8.772 -4.160 1.00 0.00 1984 ASP A O 14
ATOM 20891 N N . LEU A 1 50 ? 12.173 7.586 -3.476 1.00 0.00 1985 LEU A N 14
ATOM 20892 C CA . LEU A 1 50 ? 11.700 8.569 -2.504 1.00 0.00 1985 LEU A CA 14
ATOM 20893 C C . LEU A 1 50 ? 12.564 8.472 -1.238 1.00 0.00 1985 LEU A C 14
ATOM 20894 O O . LEU A 1 50 ? 12.904 9.492 -0.638 1.00 0.00 1985 LEU A O 14
ATOM 20910 N N . GLY A 1 51 ? 13.031 7.268 -0.882 1.00 0.00 1986 GLY A N 14
ATOM 20911 C CA . GLY A 1 51 ? 13.877 7.043 0.291 1.00 0.00 1986 GLY A CA 14
ATOM 20912 C C . GLY A 1 51 ? 13.636 5.748 1.071 1.00 0.00 1986 GLY A C 14
ATOM 20913 O O . GLY A 1 51 ? 14.095 5.628 2.205 1.00 0.00 1986 GLY A O 14
ATOM 20917 N N . LEU A 1 52 ? 12.917 4.782 0.502 1.00 0.00 1987 LEU A N 14
ATOM 20918 C CA . LEU A 1 52 ? 12.629 3.502 1.147 1.00 0.00 1987 LEU A CA 14
ATOM 20919 C C . LEU A 1 52 ? 13.926 2.697 1.258 1.00 0.00 1987 LEU A C 14
ATOM 20920 O O . LEU A 1 52 ? 14.573 2.444 0.245 1.00 0.00 1987 LEU A O 14
ATOM 20936 N N . ASP A 1 53 ? 14.334 2.319 2.467 1.00 0.00 1988 ASP A N 14
ATOM 20937 C CA . ASP A 1 53 ? 15.544 1.523 2.729 1.00 0.00 1988 ASP A CA 14
ATOM 20938 C C . ASP A 1 53 ? 15.141 0.165 3.294 1.00 0.00 1988 ASP A C 14
ATOM 20939 O O . ASP A 1 53 ? 13.968 -0.134 3.512 1.00 0.00 1988 ASP A O 14
ATOM 20948 N N . SER A 1 54 ? 16.127 -0.674 3.547 1.00 0.00 1989 SER A N 14
ATOM 20949 C CA . SER A 1 54 ? 15.967 -2.024 4.053 1.00 0.00 1989 SER A CA 14
ATOM 20950 C C . SER A 1 54 ? 15.178 -2.097 5.356 1.00 0.00 1989 SER A C 14
ATOM 20951 O O . SER A 1 54 ? 14.381 -3.020 5.526 1.00 0.00 1989 SER A O 14
ATOM 20959 N N . ILE A 1 55 ? 15.380 -1.133 6.251 1.00 0.00 1990 ILE A N 14
ATOM 20960 C CA . ILE A 1 55 ? 14.709 -1.080 7.535 1.00 0.00 1990 ILE A CA 14
ATOM 20961 C C . ILE A 1 55 ? 13.226 -0.817 7.316 1.00 0.00 1990 ILE A C 14
ATOM 20962 O O . ILE A 1 55 ? 12.391 -1.656 7.658 1.00 0.00 1990 ILE A O 14
ATOM 20978 N N . VAL A 1 56 ? 12.919 0.324 6.705 1.00 0.00 1991 VAL A N 14
ATOM 20979 C CA . VAL A 1 56 ? 11.572 0.775 6.419 1.00 0.00 1991 VAL A CA 14
ATOM 20980 C C . VAL A 1 56 ? 10.806 -0.270 5.611 1.00 0.00 1991 VAL A C 14
ATOM 20981 O O . VAL A 1 56 ? 9.641 -0.527 5.893 1.00 0.00 1991 VAL A O 14
ATOM 20994 N N . GLY A 1 57 ? 11.440 -0.914 4.629 1.00 0.00 1992 GLY A N 14
ATOM 20995 C CA . GLY A 1 57 ? 10.762 -1.901 3.807 1.00 0.00 1992 GLY A CA 14
ATOM 20996 C C . GLY A 1 57 ? 10.246 -3.091 4.602 1.00 0.00 1992 GLY A C 14
ATOM 20997 O O . GLY A 1 57 ? 9.173 -3.598 4.292 1.00 0.00 1992 GLY A O 14
ATOM 21001 N N . VAL A 1 58 ? 10.973 -3.542 5.622 1.00 0.00 1993 VAL A N 14
ATOM 21002 C CA . VAL A 1 58 ? 10.560 -4.671 6.449 1.00 0.00 1993 VAL A CA 14
ATOM 21003 C C . VAL A 1 58 ? 9.366 -4.265 7.312 1.00 0.00 1993 VAL A C 14
ATOM 21004 O O . VAL A 1 58 ? 8.335 -4.930 7.274 1.00 0.00 1993 VAL A O 14
ATOM 21017 N N . GLU A 1 59 ? 9.468 -3.185 8.080 1.00 0.00 1994 GLU A N 14
ATOM 21018 C CA . GLU A 1 59 ? 8.354 -2.767 8.933 1.00 0.00 1994 GLU A CA 14
ATOM 21019 C C . GLU A 1 59 ? 7.122 -2.387 8.109 1.00 0.00 1994 GLU A C 14
ATOM 21020 O O . GLU A 1 59 ? 5.988 -2.698 8.489 1.00 0.00 1994 GLU A O 14
ATOM 21032 N N . TRP A 1 60 ? 7.324 -1.777 6.940 1.00 0.00 1995 TRP A N 14
ATOM 21033 C CA . TRP A 1 60 ? 6.215 -1.392 6.098 1.00 0.00 1995 TRP A CA 14
ATOM 21034 C C . TRP A 1 60 ? 5.580 -2.619 5.445 1.00 0.00 1995 TRP A C 14
ATOM 21035 O O . TRP A 1 60 ? 4.353 -2.680 5.331 1.00 0.00 1995 TRP A O 14
ATOM 21056 N N . THR A 1 61 ? 6.380 -3.614 5.033 1.00 0.00 1996 THR A N 14
ATOM 21057 C CA . THR A 1 61 ? 5.799 -4.818 4.434 1.00 0.00 1996 THR A CA 14
ATOM 21058 C C . THR A 1 61 ? 4.922 -5.482 5.509 1.00 0.00 1996 THR A C 14
ATOM 21059 O O . THR A 1 61 ? 3.877 -6.061 5.205 1.00 0.00 1996 THR A O 14
ATOM 21070 N N . THR A 1 62 ? 5.321 -5.370 6.783 1.00 0.00 1997 THR A N 14
ATOM 21071 C CA . THR A 1 62 ? 4.547 -5.940 7.862 1.00 0.00 1997 THR A CA 14
ATOM 21072 C C . THR A 1 62 ? 3.275 -5.114 8.033 1.00 0.00 1997 THR A C 14
ATOM 21073 O O . THR A 1 62 ? 2.195 -5.696 8.088 1.00 0.00 1997 THR A O 14
ATOM 21084 N N . THR A 1 63 ? 3.373 -3.782 8.021 1.00 0.00 1998 THR A N 14
ATOM 21085 C CA . THR A 1 63 ? 2.234 -2.888 8.185 1.00 0.00 1998 THR A CA 14
ATOM 21086 C C . THR A 1 63 ? 1.161 -3.239 7.150 1.00 0.00 1998 THR A C 14
ATOM 21087 O O . THR A 1 63 ? -0.031 -3.225 7.455 1.00 0.00 1998 THR A O 14
ATOM 21098 N N . ILE A 1 64 ? 1.574 -3.584 5.934 1.00 0.00 1999 ILE A N 14
ATOM 21099 C CA . ILE A 1 64 ? 0.679 -3.959 4.849 1.00 0.00 1999 ILE A CA 14
ATOM 21100 C C . ILE A 1 64 ? -0.061 -5.238 5.240 1.00 0.00 1999 ILE A C 14
ATOM 21101 O O . ILE A 1 64 ? -1.287 -5.297 5.146 1.00 0.00 1999 ILE A O 14
ATOM 21117 N N . ASN A 1 65 ? 0.675 -6.264 5.673 1.00 0.00 2000 ASN A N 14
ATOM 21118 C CA . ASN A 1 65 ? 0.087 -7.540 6.061 1.00 0.00 2000 ASN A CA 14
ATOM 21119 C C . ASN A 1 65 ? -0.942 -7.358 7.158 1.00 0.00 2000 ASN A C 14
ATOM 21120 O O . ASN A 1 65 ? -1.976 -8.009 7.130 1.00 0.00 2000 ASN A O 14
ATOM 21131 N N . GLN A 1 66 ? -0.644 -6.487 8.111 1.00 0.00 2001 GLN A N 14
ATOM 21132 C CA . GLN A 1 66 ? -1.497 -6.186 9.255 1.00 0.00 2001 GLN A CA 14
ATOM 21133 C C . GLN A 1 66 ? -2.751 -5.425 8.806 1.00 0.00 2001 GLN A C 14
ATOM 21134 O O . GLN A 1 66 ? -3.777 -5.474 9.478 1.00 0.00 2001 GLN A O 14
ATOM 21148 N N . THR A 1 67 ? -2.657 -4.667 7.711 1.00 0.00 2002 THR A N 14
ATOM 21149 C CA . THR A 1 67 ? -3.750 -3.882 7.163 1.00 0.00 2002 THR A CA 14
ATOM 21150 C C . THR A 1 67 ? -4.823 -4.698 6.432 1.00 0.00 2002 THR A C 14
ATOM 21151 O O . THR A 1 67 ? -6.017 -4.451 6.606 1.00 0.00 2002 THR A O 14
ATOM 21162 N N . TYR A 1 68 ? -4.408 -5.630 5.569 1.00 0.00 2003 TYR A N 14
ATOM 21163 C CA . TYR A 1 68 ? -5.309 -6.448 4.756 1.00 0.00 2003 TYR A CA 14
ATOM 21164 C C . TYR A 1 68 ? -5.336 -7.909 5.212 1.00 0.00 2003 TYR A C 14
ATOM 21165 O O . TYR A 1 68 ? -5.923 -8.742 4.523 1.00 0.00 2003 TYR A O 14
ATOM 21183 N N . ASN A 1 69 ? -4.694 -8.213 6.345 1.00 0.00 2004 ASN A N 14
ATOM 21184 C CA . ASN A 1 69 ? -4.585 -9.532 6.958 1.00 0.00 2004 ASN A CA 14
ATOM 21185 C C . ASN A 1 69 ? -3.968 -10.542 5.999 1.00 0.00 2004 ASN A C 14
ATOM 21186 O O . ASN A 1 69 ? -4.642 -11.447 5.523 1.00 0.00 2004 ASN A O 14
ATOM 21197 N N . LEU A 1 70 ? -2.684 -10.370 5.687 1.00 0.00 2005 LEU A N 14
ATOM 21198 C CA . LEU A 1 70 ? -1.926 -11.197 4.746 1.00 0.00 2005 LEU A CA 14
ATOM 21199 C C . LEU A 1 70 ? -0.606 -11.652 5.352 1.00 0.00 2005 LEU A C 14
ATOM 21200 O O . LEU A 1 70 ? -0.412 -11.559 6.564 1.00 0.00 2005 LEU A O 14
ATOM 21216 N N . ASN A 1 71 ? 0.272 -12.205 4.517 1.00 0.00 2006 ASN A N 14
ATOM 21217 C CA . ASN A 1 71 ? 1.599 -12.679 4.870 1.00 0.00 2006 ASN A CA 14
ATOM 21218 C C . ASN A 1 71 ? 2.471 -12.336 3.660 1.00 0.00 2006 ASN A C 14
ATOM 21219 O O . ASN A 1 71 ? 2.283 -12.921 2.595 1.00 0.00 2006 ASN A O 14
ATOM 21230 N N . LEU A 1 72 ? 3.426 -11.418 3.799 1.00 0.00 2007 LEU A N 14
ATOM 21231 C CA . LEU A 1 72 ? 4.353 -10.917 2.772 1.00 0.00 2007 LEU A CA 14
ATOM 21232 C C . LEU A 1 72 ? 5.664 -10.516 3.422 1.00 0.00 2007 LEU A C 14
ATOM 21233 O O . LEU A 1 72 ? 5.697 -10.354 4.646 1.00 0.00 2007 LEU A O 14
ATOM 21249 N N . LYS A 1 73 ? 6.730 -10.315 2.628 1.00 0.00 2008 LYS A N 14
ATOM 21250 C CA . LYS A 1 73 ? 8.009 -9.946 3.241 1.00 0.00 2008 LYS A CA 14
ATOM 21251 C C . LYS A 1 73 ? 8.759 -8.845 2.526 1.00 0.00 2008 LYS A C 14
ATOM 21252 O O . LYS A 1 73 ? 8.225 -8.241 1.597 1.00 0.00 2008 LYS A O 14
ATOM 21271 N N . ALA A 1 74 ? 10.006 -8.596 2.938 1.00 0.00 2009 ALA A N 14
ATOM 21272 C CA . ALA A 1 74 ? 10.854 -7.559 2.366 1.00 0.00 2009 ALA A CA 14
ATOM 21273 C C . ALA A 1 74 ? 11.033 -7.739 0.858 1.00 0.00 2009 ALA A C 14
ATOM 21274 O O . ALA A 1 74 ? 11.197 -6.764 0.128 1.00 0.00 2009 ALA A O 14
ATOM 21281 N N . THR A 1 75 ? 10.944 -8.977 0.369 1.00 0.00 2010 THR A N 14
ATOM 21282 C CA . THR A 1 75 ? 11.066 -9.289 -1.044 1.00 0.00 2010 THR A CA 14
ATOM 21283 C C . THR A 1 75 ? 9.967 -8.546 -1.830 1.00 0.00 2010 THR A C 14
ATOM 21284 O O . THR A 1 75 ? 10.204 -8.170 -2.969 1.00 0.00 2010 THR A O 14
ATOM 21295 N N . LYS A 1 76 ? 8.787 -8.277 -1.239 1.00 0.00 2011 LYS A N 14
ATOM 21296 C CA . LYS A 1 76 ? 7.693 -7.568 -1.904 1.00 0.00 2011 LYS A CA 14
ATOM 21297 C C . LYS A 1 76 ? 8.104 -6.198 -2.367 1.00 0.00 2011 LYS A C 14
ATOM 21298 O O . LYS A 1 76 ? 7.771 -5.808 -3.478 1.00 0.00 2011 LYS A O 14
ATOM 21317 N N . LEU A 1 77 ? 8.788 -5.473 -1.491 1.00 0.00 2012 LEU A N 14
ATOM 21318 C CA . LEU A 1 77 ? 9.240 -4.124 -1.789 1.00 0.00 2012 LEU A CA 14
ATOM 21319 C C . LEU A 1 77 ? 10.135 -4.125 -3.023 1.00 0.00 2012 LEU A C 14
ATOM 21320 O O . LEU A 1 77 ? 10.158 -3.143 -3.758 1.00 0.00 2012 LEU A O 14
ATOM 21336 N N . TYR A 1 78 ? 10.862 -5.216 -3.254 1.00 0.00 2013 TYR A N 14
ATOM 21337 C CA . TYR A 1 78 ? 11.744 -5.362 -4.392 1.00 0.00 2013 TYR A CA 14
ATOM 21338 C C . TYR A 1 78 ? 10.967 -5.876 -5.604 1.00 0.00 2013 TYR A C 14
ATOM 21339 O O . TYR A 1 78 ? 11.274 -5.483 -6.729 1.00 0.00 2013 TYR A O 14
ATOM 21357 N N . ASP A 1 79 ? 9.967 -6.738 -5.394 1.00 0.00 2014 ASP A N 14
ATOM 21358 C CA . ASP A 1 79 ? 9.137 -7.342 -6.422 1.00 0.00 2014 ASP A CA 14
ATOM 21359 C C . ASP A 1 79 ? 8.241 -6.296 -7.074 1.00 0.00 2014 ASP A C 14
ATOM 21360 O O . ASP A 1 79 ? 8.086 -6.298 -8.298 1.00 0.00 2014 ASP A O 14
ATOM 21369 N N . TYR A 1 80 ? 7.708 -5.371 -6.272 1.00 0.00 2015 TYR A N 14
ATOM 21370 C CA . TYR A 1 80 ? 6.806 -4.303 -6.673 1.00 0.00 2015 TYR A CA 14
ATOM 21371 C C . TYR A 1 80 ? 7.196 -3.023 -5.916 1.00 0.00 2015 TYR A C 14
ATOM 21372 O O . TYR A 1 80 ? 6.615 -2.713 -4.876 1.00 0.00 2015 TYR A O 14
ATOM 21390 N N . PRO A 1 81 ? 8.187 -2.264 -6.406 1.00 0.00 2016 PRO A N 14
ATOM 21391 C CA . PRO A 1 81 ? 8.639 -1.028 -5.774 1.00 0.00 2016 PRO A CA 14
ATOM 21392 C C . PRO A 1 81 ? 7.661 0.137 -5.972 1.00 0.00 2016 PRO A C 14
ATOM 21393 O O . PRO A 1 81 ? 7.966 1.222 -5.487 1.00 0.00 2016 PRO A O 14
ATOM 21404 N N . THR A 1 82 ? 6.544 -0.034 -6.693 1.00 0.00 2017 THR A N 14
ATOM 21405 C CA . THR A 1 82 ? 5.551 1.012 -6.907 1.00 0.00 2017 THR A CA 14
ATOM 21406 C C . THR A 1 82 ? 4.198 0.481 -6.418 1.00 0.00 2017 THR A C 14
ATOM 21407 O O . THR A 1 82 ? 3.954 -0.726 -6.385 1.00 0.00 2017 THR A O 14
ATOM 21418 N N . LEU A 1 83 ? 3.285 1.372 -6.038 1.00 0.00 2018 LEU A N 14
ATOM 21419 C CA . LEU A 1 83 ? 1.954 1.044 -5.516 1.00 0.00 2018 LEU A CA 14
ATOM 21420 C C . LEU A 1 83 ? 1.093 0.327 -6.520 1.00 0.00 2018 LEU A C 14
ATOM 21421 O O . LEU A 1 83 ? 0.282 -0.505 -6.122 1.00 0.00 2018 LEU A O 14
ATOM 21437 N N . LEU A 1 84 ? 1.213 0.697 -7.792 1.00 0.00 2019 LEU A N 14
ATOM 21438 C CA . LEU A 1 84 ? 0.416 0.127 -8.864 1.00 0.00 2019 LEU A CA 14
ATOM 21439 C C . LEU A 1 84 ? 0.527 -1.392 -8.863 1.00 0.00 2019 LEU A C 14
ATOM 21440 O O . LEU A 1 84 ? -0.481 -2.095 -8.819 1.00 0.00 2019 LEU A O 14
ATOM 21456 N N . GLU A 1 85 ? 1.749 -1.895 -8.924 1.00 0.00 2020 GLU A N 14
ATOM 21457 C CA . GLU A 1 85 ? 2.067 -3.311 -8.921 1.00 0.00 2020 GLU A CA 14
ATOM 21458 C C . GLU A 1 85 ? 1.913 -3.898 -7.509 1.00 0.00 2020 GLU A C 14
ATOM 21459 O O . GLU A 1 85 ? 1.417 -5.020 -7.367 1.00 0.00 2020 GLU A O 14
ATOM 21471 N N . LEU A 1 86 ? 2.266 -3.134 -6.460 1.00 0.00 2021 LEU A N 14
ATOM 21472 C CA . LEU A 1 86 ? 2.166 -3.582 -5.071 1.00 0.00 2021 LEU A CA 14
ATOM 21473 C C . LEU A 1 86 ? 0.720 -3.964 -4.765 1.00 0.00 2021 LEU A C 14
ATOM 21474 O O . LEU A 1 86 ? 0.462 -5.093 -4.346 1.00 0.00 2021 LEU A O 14
ATOM 21490 N N . SER A 1 87 ? -0.203 -3.015 -4.959 1.00 0.00 2022 SER A N 14
ATOM 21491 C CA . SER A 1 87 ? -1.632 -3.191 -4.736 1.00 0.00 2022 SER A CA 14
ATOM 21492 C C . SER A 1 87 ? -2.171 -4.278 -5.656 1.00 0.00 2022 SER A C 14
ATOM 21493 O O . SER A 1 87 ? -3.033 -5.045 -5.231 1.00 0.00 2022 SER A O 14
ATOM 21501 N N . GLY A 1 88 ? -1.622 -4.374 -6.873 1.00 0.00 2023 GLY A N 14
ATOM 21502 C CA . GLY A 1 88 ? -1.996 -5.345 -7.880 1.00 0.00 2023 GLY A CA 14
ATOM 21503 C C . GLY A 1 88 ? -1.889 -6.734 -7.285 1.00 0.00 2023 GLY A C 14
ATOM 21504 O O . GLY A 1 88 ? -2.838 -7.506 -7.395 1.00 0.00 2023 GLY A O 14
ATOM 21508 N N . TYR A 1 89 ? -0.770 -7.036 -6.623 1.00 0.00 2024 TYR A N 14
ATOM 21509 C CA . TYR A 1 89 ? -0.573 -8.331 -6.004 1.00 0.00 2024 TYR A CA 14
ATOM 21510 C C . TYR A 1 89 ? -1.445 -8.480 -4.761 1.00 0.00 2024 TYR A C 14
ATOM 21511 O O . TYR A 1 89 ? -2.196 -9.443 -4.697 1.00 0.00 2024 TYR A O 14
ATOM 21529 N N . ILE A 1 90 ? -1.413 -7.524 -3.822 1.00 0.00 2025 ILE A N 14
ATOM 21530 C CA . ILE A 1 90 ? -2.183 -7.570 -2.572 1.00 0.00 2025 ILE A CA 14
ATOM 21531 C C . ILE A 1 90 ? -3.647 -7.886 -2.839 1.00 0.00 2025 ILE A C 14
ATOM 21532 O O . ILE A 1 90 ? -4.192 -8.776 -2.186 1.00 0.00 2025 ILE A O 14
ATOM 21548 N N . ALA A 1 91 ? -4.273 -7.173 -3.776 1.00 0.00 2026 ALA A N 14
ATOM 21549 C CA . ALA A 1 91 ? -5.668 -7.364 -4.124 1.00 0.00 2026 ALA A CA 14
ATOM 21550 C C . ALA A 1 91 ? -5.942 -8.821 -4.475 1.00 0.00 2026 ALA A C 14
ATOM 21551 O O . ALA A 1 91 ? -6.975 -9.333 -4.082 1.00 0.00 2026 ALA A O 14
ATOM 21558 N N . GLN A 1 92 ? -5.033 -9.507 -5.165 1.00 0.00 2027 GLN A N 14
ATOM 21559 C CA . GLN A 1 92 ? -5.214 -10.901 -5.561 1.00 0.00 2027 GLN A CA 14
ATOM 21560 C C . GLN A 1 92 ? -5.137 -11.838 -4.358 1.00 0.00 2027 GLN A C 14
ATOM 21561 O O . GLN A 1 92 ? -5.765 -12.893 -4.372 1.00 0.00 2027 GLN A O 14
ATOM 21575 N N . ILE A 1 93 ? -4.355 -11.478 -3.340 1.00 0.00 2028 ILE A N 14
ATOM 21576 C CA . ILE A 1 93 ? -4.179 -12.282 -2.136 1.00 0.00 2028 ILE A CA 14
ATOM 21577 C C . ILE A 1 93 ? -5.453 -12.212 -1.309 1.00 0.00 2028 ILE A C 14
ATOM 21578 O O . ILE A 1 93 ? -6.040 -13.248 -1.002 1.00 0.00 2028 ILE A O 14
ATOM 21594 N N . LEU A 1 94 ? -5.905 -10.999 -0.961 1.00 0.00 2029 LEU A N 14
ATOM 21595 C CA . LEU A 1 94 ? -7.119 -10.871 -0.162 1.00 0.00 2029 LEU A CA 14
ATOM 21596 C C . LEU A 1 94 ? -8.318 -11.387 -0.929 1.00 0.00 2029 LEU A C 14
ATOM 21597 O O . LEU A 1 94 ? -9.192 -12.006 -0.327 1.00 0.00 2029 LEU A O 14
ATOM 21613 N N . SER A 1 95 ? -8.322 -11.218 -2.252 1.00 0.00 2030 SER A N 14
ATOM 21614 C CA . SER A 1 95 ? -9.436 -11.696 -3.052 1.00 0.00 2030 SER A CA 14
ATOM 21615 C C . SER A 1 95 ? -9.480 -13.230 -3.043 1.00 0.00 2030 SER A C 14
ATOM 21616 O O . SER A 1 95 ? -10.513 -13.819 -3.370 1.00 0.00 2030 SER A O 14
ATOM 21624 N N . SER A 1 96 ? -8.375 -13.886 -2.671 1.00 0.00 2031 SER A N 14
ATOM 21625 C CA . SER A 1 96 ? -8.283 -15.333 -2.597 1.00 0.00 2031 SER A CA 14
ATOM 21626 C C . SER A 1 96 ? -8.554 -15.815 -1.171 1.00 0.00 2031 SER A C 14
ATOM 21627 O O . SER A 1 96 ? -8.861 -16.992 -0.988 1.00 0.00 2031 SER A O 14
ATOM 21635 N N . GLN A 1 97 ? -8.465 -14.947 -0.155 1.00 0.00 2032 GLN A N 14
ATOM 21636 C CA . GLN A 1 97 ? -8.745 -15.351 1.220 1.00 0.00 2032 GLN A CA 14
ATOM 21637 C C . GLN A 1 97 ? -10.242 -15.653 1.386 1.00 0.00 2032 GLN A C 14
ATOM 21638 O O . GLN A 1 97 ? -10.655 -16.288 2.359 1.00 0.00 2032 GLN A O 14
ATOM 21652 N N . GLY A 1 98 ? -11.054 -15.177 0.444 1.00 0.00 2033 GLY A N 14
ATOM 21653 C CA . GLY A 1 98 ? -12.492 -15.349 0.362 1.00 0.00 2033 GLY A CA 14
ATOM 21654 C C . GLY A 1 98 ? -12.879 -16.223 -0.825 1.00 0.00 2033 GLY A C 14
ATOM 21655 O O . GLY A 1 98 ? -14.028 -16.146 -1.262 1.00 0.00 2033 GLY A O 14
ATOM 21659 N N . THR A 1 99 ? -11.930 -16.945 -1.431 1.00 0.00 2034 THR A N 14
ATOM 21660 C CA . THR A 1 99 ? -12.214 -17.815 -2.559 1.00 0.00 2034 THR A CA 14
ATOM 21661 C C . THR A 1 99 ? -13.056 -18.952 -2.001 1.00 0.00 2034 THR A C 14
ATOM 21662 O O . THR A 1 99 ? -12.672 -19.576 -0.984 1.00 0.00 2034 THR A O 14
ATOM 21673 N N . SER A 1 1 ? -14.117 0.198 -6.924 1.00 0.00 1936 SER A N 15
ATOM 21674 C CA . SER A 1 1 ? -13.158 0.609 -7.970 1.00 0.00 1936 SER A CA 15
ATOM 21675 C C . SER A 1 1 ? -13.324 2.093 -8.284 1.00 0.00 1936 SER A C 15
ATOM 21676 O O . SER A 1 1 ? -14.395 2.638 -8.032 1.00 0.00 1936 SER A O 15
ATOM 21684 N N . GLY A 1 2 ? -12.306 2.765 -8.838 1.00 0.00 1937 GLY A N 15
ATOM 21685 C CA . GLY A 1 2 ? -12.400 4.190 -9.157 1.00 0.00 1937 GLY A CA 15
ATOM 21686 C C . GLY A 1 2 ? -12.642 4.981 -7.881 1.00 0.00 1937 GLY A C 15
ATOM 21687 O O . GLY A 1 2 ? -13.663 5.654 -7.736 1.00 0.00 1937 GLY A O 15
ATOM 21691 N N . LEU A 1 3 ? -11.724 4.824 -6.930 1.00 0.00 1938 LEU A N 15
ATOM 21692 C CA . LEU A 1 3 ? -11.771 5.464 -5.623 1.00 0.00 1938 LEU A CA 15
ATOM 21693 C C . LEU A 1 3 ? -10.518 6.321 -5.499 1.00 0.00 1938 LEU A C 15
ATOM 21694 O O . LEU A 1 3 ? -9.404 5.804 -5.624 1.00 0.00 1938 LEU A O 15
ATOM 21710 N N . VAL A 1 4 ? -10.693 7.640 -5.441 1.00 0.00 1939 VAL A N 15
ATOM 21711 C CA . VAL A 1 4 ? -9.631 8.630 -5.317 1.00 0.00 1939 VAL A CA 15
ATOM 21712 C C . VAL A 1 4 ? -9.918 9.512 -4.088 1.00 0.00 1939 VAL A C 15
ATOM 21713 O O . VAL A 1 4 ? -10.633 10.509 -4.211 1.00 0.00 1939 VAL A O 15
ATOM 21726 N N . PRO A 1 5 ? -9.393 9.200 -2.890 1.00 0.00 1940 PRO A N 15
ATOM 21727 C CA . PRO A 1 5 ? -9.638 9.993 -1.690 1.00 0.00 1940 PRO A CA 15
ATOM 21728 C C . PRO A 1 5 ? -8.747 11.238 -1.677 1.00 0.00 1940 PRO A C 15
ATOM 21729 O O . PRO A 1 5 ? -7.954 11.447 -0.759 1.00 0.00 1940 PRO A O 15
ATOM 21740 N N . ARG A 1 6 ? -8.865 12.085 -2.699 1.00 0.00 1941 ARG A N 15
ATOM 21741 C CA . ARG A 1 6 ? -8.064 13.302 -2.815 1.00 0.00 1941 ARG A CA 15
ATOM 21742 C C . ARG A 1 6 ? -8.449 14.387 -1.813 1.00 0.00 1941 ARG A C 15
ATOM 21743 O O . ARG A 1 6 ? -7.635 15.274 -1.558 1.00 0.00 1941 ARG A O 15
ATOM 21764 N N . GLY A 1 7 ? -9.663 14.341 -1.264 1.00 0.00 1942 GLY A N 15
ATOM 21765 C CA . GLY A 1 7 ? -10.180 15.296 -0.291 1.00 0.00 1942 GLY A CA 15
ATOM 21766 C C . GLY A 1 7 ? -11.561 15.826 -0.657 1.00 0.00 1942 GLY A C 15
ATOM 21767 O O . GLY A 1 7 ? -12.311 16.220 0.228 1.00 0.00 1942 GLY A O 15
ATOM 21771 N N . SER A 1 8 ? -11.935 15.776 -1.937 1.00 0.00 1943 SER A N 15
ATOM 21772 C CA . SER A 1 8 ? -13.209 16.265 -2.447 1.00 0.00 1943 SER A CA 15
ATOM 21773 C C . SER A 1 8 ? -14.455 15.597 -1.857 1.00 0.00 1943 SER A C 15
ATOM 21774 O O . SER A 1 8 ? -15.527 16.200 -1.916 1.00 0.00 1943 SER A O 15
ATOM 21782 N N . HIS A 1 9 ? -14.373 14.373 -1.332 1.00 0.00 1944 HIS A N 15
ATOM 21783 C CA . HIS A 1 9 ? -15.521 13.685 -0.755 1.00 0.00 1944 HIS A CA 15
ATOM 21784 C C . HIS A 1 9 ? -14.997 12.617 0.185 1.00 0.00 1944 HIS A C 15
ATOM 21785 O O . HIS A 1 9 ? -14.423 11.635 -0.289 1.00 0.00 1944 HIS A O 15
ATOM 21799 N N . MET A 1 10 ? -15.076 12.828 1.497 1.00 0.00 1945 MET A N 15
ATOM 21800 C CA . MET A 1 10 ? -14.623 11.802 2.429 1.00 0.00 1945 MET A CA 15
ATOM 21801 C C . MET A 1 10 ? -15.648 10.672 2.341 1.00 0.00 1945 MET A C 15
ATOM 21802 O O . MET A 1 10 ? -16.843 10.926 2.153 1.00 0.00 1945 MET A O 15
ATOM 21816 N N . THR A 1 11 ? -15.195 9.430 2.449 1.00 0.00 1946 THR A N 15
ATOM 21817 C CA . THR A 1 11 ? -16.041 8.250 2.389 1.00 0.00 1946 THR A CA 15
ATOM 21818 C C . THR A 1 11 ? -15.884 7.518 3.726 1.00 0.00 1946 THR A C 15
ATOM 21819 O O . THR A 1 11 ? -14.794 7.561 4.307 1.00 0.00 1946 THR A O 15
ATOM 21830 N N . PRO A 1 12 ? -16.933 6.833 4.216 1.00 0.00 1947 PRO A N 15
ATOM 21831 C CA . PRO A 1 12 ? -16.865 6.097 5.471 1.00 0.00 1947 PRO A CA 15
ATOM 21832 C C . PRO A 1 12 ? -15.888 4.923 5.349 1.00 0.00 1947 PRO A C 15
ATOM 21833 O O . PRO A 1 12 ? -15.277 4.704 4.297 1.00 0.00 1947 PRO A O 15
ATOM 21844 N N . GLN A 1 13 ? -15.714 4.172 6.436 1.00 0.00 1948 GLN A N 15
ATOM 21845 C CA . GLN A 1 13 ? -14.833 3.019 6.484 1.00 0.00 1948 GLN A CA 15
ATOM 21846 C C . GLN A 1 13 ? -15.490 1.873 5.722 1.00 0.00 1948 GLN A C 15
ATOM 21847 O O . GLN A 1 13 ? -16.163 1.028 6.312 1.00 0.00 1948 GLN A O 15
ATOM 21861 N N . VAL A 1 14 ? -15.371 1.891 4.401 1.00 0.00 1949 VAL A N 15
ATOM 21862 C CA . VAL A 1 14 ? -15.897 0.860 3.527 1.00 0.00 1949 VAL A CA 15
ATOM 21863 C C . VAL A 1 14 ? -15.084 -0.377 3.921 1.00 0.00 1949 VAL A C 15
ATOM 21864 O O . VAL A 1 14 ? -13.851 -0.365 3.870 1.00 0.00 1949 VAL A O 15
ATOM 21877 N N . ASN A 1 15 ? -15.786 -1.413 4.372 1.00 0.00 1950 ASN A N 15
ATOM 21878 C CA . ASN A 1 15 ? -15.262 -2.686 4.844 1.00 0.00 1950 ASN A CA 15
ATOM 21879 C C . ASN A 1 15 ? -14.602 -3.544 3.766 1.00 0.00 1950 ASN A C 15
ATOM 21880 O O . ASN A 1 15 ? -13.898 -4.501 4.081 1.00 0.00 1950 ASN A O 15
ATOM 21891 N N . GLN A 1 16 ? -14.861 -3.235 2.497 1.00 0.00 1951 GLN A N 15
ATOM 21892 C CA . GLN A 1 16 ? -14.295 -3.962 1.373 1.00 0.00 1951 GLN A CA 15
ATOM 21893 C C . GLN A 1 16 ? -12.852 -3.562 1.152 1.00 0.00 1951 GLN A C 15
ATOM 21894 O O . GLN A 1 16 ? -12.480 -2.393 1.279 1.00 0.00 1951 GLN A O 15
ATOM 21908 N N . VAL A 1 17 ? -12.078 -4.516 0.658 1.00 0.00 1952 VAL A N 15
ATOM 21909 C CA . VAL A 1 17 ? -10.669 -4.361 0.384 1.00 0.00 1952 VAL A CA 15
ATOM 21910 C C . VAL A 1 17 ? -10.479 -4.391 -1.138 1.00 0.00 1952 VAL A C 15
ATOM 21911 O O . VAL A 1 17 ? -9.904 -5.317 -1.714 1.00 0.00 1952 VAL A O 15
ATOM 21924 N N . ASN A 1 18 ? -11.088 -3.413 -1.826 1.00 0.00 1953 ASN A N 15
ATOM 21925 C CA . ASN A 1 18 ? -10.981 -3.293 -3.284 1.00 0.00 1953 ASN A CA 15
ATOM 21926 C C . ASN A 1 18 ? -9.542 -2.866 -3.622 1.00 0.00 1953 ASN A C 15
ATOM 21927 O O . ASN A 1 18 ? -8.842 -2.318 -2.772 1.00 0.00 1953 ASN A O 15
ATOM 21938 N N . LEU A 1 19 ? -9.114 -2.984 -4.883 1.00 0.00 1954 LEU A N 15
ATOM 21939 C CA . LEU A 1 19 ? -7.766 -2.590 -5.310 1.00 0.00 1954 LEU A CA 15
ATOM 21940 C C . LEU A 1 19 ? -7.490 -1.130 -4.961 1.00 0.00 1954 LEU A C 15
ATOM 21941 O O . LEU A 1 19 ? -6.437 -0.796 -4.415 1.00 0.00 1954 LEU A O 15
ATOM 21957 N N . SER A 1 20 ? -8.443 -0.253 -5.276 1.00 0.00 1955 SER A N 15
ATOM 21958 C CA . SER A 1 20 ? -8.317 1.167 -5.017 1.00 0.00 1955 SER A CA 15
ATOM 21959 C C . SER A 1 20 ? -8.223 1.439 -3.508 1.00 0.00 1955 SER A C 15
ATOM 21960 O O . SER A 1 20 ? -7.421 2.276 -3.102 1.00 0.00 1955 SER A O 15
ATOM 21968 N N . GLU A 1 21 ? -9.028 0.733 -2.700 1.00 0.00 1956 GLU A N 15
ATOM 21969 C CA . GLU A 1 21 ? -9.085 0.857 -1.241 1.00 0.00 1956 GLU A CA 15
ATOM 21970 C C . GLU A 1 21 ? -7.725 0.504 -0.641 1.00 0.00 1956 GLU A C 15
ATOM 21971 O O . GLU A 1 21 ? -7.263 1.166 0.285 1.00 0.00 1956 GLU A O 15
ATOM 21983 N N . ILE A 1 22 ? -7.055 -0.518 -1.169 1.00 0.00 1957 ILE A N 15
ATOM 21984 C CA . ILE A 1 22 ? -5.744 -0.923 -0.683 1.00 0.00 1957 ILE A CA 15
ATOM 21985 C C . ILE A 1 22 ? -4.739 0.136 -1.098 1.00 0.00 1957 ILE A C 15
ATOM 21986 O O . ILE A 1 22 ? -3.991 0.639 -0.272 1.00 0.00 1957 ILE A O 15
ATOM 22002 N N . LYS A 1 23 ? -4.725 0.489 -2.383 1.00 0.00 1958 LYS A N 15
ATOM 22003 C CA . LYS A 1 23 ? -3.805 1.454 -2.963 1.00 0.00 1958 LYS A CA 15
ATOM 22004 C C . LYS A 1 23 ? -3.725 2.737 -2.140 1.00 0.00 1958 LYS A C 15
ATOM 22005 O O . LYS A 1 23 ? -2.632 3.167 -1.767 1.00 0.00 1958 LYS A O 15
ATOM 22024 N N . GLN A 1 24 ? -4.875 3.345 -1.858 1.00 0.00 1959 GLN A N 15
ATOM 22025 C CA . GLN A 1 24 ? -4.915 4.573 -1.084 1.00 0.00 1959 GLN A CA 15
ATOM 22026 C C . GLN A 1 24 ? -4.409 4.342 0.352 1.00 0.00 1959 GLN A C 15
ATOM 22027 O O . GLN A 1 24 ? -3.711 5.211 0.878 1.00 0.00 1959 GLN A O 15
ATOM 22041 N N . VAL A 1 25 ? -4.748 3.215 0.998 1.00 0.00 1960 VAL A N 15
ATOM 22042 C CA . VAL A 1 25 ? -4.296 2.919 2.359 1.00 0.00 1960 VAL A CA 15
ATOM 22043 C C . VAL A 1 25 ? -2.778 2.770 2.334 1.00 0.00 1960 VAL A C 15
ATOM 22044 O O . VAL A 1 25 ? -2.093 3.370 3.159 1.00 0.00 1960 VAL A O 15
ATOM 22057 N N . LEU A 1 26 ? -2.243 1.997 1.379 1.00 0.00 1961 LEU A N 15
ATOM 22058 C CA . LEU A 1 26 ? -0.821 1.766 1.220 1.00 0.00 1961 LEU A CA 15
ATOM 22059 C C . LEU A 1 26 ? -0.113 3.116 1.230 1.00 0.00 1961 LEU A C 15
ATOM 22060 O O . LEU A 1 26 ? 0.867 3.262 1.951 1.00 0.00 1961 LEU A O 15
ATOM 22076 N N . LYS A 1 27 ? -0.598 4.093 0.444 1.00 0.00 1962 LYS A N 15
ATOM 22077 C CA . LYS A 1 27 ? 0.005 5.414 0.371 1.00 0.00 1962 LYS A CA 15
ATOM 22078 C C . LYS A 1 27 ? 0.166 5.997 1.770 1.00 0.00 1962 LYS A C 15
ATOM 22079 O O . LYS A 1 27 ? 1.250 6.461 2.113 1.00 0.00 1962 LYS A O 15
ATOM 22098 N N . GLN A 1 28 ? -0.901 5.963 2.565 1.00 0.00 1963 GLN A N 15
ATOM 22099 C CA . GLN A 1 28 ? -0.913 6.495 3.913 1.00 0.00 1963 GLN A CA 15
ATOM 22100 C C . GLN A 1 28 ? 0.040 5.753 4.855 1.00 0.00 1963 GLN A C 15
ATOM 22101 O O . GLN A 1 28 ? 0.678 6.371 5.701 1.00 0.00 1963 GLN A O 15
ATOM 22115 N N . GLN A 1 29 ? 0.139 4.431 4.743 1.00 0.00 1964 GLN A N 15
ATOM 22116 C CA . GLN A 1 29 ? 0.978 3.633 5.627 1.00 0.00 1964 GLN A CA 15
ATOM 22117 C C . GLN A 1 29 ? 2.445 3.889 5.340 1.00 0.00 1964 GLN A C 15
ATOM 22118 O O . GLN A 1 29 ? 3.275 3.927 6.248 1.00 0.00 1964 GLN A O 15
ATOM 22132 N N . LEU A 1 30 ? 2.758 3.999 4.052 1.00 0.00 1965 LEU A N 15
ATOM 22133 C CA . LEU A 1 30 ? 4.110 4.234 3.587 1.00 0.00 1965 LEU A CA 15
ATOM 22134 C C . LEU A 1 30 ? 4.525 5.668 3.899 1.00 0.00 1965 LEU A C 15
ATOM 22135 O O . LEU A 1 30 ? 5.682 5.892 4.233 1.00 0.00 1965 LEU A O 15
ATOM 22151 N N . ALA A 1 31 ? 3.592 6.625 3.857 1.00 0.00 1966 ALA A N 15
ATOM 22152 C CA . ALA A 1 31 ? 3.898 8.009 4.131 1.00 0.00 1966 ALA A CA 15
ATOM 22153 C C . ALA A 1 31 ? 4.581 8.141 5.487 1.00 0.00 1966 ALA A C 15
ATOM 22154 O O . ALA A 1 31 ? 5.687 8.653 5.591 1.00 0.00 1966 ALA A O 15
ATOM 22161 N N . GLU A 1 32 ? 3.954 7.589 6.515 1.00 0.00 1967 GLU A N 15
ATOM 22162 C CA . GLU A 1 32 ? 4.445 7.644 7.888 1.00 0.00 1967 GLU A CA 15
ATOM 22163 C C . GLU A 1 32 ? 5.736 6.846 8.049 1.00 0.00 1967 GLU A C 15
ATOM 22164 O O . GLU A 1 32 ? 6.539 7.096 8.948 1.00 0.00 1967 GLU A O 15
ATOM 22176 N N . ALA A 1 33 ? 5.896 5.822 7.213 1.00 0.00 1968 ALA A N 15
ATOM 22177 C CA . ALA A 1 33 ? 7.088 4.970 7.191 1.00 0.00 1968 ALA A CA 15
ATOM 22178 C C . ALA A 1 33 ? 8.290 5.770 6.670 1.00 0.00 1968 ALA A C 15
ATOM 22179 O O . ALA A 1 33 ? 9.439 5.462 6.987 1.00 0.00 1968 ALA A O 15
ATOM 22186 N N . LEU A 1 34 ? 8.024 6.781 5.839 1.00 0.00 1969 LEU A N 15
ATOM 22187 C CA . LEU A 1 34 ? 9.019 7.677 5.272 1.00 0.00 1969 LEU A CA 15
ATOM 22188 C C . LEU A 1 34 ? 8.969 9.021 6.014 1.00 0.00 1969 LEU A C 15
ATOM 22189 O O . LEU A 1 34 ? 9.572 10.000 5.573 1.00 0.00 1969 LEU A O 15
ATOM 22205 N N . TYR A 1 35 ? 8.255 9.065 7.148 1.00 0.00 1970 TYR A N 15
ATOM 22206 C CA . TYR A 1 35 ? 8.066 10.225 8.005 1.00 0.00 1970 TYR A CA 15
ATOM 22207 C C . TYR A 1 35 ? 7.579 11.427 7.169 1.00 0.00 1970 TYR A C 15
ATOM 22208 O O . TYR A 1 35 ? 7.943 12.565 7.451 1.00 0.00 1970 TYR A O 15
ATOM 22226 N N . THR A 1 36 ? 6.774 11.184 6.134 1.00 0.00 1971 THR A N 15
ATOM 22227 C CA . THR A 1 36 ? 6.212 12.160 5.206 1.00 0.00 1971 THR A CA 15
ATOM 22228 C C . THR A 1 36 ? 4.687 12.016 5.196 1.00 0.00 1971 THR A C 15
ATOM 22229 O O . THR A 1 36 ? 4.096 11.396 6.088 1.00 0.00 1971 THR A O 15
ATOM 22240 N N . GLU A 1 37 ? 4.022 12.633 4.224 1.00 0.00 1972 GLU A N 15
ATOM 22241 C CA . GLU A 1 37 ? 2.589 12.598 4.051 1.00 0.00 1972 GLU A CA 15
ATOM 22242 C C . GLU A 1 37 ? 2.227 12.082 2.674 1.00 0.00 1972 GLU A C 15
ATOM 22243 O O . GLU A 1 37 ? 2.937 12.285 1.694 1.00 0.00 1972 GLU A O 15
ATOM 22255 N N . GLU A 1 38 ? 1.083 11.410 2.590 1.00 0.00 1973 GLU A N 15
ATOM 22256 C CA . GLU A 1 38 ? 0.601 10.866 1.332 1.00 0.00 1973 GLU A CA 15
ATOM 22257 C C . GLU A 1 38 ? 0.305 11.971 0.324 1.00 0.00 1973 GLU A C 15
ATOM 22258 O O . GLU A 1 38 ? 0.297 11.729 -0.880 1.00 0.00 1973 GLU A O 15
ATOM 22270 N N . SER A 1 39 ? 0.126 13.190 0.815 1.00 0.00 1974 SER A N 15
ATOM 22271 C CA . SER A 1 39 ? -0.148 14.362 0.013 1.00 0.00 1974 SER A CA 15
ATOM 22272 C C . SER A 1 39 ? 0.971 14.614 -1.008 1.00 0.00 1974 SER A C 15
ATOM 22273 O O . SER A 1 39 ? 0.715 15.276 -2.018 1.00 0.00 1974 SER A O 15
ATOM 22281 N N . GLU A 1 40 ? 2.180 14.083 -0.775 1.00 0.00 1975 GLU A N 15
ATOM 22282 C CA . GLU A 1 40 ? 3.323 14.256 -1.675 1.00 0.00 1975 GLU A CA 15
ATOM 22283 C C . GLU A 1 40 ? 3.796 12.938 -2.314 1.00 0.00 1975 GLU A C 15
ATOM 22284 O O . GLU A 1 40 ? 4.859 12.890 -2.934 1.00 0.00 1975 GLU A O 15
ATOM 22296 N N . ILE A 1 41 ? 3.010 11.859 -2.226 1.00 0.00 1976 ILE A N 15
ATOM 22297 C CA . ILE A 1 41 ? 3.384 10.560 -2.786 1.00 0.00 1976 ILE A CA 15
ATOM 22298 C C . ILE A 1 41 ? 2.562 10.260 -4.021 1.00 0.00 1976 ILE A C 15
ATOM 22299 O O . ILE A 1 41 ? 1.334 10.319 -3.994 1.00 0.00 1976 ILE A O 15
ATOM 22315 N N . ALA A 1 42 ? 3.224 9.819 -5.081 1.00 0.00 1977 ALA A N 15
ATOM 22316 C CA . ALA A 1 42 ? 2.571 9.450 -6.325 1.00 0.00 1977 ALA A CA 15
ATOM 22317 C C . ALA A 1 42 ? 2.330 7.937 -6.340 1.00 0.00 1977 ALA A C 15
ATOM 22318 O O . ALA A 1 42 ? 2.929 7.196 -5.561 1.00 0.00 1977 ALA A O 15
ATOM 22325 N N . GLU A 1 43 ? 1.428 7.446 -7.189 1.00 0.00 1978 GLU A N 15
ATOM 22326 C CA . GLU A 1 43 ? 1.104 6.015 -7.269 1.00 0.00 1978 GLU A CA 15
ATOM 22327 C C . GLU A 1 43 ? 2.051 5.225 -8.168 1.00 0.00 1978 GLU A C 15
ATOM 22328 O O . GLU A 1 43 ? 2.203 4.024 -7.978 1.00 0.00 1978 GLU A O 15
ATOM 22340 N N . ASP A 1 44 ? 2.695 5.915 -9.105 1.00 0.00 1979 ASP A N 15
ATOM 22341 C CA . ASP A 1 44 ? 3.646 5.423 -10.102 1.00 0.00 1979 ASP A CA 15
ATOM 22342 C C . ASP A 1 44 ? 5.093 5.805 -9.744 1.00 0.00 1979 ASP A C 15
ATOM 22343 O O . ASP A 1 44 ? 6.017 5.596 -10.533 1.00 0.00 1979 ASP A O 15
ATOM 22352 N N . GLN A 1 45 ? 5.296 6.444 -8.590 1.00 0.00 1980 GLN A N 15
ATOM 22353 C CA . GLN A 1 45 ? 6.625 6.859 -8.128 1.00 0.00 1980 GLN A CA 15
ATOM 22354 C C . GLN A 1 45 ? 7.171 5.768 -7.221 1.00 0.00 1980 GLN A C 15
ATOM 22355 O O . GLN A 1 45 ? 6.420 5.163 -6.450 1.00 0.00 1980 GLN A O 15
ATOM 22369 N N . LYS A 1 46 ? 8.469 5.504 -7.320 1.00 0.00 1981 LYS A N 15
ATOM 22370 C CA . LYS A 1 46 ? 9.107 4.461 -6.541 1.00 0.00 1981 LYS A CA 15
ATOM 22371 C C . LYS A 1 46 ? 9.312 4.883 -5.101 1.00 0.00 1981 LYS A C 15
ATOM 22372 O O . LYS A 1 46 ? 9.754 5.999 -4.852 1.00 0.00 1981 LYS A O 15
ATOM 22391 N N . PHE A 1 47 ? 9.048 3.998 -4.146 1.00 0.00 1982 PHE A N 15
ATOM 22392 C CA . PHE A 1 47 ? 9.249 4.291 -2.729 1.00 0.00 1982 PHE A CA 15
ATOM 22393 C C . PHE A 1 47 ? 10.732 4.583 -2.503 1.00 0.00 1982 PHE A C 15
ATOM 22394 O O . PHE A 1 47 ? 11.068 5.476 -1.731 1.00 0.00 1982 PHE A O 15
ATOM 22411 N N . VAL A 1 48 ? 11.637 3.861 -3.174 1.00 0.00 1983 VAL A N 15
ATOM 22412 C CA . VAL A 1 48 ? 13.073 4.089 -3.039 1.00 0.00 1983 VAL A CA 15
ATOM 22413 C C . VAL A 1 48 ? 13.393 5.532 -3.452 1.00 0.00 1983 VAL A C 15
ATOM 22414 O O . VAL A 1 48 ? 14.333 6.117 -2.915 1.00 0.00 1983 VAL A O 15
ATOM 22427 N N . ASP A 1 49 ? 12.622 6.125 -4.372 1.00 0.00 1984 ASP A N 15
ATOM 22428 C CA . ASP A 1 49 ? 12.810 7.499 -4.834 1.00 0.00 1984 ASP A CA 15
ATOM 22429 C C . ASP A 1 49 ? 12.372 8.503 -3.776 1.00 0.00 1984 ASP A C 15
ATOM 22430 O O . ASP A 1 49 ? 12.835 9.638 -3.799 1.00 0.00 1984 ASP A O 15
ATOM 22439 N N . LEU A 1 50 ? 11.514 8.064 -2.851 1.00 0.00 1985 LEU A N 15
ATOM 22440 C CA . LEU A 1 50 ? 10.985 8.845 -1.737 1.00 0.00 1985 LEU A CA 15
ATOM 22441 C C . LEU A 1 50 ? 11.837 8.645 -0.469 1.00 0.00 1985 LEU A C 15
ATOM 22442 O O . LEU A 1 50 ? 11.779 9.483 0.428 1.00 0.00 1985 LEU A O 15
ATOM 22458 N N . GLY A 1 51 ? 12.630 7.564 -0.364 1.00 0.00 1986 GLY A N 15
ATOM 22459 C CA . GLY A 1 51 ? 13.508 7.295 0.784 1.00 0.00 1986 GLY A CA 15
ATOM 22460 C C . GLY A 1 51 ? 13.390 5.891 1.369 1.00 0.00 1986 GLY A C 15
ATOM 22461 O O . GLY A 1 51 ? 13.860 5.639 2.476 1.00 0.00 1986 GLY A O 15
ATOM 22465 N N . LEU A 1 52 ? 12.756 4.967 0.648 1.00 0.00 1987 LEU A N 15
ATOM 22466 C CA . LEU A 1 52 ? 12.557 3.600 1.110 1.00 0.00 1987 LEU A CA 15
ATOM 22467 C C . LEU A 1 52 ? 13.851 2.785 1.070 1.00 0.00 1987 LEU A C 15
ATOM 22468 O O . LEU A 1 52 ? 14.397 2.539 -0.005 1.00 0.00 1987 LEU A O 15
ATOM 22484 N N . ASP A 1 53 ? 14.331 2.337 2.229 1.00 0.00 1988 ASP A N 15
ATOM 22485 C CA . ASP A 1 53 ? 15.543 1.519 2.347 1.00 0.00 1988 ASP A CA 15
ATOM 22486 C C . ASP A 1 53 ? 15.152 0.083 2.714 1.00 0.00 1988 ASP A C 15
ATOM 22487 O O . ASP A 1 53 ? 13.984 -0.282 2.838 1.00 0.00 1988 ASP A O 15
ATOM 22496 N N . SER A 1 54 ? 16.143 -0.777 2.821 1.00 0.00 1989 SER A N 15
ATOM 22497 C CA . SER A 1 54 ? 16.045 -2.185 3.162 1.00 0.00 1989 SER A CA 15
ATOM 22498 C C . SER A 1 54 ? 15.326 -2.360 4.507 1.00 0.00 1989 SER A C 15
ATOM 22499 O O . SER A 1 54 ? 14.495 -3.255 4.640 1.00 0.00 1989 SER A O 15
ATOM 22507 N N . ILE A 1 55 ? 15.606 -1.488 5.484 1.00 0.00 1990 ILE A N 15
ATOM 22508 C CA . ILE A 1 55 ? 15.012 -1.563 6.816 1.00 0.00 1990 ILE A CA 15
ATOM 22509 C C . ILE A 1 55 ? 13.514 -1.299 6.739 1.00 0.00 1990 ILE A C 15
ATOM 22510 O O . ILE A 1 55 ? 12.716 -2.150 7.132 1.00 0.00 1990 ILE A O 15
ATOM 22526 N N . VAL A 1 56 ? 13.160 -0.122 6.219 1.00 0.00 1991 VAL A N 15
ATOM 22527 C CA . VAL A 1 56 ? 11.798 0.358 6.063 1.00 0.00 1991 VAL A CA 15
ATOM 22528 C C . VAL A 1 56 ? 10.975 -0.635 5.244 1.00 0.00 1991 VAL A C 15
ATOM 22529 O O . VAL A 1 56 ? 9.827 -0.921 5.578 1.00 0.00 1991 VAL A O 15
ATOM 22542 N N . GLY A 1 57 ? 11.551 -1.198 4.181 1.00 0.00 1992 GLY A N 15
ATOM 22543 C CA . GLY A 1 57 ? 10.831 -2.138 3.348 1.00 0.00 1992 GLY A CA 15
ATOM 22544 C C . GLY A 1 57 ? 10.411 -3.392 4.103 1.00 0.00 1992 GLY A C 15
ATOM 22545 O O . GLY A 1 57 ? 9.341 -3.923 3.818 1.00 0.00 1992 GLY A O 15
ATOM 22549 N N . VAL A 1 58 ? 11.218 -3.884 5.043 1.00 0.00 1993 VAL A N 15
ATOM 22550 C CA . VAL A 1 58 ? 10.893 -5.075 5.821 1.00 0.00 1993 VAL A CA 15
ATOM 22551 C C . VAL A 1 58 ? 9.766 -4.742 6.800 1.00 0.00 1993 VAL A C 15
ATOM 22552 O O . VAL A 1 58 ? 8.731 -5.404 6.774 1.00 0.00 1993 VAL A O 15
ATOM 22565 N N . GLU A 1 59 ? 9.928 -3.728 7.647 1.00 0.00 1994 GLU A N 15
ATOM 22566 C CA . GLU A 1 59 ? 8.896 -3.356 8.619 1.00 0.00 1994 GLU A CA 15
ATOM 22567 C C . GLU A 1 59 ? 7.572 -3.016 7.926 1.00 0.00 1994 GLU A C 15
ATOM 22568 O O . GLU A 1 59 ? 6.515 -3.484 8.357 1.00 0.00 1994 GLU A O 15
ATOM 22580 N N . TRP A 1 60 ? 7.615 -2.285 6.809 1.00 0.00 1995 TRP A N 15
ATOM 22581 C CA . TRP A 1 60 ? 6.413 -1.909 6.091 1.00 0.00 1995 TRP A CA 15
ATOM 22582 C C . TRP A 1 60 ? 5.754 -3.115 5.436 1.00 0.00 1995 TRP A C 15
ATOM 22583 O O . TRP A 1 60 ? 4.525 -3.205 5.414 1.00 0.00 1995 TRP A O 15
ATOM 22604 N N . THR A 1 61 ? 6.547 -4.053 4.900 1.00 0.00 1996 THR A N 15
ATOM 22605 C CA . THR A 1 61 ? 5.950 -5.241 4.274 1.00 0.00 1996 THR A CA 15
ATOM 22606 C C . THR A 1 61 ? 5.146 -5.991 5.345 1.00 0.00 1996 THR A C 15
ATOM 22607 O O . THR A 1 61 ? 4.104 -6.585 5.064 1.00 0.00 1996 THR A O 15
ATOM 22618 N N . THR A 1 62 ? 5.614 -5.937 6.592 1.00 0.00 1997 THR A N 15
ATOM 22619 C CA . THR A 1 62 ? 4.952 -6.579 7.697 1.00 0.00 1997 THR A CA 15
ATOM 22620 C C . THR A 1 62 ? 3.692 -5.784 8.051 1.00 0.00 1997 THR A C 15
ATOM 22621 O O . THR A 1 62 ? 2.635 -6.398 8.180 1.00 0.00 1997 THR A O 15
ATOM 22632 N N . THR A 1 63 ? 3.744 -4.449 8.117 1.00 0.00 1998 THR A N 15
ATOM 22633 C CA . THR A 1 63 ? 2.573 -3.629 8.426 1.00 0.00 1998 THR A CA 15
ATOM 22634 C C . THR A 1 63 ? 1.453 -3.964 7.439 1.00 0.00 1998 THR A C 15
ATOM 22635 O O . THR A 1 63 ? 0.286 -4.042 7.820 1.00 0.00 1998 THR A O 15
ATOM 22646 N N . ILE A 1 64 ? 1.814 -4.180 6.176 1.00 0.00 1999 ILE A N 15
ATOM 22647 C CA . ILE A 1 64 ? 0.895 -4.516 5.093 1.00 0.00 1999 ILE A CA 15
ATOM 22648 C C . ILE A 1 64 ? 0.240 -5.862 5.393 1.00 0.00 1999 ILE A C 15
ATOM 22649 O O . ILE A 1 64 ? -0.984 -5.990 5.294 1.00 0.00 1999 ILE A O 15
ATOM 22665 N N . ASN A 1 65 ? 1.052 -6.866 5.734 1.00 0.00 2000 ASN A N 15
ATOM 22666 C CA . ASN A 1 65 ? 0.569 -8.202 6.037 1.00 0.00 2000 ASN A CA 15
ATOM 22667 C C . ASN A 1 65 ? -0.406 -8.162 7.179 1.00 0.00 2000 ASN A C 15
ATOM 22668 O O . ASN A 1 65 ? -1.413 -8.845 7.130 1.00 0.00 2000 ASN A O 15
ATOM 22679 N N . GLN A 1 66 ? -0.092 -7.391 8.209 1.00 0.00 2001 GLN A N 15
ATOM 22680 C CA . GLN A 1 66 ? -0.937 -7.282 9.382 1.00 0.00 2001 GLN A CA 15
ATOM 22681 C C . GLN A 1 66 ? -2.251 -6.587 9.049 1.00 0.00 2001 GLN A C 15
ATOM 22682 O O . GLN A 1 66 ? -3.268 -6.893 9.669 1.00 0.00 2001 GLN A O 15
ATOM 22696 N N . THR A 1 67 ? -2.260 -5.708 8.045 1.00 0.00 2002 THR A N 15
ATOM 22697 C CA . THR A 1 67 ? -3.459 -5.003 7.667 1.00 0.00 2002 THR A CA 15
ATOM 22698 C C . THR A 1 67 ? -4.452 -5.933 6.964 1.00 0.00 2002 THR A C 15
ATOM 22699 O O . THR A 1 67 ? -5.602 -6.054 7.385 1.00 0.00 2002 THR A O 15
ATOM 22710 N N . TYR A 1 68 ? -4.013 -6.605 5.898 1.00 0.00 2003 TYR A N 15
ATOM 22711 C CA . TYR A 1 68 ? -4.856 -7.477 5.092 1.00 0.00 2003 TYR A CA 15
ATOM 22712 C C . TYR A 1 68 ? -4.761 -8.949 5.469 1.00 0.00 2003 TYR A C 15
ATOM 22713 O O . TYR A 1 68 ? -5.365 -9.778 4.789 1.00 0.00 2003 TYR A O 15
ATOM 22731 N N . ASN A 1 69 ? -4.048 -9.265 6.552 1.00 0.00 2004 ASN A N 15
ATOM 22732 C CA . ASN A 1 69 ? -3.818 -10.599 7.095 1.00 0.00 2004 ASN A CA 15
ATOM 22733 C C . ASN A 1 69 ? -3.203 -11.516 6.045 1.00 0.00 2004 ASN A C 15
ATOM 22734 O O . ASN A 1 69 ? -3.809 -12.497 5.622 1.00 0.00 2004 ASN A O 15
ATOM 22745 N N . LEU A 1 70 ? -1.989 -11.193 5.609 1.00 0.00 2005 LEU A N 15
ATOM 22746 C CA . LEU A 1 70 ? -1.239 -11.909 4.578 1.00 0.00 2005 LEU A CA 15
ATOM 22747 C C . LEU A 1 70 ? 0.138 -12.306 5.086 1.00 0.00 2005 LEU A C 15
ATOM 22748 O O . LEU A 1 70 ? 0.420 -12.206 6.280 1.00 0.00 2005 LEU A O 15
ATOM 22764 N N . ASN A 1 71 ? 0.995 -12.761 4.175 1.00 0.00 2006 ASN A N 15
ATOM 22765 C CA . ASN A 1 71 ? 2.363 -13.144 4.435 1.00 0.00 2006 ASN A CA 15
ATOM 22766 C C . ASN A 1 71 ? 3.164 -12.677 3.229 1.00 0.00 2006 ASN A C 15
ATOM 22767 O O . ASN A 1 71 ? 3.001 -13.211 2.134 1.00 0.00 2006 ASN A O 15
ATOM 22778 N N . LEU A 1 72 ? 4.051 -11.712 3.436 1.00 0.00 2007 LEU A N 15
ATOM 22779 C CA . LEU A 1 72 ? 4.908 -11.112 2.420 1.00 0.00 2007 LEU A CA 15
ATOM 22780 C C . LEU A 1 72 ? 6.240 -10.766 3.058 1.00 0.00 2007 LEU A C 15
ATOM 22781 O O . LEU A 1 72 ? 6.366 -10.787 4.287 1.00 0.00 2007 LEU A O 15
ATOM 22797 N N . LYS A 1 73 ? 7.248 -10.467 2.239 1.00 0.00 2008 LYS A N 15
ATOM 22798 C CA . LYS A 1 73 ? 8.575 -10.104 2.710 1.00 0.00 2008 LYS A CA 15
ATOM 22799 C C . LYS A 1 73 ? 9.125 -8.923 1.926 1.00 0.00 2008 LYS A C 15
ATOM 22800 O O . LYS A 1 73 ? 8.414 -8.334 1.106 1.00 0.00 2008 LYS A O 15
ATOM 22819 N N . ALA A 1 74 ? 10.392 -8.584 2.170 1.00 0.00 2009 ALA A N 15
ATOM 22820 C CA . ALA A 1 74 ? 11.077 -7.475 1.514 1.00 0.00 2009 ALA A CA 15
ATOM 22821 C C . ALA A 1 74 ? 11.077 -7.617 -0.011 1.00 0.00 2009 ALA A C 15
ATOM 22822 O O . ALA A 1 74 ? 11.110 -6.613 -0.714 1.00 0.00 2009 ALA A O 15
ATOM 22829 N N . THR A 1 75 ? 10.955 -8.847 -0.523 1.00 0.00 2010 THR A N 15
ATOM 22830 C CA . THR A 1 75 ? 10.923 -9.128 -1.950 1.00 0.00 2010 THR A CA 15
ATOM 22831 C C . THR A 1 75 ? 9.808 -8.305 -2.595 1.00 0.00 2010 THR A C 15
ATOM 22832 O O . THR A 1 75 ? 9.994 -7.811 -3.694 1.00 0.00 2010 THR A O 15
ATOM 22843 N N . LYS A 1 76 ? 8.672 -8.104 -1.909 1.00 0.00 2011 LYS A N 15
ATOM 22844 C CA . LYS A 1 76 ? 7.565 -7.334 -2.458 1.00 0.00 2011 LYS A CA 15
ATOM 22845 C C . LYS A 1 76 ? 7.967 -5.932 -2.828 1.00 0.00 2011 LYS A C 15
ATOM 22846 O O . LYS A 1 76 ? 7.630 -5.479 -3.913 1.00 0.00 2011 LYS A O 15
ATOM 22865 N N . LEU A 1 77 ? 8.657 -5.252 -1.923 1.00 0.00 2012 LEU A N 15
ATOM 22866 C CA . LEU A 1 77 ? 9.106 -3.888 -2.160 1.00 0.00 2012 LEU A CA 15
ATOM 22867 C C . LEU A 1 77 ? 10.009 -3.859 -3.389 1.00 0.00 2012 LEU A C 15
ATOM 22868 O O . LEU A 1 77 ? 9.935 -2.927 -4.189 1.00 0.00 2012 LEU A O 15
ATOM 22884 N N . TYR A 1 78 ? 10.829 -4.894 -3.558 1.00 0.00 2013 TYR A N 15
ATOM 22885 C CA . TYR A 1 78 ? 11.748 -5.025 -4.672 1.00 0.00 2013 TYR A CA 15
ATOM 22886 C C . TYR A 1 78 ? 11.062 -5.486 -5.966 1.00 0.00 2013 TYR A C 15
ATOM 22887 O O . TYR A 1 78 ? 11.619 -5.290 -7.052 1.00 0.00 2013 TYR A O 15
ATOM 22905 N N . ASP A 1 79 ? 9.869 -6.083 -5.886 1.00 0.00 2014 ASP A N 15
ATOM 22906 C CA . ASP A 1 79 ? 9.121 -6.573 -7.033 1.00 0.00 2014 ASP A CA 15
ATOM 22907 C C . ASP A 1 79 ? 8.163 -5.502 -7.529 1.00 0.00 2014 ASP A C 15
ATOM 22908 O O . ASP A 1 79 ? 7.947 -5.374 -8.733 1.00 0.00 2014 ASP A O 15
ATOM 22917 N N . TYR A 1 80 ? 7.609 -4.712 -6.608 1.00 0.00 2015 TYR A N 15
ATOM 22918 C CA . TYR A 1 80 ? 6.646 -3.656 -6.862 1.00 0.00 2015 TYR A CA 15
ATOM 22919 C C . TYR A 1 80 ? 7.066 -2.396 -6.099 1.00 0.00 2015 TYR A C 15
ATOM 22920 O O . TYR A 1 80 ? 6.602 -2.149 -4.984 1.00 0.00 2015 TYR A O 15
ATOM 22938 N N . PRO A 1 81 ? 7.941 -1.565 -6.674 1.00 0.00 2016 PRO A N 15
ATOM 22939 C CA . PRO A 1 81 ? 8.393 -0.354 -6.020 1.00 0.00 2016 PRO A CA 15
ATOM 22940 C C . PRO A 1 81 ? 7.338 0.768 -5.989 1.00 0.00 2016 PRO A C 15
ATOM 22941 O O . PRO A 1 81 ? 7.668 1.813 -5.438 1.00 0.00 2016 PRO A O 15
ATOM 22952 N N . THR A 1 82 ? 6.132 0.617 -6.554 1.00 0.00 2017 THR A N 15
ATOM 22953 C CA . THR A 1 82 ? 5.081 1.632 -6.574 1.00 0.00 2017 THR A CA 15
ATOM 22954 C C . THR A 1 82 ? 3.781 1.008 -6.050 1.00 0.00 2017 THR A C 15
ATOM 22955 O O . THR A 1 82 ? 3.597 -0.211 -6.081 1.00 0.00 2017 THR A O 15
ATOM 22966 N N . LEU A 1 83 ? 2.852 1.828 -5.557 1.00 0.00 2018 LEU A N 15
ATOM 22967 C CA . LEU A 1 83 ? 1.565 1.394 -4.996 1.00 0.00 2018 LEU A CA 15
ATOM 22968 C C . LEU A 1 83 ? 0.704 0.713 -6.040 1.00 0.00 2018 LEU A C 15
ATOM 22969 O O . LEU A 1 83 ? -0.050 -0.195 -5.694 1.00 0.00 2018 LEU A O 15
ATOM 22985 N N . LEU A 1 84 ? 0.800 1.153 -7.296 1.00 0.00 2019 LEU A N 15
ATOM 22986 C CA . LEU A 1 84 ? 0.012 0.601 -8.392 1.00 0.00 2019 LEU A CA 15
ATOM 22987 C C . LEU A 1 84 ? 0.168 -0.913 -8.500 1.00 0.00 2019 LEU A C 15
ATOM 22988 O O . LEU A 1 84 ? -0.823 -1.648 -8.513 1.00 0.00 2019 LEU A O 15
ATOM 23004 N N . GLU A 1 85 ? 1.410 -1.360 -8.609 1.00 0.00 2020 GLU A N 15
ATOM 23005 C CA . GLU A 1 85 ? 1.810 -2.758 -8.718 1.00 0.00 2020 GLU A CA 15
ATOM 23006 C C . GLU A 1 85 ? 1.704 -3.468 -7.363 1.00 0.00 2020 GLU A C 15
ATOM 23007 O O . GLU A 1 85 ? 1.242 -4.609 -7.314 1.00 0.00 2020 GLU A O 15
ATOM 23019 N N . LEU A 1 86 ? 2.063 -2.796 -6.257 1.00 0.00 2021 LEU A N 15
ATOM 23020 C CA . LEU A 1 86 ? 2.009 -3.371 -4.909 1.00 0.00 2021 LEU A CA 15
ATOM 23021 C C . LEU A 1 86 ? 0.582 -3.814 -4.590 1.00 0.00 2021 LEU A C 15
ATOM 23022 O O . LEU A 1 86 ? 0.349 -4.966 -4.227 1.00 0.00 2021 LEU A O 15
ATOM 23038 N N . SER A 1 87 ? -0.368 -2.889 -4.729 1.00 0.00 2022 SER A N 15
ATOM 23039 C CA . SER A 1 87 ? -1.781 -3.110 -4.483 1.00 0.00 2022 SER A CA 15
ATOM 23040 C C . SER A 1 87 ? -2.319 -4.205 -5.404 1.00 0.00 2022 SER A C 15
ATOM 23041 O O . SER A 1 87 ? -3.112 -5.046 -4.975 1.00 0.00 2022 SER A O 15
ATOM 23049 N N . GLY A 1 88 ? -1.838 -4.210 -6.651 1.00 0.00 2023 GLY A N 15
ATOM 23050 C CA . GLY A 1 88 ? -2.210 -5.129 -7.710 1.00 0.00 2023 GLY A CA 15
ATOM 23051 C C . GLY A 1 88 ? -2.039 -6.563 -7.265 1.00 0.00 2023 GLY A C 15
ATOM 23052 O O . GLY A 1 88 ? -2.914 -7.382 -7.548 1.00 0.00 2023 GLY A O 15
ATOM 23056 N N . TYR A 1 89 ? -0.971 -6.851 -6.521 1.00 0.00 2024 TYR A N 15
ATOM 23057 C CA . TYR A 1 89 ? -0.717 -8.188 -6.036 1.00 0.00 2024 TYR A CA 15
ATOM 23058 C C . TYR A 1 89 ? -1.535 -8.465 -4.779 1.00 0.00 2024 TYR A C 15
ATOM 23059 O O . TYR A 1 89 ? -2.271 -9.447 -4.761 1.00 0.00 2024 TYR A O 15
ATOM 23077 N N . ILE A 1 90 ? -1.475 -7.584 -3.770 1.00 0.00 2025 ILE A N 15
ATOM 23078 C CA . ILE A 1 90 ? -2.178 -7.734 -2.489 1.00 0.00 2025 ILE A CA 15
ATOM 23079 C C . ILE A 1 90 ? -3.651 -8.060 -2.688 1.00 0.00 2025 ILE A C 15
ATOM 23080 O O . ILE A 1 90 ? -4.137 -9.012 -2.075 1.00 0.00 2025 ILE A O 15
ATOM 23096 N N . ALA A 1 91 ? -4.347 -7.283 -3.517 1.00 0.00 2026 ALA A N 15
ATOM 23097 C CA . ALA A 1 91 ? -5.765 -7.459 -3.784 1.00 0.00 2026 ALA A CA 15
ATOM 23098 C C . ALA A 1 91 ? -6.103 -8.892 -4.207 1.00 0.00 2026 ALA A C 15
ATOM 23099 O O . ALA A 1 91 ? -7.168 -9.396 -3.861 1.00 0.00 2026 ALA A O 15
ATOM 23106 N N . GLN A 1 92 ? -5.213 -9.551 -4.950 1.00 0.00 2027 GLN A N 15
ATOM 23107 C CA . GLN A 1 92 ? -5.423 -10.915 -5.413 1.00 0.00 2027 GLN A CA 15
ATOM 23108 C C . GLN A 1 92 ? -5.183 -11.916 -4.275 1.00 0.00 2027 GLN A C 15
ATOM 23109 O O . GLN A 1 92 ? -5.856 -12.941 -4.214 1.00 0.00 2027 GLN A O 15
ATOM 23123 N N . ILE A 1 93 ? -4.239 -11.639 -3.366 1.00 0.00 2028 ILE A N 15
ATOM 23124 C CA . ILE A 1 93 ? -3.918 -12.532 -2.250 1.00 0.00 2028 ILE A CA 15
ATOM 23125 C C . ILE A 1 93 ? -5.111 -12.621 -1.311 1.00 0.00 2028 ILE A C 15
ATOM 23126 O O . ILE A 1 93 ? -5.643 -13.708 -1.110 1.00 0.00 2028 ILE A O 15
ATOM 23142 N N . LEU A 1 94 ? -5.596 -11.484 -0.801 1.00 0.00 2029 LEU A N 15
ATOM 23143 C CA . LEU A 1 94 ? -6.728 -11.488 0.124 1.00 0.00 2029 LEU A CA 15
ATOM 23144 C C . LEU A 1 94 ? -7.979 -12.046 -0.533 1.00 0.00 2029 LEU A C 15
ATOM 23145 O O . LEU A 1 94 ? -8.786 -12.701 0.120 1.00 0.00 2029 LEU A O 15
ATOM 23161 N N . SER A 1 95 ? -8.109 -11.828 -1.840 1.00 0.00 2030 SER A N 15
ATOM 23162 C CA . SER A 1 95 ? -9.271 -12.310 -2.575 1.00 0.00 2030 SER A CA 15
ATOM 23163 C C . SER A 1 95 ? -9.217 -13.834 -2.694 1.00 0.00 2030 SER A C 15
ATOM 23164 O O . SER A 1 95 ? -10.254 -14.472 -2.893 1.00 0.00 2030 SER A O 15
ATOM 23172 N N . SER A 1 96 ? -8.024 -14.423 -2.597 1.00 0.00 2031 SER A N 15
ATOM 23173 C CA . SER A 1 96 ? -7.805 -15.856 -2.699 1.00 0.00 2031 SER A CA 15
ATOM 23174 C C . SER A 1 96 ? -7.902 -16.499 -1.317 1.00 0.00 2031 SER A C 15
ATOM 23175 O O . SER A 1 96 ? -8.190 -17.692 -1.209 1.00 0.00 2031 SER A O 15
ATOM 23183 N N . GLN A 1 97 ? -7.694 -15.728 -0.246 1.00 0.00 2032 GLN A N 15
ATOM 23184 C CA . GLN A 1 97 ? -7.783 -16.261 1.102 1.00 0.00 2032 GLN A CA 15
ATOM 23185 C C . GLN A 1 97 ? -9.242 -16.516 1.489 1.00 0.00 2032 GLN A C 15
ATOM 23186 O O . GLN A 1 97 ? -9.516 -17.311 2.396 1.00 0.00 2032 GLN A O 15
ATOM 23200 N N . GLY A 1 98 ? -10.182 -15.816 0.855 1.00 0.00 2033 GLY A N 15
ATOM 23201 C CA . GLY A 1 98 ? -11.609 -15.935 1.082 1.00 0.00 2033 GLY A CA 15
ATOM 23202 C C . GLY A 1 98 ? -12.276 -16.695 -0.056 1.00 0.00 2033 GLY A C 15
ATOM 23203 O O . GLY A 1 98 ? -11.642 -17.056 -1.051 1.00 0.00 2033 GLY A O 15
ATOM 23207 N N . THR A 1 99 ? -13.564 -16.960 0.121 1.00 0.00 2034 THR A N 15
ATOM 23208 C CA . THR A 1 99 ? -14.414 -17.662 -0.832 1.00 0.00 2034 THR A CA 15
ATOM 23209 C C . THR A 1 99 ? -14.846 -16.723 -1.958 1.00 0.00 2034 THR A C 15
ATOM 23210 O O . THR A 1 99 ? -15.507 -17.185 -2.913 1.00 0.00 2034 THR A O 15
ATOM 23221 N N . SER A 1 1 ? -13.424 1.232 -12.321 1.00 0.00 1936 SER A N 16
ATOM 23222 C CA . SER A 1 1 ? -12.978 2.001 -11.150 1.00 0.00 1936 SER A CA 16
ATOM 23223 C C . SER A 1 1 ? -13.073 3.496 -11.431 1.00 0.00 1936 SER A C 16
ATOM 23224 O O . SER A 1 1 ? -13.029 3.947 -12.577 1.00 0.00 1936 SER A O 16
ATOM 23232 N N . GLY A 1 2 ? -13.172 4.259 -10.349 1.00 0.00 1937 GLY A N 16
ATOM 23233 C CA . GLY A 1 2 ? -13.275 5.703 -10.287 1.00 0.00 1937 GLY A CA 16
ATOM 23234 C C . GLY A 1 2 ? -13.612 6.067 -8.845 1.00 0.00 1937 GLY A C 16
ATOM 23235 O O . GLY A 1 2 ? -14.597 6.760 -8.603 1.00 0.00 1937 GLY A O 16
ATOM 23239 N N . LEU A 1 3 ? -12.912 5.456 -7.882 1.00 0.00 1938 LEU A N 16
ATOM 23240 C CA . LEU A 1 3 ? -13.095 5.689 -6.452 1.00 0.00 1938 LEU A CA 16
ATOM 23241 C C . LEU A 1 3 ? -12.217 6.901 -6.188 1.00 0.00 1938 LEU A C 16
ATOM 23242 O O . LEU A 1 3 ? -10.995 6.790 -6.277 1.00 0.00 1938 LEU A O 16
ATOM 23258 N N . VAL A 1 4 ? -12.822 8.073 -5.995 1.00 0.00 1939 VAL A N 16
ATOM 23259 C CA . VAL A 1 4 ? -12.104 9.325 -5.774 1.00 0.00 1939 VAL A CA 16
ATOM 23260 C C . VAL A 1 4 ? -12.503 10.028 -4.461 1.00 0.00 1939 VAL A C 16
ATOM 23261 O O . VAL A 1 4 ? -13.521 10.732 -4.426 1.00 0.00 1939 VAL A O 16
ATOM 23274 N N . PRO A 1 5 ? -11.755 9.844 -3.361 1.00 0.00 1940 PRO A N 16
ATOM 23275 C CA . PRO A 1 5 ? -12.012 10.484 -2.069 1.00 0.00 1940 PRO A CA 16
ATOM 23276 C C . PRO A 1 5 ? -11.588 11.966 -2.110 1.00 0.00 1940 PRO A C 16
ATOM 23277 O O . PRO A 1 5 ? -11.224 12.498 -3.165 1.00 0.00 1940 PRO A O 16
ATOM 23288 N N . ARG A 1 6 ? -11.685 12.661 -0.972 1.00 0.00 1941 ARG A N 16
ATOM 23289 C CA . ARG A 1 6 ? -11.316 14.071 -0.813 1.00 0.00 1941 ARG A CA 16
ATOM 23290 C C . ARG A 1 6 ? -10.072 14.224 0.074 1.00 0.00 1941 ARG A C 16
ATOM 23291 O O . ARG A 1 6 ? -9.422 13.234 0.412 1.00 0.00 1941 ARG A O 16
ATOM 23312 N N . GLY A 1 7 ? -9.748 15.459 0.463 1.00 0.00 1942 GLY A N 16
ATOM 23313 C CA . GLY A 1 7 ? -8.605 15.822 1.289 1.00 0.00 1942 GLY A CA 16
ATOM 23314 C C . GLY A 1 7 ? -8.576 15.166 2.665 1.00 0.00 1942 GLY A C 16
ATOM 23315 O O . GLY A 1 7 ? -7.512 15.125 3.280 1.00 0.00 1942 GLY A O 16
ATOM 23319 N N . SER A 1 8 ? -9.711 14.702 3.193 1.00 0.00 1943 SER A N 16
ATOM 23320 C CA . SER A 1 8 ? -9.736 14.029 4.479 1.00 0.00 1943 SER A CA 16
ATOM 23321 C C . SER A 1 8 ? -9.428 12.589 4.091 1.00 0.00 1943 SER A C 16
ATOM 23322 O O . SER A 1 8 ? -10.317 11.876 3.608 1.00 0.00 1943 SER A O 16
ATOM 23330 N N . HIS A 1 9 ? -8.160 12.190 4.201 1.00 0.00 1944 HIS A N 16
ATOM 23331 C CA . HIS A 1 9 ? -7.736 10.850 3.838 1.00 0.00 1944 HIS A CA 16
ATOM 23332 C C . HIS A 1 9 ? -8.313 9.906 4.895 1.00 0.00 1944 HIS A C 16
ATOM 23333 O O . HIS A 1 9 ? -7.714 9.670 5.945 1.00 0.00 1944 HIS A O 16
ATOM 23347 N N . MET A 1 10 ? -9.478 9.327 4.605 1.00 0.00 1945 MET A N 16
ATOM 23348 C CA . MET A 1 10 ? -10.207 8.407 5.468 1.00 0.00 1945 MET A CA 16
ATOM 23349 C C . MET A 1 10 ? -10.568 7.141 4.712 1.00 0.00 1945 MET A C 16
ATOM 23350 O O . MET A 1 10 ? -10.877 7.216 3.521 1.00 0.00 1945 MET A O 16
ATOM 23364 N N . THR A 1 11 ? -10.472 5.987 5.370 1.00 0.00 1946 THR A N 16
ATOM 23365 C CA . THR A 1 11 ? -10.846 4.708 4.799 1.00 0.00 1946 THR A CA 16
ATOM 23366 C C . THR A 1 11 ? -11.933 4.112 5.727 1.00 0.00 1946 THR A C 16
ATOM 23367 O O . THR A 1 11 ? -11.610 3.580 6.790 1.00 0.00 1946 THR A O 16
ATOM 23378 N N . PRO A 1 12 ? -13.231 4.264 5.403 1.00 0.00 1947 PRO A N 16
ATOM 23379 C CA . PRO A 1 12 ? -14.346 3.732 6.188 1.00 0.00 1947 PRO A CA 16
ATOM 23380 C C . PRO A 1 12 ? -14.478 2.224 5.922 1.00 0.00 1947 PRO A C 16
ATOM 23381 O O . PRO A 1 12 ? -13.535 1.590 5.439 1.00 0.00 1947 PRO A O 16
ATOM 23392 N N . GLN A 1 13 ? -15.614 1.619 6.282 1.00 0.00 1948 GLN A N 16
ATOM 23393 C CA . GLN A 1 13 ? -15.841 0.198 6.036 1.00 0.00 1948 GLN A CA 16
ATOM 23394 C C . GLN A 1 13 ? -16.141 0.001 4.541 1.00 0.00 1948 GLN A C 16
ATOM 23395 O O . GLN A 1 13 ? -17.296 -0.215 4.156 1.00 0.00 1948 GLN A O 16
ATOM 23409 N N . VAL A 1 14 ? -15.136 0.146 3.676 1.00 0.00 1949 VAL A N 16
ATOM 23410 C CA . VAL A 1 14 ? -15.306 -0.060 2.249 1.00 0.00 1949 VAL A CA 16
ATOM 23411 C C . VAL A 1 14 ? -15.302 -1.578 2.107 1.00 0.00 1949 VAL A C 16
ATOM 23412 O O . VAL A 1 14 ? -14.250 -2.221 2.165 1.00 0.00 1949 VAL A O 16
ATOM 23425 N N . ASN A 1 15 ? -16.495 -2.153 1.977 1.00 0.00 1950 ASN A N 16
ATOM 23426 C CA . ASN A 1 15 ? -16.717 -3.571 1.843 1.00 0.00 1950 ASN A CA 16
ATOM 23427 C C . ASN A 1 15 ? -15.855 -4.157 0.729 1.00 0.00 1950 ASN A C 16
ATOM 23428 O O . ASN A 1 15 ? -15.105 -5.105 0.958 1.00 0.00 1950 ASN A O 16
ATOM 23439 N N . GLN A 1 16 ? -15.981 -3.607 -0.479 1.00 0.00 1951 GLN A N 16
ATOM 23440 C CA . GLN A 1 16 ? -15.206 -4.051 -1.620 1.00 0.00 1951 GLN A CA 16
ATOM 23441 C C . GLN A 1 16 ? -13.804 -3.487 -1.469 1.00 0.00 1951 GLN A C 16
ATOM 23442 O O . GLN A 1 16 ? -13.590 -2.279 -1.570 1.00 0.00 1951 GLN A O 16
ATOM 23456 N N . VAL A 1 17 ? -12.853 -4.378 -1.233 1.00 0.00 1952 VAL A N 16
ATOM 23457 C CA . VAL A 1 17 ? -11.440 -4.075 -1.045 1.00 0.00 1952 VAL A CA 16
ATOM 23458 C C . VAL A 1 17 ? -10.852 -3.967 -2.452 1.00 0.00 1952 VAL A C 16
ATOM 23459 O O . VAL A 1 17 ? -10.048 -4.782 -2.909 1.00 0.00 1952 VAL A O 16
ATOM 23472 N N . ASN A 1 18 ? -11.343 -2.971 -3.188 1.00 0.00 1953 ASN A N 16
ATOM 23473 C CA . ASN A 1 18 ? -10.936 -2.723 -4.556 1.00 0.00 1953 ASN A CA 16
ATOM 23474 C C . ASN A 1 18 ? -9.448 -2.445 -4.653 1.00 0.00 1953 ASN A C 16
ATOM 23475 O O . ASN A 1 18 ? -8.849 -1.891 -3.734 1.00 0.00 1953 ASN A O 16
ATOM 23486 N N . LEU A 1 19 ? -8.869 -2.738 -5.814 1.00 0.00 1954 LEU A N 16
ATOM 23487 C CA . LEU A 1 19 ? -7.454 -2.498 -6.071 1.00 0.00 1954 LEU A CA 16
ATOM 23488 C C . LEU A 1 19 ? -7.133 -1.031 -5.774 1.00 0.00 1954 LEU A C 16
ATOM 23489 O O . LEU A 1 19 ? -6.123 -0.718 -5.151 1.00 0.00 1954 LEU A O 16
ATOM 23505 N N . SER A 1 20 ? -8.010 -0.133 -6.212 1.00 0.00 1955 SER A N 16
ATOM 23506 C CA . SER A 1 20 ? -7.916 1.306 -6.050 1.00 0.00 1955 SER A CA 16
ATOM 23507 C C . SER A 1 20 ? -7.929 1.698 -4.573 1.00 0.00 1955 SER A C 16
ATOM 23508 O O . SER A 1 20 ? -7.126 2.529 -4.155 1.00 0.00 1955 SER A O 16
ATOM 23516 N N . GLU A 1 21 ? -8.823 1.084 -3.798 1.00 0.00 1956 GLU A N 16
ATOM 23517 C CA . GLU A 1 21 ? -8.993 1.326 -2.372 1.00 0.00 1956 GLU A CA 16
ATOM 23518 C C . GLU A 1 21 ? -7.729 0.921 -1.621 1.00 0.00 1956 GLU A C 16
ATOM 23519 O O . GLU A 1 21 ? -7.322 1.591 -0.676 1.00 0.00 1956 GLU A O 16
ATOM 23531 N N . ILE A 1 22 ? -7.081 -0.169 -2.031 1.00 0.00 1957 ILE A N 16
ATOM 23532 C CA . ILE A 1 22 ? -5.856 -0.612 -1.389 1.00 0.00 1957 ILE A CA 16
ATOM 23533 C C . ILE A 1 22 ? -4.760 0.353 -1.800 1.00 0.00 1957 ILE A C 16
ATOM 23534 O O . ILE A 1 22 ? -4.031 0.867 -0.962 1.00 0.00 1957 ILE A O 16
ATOM 23550 N N . LYS A 1 23 ? -4.635 0.605 -3.101 1.00 0.00 1958 LYS A N 16
ATOM 23551 C CA . LYS A 1 23 ? -3.629 1.476 -3.675 1.00 0.00 1958 LYS A CA 16
ATOM 23552 C C . LYS A 1 23 ? -3.571 2.824 -2.969 1.00 0.00 1958 LYS A C 16
ATOM 23553 O O . LYS A 1 23 ? -2.478 3.297 -2.645 1.00 0.00 1958 LYS A O 16
ATOM 23572 N N . GLN A 1 24 ? -4.724 3.456 -2.755 1.00 0.00 1959 GLN A N 16
ATOM 23573 C CA . GLN A 1 24 ? -4.754 4.743 -2.091 1.00 0.00 1959 GLN A CA 16
ATOM 23574 C C . GLN A 1 24 ? -4.297 4.605 -0.630 1.00 0.00 1959 GLN A C 16
ATOM 23575 O O . GLN A 1 24 ? -3.493 5.415 -0.179 1.00 0.00 1959 GLN A O 16
ATOM 23589 N N . VAL A 1 25 ? -4.757 3.577 0.098 1.00 0.00 1960 VAL A N 16
ATOM 23590 C CA . VAL A 1 25 ? -4.391 3.363 1.494 1.00 0.00 1960 VAL A CA 16
ATOM 23591 C C . VAL A 1 25 ? -2.891 3.152 1.580 1.00 0.00 1960 VAL A C 16
ATOM 23592 O O . VAL A 1 25 ? -2.236 3.758 2.423 1.00 0.00 1960 VAL A O 16
ATOM 23605 N N . LEU A 1 26 ? -2.328 2.307 0.711 1.00 0.00 1961 LEU A N 16
ATOM 23606 C CA . LEU A 1 26 ? -0.909 2.039 0.690 1.00 0.00 1961 LEU A CA 16
ATOM 23607 C C . LEU A 1 26 ? -0.154 3.352 0.662 1.00 0.00 1961 LEU A C 16
ATOM 23608 O O . LEU A 1 26 ? 0.789 3.499 1.428 1.00 0.00 1961 LEU A O 16
ATOM 23624 N N . LYS A 1 27 ? -0.556 4.282 -0.215 1.00 0.00 1962 LYS A N 16
ATOM 23625 C CA . LYS A 1 27 ? 0.076 5.579 -0.341 1.00 0.00 1962 LYS A CA 16
ATOM 23626 C C . LYS A 1 27 ? 0.151 6.244 1.027 1.00 0.00 1962 LYS A C 16
ATOM 23627 O O . LYS A 1 27 ? 1.232 6.649 1.443 1.00 0.00 1962 LYS A O 16
ATOM 23646 N N . GLN A 1 28 ? -0.975 6.304 1.733 1.00 0.00 1963 GLN A N 16
ATOM 23647 C CA . GLN A 1 28 ? -1.067 6.917 3.047 1.00 0.00 1963 GLN A CA 16
ATOM 23648 C C . GLN A 1 28 ? -0.186 6.234 4.093 1.00 0.00 1963 GLN A C 16
ATOM 23649 O O . GLN A 1 28 ? 0.380 6.914 4.944 1.00 0.00 1963 GLN A O 16
ATOM 23663 N N . GLN A 1 29 ? -0.094 4.903 4.072 1.00 0.00 1964 GLN A N 16
ATOM 23664 C CA . GLN A 1 29 ? 0.679 4.145 5.047 1.00 0.00 1964 GLN A CA 16
ATOM 23665 C C . GLN A 1 29 ? 2.168 4.318 4.788 1.00 0.00 1964 GLN A C 16
ATOM 23666 O O . GLN A 1 29 ? 2.979 4.319 5.709 1.00 0.00 1964 GLN A O 16
ATOM 23680 N N . LEU A 1 30 ? 2.534 4.410 3.514 1.00 0.00 1965 LEU A N 16
ATOM 23681 C CA . LEU A 1 30 ? 3.918 4.587 3.112 1.00 0.00 1965 LEU A CA 16
ATOM 23682 C C . LEU A 1 30 ? 4.350 6.035 3.366 1.00 0.00 1965 LEU A C 16
ATOM 23683 O O . LEU A 1 30 ? 5.498 6.247 3.732 1.00 0.00 1965 LEU A O 16
ATOM 23699 N N . ALA A 1 31 ? 3.447 7.011 3.235 1.00 0.00 1966 ALA A N 16
ATOM 23700 C CA . ALA A 1 31 ? 3.764 8.407 3.447 1.00 0.00 1966 ALA A CA 16
ATOM 23701 C C . ALA A 1 31 ? 4.358 8.637 4.835 1.00 0.00 1966 ALA A C 16
ATOM 23702 O O . ALA A 1 31 ? 5.438 9.205 4.973 1.00 0.00 1966 ALA A O 16
ATOM 23709 N N . GLU A 1 32 ? 3.690 8.129 5.867 1.00 0.00 1967 GLU A N 16
ATOM 23710 C CA . GLU A 1 32 ? 4.140 8.287 7.248 1.00 0.00 1967 GLU A CA 16
ATOM 23711 C C . GLU A 1 32 ? 5.460 7.546 7.482 1.00 0.00 1967 GLU A C 16
ATOM 23712 O O . GLU A 1 32 ? 6.273 7.937 8.322 1.00 0.00 1967 GLU A O 16
ATOM 23724 N N . ALA A 1 33 ? 5.679 6.468 6.726 1.00 0.00 1968 ALA A N 16
ATOM 23725 C CA . ALA A 1 33 ? 6.895 5.667 6.788 1.00 0.00 1968 ALA A CA 16
ATOM 23726 C C . ALA A 1 33 ? 8.082 6.431 6.187 1.00 0.00 1968 ALA A C 16
ATOM 23727 O O . ALA A 1 33 ? 9.230 6.065 6.440 1.00 0.00 1968 ALA A O 16
ATOM 23734 N N . LEU A 1 34 ? 7.809 7.447 5.360 1.00 0.00 1969 LEU A N 16
ATOM 23735 C CA . LEU A 1 34 ? 8.794 8.291 4.698 1.00 0.00 1969 LEU A CA 16
ATOM 23736 C C . LEU A 1 34 ? 8.714 9.739 5.217 1.00 0.00 1969 LEU A C 16
ATOM 23737 O O . LEU A 1 34 ? 9.180 10.649 4.533 1.00 0.00 1969 LEU A O 16
ATOM 23753 N N . TYR A 1 35 ? 8.107 9.974 6.388 1.00 0.00 1970 TYR A N 16
ATOM 23754 C CA . TYR A 1 35 ? 7.957 11.294 7.013 1.00 0.00 1970 TYR A CA 16
ATOM 23755 C C . TYR A 1 35 ? 7.377 12.348 6.052 1.00 0.00 1970 TYR A C 16
ATOM 23756 O O . TYR A 1 35 ? 7.824 13.502 6.023 1.00 0.00 1970 TYR A O 16
ATOM 23774 N N . THR A 1 36 ? 6.385 11.953 5.254 1.00 0.00 1971 THR A N 16
ATOM 23775 C CA . THR A 1 36 ? 5.741 12.806 4.270 1.00 0.00 1971 THR A CA 16
ATOM 23776 C C . THR A 1 36 ? 4.241 12.513 4.202 1.00 0.00 1971 THR A C 16
ATOM 23777 O O . THR A 1 36 ? 3.685 11.840 5.074 1.00 0.00 1971 THR A O 16
ATOM 23788 N N . GLU A 1 37 ? 3.584 13.036 3.167 1.00 0.00 1972 GLU A N 16
ATOM 23789 C CA . GLU A 1 37 ? 2.171 12.897 2.893 1.00 0.00 1972 GLU A CA 16
ATOM 23790 C C . GLU A 1 37 ? 1.936 12.245 1.541 1.00 0.00 1972 GLU A C 16
ATOM 23791 O O . GLU A 1 37 ? 2.696 12.425 0.589 1.00 0.00 1972 GLU A O 16
ATOM 23803 N N . GLU A 1 38 ? 0.862 11.458 1.452 1.00 0.00 1973 GLU A N 16
ATOM 23804 C CA . GLU A 1 38 ? 0.498 10.773 0.218 1.00 0.00 1973 GLU A CA 16
ATOM 23805 C C . GLU A 1 38 ? 0.207 11.770 -0.890 1.00 0.00 1973 GLU A C 16
ATOM 23806 O O . GLU A 1 38 ? 0.248 11.412 -2.063 1.00 0.00 1973 GLU A O 16
ATOM 23818 N N . SER A 1 39 ? -0.067 13.022 -0.532 1.00 0.00 1974 SER A N 16
ATOM 23819 C CA . SER A 1 39 ? -0.342 14.058 -1.498 1.00 0.00 1974 SER A CA 16
ATOM 23820 C C . SER A 1 39 ? 0.854 14.273 -2.435 1.00 0.00 1974 SER A C 16
ATOM 23821 O O . SER A 1 39 ? 0.650 14.852 -3.502 1.00 0.00 1974 SER A O 16
ATOM 23829 N N . GLU A 1 40 ? 2.067 13.820 -2.086 1.00 0.00 1975 GLU A N 16
ATOM 23830 C CA . GLU A 1 40 ? 3.232 13.991 -2.962 1.00 0.00 1975 GLU A CA 16
ATOM 23831 C C . GLU A 1 40 ? 3.777 12.678 -3.542 1.00 0.00 1975 GLU A C 16
ATOM 23832 O O . GLU A 1 40 ? 4.805 12.690 -4.226 1.00 0.00 1975 GLU A O 16
ATOM 23844 N N . ILE A 1 41 ? 3.099 11.555 -3.301 1.00 0.00 1976 ILE A N 16
ATOM 23845 C CA . ILE A 1 41 ? 3.539 10.240 -3.749 1.00 0.00 1976 ILE A CA 16
ATOM 23846 C C . ILE A 1 41 ? 2.817 9.811 -5.013 1.00 0.00 1976 ILE A C 16
ATOM 23847 O O . ILE A 1 41 ? 1.588 9.844 -5.098 1.00 0.00 1976 ILE A O 16
ATOM 23863 N N . ALA A 1 42 ? 3.596 9.392 -6.002 1.00 0.00 1977 ALA A N 16
ATOM 23864 C CA . ALA A 1 42 ? 3.080 8.914 -7.273 1.00 0.00 1977 ALA A CA 16
ATOM 23865 C C . ALA A 1 42 ? 2.793 7.415 -7.132 1.00 0.00 1977 ALA A C 16
ATOM 23866 O O . ALA A 1 42 ? 3.370 6.727 -6.288 1.00 0.00 1977 ALA A O 16
ATOM 23873 N N . GLU A 1 43 ? 1.916 6.884 -7.979 1.00 0.00 1978 GLU A N 16
ATOM 23874 C CA . GLU A 1 43 ? 1.524 5.475 -7.928 1.00 0.00 1978 GLU A CA 16
ATOM 23875 C C . GLU A 1 43 ? 2.447 4.538 -8.697 1.00 0.00 1978 GLU A C 16
ATOM 23876 O O . GLU A 1 43 ? 2.501 3.347 -8.394 1.00 0.00 1978 GLU A O 16
ATOM 23888 N N . ASP A 1 44 ? 3.185 5.095 -9.649 1.00 0.00 1979 ASP A N 16
ATOM 23889 C CA . ASP A 1 44 ? 4.157 4.487 -10.552 1.00 0.00 1979 ASP A CA 16
ATOM 23890 C C . ASP A 1 44 ? 5.590 4.897 -10.200 1.00 0.00 1979 ASP A C 16
ATOM 23891 O O . ASP A 1 44 ? 6.522 4.588 -10.953 1.00 0.00 1979 ASP A O 16
ATOM 23900 N N . GLN A 1 45 ? 5.771 5.618 -9.092 1.00 0.00 1980 GLN A N 16
ATOM 23901 C CA . GLN A 1 45 ? 7.074 6.053 -8.614 1.00 0.00 1980 GLN A CA 16
ATOM 23902 C C . GLN A 1 45 ? 7.573 4.985 -7.653 1.00 0.00 1980 GLN A C 16
ATOM 23903 O O . GLN A 1 45 ? 6.788 4.317 -6.974 1.00 0.00 1980 GLN A O 16
ATOM 23917 N N . LYS A 1 46 ? 8.888 4.794 -7.625 1.00 0.00 1981 LYS A N 16
ATOM 23918 C CA . LYS A 1 46 ? 9.515 3.798 -6.779 1.00 0.00 1981 LYS A CA 16
ATOM 23919 C C . LYS A 1 46 ? 9.688 4.366 -5.384 1.00 0.00 1981 LYS A C 16
ATOM 23920 O O . LYS A 1 46 ? 10.229 5.454 -5.230 1.00 0.00 1981 LYS A O 16
ATOM 23939 N N . PHE A 1 47 ? 9.301 3.619 -4.355 1.00 0.00 1982 PHE A N 16
ATOM 23940 C CA . PHE A 1 47 ? 9.437 4.088 -2.971 1.00 0.00 1982 PHE A CA 16
ATOM 23941 C C . PHE A 1 47 ? 10.903 4.385 -2.648 1.00 0.00 1982 PHE A C 16
ATOM 23942 O O . PHE A 1 47 ? 11.207 5.328 -1.926 1.00 0.00 1982 PHE A O 16
ATOM 23959 N N . VAL A 1 48 ? 11.832 3.578 -3.162 1.00 0.00 1983 VAL A N 16
ATOM 23960 C CA . VAL A 1 48 ? 13.264 3.761 -2.930 1.00 0.00 1983 VAL A CA 16
ATOM 23961 C C . VAL A 1 48 ? 13.744 5.112 -3.475 1.00 0.00 1983 VAL A C 16
ATOM 23962 O O . VAL A 1 48 ? 14.698 5.677 -2.936 1.00 0.00 1983 VAL A O 16
ATOM 23975 N N . ASP A 1 49 ? 13.093 5.619 -4.526 1.00 0.00 1984 ASP A N 16
ATOM 23976 C CA . ASP A 1 49 ? 13.387 6.901 -5.160 1.00 0.00 1984 ASP A CA 16
ATOM 23977 C C . ASP A 1 49 ? 12.825 8.043 -4.305 1.00 0.00 1984 ASP A C 16
ATOM 23978 O O . ASP A 1 49 ? 13.219 9.191 -4.500 1.00 0.00 1984 ASP A O 16
ATOM 23987 N N . LEU A 1 50 ? 11.899 7.747 -3.379 1.00 0.00 1985 LEU A N 16
ATOM 23988 C CA . LEU A 1 50 ? 11.286 8.714 -2.468 1.00 0.00 1985 LEU A CA 16
ATOM 23989 C C . LEU A 1 50 ? 12.002 8.710 -1.115 1.00 0.00 1985 LEU A C 16
ATOM 23990 O O . LEU A 1 50 ? 11.996 9.740 -0.442 1.00 0.00 1985 LEU A O 16
ATOM 24006 N N . GLY A 1 51 ? 12.616 7.590 -0.707 1.00 0.00 1986 GLY A N 16
ATOM 24007 C CA . GLY A 1 51 ? 13.333 7.479 0.570 1.00 0.00 1986 GLY A CA 16
ATOM 24008 C C . GLY A 1 51 ? 13.174 6.146 1.300 1.00 0.00 1986 GLY A C 16
ATOM 24009 O O . GLY A 1 51 ? 13.467 6.067 2.493 1.00 0.00 1986 GLY A O 16
ATOM 24013 N N . LEU A 1 52 ? 12.674 5.110 0.628 1.00 0.00 1987 LEU A N 16
ATOM 24014 C CA . LEU A 1 52 ? 12.452 3.791 1.212 1.00 0.00 1987 LEU A CA 16
ATOM 24015 C C . LEU A 1 52 ? 13.751 3.003 1.303 1.00 0.00 1987 LEU A C 16
ATOM 24016 O O . LEU A 1 52 ? 14.338 2.629 0.290 1.00 0.00 1987 LEU A O 16
ATOM 24032 N N . ASP A 1 53 ? 14.187 2.735 2.524 1.00 0.00 1988 ASP A N 16
ATOM 24033 C CA . ASP A 1 53 ? 15.396 1.979 2.825 1.00 0.00 1988 ASP A CA 16
ATOM 24034 C C . ASP A 1 53 ? 15.018 0.527 3.127 1.00 0.00 1988 ASP A C 16
ATOM 24035 O O . ASP A 1 53 ? 13.847 0.151 3.191 1.00 0.00 1988 ASP A O 16
ATOM 24044 N N . SER A 1 54 ? 16.016 -0.317 3.351 1.00 0.00 1989 SER A N 16
ATOM 24045 C CA . SER A 1 54 ? 15.786 -1.726 3.629 1.00 0.00 1989 SER A CA 16
ATOM 24046 C C . SER A 1 54 ? 15.014 -1.950 4.927 1.00 0.00 1989 SER A C 16
ATOM 24047 O O . SER A 1 54 ? 14.225 -2.895 5.019 1.00 0.00 1989 SER A O 16
ATOM 24055 N N . ILE A 1 55 ? 15.218 -1.093 5.927 1.00 0.00 1990 ILE A N 16
ATOM 24056 C CA . ILE A 1 55 ? 14.555 -1.237 7.210 1.00 0.00 1990 ILE A CA 16
ATOM 24057 C C . ILE A 1 55 ? 13.072 -0.915 7.064 1.00 0.00 1990 ILE A C 16
ATOM 24058 O O . ILE A 1 55 ? 12.229 -1.720 7.462 1.00 0.00 1990 ILE A O 16
ATOM 24074 N N . VAL A 1 56 ? 12.779 0.256 6.489 1.00 0.00 1991 VAL A N 16
ATOM 24075 C CA . VAL A 1 56 ? 11.438 0.776 6.263 1.00 0.00 1991 VAL A CA 16
ATOM 24076 C C . VAL A 1 56 ? 10.608 -0.240 5.486 1.00 0.00 1991 VAL A C 16
ATOM 24077 O O . VAL A 1 56 ? 9.424 -0.418 5.761 1.00 0.00 1991 VAL A O 16
ATOM 24090 N N . GLY A 1 57 ? 11.222 -0.957 4.545 1.00 0.00 1992 GLY A N 16
ATOM 24091 C CA . GLY A 1 57 ? 10.482 -1.931 3.768 1.00 0.00 1992 GLY A CA 16
ATOM 24092 C C . GLY A 1 57 ? 9.904 -3.064 4.618 1.00 0.00 1992 GLY A C 16
ATOM 24093 O O . GLY A 1 57 ? 8.819 -3.554 4.318 1.00 0.00 1992 GLY A O 16
ATOM 24097 N N . VAL A 1 58 ? 10.599 -3.489 5.672 1.00 0.00 1993 VAL A N 16
ATOM 24098 C CA . VAL A 1 58 ? 10.160 -4.566 6.555 1.00 0.00 1993 VAL A CA 16
ATOM 24099 C C . VAL A 1 58 ? 9.019 -4.097 7.469 1.00 0.00 1993 VAL A C 16
ATOM 24100 O O . VAL A 1 58 ? 8.007 -4.779 7.633 1.00 0.00 1993 VAL A O 16
ATOM 24113 N N . GLU A 1 59 ? 9.172 -2.949 8.116 1.00 0.00 1994 GLU A N 16
ATOM 24114 C CA . GLU A 1 59 ? 8.135 -2.421 9.001 1.00 0.00 1994 GLU A CA 16
ATOM 24115 C C . GLU A 1 59 ? 6.893 -2.086 8.171 1.00 0.00 1994 GLU A C 16
ATOM 24116 O O . GLU A 1 59 ? 5.766 -2.371 8.586 1.00 0.00 1994 GLU A O 16
ATOM 24128 N N . TRP A 1 60 ? 7.075 -1.565 6.954 1.00 0.00 1995 TRP A N 16
ATOM 24129 C CA . TRP A 1 60 ? 5.950 -1.230 6.111 1.00 0.00 1995 TRP A CA 16
ATOM 24130 C C . TRP A 1 60 ? 5.282 -2.505 5.600 1.00 0.00 1995 TRP A C 16
ATOM 24131 O O . TRP A 1 60 ? 4.055 -2.585 5.624 1.00 0.00 1995 TRP A O 16
ATOM 24152 N N . THR A 1 61 ? 6.040 -3.526 5.169 1.00 0.00 1996 THR A N 16
ATOM 24153 C CA . THR A 1 61 ? 5.402 -4.778 4.719 1.00 0.00 1996 THR A CA 16
ATOM 24154 C C . THR A 1 61 ? 4.591 -5.360 5.893 1.00 0.00 1996 THR A C 16
ATOM 24155 O O . THR A 1 61 ? 3.531 -5.950 5.689 1.00 0.00 1996 THR A O 16
ATOM 24166 N N . THR A 1 62 ? 5.055 -5.158 7.131 1.00 0.00 1997 THR A N 16
ATOM 24167 C CA . THR A 1 62 ? 4.350 -5.645 8.303 1.00 0.00 1997 THR A CA 16
ATOM 24168 C C . THR A 1 62 ? 3.052 -4.851 8.473 1.00 0.00 1997 THR A C 16
ATOM 24169 O O . THR A 1 62 ? 1.987 -5.451 8.593 1.00 0.00 1997 THR A O 16
ATOM 24180 N N . THR A 1 63 ? 3.120 -3.523 8.381 1.00 0.00 1998 THR A N 16
ATOM 24181 C CA . THR A 1 63 ? 1.984 -2.618 8.528 1.00 0.00 1998 THR A CA 16
ATOM 24182 C C . THR A 1 63 ? 0.877 -3.028 7.543 1.00 0.00 1998 THR A C 16
ATOM 24183 O O . THR A 1 63 ? -0.313 -2.995 7.854 1.00 0.00 1998 THR A O 16
ATOM 24194 N N . ILE A 1 64 ? 1.268 -3.464 6.348 1.00 0.00 1999 ILE A N 16
ATOM 24195 C CA . ILE A 1 64 ? 0.356 -3.904 5.302 1.00 0.00 1999 ILE A CA 16
ATOM 24196 C C . ILE A 1 64 ? -0.314 -5.217 5.687 1.00 0.00 1999 ILE A C 16
ATOM 24197 O O . ILE A 1 64 ? -1.525 -5.367 5.518 1.00 0.00 1999 ILE A O 16
ATOM 24213 N N . ASN A 1 65 ? 0.473 -6.180 6.162 1.00 0.00 2000 ASN A N 16
ATOM 24214 C CA . ASN A 1 65 ? -0.040 -7.487 6.537 1.00 0.00 2000 ASN A CA 16
ATOM 24215 C C . ASN A 1 65 ? -1.072 -7.349 7.632 1.00 0.00 2000 ASN A C 16
ATOM 24216 O O . ASN A 1 65 ? -2.067 -8.060 7.629 1.00 0.00 2000 ASN A O 16
ATOM 24227 N N . GLN A 1 66 ? -0.814 -6.426 8.551 1.00 0.00 2001 GLN A N 16
ATOM 24228 C CA . GLN A 1 66 ? -1.659 -6.128 9.686 1.00 0.00 2001 GLN A CA 16
ATOM 24229 C C . GLN A 1 66 ? -2.961 -5.483 9.213 1.00 0.00 2001 GLN A C 16
ATOM 24230 O O . GLN A 1 66 ? -3.976 -5.656 9.877 1.00 0.00 2001 GLN A O 16
ATOM 24244 N N . THR A 1 67 ? -2.916 -4.721 8.117 1.00 0.00 2002 THR A N 16
ATOM 24245 C CA . THR A 1 67 ? -4.064 -4.046 7.535 1.00 0.00 2002 THR A CA 16
ATOM 24246 C C . THR A 1 67 ? -5.030 -4.961 6.762 1.00 0.00 2002 THR A C 16
ATOM 24247 O O . THR A 1 67 ? -6.248 -4.760 6.816 1.00 0.00 2002 THR A O 16
ATOM 24258 N N . TYR A 1 68 ? -4.494 -5.884 5.949 1.00 0.00 2003 TYR A N 16
ATOM 24259 C CA . TYR A 1 68 ? -5.285 -6.793 5.116 1.00 0.00 2003 TYR A CA 16
ATOM 24260 C C . TYR A 1 68 ? -5.258 -8.261 5.529 1.00 0.00 2003 TYR A C 16
ATOM 24261 O O . TYR A 1 68 ? -5.779 -9.082 4.773 1.00 0.00 2003 TYR A O 16
ATOM 24279 N N . ASN A 1 69 ? -4.652 -8.604 6.663 1.00 0.00 2004 ASN A N 16
ATOM 24280 C CA . ASN A 1 69 ? -4.524 -9.955 7.204 1.00 0.00 2004 ASN A CA 16
ATOM 24281 C C . ASN A 1 69 ? -3.767 -10.842 6.228 1.00 0.00 2004 ASN A C 16
ATOM 24282 O O . ASN A 1 69 ? -4.315 -11.802 5.699 1.00 0.00 2004 ASN A O 16
ATOM 24293 N N . LEU A 1 70 ? -2.504 -10.512 5.964 1.00 0.00 2005 LEU A N 16
ATOM 24294 C CA . LEU A 1 70 ? -1.658 -11.234 5.012 1.00 0.00 2005 LEU A CA 16
ATOM 24295 C C . LEU A 1 70 ? -0.321 -11.610 5.633 1.00 0.00 2005 LEU A C 16
ATOM 24296 O O . LEU A 1 70 ? -0.123 -11.468 6.838 1.00 0.00 2005 LEU A O 16
ATOM 24312 N N . ASN A 1 71 ? 0.602 -12.112 4.820 1.00 0.00 2006 ASN A N 16
ATOM 24313 C CA . ASN A 1 71 ? 1.948 -12.485 5.232 1.00 0.00 2006 ASN A CA 16
ATOM 24314 C C . ASN A 1 71 ? 2.853 -12.069 4.079 1.00 0.00 2006 ASN A C 16
ATOM 24315 O O . ASN A 1 71 ? 2.882 -12.726 3.039 1.00 0.00 2006 ASN A O 16
ATOM 24326 N N . LEU A 1 72 ? 3.694 -11.062 4.282 1.00 0.00 2007 LEU A N 16
ATOM 24327 C CA . LEU A 1 72 ? 4.602 -10.527 3.268 1.00 0.00 2007 LEU A CA 16
ATOM 24328 C C . LEU A 1 72 ? 5.938 -10.207 3.905 1.00 0.00 2007 LEU A C 16
ATOM 24329 O O . LEU A 1 72 ? 6.046 -10.188 5.137 1.00 0.00 2007 LEU A O 16
ATOM 24345 N N . LYS A 1 73 ? 6.983 -10.046 3.088 1.00 0.00 2008 LYS A N 16
ATOM 24346 C CA . LYS A 1 73 ? 8.309 -9.742 3.604 1.00 0.00 2008 LYS A CA 16
ATOM 24347 C C . LYS A 1 73 ? 8.957 -8.672 2.761 1.00 0.00 2008 LYS A C 16
ATOM 24348 O O . LYS A 1 73 ? 8.420 -8.313 1.715 1.00 0.00 2008 LYS A O 16
ATOM 24367 N N . ALA A 1 74 ? 10.164 -8.261 3.144 1.00 0.00 2009 ALA A N 16
ATOM 24368 C CA . ALA A 1 74 ? 10.953 -7.233 2.483 1.00 0.00 2009 ALA A CA 16
ATOM 24369 C C . ALA A 1 74 ? 11.039 -7.429 0.969 1.00 0.00 2009 ALA A C 16
ATOM 24370 O O . ALA A 1 74 ? 11.106 -6.438 0.244 1.00 0.00 2009 ALA A O 16
ATOM 24377 N N . THR A 1 75 ? 10.981 -8.675 0.481 1.00 0.00 2010 THR A N 16
ATOM 24378 C CA . THR A 1 75 ? 11.017 -8.971 -0.943 1.00 0.00 2010 THR A CA 16
ATOM 24379 C C . THR A 1 75 ? 9.899 -8.221 -1.665 1.00 0.00 2010 THR A C 16
ATOM 24380 O O . THR A 1 75 ? 10.092 -7.864 -2.814 1.00 0.00 2010 THR A O 16
ATOM 24391 N N . LYS A 1 76 ? 8.743 -7.958 -1.033 1.00 0.00 2011 LYS A N 16
ATOM 24392 C CA . LYS A 1 76 ? 7.646 -7.239 -1.676 1.00 0.00 2011 LYS A CA 16
ATOM 24393 C C . LYS A 1 76 ? 8.104 -5.894 -2.186 1.00 0.00 2011 LYS A C 16
ATOM 24394 O O . LYS A 1 76 ? 7.769 -5.522 -3.302 1.00 0.00 2011 LYS A O 16
ATOM 24413 N N . LEU A 1 77 ? 8.867 -5.180 -1.368 1.00 0.00 2012 LEU A N 16
ATOM 24414 C CA . LEU A 1 77 ? 9.384 -3.864 -1.735 1.00 0.00 2012 LEU A CA 16
ATOM 24415 C C . LEU A 1 77 ? 10.344 -3.959 -2.931 1.00 0.00 2012 LEU A C 16
ATOM 24416 O O . LEU A 1 77 ? 10.580 -2.968 -3.625 1.00 0.00 2012 LEU A O 16
ATOM 24432 N N . TYR A 1 78 ? 10.894 -5.151 -3.178 1.00 0.00 2013 TYR A N 16
ATOM 24433 C CA . TYR A 1 78 ? 11.800 -5.427 -4.276 1.00 0.00 2013 TYR A CA 16
ATOM 24434 C C . TYR A 1 78 ? 11.044 -5.978 -5.493 1.00 0.00 2013 TYR A C 16
ATOM 24435 O O . TYR A 1 78 ? 11.458 -5.737 -6.625 1.00 0.00 2013 TYR A O 16
ATOM 24453 N N . ASP A 1 79 ? 9.946 -6.705 -5.261 1.00 0.00 2014 ASP A N 16
ATOM 24454 C CA . ASP A 1 79 ? 9.076 -7.336 -6.252 1.00 0.00 2014 ASP A CA 16
ATOM 24455 C C . ASP A 1 79 ? 8.153 -6.299 -6.894 1.00 0.00 2014 ASP A C 16
ATOM 24456 O O . ASP A 1 79 ? 7.934 -6.308 -8.103 1.00 0.00 2014 ASP A O 16
ATOM 24465 N N . TYR A 1 80 ? 7.676 -5.344 -6.090 1.00 0.00 2015 TYR A N 16
ATOM 24466 C CA . TYR A 1 80 ? 6.762 -4.284 -6.487 1.00 0.00 2015 TYR A CA 16
ATOM 24467 C C . TYR A 1 80 ? 7.128 -2.956 -5.789 1.00 0.00 2015 TYR A C 16
ATOM 24468 O O . TYR A 1 80 ? 6.521 -2.591 -4.783 1.00 0.00 2015 TYR A O 16
ATOM 24486 N N . PRO A 1 81 ? 8.107 -2.192 -6.293 1.00 0.00 2016 PRO A N 16
ATOM 24487 C CA . PRO A 1 81 ? 8.518 -0.911 -5.712 1.00 0.00 2016 PRO A CA 16
ATOM 24488 C C . PRO A 1 81 ? 7.499 0.224 -5.906 1.00 0.00 2016 PRO A C 16
ATOM 24489 O O . PRO A 1 81 ? 7.808 1.337 -5.484 1.00 0.00 2016 PRO A O 16
ATOM 24500 N N . THR A 1 82 ? 6.350 0.011 -6.558 1.00 0.00 2017 THR A N 16
ATOM 24501 C CA . THR A 1 82 ? 5.330 1.039 -6.754 1.00 0.00 2017 THR A CA 16
ATOM 24502 C C . THR A 1 82 ? 4.007 0.506 -6.219 1.00 0.00 2017 THR A C 16
ATOM 24503 O O . THR A 1 82 ? 3.780 -0.701 -6.125 1.00 0.00 2017 THR A O 16
ATOM 24514 N N . LEU A 1 83 ? 3.106 1.410 -5.854 1.00 0.00 2018 LEU A N 16
ATOM 24515 C CA . LEU A 1 83 ? 1.793 1.094 -5.298 1.00 0.00 2018 LEU A CA 16
ATOM 24516 C C . LEU A 1 83 ? 0.928 0.335 -6.273 1.00 0.00 2018 LEU A C 16
ATOM 24517 O O . LEU A 1 83 ? 0.132 -0.492 -5.833 1.00 0.00 2018 LEU A O 16
ATOM 24533 N N . LEU A 1 84 ? 1.050 0.635 -7.562 1.00 0.00 2019 LEU A N 16
ATOM 24534 C CA . LEU A 1 84 ? 0.261 0.001 -8.609 1.00 0.00 2019 LEU A CA 16
ATOM 24535 C C . LEU A 1 84 ? 0.439 -1.511 -8.553 1.00 0.00 2019 LEU A C 16
ATOM 24536 O O . LEU A 1 84 ? -0.540 -2.250 -8.443 1.00 0.00 2019 LEU A O 16
ATOM 24552 N N . GLU A 1 85 ? 1.684 -1.968 -8.613 1.00 0.00 2020 GLU A N 16
ATOM 24553 C CA . GLU A 1 85 ? 2.016 -3.380 -8.564 1.00 0.00 2020 GLU A CA 16
ATOM 24554 C C . GLU A 1 85 ? 1.887 -3.954 -7.144 1.00 0.00 2020 GLU A C 16
ATOM 24555 O O . GLU A 1 85 ? 1.426 -5.086 -6.976 1.00 0.00 2020 GLU A O 16
ATOM 24567 N N . LEU A 1 86 ? 2.229 -3.166 -6.110 1.00 0.00 2021 LEU A N 16
ATOM 24568 C CA . LEU A 1 86 ? 2.154 -3.609 -4.717 1.00 0.00 2021 LEU A CA 16
ATOM 24569 C C . LEU A 1 86 ? 0.719 -3.972 -4.356 1.00 0.00 2021 LEU A C 16
ATOM 24570 O O . LEU A 1 86 ? 0.488 -5.057 -3.818 1.00 0.00 2021 LEU A O 16
ATOM 24586 N N . SER A 1 87 ? -0.226 -3.062 -4.625 1.00 0.00 2022 SER A N 16
ATOM 24587 C CA . SER A 1 87 ? -1.638 -3.277 -4.343 1.00 0.00 2022 SER A CA 16
ATOM 24588 C C . SER A 1 87 ? -2.189 -4.395 -5.219 1.00 0.00 2022 SER A C 16
ATOM 24589 O O . SER A 1 87 ? -3.061 -5.124 -4.754 1.00 0.00 2022 SER A O 16
ATOM 24597 N N . GLY A 1 88 ? -1.658 -4.548 -6.439 1.00 0.00 2023 GLY A N 16
ATOM 24598 C CA . GLY A 1 88 ? -2.061 -5.563 -7.399 1.00 0.00 2023 GLY A CA 16
ATOM 24599 C C . GLY A 1 88 ? -1.956 -6.933 -6.762 1.00 0.00 2023 GLY A C 16
ATOM 24600 O O . GLY A 1 88 ? -2.924 -7.694 -6.762 1.00 0.00 2023 GLY A O 16
ATOM 24604 N N . TYR A 1 89 ? -0.799 -7.215 -6.158 1.00 0.00 2024 TYR A N 16
ATOM 24605 C CA . TYR A 1 89 ? -0.584 -8.490 -5.508 1.00 0.00 2024 TYR A CA 16
ATOM 24606 C C . TYR A 1 89 ? -1.501 -8.606 -4.298 1.00 0.00 2024 TYR A C 16
ATOM 24607 O O . TYR A 1 89 ? -2.301 -9.527 -4.257 1.00 0.00 2024 TYR A O 16
ATOM 24625 N N . ILE A 1 90 ? -1.476 -7.647 -3.364 1.00 0.00 2025 ILE A N 16
ATOM 24626 C CA . ILE A 1 90 ? -2.296 -7.682 -2.146 1.00 0.00 2025 ILE A CA 16
ATOM 24627 C C . ILE A 1 90 ? -3.761 -7.969 -2.468 1.00 0.00 2025 ILE A C 16
ATOM 24628 O O . ILE A 1 90 ? -4.334 -8.866 -1.847 1.00 0.00 2025 ILE A O 16
ATOM 24644 N N . ALA A 1 91 ? -4.353 -7.241 -3.414 1.00 0.00 2026 ALA A N 16
ATOM 24645 C CA . ALA A 1 91 ? -5.742 -7.399 -3.806 1.00 0.00 2026 ALA A CA 16
ATOM 24646 C C . ALA A 1 91 ? -6.067 -8.848 -4.167 1.00 0.00 2026 ALA A C 16
ATOM 24647 O O . ALA A 1 91 ? -7.193 -9.273 -3.938 1.00 0.00 2026 ALA A O 16
ATOM 24654 N N . GLN A 1 92 ? -5.127 -9.583 -4.766 1.00 0.00 2027 GLN A N 16
ATOM 24655 C CA . GLN A 1 92 ? -5.259 -10.985 -5.170 1.00 0.00 2027 GLN A CA 16
ATOM 24656 C C . GLN A 1 92 ? -5.135 -11.939 -3.976 1.00 0.00 2027 GLN A C 16
ATOM 24657 O O . GLN A 1 92 ? -5.700 -13.032 -4.004 1.00 0.00 2027 GLN A O 16
ATOM 24671 N N . ILE A 1 93 ? -4.390 -11.555 -2.938 1.00 0.00 2028 ILE A N 16
ATOM 24672 C CA . ILE A 1 93 ? -4.178 -12.366 -1.744 1.00 0.00 2028 ILE A CA 16
ATOM 24673 C C . ILE A 1 93 ? -5.427 -12.308 -0.876 1.00 0.00 2028 ILE A C 16
ATOM 24674 O O . ILE A 1 93 ? -5.998 -13.342 -0.541 1.00 0.00 2028 ILE A O 16
ATOM 24690 N N . LEU A 1 94 ? -5.882 -11.106 -0.515 1.00 0.00 2029 LEU A N 16
ATOM 24691 C CA . LEU A 1 94 ? -7.070 -10.979 0.325 1.00 0.00 2029 LEU A CA 16
ATOM 24692 C C . LEU A 1 94 ? -8.305 -11.509 -0.386 1.00 0.00 2029 LEU A C 16
ATOM 24693 O O . LEU A 1 94 ? -9.213 -12.017 0.265 1.00 0.00 2029 LEU A O 16
ATOM 24709 N N . SER A 1 95 ? -8.352 -11.428 -1.716 1.00 0.00 2030 SER A N 16
ATOM 24710 C CA . SER A 1 95 ? -9.522 -11.937 -2.424 1.00 0.00 2030 SER A CA 16
ATOM 24711 C C . SER A 1 95 ? -9.486 -13.463 -2.450 1.00 0.00 2030 SER A C 16
ATOM 24712 O O . SER A 1 95 ? -10.514 -14.102 -2.647 1.00 0.00 2030 SER A O 16
ATOM 24720 N N . SER A 1 96 ? -8.286 -14.037 -2.320 1.00 0.00 2031 SER A N 16
ATOM 24721 C CA . SER A 1 96 ? -8.055 -15.467 -2.314 1.00 0.00 2031 SER A CA 16
ATOM 24722 C C . SER A 1 96 ? -8.524 -15.969 -0.955 1.00 0.00 2031 SER A C 16
ATOM 24723 O O . SER A 1 96 ? -9.066 -17.069 -0.864 1.00 0.00 2031 SER A O 16
ATOM 24731 N N . GLN A 1 97 ? -8.402 -15.144 0.092 1.00 0.00 2032 GLN A N 16
ATOM 24732 C CA . GLN A 1 97 ? -8.830 -15.522 1.422 1.00 0.00 2032 GLN A CA 16
ATOM 24733 C C . GLN A 1 97 ? -10.345 -15.734 1.517 1.00 0.00 2032 GLN A C 16
ATOM 24734 O O . GLN A 1 97 ? -10.801 -16.465 2.401 1.00 0.00 2032 GLN A O 16
ATOM 24748 N N . GLY A 1 98 ? -11.116 -15.122 0.616 1.00 0.00 2033 GLY A N 16
ATOM 24749 C CA . GLY A 1 98 ? -12.565 -15.236 0.568 1.00 0.00 2033 GLY A CA 16
ATOM 24750 C C . GLY A 1 98 ? -13.029 -16.368 -0.350 1.00 0.00 2033 GLY A C 16
ATOM 24751 O O . GLY A 1 98 ? -14.234 -16.637 -0.404 1.00 0.00 2033 GLY A O 16
ATOM 24755 N N . THR A 1 99 ? -12.112 -17.042 -1.051 1.00 0.00 2034 THR A N 16
ATOM 24756 C CA . THR A 1 99 ? -12.387 -18.127 -1.984 1.00 0.00 2034 THR A CA 16
ATOM 24757 C C . THR A 1 99 ? -11.557 -19.353 -1.621 1.00 0.00 2034 THR A C 16
ATOM 24758 O O . THR A 1 99 ? -10.976 -19.998 -2.522 1.00 0.00 2034 THR A O 16
ATOM 24769 N N . SER A 1 1 ? -14.165 -2.540 -8.082 1.00 0.00 1936 SER A N 17
ATOM 24770 C CA . SER A 1 1 ? -13.269 -1.428 -8.457 1.00 0.00 1936 SER A CA 17
ATOM 24771 C C . SER A 1 1 ? -14.085 -0.135 -8.646 1.00 0.00 1936 SER A C 17
ATOM 24772 O O . SER A 1 1 ? -15.151 -0.017 -8.039 1.00 0.00 1936 SER A O 17
ATOM 24780 N N . GLY A 1 2 ? -13.604 0.864 -9.402 1.00 0.00 1937 GLY A N 17
ATOM 24781 C CA . GLY A 1 2 ? -14.327 2.105 -9.679 1.00 0.00 1937 GLY A CA 17
ATOM 24782 C C . GLY A 1 2 ? -14.312 3.189 -8.603 1.00 0.00 1937 GLY A C 17
ATOM 24783 O O . GLY A 1 2 ? -15.338 3.848 -8.415 1.00 0.00 1937 GLY A O 17
ATOM 24787 N N . LEU A 1 3 ? -13.203 3.396 -7.882 1.00 0.00 1938 LEU A N 17
ATOM 24788 C CA . LEU A 1 3 ? -13.104 4.425 -6.836 1.00 0.00 1938 LEU A CA 17
ATOM 24789 C C . LEU A 1 3 ? -11.846 5.260 -7.072 1.00 0.00 1938 LEU A C 17
ATOM 24790 O O . LEU A 1 3 ? -10.772 4.698 -7.281 1.00 0.00 1938 LEU A O 17
ATOM 24806 N N . VAL A 1 4 ? -11.959 6.584 -7.164 1.00 0.00 1939 VAL A N 17
ATOM 24807 C CA . VAL A 1 4 ? -10.826 7.480 -7.376 1.00 0.00 1939 VAL A CA 17
ATOM 24808 C C . VAL A 1 4 ? -10.761 8.564 -6.284 1.00 0.00 1939 VAL A C 17
ATOM 24809 O O . VAL A 1 4 ? -11.497 9.548 -6.367 1.00 0.00 1939 VAL A O 17
ATOM 24822 N N . PRO A 1 5 ? -9.957 8.406 -5.220 1.00 0.00 1940 PRO A N 17
ATOM 24823 C CA . PRO A 1 5 ? -9.846 9.432 -4.185 1.00 0.00 1940 PRO A CA 17
ATOM 24824 C C . PRO A 1 5 ? -9.076 10.631 -4.761 1.00 0.00 1940 PRO A C 17
ATOM 24825 O O . PRO A 1 5 ? -8.274 10.465 -5.681 1.00 0.00 1940 PRO A O 17
ATOM 24836 N N . ARG A 1 6 ? -9.260 11.829 -4.193 1.00 0.00 1941 ARG A N 17
ATOM 24837 C CA . ARG A 1 6 ? -8.599 13.048 -4.667 1.00 0.00 1941 ARG A CA 17
ATOM 24838 C C . ARG A 1 6 ? -8.156 14.033 -3.588 1.00 0.00 1941 ARG A C 17
ATOM 24839 O O . ARG A 1 6 ? -7.568 15.070 -3.901 1.00 0.00 1941 ARG A O 17
ATOM 24860 N N . GLY A 1 7 ? -8.477 13.744 -2.335 1.00 0.00 1942 GLY A N 17
ATOM 24861 C CA . GLY A 1 7 ? -8.144 14.587 -1.206 1.00 0.00 1942 GLY A CA 17
ATOM 24862 C C . GLY A 1 7 ? -9.332 15.481 -0.909 1.00 0.00 1942 GLY A C 17
ATOM 24863 O O . GLY A 1 7 ? -9.677 16.357 -1.706 1.00 0.00 1942 GLY A O 17
ATOM 24867 N N . SER A 1 8 ? -10.024 15.204 0.198 1.00 0.00 1943 SER A N 17
ATOM 24868 C CA . SER A 1 8 ? -11.181 15.977 0.619 1.00 0.00 1943 SER A CA 17
ATOM 24869 C C . SER A 1 8 ? -11.465 15.709 2.095 1.00 0.00 1943 SER A C 17
ATOM 24870 O O . SER A 1 8 ? -11.318 16.622 2.913 1.00 0.00 1943 SER A O 17
ATOM 24878 N N . HIS A 1 9 ? -11.875 14.483 2.440 1.00 0.00 1944 HIS A N 17
ATOM 24879 C CA . HIS A 1 9 ? -12.188 14.094 3.806 1.00 0.00 1944 HIS A CA 17
ATOM 24880 C C . HIS A 1 9 ? -12.007 12.585 3.997 1.00 0.00 1944 HIS A C 17
ATOM 24881 O O . HIS A 1 9 ? -11.950 11.840 3.015 1.00 0.00 1944 HIS A O 17
ATOM 24895 N N . MET A 1 10 ? -11.982 12.133 5.250 1.00 0.00 1945 MET A N 17
ATOM 24896 C CA . MET A 1 10 ? -11.813 10.730 5.608 1.00 0.00 1945 MET A CA 17
ATOM 24897 C C . MET A 1 10 ? -13.029 9.886 5.217 1.00 0.00 1945 MET A C 17
ATOM 24898 O O . MET A 1 10 ? -14.178 10.301 5.388 1.00 0.00 1945 MET A O 17
ATOM 24912 N N . THR A 1 11 ? -12.777 8.677 4.717 1.00 0.00 1946 THR A N 17
ATOM 24913 C CA . THR A 1 11 ? -13.783 7.698 4.306 1.00 0.00 1946 THR A CA 17
ATOM 24914 C C . THR A 1 11 ? -14.292 6.930 5.554 1.00 0.00 1946 THR A C 17
ATOM 24915 O O . THR A 1 11 ? -13.733 7.092 6.648 1.00 0.00 1946 THR A O 17
ATOM 24926 N N . PRO A 1 12 ? -15.375 6.132 5.453 1.00 0.00 1947 PRO A N 17
ATOM 24927 C CA . PRO A 1 12 ? -15.920 5.349 6.560 1.00 0.00 1947 PRO A CA 17
ATOM 24928 C C . PRO A 1 12 ? -15.102 4.053 6.708 1.00 0.00 1947 PRO A C 17
ATOM 24929 O O . PRO A 1 12 ? -13.970 3.965 6.226 1.00 0.00 1947 PRO A O 17
ATOM 24940 N N . GLN A 1 13 ? -15.626 3.066 7.435 1.00 0.00 1948 GLN A N 17
ATOM 24941 C CA . GLN A 1 13 ? -14.977 1.773 7.638 1.00 0.00 1948 GLN A CA 17
ATOM 24942 C C . GLN A 1 13 ? -15.163 0.975 6.337 1.00 0.00 1948 GLN A C 17
ATOM 24943 O O . GLN A 1 13 ? -16.037 0.115 6.238 1.00 0.00 1948 GLN A O 17
ATOM 24957 N N . VAL A 1 14 ? -14.376 1.288 5.306 1.00 0.00 1949 VAL A N 17
ATOM 24958 C CA . VAL A 1 14 ? -14.469 0.632 4.011 1.00 0.00 1949 VAL A CA 17
ATOM 24959 C C . VAL A 1 14 ? -14.030 -0.832 4.100 1.00 0.00 1949 VAL A C 17
ATOM 24960 O O . VAL A 1 14 ? -12.862 -1.177 3.891 1.00 0.00 1949 VAL A O 17
ATOM 24973 N N . ASN A 1 15 ? -15.002 -1.706 4.325 1.00 0.00 1950 ASN A N 17
ATOM 24974 C CA . ASN A 1 15 ? -14.820 -3.138 4.442 1.00 0.00 1950 ASN A CA 17
ATOM 24975 C C . ASN A 1 15 ? -14.344 -3.795 3.144 1.00 0.00 1950 ASN A C 17
ATOM 24976 O O . ASN A 1 15 ? -13.591 -4.768 3.179 1.00 0.00 1950 ASN A O 17
ATOM 24987 N N . GLN A 1 16 ? -14.823 -3.300 1.998 1.00 0.00 1951 GLN A N 17
ATOM 24988 C CA . GLN A 1 16 ? -14.457 -3.808 0.685 1.00 0.00 1951 GLN A CA 17
ATOM 24989 C C . GLN A 1 16 ? -13.024 -3.376 0.401 1.00 0.00 1951 GLN A C 17
ATOM 24990 O O . GLN A 1 16 ? -12.721 -2.183 0.334 1.00 0.00 1951 GLN A O 17
ATOM 25004 N N . VAL A 1 17 ? -12.145 -4.338 0.165 1.00 0.00 1952 VAL A N 17
ATOM 25005 C CA . VAL A 1 17 ? -10.737 -4.096 -0.098 1.00 0.00 1952 VAL A CA 17
ATOM 25006 C C . VAL A 1 17 ? -10.497 -4.206 -1.607 1.00 0.00 1952 VAL A C 17
ATOM 25007 O O . VAL A 1 17 ? -9.835 -5.123 -2.102 1.00 0.00 1952 VAL A O 17
ATOM 25020 N N . ASN A 1 18 ? -11.134 -3.305 -2.365 1.00 0.00 1953 ASN A N 17
ATOM 25021 C CA . ASN A 1 18 ? -10.988 -3.263 -3.817 1.00 0.00 1953 ASN A CA 17
ATOM 25022 C C . ASN A 1 18 ? -9.584 -2.739 -4.152 1.00 0.00 1953 ASN A C 17
ATOM 25023 O O . ASN A 1 18 ? -8.952 -2.071 -3.334 1.00 0.00 1953 ASN A O 17
ATOM 25034 N N . LEU A 1 19 ? -9.134 -2.942 -5.394 1.00 0.00 1954 LEU A N 17
ATOM 25035 C CA . LEU A 1 19 ? -7.820 -2.532 -5.899 1.00 0.00 1954 LEU A CA 17
ATOM 25036 C C . LEU A 1 19 ? -7.428 -1.096 -5.533 1.00 0.00 1954 LEU A C 17
ATOM 25037 O O . LEU A 1 19 ? -6.384 -0.877 -4.914 1.00 0.00 1954 LEU A O 17
ATOM 25053 N N . SER A 1 20 ? -8.235 -0.105 -5.925 1.00 0.00 1955 SER A N 17
ATOM 25054 C CA . SER A 1 20 ? -7.908 1.284 -5.623 1.00 0.00 1955 SER A CA 17
ATOM 25055 C C . SER A 1 20 ? -7.941 1.578 -4.124 1.00 0.00 1955 SER A C 17
ATOM 25056 O O . SER A 1 20 ? -7.182 2.431 -3.670 1.00 0.00 1955 SER A O 17
ATOM 25064 N N . GLU A 1 21 ? -8.839 0.922 -3.378 1.00 0.00 1956 GLU A N 17
ATOM 25065 C CA . GLU A 1 21 ? -8.978 1.127 -1.941 1.00 0.00 1956 GLU A CA 17
ATOM 25066 C C . GLU A 1 21 ? -7.633 0.797 -1.286 1.00 0.00 1956 GLU A C 17
ATOM 25067 O O . GLU A 1 21 ? -7.123 1.573 -0.482 1.00 0.00 1956 GLU A O 17
ATOM 25079 N N . ILE A 1 22 ? -7.022 -0.326 -1.682 1.00 0.00 1957 ILE A N 17
ATOM 25080 C CA . ILE A 1 22 ? -5.727 -0.747 -1.163 1.00 0.00 1957 ILE A CA 17
ATOM 25081 C C . ILE A 1 22 ? -4.700 0.293 -1.571 1.00 0.00 1957 ILE A C 17
ATOM 25082 O O . ILE A 1 22 ? -3.948 0.782 -0.738 1.00 0.00 1957 ILE A O 17
ATOM 25098 N N . LYS A 1 23 ? -4.649 0.618 -2.864 1.00 0.00 1958 LYS A N 17
ATOM 25099 C CA . LYS A 1 23 ? -3.701 1.570 -3.414 1.00 0.00 1958 LYS A CA 17
ATOM 25100 C C . LYS A 1 23 ? -3.619 2.866 -2.614 1.00 0.00 1958 LYS A C 17
ATOM 25101 O O . LYS A 1 23 ? -2.508 3.304 -2.308 1.00 0.00 1958 LYS A O 17
ATOM 25120 N N . GLN A 1 24 ? -4.755 3.489 -2.295 1.00 0.00 1959 GLN A N 17
ATOM 25121 C CA . GLN A 1 24 ? -4.705 4.726 -1.531 1.00 0.00 1959 GLN A CA 17
ATOM 25122 C C . GLN A 1 24 ? -4.205 4.465 -0.104 1.00 0.00 1959 GLN A C 17
ATOM 25123 O O . GLN A 1 24 ? -3.382 5.227 0.394 1.00 0.00 1959 GLN A O 17
ATOM 25137 N N . VAL A 1 25 ? -4.661 3.387 0.550 1.00 0.00 1960 VAL A N 17
ATOM 25138 C CA . VAL A 1 25 ? -4.239 3.067 1.908 1.00 0.00 1960 VAL A CA 17
ATOM 25139 C C . VAL A 1 25 ? -2.730 2.893 1.913 1.00 0.00 1960 VAL A C 17
ATOM 25140 O O . VAL A 1 25 ? -2.047 3.486 2.740 1.00 0.00 1960 VAL A O 17
ATOM 25153 N N . LEU A 1 26 ? -2.191 2.115 0.972 1.00 0.00 1961 LEU A N 17
ATOM 25154 C CA . LEU A 1 26 ? -0.770 1.871 0.879 1.00 0.00 1961 LEU A CA 17
ATOM 25155 C C . LEU A 1 26 ? -0.002 3.185 0.927 1.00 0.00 1961 LEU A C 17
ATOM 25156 O O . LEU A 1 26 ? 0.989 3.269 1.647 1.00 0.00 1961 LEU A O 17
ATOM 25172 N N . LYS A 1 27 ? -0.433 4.184 0.148 1.00 0.00 1962 LYS A N 17
ATOM 25173 C CA . LYS A 1 27 ? 0.211 5.482 0.099 1.00 0.00 1962 LYS A CA 17
ATOM 25174 C C . LYS A 1 27 ? 0.301 6.067 1.499 1.00 0.00 1962 LYS A C 17
ATOM 25175 O O . LYS A 1 27 ? 1.384 6.459 1.923 1.00 0.00 1962 LYS A O 17
ATOM 25194 N N . GLN A 1 28 ? -0.823 6.095 2.205 1.00 0.00 1963 GLN A N 17
ATOM 25195 C CA . GLN A 1 28 ? -0.928 6.636 3.547 1.00 0.00 1963 GLN A CA 17
ATOM 25196 C C . GLN A 1 28 ? -0.050 5.879 4.551 1.00 0.00 1963 GLN A C 17
ATOM 25197 O O . GLN A 1 28 ? 0.589 6.494 5.398 1.00 0.00 1963 GLN A O 17
ATOM 25211 N N . GLN A 1 29 ? 0.027 4.550 4.447 1.00 0.00 1964 GLN A N 17
ATOM 25212 C CA . GLN A 1 29 ? 0.786 3.726 5.382 1.00 0.00 1964 GLN A CA 17
ATOM 25213 C C . GLN A 1 29 ? 2.282 3.914 5.183 1.00 0.00 1964 GLN A C 17
ATOM 25214 O O . GLN A 1 29 ? 3.068 3.805 6.126 1.00 0.00 1964 GLN A O 17
ATOM 25228 N N . LEU A 1 30 ? 2.684 4.158 3.936 1.00 0.00 1965 LEU A N 17
ATOM 25229 C CA . LEU A 1 30 ? 4.077 4.375 3.577 1.00 0.00 1965 LEU A CA 17
ATOM 25230 C C . LEU A 1 30 ? 4.487 5.825 3.845 1.00 0.00 1965 LEU A C 17
ATOM 25231 O O . LEU A 1 30 ? 5.636 6.063 4.191 1.00 0.00 1965 LEU A O 17
ATOM 25247 N N . ALA A 1 31 ? 3.561 6.780 3.737 1.00 0.00 1966 ALA A N 17
ATOM 25248 C CA . ALA A 1 31 ? 3.844 8.185 3.964 1.00 0.00 1966 ALA A CA 17
ATOM 25249 C C . ALA A 1 31 ? 4.430 8.368 5.356 1.00 0.00 1966 ALA A C 17
ATOM 25250 O O . ALA A 1 31 ? 5.520 8.911 5.517 1.00 0.00 1966 ALA A O 17
ATOM 25257 N N . GLU A 1 32 ? 3.741 7.832 6.359 1.00 0.00 1967 GLU A N 17
ATOM 25258 C CA . GLU A 1 32 ? 4.175 7.934 7.745 1.00 0.00 1967 GLU A CA 17
ATOM 25259 C C . GLU A 1 32 ? 5.461 7.137 7.956 1.00 0.00 1967 GLU A C 17
ATOM 25260 O O . GLU A 1 32 ? 6.249 7.445 8.847 1.00 0.00 1967 GLU A O 17
ATOM 25272 N N . ALA A 1 33 ? 5.654 6.081 7.161 1.00 0.00 1968 ALA A N 17
ATOM 25273 C CA . ALA A 1 33 ? 6.847 5.237 7.213 1.00 0.00 1968 ALA A CA 17
ATOM 25274 C C . ALA A 1 33 ? 8.079 6.006 6.725 1.00 0.00 1968 ALA A C 17
ATOM 25275 O O . ALA A 1 33 ? 9.196 5.643 7.086 1.00 0.00 1968 ALA A O 17
ATOM 25282 N N . LEU A 1 34 ? 7.884 7.042 5.902 1.00 0.00 1969 LEU A N 17
ATOM 25283 C CA . LEU A 1 34 ? 8.943 7.885 5.362 1.00 0.00 1969 LEU A CA 17
ATOM 25284 C C . LEU A 1 34 ? 8.928 9.273 6.015 1.00 0.00 1969 LEU A C 17
ATOM 25285 O O . LEU A 1 34 ? 9.702 10.137 5.600 1.00 0.00 1969 LEU A O 17
ATOM 25301 N N . TYR A 1 35 ? 8.079 9.483 7.027 1.00 0.00 1970 TYR A N 17
ATOM 25302 C CA . TYR A 1 35 ? 7.904 10.734 7.755 1.00 0.00 1970 TYR A CA 17
ATOM 25303 C C . TYR A 1 35 ? 7.482 11.869 6.803 1.00 0.00 1970 TYR A C 17
ATOM 25304 O O . TYR A 1 35 ? 8.003 12.984 6.867 1.00 0.00 1970 TYR A O 17
ATOM 25322 N N . THR A 1 36 ? 6.554 11.583 5.889 1.00 0.00 1971 THR A N 17
ATOM 25323 C CA . THR A 1 36 ? 6.030 12.514 4.895 1.00 0.00 1971 THR A CA 17
ATOM 25324 C C . THR A 1 36 ? 4.507 12.374 4.836 1.00 0.00 1971 THR A C 17
ATOM 25325 O O . THR A 1 36 ? 3.885 11.784 5.725 1.00 0.00 1971 THR A O 17
ATOM 25336 N N . GLU A 1 37 ? 3.874 12.975 3.831 1.00 0.00 1972 GLU A N 17
ATOM 25337 C CA . GLU A 1 37 ? 2.443 12.911 3.626 1.00 0.00 1972 GLU A CA 17
ATOM 25338 C C . GLU A 1 37 ? 2.134 12.258 2.283 1.00 0.00 1972 GLU A C 17
ATOM 25339 O O . GLU A 1 37 ? 2.811 12.481 1.280 1.00 0.00 1972 GLU A O 17
ATOM 25351 N N . GLU A 1 38 ? 1.068 11.466 2.246 1.00 0.00 1973 GLU A N 17
ATOM 25352 C CA . GLU A 1 38 ? 0.615 10.794 1.032 1.00 0.00 1973 GLU A CA 17
ATOM 25353 C C . GLU A 1 38 ? 0.172 11.809 -0.020 1.00 0.00 1973 GLU A C 17
ATOM 25354 O O . GLU A 1 38 ? 0.093 11.483 -1.203 1.00 0.00 1973 GLU A O 17
ATOM 25366 N N . SER A 1 39 ? -0.128 13.039 0.385 1.00 0.00 1974 SER A N 17
ATOM 25367 C CA . SER A 1 39 ? -0.553 14.073 -0.545 1.00 0.00 1974 SER A CA 17
ATOM 25368 C C . SER A 1 39 ? 0.585 14.450 -1.506 1.00 0.00 1974 SER A C 17
ATOM 25369 O O . SER A 1 39 ? 0.321 15.056 -2.545 1.00 0.00 1974 SER A O 17
ATOM 25377 N N . GLU A 1 40 ? 1.829 14.038 -1.234 1.00 0.00 1975 GLU A N 17
ATOM 25378 C CA . GLU A 1 40 ? 2.985 14.325 -2.074 1.00 0.00 1975 GLU A CA 17
ATOM 25379 C C . GLU A 1 40 ? 3.587 13.061 -2.718 1.00 0.00 1975 GLU A C 17
ATOM 25380 O O . GLU A 1 40 ? 4.618 13.158 -3.390 1.00 0.00 1975 GLU A O 17
ATOM 25392 N N . ILE A 1 41 ? 2.968 11.886 -2.532 1.00 0.00 1976 ILE A N 17
ATOM 25393 C CA . ILE A 1 41 ? 3.449 10.614 -3.071 1.00 0.00 1976 ILE A CA 17
ATOM 25394 C C . ILE A 1 41 ? 2.682 10.277 -4.348 1.00 0.00 1976 ILE A C 17
ATOM 25395 O O . ILE A 1 41 ? 1.469 10.502 -4.447 1.00 0.00 1976 ILE A O 17
ATOM 25411 N N . ALA A 1 42 ? 3.390 9.698 -5.317 1.00 0.00 1977 ALA A N 17
ATOM 25412 C CA . ALA A 1 42 ? 2.860 9.273 -6.596 1.00 0.00 1977 ALA A CA 17
ATOM 25413 C C . ALA A 1 42 ? 2.613 7.770 -6.549 1.00 0.00 1977 ALA A C 17
ATOM 25414 O O . ALA A 1 42 ? 3.224 7.039 -5.769 1.00 0.00 1977 ALA A O 17
ATOM 25421 N N . GLU A 1 43 ? 1.722 7.295 -7.415 1.00 0.00 1978 GLU A N 17
ATOM 25422 C CA . GLU A 1 43 ? 1.359 5.882 -7.468 1.00 0.00 1978 GLU A CA 17
ATOM 25423 C C . GLU A 1 43 ? 2.301 5.058 -8.347 1.00 0.00 1978 GLU A C 17
ATOM 25424 O O . GLU A 1 43 ? 2.404 3.842 -8.170 1.00 0.00 1978 GLU A O 17
ATOM 25436 N N . ASP A 1 44 ? 3.029 5.728 -9.238 1.00 0.00 1979 ASP A N 17
ATOM 25437 C CA . ASP A 1 44 ? 3.994 5.219 -10.203 1.00 0.00 1979 ASP A CA 17
ATOM 25438 C C . ASP A 1 44 ? 5.436 5.592 -9.851 1.00 0.00 1979 ASP A C 17
ATOM 25439 O O . ASP A 1 44 ? 6.337 5.330 -10.653 1.00 0.00 1979 ASP A O 17
ATOM 25448 N N . GLN A 1 45 ? 5.676 6.222 -8.699 1.00 0.00 1980 GLN A N 17
ATOM 25449 C CA . GLN A 1 45 ? 7.019 6.601 -8.251 1.00 0.00 1980 GLN A CA 17
ATOM 25450 C C . GLN A 1 45 ? 7.488 5.513 -7.297 1.00 0.00 1980 GLN A C 17
ATOM 25451 O O . GLN A 1 45 ? 6.676 4.886 -6.611 1.00 0.00 1980 GLN A O 17
ATOM 25465 N N . LYS A 1 46 ? 8.795 5.249 -7.288 1.00 0.00 1981 LYS A N 17
ATOM 25466 C CA . LYS A 1 46 ? 9.342 4.194 -6.456 1.00 0.00 1981 LYS A CA 17
ATOM 25467 C C . LYS A 1 46 ? 9.495 4.652 -5.020 1.00 0.00 1981 LYS A C 17
ATOM 25468 O O . LYS A 1 46 ? 9.970 5.759 -4.785 1.00 0.00 1981 LYS A O 17
ATOM 25487 N N . PHE A 1 47 ? 9.187 3.786 -4.057 1.00 0.00 1982 PHE A N 17
ATOM 25488 C CA . PHE A 1 47 ? 9.327 4.106 -2.637 1.00 0.00 1982 PHE A CA 17
ATOM 25489 C C . PHE A 1 47 ? 10.787 4.453 -2.357 1.00 0.00 1982 PHE A C 17
ATOM 25490 O O . PHE A 1 47 ? 11.076 5.387 -1.615 1.00 0.00 1982 PHE A O 17
ATOM 25507 N N . VAL A 1 48 ? 11.719 3.723 -2.977 1.00 0.00 1983 VAL A N 17
ATOM 25508 C CA . VAL A 1 48 ? 13.148 3.949 -2.807 1.00 0.00 1983 VAL A CA 17
ATOM 25509 C C . VAL A 1 48 ? 13.548 5.374 -3.226 1.00 0.00 1983 VAL A C 17
ATOM 25510 O O . VAL A 1 48 ? 14.463 5.937 -2.622 1.00 0.00 1983 VAL A O 17
ATOM 25523 N N . ASP A 1 49 ? 12.845 5.964 -4.208 1.00 0.00 1984 ASP A N 17
ATOM 25524 C CA . ASP A 1 49 ? 13.097 7.316 -4.714 1.00 0.00 1984 ASP A CA 17
ATOM 25525 C C . ASP A 1 49 ? 12.694 8.348 -3.663 1.00 0.00 1984 ASP A C 17
ATOM 25526 O O . ASP A 1 49 ? 13.246 9.448 -3.604 1.00 0.00 1984 ASP A O 17
ATOM 25535 N N . LEU A 1 50 ? 11.690 8.012 -2.851 1.00 0.00 1985 LEU A N 17
ATOM 25536 C CA . LEU A 1 50 ? 11.190 8.870 -1.788 1.00 0.00 1985 LEU A CA 17
ATOM 25537 C C . LEU A 1 50 ? 12.096 8.729 -0.561 1.00 0.00 1985 LEU A C 17
ATOM 25538 O O . LEU A 1 50 ? 12.340 9.715 0.132 1.00 0.00 1985 LEU A O 17
ATOM 25554 N N . GLY A 1 51 ? 12.652 7.536 -0.322 1.00 0.00 1986 GLY A N 17
ATOM 25555 C CA . GLY A 1 51 ? 13.542 7.250 0.801 1.00 0.00 1986 GLY A CA 17
ATOM 25556 C C . GLY A 1 51 ? 13.298 5.895 1.467 1.00 0.00 1986 GLY A C 17
ATOM 25557 O O . GLY A 1 51 ? 13.636 5.725 2.635 1.00 0.00 1986 GLY A O 17
ATOM 25561 N N . LEU A 1 52 ? 12.659 4.943 0.786 1.00 0.00 1987 LEU A N 17
ATOM 25562 C CA . LEU A 1 52 ? 12.377 3.615 1.333 1.00 0.00 1987 LEU A CA 17
ATOM 25563 C C . LEU A 1 52 ? 13.655 2.792 1.312 1.00 0.00 1987 LEU A C 17
ATOM 25564 O O . LEU A 1 52 ? 14.213 2.536 0.246 1.00 0.00 1987 LEU A O 17
ATOM 25580 N N . ASP A 1 53 ? 14.091 2.347 2.482 1.00 0.00 1988 ASP A N 17
ATOM 25581 C CA . ASP A 1 53 ? 15.296 1.548 2.659 1.00 0.00 1988 ASP A CA 17
ATOM 25582 C C . ASP A 1 53 ? 14.936 0.093 2.947 1.00 0.00 1988 ASP A C 17
ATOM 25583 O O . ASP A 1 53 ? 13.770 -0.298 3.024 1.00 0.00 1988 ASP A O 17
ATOM 25592 N N . SER A 1 54 ? 15.954 -0.739 3.112 1.00 0.00 1989 SER A N 17
ATOM 25593 C CA . SER A 1 54 ? 15.798 -2.158 3.403 1.00 0.00 1989 SER A CA 17
ATOM 25594 C C . SER A 1 54 ? 15.024 -2.359 4.706 1.00 0.00 1989 SER A C 17
ATOM 25595 O O . SER A 1 54 ? 14.177 -3.242 4.799 1.00 0.00 1989 SER A O 17
ATOM 25603 N N . ILE A 1 55 ? 15.313 -1.526 5.705 1.00 0.00 1990 ILE A N 17
ATOM 25604 C CA . ILE A 1 55 ? 14.715 -1.588 7.022 1.00 0.00 1990 ILE A CA 17
ATOM 25605 C C . ILE A 1 55 ? 13.231 -1.252 6.941 1.00 0.00 1990 ILE A C 17
ATOM 25606 O O . ILE A 1 55 ? 12.382 -2.075 7.283 1.00 0.00 1990 ILE A O 17
ATOM 25622 N N . VAL A 1 56 ? 12.940 -0.054 6.435 1.00 0.00 1991 VAL A N 17
ATOM 25623 C CA . VAL A 1 56 ? 11.595 0.480 6.277 1.00 0.00 1991 VAL A CA 17
ATOM 25624 C C . VAL A 1 56 ? 10.729 -0.500 5.483 1.00 0.00 1991 VAL A C 17
ATOM 25625 O O . VAL A 1 56 ? 9.549 -0.672 5.781 1.00 0.00 1991 VAL A O 17
ATOM 25638 N N . GLY A 1 57 ? 11.299 -1.201 4.500 1.00 0.00 1992 GLY A N 17
ATOM 25639 C CA . GLY A 1 57 ? 10.534 -2.148 3.717 1.00 0.00 1992 GLY A CA 17
ATOM 25640 C C . GLY A 1 57 ? 10.068 -3.346 4.545 1.00 0.00 1992 GLY A C 17
ATOM 25641 O O . GLY A 1 57 ? 8.972 -3.846 4.316 1.00 0.00 1992 GLY A O 17
ATOM 25645 N N . VAL A 1 58 ? 10.860 -3.827 5.502 1.00 0.00 1993 VAL A N 17
ATOM 25646 C CA . VAL A 1 58 ? 10.507 -4.973 6.344 1.00 0.00 1993 VAL A CA 17
ATOM 25647 C C . VAL A 1 58 ? 9.406 -4.596 7.330 1.00 0.00 1993 VAL A C 17
ATOM 25648 O O . VAL A 1 58 ? 8.536 -5.409 7.638 1.00 0.00 1993 VAL A O 17
ATOM 25661 N N . GLU A 1 59 ? 9.448 -3.391 7.878 1.00 0.00 1994 GLU A N 17
ATOM 25662 C CA . GLU A 1 59 ? 8.396 -2.981 8.799 1.00 0.00 1994 GLU A CA 17
ATOM 25663 C C . GLU A 1 59 ? 7.134 -2.644 8.001 1.00 0.00 1994 GLU A C 17
ATOM 25664 O O . GLU A 1 59 ? 6.052 -3.105 8.363 1.00 0.00 1994 GLU A O 17
ATOM 25676 N N . TRP A 1 60 ? 7.249 -1.930 6.871 1.00 0.00 1995 TRP A N 17
ATOM 25677 C CA . TRP A 1 60 ? 6.087 -1.565 6.076 1.00 0.00 1995 TRP A CA 17
ATOM 25678 C C . TRP A 1 60 ? 5.445 -2.798 5.465 1.00 0.00 1995 TRP A C 17
ATOM 25679 O O . TRP A 1 60 ? 4.215 -2.894 5.405 1.00 0.00 1995 TRP A O 17
ATOM 25700 N N . THR A 1 61 ? 6.259 -3.767 5.021 1.00 0.00 1996 THR A N 17
ATOM 25701 C CA . THR A 1 61 ? 5.667 -4.976 4.457 1.00 0.00 1996 THR A CA 17
ATOM 25702 C C . THR A 1 61 ? 4.837 -5.669 5.545 1.00 0.00 1996 THR A C 17
ATOM 25703 O O . THR A 1 61 ? 3.845 -6.327 5.228 1.00 0.00 1996 THR A O 17
ATOM 25714 N N . THR A 1 62 ? 5.250 -5.551 6.810 1.00 0.00 1997 THR A N 17
ATOM 25715 C CA . THR A 1 62 ? 4.531 -6.140 7.911 1.00 0.00 1997 THR A CA 17
ATOM 25716 C C . THR A 1 62 ? 3.246 -5.343 8.108 1.00 0.00 1997 THR A C 17
ATOM 25717 O O . THR A 1 62 ? 2.206 -5.996 8.151 1.00 0.00 1997 THR A O 17
ATOM 25728 N N . THR A 1 63 ? 3.264 -4.003 8.086 1.00 0.00 1998 THR A N 17
ATOM 25729 C CA . THR A 1 63 ? 2.059 -3.185 8.261 1.00 0.00 1998 THR A CA 17
ATOM 25730 C C . THR A 1 63 ? 1.026 -3.633 7.221 1.00 0.00 1998 THR A C 17
ATOM 25731 O O . THR A 1 63 ? -0.156 -3.807 7.514 1.00 0.00 1998 THR A O 17
ATOM 25742 N N . ILE A 1 64 ? 1.482 -3.883 5.993 1.00 0.00 1999 ILE A N 17
ATOM 25743 C CA . ILE A 1 64 ? 0.650 -4.330 4.887 1.00 0.00 1999 ILE A CA 17
ATOM 25744 C C . ILE A 1 64 ? -0.003 -5.671 5.226 1.00 0.00 1999 ILE A C 17
ATOM 25745 O O . ILE A 1 64 ? -1.214 -5.835 5.064 1.00 0.00 1999 ILE A O 17
ATOM 25761 N N . ASN A 1 65 ? 0.801 -6.644 5.654 1.00 0.00 2000 ASN A N 17
ATOM 25762 C CA . ASN A 1 65 ? 0.316 -7.971 5.987 1.00 0.00 2000 ASN A CA 17
ATOM 25763 C C . ASN A 1 65 ? -0.702 -7.906 7.102 1.00 0.00 2000 ASN A C 17
ATOM 25764 O O . ASN A 1 65 ? -1.677 -8.638 7.068 1.00 0.00 2000 ASN A O 17
ATOM 25775 N N . GLN A 1 66 ? -0.441 -7.075 8.104 1.00 0.00 2001 GLN A N 17
ATOM 25776 C CA . GLN A 1 66 ? -1.321 -6.913 9.254 1.00 0.00 2001 GLN A CA 17
ATOM 25777 C C . GLN A 1 66 ? -2.635 -6.270 8.816 1.00 0.00 2001 GLN A C 17
ATOM 25778 O O . GLN A 1 66 ? -3.690 -6.641 9.318 1.00 0.00 2001 GLN A O 17
ATOM 25792 N N . THR A 1 67 ? -2.595 -5.368 7.835 1.00 0.00 2002 THR A N 17
ATOM 25793 C CA . THR A 1 67 ? -3.769 -4.667 7.361 1.00 0.00 2002 THR A CA 17
ATOM 25794 C C . THR A 1 67 ? -4.731 -5.561 6.575 1.00 0.00 2002 THR A C 17
ATOM 25795 O O . THR A 1 67 ? -5.952 -5.463 6.725 1.00 0.00 2002 THR A O 17
ATOM 25806 N N . TYR A 1 68 ? -4.192 -6.426 5.712 1.00 0.00 2003 TYR A N 17
ATOM 25807 C CA . TYR A 1 68 ? -5.005 -7.294 4.871 1.00 0.00 2003 TYR A CA 17
ATOM 25808 C C . TYR A 1 68 ? -4.949 -8.772 5.249 1.00 0.00 2003 TYR A C 17
ATOM 25809 O O . TYR A 1 68 ? -5.542 -9.597 4.560 1.00 0.00 2003 TYR A O 17
ATOM 25827 N N . ASN A 1 69 ? -4.271 -9.107 6.344 1.00 0.00 2004 ASN A N 17
ATOM 25828 C CA . ASN A 1 69 ? -4.073 -10.445 6.885 1.00 0.00 2004 ASN A CA 17
ATOM 25829 C C . ASN A 1 69 ? -3.392 -11.367 5.878 1.00 0.00 2004 ASN A C 17
ATOM 25830 O O . ASN A 1 69 ? -3.980 -12.344 5.419 1.00 0.00 2004 ASN A O 17
ATOM 25841 N N . LEU A 1 70 ? -2.141 -11.057 5.539 1.00 0.00 2005 LEU A N 17
ATOM 25842 C CA . LEU A 1 70 ? -1.331 -11.783 4.557 1.00 0.00 2005 LEU A CA 17
ATOM 25843 C C . LEU A 1 70 ? 0.046 -12.112 5.120 1.00 0.00 2005 LEU A C 17
ATOM 25844 O O . LEU A 1 70 ? 0.299 -11.942 6.309 1.00 0.00 2005 LEU A O 17
ATOM 25860 N N . ASN A 1 71 ? 0.938 -12.599 4.266 1.00 0.00 2006 ASN A N 17
ATOM 25861 C CA . ASN A 1 71 ? 2.313 -12.944 4.598 1.00 0.00 2006 ASN A CA 17
ATOM 25862 C C . ASN A 1 71 ? 3.153 -12.504 3.408 1.00 0.00 2006 ASN A C 17
ATOM 25863 O O . ASN A 1 71 ? 3.063 -13.074 2.321 1.00 0.00 2006 ASN A O 17
ATOM 25874 N N . LEU A 1 72 ? 3.995 -11.504 3.624 1.00 0.00 2007 LEU A N 17
ATOM 25875 C CA . LEU A 1 72 ? 4.888 -10.919 2.637 1.00 0.00 2007 LEU A CA 17
ATOM 25876 C C . LEU A 1 72 ? 6.090 -10.371 3.378 1.00 0.00 2007 LEU A C 17
ATOM 25877 O O . LEU A 1 72 ? 6.016 -10.122 4.584 1.00 0.00 2007 LEU A O 17
ATOM 25893 N N . LYS A 1 73 ? 7.194 -10.164 2.669 1.00 0.00 2008 LYS A N 17
ATOM 25894 C CA . LYS A 1 73 ? 8.402 -9.635 3.245 1.00 0.00 2008 LYS A CA 17
ATOM 25895 C C . LYS A 1 73 ? 9.028 -8.598 2.339 1.00 0.00 2008 LYS A C 17
ATOM 25896 O O . LYS A 1 73 ? 8.451 -8.234 1.319 1.00 0.00 2008 LYS A O 17
ATOM 25915 N N . ALA A 1 74 ? 10.252 -8.204 2.698 1.00 0.00 2009 ALA A N 17
ATOM 25916 C CA . ALA A 1 74 ? 11.051 -7.230 1.984 1.00 0.00 2009 ALA A CA 17
ATOM 25917 C C . ALA A 1 74 ? 11.164 -7.511 0.481 1.00 0.00 2009 ALA A C 17
ATOM 25918 O O . ALA A 1 74 ? 11.406 -6.584 -0.292 1.00 0.00 2009 ALA A O 17
ATOM 25925 N N . THR A 1 75 ? 10.996 -8.770 0.057 1.00 0.00 2010 THR A N 17
ATOM 25926 C CA . THR A 1 75 ? 11.042 -9.162 -1.346 1.00 0.00 2010 THR A CA 17
ATOM 25927 C C . THR A 1 75 ? 10.028 -8.333 -2.116 1.00 0.00 2010 THR A C 17
ATOM 25928 O O . THR A 1 75 ? 10.315 -7.853 -3.207 1.00 0.00 2010 THR A O 17
ATOM 25939 N N . LYS A 1 76 ? 8.845 -8.133 -1.528 1.00 0.00 2011 LYS A N 17
ATOM 25940 C CA . LYS A 1 76 ? 7.793 -7.369 -2.171 1.00 0.00 2011 LYS A CA 17
ATOM 25941 C C . LYS A 1 76 ? 8.184 -5.954 -2.534 1.00 0.00 2011 LYS A C 17
ATOM 25942 O O . LYS A 1 76 ? 7.848 -5.509 -3.629 1.00 0.00 2011 LYS A O 17
ATOM 25961 N N . LEU A 1 77 ? 8.918 -5.272 -1.662 1.00 0.00 2012 LEU A N 17
ATOM 25962 C CA . LEU A 1 77 ? 9.319 -3.886 -1.918 1.00 0.00 2012 LEU A CA 17
ATOM 25963 C C . LEU A 1 77 ? 10.279 -3.819 -3.114 1.00 0.00 2012 LEU A C 17
ATOM 25964 O O . LEU A 1 77 ? 10.484 -2.750 -3.690 1.00 0.00 2012 LEU A O 17
ATOM 25980 N N . TYR A 1 78 ? 10.876 -4.951 -3.480 1.00 0.00 2013 TYR A N 17
ATOM 25981 C CA . TYR A 1 78 ? 11.806 -5.139 -4.584 1.00 0.00 2013 TYR A CA 17
ATOM 25982 C C . TYR A 1 78 ? 11.117 -5.782 -5.794 1.00 0.00 2013 TYR A C 17
ATOM 25983 O O . TYR A 1 78 ? 11.728 -5.918 -6.857 1.00 0.00 2013 TYR A O 17
ATOM 26001 N N . ASP A 1 79 ? 9.853 -6.175 -5.637 1.00 0.00 2014 ASP A N 17
ATOM 26002 C CA . ASP A 1 79 ? 9.010 -6.797 -6.645 1.00 0.00 2014 ASP A CA 17
ATOM 26003 C C . ASP A 1 79 ? 8.063 -5.753 -7.226 1.00 0.00 2014 ASP A C 17
ATOM 26004 O O . ASP A 1 79 ? 7.829 -5.743 -8.435 1.00 0.00 2014 ASP A O 17
ATOM 26013 N N . TYR A 1 80 ? 7.559 -4.856 -6.370 1.00 0.00 2015 TYR A N 17
ATOM 26014 C CA . TYR A 1 80 ? 6.632 -3.776 -6.685 1.00 0.00 2015 TYR A CA 17
ATOM 26015 C C . TYR A 1 80 ? 7.055 -2.517 -5.924 1.00 0.00 2015 TYR A C 17
ATOM 26016 O O . TYR A 1 80 ? 6.493 -2.210 -4.872 1.00 0.00 2015 TYR A O 17
ATOM 26034 N N . PRO A 1 81 ? 8.048 -1.771 -6.413 1.00 0.00 2016 PRO A N 17
ATOM 26035 C CA . PRO A 1 81 ? 8.497 -0.553 -5.762 1.00 0.00 2016 PRO A CA 17
ATOM 26036 C C . PRO A 1 81 ? 7.468 0.591 -5.866 1.00 0.00 2016 PRO A C 17
ATOM 26037 O O . PRO A 1 81 ? 7.753 1.651 -5.319 1.00 0.00 2016 PRO A O 17
ATOM 26048 N N . THR A 1 82 ? 6.314 0.439 -6.534 1.00 0.00 2017 THR A N 17
ATOM 26049 C CA . THR A 1 82 ? 5.288 1.477 -6.645 1.00 0.00 2017 THR A CA 17
ATOM 26050 C C . THR A 1 82 ? 3.943 0.919 -6.161 1.00 0.00 2017 THR A C 17
ATOM 26051 O O . THR A 1 82 ? 3.702 -0.288 -6.172 1.00 0.00 2017 THR A O 17
ATOM 26062 N N . LEU A 1 83 ? 3.027 1.794 -5.754 1.00 0.00 2018 LEU A N 17
ATOM 26063 C CA . LEU A 1 83 ? 1.694 1.461 -5.237 1.00 0.00 2018 LEU A CA 17
ATOM 26064 C C . LEU A 1 83 ? 0.804 0.788 -6.258 1.00 0.00 2018 LEU A C 17
ATOM 26065 O O . LEU A 1 83 ? -0.018 -0.053 -5.892 1.00 0.00 2018 LEU A O 17
ATOM 26081 N N . LEU A 1 84 ? 0.951 1.165 -7.524 1.00 0.00 2019 LEU A N 17
ATOM 26082 C CA . LEU A 1 84 ? 0.142 0.637 -8.616 1.00 0.00 2019 LEU A CA 17
ATOM 26083 C C . LEU A 1 84 ? 0.262 -0.881 -8.710 1.00 0.00 2019 LEU A C 17
ATOM 26084 O O . LEU A 1 84 ? -0.749 -1.584 -8.739 1.00 0.00 2019 LEU A O 17
ATOM 26100 N N . GLU A 1 85 ? 1.487 -1.380 -8.813 1.00 0.00 2020 GLU A N 17
ATOM 26101 C CA . GLU A 1 85 ? 1.791 -2.809 -8.900 1.00 0.00 2020 GLU A CA 17
ATOM 26102 C C . GLU A 1 85 ? 1.636 -3.484 -7.534 1.00 0.00 2020 GLU A C 17
ATOM 26103 O O . GLU A 1 85 ? 1.093 -4.587 -7.457 1.00 0.00 2020 GLU A O 17
ATOM 26115 N N . LEU A 1 86 ? 2.061 -2.807 -6.455 1.00 0.00 2021 LEU A N 17
ATOM 26116 C CA . LEU A 1 86 ? 1.992 -3.323 -5.091 1.00 0.00 2021 LEU A CA 17
ATOM 26117 C C . LEU A 1 86 ? 0.569 -3.732 -4.725 1.00 0.00 2021 LEU A C 17
ATOM 26118 O O . LEU A 1 86 ? 0.364 -4.854 -4.260 1.00 0.00 2021 LEU A O 17
ATOM 26134 N N . SER A 1 87 ? -0.390 -2.817 -4.917 1.00 0.00 2022 SER A N 17
ATOM 26135 C CA . SER A 1 87 ? -1.801 -3.043 -4.624 1.00 0.00 2022 SER A CA 17
ATOM 26136 C C . SER A 1 87 ? -2.370 -4.184 -5.461 1.00 0.00 2022 SER A C 17
ATOM 26137 O O . SER A 1 87 ? -3.176 -4.958 -4.949 1.00 0.00 2022 SER A O 17
ATOM 26145 N N . GLY A 1 88 ? -1.928 -4.294 -6.717 1.00 0.00 2023 GLY A N 17
ATOM 26146 C CA . GLY A 1 88 ? -2.357 -5.309 -7.661 1.00 0.00 2023 GLY A CA 17
ATOM 26147 C C . GLY A 1 88 ? -2.156 -6.699 -7.088 1.00 0.00 2023 GLY A C 17
ATOM 26148 O O . GLY A 1 88 ? -3.085 -7.504 -7.100 1.00 0.00 2023 GLY A O 17
ATOM 26152 N N . TYR A 1 89 ? -0.958 -6.976 -6.566 1.00 0.00 2024 TYR A N 17
ATOM 26153 C CA . TYR A 1 89 ? -0.681 -8.288 -6.006 1.00 0.00 2024 TYR A CA 17
ATOM 26154 C C . TYR A 1 89 ? -1.549 -8.538 -4.779 1.00 0.00 2024 TYR A C 17
ATOM 26155 O O . TYR A 1 89 ? -2.328 -9.483 -4.771 1.00 0.00 2024 TYR A O 17
ATOM 26173 N N . ILE A 1 90 ? -1.495 -7.642 -3.790 1.00 0.00 2025 ILE A N 17
ATOM 26174 C CA . ILE A 1 90 ? -2.244 -7.745 -2.534 1.00 0.00 2025 ILE A CA 17
ATOM 26175 C C . ILE A 1 90 ? -3.720 -8.031 -2.780 1.00 0.00 2025 ILE A C 17
ATOM 26176 O O . ILE A 1 90 ? -4.261 -8.938 -2.145 1.00 0.00 2025 ILE A O 17
ATOM 26192 N N . ALA A 1 91 ? -4.360 -7.264 -3.666 1.00 0.00 2026 ALA A N 17
ATOM 26193 C CA . ALA A 1 91 ? -5.770 -7.413 -3.971 1.00 0.00 2026 ALA A CA 17
ATOM 26194 C C . ALA A 1 91 ? -6.134 -8.845 -4.357 1.00 0.00 2026 ALA A C 17
ATOM 26195 O O . ALA A 1 91 ? -7.242 -9.266 -4.036 1.00 0.00 2026 ALA A O 17
ATOM 26202 N N . GLN A 1 92 ? -5.237 -9.574 -5.031 1.00 0.00 2027 GLN A N 17
ATOM 26203 C CA . GLN A 1 92 ? -5.453 -10.953 -5.455 1.00 0.00 2027 GLN A CA 17
ATOM 26204 C C . GLN A 1 92 ? -5.299 -11.916 -4.274 1.00 0.00 2027 GLN A C 17
ATOM 26205 O O . GLN A 1 92 ? -6.070 -12.865 -4.162 1.00 0.00 2027 GLN A O 17
ATOM 26219 N N . ILE A 1 93 ? -4.338 -11.673 -3.380 1.00 0.00 2028 ILE A N 17
ATOM 26220 C CA . ILE A 1 93 ? -4.071 -12.514 -2.212 1.00 0.00 2028 ILE A CA 17
ATOM 26221 C C . ILE A 1 93 ? -5.291 -12.516 -1.308 1.00 0.00 2028 ILE A C 17
ATOM 26222 O O . ILE A 1 93 ? -5.813 -13.582 -0.971 1.00 0.00 2028 ILE A O 17
ATOM 26238 N N . LEU A 1 94 ? -5.758 -11.332 -0.904 1.00 0.00 2029 LEU A N 17
ATOM 26239 C CA . LEU A 1 94 ? -6.922 -11.247 -0.045 1.00 0.00 2029 LEU A CA 17
ATOM 26240 C C . LEU A 1 94 ? -8.161 -11.734 -0.781 1.00 0.00 2029 LEU A C 17
ATOM 26241 O O . LEU A 1 94 ? -9.009 -12.352 -0.145 1.00 0.00 2029 LEU A O 17
ATOM 26257 N N . SER A 1 95 ? -8.247 -11.543 -2.105 1.00 0.00 2030 SER A N 17
ATOM 26258 C CA . SER A 1 95 ? -9.436 -12.026 -2.814 1.00 0.00 2030 SER A CA 17
ATOM 26259 C C . SER A 1 95 ? -9.441 -13.559 -2.862 1.00 0.00 2030 SER A C 17
ATOM 26260 O O . SER A 1 95 ? -10.488 -14.158 -3.101 1.00 0.00 2030 SER A O 17
ATOM 26268 N N . SER A 1 96 ? -8.285 -14.192 -2.625 1.00 0.00 2031 SER A N 17
ATOM 26269 C CA . SER A 1 96 ? -8.095 -15.633 -2.593 1.00 0.00 2031 SER A CA 17
ATOM 26270 C C . SER A 1 96 ? -8.246 -16.145 -1.156 1.00 0.00 2031 SER A C 17
ATOM 26271 O O . SER A 1 96 ? -8.339 -17.357 -0.965 1.00 0.00 2031 SER A O 17
ATOM 26279 N N . GLN A 1 97 ? -8.269 -15.277 -0.134 1.00 0.00 2032 GLN A N 17
ATOM 26280 C CA . GLN A 1 97 ? -8.456 -15.730 1.244 1.00 0.00 2032 GLN A CA 17
ATOM 26281 C C . GLN A 1 97 ? -9.903 -16.217 1.432 1.00 0.00 2032 GLN A C 17
ATOM 26282 O O . GLN A 1 97 ? -10.173 -17.093 2.260 1.00 0.00 2032 GLN A O 17
ATOM 26296 N N . GLY A 1 98 ? -10.825 -15.658 0.649 1.00 0.00 2033 GLY A N 17
ATOM 26297 C CA . GLY A 1 98 ? -12.243 -15.965 0.604 1.00 0.00 2033 GLY A CA 17
ATOM 26298 C C . GLY A 1 98 ? -12.542 -16.491 -0.800 1.00 0.00 2033 GLY A C 17
ATOM 26299 O O . GLY A 1 98 ? -11.623 -16.755 -1.581 1.00 0.00 2033 GLY A O 17
ATOM 26303 N N . THR A 1 99 ? -13.811 -16.709 -1.119 1.00 0.00 2034 THR A N 17
ATOM 26304 C CA . THR A 1 99 ? -14.267 -17.184 -2.420 1.00 0.00 2034 THR A CA 17
ATOM 26305 C C . THR A 1 99 ? -15.733 -16.776 -2.550 1.00 0.00 2034 THR A C 17
ATOM 26306 O O . THR A 1 99 ? -16.232 -16.052 -1.660 1.00 0.00 2034 THR A O 17
ATOM 26317 N N . SER A 1 1 ? -16.316 1.229 -11.572 1.00 0.00 1936 SER A N 18
ATOM 26318 C CA . SER A 1 1 ? -15.440 1.272 -10.392 1.00 0.00 1936 SER A CA 18
ATOM 26319 C C . SER A 1 1 ? -14.206 2.141 -10.672 1.00 0.00 1936 SER A C 18
ATOM 26320 O O . SER A 1 1 ? -13.805 2.278 -11.831 1.00 0.00 1936 SER A O 18
ATOM 26328 N N . GLY A 1 2 ? -13.597 2.743 -9.640 1.00 0.00 1937 GLY A N 18
ATOM 26329 C CA . GLY A 1 2 ? -12.411 3.585 -9.785 1.00 0.00 1937 GLY A CA 18
ATOM 26330 C C . GLY A 1 2 ? -12.328 4.650 -8.704 1.00 0.00 1937 GLY A C 18
ATOM 26331 O O . GLY A 1 2 ? -12.397 5.848 -8.993 1.00 0.00 1937 GLY A O 18
ATOM 26335 N N . LEU A 1 3 ? -12.205 4.199 -7.455 1.00 0.00 1938 LEU A N 18
ATOM 26336 C CA . LEU A 1 3 ? -12.113 5.055 -6.278 1.00 0.00 1938 LEU A CA 18
ATOM 26337 C C . LEU A 1 3 ? -10.845 5.895 -6.333 1.00 0.00 1938 LEU A C 18
ATOM 26338 O O . LEU A 1 3 ? -9.761 5.340 -6.530 1.00 0.00 1938 LEU A O 18
ATOM 26354 N N . VAL A 1 4 ? -10.997 7.215 -6.278 1.00 0.00 1939 VAL A N 18
ATOM 26355 C CA . VAL A 1 4 ? -9.909 8.179 -6.286 1.00 0.00 1939 VAL A CA 18
ATOM 26356 C C . VAL A 1 4 ? -10.030 9.116 -5.072 1.00 0.00 1939 VAL A C 18
ATOM 26357 O O . VAL A 1 4 ? -10.707 10.143 -5.183 1.00 0.00 1939 VAL A O 18
ATOM 26370 N N . PRO A 1 5 ? -9.410 8.826 -3.915 1.00 0.00 1940 PRO A N 18
ATOM 26371 C CA . PRO A 1 5 ? -9.480 9.702 -2.751 1.00 0.00 1940 PRO A CA 18
ATOM 26372 C C . PRO A 1 5 ? -8.556 10.894 -3.023 1.00 0.00 1940 PRO A C 18
ATOM 26373 O O . PRO A 1 5 ? -7.367 10.900 -2.710 1.00 0.00 1940 PRO A O 18
ATOM 26384 N N . ARG A 1 6 ? -9.101 11.899 -3.691 1.00 0.00 1941 ARG A N 18
ATOM 26385 C CA . ARG A 1 6 ? -8.428 13.131 -4.092 1.00 0.00 1941 ARG A CA 18
ATOM 26386 C C . ARG A 1 6 ? -8.339 14.183 -2.988 1.00 0.00 1941 ARG A C 18
ATOM 26387 O O . ARG A 1 6 ? -7.769 15.253 -3.211 1.00 0.00 1941 ARG A O 18
ATOM 26408 N N . GLY A 1 7 ? -8.953 13.937 -1.836 1.00 0.00 1942 GLY A N 18
ATOM 26409 C CA . GLY A 1 7 ? -8.954 14.838 -0.690 1.00 0.00 1942 GLY A CA 18
ATOM 26410 C C . GLY A 1 7 ? -10.215 15.689 -0.562 1.00 0.00 1942 GLY A C 18
ATOM 26411 O O . GLY A 1 7 ? -10.406 16.374 0.447 1.00 0.00 1942 GLY A O 18
ATOM 26415 N N . SER A 1 8 ? -11.104 15.628 -1.555 1.00 0.00 1943 SER A N 18
ATOM 26416 C CA . SER A 1 8 ? -12.340 16.391 -1.601 1.00 0.00 1943 SER A CA 18
ATOM 26417 C C . SER A 1 8 ? -13.220 16.168 -0.361 1.00 0.00 1943 SER A C 18
ATOM 26418 O O . SER A 1 8 ? -13.693 17.146 0.227 1.00 0.00 1943 SER A O 18
ATOM 26426 N N . HIS A 1 9 ? -13.458 14.915 0.044 1.00 0.00 1944 HIS A N 18
ATOM 26427 C CA . HIS A 1 9 ? -14.273 14.595 1.210 1.00 0.00 1944 HIS A CA 18
ATOM 26428 C C . HIS A 1 9 ? -13.832 13.236 1.752 1.00 0.00 1944 HIS A C 18
ATOM 26429 O O . HIS A 1 9 ? -13.473 12.362 0.959 1.00 0.00 1944 HIS A O 18
ATOM 26443 N N . MET A 1 10 ? -13.805 13.045 3.078 1.00 0.00 1945 MET A N 18
ATOM 26444 C CA . MET A 1 10 ? -13.383 11.768 3.653 1.00 0.00 1945 MET A CA 18
ATOM 26445 C C . MET A 1 10 ? -14.536 10.779 3.663 1.00 0.00 1945 MET A C 18
ATOM 26446 O O . MET A 1 10 ? -15.679 11.130 3.964 1.00 0.00 1945 MET A O 18
ATOM 26460 N N . THR A 1 11 ? -14.211 9.543 3.331 1.00 0.00 1946 THR A N 18
ATOM 26461 C CA . THR A 1 11 ? -15.113 8.406 3.246 1.00 0.00 1946 THR A CA 18
ATOM 26462 C C . THR A 1 11 ? -15.159 7.624 4.573 1.00 0.00 1946 THR A C 18
ATOM 26463 O O . THR A 1 11 ? -14.258 7.771 5.411 1.00 0.00 1946 THR A O 18
ATOM 26474 N N . PRO A 1 12 ? -16.207 6.804 4.774 1.00 0.00 1947 PRO A N 18
ATOM 26475 C CA . PRO A 1 12 ? -16.378 5.987 5.969 1.00 0.00 1947 PRO A CA 18
ATOM 26476 C C . PRO A 1 12 ? -15.470 4.754 5.905 1.00 0.00 1947 PRO A C 18
ATOM 26477 O O . PRO A 1 12 ? -14.722 4.579 4.944 1.00 0.00 1947 PRO A O 18
ATOM 26488 N N . GLN A 1 13 ? -15.539 3.897 6.929 1.00 0.00 1948 GLN A N 18
ATOM 26489 C CA . GLN A 1 13 ? -14.776 2.653 7.014 1.00 0.00 1948 GLN A CA 18
ATOM 26490 C C . GLN A 1 13 ? -15.344 1.654 5.993 1.00 0.00 1948 GLN A C 18
ATOM 26491 O O . GLN A 1 13 ? -16.116 0.755 6.334 1.00 0.00 1948 GLN A O 18
ATOM 26505 N N . VAL A 1 14 ? -14.989 1.820 4.720 1.00 0.00 1949 VAL A N 18
ATOM 26506 C CA . VAL A 1 14 ? -15.457 0.964 3.644 1.00 0.00 1949 VAL A CA 18
ATOM 26507 C C . VAL A 1 14 ? -15.128 -0.480 4.016 1.00 0.00 1949 VAL A C 18
ATOM 26508 O O . VAL A 1 14 ? -13.975 -0.828 4.280 1.00 0.00 1949 VAL A O 18
ATOM 26521 N N . ASN A 1 15 ? -16.167 -1.311 4.104 1.00 0.00 1950 ASN A N 18
ATOM 26522 C CA . ASN A 1 15 ? -16.002 -2.694 4.478 1.00 0.00 1950 ASN A CA 18
ATOM 26523 C C . ASN A 1 15 ? -15.274 -3.506 3.412 1.00 0.00 1950 ASN A C 18
ATOM 26524 O O . ASN A 1 15 ? -14.541 -4.444 3.741 1.00 0.00 1950 ASN A O 18
ATOM 26535 N N . GLN A 1 16 ? -15.510 -3.178 2.141 1.00 0.00 1951 GLN A N 18
ATOM 26536 C CA . GLN A 1 16 ? -14.887 -3.848 1.011 1.00 0.00 1951 GLN A CA 18
ATOM 26537 C C . GLN A 1 16 ? -13.386 -3.589 0.999 1.00 0.00 1951 GLN A C 18
ATOM 26538 O O . GLN A 1 16 ? -12.889 -2.633 1.596 1.00 0.00 1951 GLN A O 18
ATOM 26552 N N . VAL A 1 17 ? -12.672 -4.450 0.279 1.00 0.00 1952 VAL A N 18
ATOM 26553 C CA . VAL A 1 17 ? -11.229 -4.394 0.165 1.00 0.00 1952 VAL A CA 18
ATOM 26554 C C . VAL A 1 17 ? -10.877 -4.401 -1.321 1.00 0.00 1952 VAL A C 18
ATOM 26555 O O . VAL A 1 17 ? -10.207 -5.296 -1.836 1.00 0.00 1952 VAL A O 18
ATOM 26568 N N . ASN A 1 18 ? -11.427 -3.435 -2.065 1.00 0.00 1953 ASN A N 18
ATOM 26569 C CA . ASN A 1 18 ? -11.131 -3.333 -3.479 1.00 0.00 1953 ASN A CA 18
ATOM 26570 C C . ASN A 1 18 ? -9.695 -2.824 -3.614 1.00 0.00 1953 ASN A C 18
ATOM 26571 O O . ASN A 1 18 ? -9.206 -2.044 -2.795 1.00 0.00 1953 ASN A O 18
ATOM 26582 N N . LEU A 1 19 ? -9.093 -3.101 -4.763 1.00 0.00 1954 LEU A N 18
ATOM 26583 C CA . LEU A 1 19 ? -7.747 -2.714 -5.164 1.00 0.00 1954 LEU A CA 18
ATOM 26584 C C . LEU A 1 19 ? -7.421 -1.254 -4.830 1.00 0.00 1954 LEU A C 18
ATOM 26585 O O . LEU A 1 19 ? -6.342 -0.938 -4.323 1.00 0.00 1954 LEU A O 18
ATOM 26601 N N . SER A 1 20 ? -8.340 -0.342 -5.153 1.00 0.00 1955 SER A N 18
ATOM 26602 C CA . SER A 1 20 ? -8.164 1.084 -4.921 1.00 0.00 1955 SER A CA 18
ATOM 26603 C C . SER A 1 20 ? -8.202 1.489 -3.448 1.00 0.00 1955 SER A C 18
ATOM 26604 O O . SER A 1 20 ? -7.470 2.400 -3.058 1.00 0.00 1955 SER A O 18
ATOM 26612 N N . GLU A 1 21 ? -9.025 0.827 -2.642 1.00 0.00 1956 GLU A N 18
ATOM 26613 C CA . GLU A 1 21 ? -9.181 1.092 -1.211 1.00 0.00 1956 GLU A CA 18
ATOM 26614 C C . GLU A 1 21 ? -7.868 0.727 -0.517 1.00 0.00 1956 GLU A C 18
ATOM 26615 O O . GLU A 1 21 ? -7.428 1.399 0.413 1.00 0.00 1956 GLU A O 18
ATOM 26627 N N . ILE A 1 22 ? -7.215 -0.334 -0.989 1.00 0.00 1957 ILE A N 18
ATOM 26628 C CA . ILE A 1 22 ? -5.949 -0.780 -0.444 1.00 0.00 1957 ILE A CA 18
ATOM 26629 C C . ILE A 1 22 ? -4.859 0.189 -0.899 1.00 0.00 1957 ILE A C 18
ATOM 26630 O O . ILE A 1 22 ? -4.075 0.663 -0.081 1.00 0.00 1957 ILE A O 18
ATOM 26646 N N . LYS A 1 23 ? -4.819 0.529 -2.196 1.00 0.00 1958 LYS A N 18
ATOM 26647 C CA . LYS A 1 23 ? -3.813 1.424 -2.768 1.00 0.00 1958 LYS A CA 18
ATOM 26648 C C . LYS A 1 23 ? -3.704 2.731 -1.979 1.00 0.00 1958 LYS A C 18
ATOM 26649 O O . LYS A 1 23 ? -2.591 3.198 -1.721 1.00 0.00 1958 LYS A O 18
ATOM 26668 N N . GLN A 1 24 ? -4.840 3.329 -1.607 1.00 0.00 1959 GLN A N 18
ATOM 26669 C CA . GLN A 1 24 ? -4.816 4.571 -0.849 1.00 0.00 1959 GLN A CA 18
ATOM 26670 C C . GLN A 1 24 ? -4.203 4.354 0.539 1.00 0.00 1959 GLN A C 18
ATOM 26671 O O . GLN A 1 24 ? -3.382 5.167 0.971 1.00 0.00 1959 GLN A O 18
ATOM 26685 N N . VAL A 1 25 ? -4.562 3.257 1.216 1.00 0.00 1960 VAL A N 18
ATOM 26686 C CA . VAL A 1 25 ? -4.051 2.933 2.538 1.00 0.00 1960 VAL A CA 18
ATOM 26687 C C . VAL A 1 25 ? -2.551 2.724 2.425 1.00 0.00 1960 VAL A C 18
ATOM 26688 O O . VAL A 1 25 ? -1.808 3.294 3.213 1.00 0.00 1960 VAL A O 18
ATOM 26701 N N . LEU A 1 26 ? -2.075 1.954 1.440 1.00 0.00 1961 LEU A N 18
ATOM 26702 C CA . LEU A 1 26 ? -0.656 1.719 1.252 1.00 0.00 1961 LEU A CA 18
ATOM 26703 C C . LEU A 1 26 ? 0.081 3.051 1.257 1.00 0.00 1961 LEU A C 18
ATOM 26704 O O . LEU A 1 26 ? 1.055 3.183 1.989 1.00 0.00 1961 LEU A O 18
ATOM 26720 N N . LYS A 1 27 ? -0.382 4.030 0.468 1.00 0.00 1962 LYS A N 18
ATOM 26721 C CA . LYS A 1 27 ? 0.249 5.337 0.394 1.00 0.00 1962 LYS A CA 18
ATOM 26722 C C . LYS A 1 27 ? 0.396 5.926 1.792 1.00 0.00 1962 LYS A C 18
ATOM 26723 O O . LYS A 1 27 ? 1.482 6.363 2.157 1.00 0.00 1962 LYS A O 18
ATOM 26742 N N . GLN A 1 28 ? -0.683 5.908 2.570 1.00 0.00 1963 GLN A N 18
ATOM 26743 C CA . GLN A 1 28 ? -0.720 6.446 3.920 1.00 0.00 1963 GLN A CA 18
ATOM 26744 C C . GLN A 1 28 ? 0.222 5.725 4.892 1.00 0.00 1963 GLN A C 18
ATOM 26745 O O . GLN A 1 28 ? 0.874 6.381 5.701 1.00 0.00 1963 GLN A O 18
ATOM 26759 N N . GLN A 1 29 ? 0.305 4.392 4.822 1.00 0.00 1964 GLN A N 18
ATOM 26760 C CA . GLN A 1 29 ? 1.131 3.580 5.706 1.00 0.00 1964 GLN A CA 18
ATOM 26761 C C . GLN A 1 29 ? 2.603 3.822 5.400 1.00 0.00 1964 GLN A C 18
ATOM 26762 O O . GLN A 1 29 ? 3.455 3.833 6.283 1.00 0.00 1964 GLN A O 18
ATOM 26776 N N . LEU A 1 30 ? 2.914 3.973 4.115 1.00 0.00 1965 LEU A N 18
ATOM 26777 C CA . LEU A 1 30 ? 4.272 4.215 3.659 1.00 0.00 1965 LEU A CA 18
ATOM 26778 C C . LEU A 1 30 ? 4.678 5.662 3.937 1.00 0.00 1965 LEU A C 18
ATOM 26779 O O . LEU A 1 30 ? 5.849 5.908 4.203 1.00 0.00 1965 LEU A O 18
ATOM 26795 N N . ALA A 1 31 ? 3.734 6.606 3.894 1.00 0.00 1966 ALA A N 18
ATOM 26796 C CA . ALA A 1 31 ? 4.015 8.010 4.131 1.00 0.00 1966 ALA A CA 18
ATOM 26797 C C . ALA A 1 31 ? 4.672 8.179 5.486 1.00 0.00 1966 ALA A C 18
ATOM 26798 O O . ALA A 1 31 ? 5.735 8.778 5.595 1.00 0.00 1966 ALA A O 18
ATOM 26805 N N . GLU A 1 32 ? 4.071 7.578 6.503 1.00 0.00 1967 GLU A N 18
ATOM 26806 C CA . GLU A 1 32 ? 4.580 7.651 7.854 1.00 0.00 1967 GLU A CA 18
ATOM 26807 C C . GLU A 1 32 ? 5.973 7.028 7.933 1.00 0.00 1967 GLU A C 18
ATOM 26808 O O . GLU A 1 32 ? 6.863 7.560 8.601 1.00 0.00 1967 GLU A O 18
ATOM 26820 N N . ALA A 1 33 ? 6.182 5.919 7.218 1.00 0.00 1968 ALA A N 18
ATOM 26821 C CA . ALA A 1 33 ? 7.442 5.196 7.182 1.00 0.00 1968 ALA A CA 18
ATOM 26822 C C . ALA A 1 33 ? 8.569 6.072 6.633 1.00 0.00 1968 ALA A C 18
ATOM 26823 O O . ALA A 1 33 ? 9.715 5.954 7.071 1.00 0.00 1968 ALA A O 18
ATOM 26830 N N . LEU A 1 34 ? 8.243 6.962 5.691 1.00 0.00 1969 LEU A N 18
ATOM 26831 C CA . LEU A 1 34 ? 9.187 7.881 5.068 1.00 0.00 1969 LEU A CA 18
ATOM 26832 C C . LEU A 1 34 ? 9.113 9.282 5.700 1.00 0.00 1969 LEU A C 18
ATOM 26833 O O . LEU A 1 34 ? 9.589 10.245 5.096 1.00 0.00 1969 LEU A O 18
ATOM 26849 N N . TYR A 1 35 ? 8.515 9.406 6.892 1.00 0.00 1970 TYR A N 18
ATOM 26850 C CA . TYR A 1 35 ? 8.348 10.652 7.636 1.00 0.00 1970 TYR A CA 18
ATOM 26851 C C . TYR A 1 35 ? 7.708 11.740 6.763 1.00 0.00 1970 TYR A C 18
ATOM 26852 O O . TYR A 1 35 ? 8.186 12.874 6.728 1.00 0.00 1970 TYR A O 18
ATOM 26870 N N . THR A 1 36 ? 6.626 11.412 6.057 1.00 0.00 1971 THR A N 18
ATOM 26871 C CA . THR A 1 36 ? 5.936 12.342 5.174 1.00 0.00 1971 THR A CA 18
ATOM 26872 C C . THR A 1 36 ? 4.415 12.129 5.220 1.00 0.00 1971 THR A C 18
ATOM 26873 O O . THR A 1 36 ? 3.890 11.500 6.145 1.00 0.00 1971 THR A O 18
ATOM 26884 N N . GLU A 1 37 ? 3.701 12.684 4.240 1.00 0.00 1972 GLU A N 18
ATOM 26885 C CA . GLU A 1 37 ? 2.266 12.613 4.054 1.00 0.00 1972 GLU A CA 18
ATOM 26886 C C . GLU A 1 37 ? 1.946 11.957 2.713 1.00 0.00 1972 GLU A C 18
ATOM 26887 O O . GLU A 1 37 ? 2.680 12.115 1.738 1.00 0.00 1972 GLU A O 18
ATOM 26899 N N . GLU A 1 38 ? 0.849 11.204 2.631 1.00 0.00 1973 GLU A N 18
ATOM 26900 C CA . GLU A 1 38 ? 0.472 10.566 1.367 1.00 0.00 1973 GLU A CA 18
ATOM 26901 C C . GLU A 1 38 ? 0.075 11.606 0.323 1.00 0.00 1973 GLU A C 18
ATOM 26902 O O . GLU A 1 38 ? 0.128 11.345 -0.877 1.00 0.00 1973 GLU A O 18
ATOM 26914 N N . SER A 1 39 ? -0.271 12.806 0.774 1.00 0.00 1974 SER A N 18
ATOM 26915 C CA . SER A 1 39 ? -0.668 13.898 -0.102 1.00 0.00 1974 SER A CA 18
ATOM 26916 C C . SER A 1 39 ? 0.439 14.194 -1.123 1.00 0.00 1974 SER A C 18
ATOM 26917 O O . SER A 1 39 ? 0.146 14.508 -2.283 1.00 0.00 1974 SER A O 18
ATOM 26925 N N . GLU A 1 40 ? 1.707 13.999 -0.752 1.00 0.00 1975 GLU A N 18
ATOM 26926 C CA . GLU A 1 40 ? 2.818 14.277 -1.650 1.00 0.00 1975 GLU A CA 18
ATOM 26927 C C . GLU A 1 40 ? 3.376 13.049 -2.385 1.00 0.00 1975 GLU A C 18
ATOM 26928 O O . GLU A 1 40 ? 4.278 13.222 -3.209 1.00 0.00 1975 GLU A O 18
ATOM 26940 N N . ILE A 1 41 ? 2.863 11.839 -2.146 1.00 0.00 1976 ILE A N 18
ATOM 26941 C CA . ILE A 1 41 ? 3.349 10.597 -2.762 1.00 0.00 1976 ILE A CA 18
ATOM 26942 C C . ILE A 1 41 ? 2.546 10.216 -4.006 1.00 0.00 1976 ILE A C 18
ATOM 26943 O O . ILE A 1 41 ? 1.315 10.300 -4.006 1.00 0.00 1976 ILE A O 18
ATOM 26959 N N . ALA A 1 42 ? 3.233 9.765 -5.058 1.00 0.00 1977 ALA A N 18
ATOM 26960 C CA . ALA A 1 42 ? 2.595 9.329 -6.293 1.00 0.00 1977 ALA A CA 18
ATOM 26961 C C . ALA A 1 42 ? 2.288 7.824 -6.206 1.00 0.00 1977 ALA A C 18
ATOM 26962 O O . ALA A 1 42 ? 2.694 7.123 -5.285 1.00 0.00 1977 ALA A O 18
ATOM 26969 N N . GLU A 1 43 ? 1.559 7.294 -7.181 1.00 0.00 1978 GLU A N 18
ATOM 26970 C CA . GLU A 1 43 ? 1.162 5.889 -7.244 1.00 0.00 1978 GLU A CA 18
ATOM 26971 C C . GLU A 1 43 ? 2.061 5.073 -8.157 1.00 0.00 1978 GLU A C 18
ATOM 26972 O O . GLU A 1 43 ? 2.186 3.865 -7.964 1.00 0.00 1978 GLU A O 18
ATOM 26984 N N . ASP A 1 44 ? 2.692 5.755 -9.109 1.00 0.00 1979 ASP A N 18
ATOM 26985 C CA . ASP A 1 44 ? 3.598 5.222 -10.121 1.00 0.00 1979 ASP A CA 18
ATOM 26986 C C . ASP A 1 44 ? 5.057 5.537 -9.786 1.00 0.00 1979 ASP A C 18
ATOM 26987 O O . ASP A 1 44 ? 5.954 5.259 -10.588 1.00 0.00 1979 ASP A O 18
ATOM 26996 N N . GLN A 1 45 ? 5.310 6.178 -8.639 1.00 0.00 1980 GLN A N 18
ATOM 26997 C CA . GLN A 1 45 ? 6.641 6.529 -8.187 1.00 0.00 1980 GLN A CA 18
ATOM 26998 C C . GLN A 1 45 ? 7.146 5.419 -7.286 1.00 0.00 1980 GLN A C 18
ATOM 26999 O O . GLN A 1 45 ? 6.381 4.728 -6.612 1.00 0.00 1980 GLN A O 18
ATOM 27013 N N . LYS A 1 46 ? 8.458 5.237 -7.336 1.00 0.00 1981 LYS A N 18
ATOM 27014 C CA . LYS A 1 46 ? 9.182 4.237 -6.593 1.00 0.00 1981 LYS A CA 18
ATOM 27015 C C . LYS A 1 46 ? 9.405 4.726 -5.175 1.00 0.00 1981 LYS A C 18
ATOM 27016 O O . LYS A 1 46 ? 9.903 5.834 -4.967 1.00 0.00 1981 LYS A O 18
ATOM 27035 N N . PHE A 1 47 ? 9.119 3.876 -4.195 1.00 0.00 1982 PHE A N 18
ATOM 27036 C CA . PHE A 1 47 ? 9.294 4.193 -2.786 1.00 0.00 1982 PHE A CA 18
ATOM 27037 C C . PHE A 1 47 ? 10.751 4.542 -2.504 1.00 0.00 1982 PHE A C 18
ATOM 27038 O O . PHE A 1 47 ? 11.037 5.466 -1.748 1.00 0.00 1982 PHE A O 18
ATOM 27055 N N . VAL A 1 48 ? 11.684 3.811 -3.118 1.00 0.00 1983 VAL A N 18
ATOM 27056 C CA . VAL A 1 48 ? 13.115 4.015 -2.939 1.00 0.00 1983 VAL A CA 18
ATOM 27057 C C . VAL A 1 48 ? 13.542 5.433 -3.319 1.00 0.00 1983 VAL A C 18
ATOM 27058 O O . VAL A 1 48 ? 14.411 5.993 -2.652 1.00 0.00 1983 VAL A O 18
ATOM 27071 N N . ASP A 1 49 ? 12.921 6.029 -4.341 1.00 0.00 1984 ASP A N 18
ATOM 27072 C CA . ASP A 1 49 ? 13.248 7.379 -4.791 1.00 0.00 1984 ASP A CA 18
ATOM 27073 C C . ASP A 1 49 ? 12.860 8.372 -3.711 1.00 0.00 1984 ASP A C 18
ATOM 27074 O O . ASP A 1 49 ? 13.579 9.338 -3.442 1.00 0.00 1984 ASP A O 18
ATOM 27083 N N . LEU A 1 50 ? 11.722 8.113 -3.059 1.00 0.00 1985 LEU A N 18
ATOM 27084 C CA . LEU A 1 50 ? 11.242 8.982 -1.993 1.00 0.00 1985 LEU A CA 18
ATOM 27085 C C . LEU A 1 50 ? 12.137 8.796 -0.765 1.00 0.00 1985 LEU A C 18
ATOM 27086 O O . LEU A 1 50 ? 12.432 9.771 -0.079 1.00 0.00 1985 LEU A O 18
ATOM 27102 N N . GLY A 1 51 ? 12.660 7.585 -0.538 1.00 0.00 1986 GLY A N 18
ATOM 27103 C CA . GLY A 1 51 ? 13.546 7.285 0.582 1.00 0.00 1986 GLY A CA 18
ATOM 27104 C C . GLY A 1 51 ? 13.361 5.915 1.222 1.00 0.00 1986 GLY A C 18
ATOM 27105 O O . GLY A 1 51 ? 13.855 5.684 2.319 1.00 0.00 1986 GLY A O 18
ATOM 27109 N N . LEU A 1 52 ? 12.644 4.995 0.578 1.00 0.00 1987 LEU A N 18
ATOM 27110 C CA . LEU A 1 52 ? 12.429 3.656 1.118 1.00 0.00 1987 LEU A CA 18
ATOM 27111 C C . LEU A 1 52 ? 13.752 2.924 1.106 1.00 0.00 1987 LEU A C 18
ATOM 27112 O O . LEU A 1 52 ? 14.383 2.770 0.055 1.00 0.00 1987 LEU A O 18
ATOM 27128 N N . ASP A 1 53 ? 14.174 2.493 2.285 1.00 0.00 1988 ASP A N 18
ATOM 27129 C CA . ASP A 1 53 ? 15.416 1.777 2.479 1.00 0.00 1988 ASP A CA 18
ATOM 27130 C C . ASP A 1 53 ? 15.122 0.355 2.920 1.00 0.00 1988 ASP A C 18
ATOM 27131 O O . ASP A 1 53 ? 14.008 0.014 3.312 1.00 0.00 1988 ASP A O 18
ATOM 27140 N N . SER A 1 54 ? 16.148 -0.483 2.874 1.00 0.00 1989 SER A N 18
ATOM 27141 C CA . SER A 1 54 ? 16.079 -1.897 3.215 1.00 0.00 1989 SER A CA 18
ATOM 27142 C C . SER A 1 54 ? 15.426 -2.146 4.572 1.00 0.00 1989 SER A C 18
ATOM 27143 O O . SER A 1 54 ? 14.659 -3.096 4.717 1.00 0.00 1989 SER A O 18
ATOM 27151 N N . ILE A 1 55 ? 15.718 -1.290 5.547 1.00 0.00 1990 ILE A N 18
ATOM 27152 C CA . ILE A 1 55 ? 15.187 -1.400 6.888 1.00 0.00 1990 ILE A CA 18
ATOM 27153 C C . ILE A 1 55 ? 13.675 -1.180 6.851 1.00 0.00 1990 ILE A C 18
ATOM 27154 O O . ILE A 1 55 ? 12.905 -2.059 7.249 1.00 0.00 1990 ILE A O 18
ATOM 27170 N N . VAL A 1 56 ? 13.278 -0.014 6.342 1.00 0.00 1991 VAL A N 18
ATOM 27171 C CA . VAL A 1 56 ? 11.910 0.452 6.207 1.00 0.00 1991 VAL A CA 18
ATOM 27172 C C . VAL A 1 56 ? 11.067 -0.545 5.410 1.00 0.00 1991 VAL A C 18
ATOM 27173 O O . VAL A 1 56 ? 9.918 -0.806 5.754 1.00 0.00 1991 VAL A O 18
ATOM 27186 N N . GLY A 1 57 ? 11.622 -1.169 4.371 1.00 0.00 1992 GLY A N 18
ATOM 27187 C CA . GLY A 1 57 ? 10.869 -2.115 3.568 1.00 0.00 1992 GLY A CA 18
ATOM 27188 C C . GLY A 1 57 ? 10.468 -3.381 4.328 1.00 0.00 1992 GLY A C 18
ATOM 27189 O O . GLY A 1 57 ? 9.431 -3.965 4.020 1.00 0.00 1992 GLY A O 18
ATOM 27193 N N . VAL A 1 58 ? 11.259 -3.831 5.303 1.00 0.00 1993 VAL A N 18
ATOM 27194 C CA . VAL A 1 58 ? 10.974 -5.039 6.086 1.00 0.00 1993 VAL A CA 18
ATOM 27195 C C . VAL A 1 58 ? 9.876 -4.765 7.111 1.00 0.00 1993 VAL A C 18
ATOM 27196 O O . VAL A 1 58 ? 8.998 -5.603 7.335 1.00 0.00 1993 VAL A O 18
ATOM 27209 N N . GLU A 1 59 ? 9.929 -3.615 7.764 1.00 0.00 1994 GLU A N 18
ATOM 27210 C CA . GLU A 1 59 ? 8.906 -3.256 8.738 1.00 0.00 1994 GLU A CA 18
ATOM 27211 C C . GLU A 1 59 ? 7.617 -2.925 7.981 1.00 0.00 1994 GLU A C 18
ATOM 27212 O O . GLU A 1 59 ? 6.569 -3.492 8.289 1.00 0.00 1994 GLU A O 18
ATOM 27224 N N . TRP A 1 60 ? 7.685 -2.127 6.907 1.00 0.00 1995 TRP A N 18
ATOM 27225 C CA . TRP A 1 60 ? 6.497 -1.759 6.160 1.00 0.00 1995 TRP A CA 18
ATOM 27226 C C . TRP A 1 60 ? 5.855 -2.973 5.501 1.00 0.00 1995 TRP A C 18
ATOM 27227 O O . TRP A 1 60 ? 4.627 -3.068 5.448 1.00 0.00 1995 TRP A O 18
ATOM 27248 N N . THR A 1 61 ? 6.664 -3.928 5.010 1.00 0.00 1996 THR A N 18
ATOM 27249 C CA . THR A 1 61 ? 6.059 -5.106 4.393 1.00 0.00 1996 THR A CA 18
ATOM 27250 C C . THR A 1 61 ? 5.230 -5.868 5.429 1.00 0.00 1996 THR A C 18
ATOM 27251 O O . THR A 1 61 ? 4.302 -6.586 5.057 1.00 0.00 1996 THR A O 18
ATOM 27262 N N . THR A 1 62 ? 5.616 -5.777 6.701 1.00 0.00 1997 THR A N 18
ATOM 27263 C CA . THR A 1 62 ? 4.931 -6.439 7.776 1.00 0.00 1997 THR A CA 18
ATOM 27264 C C . THR A 1 62 ? 3.619 -5.721 8.048 1.00 0.00 1997 THR A C 18
ATOM 27265 O O . THR A 1 62 ? 2.590 -6.389 8.012 1.00 0.00 1997 THR A O 18
ATOM 27276 N N . THR A 1 63 ? 3.614 -4.394 8.190 1.00 0.00 1998 THR A N 18
ATOM 27277 C CA . THR A 1 63 ? 2.401 -3.622 8.474 1.00 0.00 1998 THR A CA 18
ATOM 27278 C C . THR A 1 63 ? 1.330 -3.927 7.431 1.00 0.00 1998 THR A C 18
ATOM 27279 O O . THR A 1 63 ? 0.152 -4.028 7.753 1.00 0.00 1998 THR A O 18
ATOM 27290 N N . ILE A 1 64 ? 1.738 -4.167 6.191 1.00 0.00 1999 ILE A N 18
ATOM 27291 C CA . ILE A 1 64 ? 0.824 -4.495 5.110 1.00 0.00 1999 ILE A CA 18
ATOM 27292 C C . ILE A 1 64 ? 0.115 -5.826 5.402 1.00 0.00 1999 ILE A C 18
ATOM 27293 O O . ILE A 1 64 ? -1.094 -5.955 5.207 1.00 0.00 1999 ILE A O 18
ATOM 27309 N N . ASN A 1 65 ? 0.876 -6.845 5.800 1.00 0.00 2000 ASN A N 18
ATOM 27310 C CA . ASN A 1 65 ? 0.359 -8.174 6.093 1.00 0.00 2000 ASN A CA 18
ATOM 27311 C C . ASN A 1 65 ? -0.604 -8.131 7.241 1.00 0.00 2000 ASN A C 18
ATOM 27312 O O . ASN A 1 65 ? -1.575 -8.868 7.236 1.00 0.00 2000 ASN A O 18
ATOM 27323 N N . GLN A 1 66 ? -0.287 -7.320 8.238 1.00 0.00 2001 GLN A N 18
ATOM 27324 C CA . GLN A 1 66 ? -1.111 -7.178 9.421 1.00 0.00 2001 GLN A CA 18
ATOM 27325 C C . GLN A 1 66 ? -2.433 -6.512 9.021 1.00 0.00 2001 GLN A C 18
ATOM 27326 O O . GLN A 1 66 ? -3.501 -6.948 9.458 1.00 0.00 2001 GLN A O 18
ATOM 27340 N N . THR A 1 67 ? -2.391 -5.532 8.113 1.00 0.00 2002 THR A N 18
ATOM 27341 C CA . THR A 1 67 ? -3.562 -4.813 7.667 1.00 0.00 2002 THR A CA 18
ATOM 27342 C C . THR A 1 67 ? -4.500 -5.700 6.847 1.00 0.00 2002 THR A C 18
ATOM 27343 O O . THR A 1 67 ? -5.708 -5.631 7.070 1.00 0.00 2002 THR A O 18
ATOM 27354 N N . TYR A 1 68 ? -3.986 -6.577 5.971 1.00 0.00 2003 TYR A N 18
ATOM 27355 C CA . TYR A 1 68 ? -4.840 -7.420 5.131 1.00 0.00 2003 TYR A CA 18
ATOM 27356 C C . TYR A 1 68 ? -4.849 -8.901 5.485 1.00 0.00 2003 TYR A C 18
ATOM 27357 O O . TYR A 1 68 ? -5.492 -9.687 4.793 1.00 0.00 2003 TYR A O 18
ATOM 27375 N N . ASN A 1 69 ? -4.176 -9.276 6.571 1.00 0.00 2004 ASN A N 18
ATOM 27376 C CA . ASN A 1 69 ? -4.041 -10.631 7.094 1.00 0.00 2004 ASN A CA 18
ATOM 27377 C C . ASN A 1 69 ? -3.448 -11.569 6.045 1.00 0.00 2004 ASN A C 18
ATOM 27378 O O . ASN A 1 69 ? -4.051 -12.563 5.636 1.00 0.00 2004 ASN A O 18
ATOM 27389 N N . LEU A 1 70 ? -2.236 -11.232 5.606 1.00 0.00 2005 LEU A N 18
ATOM 27390 C CA . LEU A 1 70 ? -1.469 -11.929 4.574 1.00 0.00 2005 LEU A CA 18
ATOM 27391 C C . LEU A 1 70 ? -0.094 -12.329 5.084 1.00 0.00 2005 LEU A C 18
ATOM 27392 O O . LEU A 1 70 ? 0.166 -12.278 6.283 1.00 0.00 2005 LEU A O 18
ATOM 27408 N N . ASN A 1 71 ? 0.773 -12.768 4.171 1.00 0.00 2006 ASN A N 18
ATOM 27409 C CA . ASN A 1 71 ? 2.142 -13.147 4.447 1.00 0.00 2006 ASN A CA 18
ATOM 27410 C C . ASN A 1 71 ? 2.963 -12.640 3.273 1.00 0.00 2006 ASN A C 18
ATOM 27411 O O . ASN A 1 71 ? 2.836 -13.166 2.168 1.00 0.00 2006 ASN A O 18
ATOM 27422 N N . LEU A 1 72 ? 3.838 -11.665 3.507 1.00 0.00 2007 LEU A N 18
ATOM 27423 C CA . LEU A 1 72 ? 4.699 -11.024 2.515 1.00 0.00 2007 LEU A CA 18
ATOM 27424 C C . LEU A 1 72 ? 6.002 -10.619 3.156 1.00 0.00 2007 LEU A C 18
ATOM 27425 O O . LEU A 1 72 ? 6.070 -10.475 4.381 1.00 0.00 2007 LEU A O 18
ATOM 27441 N N . LYS A 1 73 ? 7.029 -10.415 2.327 1.00 0.00 2008 LYS A N 18
ATOM 27442 C CA . LYS A 1 73 ? 8.350 -10.040 2.836 1.00 0.00 2008 LYS A CA 18
ATOM 27443 C C . LYS A 1 73 ? 9.000 -8.953 2.018 1.00 0.00 2008 LYS A C 18
ATOM 27444 O O . LYS A 1 73 ? 8.410 -8.497 1.044 1.00 0.00 2008 LYS A O 18
ATOM 27463 N N . ALA A 1 74 ? 10.242 -8.593 2.363 1.00 0.00 2009 ALA A N 18
ATOM 27464 C CA . ALA A 1 74 ? 10.994 -7.546 1.684 1.00 0.00 2009 ALA A CA 18
ATOM 27465 C C . ALA A 1 74 ? 11.063 -7.736 0.163 1.00 0.00 2009 ALA A C 18
ATOM 27466 O O . ALA A 1 74 ? 11.190 -6.758 -0.569 1.00 0.00 2009 ALA A O 18
ATOM 27473 N N . THR A 1 75 ? 10.922 -8.974 -0.327 1.00 0.00 2010 THR A N 18
ATOM 27474 C CA . THR A 1 75 ? 10.920 -9.280 -1.750 1.00 0.00 2010 THR A CA 18
ATOM 27475 C C . THR A 1 75 ? 9.791 -8.472 -2.411 1.00 0.00 2010 THR A C 18
ATOM 27476 O O . THR A 1 75 ? 9.940 -8.060 -3.550 1.00 0.00 2010 THR A O 18
ATOM 27487 N N . LYS A 1 76 ? 8.678 -8.196 -1.710 1.00 0.00 2011 LYS A N 18
ATOM 27488 C CA . LYS A 1 76 ? 7.572 -7.416 -2.261 1.00 0.00 2011 LYS A CA 18
ATOM 27489 C C . LYS A 1 76 ? 8.019 -6.031 -2.653 1.00 0.00 2011 LYS A C 18
ATOM 27490 O O . LYS A 1 76 ? 7.714 -5.577 -3.747 1.00 0.00 2011 LYS A O 18
ATOM 27509 N N . LEU A 1 77 ? 8.723 -5.366 -1.742 1.00 0.00 2012 LEU A N 18
ATOM 27510 C CA . LEU A 1 77 ? 9.225 -4.017 -1.976 1.00 0.00 2012 LEU A CA 18
ATOM 27511 C C . LEU A 1 77 ? 10.146 -4.028 -3.200 1.00 0.00 2012 LEU A C 18
ATOM 27512 O O . LEU A 1 77 ? 10.242 -3.021 -3.899 1.00 0.00 2012 LEU A O 18
ATOM 27528 N N . TYR A 1 78 ? 10.801 -5.159 -3.474 1.00 0.00 2013 TYR A N 18
ATOM 27529 C CA . TYR A 1 78 ? 11.688 -5.326 -4.606 1.00 0.00 2013 TYR A CA 18
ATOM 27530 C C . TYR A 1 78 ? 10.933 -5.706 -5.882 1.00 0.00 2013 TYR A C 18
ATOM 27531 O O . TYR A 1 78 ? 11.398 -5.353 -6.966 1.00 0.00 2013 TYR A O 18
ATOM 27549 N N . ASP A 1 79 ? 9.804 -6.414 -5.786 1.00 0.00 2014 ASP A N 18
ATOM 27550 C CA . ASP A 1 79 ? 9.043 -6.846 -6.954 1.00 0.00 2014 ASP A CA 18
ATOM 27551 C C . ASP A 1 79 ? 8.060 -5.785 -7.435 1.00 0.00 2014 ASP A C 18
ATOM 27552 O O . ASP A 1 79 ? 7.795 -5.679 -8.631 1.00 0.00 2014 ASP A O 18
ATOM 27561 N N . TYR A 1 80 ? 7.563 -4.963 -6.508 1.00 0.00 2015 TYR A N 18
ATOM 27562 C CA . TYR A 1 80 ? 6.587 -3.913 -6.759 1.00 0.00 2015 TYR A CA 18
ATOM 27563 C C . TYR A 1 80 ? 6.990 -2.652 -5.971 1.00 0.00 2015 TYR A C 18
ATOM 27564 O O . TYR A 1 80 ? 6.490 -2.415 -4.871 1.00 0.00 2015 TYR A O 18
ATOM 27582 N N . PRO A 1 81 ? 7.899 -1.820 -6.500 1.00 0.00 2016 PRO A N 18
ATOM 27583 C CA . PRO A 1 81 ? 8.362 -0.596 -5.843 1.00 0.00 2016 PRO A CA 18
ATOM 27584 C C . PRO A 1 81 ? 7.344 0.555 -5.873 1.00 0.00 2016 PRO A C 18
ATOM 27585 O O . PRO A 1 81 ? 7.675 1.620 -5.358 1.00 0.00 2016 PRO A O 18
ATOM 27596 N N . THR A 1 82 ? 6.155 0.402 -6.468 1.00 0.00 2017 THR A N 18
ATOM 27597 C CA . THR A 1 82 ? 5.123 1.439 -6.518 1.00 0.00 2017 THR A CA 18
ATOM 27598 C C . THR A 1 82 ? 3.819 0.832 -6.000 1.00 0.00 2017 THR A C 18
ATOM 27599 O O . THR A 1 82 ? 3.612 -0.382 -6.036 1.00 0.00 2017 THR A O 18
ATOM 27610 N N . LEU A 1 83 ? 2.910 1.669 -5.505 1.00 0.00 2018 LEU A N 18
ATOM 27611 C CA . LEU A 1 83 ? 1.616 1.260 -4.947 1.00 0.00 2018 LEU A CA 18
ATOM 27612 C C . LEU A 1 83 ? 0.737 0.611 -5.993 1.00 0.00 2018 LEU A C 18
ATOM 27613 O O . LEU A 1 83 ? -0.042 -0.266 -5.638 1.00 0.00 2018 LEU A O 18
ATOM 27629 N N . LEU A 1 84 ? 0.836 1.051 -7.249 1.00 0.00 2019 LEU A N 18
ATOM 27630 C CA . LEU A 1 84 ? 0.024 0.518 -8.332 1.00 0.00 2019 LEU A CA 18
ATOM 27631 C C . LEU A 1 84 ? 0.169 -1.002 -8.417 1.00 0.00 2019 LEU A C 18
ATOM 27632 O O . LEU A 1 84 ? -0.821 -1.725 -8.301 1.00 0.00 2019 LEU A O 18
ATOM 27648 N N . GLU A 1 85 ? 1.400 -1.479 -8.551 1.00 0.00 2020 GLU A N 18
ATOM 27649 C CA . GLU A 1 85 ? 1.763 -2.888 -8.649 1.00 0.00 2020 GLU A CA 18
ATOM 27650 C C . GLU A 1 85 ? 1.673 -3.579 -7.285 1.00 0.00 2020 GLU A C 18
ATOM 27651 O O . GLU A 1 85 ? 1.166 -4.703 -7.205 1.00 0.00 2020 GLU A O 18
ATOM 27663 N N . LEU A 1 86 ? 2.090 -2.903 -6.202 1.00 0.00 2021 LEU A N 18
ATOM 27664 C CA . LEU A 1 86 ? 2.048 -3.453 -4.846 1.00 0.00 2021 LEU A CA 18
ATOM 27665 C C . LEU A 1 86 ? 0.614 -3.857 -4.530 1.00 0.00 2021 LEU A C 18
ATOM 27666 O O . LEU A 1 86 ? 0.368 -4.996 -4.138 1.00 0.00 2021 LEU A O 18
ATOM 27682 N N . SER A 1 87 ? -0.318 -2.916 -4.695 1.00 0.00 2022 SER A N 18
ATOM 27683 C CA . SER A 1 87 ? -1.730 -3.115 -4.452 1.00 0.00 2022 SER A CA 18
ATOM 27684 C C . SER A 1 87 ? -2.288 -4.146 -5.437 1.00 0.00 2022 SER A C 18
ATOM 27685 O O . SER A 1 87 ? -3.166 -4.930 -5.077 1.00 0.00 2022 SER A O 18
ATOM 27693 N N . GLY A 1 88 ? -1.782 -4.169 -6.667 1.00 0.00 2023 GLY A N 18
ATOM 27694 C CA . GLY A 1 88 ? -2.216 -5.096 -7.697 1.00 0.00 2023 GLY A CA 18
ATOM 27695 C C . GLY A 1 88 ? -2.084 -6.508 -7.157 1.00 0.00 2023 GLY A C 18
ATOM 27696 O O . GLY A 1 88 ? -3.026 -7.298 -7.243 1.00 0.00 2023 GLY A O 18
ATOM 27700 N N . TYR A 1 89 ? -0.937 -6.798 -6.544 1.00 0.00 2024 TYR A N 18
ATOM 27701 C CA . TYR A 1 89 ? -0.649 -8.090 -5.963 1.00 0.00 2024 TYR A CA 18
ATOM 27702 C C . TYR A 1 89 ? -1.476 -8.328 -4.700 1.00 0.00 2024 TYR A C 18
ATOM 27703 O O . TYR A 1 89 ? -2.225 -9.293 -4.654 1.00 0.00 2024 TYR A O 18
ATOM 27721 N N . ILE A 1 90 ? -1.402 -7.453 -3.692 1.00 0.00 2025 ILE A N 18
ATOM 27722 C CA . ILE A 1 90 ? -2.128 -7.592 -2.420 1.00 0.00 2025 ILE A CA 18
ATOM 27723 C C . ILE A 1 90 ? -3.610 -7.881 -2.605 1.00 0.00 2025 ILE A C 18
ATOM 27724 O O . ILE A 1 90 ? -4.118 -8.810 -1.985 1.00 0.00 2025 ILE A O 18
ATOM 27740 N N . ALA A 1 91 ? -4.293 -7.104 -3.449 1.00 0.00 2026 ALA A N 18
ATOM 27741 C CA . ALA A 1 91 ? -5.717 -7.247 -3.707 1.00 0.00 2026 ALA A CA 18
ATOM 27742 C C . ALA A 1 91 ? -6.044 -8.666 -4.175 1.00 0.00 2026 ALA A C 18
ATOM 27743 O O . ALA A 1 91 ? -7.152 -9.150 -3.971 1.00 0.00 2026 ALA A O 18
ATOM 27750 N N . GLN A 1 92 ? -5.107 -9.296 -4.879 1.00 0.00 2027 GLN A N 18
ATOM 27751 C CA . GLN A 1 92 ? -5.241 -10.665 -5.375 1.00 0.00 2027 GLN A CA 18
ATOM 27752 C C . GLN A 1 92 ? -5.003 -11.678 -4.250 1.00 0.00 2027 GLN A C 18
ATOM 27753 O O . GLN A 1 92 ? -5.620 -12.738 -4.253 1.00 0.00 2027 GLN A O 18
ATOM 27767 N N . ILE A 1 93 ? -4.120 -11.378 -3.290 1.00 0.00 2028 ILE A N 18
ATOM 27768 C CA . ILE A 1 93 ? -3.814 -12.270 -2.172 1.00 0.00 2028 ILE A CA 18
ATOM 27769 C C . ILE A 1 93 ? -5.040 -12.328 -1.282 1.00 0.00 2028 ILE A C 18
ATOM 27770 O O . ILE A 1 93 ? -5.521 -13.417 -0.988 1.00 0.00 2028 ILE A O 18
ATOM 27786 N N . LEU A 1 94 ? -5.560 -11.185 -0.830 1.00 0.00 2029 LEU A N 18
ATOM 27787 C CA . LEU A 1 94 ? -6.751 -11.208 0.015 1.00 0.00 2029 LEU A CA 18
ATOM 27788 C C . LEU A 1 94 ? -7.931 -11.785 -0.745 1.00 0.00 2029 LEU A C 18
ATOM 27789 O O . LEU A 1 94 ? -8.763 -12.455 -0.142 1.00 0.00 2029 LEU A O 18
ATOM 27805 N N . SER A 1 95 ? -7.960 -11.612 -2.067 1.00 0.00 2030 SER A N 18
ATOM 27806 C CA . SER A 1 95 ? -9.051 -12.184 -2.852 1.00 0.00 2030 SER A CA 18
ATOM 27807 C C . SER A 1 95 ? -8.922 -13.713 -2.781 1.00 0.00 2030 SER A C 18
ATOM 27808 O O . SER A 1 95 ? -9.909 -14.432 -2.845 1.00 0.00 2030 SER A O 18
ATOM 27816 N N . SER A 1 96 ? -7.696 -14.226 -2.676 1.00 0.00 2031 SER A N 18
ATOM 27817 C CA . SER A 1 96 ? -7.395 -15.650 -2.616 1.00 0.00 2031 SER A CA 18
ATOM 27818 C C . SER A 1 96 ? -7.631 -16.156 -1.195 1.00 0.00 2031 SER A C 18
ATOM 27819 O O . SER A 1 96 ? -7.690 -17.366 -0.960 1.00 0.00 2031 SER A O 18
ATOM 27827 N N . GLN A 1 97 ? -7.765 -15.239 -0.230 1.00 0.00 2032 GLN A N 18
ATOM 27828 C CA . GLN A 1 97 ? -8.006 -15.625 1.136 1.00 0.00 2032 GLN A CA 18
ATOM 27829 C C . GLN A 1 97 ? -9.473 -16.002 1.347 1.00 0.00 2032 GLN A C 18
ATOM 27830 O O . GLN A 1 97 ? -9.765 -16.689 2.325 1.00 0.00 2032 GLN A O 18
ATOM 27844 N N . GLY A 1 98 ? -10.378 -15.596 0.448 1.00 0.00 2033 GLY A N 18
ATOM 27845 C CA . GLY A 1 98 ? -11.798 -15.893 0.570 1.00 0.00 2033 GLY A CA 18
ATOM 27846 C C . GLY A 1 98 ? -12.532 -16.343 -0.695 1.00 0.00 2033 GLY A C 18
ATOM 27847 O O . GLY A 1 98 ? -13.704 -16.690 -0.555 1.00 0.00 2033 GLY A O 18
ATOM 27851 N N . THR A 1 99 ? -11.947 -16.335 -1.899 1.00 0.00 2034 THR A N 18
ATOM 27852 C CA . THR A 1 99 ? -12.645 -16.784 -3.102 1.00 0.00 2034 THR A CA 18
ATOM 27853 C C . THR A 1 99 ? -11.649 -17.487 -4.012 1.00 0.00 2034 THR A C 18
ATOM 27854 O O . THR A 1 99 ? -11.970 -18.614 -4.448 1.00 0.00 2034 THR A O 18
ATOM 27865 N N . SER A 1 1 ? -13.553 0.757 -10.852 1.00 0.00 1936 SER A N 19
ATOM 27866 C CA . SER A 1 1 ? -13.096 1.453 -9.654 1.00 0.00 1936 SER A CA 19
ATOM 27867 C C . SER A 1 1 ? -13.906 2.737 -9.497 1.00 0.00 1936 SER A C 19
ATOM 27868 O O . SER A 1 1 ? -14.286 3.341 -10.502 1.00 0.00 1936 SER A O 19
ATOM 27876 N N . GLY A 1 2 ? -14.192 3.158 -8.260 1.00 0.00 1937 GLY A N 19
ATOM 27877 C CA . GLY A 1 2 ? -14.985 4.355 -7.985 1.00 0.00 1937 GLY A CA 19
ATOM 27878 C C . GLY A 1 2 ? -14.563 5.095 -6.718 1.00 0.00 1937 GLY A C 19
ATOM 27879 O O . GLY A 1 2 ? -15.430 5.614 -6.009 1.00 0.00 1937 GLY A O 19
ATOM 27883 N N . LEU A 1 3 ? -13.273 5.099 -6.370 1.00 0.00 1938 LEU A N 19
ATOM 27884 C CA . LEU A 1 3 ? -12.736 5.760 -5.177 1.00 0.00 1938 LEU A CA 19
ATOM 27885 C C . LEU A 1 3 ? -11.445 6.477 -5.541 1.00 0.00 1938 LEU A C 19
ATOM 27886 O O . LEU A 1 3 ? -10.506 5.796 -5.953 1.00 0.00 1938 LEU A O 19
ATOM 27902 N N . VAL A 1 4 ? -11.432 7.810 -5.581 1.00 0.00 1939 VAL A N 19
ATOM 27903 C CA . VAL A 1 4 ? -10.226 8.581 -5.871 1.00 0.00 1939 VAL A CA 19
ATOM 27904 C C . VAL A 1 4 ? -9.999 9.606 -4.744 1.00 0.00 1939 VAL A C 19
ATOM 27905 O O . VAL A 1 4 ? -10.940 10.352 -4.440 1.00 0.00 1939 VAL A O 19
ATOM 27918 N N . PRO A 1 5 ? -8.816 9.683 -4.104 1.00 0.00 1940 PRO A N 19
ATOM 27919 C CA . PRO A 1 5 ? -8.551 10.660 -3.046 1.00 0.00 1940 PRO A CA 19
ATOM 27920 C C . PRO A 1 5 ? -8.655 12.057 -3.673 1.00 0.00 1940 PRO A C 19
ATOM 27921 O O . PRO A 1 5 ? -7.966 12.345 -4.659 1.00 0.00 1940 PRO A O 19
ATOM 27932 N N . ARG A 1 6 ? -9.533 12.911 -3.133 1.00 0.00 1941 ARG A N 19
ATOM 27933 C CA . ARG A 1 6 ? -9.788 14.263 -3.635 1.00 0.00 1941 ARG A CA 19
ATOM 27934 C C . ARG A 1 6 ? -9.814 15.372 -2.588 1.00 0.00 1941 ARG A C 19
ATOM 27935 O O . ARG A 1 6 ? -9.827 16.538 -2.982 1.00 0.00 1941 ARG A O 19
ATOM 27956 N N . GLY A 1 7 ? -9.883 15.053 -1.296 1.00 0.00 1942 GLY A N 19
ATOM 27957 C CA . GLY A 1 7 ? -9.917 16.061 -0.246 1.00 0.00 1942 GLY A CA 19
ATOM 27958 C C . GLY A 1 7 ? -11.332 16.482 0.145 1.00 0.00 1942 GLY A C 19
ATOM 27959 O O . GLY A 1 7 ? -11.570 17.654 0.444 1.00 0.00 1942 GLY A O 19
ATOM 27963 N N . SER A 1 8 ? -12.305 15.572 0.064 1.00 0.00 1943 SER A N 19
ATOM 27964 C CA . SER A 1 8 ? -13.682 15.851 0.440 1.00 0.00 1943 SER A CA 19
ATOM 27965 C C . SER A 1 8 ? -13.784 15.417 1.903 1.00 0.00 1943 SER A C 19
ATOM 27966 O O . SER A 1 8 ? -13.954 16.257 2.791 1.00 0.00 1943 SER A O 19
ATOM 27974 N N . HIS A 1 9 ? -13.689 14.109 2.141 1.00 0.00 1944 HIS A N 19
ATOM 27975 C CA . HIS A 1 9 ? -13.727 13.442 3.433 1.00 0.00 1944 HIS A CA 19
ATOM 27976 C C . HIS A 1 9 ? -13.182 12.020 3.223 1.00 0.00 1944 HIS A C 19
ATOM 27977 O O . HIS A 1 9 ? -12.914 11.611 2.087 1.00 0.00 1944 HIS A O 19
ATOM 27991 N N . MET A 1 10 ? -12.965 11.283 4.310 1.00 0.00 1945 MET A N 19
ATOM 27992 C CA . MET A 1 10 ? -12.448 9.918 4.286 1.00 0.00 1945 MET A CA 19
ATOM 27993 C C . MET A 1 10 ? -13.468 8.937 3.687 1.00 0.00 1945 MET A C 19
ATOM 27994 O O . MET A 1 10 ? -14.644 9.269 3.493 1.00 0.00 1945 MET A O 19
ATOM 28008 N N . THR A 1 11 ? -13.012 7.727 3.358 1.00 0.00 1946 THR A N 19
ATOM 28009 C CA . THR A 1 11 ? -13.861 6.688 2.802 1.00 0.00 1946 THR A CA 19
ATOM 28010 C C . THR A 1 11 ? -14.716 6.099 3.940 1.00 0.00 1946 THR A C 19
ATOM 28011 O O . THR A 1 11 ? -14.318 6.169 5.108 1.00 0.00 1946 THR A O 19
ATOM 28022 N N . PRO A 1 12 ? -15.882 5.508 3.640 1.00 0.00 1947 PRO A N 19
ATOM 28023 C CA . PRO A 1 12 ? -16.753 4.911 4.646 1.00 0.00 1947 PRO A CA 19
ATOM 28024 C C . PRO A 1 12 ? -16.262 3.512 5.042 1.00 0.00 1947 PRO A C 19
ATOM 28025 O O . PRO A 1 12 ? -15.218 3.064 4.563 1.00 0.00 1947 PRO A O 19
ATOM 28036 N N . GLN A 1 13 ? -17.001 2.799 5.901 1.00 0.00 1948 GLN A N 19
ATOM 28037 C CA . GLN A 1 13 ? -16.650 1.438 6.313 1.00 0.00 1948 GLN A CA 19
ATOM 28038 C C . GLN A 1 13 ? -17.059 0.467 5.194 1.00 0.00 1948 GLN A C 19
ATOM 28039 O O . GLN A 1 13 ? -17.827 -0.470 5.422 1.00 0.00 1948 GLN A O 19
ATOM 28053 N N . VAL A 1 14 ? -16.697 0.759 3.946 1.00 0.00 1949 VAL A N 19
ATOM 28054 C CA . VAL A 1 14 ? -16.999 -0.107 2.826 1.00 0.00 1949 VAL A CA 19
ATOM 28055 C C . VAL A 1 14 ? -16.265 -1.395 3.181 1.00 0.00 1949 VAL A C 19
ATOM 28056 O O . VAL A 1 14 ? -15.059 -1.380 3.426 1.00 0.00 1949 VAL A O 19
ATOM 28069 N N . ASN A 1 15 ? -17.001 -2.498 3.291 1.00 0.00 1950 ASN A N 19
ATOM 28070 C CA . ASN A 1 15 ? -16.403 -3.766 3.653 1.00 0.00 1950 ASN A CA 19
ATOM 28071 C C . ASN A 1 15 ? -15.404 -4.235 2.590 1.00 0.00 1950 ASN A C 19
ATOM 28072 O O . ASN A 1 15 ? -14.447 -4.951 2.905 1.00 0.00 1950 ASN A O 19
ATOM 28083 N N . GLN A 1 16 ? -15.688 -3.912 1.323 1.00 0.00 1951 GLN A N 19
ATOM 28084 C CA . GLN A 1 16 ? -14.873 -4.280 0.176 1.00 0.00 1951 GLN A CA 19
ATOM 28085 C C . GLN A 1 16 ? -13.442 -3.753 0.304 1.00 0.00 1951 GLN A C 19
ATOM 28086 O O . GLN A 1 16 ? -13.148 -2.831 1.069 1.00 0.00 1951 GLN A O 19
ATOM 28100 N N . VAL A 1 17 ? -12.551 -4.383 -0.461 1.00 0.00 1952 VAL A N 19
ATOM 28101 C CA . VAL A 1 17 ? -11.135 -4.070 -0.502 1.00 0.00 1952 VAL A CA 19
ATOM 28102 C C . VAL A 1 17 ? -10.742 -4.063 -1.985 1.00 0.00 1952 VAL A C 19
ATOM 28103 O O . VAL A 1 17 ? -10.103 -4.978 -2.513 1.00 0.00 1952 VAL A O 19
ATOM 28116 N N . ASN A 1 18 ? -11.227 -3.046 -2.699 1.00 0.00 1953 ASN A N 19
ATOM 28117 C CA . ASN A 1 18 ? -10.969 -2.849 -4.122 1.00 0.00 1953 ASN A CA 19
ATOM 28118 C C . ASN A 1 18 ? -9.497 -2.496 -4.327 1.00 0.00 1953 ASN A C 19
ATOM 28119 O O . ASN A 1 18 ? -8.833 -1.985 -3.421 1.00 0.00 1953 ASN A O 19
ATOM 28130 N N . LEU A 1 19 ? -9.004 -2.655 -5.555 1.00 0.00 1954 LEU A N 19
ATOM 28131 C CA . LEU A 1 19 ? -7.620 -2.348 -5.909 1.00 0.00 1954 LEU A CA 19
ATOM 28132 C C . LEU A 1 19 ? -7.296 -0.891 -5.559 1.00 0.00 1954 LEU A C 19
ATOM 28133 O O . LEU A 1 19 ? -6.261 -0.620 -4.943 1.00 0.00 1954 LEU A O 19
ATOM 28149 N N . SER A 1 20 ? -8.181 0.047 -5.918 1.00 0.00 1955 SER A N 19
ATOM 28150 C CA . SER A 1 20 ? -7.996 1.467 -5.635 1.00 0.00 1955 SER A CA 19
ATOM 28151 C C . SER A 1 20 ? -7.954 1.742 -4.132 1.00 0.00 1955 SER A C 19
ATOM 28152 O O . SER A 1 20 ? -7.224 2.637 -3.707 1.00 0.00 1955 SER A O 19
ATOM 28160 N N . GLU A 1 21 ? -8.724 0.999 -3.338 1.00 0.00 1956 GLU A N 19
ATOM 28161 C CA . GLU A 1 21 ? -8.801 1.154 -1.890 1.00 0.00 1956 GLU A CA 19
ATOM 28162 C C . GLU A 1 21 ? -7.465 0.777 -1.275 1.00 0.00 1956 GLU A C 19
ATOM 28163 O O . GLU A 1 21 ? -6.907 1.549 -0.500 1.00 0.00 1956 GLU A O 19
ATOM 28175 N N . ILE A 1 22 ? -6.927 -0.388 -1.645 1.00 0.00 1957 ILE A N 19
ATOM 28176 C CA . ILE A 1 22 ? -5.642 -0.819 -1.116 1.00 0.00 1957 ILE A CA 19
ATOM 28177 C C . ILE A 1 22 ? -4.594 0.193 -1.543 1.00 0.00 1957 ILE A C 19
ATOM 28178 O O . ILE A 1 22 ? -3.819 0.666 -0.723 1.00 0.00 1957 ILE A O 19
ATOM 28194 N N . LYS A 1 23 ? -4.583 0.557 -2.825 1.00 0.00 1958 LYS A N 19
ATOM 28195 C CA . LYS A 1 23 ? -3.620 1.491 -3.373 1.00 0.00 1958 LYS A CA 19
ATOM 28196 C C . LYS A 1 23 ? -3.547 2.785 -2.566 1.00 0.00 1958 LYS A C 19
ATOM 28197 O O . LYS A 1 23 ? -2.438 3.223 -2.245 1.00 0.00 1958 LYS A O 19
ATOM 28216 N N . GLN A 1 24 ? -4.693 3.399 -2.261 1.00 0.00 1959 GLN A N 19
ATOM 28217 C CA . GLN A 1 24 ? -4.673 4.635 -1.498 1.00 0.00 1959 GLN A CA 19
ATOM 28218 C C . GLN A 1 24 ? -4.193 4.387 -0.065 1.00 0.00 1959 GLN A C 19
ATOM 28219 O O . GLN A 1 24 ? -3.402 5.183 0.443 1.00 0.00 1959 GLN A O 19
ATOM 28233 N N . VAL A 1 25 ? -4.602 3.281 0.569 1.00 0.00 1960 VAL A N 19
ATOM 28234 C CA . VAL A 1 25 ? -4.180 2.998 1.935 1.00 0.00 1960 VAL A CA 19
ATOM 28235 C C . VAL A 1 25 ? -2.670 2.833 1.953 1.00 0.00 1960 VAL A C 19
ATOM 28236 O O . VAL A 1 25 ? -1.985 3.430 2.781 1.00 0.00 1960 VAL A O 19
ATOM 28249 N N . LEU A 1 26 ? -2.132 2.034 1.026 1.00 0.00 1961 LEU A N 19
ATOM 28250 C CA . LEU A 1 26 ? -0.714 1.795 0.918 1.00 0.00 1961 LEU A CA 19
ATOM 28251 C C . LEU A 1 26 ? 0.020 3.130 0.908 1.00 0.00 1961 LEU A C 19
ATOM 28252 O O . LEU A 1 26 ? 1.012 3.265 1.615 1.00 0.00 1961 LEU A O 19
ATOM 28268 N N . LYS A 1 27 ? -0.441 4.103 0.111 1.00 0.00 1962 LYS A N 19
ATOM 28269 C CA . LYS A 1 27 ? 0.205 5.403 0.041 1.00 0.00 1962 LYS A CA 19
ATOM 28270 C C . LYS A 1 27 ? 0.313 6.024 1.424 1.00 0.00 1962 LYS A C 19
ATOM 28271 O O . LYS A 1 27 ? 1.387 6.487 1.794 1.00 0.00 1962 LYS A O 19
ATOM 28290 N N . GLN A 1 28 ? -0.789 6.031 2.163 1.00 0.00 1963 GLN A N 19
ATOM 28291 C CA . GLN A 1 28 ? -0.861 6.605 3.490 1.00 0.00 1963 GLN A CA 19
ATOM 28292 C C . GLN A 1 28 ? 0.060 5.892 4.482 1.00 0.00 1963 GLN A C 19
ATOM 28293 O O . GLN A 1 28 ? 0.700 6.546 5.296 1.00 0.00 1963 GLN A O 19
ATOM 28307 N N . GLN A 1 29 ? 0.159 4.562 4.413 1.00 0.00 1964 GLN A N 19
ATOM 28308 C CA . GLN A 1 29 ? 0.975 3.786 5.329 1.00 0.00 1964 GLN A CA 19
ATOM 28309 C C . GLN A 1 29 ? 2.445 4.044 5.062 1.00 0.00 1964 GLN A C 19
ATOM 28310 O O . GLN A 1 29 ? 3.269 4.107 5.969 1.00 0.00 1964 GLN A O 19
ATOM 28324 N N . LEU A 1 30 ? 2.788 4.121 3.781 1.00 0.00 1965 LEU A N 19
ATOM 28325 C CA . LEU A 1 30 ? 4.156 4.350 3.373 1.00 0.00 1965 LEU A CA 19
ATOM 28326 C C . LEU A 1 30 ? 4.549 5.803 3.657 1.00 0.00 1965 LEU A C 19
ATOM 28327 O O . LEU A 1 30 ? 5.714 6.045 3.949 1.00 0.00 1965 LEU A O 19
ATOM 28343 N N . ALA A 1 31 ? 3.610 6.757 3.609 1.00 0.00 1966 ALA A N 19
ATOM 28344 C CA . ALA A 1 31 ? 3.907 8.152 3.862 1.00 0.00 1966 ALA A CA 19
ATOM 28345 C C . ALA A 1 31 ? 4.525 8.305 5.243 1.00 0.00 1966 ALA A C 19
ATOM 28346 O O . ALA A 1 31 ? 5.605 8.869 5.396 1.00 0.00 1966 ALA A O 19
ATOM 28353 N N . GLU A 1 32 ? 3.868 7.733 6.244 1.00 0.00 1967 GLU A N 19
ATOM 28354 C CA . GLU A 1 32 ? 4.343 7.811 7.612 1.00 0.00 1967 GLU A CA 19
ATOM 28355 C C . GLU A 1 32 ? 5.679 7.083 7.756 1.00 0.00 1967 GLU A C 19
ATOM 28356 O O . GLU A 1 32 ? 6.557 7.525 8.504 1.00 0.00 1967 GLU A O 19
ATOM 28368 N N . ALA A 1 33 ? 5.847 5.987 7.008 1.00 0.00 1968 ALA A N 19
ATOM 28369 C CA . ALA A 1 33 ? 7.056 5.181 7.017 1.00 0.00 1968 ALA A CA 19
ATOM 28370 C C . ALA A 1 33 ? 8.257 5.946 6.457 1.00 0.00 1968 ALA A C 19
ATOM 28371 O O . ALA A 1 33 ? 9.390 5.612 6.799 1.00 0.00 1968 ALA A O 19
ATOM 28378 N N . LEU A 1 34 ? 8.027 6.942 5.594 1.00 0.00 1969 LEU A N 19
ATOM 28379 C CA . LEU A 1 34 ? 9.067 7.770 4.989 1.00 0.00 1969 LEU A CA 19
ATOM 28380 C C . LEU A 1 34 ? 9.076 9.175 5.599 1.00 0.00 1969 LEU A C 19
ATOM 28381 O O . LEU A 1 34 ? 9.642 10.093 5.000 1.00 0.00 1969 LEU A O 19
ATOM 28397 N N . TYR A 1 35 ? 8.437 9.350 6.763 1.00 0.00 1970 TYR A N 19
ATOM 28398 C CA . TYR A 1 35 ? 8.340 10.609 7.493 1.00 0.00 1970 TYR A CA 19
ATOM 28399 C C . TYR A 1 35 ? 7.825 11.729 6.568 1.00 0.00 1970 TYR A C 19
ATOM 28400 O O . TYR A 1 35 ? 8.368 12.836 6.548 1.00 0.00 1970 TYR A O 19
ATOM 28418 N N . THR A 1 36 ? 6.776 11.445 5.792 1.00 0.00 1971 THR A N 19
ATOM 28419 C CA . THR A 1 36 ? 6.194 12.380 4.840 1.00 0.00 1971 THR A CA 19
ATOM 28420 C C . THR A 1 36 ? 4.661 12.306 4.844 1.00 0.00 1971 THR A C 19
ATOM 28421 O O . THR A 1 36 ? 4.049 11.829 5.804 1.00 0.00 1971 THR A O 19
ATOM 28432 N N . GLU A 1 37 ? 4.039 12.857 3.799 1.00 0.00 1972 GLU A N 19
ATOM 28433 C CA . GLU A 1 37 ? 2.612 12.890 3.577 1.00 0.00 1972 GLU A CA 19
ATOM 28434 C C . GLU A 1 37 ? 2.293 12.226 2.239 1.00 0.00 1972 GLU A C 19
ATOM 28435 O O . GLU A 1 37 ? 3.036 12.335 1.262 1.00 0.00 1972 GLU A O 19
ATOM 28447 N N . GLU A 1 38 ? 1.153 11.552 2.160 1.00 0.00 1973 GLU A N 19
ATOM 28448 C CA . GLU A 1 38 ? 0.717 10.901 0.928 1.00 0.00 1973 GLU A CA 19
ATOM 28449 C C . GLU A 1 38 ? 0.416 11.944 -0.150 1.00 0.00 1973 GLU A C 19
ATOM 28450 O O . GLU A 1 38 ? 0.409 11.632 -1.342 1.00 0.00 1973 GLU A O 19
ATOM 28462 N N . SER A 1 39 ? 0.190 13.195 0.242 1.00 0.00 1974 SER A N 19
ATOM 28463 C CA . SER A 1 39 ? -0.082 14.257 -0.709 1.00 0.00 1974 SER A CA 19
ATOM 28464 C C . SER A 1 39 ? 1.140 14.510 -1.603 1.00 0.00 1974 SER A C 19
ATOM 28465 O O . SER A 1 39 ? 1.000 15.204 -2.610 1.00 0.00 1974 SER A O 19
ATOM 28473 N N . GLU A 1 40 ? 2.322 13.965 -1.295 1.00 0.00 1975 GLU A N 19
ATOM 28474 C CA . GLU A 1 40 ? 3.513 14.157 -2.115 1.00 0.00 1975 GLU A CA 19
ATOM 28475 C C . GLU A 1 40 ? 4.022 12.862 -2.750 1.00 0.00 1975 GLU A C 19
ATOM 28476 O O . GLU A 1 40 ? 5.075 12.893 -3.388 1.00 0.00 1975 GLU A O 19
ATOM 28488 N N . ILE A 1 41 ? 3.303 11.741 -2.618 1.00 0.00 1976 ILE A N 19
ATOM 28489 C CA . ILE A 1 41 ? 3.723 10.449 -3.151 1.00 0.00 1976 ILE A CA 19
ATOM 28490 C C . ILE A 1 41 ? 2.932 10.121 -4.402 1.00 0.00 1976 ILE A C 19
ATOM 28491 O O . ILE A 1 41 ? 1.715 10.291 -4.427 1.00 0.00 1976 ILE A O 19
ATOM 28507 N N . ALA A 1 42 ? 3.574 9.496 -5.381 1.00 0.00 1977 ALA A N 19
ATOM 28508 C CA . ALA A 1 42 ? 2.946 9.088 -6.628 1.00 0.00 1977 ALA A CA 19
ATOM 28509 C C . ALA A 1 42 ? 2.698 7.572 -6.598 1.00 0.00 1977 ALA A C 19
ATOM 28510 O O . ALA A 1 42 ? 3.297 6.826 -5.827 1.00 0.00 1977 ALA A O 19
ATOM 28517 N N . GLU A 1 43 ? 1.744 7.098 -7.391 1.00 0.00 1978 GLU A N 19
ATOM 28518 C CA . GLU A 1 43 ? 1.338 5.694 -7.475 1.00 0.00 1978 GLU A CA 19
ATOM 28519 C C . GLU A 1 43 ? 2.267 4.848 -8.341 1.00 0.00 1978 GLU A C 19
ATOM 28520 O O . GLU A 1 43 ? 2.419 3.642 -8.116 1.00 0.00 1978 GLU A O 19
ATOM 28532 N N . ASP A 1 44 ? 2.938 5.500 -9.278 1.00 0.00 1979 ASP A N 19
ATOM 28533 C CA . ASP A 1 44 ? 3.891 4.981 -10.244 1.00 0.00 1979 ASP A CA 19
ATOM 28534 C C . ASP A 1 44 ? 5.320 5.433 -9.928 1.00 0.00 1979 ASP A C 19
ATOM 28535 O O . ASP A 1 44 ? 6.208 5.288 -10.770 1.00 0.00 1979 ASP A O 19
ATOM 28544 N N . GLN A 1 45 ? 5.540 6.045 -8.762 1.00 0.00 1980 GLN A N 19
ATOM 28545 C CA . GLN A 1 45 ? 6.854 6.484 -8.299 1.00 0.00 1980 GLN A CA 19
ATOM 28546 C C . GLN A 1 45 ? 7.345 5.392 -7.362 1.00 0.00 1980 GLN A C 19
ATOM 28547 O O . GLN A 1 45 ? 6.569 4.762 -6.637 1.00 0.00 1980 GLN A O 19
ATOM 28561 N N . LYS A 1 46 ? 8.645 5.160 -7.401 1.00 0.00 1981 LYS A N 19
ATOM 28562 C CA . LYS A 1 46 ? 9.332 4.149 -6.631 1.00 0.00 1981 LYS A CA 19
ATOM 28563 C C . LYS A 1 46 ? 9.515 4.592 -5.189 1.00 0.00 1981 LYS A C 19
ATOM 28564 O O . LYS A 1 46 ? 9.969 5.709 -4.954 1.00 0.00 1981 LYS A O 19
ATOM 28583 N N . PHE A 1 47 ? 9.224 3.723 -4.221 1.00 0.00 1982 PHE A N 19
ATOM 28584 C CA . PHE A 1 47 ? 9.380 4.058 -2.803 1.00 0.00 1982 PHE A CA 19
ATOM 28585 C C . PHE A 1 47 ? 10.843 4.383 -2.515 1.00 0.00 1982 PHE A C 19
ATOM 28586 O O . PHE A 1 47 ? 11.153 5.314 -1.777 1.00 0.00 1982 PHE A O 19
ATOM 28603 N N . VAL A 1 48 ? 11.758 3.610 -3.102 1.00 0.00 1983 VAL A N 19
ATOM 28604 C CA . VAL A 1 48 ? 13.195 3.789 -2.935 1.00 0.00 1983 VAL A CA 19
ATOM 28605 C C . VAL A 1 48 ? 13.620 5.180 -3.398 1.00 0.00 1983 VAL A C 19
ATOM 28606 O O . VAL A 1 48 ? 14.503 5.771 -2.783 1.00 0.00 1983 VAL A O 19
ATOM 28619 N N . ASP A 1 49 ? 12.961 5.729 -4.422 1.00 0.00 1984 ASP A N 19
ATOM 28620 C CA . ASP A 1 49 ? 13.272 7.052 -4.939 1.00 0.00 1984 ASP A CA 19
ATOM 28621 C C . ASP A 1 49 ? 12.970 8.094 -3.878 1.00 0.00 1984 ASP A C 19
ATOM 28622 O O . ASP A 1 49 ? 13.763 9.011 -3.655 1.00 0.00 1984 ASP A O 19
ATOM 28631 N N . LEU A 1 50 ? 11.829 7.917 -3.207 1.00 0.00 1985 LEU A N 19
ATOM 28632 C CA . LEU A 1 50 ? 11.375 8.811 -2.150 1.00 0.00 1985 LEU A CA 19
ATOM 28633 C C . LEU A 1 50 ? 12.302 8.659 -0.943 1.00 0.00 1985 LEU A C 19
ATOM 28634 O O . LEU A 1 50 ? 12.666 9.650 -0.311 1.00 0.00 1985 LEU A O 19
ATOM 28650 N N . GLY A 1 51 ? 12.818 7.451 -0.695 1.00 0.00 1986 GLY A N 19
ATOM 28651 C CA . GLY A 1 51 ? 13.731 7.189 0.408 1.00 0.00 1986 GLY A CA 19
ATOM 28652 C C . GLY A 1 51 ? 13.583 5.845 1.115 1.00 0.00 1986 GLY A C 19
ATOM 28653 O O . GLY A 1 51 ? 14.139 5.693 2.205 1.00 0.00 1986 GLY A O 19
ATOM 28657 N N . LEU A 1 52 ? 12.857 4.886 0.536 1.00 0.00 1987 LEU A N 19
ATOM 28658 C CA . LEU A 1 52 ? 12.655 3.552 1.110 1.00 0.00 1987 LEU A CA 19
ATOM 28659 C C . LEU A 1 52 ? 14.000 2.829 1.127 1.00 0.00 1987 LEU A C 19
ATOM 28660 O O . LEU A 1 52 ? 14.664 2.671 0.095 1.00 0.00 1987 LEU A O 19
ATOM 28676 N N . ASP A 1 53 ? 14.418 2.417 2.313 1.00 0.00 1988 ASP A N 19
ATOM 28677 C CA . ASP A 1 53 ? 15.672 1.724 2.573 1.00 0.00 1988 ASP A CA 19
ATOM 28678 C C . ASP A 1 53 ? 15.443 0.231 2.817 1.00 0.00 1988 ASP A C 19
ATOM 28679 O O . ASP A 1 53 ? 14.426 -0.335 2.412 1.00 0.00 1988 ASP A O 19
ATOM 28688 N N . SER A 1 54 ? 16.440 -0.458 3.361 1.00 0.00 1989 SER A N 19
ATOM 28689 C CA . SER A 1 54 ? 16.330 -1.891 3.637 1.00 0.00 1989 SER A CA 19
ATOM 28690 C C . SER A 1 54 ? 15.562 -2.165 4.937 1.00 0.00 1989 SER A C 19
ATOM 28691 O O . SER A 1 54 ? 14.988 -3.242 5.086 1.00 0.00 1989 SER A O 19
ATOM 28699 N N . ILE A 1 55 ? 15.560 -1.218 5.868 1.00 0.00 1990 ILE A N 19
ATOM 28700 C CA . ILE A 1 55 ? 14.932 -1.284 7.171 1.00 0.00 1990 ILE A CA 19
ATOM 28701 C C . ILE A 1 55 ? 13.427 -1.069 7.069 1.00 0.00 1990 ILE A C 19
ATOM 28702 O O . ILE A 1 55 ? 12.636 -1.939 7.443 1.00 0.00 1990 ILE A O 19
ATOM 28718 N N . VAL A 1 56 ? 13.037 0.098 6.572 1.00 0.00 1991 VAL A N 19
ATOM 28719 C CA . VAL A 1 56 ? 11.662 0.534 6.400 1.00 0.00 1991 VAL A CA 19
ATOM 28720 C C . VAL A 1 56 ? 10.874 -0.488 5.577 1.00 0.00 1991 VAL A C 19
ATOM 28721 O O . VAL A 1 56 ? 9.718 -0.771 5.883 1.00 0.00 1991 VAL A O 19
ATOM 28734 N N . GLY A 1 57 ? 11.474 -1.097 4.550 1.00 0.00 1992 GLY A N 19
ATOM 28735 C CA . GLY A 1 57 ? 10.757 -2.068 3.735 1.00 0.00 1992 GLY A CA 19
ATOM 28736 C C . GLY A 1 57 ? 10.312 -3.309 4.517 1.00 0.00 1992 GLY A C 19
ATOM 28737 O O . GLY A 1 57 ? 9.258 -3.868 4.215 1.00 0.00 1992 GLY A O 19
ATOM 28741 N N . VAL A 1 58 ? 11.072 -3.737 5.526 1.00 0.00 1993 VAL A N 19
ATOM 28742 C CA . VAL A 1 58 ? 10.768 -4.913 6.347 1.00 0.00 1993 VAL A CA 19
ATOM 28743 C C . VAL A 1 58 ? 9.652 -4.614 7.343 1.00 0.00 1993 VAL A C 19
ATOM 28744 O O . VAL A 1 58 ? 8.785 -5.455 7.568 1.00 0.00 1993 VAL A O 19
ATOM 28757 N N . GLU A 1 59 ? 9.650 -3.446 7.965 1.00 0.00 1994 GLU A N 19
ATOM 28758 C CA . GLU A 1 59 ? 8.581 -3.116 8.909 1.00 0.00 1994 GLU A CA 19
ATOM 28759 C C . GLU A 1 59 ? 7.303 -2.767 8.135 1.00 0.00 1994 GLU A C 19
ATOM 28760 O O . GLU A 1 59 ? 6.195 -3.133 8.538 1.00 0.00 1994 GLU A O 19
ATOM 28772 N N . TRP A 1 60 ? 7.432 -2.125 6.972 1.00 0.00 1995 TRP A N 19
ATOM 28773 C CA . TRP A 1 60 ? 6.285 -1.747 6.171 1.00 0.00 1995 TRP A CA 19
ATOM 28774 C C . TRP A 1 60 ? 5.663 -2.970 5.517 1.00 0.00 1995 TRP A C 19
ATOM 28775 O O . TRP A 1 60 ? 4.437 -3.058 5.443 1.00 0.00 1995 TRP A O 19
ATOM 28796 N N . THR A 1 61 ? 6.474 -3.938 5.066 1.00 0.00 1996 THR A N 19
ATOM 28797 C CA . THR A 1 61 ? 5.895 -5.139 4.462 1.00 0.00 1996 THR A CA 19
ATOM 28798 C C . THR A 1 61 ? 5.036 -5.837 5.532 1.00 0.00 1996 THR A C 19
ATOM 28799 O O . THR A 1 61 ? 3.988 -6.412 5.232 1.00 0.00 1996 THR A O 19
ATOM 28810 N N . THR A 1 62 ? 5.451 -5.742 6.799 1.00 0.00 1997 THR A N 19
ATOM 28811 C CA . THR A 1 62 ? 4.726 -6.332 7.904 1.00 0.00 1997 THR A CA 19
ATOM 28812 C C . THR A 1 62 ? 3.455 -5.522 8.159 1.00 0.00 1997 THR A C 19
ATOM 28813 O O . THR A 1 62 ? 2.381 -6.107 8.263 1.00 0.00 1997 THR A O 19
ATOM 28824 N N . THR A 1 63 ? 3.542 -4.192 8.168 1.00 0.00 1998 THR A N 19
ATOM 28825 C CA . THR A 1 63 ? 2.404 -3.300 8.381 1.00 0.00 1998 THR A CA 19
ATOM 28826 C C . THR A 1 63 ? 1.314 -3.631 7.349 1.00 0.00 1998 THR A C 19
ATOM 28827 O O . THR A 1 63 ? 0.123 -3.611 7.651 1.00 0.00 1998 THR A O 19
ATOM 28838 N N . ILE A 1 64 ? 1.721 -3.986 6.131 1.00 0.00 1999 ILE A N 19
ATOM 28839 C CA . ILE A 1 64 ? 0.826 -4.347 5.039 1.00 0.00 1999 ILE A CA 19
ATOM 28840 C C . ILE A 1 64 ? 0.125 -5.669 5.365 1.00 0.00 1999 ILE A C 19
ATOM 28841 O O . ILE A 1 64 ? -1.087 -5.796 5.184 1.00 0.00 1999 ILE A O 19
ATOM 28857 N N . ASN A 1 65 ? 0.896 -6.669 5.795 1.00 0.00 2000 ASN A N 19
ATOM 28858 C CA . ASN A 1 65 ? 0.381 -7.991 6.127 1.00 0.00 2000 ASN A CA 19
ATOM 28859 C C . ASN A 1 65 ? -0.641 -7.903 7.218 1.00 0.00 2000 ASN A C 19
ATOM 28860 O O . ASN A 1 65 ? -1.624 -8.617 7.181 1.00 0.00 2000 ASN A O 19
ATOM 28871 N N . GLN A 1 66 ? -0.384 -7.056 8.194 1.00 0.00 2001 GLN A N 19
ATOM 28872 C CA . GLN A 1 66 ? -1.253 -6.862 9.333 1.00 0.00 2001 GLN A CA 19
ATOM 28873 C C . GLN A 1 66 ? -2.544 -6.184 8.874 1.00 0.00 2001 GLN A C 19
ATOM 28874 O O . GLN A 1 66 ? -3.630 -6.553 9.322 1.00 0.00 2001 GLN A O 19
ATOM 28888 N N . THR A 1 67 ? -2.458 -5.243 7.928 1.00 0.00 2002 THR A N 19
ATOM 28889 C CA . THR A 1 67 ? -3.624 -4.541 7.435 1.00 0.00 2002 THR A CA 19
ATOM 28890 C C . THR A 1 67 ? -4.554 -5.464 6.646 1.00 0.00 2002 THR A C 19
ATOM 28891 O O . THR A 1 67 ? -5.764 -5.357 6.827 1.00 0.00 2002 THR A O 19
ATOM 28902 N N . TYR A 1 68 ? -4.023 -6.379 5.824 1.00 0.00 2003 TYR A N 19
ATOM 28903 C CA . TYR A 1 68 ? -4.846 -7.274 5.010 1.00 0.00 2003 TYR A CA 19
ATOM 28904 C C . TYR A 1 68 ? -4.835 -8.740 5.427 1.00 0.00 2003 TYR A C 19
ATOM 28905 O O . TYR A 1 68 ? -5.405 -9.587 4.739 1.00 0.00 2003 TYR A O 19
ATOM 28923 N N . ASN A 1 69 ? -4.209 -9.042 6.559 1.00 0.00 2004 ASN A N 19
ATOM 28924 C CA . ASN A 1 69 ? -4.047 -10.365 7.143 1.00 0.00 2004 ASN A CA 19
ATOM 28925 C C . ASN A 1 69 ? -3.398 -11.323 6.151 1.00 0.00 2004 ASN A C 19
ATOM 28926 O O . ASN A 1 69 ? -3.986 -12.331 5.768 1.00 0.00 2004 ASN A O 19
ATOM 28937 N N . LEU A 1 70 ? -2.175 -11.009 5.733 1.00 0.00 2005 LEU A N 19
ATOM 28938 C CA . LEU A 1 70 ? -1.396 -11.765 4.755 1.00 0.00 2005 LEU A CA 19
ATOM 28939 C C . LEU A 1 70 ? -0.046 -12.171 5.329 1.00 0.00 2005 LEU A C 19
ATOM 28940 O O . LEU A 1 70 ? 0.194 -12.073 6.533 1.00 0.00 2005 LEU A O 19
ATOM 28956 N N . ASN A 1 71 ? 0.829 -12.675 4.459 1.00 0.00 2006 ASN A N 19
ATOM 28957 C CA . ASN A 1 71 ? 2.182 -13.095 4.771 1.00 0.00 2006 ASN A CA 19
ATOM 28958 C C . ASN A 1 71 ? 3.033 -12.587 3.610 1.00 0.00 2006 ASN A C 19
ATOM 28959 O O . ASN A 1 71 ? 2.933 -13.098 2.500 1.00 0.00 2006 ASN A O 19
ATOM 28970 N N . LEU A 1 72 ? 3.916 -11.622 3.860 1.00 0.00 2007 LEU A N 19
ATOM 28971 C CA . LEU A 1 72 ? 4.793 -11.018 2.860 1.00 0.00 2007 LEU A CA 19
ATOM 28972 C C . LEU A 1 72 ? 6.071 -10.538 3.526 1.00 0.00 2007 LEU A C 19
ATOM 28973 O O . LEU A 1 72 ? 6.108 -10.390 4.754 1.00 0.00 2007 LEU A O 19
ATOM 28989 N N . LYS A 1 73 ? 7.121 -10.318 2.732 1.00 0.00 2008 LYS A N 19
ATOM 28990 C CA . LYS A 1 73 ? 8.404 -9.845 3.212 1.00 0.00 2008 LYS A CA 19
ATOM 28991 C C . LYS A 1 73 ? 9.023 -8.783 2.319 1.00 0.00 2008 LYS A C 19
ATOM 28992 O O . LYS A 1 73 ? 8.454 -8.400 1.300 1.00 0.00 2008 LYS A O 19
ATOM 29011 N N . ALA A 1 74 ? 10.257 -8.390 2.647 1.00 0.00 2009 ALA A N 19
ATOM 29012 C CA . ALA A 1 74 ? 11.031 -7.373 1.948 1.00 0.00 2009 ALA A CA 19
ATOM 29013 C C . ALA A 1 74 ? 11.149 -7.617 0.440 1.00 0.00 2009 ALA A C 19
ATOM 29014 O O . ALA A 1 74 ? 11.308 -6.663 -0.321 1.00 0.00 2009 ALA A O 19
ATOM 29021 N N . THR A 1 75 ? 11.047 -8.869 -0.018 1.00 0.00 2010 THR A N 19
ATOM 29022 C CA . THR A 1 75 ? 11.113 -9.174 -1.440 1.00 0.00 2010 THR A CA 19
ATOM 29023 C C . THR A 1 75 ? 9.941 -8.479 -2.155 1.00 0.00 2010 THR A C 19
ATOM 29024 O O . THR A 1 75 ? 10.068 -8.139 -3.322 1.00 0.00 2010 THR A O 19
ATOM 29035 N N . LYS A 1 76 ? 8.802 -8.229 -1.488 1.00 0.00 2011 LYS A N 19
ATOM 29036 C CA . LYS A 1 76 ? 7.683 -7.546 -2.130 1.00 0.00 2011 LYS A CA 19
ATOM 29037 C C . LYS A 1 76 ? 8.064 -6.148 -2.548 1.00 0.00 2011 LYS A C 19
ATOM 29038 O O . LYS A 1 76 ? 7.727 -5.734 -3.652 1.00 0.00 2011 LYS A O 19
ATOM 29057 N N . LEU A 1 77 ? 8.722 -5.427 -1.646 1.00 0.00 2012 LEU A N 19
ATOM 29058 C CA . LEU A 1 77 ? 9.171 -4.066 -1.900 1.00 0.00 2012 LEU A CA 19
ATOM 29059 C C . LEU A 1 77 ? 10.095 -4.093 -3.114 1.00 0.00 2012 LEU A C 19
ATOM 29060 O O . LEU A 1 77 ? 10.076 -3.166 -3.921 1.00 0.00 2012 LEU A O 19
ATOM 29076 N N . TYR A 1 78 ? 10.880 -5.163 -3.238 1.00 0.00 2013 TYR A N 19
ATOM 29077 C CA . TYR A 1 78 ? 11.809 -5.378 -4.324 1.00 0.00 2013 TYR A CA 19
ATOM 29078 C C . TYR A 1 78 ? 11.097 -5.685 -5.637 1.00 0.00 2013 TYR A C 19
ATOM 29079 O O . TYR A 1 78 ? 11.491 -5.161 -6.676 1.00 0.00 2013 TYR A O 19
ATOM 29097 N N . ASP A 1 79 ? 10.042 -6.496 -5.599 1.00 0.00 2014 ASP A N 19
ATOM 29098 C CA . ASP A 1 79 ? 9.292 -6.901 -6.778 1.00 0.00 2014 ASP A CA 19
ATOM 29099 C C . ASP A 1 79 ? 8.355 -5.833 -7.319 1.00 0.00 2014 ASP A C 19
ATOM 29100 O O . ASP A 1 79 ? 8.157 -5.757 -8.533 1.00 0.00 2014 ASP A O 19
ATOM 29109 N N . TYR A 1 80 ? 7.823 -4.992 -6.432 1.00 0.00 2015 TYR A N 19
ATOM 29110 C CA . TYR A 1 80 ? 6.880 -3.931 -6.751 1.00 0.00 2015 TYR A CA 19
ATOM 29111 C C . TYR A 1 80 ? 7.265 -2.639 -6.011 1.00 0.00 2015 TYR A C 19
ATOM 29112 O O . TYR A 1 80 ? 6.751 -2.365 -4.926 1.00 0.00 2015 TYR A O 19
ATOM 29130 N N . PRO A 1 81 ? 8.155 -1.807 -6.571 1.00 0.00 2016 PRO A N 19
ATOM 29131 C CA . PRO A 1 81 ? 8.563 -0.560 -5.936 1.00 0.00 2016 PRO A CA 19
ATOM 29132 C C . PRO A 1 81 ? 7.485 0.538 -5.991 1.00 0.00 2016 PRO A C 19
ATOM 29133 O O . PRO A 1 81 ? 7.746 1.607 -5.451 1.00 0.00 2016 PRO A O 19
ATOM 29144 N N . THR A 1 82 ? 6.324 0.355 -6.640 1.00 0.00 2017 THR A N 19
ATOM 29145 C CA . THR A 1 82 ? 5.262 1.364 -6.691 1.00 0.00 2017 THR A CA 19
ATOM 29146 C C . THR A 1 82 ? 3.961 0.730 -6.195 1.00 0.00 2017 THR A C 19
ATOM 29147 O O . THR A 1 82 ? 3.750 -0.480 -6.271 1.00 0.00 2017 THR A O 19
ATOM 29158 N N . LEU A 1 83 ? 3.050 1.563 -5.699 1.00 0.00 2018 LEU A N 19
ATOM 29159 C CA . LEU A 1 83 ? 1.752 1.165 -5.152 1.00 0.00 2018 LEU A CA 19
ATOM 29160 C C . LEU A 1 83 ? 0.896 0.453 -6.180 1.00 0.00 2018 LEU A C 19
ATOM 29161 O O . LEU A 1 83 ? 0.164 -0.457 -5.814 1.00 0.00 2018 LEU A O 19
ATOM 29177 N N . LEU A 1 84 ? 0.968 0.877 -7.443 1.00 0.00 2019 LEU A N 19
ATOM 29178 C CA . LEU A 1 84 ? 0.194 0.298 -8.533 1.00 0.00 2019 LEU A CA 19
ATOM 29179 C C . LEU A 1 84 ? 0.405 -1.212 -8.596 1.00 0.00 2019 LEU A C 19
ATOM 29180 O O . LEU A 1 84 ? -0.561 -1.976 -8.546 1.00 0.00 2019 LEU A O 19
ATOM 29196 N N . GLU A 1 85 ? 1.659 -1.642 -8.690 1.00 0.00 2020 GLU A N 19
ATOM 29197 C CA . GLU A 1 85 ? 2.036 -3.042 -8.766 1.00 0.00 2020 GLU A CA 19
ATOM 29198 C C . GLU A 1 85 ? 1.905 -3.722 -7.397 1.00 0.00 2020 GLU A C 19
ATOM 29199 O O . GLU A 1 85 ? 1.399 -4.843 -7.323 1.00 0.00 2020 GLU A O 19
ATOM 29211 N N . LEU A 1 86 ? 2.276 -3.035 -6.306 1.00 0.00 2021 LEU A N 19
ATOM 29212 C CA . LEU A 1 86 ? 2.197 -3.563 -4.943 1.00 0.00 2021 LEU A CA 19
ATOM 29213 C C . LEU A 1 86 ? 0.768 -4.003 -4.638 1.00 0.00 2021 LEU A C 19
ATOM 29214 O O . LEU A 1 86 ? 0.550 -5.146 -4.232 1.00 0.00 2021 LEU A O 19
ATOM 29230 N N . SER A 1 87 ? -0.182 -3.086 -4.834 1.00 0.00 2022 SER A N 19
ATOM 29231 C CA . SER A 1 87 ? -1.606 -3.272 -4.626 1.00 0.00 2022 SER A CA 19
ATOM 29232 C C . SER A 1 87 ? -2.123 -4.387 -5.531 1.00 0.00 2022 SER A C 19
ATOM 29233 O O . SER A 1 87 ? -2.962 -5.182 -5.107 1.00 0.00 2022 SER A O 19
ATOM 29241 N N . GLY A 1 88 ? -1.592 -4.459 -6.756 1.00 0.00 2023 GLY A N 19
ATOM 29242 C CA . GLY A 1 88 ? -1.961 -5.438 -7.763 1.00 0.00 2023 GLY A CA 19
ATOM 29243 C C . GLY A 1 88 ? -1.818 -6.843 -7.214 1.00 0.00 2023 GLY A C 19
ATOM 29244 O O . GLY A 1 88 ? -2.701 -7.671 -7.435 1.00 0.00 2023 GLY A O 19
ATOM 29248 N N . TYR A 1 89 ? -0.726 -7.114 -6.496 1.00 0.00 2024 TYR A N 19
ATOM 29249 C CA . TYR A 1 89 ? -0.487 -8.421 -5.911 1.00 0.00 2024 TYR A CA 19
ATOM 29250 C C . TYR A 1 89 ? -1.363 -8.610 -4.675 1.00 0.00 2024 TYR A C 19
ATOM 29251 O O . TYR A 1 89 ? -2.131 -9.563 -4.632 1.00 0.00 2024 TYR A O 19
ATOM 29269 N N . ILE A 1 90 ? -1.326 -7.688 -3.704 1.00 0.00 2025 ILE A N 19
ATOM 29270 C CA . ILE A 1 90 ? -2.096 -7.775 -2.453 1.00 0.00 2025 ILE A CA 19
ATOM 29271 C C . ILE A 1 90 ? -3.570 -8.071 -2.702 1.00 0.00 2025 ILE A C 19
ATOM 29272 O O . ILE A 1 90 ? -4.109 -8.976 -2.066 1.00 0.00 2025 ILE A O 19
ATOM 29288 N N . ALA A 1 91 ? -4.205 -7.324 -3.606 1.00 0.00 2026 ALA A N 19
ATOM 29289 C CA . ALA A 1 91 ? -5.616 -7.481 -3.925 1.00 0.00 2026 ALA A CA 19
ATOM 29290 C C . ALA A 1 91 ? -5.958 -8.915 -4.337 1.00 0.00 2026 ALA A C 19
ATOM 29291 O O . ALA A 1 91 ? -7.097 -9.338 -4.154 1.00 0.00 2026 ALA A O 19
ATOM 29298 N N . GLN A 1 92 ? -5.020 -9.634 -4.960 1.00 0.00 2027 GLN A N 19
ATOM 29299 C CA . GLN A 1 92 ? -5.211 -11.015 -5.384 1.00 0.00 2027 GLN A CA 19
ATOM 29300 C C . GLN A 1 92 ? -5.079 -11.960 -4.185 1.00 0.00 2027 GLN A C 19
ATOM 29301 O O . GLN A 1 92 ? -5.789 -12.962 -4.114 1.00 0.00 2027 GLN A O 19
ATOM 29315 N N . ILE A 1 93 ? -4.177 -11.673 -3.240 1.00 0.00 2028 ILE A N 19
ATOM 29316 C CA . ILE A 1 93 ? -3.934 -12.512 -2.066 1.00 0.00 2028 ILE A CA 19
ATOM 29317 C C . ILE A 1 93 ? -5.163 -12.521 -1.176 1.00 0.00 2028 ILE A C 19
ATOM 29318 O O . ILE A 1 93 ? -5.709 -13.589 -0.919 1.00 0.00 2028 ILE A O 19
ATOM 29334 N N . LEU A 1 94 ? -5.644 -11.349 -0.751 1.00 0.00 2029 LEU A N 19
ATOM 29335 C CA . LEU A 1 94 ? -6.820 -11.295 0.116 1.00 0.00 2029 LEU A CA 19
ATOM 29336 C C . LEU A 1 94 ? -8.040 -11.862 -0.601 1.00 0.00 2029 LEU A C 19
ATOM 29337 O O . LEU A 1 94 ? -8.880 -12.508 0.027 1.00 0.00 2029 LEU A O 19
ATOM 29353 N N . SER A 1 95 ? -8.081 -11.700 -1.927 1.00 0.00 2030 SER A N 19
ATOM 29354 C CA . SER A 1 95 ? -9.185 -12.206 -2.733 1.00 0.00 2030 SER A CA 19
ATOM 29355 C C . SER A 1 95 ? -9.178 -13.735 -2.744 1.00 0.00 2030 SER A C 19
ATOM 29356 O O . SER A 1 95 ? -10.209 -14.361 -2.991 1.00 0.00 2030 SER A O 19
ATOM 29364 N N . SER A 1 96 ? -8.018 -14.336 -2.494 1.00 0.00 2031 SER A N 19
ATOM 29365 C CA . SER A 1 96 ? -7.818 -15.773 -2.472 1.00 0.00 2031 SER A CA 19
ATOM 29366 C C . SER A 1 96 ? -7.967 -16.323 -1.056 1.00 0.00 2031 SER A C 19
ATOM 29367 O O . SER A 1 96 ? -8.004 -17.538 -0.859 1.00 0.00 2031 SER A O 19
ATOM 29375 N N . GLN A 1 97 ? -8.032 -15.451 -0.052 1.00 0.00 2032 GLN A N 19
ATOM 29376 C CA . GLN A 1 97 ? -8.199 -15.881 1.326 1.00 0.00 2032 GLN A CA 19
ATOM 29377 C C . GLN A 1 97 ? -9.671 -16.182 1.623 1.00 0.00 2032 GLN A C 19
ATOM 29378 O O . GLN A 1 97 ? -9.968 -16.850 2.611 1.00 0.00 2032 GLN A O 19
ATOM 29392 N N . GLY A 1 98 ? -10.579 -15.695 0.774 1.00 0.00 2033 GLY A N 19
ATOM 29393 C CA . GLY A 1 98 ? -12.011 -15.921 0.886 1.00 0.00 2033 GLY A CA 19
ATOM 29394 C C . GLY A 1 98 ? -12.900 -14.739 0.517 1.00 0.00 2033 GLY A C 19
ATOM 29395 O O . GLY A 1 98 ? -14.071 -14.959 0.193 1.00 0.00 2033 GLY A O 19
ATOM 29399 N N . THR A 1 99 ? -12.394 -13.508 0.552 1.00 0.00 2034 THR A N 19
ATOM 29400 C CA . THR A 1 99 ? -13.179 -12.319 0.243 1.00 0.00 2034 THR A CA 19
ATOM 29401 C C . THR A 1 99 ? -12.365 -11.447 -0.690 1.00 0.00 2034 THR A C 19
ATOM 29402 O O . THR A 1 99 ? -12.428 -11.681 -1.912 1.00 0.00 2034 THR A O 19
ATOM 29413 N N . SER A 1 1 ? -15.927 0.645 -6.136 1.00 0.00 1936 SER A N 20
ATOM 29414 C CA . SER A 1 1 ? -14.970 0.980 -7.206 1.00 0.00 1936 SER A CA 20
ATOM 29415 C C . SER A 1 1 ? -14.893 2.492 -7.413 1.00 0.00 1936 SER A C 20
ATOM 29416 O O . SER A 1 1 ? -15.781 3.212 -6.961 1.00 0.00 1936 SER A O 20
ATOM 29424 N N . GLY A 1 2 ? -13.845 3.003 -8.073 1.00 0.00 1937 GLY A N 20
ATOM 29425 C CA . GLY A 1 2 ? -13.693 4.437 -8.324 1.00 0.00 1937 GLY A CA 20
ATOM 29426 C C . GLY A 1 2 ? -13.404 5.247 -7.062 1.00 0.00 1937 GLY A C 20
ATOM 29427 O O . GLY A 1 2 ? -13.641 6.452 -7.042 1.00 0.00 1937 GLY A O 20
ATOM 29431 N N . LEU A 1 3 ? -12.941 4.584 -5.999 1.00 0.00 1938 LEU A N 20
ATOM 29432 C CA . LEU A 1 3 ? -12.619 5.189 -4.711 1.00 0.00 1938 LEU A CA 20
ATOM 29433 C C . LEU A 1 3 ? -11.192 5.696 -4.839 1.00 0.00 1938 LEU A C 20
ATOM 29434 O O . LEU A 1 3 ? -10.257 4.906 -4.752 1.00 0.00 1938 LEU A O 20
ATOM 29450 N N . VAL A 1 4 ? -11.010 6.989 -5.074 1.00 0.00 1939 VAL A N 20
ATOM 29451 C CA . VAL A 1 4 ? -9.709 7.604 -5.254 1.00 0.00 1939 VAL A CA 20
ATOM 29452 C C . VAL A 1 4 ? -9.514 8.743 -4.250 1.00 0.00 1939 VAL A C 20
ATOM 29453 O O . VAL A 1 4 ? -10.441 9.531 -4.041 1.00 0.00 1939 VAL A O 20
ATOM 29466 N N . PRO A 1 5 ? -8.315 8.887 -3.658 1.00 0.00 1940 PRO A N 20
ATOM 29467 C CA . PRO A 1 5 ? -8.011 9.960 -2.722 1.00 0.00 1940 PRO A CA 20
ATOM 29468 C C . PRO A 1 5 ? -7.736 11.231 -3.547 1.00 0.00 1940 PRO A C 20
ATOM 29469 O O . PRO A 1 5 ? -6.597 11.662 -3.730 1.00 0.00 1940 PRO A O 20
ATOM 29480 N N . ARG A 1 6 ? -8.785 11.810 -4.134 1.00 0.00 1941 ARG A N 20
ATOM 29481 C CA . ARG A 1 6 ? -8.674 13.012 -4.960 1.00 0.00 1941 ARG A CA 20
ATOM 29482 C C . ARG A 1 6 ? -8.463 14.274 -4.128 1.00 0.00 1941 ARG A C 20
ATOM 29483 O O . ARG A 1 6 ? -7.977 15.265 -4.663 1.00 0.00 1941 ARG A O 20
ATOM 29504 N N . GLY A 1 7 ? -8.802 14.248 -2.839 1.00 0.00 1942 GLY A N 20
ATOM 29505 C CA . GLY A 1 7 ? -8.684 15.390 -1.935 1.00 0.00 1942 GLY A CA 20
ATOM 29506 C C . GLY A 1 7 ? -10.059 15.862 -1.457 1.00 0.00 1942 GLY A C 20
ATOM 29507 O O . GLY A 1 7 ? -10.185 16.884 -0.779 1.00 0.00 1942 GLY A O 20
ATOM 29511 N N . SER A 1 8 ? -11.114 15.176 -1.893 1.00 0.00 1943 SER A N 20
ATOM 29512 C CA . SER A 1 8 ? -12.507 15.411 -1.564 1.00 0.00 1943 SER A CA 20
ATOM 29513 C C . SER A 1 8 ? -12.811 14.684 -0.253 1.00 0.00 1943 SER A C 20
ATOM 29514 O O . SER A 1 8 ? -11.908 14.085 0.351 1.00 0.00 1943 SER A O 20
ATOM 29522 N N . HIS A 1 9 ? -14.067 14.753 0.191 1.00 0.00 1944 HIS A N 20
ATOM 29523 C CA . HIS A 1 9 ? -14.517 14.106 1.411 1.00 0.00 1944 HIS A CA 20
ATOM 29524 C C . HIS A 1 9 ? -14.140 12.621 1.357 1.00 0.00 1944 HIS A C 20
ATOM 29525 O O . HIS A 1 9 ? -14.197 12.001 0.286 1.00 0.00 1944 HIS A O 20
ATOM 29539 N N . MET A 1 10 ? -13.735 12.050 2.491 1.00 0.00 1945 MET A N 20
ATOM 29540 C CA . MET A 1 10 ? -13.350 10.647 2.547 1.00 0.00 1945 MET A CA 20
ATOM 29541 C C . MET A 1 10 ? -14.548 9.749 2.230 1.00 0.00 1945 MET A C 20
ATOM 29542 O O . MET A 1 10 ? -15.718 10.151 2.280 1.00 0.00 1945 MET A O 20
ATOM 29556 N N . THR A 1 11 ? -14.232 8.522 1.839 1.00 0.00 1946 THR A N 20
ATOM 29557 C CA . THR A 1 11 ? -15.208 7.504 1.503 1.00 0.00 1946 THR A CA 20
ATOM 29558 C C . THR A 1 11 ? -15.864 7.015 2.807 1.00 0.00 1946 THR A C 20
ATOM 29559 O O . THR A 1 11 ? -15.320 7.271 3.891 1.00 0.00 1946 THR A O 20
ATOM 29570 N N . PRO A 1 12 ? -17.041 6.368 2.754 1.00 0.00 1947 PRO A N 20
ATOM 29571 C CA . PRO A 1 12 ? -17.690 5.844 3.950 1.00 0.00 1947 PRO A CA 20
ATOM 29572 C C . PRO A 1 12 ? -16.937 4.567 4.367 1.00 0.00 1947 PRO A C 20
ATOM 29573 O O . PRO A 1 12 ? -15.895 4.253 3.779 1.00 0.00 1947 PRO A O 20
ATOM 29584 N N . GLN A 1 13 ? -17.412 3.823 5.372 1.00 0.00 1948 GLN A N 20
ATOM 29585 C CA . GLN A 1 13 ? -16.745 2.588 5.779 1.00 0.00 1948 GLN A CA 20
ATOM 29586 C C . GLN A 1 13 ? -17.119 1.517 4.761 1.00 0.00 1948 GLN A C 20
ATOM 29587 O O . GLN A 1 13 ? -18.035 0.720 4.981 1.00 0.00 1948 GLN A O 20
ATOM 29601 N N . VAL A 1 14 ? -16.452 1.547 3.617 1.00 0.00 1949 VAL A N 20
ATOM 29602 C CA . VAL A 1 14 ? -16.666 0.604 2.551 1.00 0.00 1949 VAL A CA 20
ATOM 29603 C C . VAL A 1 14 ? -16.171 -0.722 3.108 1.00 0.00 1949 VAL A C 20
ATOM 29604 O O . VAL A 1 14 ? -14.995 -0.885 3.426 1.00 0.00 1949 VAL A O 20
ATOM 29617 N N . ASN A 1 15 ? -17.095 -1.658 3.295 1.00 0.00 1950 ASN A N 20
ATOM 29618 C CA . ASN A 1 15 ? -16.881 -2.990 3.802 1.00 0.00 1950 ASN A CA 20
ATOM 29619 C C . ASN A 1 15 ? -16.106 -3.836 2.780 1.00 0.00 1950 ASN A C 20
ATOM 29620 O O . ASN A 1 15 ? -15.952 -5.040 2.958 1.00 0.00 1950 ASN A O 20
ATOM 29631 N N . GLN A 1 16 ? -15.796 -3.284 1.612 1.00 0.00 1951 GLN A N 20
ATOM 29632 C CA . GLN A 1 16 ? -15.057 -3.938 0.544 1.00 0.00 1951 GLN A CA 20
ATOM 29633 C C . GLN A 1 16 ? -13.571 -3.614 0.689 1.00 0.00 1951 GLN A C 20
ATOM 29634 O O . GLN A 1 16 ? -13.182 -2.760 1.488 1.00 0.00 1951 GLN A O 20
ATOM 29648 N N . VAL A 1 17 ? -12.743 -4.292 -0.105 1.00 0.00 1952 VAL A N 20
ATOM 29649 C CA . VAL A 1 17 ? -11.307 -4.106 -0.116 1.00 0.00 1952 VAL A CA 20
ATOM 29650 C C . VAL A 1 17 ? -10.894 -4.045 -1.593 1.00 0.00 1952 VAL A C 20
ATOM 29651 O O . VAL A 1 17 ? -10.204 -4.925 -2.114 1.00 0.00 1952 VAL A O 20
ATOM 29664 N N . ASN A 1 18 ? -11.419 -3.054 -2.332 1.00 0.00 1953 ASN A N 20
ATOM 29665 C CA . ASN A 1 18 ? -11.096 -2.877 -3.741 1.00 0.00 1953 ASN A CA 20
ATOM 29666 C C . ASN A 1 18 ? -9.628 -2.452 -3.844 1.00 0.00 1953 ASN A C 20
ATOM 29667 O O . ASN A 1 18 ? -9.045 -1.885 -2.916 1.00 0.00 1953 ASN A O 20
ATOM 29678 N N . LEU A 1 19 ? -9.060 -2.609 -5.037 1.00 0.00 1954 LEU A N 20
ATOM 29679 C CA . LEU A 1 19 ? -7.682 -2.253 -5.367 1.00 0.00 1954 LEU A CA 20
ATOM 29680 C C . LEU A 1 19 ? -7.355 -0.818 -4.971 1.00 0.00 1954 LEU A C 20
ATOM 29681 O O . LEU A 1 19 ? -6.309 -0.537 -4.390 1.00 0.00 1954 LEU A O 20
ATOM 29697 N N . SER A 1 20 ? -8.258 0.099 -5.315 1.00 0.00 1955 SER A N 20
ATOM 29698 C CA . SER A 1 20 ? -8.106 1.511 -5.056 1.00 0.00 1955 SER A CA 20
ATOM 29699 C C . SER A 1 20 ? -8.052 1.853 -3.565 1.00 0.00 1955 SER A C 20
ATOM 29700 O O . SER A 1 20 ? -7.340 2.780 -3.185 1.00 0.00 1955 SER A O 20
ATOM 29708 N N . GLU A 1 21 ? -8.796 1.116 -2.740 1.00 0.00 1956 GLU A N 20
ATOM 29709 C CA . GLU A 1 21 ? -8.863 1.295 -1.292 1.00 0.00 1956 GLU A CA 20
ATOM 29710 C C . GLU A 1 21 ? -7.518 0.903 -0.704 1.00 0.00 1956 GLU A C 20
ATOM 29711 O O . GLU A 1 21 ? -6.926 1.664 0.058 1.00 0.00 1956 GLU A O 20
ATOM 29723 N N . ILE A 1 22 ? -7.009 -0.268 -1.105 1.00 0.00 1957 ILE A N 20
ATOM 29724 C CA . ILE A 1 22 ? -5.727 -0.741 -0.620 1.00 0.00 1957 ILE A CA 20
ATOM 29725 C C . ILE A 1 22 ? -4.687 0.294 -0.996 1.00 0.00 1957 ILE A C 20
ATOM 29726 O O . ILE A 1 22 ? -3.958 0.772 -0.141 1.00 0.00 1957 ILE A O 20
ATOM 29742 N N . LYS A 1 23 ? -4.645 0.676 -2.271 1.00 0.00 1958 LYS A N 20
ATOM 29743 C CA . LYS A 1 23 ? -3.695 1.638 -2.789 1.00 0.00 1958 LYS A CA 20
ATOM 29744 C C . LYS A 1 23 ? -3.656 2.928 -1.964 1.00 0.00 1958 LYS A C 20
ATOM 29745 O O . LYS A 1 23 ? -2.559 3.408 -1.659 1.00 0.00 1958 LYS A O 20
ATOM 29764 N N . GLN A 1 24 ? -4.812 3.523 -1.636 1.00 0.00 1959 GLN A N 20
ATOM 29765 C CA . GLN A 1 24 ? -4.814 4.750 -0.841 1.00 0.00 1959 GLN A CA 20
ATOM 29766 C C . GLN A 1 24 ? -4.246 4.480 0.559 1.00 0.00 1959 GLN A C 20
ATOM 29767 O O . GLN A 1 24 ? -3.444 5.284 1.040 1.00 0.00 1959 GLN A O 20
ATOM 29781 N N . VAL A 1 25 ? -4.609 3.355 1.186 1.00 0.00 1960 VAL A N 20
ATOM 29782 C CA . VAL A 1 25 ? -4.129 2.989 2.511 1.00 0.00 1960 VAL A CA 20
ATOM 29783 C C . VAL A 1 25 ? -2.620 2.816 2.446 1.00 0.00 1960 VAL A C 20
ATOM 29784 O O . VAL A 1 25 ? -1.906 3.395 3.259 1.00 0.00 1960 VAL A O 20
ATOM 29797 N N . LEU A 1 26 ? -2.122 2.036 1.479 1.00 0.00 1961 LEU A N 20
ATOM 29798 C CA . LEU A 1 26 ? -0.710 1.772 1.298 1.00 0.00 1961 LEU A CA 20
ATOM 29799 C C . LEU A 1 26 ? 0.045 3.093 1.294 1.00 0.00 1961 LEU A C 20
ATOM 29800 O O . LEU A 1 26 ? 1.005 3.219 2.044 1.00 0.00 1961 LEU A O 20
ATOM 29816 N N . LYS A 1 27 ? -0.386 4.077 0.493 1.00 0.00 1962 LYS A N 20
ATOM 29817 C CA . LYS A 1 27 ? 0.275 5.375 0.429 1.00 0.00 1962 LYS A CA 20
ATOM 29818 C C . LYS A 1 27 ? 0.409 5.978 1.821 1.00 0.00 1962 LYS A C 20
ATOM 29819 O O . LYS A 1 27 ? 1.479 6.452 2.186 1.00 0.00 1962 LYS A O 20
ATOM 29838 N N . GLN A 1 28 ? -0.679 5.949 2.581 1.00 0.00 1963 GLN A N 20
ATOM 29839 C CA . GLN A 1 28 ? -0.761 6.495 3.919 1.00 0.00 1963 GLN A CA 20
ATOM 29840 C C . GLN A 1 28 ? 0.154 5.769 4.912 1.00 0.00 1963 GLN A C 20
ATOM 29841 O O . GLN A 1 28 ? 0.735 6.411 5.784 1.00 0.00 1963 GLN A O 20
ATOM 29855 N N . GLN A 1 29 ? 0.285 4.447 4.790 1.00 0.00 1964 GLN A N 20
ATOM 29856 C CA . GLN A 1 29 ? 1.099 3.618 5.670 1.00 0.00 1964 GLN A CA 20
ATOM 29857 C C . GLN A 1 29 ? 2.571 3.878 5.385 1.00 0.00 1964 GLN A C 20
ATOM 29858 O O . GLN A 1 29 ? 3.404 3.917 6.284 1.00 0.00 1964 GLN A O 20
ATOM 29872 N N . LEU A 1 30 ? 2.902 3.973 4.099 1.00 0.00 1965 LEU A N 20
ATOM 29873 C CA . LEU A 1 30 ? 4.253 4.212 3.633 1.00 0.00 1965 LEU A CA 20
ATOM 29874 C C . LEU A 1 30 ? 4.669 5.636 3.986 1.00 0.00 1965 LEU A C 20
ATOM 29875 O O . LEU A 1 30 ? 5.840 5.841 4.287 1.00 0.00 1965 LEU A O 20
ATOM 29891 N N . ALA A 1 31 ? 3.734 6.597 3.993 1.00 0.00 1966 ALA A N 20
ATOM 29892 C CA . ALA A 1 31 ? 4.072 7.966 4.308 1.00 0.00 1966 ALA A CA 20
ATOM 29893 C C . ALA A 1 31 ? 4.744 8.048 5.673 1.00 0.00 1966 ALA A C 20
ATOM 29894 O O . ALA A 1 31 ? 5.821 8.622 5.812 1.00 0.00 1966 ALA A O 20
ATOM 29901 N N . GLU A 1 32 ? 4.159 7.390 6.670 1.00 0.00 1967 GLU A N 20
ATOM 29902 C CA . GLU A 1 32 ? 4.719 7.425 8.010 1.00 0.00 1967 GLU A CA 20
ATOM 29903 C C . GLU A 1 32 ? 6.074 6.731 8.056 1.00 0.00 1967 GLU A C 20
ATOM 29904 O O . GLU A 1 32 ? 6.964 7.173 8.782 1.00 0.00 1967 GLU A O 20
ATOM 29916 N N . ALA A 1 33 ? 6.228 5.660 7.274 1.00 0.00 1968 ALA A N 20
ATOM 29917 C CA . ALA A 1 33 ? 7.460 4.895 7.198 1.00 0.00 1968 ALA A CA 20
ATOM 29918 C C . ALA A 1 33 ? 8.609 5.743 6.647 1.00 0.00 1968 ALA A C 20
ATOM 29919 O O . ALA A 1 33 ? 9.778 5.425 6.892 1.00 0.00 1968 ALA A O 20
ATOM 29926 N N . LEU A 1 34 ? 8.284 6.792 5.886 1.00 0.00 1969 LEU A N 20
ATOM 29927 C CA . LEU A 1 34 ? 9.230 7.720 5.290 1.00 0.00 1969 LEU A CA 20
ATOM 29928 C C . LEU A 1 34 ? 9.181 9.079 6.012 1.00 0.00 1969 LEU A C 20
ATOM 29929 O O . LEU A 1 34 ? 9.653 10.070 5.458 1.00 0.00 1969 LEU A O 20
ATOM 29945 N N . TYR A 1 35 ? 8.602 9.147 7.221 1.00 0.00 1970 TYR A N 20
ATOM 29946 C CA . TYR A 1 35 ? 8.473 10.365 8.026 1.00 0.00 1970 TYR A CA 20
ATOM 29947 C C . TYR A 1 35 ? 7.851 11.527 7.239 1.00 0.00 1970 TYR A C 20
ATOM 29948 O O . TYR A 1 35 ? 8.208 12.690 7.452 1.00 0.00 1970 TYR A O 20
ATOM 29966 N N . THR A 1 36 ? 6.879 11.240 6.377 1.00 0.00 1971 THR A N 20
ATOM 29967 C CA . THR A 1 36 ? 6.224 12.238 5.545 1.00 0.00 1971 THR A CA 20
ATOM 29968 C C . THR A 1 36 ? 4.711 12.008 5.507 1.00 0.00 1971 THR A C 20
ATOM 29969 O O . THR A 1 36 ? 4.155 11.259 6.318 1.00 0.00 1971 THR A O 20
ATOM 29980 N N . GLU A 1 37 ? 4.039 12.696 4.588 1.00 0.00 1972 GLU A N 20
ATOM 29981 C CA . GLU A 1 37 ? 2.619 12.649 4.332 1.00 0.00 1972 GLU A CA 20
ATOM 29982 C C . GLU A 1 37 ? 2.378 12.092 2.937 1.00 0.00 1972 GLU A C 20
ATOM 29983 O O . GLU A 1 37 ? 3.133 12.341 1.998 1.00 0.00 1972 GLU A O 20
ATOM 29995 N N . GLU A 1 38 ? 1.314 11.308 2.798 1.00 0.00 1973 GLU A N 20
ATOM 29996 C CA . GLU A 1 38 ? 0.927 10.713 1.526 1.00 0.00 1973 GLU A CA 20
ATOM 29997 C C . GLU A 1 38 ? 0.581 11.777 0.505 1.00 0.00 1973 GLU A C 20
ATOM 29998 O O . GLU A 1 38 ? 0.618 11.514 -0.692 1.00 0.00 1973 GLU A O 20
ATOM 30010 N N . SER A 1 39 ? 0.288 12.982 0.968 1.00 0.00 1974 SER A N 20
ATOM 30011 C CA . SER A 1 39 ? -0.048 14.092 0.132 1.00 0.00 1974 SER A CA 20
ATOM 30012 C C . SER A 1 39 ? 1.073 14.398 -0.867 1.00 0.00 1974 SER A C 20
ATOM 30013 O O . SER A 1 39 ? 0.779 14.964 -1.923 1.00 0.00 1974 SER A O 20
ATOM 30021 N N . GLU A 1 40 ? 2.329 14.036 -0.553 1.00 0.00 1975 GLU A N 20
ATOM 30022 C CA . GLU A 1 40 ? 3.453 14.279 -1.465 1.00 0.00 1975 GLU A CA 20
ATOM 30023 C C . GLU A 1 40 ? 3.857 13.029 -2.264 1.00 0.00 1975 GLU A C 20
ATOM 30024 O O . GLU A 1 40 ? 4.774 13.106 -3.080 1.00 0.00 1975 GLU A O 20
ATOM 30036 N N . ILE A 1 41 ? 3.201 11.886 -2.049 1.00 0.00 1976 ILE A N 20
ATOM 30037 C CA . ILE A 1 41 ? 3.529 10.612 -2.682 1.00 0.00 1976 ILE A CA 20
ATOM 30038 C C . ILE A 1 41 ? 2.680 10.309 -3.913 1.00 0.00 1976 ILE A C 20
ATOM 30039 O O . ILE A 1 41 ? 1.449 10.389 -3.892 1.00 0.00 1976 ILE A O 20
ATOM 30055 N N . ALA A 1 42 ? 3.350 9.912 -4.991 1.00 0.00 1977 ALA A N 20
ATOM 30056 C CA . ALA A 1 42 ? 2.740 9.534 -6.254 1.00 0.00 1977 ALA A CA 20
ATOM 30057 C C . ALA A 1 42 ? 2.479 8.026 -6.230 1.00 0.00 1977 ALA A C 20
ATOM 30058 O O . ALA A 1 42 ? 3.076 7.279 -5.455 1.00 0.00 1977 ALA A O 20
ATOM 30065 N N . GLU A 1 43 ? 1.621 7.538 -7.123 1.00 0.00 1978 GLU A N 20
ATOM 30066 C CA . GLU A 1 43 ? 1.275 6.118 -7.168 1.00 0.00 1978 GLU A CA 20
ATOM 30067 C C . GLU A 1 43 ? 2.163 5.302 -8.099 1.00 0.00 1978 GLU A C 20
ATOM 30068 O O . GLU A 1 43 ? 2.263 4.090 -7.922 1.00 0.00 1978 GLU A O 20
ATOM 30080 N N . ASP A 1 44 ? 2.826 5.975 -9.037 1.00 0.00 1979 ASP A N 20
ATOM 30081 C CA . ASP A 1 44 ? 3.732 5.438 -10.052 1.00 0.00 1979 ASP A CA 20
ATOM 30082 C C . ASP A 1 44 ? 5.199 5.713 -9.689 1.00 0.00 1979 ASP A C 20
ATOM 30083 O O . ASP A 1 44 ? 6.108 5.393 -10.458 1.00 0.00 1979 ASP A O 20
ATOM 30092 N N . GLN A 1 45 ? 5.454 6.358 -8.547 1.00 0.00 1980 GLN A N 20
ATOM 30093 C CA . GLN A 1 45 ? 6.799 6.688 -8.084 1.00 0.00 1980 GLN A CA 20
ATOM 30094 C C . GLN A 1 45 ? 7.328 5.596 -7.177 1.00 0.00 1980 GLN A C 20
ATOM 30095 O O . GLN A 1 45 ? 6.581 4.922 -6.466 1.00 0.00 1980 GLN A O 20
ATOM 30109 N N . LYS A 1 46 ? 8.644 5.428 -7.250 1.00 0.00 1981 LYS A N 20
ATOM 30110 C CA . LYS A 1 46 ? 9.384 4.431 -6.512 1.00 0.00 1981 LYS A CA 20
ATOM 30111 C C . LYS A 1 46 ? 9.562 4.825 -5.061 1.00 0.00 1981 LYS A C 20
ATOM 30112 O O . LYS A 1 46 ? 10.079 5.904 -4.788 1.00 0.00 1981 LYS A O 20
ATOM 30131 N N . PHE A 1 47 ? 9.220 3.939 -4.127 1.00 0.00 1982 PHE A N 20
ATOM 30132 C CA . PHE A 1 47 ? 9.386 4.224 -2.705 1.00 0.00 1982 PHE A CA 20
ATOM 30133 C C . PHE A 1 47 ? 10.867 4.496 -2.428 1.00 0.00 1982 PHE A C 20
ATOM 30134 O O . PHE A 1 47 ? 11.199 5.391 -1.658 1.00 0.00 1982 PHE A O 20
ATOM 30151 N N . VAL A 1 48 ? 11.769 3.737 -3.062 1.00 0.00 1983 VAL A N 20
ATOM 30152 C CA . VAL A 1 48 ? 13.215 3.891 -2.905 1.00 0.00 1983 VAL A CA 20
ATOM 30153 C C . VAL A 1 48 ? 13.663 5.302 -3.314 1.00 0.00 1983 VAL A C 20
ATOM 30154 O O . VAL A 1 48 ? 14.599 5.837 -2.723 1.00 0.00 1983 VAL A O 20
ATOM 30167 N N . ASP A 1 49 ? 13.004 5.918 -4.303 1.00 0.00 1984 ASP A N 20
ATOM 30168 C CA . ASP A 1 49 ? 13.336 7.268 -4.750 1.00 0.00 1984 ASP A CA 20
ATOM 30169 C C . ASP A 1 49 ? 12.949 8.255 -3.653 1.00 0.00 1984 ASP A C 20
ATOM 30170 O O . ASP A 1 49 ? 13.645 9.240 -3.437 1.00 0.00 1984 ASP A O 20
ATOM 30179 N N . LEU A 1 50 ? 11.850 7.983 -2.943 1.00 0.00 1985 LEU A N 20
ATOM 30180 C CA . LEU A 1 50 ? 11.374 8.841 -1.867 1.00 0.00 1985 LEU A CA 20
ATOM 30181 C C . LEU A 1 50 ? 12.246 8.673 -0.623 1.00 0.00 1985 LEU A C 20
ATOM 30182 O O . LEU A 1 50 ? 12.439 9.650 0.097 1.00 0.00 1985 LEU A O 20
ATOM 30198 N N . GLY A 1 51 ? 12.799 7.478 -0.384 1.00 0.00 1986 GLY A N 20
ATOM 30199 C CA . GLY A 1 51 ? 13.668 7.189 0.757 1.00 0.00 1986 GLY A CA 20
ATOM 30200 C C . GLY A 1 51 ? 13.479 5.806 1.388 1.00 0.00 1986 GLY A C 20
ATOM 30201 O O . GLY A 1 51 ? 13.873 5.580 2.531 1.00 0.00 1986 GLY A O 20
ATOM 30205 N N . LEU A 1 52 ? 12.830 4.873 0.690 1.00 0.00 1987 LEU A N 20
ATOM 30206 C CA . LEU A 1 52 ? 12.587 3.520 1.177 1.00 0.00 1987 LEU A CA 20
ATOM 30207 C C . LEU A 1 52 ? 13.895 2.743 1.142 1.00 0.00 1987 LEU A C 20
ATOM 30208 O O . LEU A 1 52 ? 14.429 2.417 0.082 1.00 0.00 1987 LEU A O 20
ATOM 30224 N N . ASP A 1 53 ? 14.396 2.416 2.322 1.00 0.00 1988 ASP A N 20
ATOM 30225 C CA . ASP A 1 53 ? 15.637 1.670 2.482 1.00 0.00 1988 ASP A CA 20
ATOM 30226 C C . ASP A 1 53 ? 15.318 0.183 2.564 1.00 0.00 1988 ASP A C 20
ATOM 30227 O O . ASP A 1 53 ? 14.166 -0.258 2.579 1.00 0.00 1988 ASP A O 20
ATOM 30236 N N . SER A 1 54 ? 16.364 -0.629 2.599 1.00 0.00 1989 SER A N 20
ATOM 30237 C CA . SER A 1 54 ? 16.218 -2.077 2.674 1.00 0.00 1989 SER A CA 20
ATOM 30238 C C . SER A 1 54 ? 15.572 -2.485 4.003 1.00 0.00 1989 SER A C 20
ATOM 30239 O O . SER A 1 54 ? 14.853 -3.486 4.054 1.00 0.00 1989 SER A O 20
ATOM 30247 N N . ILE A 1 55 ? 15.794 -1.702 5.059 1.00 0.00 1990 ILE A N 20
ATOM 30248 C CA . ILE A 1 55 ? 15.283 -1.930 6.398 1.00 0.00 1990 ILE A CA 20
ATOM 30249 C C . ILE A 1 55 ? 13.796 -1.599 6.444 1.00 0.00 1990 ILE A C 20
ATOM 30250 O O . ILE A 1 55 ? 12.995 -2.469 6.787 1.00 0.00 1990 ILE A O 20
ATOM 30266 N N . VAL A 1 56 ? 13.432 -0.368 6.062 1.00 0.00 1991 VAL A N 20
ATOM 30267 C CA . VAL A 1 56 ? 12.054 0.113 6.051 1.00 0.00 1991 VAL A CA 20
ATOM 30268 C C . VAL A 1 56 ? 11.189 -0.835 5.218 1.00 0.00 1991 VAL A C 20
ATOM 30269 O O . VAL A 1 56 ? 10.060 -1.143 5.587 1.00 0.00 1991 VAL A O 20
ATOM 30282 N N . GLY A 1 57 ? 11.728 -1.353 4.113 1.00 0.00 1992 GLY A N 20
ATOM 30283 C CA . GLY A 1 57 ? 10.989 -2.251 3.249 1.00 0.00 1992 GLY A CA 20
ATOM 30284 C C . GLY A 1 57 ? 10.599 -3.560 3.920 1.00 0.00 1992 GLY A C 20
ATOM 30285 O O . GLY A 1 57 ? 9.618 -4.162 3.502 1.00 0.00 1992 GLY A O 20
ATOM 30289 N N . VAL A 1 58 ? 11.359 -4.039 4.905 1.00 0.00 1993 VAL A N 20
ATOM 30290 C CA . VAL A 1 58 ? 11.048 -5.272 5.614 1.00 0.00 1993 VAL A CA 20
ATOM 30291 C C . VAL A 1 58 ? 9.918 -4.991 6.605 1.00 0.00 1993 VAL A C 20
ATOM 30292 O O . VAL A 1 58 ? 8.900 -5.671 6.558 1.00 0.00 1993 VAL A O 20
ATOM 30305 N N . GLU A 1 59 ? 10.080 -4.009 7.491 1.00 0.00 1994 GLU A N 20
ATOM 30306 C CA . GLU A 1 59 ? 9.069 -3.673 8.497 1.00 0.00 1994 GLU A CA 20
ATOM 30307 C C . GLU A 1 59 ? 7.752 -3.259 7.839 1.00 0.00 1994 GLU A C 20
ATOM 30308 O O . GLU A 1 59 ? 6.687 -3.731 8.229 1.00 0.00 1994 GLU A O 20
ATOM 30320 N N . TRP A 1 60 ? 7.805 -2.450 6.780 1.00 0.00 1995 TRP A N 20
ATOM 30321 C CA . TRP A 1 60 ? 6.601 -2.017 6.094 1.00 0.00 1995 TRP A CA 20
ATOM 30322 C C . TRP A 1 60 ? 5.894 -3.202 5.437 1.00 0.00 1995 TRP A C 20
ATOM 30323 O O . TRP A 1 60 ? 4.665 -3.217 5.344 1.00 0.00 1995 TRP A O 20
ATOM 30344 N N . THR A 1 61 ? 6.652 -4.199 4.960 1.00 0.00 1996 THR A N 20
ATOM 30345 C CA . THR A 1 61 ? 6.027 -5.372 4.349 1.00 0.00 1996 THR A CA 20
ATOM 30346 C C . THR A 1 61 ? 5.180 -6.079 5.419 1.00 0.00 1996 THR A C 20
ATOM 30347 O O . THR A 1 61 ? 4.152 -6.682 5.106 1.00 0.00 1996 THR A O 20
ATOM 30358 N N . THR A 1 62 ? 5.605 -6.004 6.683 1.00 0.00 1997 THR A N 20
ATOM 30359 C CA . THR A 1 62 ? 4.896 -6.615 7.784 1.00 0.00 1997 THR A CA 20
ATOM 30360 C C . THR A 1 62 ? 3.631 -5.809 8.066 1.00 0.00 1997 THR A C 20
ATOM 30361 O O . THR A 1 62 ? 2.557 -6.402 8.150 1.00 0.00 1997 THR A O 20
ATOM 30372 N N . THR A 1 63 ? 3.719 -4.478 8.111 1.00 0.00 1998 THR A N 20
ATOM 30373 C CA . THR A 1 63 ? 2.572 -3.607 8.364 1.00 0.00 1998 THR A CA 20
ATOM 30374 C C . THR A 1 63 ? 1.476 -3.923 7.342 1.00 0.00 1998 THR A C 20
ATOM 30375 O O . THR A 1 63 ? 0.295 -3.958 7.669 1.00 0.00 1998 THR A O 20
ATOM 30386 N N . ILE A 1 64 ? 1.873 -4.199 6.102 1.00 0.00 1999 ILE A N 20
ATOM 30387 C CA . ILE A 1 64 ? 0.963 -4.527 5.012 1.00 0.00 1999 ILE A CA 20
ATOM 30388 C C . ILE A 1 64 ? 0.261 -5.853 5.303 1.00 0.00 1999 ILE A C 20
ATOM 30389 O O . ILE A 1 64 ? -0.961 -5.961 5.181 1.00 0.00 1999 ILE A O 20
ATOM 30405 N N . ASN A 1 65 ? 1.041 -6.874 5.652 1.00 0.00 2000 ASN A N 20
ATOM 30406 C CA . ASN A 1 65 ? 0.534 -8.200 5.948 1.00 0.00 2000 ASN A CA 20
ATOM 30407 C C . ASN A 1 65 ? -0.444 -8.158 7.091 1.00 0.00 2000 ASN A C 20
ATOM 30408 O O . ASN A 1 65 ? -1.414 -8.896 7.058 1.00 0.00 2000 ASN A O 20
ATOM 30419 N N . GLN A 1 66 ? -0.173 -7.344 8.102 1.00 0.00 2001 GLN A N 20
ATOM 30420 C CA . GLN A 1 66 ? -1.035 -7.229 9.261 1.00 0.00 2001 GLN A CA 20
ATOM 30421 C C . GLN A 1 66 ? -2.335 -6.523 8.892 1.00 0.00 2001 GLN A C 20
ATOM 30422 O O . GLN A 1 66 ? -3.374 -6.856 9.452 1.00 0.00 2001 GLN A O 20
ATOM 30436 N N . THR A 1 67 ? -2.311 -5.596 7.934 1.00 0.00 2002 THR A N 20
ATOM 30437 C CA . THR A 1 67 ? -3.509 -4.882 7.535 1.00 0.00 2002 THR A CA 20
ATOM 30438 C C . THR A 1 67 ? -4.484 -5.777 6.755 1.00 0.00 2002 THR A C 20
ATOM 30439 O O . THR A 1 67 ? -5.699 -5.665 6.939 1.00 0.00 2002 THR A O 20
ATOM 30450 N N . TYR A 1 68 ? -3.968 -6.637 5.870 1.00 0.00 2003 TYR A N 20
ATOM 30451 C CA . TYR A 1 68 ? -4.782 -7.523 5.036 1.00 0.00 2003 TYR A CA 20
ATOM 30452 C C . TYR A 1 68 ? -4.692 -9.005 5.370 1.00 0.00 2003 TYR A C 20
ATOM 30453 O O . TYR A 1 68 ? -5.226 -9.825 4.629 1.00 0.00 2003 TYR A O 20
ATOM 30471 N N . ASN A 1 69 ? -4.032 -9.355 6.468 1.00 0.00 2004 ASN A N 20
ATOM 30472 C CA . ASN A 1 69 ? -3.820 -10.713 6.946 1.00 0.00 2004 ASN A CA 20
ATOM 30473 C C . ASN A 1 69 ? -3.175 -11.613 5.894 1.00 0.00 2004 ASN A C 20
ATOM 30474 O O . ASN A 1 69 ? -3.741 -12.602 5.432 1.00 0.00 2004 ASN A O 20
ATOM 30485 N N . LEU A 1 70 ? -1.958 -11.264 5.498 1.00 0.00 2005 LEU A N 20
ATOM 30486 C CA . LEU A 1 70 ? -1.184 -11.964 4.478 1.00 0.00 2005 LEU A CA 20
ATOM 30487 C C . LEU A 1 70 ? 0.190 -12.314 5.024 1.00 0.00 2005 LEU A C 20
ATOM 30488 O O . LEU A 1 70 ? 0.443 -12.238 6.226 1.00 0.00 2005 LEU A O 20
ATOM 30504 N N . ASN A 1 71 ? 1.083 -12.748 4.141 1.00 0.00 2006 ASN A N 20
ATOM 30505 C CA . ASN A 1 71 ? 2.453 -13.065 4.472 1.00 0.00 2006 ASN A CA 20
ATOM 30506 C C . ASN A 1 71 ? 3.250 -12.731 3.221 1.00 0.00 2006 ASN A C 20
ATOM 30507 O O . ASN A 1 71 ? 3.122 -13.404 2.199 1.00 0.00 2006 ASN A O 20
ATOM 30518 N N . LEU A 1 72 ? 4.094 -11.714 3.323 1.00 0.00 2007 LEU A N 20
ATOM 30519 C CA . LEU A 1 72 ? 4.953 -11.177 2.273 1.00 0.00 2007 LEU A CA 20
ATOM 30520 C C . LEU A 1 72 ? 6.297 -10.850 2.891 1.00 0.00 2007 LEU A C 20
ATOM 30521 O O . LEU A 1 72 ? 6.465 -10.950 4.109 1.00 0.00 2007 LEU A O 20
ATOM 30537 N N . LYS A 1 73 ? 7.286 -10.527 2.064 1.00 0.00 2008 LYS A N 20
ATOM 30538 C CA . LYS A 1 73 ? 8.611 -10.165 2.531 1.00 0.00 2008 LYS A CA 20
ATOM 30539 C C . LYS A 1 73 ? 9.173 -8.974 1.781 1.00 0.00 2008 LYS A C 20
ATOM 30540 O O . LYS A 1 73 ? 8.465 -8.326 1.008 1.00 0.00 2008 LYS A O 20
ATOM 30559 N N . ALA A 1 74 ? 10.457 -8.689 2.000 1.00 0.00 2009 ALA A N 20
ATOM 30560 C CA . ALA A 1 74 ? 11.133 -7.584 1.347 1.00 0.00 2009 ALA A CA 20
ATOM 30561 C C . ALA A 1 74 ? 11.111 -7.693 -0.179 1.00 0.00 2009 ALA A C 20
ATOM 30562 O O . ALA A 1 74 ? 11.196 -6.666 -0.845 1.00 0.00 2009 ALA A O 20
ATOM 30569 N N . THR A 1 75 ? 10.969 -8.901 -0.744 1.00 0.00 2010 THR A N 20
ATOM 30570 C CA . THR A 1 75 ? 10.929 -9.074 -2.194 1.00 0.00 2010 THR A CA 20
ATOM 30571 C C . THR A 1 75 ? 9.784 -8.257 -2.777 1.00 0.00 2010 THR A C 20
ATOM 30572 O O . THR A 1 75 ? 9.910 -7.743 -3.880 1.00 0.00 2010 THR A O 20
ATOM 30583 N N . LYS A 1 76 ? 8.674 -8.082 -2.045 1.00 0.00 2011 LYS A N 20
ATOM 30584 C CA . LYS A 1 76 ? 7.575 -7.271 -2.567 1.00 0.00 2011 LYS A CA 20
ATOM 30585 C C . LYS A 1 7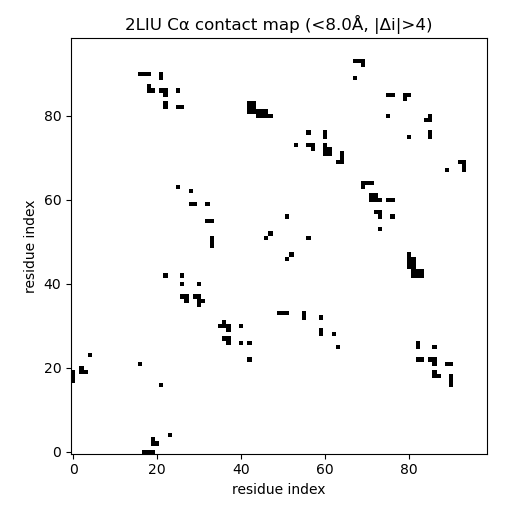6 ? 8.014 -5.849 -2.836 1.00 0.00 2011 LYS A C 20
ATOM 30586 O O . LYS A 1 76 ? 7.619 -5.273 -3.849 1.00 0.00 2011 LYS A O 20
ATOM 30605 N N . LEU A 1 77 ? 8.828 -5.295 -1.942 1.00 0.00 2012 LEU A N 20
ATOM 30606 C CA . LEU A 1 77 ? 9.303 -3.935 -2.092 1.00 0.00 2012 LEU A CA 20
ATOM 30607 C C . LEU A 1 77 ? 10.292 -3.809 -3.258 1.00 0.00 2012 LEU A C 20
ATOM 30608 O O . LEU A 1 77 ? 10.686 -2.712 -3.646 1.00 0.00 2012 LEU A O 20
ATOM 30624 N N . TYR A 1 78 ? 10.734 -4.938 -3.802 1.00 0.00 2013 TYR A N 20
ATOM 30625 C CA . TYR A 1 78 ? 11.650 -4.999 -4.922 1.00 0.00 2013 TYR A CA 20
ATOM 30626 C C . TYR A 1 78 ? 10.892 -5.306 -6.212 1.00 0.00 2013 TYR A C 20
ATOM 30627 O O . TYR A 1 78 ? 11.289 -4.818 -7.272 1.00 0.00 2013 TYR A O 20
ATOM 30645 N N . ASP A 1 79 ? 9.799 -6.074 -6.131 1.00 0.00 2014 ASP A N 20
ATOM 30646 C CA . ASP A 1 79 ? 8.997 -6.460 -7.275 1.00 0.00 2014 ASP A CA 20
ATOM 30647 C C . ASP A 1 79 ? 8.041 -5.351 -7.676 1.00 0.00 2014 ASP A C 20
ATOM 30648 O O . ASP A 1 79 ? 7.779 -5.193 -8.867 1.00 0.00 2014 ASP A O 20
ATOM 30657 N N . TYR A 1 80 ? 7.547 -4.558 -6.713 1.00 0.00 2015 TYR A N 20
ATOM 30658 C CA . TYR A 1 80 ? 6.599 -3.492 -6.972 1.00 0.00 2015 TYR A CA 20
ATOM 30659 C C . TYR A 1 80 ? 7.023 -2.216 -6.236 1.00 0.00 2015 TYR A C 20
ATOM 30660 O O . TYR A 1 80 ? 6.453 -1.908 -5.192 1.00 0.00 2015 TYR A O 20
ATOM 30678 N N . PRO A 1 81 ? 8.011 -1.448 -6.723 1.00 0.00 2016 PRO A N 20
ATOM 30679 C CA . PRO A 1 81 ? 8.487 -0.209 -6.097 1.00 0.00 2016 PRO A CA 20
ATOM 30680 C C . PRO A 1 81 ? 7.419 0.886 -6.028 1.00 0.00 2016 PRO A C 20
ATOM 30681 O O . PRO A 1 81 ? 7.701 1.921 -5.438 1.00 0.00 2016 PRO A O 20
ATOM 30692 N N . THR A 1 82 ? 6.227 0.706 -6.601 1.00 0.00 2017 THR A N 20
ATOM 30693 C CA . THR A 1 82 ? 5.164 1.694 -6.600 1.00 0.00 2017 THR A CA 20
ATOM 30694 C C . THR A 1 82 ? 3.871 1.052 -6.108 1.00 0.00 2017 THR A C 20
ATOM 30695 O O . THR A 1 82 ? 3.680 -0.162 -6.184 1.00 0.00 2017 THR A O 20
ATOM 30706 N N . LEU A 1 83 ? 2.948 1.870 -5.610 1.00 0.00 2018 LEU A N 20
ATOM 30707 C CA . LEU A 1 83 ? 1.664 1.429 -5.070 1.00 0.00 2018 LEU A CA 20
ATOM 30708 C C . LEU A 1 83 ? 0.777 0.806 -6.129 1.00 0.00 2018 LEU A C 20
ATOM 30709 O O . LEU A 1 83 ? -0.012 -0.080 -5.795 1.00 0.00 2018 LEU A O 20
ATOM 30725 N N . LEU A 1 84 ? 0.867 1.282 -7.373 1.00 0.00 2019 LEU A N 20
ATOM 30726 C CA . LEU A 1 84 ? 0.049 0.785 -8.471 1.00 0.00 2019 LEU A CA 20
ATOM 30727 C C . LEU A 1 84 ? 0.169 -0.738 -8.567 1.00 0.00 2019 LEU A C 20
ATOM 30728 O O . LEU A 1 84 ? -0.832 -1.455 -8.505 1.00 0.00 2019 LEU A O 20
ATOM 30744 N N . GLU A 1 85 ? 1.396 -1.218 -8.678 1.00 0.00 2020 GLU A N 20
ATOM 30745 C CA . GLU A 1 85 ? 1.769 -2.623 -8.777 1.00 0.00 2020 GLU A CA 20
ATOM 30746 C C . GLU A 1 85 ? 1.661 -3.335 -7.419 1.00 0.00 2020 GLU A C 20
ATOM 30747 O O . GLU A 1 85 ? 1.111 -4.436 -7.357 1.00 0.00 2020 GLU A O 20
ATOM 30759 N N . LEU A 1 86 ? 2.100 -2.694 -6.325 1.00 0.00 2021 LEU A N 20
ATOM 30760 C CA . LEU A 1 86 ? 2.086 -3.248 -4.966 1.00 0.00 2021 LEU A CA 20
ATOM 30761 C C . LEU A 1 86 ? 0.685 -3.693 -4.550 1.00 0.00 2021 LEU A C 20
ATOM 30762 O O . LEU A 1 86 ? 0.482 -4.836 -4.138 1.00 0.00 2021 LEU A O 20
ATOM 30778 N N . SER A 1 87 ? -0.278 -2.779 -4.659 1.00 0.00 2022 SER A N 20
ATOM 30779 C CA . SER A 1 87 ? -1.671 -3.010 -4.301 1.00 0.00 2022 SER A CA 20
ATOM 30780 C C . SER A 1 87 ? -2.315 -4.050 -5.211 1.00 0.00 2022 SER A C 20
ATOM 30781 O O . SER A 1 87 ? -3.165 -4.811 -4.748 1.00 0.00 2022 SER A O 20
ATOM 30789 N N . GLY A 1 88 ? -1.905 -4.083 -6.484 1.00 0.00 2023 GLY A N 20
ATOM 30790 C CA . GLY A 1 88 ? -2.414 -5.005 -7.482 1.00 0.00 2023 GLY A CA 20
ATOM 30791 C C . GLY A 1 88 ? -2.263 -6.433 -6.993 1.00 0.00 2023 GLY A C 20
ATOM 30792 O O . GLY A 1 88 ? -3.237 -7.194 -7.036 1.00 0.00 2023 GLY A O 20
ATOM 30796 N N . TYR A 1 89 ? -1.075 -6.791 -6.494 1.00 0.00 2024 TYR A N 20
ATOM 30797 C CA . TYR A 1 89 ? -0.842 -8.136 -5.997 1.00 0.00 2024 TYR A CA 20
ATOM 30798 C C . TYR A 1 89 ? -1.660 -8.384 -4.731 1.00 0.00 2024 TYR A C 20
ATOM 30799 O O . TYR A 1 89 ? -2.463 -9.310 -4.729 1.00 0.00 2024 TYR A O 20
ATOM 30817 N N . ILE A 1 90 ? -1.562 -7.515 -3.714 1.00 0.00 2025 ILE A N 20
ATOM 30818 C CA . ILE A 1 90 ? -2.269 -7.648 -2.429 1.00 0.00 2025 ILE A CA 20
ATOM 30819 C C . ILE A 1 90 ? -3.751 -7.924 -2.622 1.00 0.00 2025 ILE A C 20
ATOM 30820 O O . ILE A 1 90 ? -4.256 -8.868 -2.013 1.00 0.00 2025 ILE A O 20
ATOM 30836 N N . ALA A 1 91 ? -4.420 -7.123 -3.448 1.00 0.00 2026 ALA A N 20
ATOM 30837 C CA . ALA A 1 91 ? -5.843 -7.258 -3.704 1.00 0.00 2026 ALA A CA 20
ATOM 30838 C C . ALA A 1 91 ? -6.218 -8.684 -4.117 1.00 0.00 2026 ALA A C 20
ATOM 30839 O O . ALA A 1 91 ? -7.272 -9.169 -3.728 1.00 0.00 2026 ALA A O 20
ATOM 30846 N N . GLN A 1 92 ? -5.374 -9.366 -4.890 1.00 0.00 2027 GLN A N 20
ATOM 30847 C CA . GLN A 1 92 ? -5.642 -10.731 -5.339 1.00 0.00 2027 GLN A CA 20
ATOM 30848 C C . GLN A 1 92 ? -5.420 -11.747 -4.218 1.00 0.00 2027 GLN A C 20
ATOM 30849 O O . GLN A 1 92 ? -6.122 -12.751 -4.169 1.00 0.00 2027 GLN A O 20
ATOM 30863 N N . ILE A 1 93 ? -4.456 -11.509 -3.324 1.00 0.00 2028 ILE A N 20
ATOM 30864 C CA . ILE A 1 93 ? -4.140 -12.418 -2.223 1.00 0.00 2028 ILE A CA 20
ATOM 30865 C C . ILE A 1 93 ? -5.322 -12.494 -1.268 1.00 0.00 2028 ILE A C 20
ATOM 30866 O O . ILE A 1 93 ? -5.842 -13.584 -1.039 1.00 0.00 2028 ILE A O 20
ATOM 30882 N N . LEU A 1 94 ? -5.780 -11.348 -0.753 1.00 0.00 2029 LEU A N 20
ATOM 30883 C CA . LEU A 1 94 ? -6.906 -11.318 0.177 1.00 0.00 2029 LEU A CA 20
ATOM 30884 C C . LEU A 1 94 ? -8.163 -11.856 -0.500 1.00 0.00 2029 LEU A C 20
ATOM 30885 O O . LEU A 1 94 ? -8.960 -12.564 0.113 1.00 0.00 2029 LEU A O 20
ATOM 30901 N N . SER A 1 95 ? -8.295 -11.601 -1.802 1.00 0.00 2030 SER A N 20
ATOM 30902 C CA . SER A 1 95 ? -9.457 -12.058 -2.556 1.00 0.00 2030 SER A CA 20
ATOM 30903 C C . SER A 1 95 ? -9.437 -13.582 -2.694 1.00 0.00 2030 SER A C 20
ATOM 30904 O O . SER A 1 95 ? -10.478 -14.185 -2.949 1.00 0.00 2030 SER A O 20
ATOM 30912 N N . SER A 1 96 ? -8.268 -14.212 -2.548 1.00 0.00 2031 SER A N 20
ATOM 30913 C CA . SER A 1 96 ? -8.094 -15.649 -2.659 1.00 0.00 2031 SER A CA 20
ATOM 30914 C C . SER A 1 96 ? -8.263 -16.309 -1.292 1.00 0.00 2031 SER A C 20
ATOM 30915 O O . SER A 1 96 ? -8.424 -17.532 -1.228 1.00 0.00 2031 SER A O 20
ATOM 30923 N N . GLN A 1 97 ? -8.206 -15.537 -0.202 1.00 0.00 2032 GLN A N 20
ATOM 30924 C CA . GLN A 1 97 ? -8.387 -16.091 1.127 1.00 0.00 2032 GLN A CA 20
ATOM 30925 C C . GLN A 1 97 ? -9.878 -16.297 1.393 1.00 0.00 2032 GLN A C 20
ATOM 30926 O O . GLN A 1 97 ? -10.266 -17.224 2.104 1.00 0.00 2032 GLN A O 20
ATOM 30940 N N . GLY A 1 98 ? -10.729 -15.492 0.756 1.00 0.00 2033 GLY A N 20
ATOM 30941 C CA . GLY A 1 98 ? -12.167 -15.550 0.910 1.00 0.00 2033 GLY A CA 20
ATOM 30942 C C . GLY A 1 98 ? -12.558 -14.599 2.026 1.00 0.00 2033 GLY A C 20
ATOM 30943 O O . GLY A 1 98 ? -13.233 -13.604 1.745 1.00 0.00 2033 GLY A O 20
ATOM 30947 N N . THR A 1 99 ? -12.136 -14.900 3.255 1.00 0.00 2034 THR A N 20
ATOM 30948 C CA . THR A 1 99 ? -12.392 -14.111 4.449 1.00 0.00 2034 THR A CA 20
ATOM 30949 C C . THR A 1 99 ? -11.146 -14.252 5.312 1.00 0.00 2034 THR A C 20
ATOM 30950 O O . THR A 1 99 ? -10.871 -15.390 5.760 1.00 0.00 2034 THR A O 20
#

Secondary structure (DSSP, 8-state):
------SSS---------HHHHHHHHHHHHHHHTTS-GGG--SSS-HHHHT--HHHHHHHHHHHHHHHT----HHHHHH--SHHHHHHHHHHHHHHHT-